Protein 1YWX (pdb70)

CATH classification: 3.30.70.330

Foldseek 3Di:
DDKAWDAWDADVPLQKTKTWIKDADDDDDDAFLVVLVVVCVVVVDDSPQWTFQDKAADPVDRMMTGMTMGHDDVVSCVPVPDCVRCVSVDDDDDDPDDQDDD

Organism: Methanococcus maripaludis (strain DSM 14266 / JCM 13030 / NBRC 101832 / S2 / LL) (NCBI:txid267377)

Sequence (102 aa):
MDISIISDRNNPLLQRREIKFTVSFDAATPSIKDVKMKLVAVLNANKQVLVVDTLDQIFGKLEAEGYAKIYNDEKAMATIETKSVLEKNKIEEEAEAEVAEEMDISIISDRNNPLLQRREIKFTVSFDAATPSIKDVKMKLVAVLNANKQVLVVDTLDQIFGKLEAEGYAKIYNDEKAMATIETKSVLEKNKIEEEAEAEVAEEMDISIISDRNNPLLQRREIKFTVSFDAATPSIKDVKMKLVAVLNANKQVLVVDTLDQIFGKLEAEGYAKIYNDEKAMATIETKSVLEKNKIEEEAEAEVAEEMDISIISDRNNPLLQRREIKFTVSFDAATPSIKDVKMKLVAVLNANKQVLVVDTLDQIFGKLEAEGYAKIYNDEKAMATIETKSVLEKNKIEEEAEAEVAEEMDISIISDRNNPLLQRREIKFTVSFDAATPSIKDVKMKLVAVLNANKQVLVVDTLDQIFGKLEAEGYAKIYNDEKAMATIETKSVLEKNKIEEEAEAEVAEEMDISIISDRNNPLLQRREIKFTVSFDAATPSIKDVKMKLVAVLNANKQVLVVDTLDQIFGKLEAEGYAKIYNDEKAMATIETKSVLEKNKIEEEAEAEVAEEMDISIISDRNNPLLQRREIKFTVSFDAATPSIKDVKMKLVAVLNANKQVLVVDTLDQIFGKLEAEGYAKIYNDEKAMATIETKSVLEKNKIEEEAEAEVAEEMDISIISDRNNPLLQRREIKFTVSFDAATPSIKDVKMKLVAVLNANKQVLVVDTLDQIFGKLEAEGYAKIYNDEKAMATIETKSVLEKNKIEEEAEAEVAEEMDISIISDRNNPLLQRREIKFTVSFDAATPSIKDVKMKLVAVLNANKQVLVVDTLDQIFGKLEAEGYAKIYNDEKAMATIETKSVLEKNKIEEEAEAEVAEEMDISIISDRNNPLLQRREIKFTVSFDAATPSIKDVKMKLVAVLNANKQVLVVDTLDQIFGKLEAEGYAKIYNDEKAMATIETKSVLEKNKIEEEAEAEVAEEMDISIISDRNNPLLQRREIKFTVSFDAATPSIKDVKMKLVAVLNANKQVLVVDTLDQIFGKLEAEGYAKIYNDEKAMATIETKSVLEKNKIEEEAEAEVAEEMDISIISDRNNPLLQRREIKFTVSFDAATPSIKDVKMKLVAVLNANKQVLVVDTLDQIFGKLEAEGYAKIYNDEKAMATIETKSVLEKNKIEEEAEAEVAEEMDISIISDRNNPLLQRREIKFTVSFDAATPSIKDVKMKLVAVLNANKQVLVVDTLDQIFGKLEAEGYAKIYNDEKAMATIETKSVLEKNKIEEEAEAEVAEEMDISIISDRNNPLLQRREIKFTVSFDAATPSIKDVKMKLVAVLNANKQVLVVDTLDQIFGKLEAEGYAKIYNDEKAMATIETKSVLEKNKIEEEAEAEVAEEMDISIISDRNNPLLQRREIKFTVSFDAATPSIKDVKMKLVAVLNANKQVLVVDTLDQIFGKLEAEGYAKIYNDEKAMATIETKSVLEKNKIEEEAEAEVAEEMDISIISDRNNPLLQRREIKFTVSFDAATPSIKDVKMKLVAVLNANKQVLVVDTLDQIFGKLEAEGYAKIYNDEKAMATIETKSVLEKNKIEEEAEAEVAEEMDISIISDRNNPLLQRREIKFTVSFDAATPSIKDVKMKLVAVLNANKQVLVVDTLDQIFGKLEAEGYAKIYNDEKAMATIETKSVLEKNKIEEEAEAEVAEEMDISIISDRNNPLLQRREIKFTVSFDAATPSIKDVKMKLVAVLNANKQVLVVDTLDQIFGKLEAEGYAKIYNDEKAMATIETKSVLEKNKIEEEAEAEVAEEMDISIISDRNNPLLQRREIKFTVSFDAATPSIKDVKMKLVAVLNANKQVLVVDTLDQIFGKLEAEGYAKIYNDEKAMATIETKSVLEKNKIEEEAEAEVAEEMDISIISDRNNPLLQRREIKFTVSFDAATPSIKDVKMKLVAVLNANKQVLVVDTLDQIFGKLEAEGYAKIYNDEKAMATIETKSVLEKNKIEEEAEAEVAEE

Radius of gyration: 14.15 Å; Cα contacts (8 Å, |Δi|>4): 147; chains: 1; bounding box: 26×40×38 Å

Secondary structure (DSSP, 8-state):
-EEEEEEEEEETTTTEEEEEEEEE-SS----HHHHHHHHHHHHTS-STTEEEEEEEE-SSSSEEEEEEEE-S-HHHHHHSS-HHHHHHS-S----S-S----

InterPro domains:
  IPR001976 Small ribosomal subunit protein eS24 [MF_00545] (1-98)
  IPR001976 Small ribosomal subunit protein eS24 [PF01282] (1-90)
  IPR012677 Nucleotide-binding alpha-beta plait domain superfamily [G3DSA:3.30.70.330] (1-100)
  IPR012678 Ribosomal protein uL23/eL15/eS24 core domain superfamily [SSF54189] (1-98)
  IPR018098 Small ribosomal subunit protein eS24 conserved site [PS00529] (59-81)

Nearest PDB structures (foldseek):
  1ywx-assembly1_A  TM=1.010E+00  e=5.713E-19  Methanococcus maripaludis
  1xn9-assembly1_A  TM=7.409E-01  e=1.278E-08  Methanosarcina mazei
  5xyi-assembly1_Y  TM=8.241E-01  e=3.322E-06  Trichomonas vaginalis
  7ajt-assembly1_DY  TM=7.589E-01  e=2.302E-06  Saccharomyces cerevisiae S288C
  8b2l-assembly1_H1  TM=7.870E-01  e=5.757E-06  Nicotiana tabacum

Structure (mmCIF, N/CA/C/O backbone):
data_1YWX
#
_entry.id   1YWX
#
_cell.length_a   1.000
_cell.length_b   1.000
_cell.length_c   1.000
_cell.angle_alpha   90.00
_cell.angle_beta   90.00
_cell.angle_gamma   90.00
#
_symmetry.space_group_name_H-M   'P 1'
#
loop_
_atom_site.group_PDB
_atom_site.id
_atom_site.type_symbol
_atom_site.label_atom_id
_atom_site.label_alt_id
_atom_site.label_comp_id
_atom_site.label_asym_id
_atom_site.label_entity_id
_atom_site.label_seq_id
_atom_site.pdbx_PDB_ins_code
_atom_site.Cartn_x
_atom_site.Cartn_y
_atom_site.Cartn_z
_atom_site.occupancy
_atom_site.B_iso_or_equiv
_atom_site.auth_seq_id
_atom_site.auth_comp_id
_atom_site.auth_asym_id
_atom_site.auth_atom_id
_atom_site.pdbx_PDB_model_num
ATOM 1 N N . MET A 1 1 ? -11.048 -10.682 -9.249 1.00 0.00 1 MET A N 1
ATOM 2 C CA . MET A 1 1 ? -10.637 -11.440 -8.082 1.00 0.00 1 MET A CA 1
ATOM 3 C C . MET A 1 1 ? -11.805 -11.630 -7.111 1.00 0.00 1 MET A C 1
ATOM 4 O O . MET A 1 1 ? -12.843 -10.984 -7.250 1.00 0.00 1 MET A O 1
ATOM 18 N N . ASP A 1 2 ? -11.596 -12.517 -6.150 1.00 0.00 2 ASP A N 1
ATOM 19 C CA . ASP A 1 2 ? -12.619 -12.800 -5.157 1.00 0.00 2 ASP A CA 1
ATOM 20 C C . ASP A 1 2 ? -12.146 -12.302 -3.790 1.00 0.00 2 ASP A C 1
ATOM 21 O O . ASP A 1 2 ? -11.342 -12.959 -3.130 1.00 0.00 2 ASP A O 1
ATOM 31 N N . ILE A 1 3 ? -12.666 -11.146 -3.404 1.00 0.00 3 ILE A N 1
ATOM 32 C CA . ILE A 1 3 ? -12.308 -10.553 -2.127 1.00 0.00 3 ILE A CA 1
ATOM 33 C C . ILE A 1 3 ? -13.493 -10.665 -1.166 1.00 0.00 3 ILE A C 1
ATOM 34 O O . ILE A 1 3 ? -14.647 -10.603 -1.589 1.00 0.00 3 ILE A O 1
ATOM 50 N N . SER A 1 4 ? -13.168 -10.827 0.107 1.00 0.00 4 SER A N 1
ATOM 51 C CA . SER A 1 4 ? -14.192 -10.949 1.131 1.00 0.00 4 SER A CA 1
ATOM 52 C C . SER A 1 4 ? -13.848 -10.053 2.324 1.00 0.00 4 SER A C 1
ATOM 53 O O . SER A 1 4 ? -12.744 -10.125 2.861 1.00 0.00 4 SER A O 1
ATOM 61 N N . ILE A 1 5 ? -14.815 -9.231 2.703 1.00 0.00 5 ILE A N 1
ATOM 62 C CA . ILE A 1 5 ? -14.628 -8.322 3.822 1.00 0.00 5 ILE A CA 1
ATOM 63 C C . ILE A 1 5 ? -14.840 -9.084 5.132 1.00 0.00 5 ILE A C 1
ATOM 64 O O . ILE A 1 5 ? -15.824 -9.806 5.283 1.00 0.00 5 ILE A O 1
ATOM 80 N N . ILE A 1 6 ? -13.900 -8.895 6.047 1.00 0.00 6 ILE A N 1
ATOM 81 C CA . ILE A 1 6 ? -13.971 -9.556 7.339 1.00 0.00 6 ILE A CA 1
ATOM 82 C C . ILE A 1 6 ? -14.625 -8.614 8.353 1.00 0.00 6 ILE A C 1
ATOM 83 O O . ILE A 1 6 ? -15.653 -8.946 8.940 1.00 0.00 6 ILE A O 1
ATOM 99 N N . SER A 1 7 ? -14.002 -7.458 8.527 1.00 0.00 7 SER A N 1
ATOM 100 C CA . SER A 1 7 ? -14.510 -6.467 9.458 1.00 0.00 7 SER A CA 1
ATOM 101 C C . SER A 1 7 ? -14.345 -5.064 8.871 1.00 0.00 7 SER A C 1
ATOM 102 O O . SER A 1 7 ? -13.578 -4.867 7.930 1.00 0.00 7 SER A O 1
ATOM 110 N N . ASP A 1 8 ? -15.078 -4.124 9.451 1.00 0.00 8 ASP A N 1
ATOM 111 C CA . ASP A 1 8 ? -15.022 -2.745 8.996 1.00 0.00 8 ASP A CA 1
ATOM 112 C C . ASP A 1 8 ? -14.905 -1.817 10.208 1.00 0.00 8 ASP A C 1
ATOM 113 O O . ASP A 1 8 ? -15.914 -1.414 10.785 1.00 0.00 8 ASP A O 1
ATOM 123 N N . ARG A 1 9 ? -13.665 -1.508 10.558 1.00 0.00 9 ARG A N 1
ATOM 124 C CA . ARG A 1 9 ? -13.404 -0.635 11.691 1.00 0.00 9 ARG A CA 1
ATOM 125 C C . ARG A 1 9 ? -13.115 0.787 11.209 1.00 0.00 9 ARG A C 1
ATOM 126 O O . ARG A 1 9 ? -12.531 0.980 10.144 1.00 0.00 9 ARG A O 1
ATOM 146 N N . ASN A 1 10 ? -13.536 1.749 12.017 1.00 0.00 10 ASN A N 1
ATOM 147 C CA . ASN A 1 10 ? -13.330 3.149 11.687 1.00 0.00 10 ASN A CA 1
ATOM 148 C C . ASN A 1 10 ? -12.497 3.810 12.788 1.00 0.00 10 ASN A C 1
ATOM 149 O O . ASN A 1 10 ? -12.851 3.745 13.964 1.00 0.00 10 ASN A O 1
ATOM 160 N N . ASN A 1 11 ? -11.406 4.433 12.366 1.00 0.00 11 ASN A N 1
ATOM 161 C CA . ASN A 1 11 ? -10.520 5.106 13.300 1.00 0.00 11 ASN A CA 1
ATOM 162 C C . ASN A 1 11 ? -10.505 6.604 12.993 1.00 0.00 11 ASN A C 1
ATOM 163 O O . ASN A 1 11 ? -9.707 7.067 12.180 1.00 0.00 11 ASN A O 1
ATOM 174 N N . PRO A 1 12 ? -11.420 7.341 13.678 1.00 0.00 12 PRO A N 1
ATOM 175 C CA . PRO A 1 12 ? -11.520 8.778 13.487 1.00 0.00 12 PRO A CA 1
ATOM 176 C C . PRO A 1 12 ? -10.365 9.504 14.180 1.00 0.00 12 PRO A C 1
ATOM 177 O O . PRO A 1 12 ? -9.875 10.516 13.681 1.00 0.00 12 PRO A O 1
ATOM 188 N N . LEU A 1 13 ? -9.963 8.959 15.319 1.00 0.00 13 LEU A N 1
ATOM 189 C CA . LEU A 1 13 ? -8.875 9.542 16.085 1.00 0.00 13 LEU A CA 1
ATOM 190 C C . LEU A 1 13 ? -7.743 9.941 15.134 1.00 0.00 13 LEU A C 1
ATOM 191 O O . LEU A 1 13 ? -7.416 11.120 15.013 1.00 0.00 13 LEU A O 1
ATOM 207 N N . LEU A 1 14 ? -7.178 8.935 14.484 1.00 0.00 14 LEU A N 1
ATOM 208 C CA . LEU A 1 14 ? -6.091 9.165 13.548 1.00 0.00 14 LEU A CA 1
ATOM 209 C C . LEU A 1 14 ? -6.664 9.346 12.141 1.00 0.00 14 LEU A C 1
ATOM 210 O O . LEU A 1 14 ? -5.980 9.094 11.152 1.00 0.00 14 LEU A O 1
ATOM 226 N N . GLN A 1 15 ? -7.915 9.781 12.098 1.00 0.00 15 GLN A N 1
ATOM 227 C CA . GLN A 1 15 ? -8.588 9.998 10.828 1.00 0.00 15 GLN A CA 1
ATOM 228 C C . GLN A 1 15 ? -8.220 8.893 9.837 1.00 0.00 15 GLN A C 1
ATOM 229 O O . GLN A 1 15 ? -8.048 9.153 8.647 1.00 0.00 15 GLN A O 1
ATOM 243 N N . ARG A 1 16 ? -8.111 7.682 10.363 1.00 0.00 16 ARG A N 1
ATOM 244 C CA . ARG A 1 16 ? -7.767 6.536 9.539 1.00 0.00 16 ARG A CA 1
ATOM 245 C C . ARG A 1 16 ? -8.939 5.553 9.479 1.00 0.00 16 ARG A C 1
ATOM 246 O O . ARG A 1 16 ? -9.909 5.693 10.223 1.00 0.00 16 ARG A O 1
ATOM 266 N N . ARG A 1 17 ? -8.811 4.583 8.587 1.00 0.00 17 ARG A N 1
ATOM 267 C CA . ARG A 1 17 ? -9.848 3.578 8.420 1.00 0.00 17 ARG A CA 1
ATOM 268 C C . ARG A 1 17 ? -9.242 2.174 8.493 1.00 0.00 17 ARG A C 1
ATOM 269 O O . ARG A 1 17 ? -8.325 1.851 7.741 1.00 0.00 17 ARG A O 1
ATOM 289 N N . GLU A 1 18 ? -9.781 1.380 9.406 1.00 0.00 18 GLU A N 1
ATOM 290 C CA . GLU A 1 18 ? -9.307 0.018 9.586 1.00 0.00 18 GLU A CA 1
ATOM 291 C C . GLU A 1 18 ? -10.321 -0.978 9.022 1.00 0.00 18 GLU A C 1
ATOM 292 O O . GLU A 1 18 ? -11.323 -1.282 9.667 1.00 0.00 18 GLU A O 1
ATOM 305 N N . ILE A 1 19 ? -10.027 -1.458 7.822 1.00 0.00 19 ILE A N 1
ATOM 306 C CA . ILE A 1 19 ? -10.902 -2.413 7.163 1.00 0.00 19 ILE A CA 1
ATOM 307 C C . ILE A 1 19 ? -10.095 -3.657 6.783 1.00 0.00 19 ILE A C 1
ATOM 308 O O . ILE A 1 19 ? -9.189 -3.584 5.955 1.00 0.00 19 ILE A O 1
ATOM 324 N N . LYS A 1 20 ? -10.456 -4.770 7.407 1.00 0.00 20 LYS A N 1
ATOM 325 C CA . LYS A 1 20 ? -9.778 -6.027 7.144 1.00 0.00 20 LYS A CA 1
ATOM 326 C C . LYS A 1 20 ? -10.602 -6.849 6.151 1.00 0.00 20 LYS A C 1
ATOM 327 O O . LYS A 1 20 ? -11.832 -6.820 6.187 1.00 0.00 20 LYS A O 1
ATOM 345 N N . PHE A 1 21 ? -9.893 -7.561 5.288 1.00 0.00 21 PHE A N 1
ATOM 346 C CA . PHE A 1 21 ? -10.544 -8.388 4.286 1.00 0.00 21 PHE A CA 1
ATOM 347 C C . PHE A 1 21 ? -9.589 -9.458 3.754 1.00 0.00 21 PHE A C 1
ATOM 348 O O . PHE A 1 21 ? -8.436 -9.533 4.176 1.00 0.00 21 PHE A O 1
ATOM 365 N N . THR A 1 22 ? -10.103 -10.260 2.833 1.00 0.00 22 THR A N 1
ATOM 366 C CA . THR A 1 22 ? -9.310 -11.322 2.238 1.00 0.00 22 THR A CA 1
ATOM 367 C C . THR A 1 22 ? -9.352 -11.228 0.711 1.00 0.00 22 THR A C 1
ATOM 368 O O . THR A 1 22 ? -10.339 -10.764 0.141 1.00 0.00 22 THR A O 1
ATOM 379 N N . VAL A 1 23 ? -8.269 -11.675 0.092 1.00 0.00 23 VAL A N 1
ATOM 380 C CA . VAL A 1 23 ? -8.170 -11.646 -1.357 1.00 0.00 23 VAL A CA 1
ATOM 381 C C . VAL A 1 23 ? -7.628 -12.989 -1.853 1.00 0.00 23 VAL A C 1
ATOM 382 O O . VAL A 1 23 ? -6.614 -13.474 -1.356 1.00 0.00 23 VAL A O 1
ATOM 395 N N . SER A 1 24 ? -8.328 -13.549 -2.827 1.00 0.00 24 SER A N 1
ATOM 396 C CA . SER A 1 24 ? -7.930 -14.826 -3.396 1.00 0.00 24 SER A CA 1
ATOM 397 C C . SER A 1 24 ? -7.928 -14.740 -4.924 1.00 0.00 24 SER A C 1
ATOM 398 O O . SER A 1 24 ? -8.759 -14.049 -5.511 1.00 0.00 24 SER A O 1
ATOM 406 N N . PHE A 1 25 ? -6.986 -15.453 -5.524 1.00 0.00 25 PHE A N 1
ATOM 407 C CA . PHE A 1 25 ? -6.865 -15.466 -6.972 1.00 0.00 25 PHE A CA 1
ATOM 408 C C . PHE A 1 25 ? -6.199 -16.756 -7.454 1.00 0.00 25 PHE A C 1
ATOM 409 O O . PHE A 1 25 ? -5.501 -17.422 -6.690 1.00 0.00 25 PHE A O 1
ATOM 426 N N . ASP A 1 26 ? -6.437 -17.070 -8.720 1.00 0.00 26 ASP A N 1
ATOM 427 C CA . ASP A 1 26 ? -5.869 -18.268 -9.313 1.00 0.00 26 ASP A CA 1
ATOM 428 C C . ASP A 1 26 ? -4.486 -17.944 -9.882 1.00 0.00 26 ASP A C 1
ATOM 429 O O . ASP A 1 26 ? -4.336 -17.755 -11.089 1.00 0.00 26 ASP A O 1
ATOM 439 N N . ALA A 1 27 ? -3.511 -17.887 -8.987 1.00 0.00 27 ALA A N 1
ATOM 440 C CA . ALA A 1 27 ? -2.146 -17.588 -9.385 1.00 0.00 27 ALA A CA 1
ATOM 441 C C . ALA A 1 27 ? -2.020 -16.092 -9.680 1.00 0.00 27 ALA A C 1
ATOM 442 O O . ALA A 1 27 ? -1.199 -15.404 -9.077 1.00 0.00 27 ALA A O 1
ATOM 449 N N . ALA A 1 28 ? -2.849 -15.633 -10.607 1.00 0.00 28 ALA A N 1
ATOM 450 C CA . ALA A 1 28 ? -2.842 -14.231 -10.988 1.00 0.00 28 ALA A CA 1
ATOM 451 C C . ALA A 1 28 ? -2.618 -13.369 -9.743 1.00 0.00 28 ALA A C 1
ATOM 452 O O . ALA A 1 28 ? -3.478 -13.304 -8.867 1.00 0.00 28 ALA A O 1
ATOM 459 N N . THR A 1 29 ? -1.458 -12.730 -9.706 1.00 0.00 29 THR A N 1
ATOM 460 C CA . THR A 1 29 ? -1.111 -11.875 -8.583 1.00 0.00 29 THR A CA 1
ATOM 461 C C . THR A 1 29 ? -1.043 -10.412 -9.028 1.00 0.00 29 THR A C 1
ATOM 462 O O . THR A 1 29 ? -0.100 -10.010 -9.707 1.00 0.00 29 THR A O 1
ATOM 473 N N . PRO A 1 30 ? -2.083 -9.637 -8.616 1.00 0.00 30 PRO A N 1
ATOM 474 C CA . PRO A 1 30 ? -2.149 -8.228 -8.964 1.00 0.00 30 PRO A CA 1
ATOM 475 C C . PRO A 1 30 ? -1.162 -7.410 -8.130 1.00 0.00 30 PRO A C 1
ATOM 476 O O . PRO A 1 30 ? -0.232 -7.961 -7.545 1.00 0.00 30 PRO A O 1
ATOM 487 N N . SER A 1 31 ? -1.400 -6.107 -8.101 1.00 0.00 31 SER A N 1
ATOM 488 C CA . SER A 1 31 ? -0.544 -5.207 -7.347 1.00 0.00 31 SER A CA 1
ATOM 489 C C . SER A 1 31 ? -1.359 -4.490 -6.268 1.00 0.00 31 SER A C 1
ATOM 490 O O . SER A 1 31 ? -2.504 -4.854 -6.006 1.00 0.00 31 SER A O 1
ATOM 498 N N . ILE A 1 32 ? -0.736 -3.484 -5.671 1.00 0.00 32 ILE A N 1
ATOM 499 C CA . ILE A 1 32 ? -1.389 -2.714 -4.627 1.00 0.00 32 ILE A CA 1
ATOM 500 C C . ILE A 1 32 ? -2.478 -1.838 -5.251 1.00 0.00 32 ILE A C 1
ATOM 501 O O . ILE A 1 32 ? -3.644 -1.928 -4.872 1.00 0.00 32 ILE A O 1
ATOM 517 N N . LYS A 1 33 ? -2.057 -1.011 -6.196 1.00 0.00 33 LYS A N 1
ATOM 518 C CA . LYS A 1 33 ? -2.981 -0.119 -6.875 1.00 0.00 33 LYS A CA 1
ATOM 519 C C . LYS A 1 33 ? -4.039 -0.949 -7.607 1.00 0.00 33 LYS A C 1
ATOM 520 O O . LYS A 1 33 ? -5.221 -0.609 -7.590 1.00 0.00 33 LYS A O 1
ATOM 538 N N . ASP A 1 34 ? -3.575 -2.022 -8.232 1.00 0.00 34 ASP A N 1
ATOM 539 C CA . ASP A 1 34 ? -4.466 -2.903 -8.968 1.00 0.00 34 ASP A CA 1
ATOM 540 C C . ASP A 1 34 ? -5.560 -3.414 -8.029 1.00 0.00 34 ASP A C 1
ATOM 541 O O . ASP A 1 34 ? -6.745 -3.332 -8.348 1.00 0.00 34 ASP A O 1
ATOM 551 N N . VAL A 1 35 ? -5.123 -3.932 -6.891 1.00 0.00 35 VAL A N 1
ATOM 552 C CA . VAL A 1 35 ? -6.052 -4.457 -5.903 1.00 0.00 35 VAL A CA 1
ATOM 553 C C . VAL A 1 35 ? -6.939 -3.322 -5.390 1.00 0.00 35 VAL A C 1
ATOM 554 O O . VAL A 1 35 ? -8.096 -3.546 -5.034 1.00 0.00 35 VAL A O 1
ATOM 567 N N . LYS A 1 36 ? -6.366 -2.128 -5.368 1.00 0.00 36 LYS A N 1
ATOM 568 C CA . LYS A 1 36 ? -7.091 -0.958 -4.904 1.00 0.00 36 LYS A CA 1
ATOM 569 C C . LYS A 1 36 ? -8.306 -0.727 -5.804 1.00 0.00 36 LYS A C 1
ATOM 570 O O . LYS A 1 36 ? -9.355 -0.288 -5.337 1.00 0.00 36 LYS A O 1
ATOM 588 N N . MET A 1 37 ? -8.124 -1.031 -7.080 1.00 0.00 37 MET A N 1
ATOM 589 C CA . MET A 1 37 ? -9.191 -0.862 -8.051 1.00 0.00 37 MET A CA 1
ATOM 590 C C . MET A 1 37 ? -10.477 -1.542 -7.576 1.00 0.00 37 MET A C 1
ATOM 591 O O . MET A 1 37 ? -11.495 -0.880 -7.374 1.00 0.00 37 MET A O 1
ATOM 605 N N . LYS A 1 38 ? -10.389 -2.853 -7.409 1.00 0.00 38 LYS A N 1
ATOM 606 C CA . LYS A 1 38 ? -11.533 -3.629 -6.962 1.00 0.00 38 LYS A CA 1
ATOM 607 C C . LYS A 1 38 ? -11.885 -3.229 -5.528 1.00 0.00 38 LYS A C 1
ATOM 608 O O . LYS A 1 38 ? -13.050 -2.982 -5.217 1.00 0.00 38 LYS A O 1
ATOM 626 N N . LEU A 1 39 ? -10.858 -3.175 -4.692 1.00 0.00 39 LEU A N 1
ATOM 627 C CA . LEU A 1 39 ? -11.045 -2.808 -3.298 1.00 0.00 39 LEU A CA 1
ATOM 628 C C . LEU A 1 39 ? -11.834 -1.499 -3.222 1.00 0.00 39 LEU A C 1
ATOM 629 O O . LEU A 1 39 ? -12.637 -1.307 -2.311 1.00 0.00 39 LEU A O 1
ATOM 645 N N . VAL A 1 40 ? -11.575 -0.632 -4.190 1.00 0.00 40 VAL A N 1
ATOM 646 C CA . VAL A 1 40 ? -12.250 0.654 -4.244 1.00 0.00 40 VAL A CA 1
ATOM 647 C C . VAL A 1 40 ? -13.745 0.430 -4.482 1.00 0.00 40 VAL A C 1
ATOM 648 O O . VAL A 1 40 ? -14.581 1.089 -3.865 1.00 0.00 40 VAL A O 1
ATOM 661 N N . ALA A 1 41 ? -14.036 -0.500 -5.379 1.00 0.00 41 ALA A N 1
ATOM 662 C CA . ALA A 1 41 ? -15.415 -0.818 -5.708 1.00 0.00 41 ALA A CA 1
ATOM 663 C C . ALA A 1 41 ? -16.038 -1.612 -4.557 1.00 0.00 41 ALA A C 1
ATOM 664 O O . ALA A 1 41 ? -17.251 -1.567 -4.353 1.00 0.00 41 ALA A O 1
ATOM 671 N N . VAL A 1 42 ? -15.182 -2.319 -3.835 1.00 0.00 42 VAL A N 1
ATOM 672 C CA . VAL A 1 42 ? -15.632 -3.121 -2.711 1.00 0.00 42 VAL A CA 1
ATOM 673 C C . VAL A 1 42 ? -15.907 -2.206 -1.515 1.00 0.00 42 VAL A C 1
ATOM 674 O O . VAL A 1 42 ? -16.981 -2.265 -0.918 1.00 0.00 42 VAL A O 1
ATOM 687 N N . LEU A 1 43 ? -14.920 -1.380 -1.204 1.00 0.00 43 LEU A N 1
ATOM 688 C CA . LEU A 1 43 ? -15.042 -0.454 -0.090 1.00 0.00 43 LEU A CA 1
ATOM 689 C C . LEU A 1 43 ? -15.987 0.683 -0.480 1.00 0.00 43 LEU A C 1
ATOM 690 O O . LEU A 1 43 ? -16.749 1.174 0.351 1.00 0.00 43 LEU A O 1
ATOM 706 N N . ASN A 1 44 ? -15.910 1.069 -1.745 1.00 0.00 44 ASN A N 1
ATOM 707 C CA . ASN A 1 44 ? -16.749 2.138 -2.255 1.00 0.00 44 ASN A CA 1
ATOM 708 C C . ASN A 1 44 ? -16.366 3.453 -1.572 1.00 0.00 44 ASN A C 1
ATOM 709 O O . ASN A 1 44 ? -17.185 4.062 -0.886 1.00 0.00 44 ASN A O 1
ATOM 720 N N . ALA A 1 45 ? -15.119 3.850 -1.782 1.00 0.00 45 ALA A N 1
ATOM 721 C CA . ALA A 1 45 ? -14.617 5.080 -1.194 1.00 0.00 45 ALA A CA 1
ATOM 722 C C . ALA A 1 45 ? -13.650 5.750 -2.172 1.00 0.00 45 ALA A C 1
ATOM 723 O O . ALA A 1 45 ? -13.446 5.260 -3.282 1.00 0.00 45 ALA A O 1
ATOM 730 N N . ASN A 1 46 ? -13.080 6.860 -1.726 1.00 0.00 46 ASN A N 1
ATOM 731 C CA . ASN A 1 46 ? -12.140 7.602 -2.548 1.00 0.00 46 ASN A CA 1
ATOM 732 C C . ASN A 1 46 ? -10.899 6.743 -2.798 1.00 0.00 46 ASN A C 1
ATOM 733 O O . ASN A 1 46 ? -10.179 6.401 -1.862 1.00 0.00 46 ASN A O 1
ATOM 744 N N . LYS A 1 47 ? -10.689 6.419 -4.066 1.00 0.00 47 LYS A N 1
ATOM 745 C CA . LYS A 1 47 ? -9.547 5.607 -4.450 1.00 0.00 47 LYS A CA 1
ATOM 746 C C . LYS A 1 47 ? -8.278 6.458 -4.390 1.00 0.00 47 LYS A C 1
ATOM 747 O O . LYS A 1 47 ? -7.192 5.942 -4.127 1.00 0.00 47 LYS A O 1
ATOM 765 N N . GLN A 1 48 ? -8.455 7.747 -4.637 1.00 0.00 48 GLN A N 1
ATOM 766 C CA . GLN A 1 48 ? -7.337 8.674 -4.614 1.00 0.00 48 GLN A CA 1
ATOM 767 C C . GLN A 1 48 ? -6.549 8.525 -3.311 1.00 0.00 48 GLN A C 1
ATOM 768 O O . GLN A 1 48 ? -5.353 8.239 -3.334 1.00 0.00 48 GLN A O 1
ATOM 782 N N . VAL A 1 49 ? -7.253 8.723 -2.206 1.00 0.00 49 VAL A N 1
ATOM 783 C CA . VAL A 1 49 ? -6.635 8.614 -0.896 1.00 0.00 49 VAL A CA 1
ATOM 784 C C . VAL A 1 49 ? -6.894 7.217 -0.329 1.00 0.00 49 VAL A C 1
ATOM 785 O O . VAL A 1 49 ? -7.385 7.078 0.790 1.00 0.00 49 VAL A O 1
ATOM 798 N N . LEU A 1 50 ? -6.553 6.217 -1.128 1.00 0.00 50 LEU A N 1
ATOM 799 C CA . LEU A 1 50 ? -6.742 4.835 -0.721 1.00 0.00 50 LEU A CA 1
ATOM 800 C C . LEU A 1 50 ? -5.480 4.034 -1.045 1.00 0.00 50 LEU A C 1
ATOM 801 O O . LEU A 1 50 ? -4.923 4.161 -2.134 1.00 0.00 50 LEU A O 1
ATOM 817 N N . VAL A 1 51 ? -5.066 3.227 -0.080 1.00 0.00 51 VAL A N 1
ATOM 818 C CA . VAL A 1 51 ? -3.879 2.406 -0.248 1.00 0.00 51 VAL A CA 1
ATOM 819 C C . VAL A 1 51 ? -3.993 1.163 0.637 1.00 0.00 51 VAL A C 1
ATOM 820 O O . VAL A 1 51 ? -4.942 1.032 1.409 1.00 0.00 51 VAL A O 1
ATOM 833 N N . VAL A 1 52 ? -3.013 0.283 0.497 1.00 0.00 52 VAL A N 1
ATOM 834 C CA . VAL A 1 52 ? -2.992 -0.944 1.274 1.00 0.00 52 VAL A CA 1
ATOM 835 C C . VAL A 1 52 ? -1.878 -0.862 2.319 1.00 0.00 52 VAL A C 1
ATOM 836 O O . VAL A 1 52 ? -0.918 -0.110 2.151 1.00 0.00 52 VAL A O 1
ATOM 849 N N . ASP A 1 53 ? -2.042 -1.644 3.376 1.00 0.00 53 ASP A N 1
ATOM 850 C CA . ASP A 1 53 ? -1.062 -1.669 4.448 1.00 0.00 53 ASP A CA 1
ATOM 851 C C . ASP A 1 53 ? -0.132 -2.869 4.257 1.00 0.00 53 ASP A C 1
ATOM 852 O O . ASP A 1 53 ? 1.083 -2.709 4.167 1.00 0.00 53 ASP A O 1
ATOM 862 N N . THR A 1 54 ? -0.741 -4.045 4.200 1.00 0.00 54 THR A N 1
ATOM 863 C CA . THR A 1 54 ? 0.016 -5.272 4.021 1.00 0.00 54 THR A CA 1
ATOM 864 C C . THR A 1 54 ? -0.922 -6.436 3.697 1.00 0.00 54 THR A C 1
ATOM 865 O O . THR A 1 54 ? -2.138 -6.317 3.843 1.00 0.00 54 THR A O 1
ATOM 876 N N . LEU A 1 55 ? -0.322 -7.535 3.265 1.00 0.00 55 LEU A N 1
ATOM 877 C CA . LEU A 1 55 ? -1.089 -8.719 2.920 1.00 0.00 55 LEU A CA 1
ATOM 878 C C . LEU A 1 55 ? -0.227 -9.964 3.144 1.00 0.00 55 LEU A C 1
ATOM 879 O O . LEU A 1 55 ? 0.970 -9.855 3.404 1.00 0.00 55 LEU A O 1
ATOM 895 N N . ASP A 1 56 ? -0.870 -11.117 3.037 1.00 0.00 56 ASP A N 1
ATOM 896 C CA . ASP A 1 56 ? -0.177 -12.381 3.225 1.00 0.00 56 ASP A CA 1
ATOM 897 C C . ASP A 1 56 ? -0.897 -13.475 2.435 1.00 0.00 56 ASP A C 1
ATOM 898 O O . ASP A 1 56 ? -2.110 -13.637 2.556 1.00 0.00 56 ASP A O 1
ATOM 908 N N . GLN A 1 57 ? -0.120 -14.197 1.642 1.00 0.00 57 GLN A N 1
ATOM 909 C CA . GLN A 1 57 ? -0.667 -15.271 0.832 1.00 0.00 57 GLN A CA 1
ATOM 910 C C . GLN A 1 57 ? -0.847 -16.534 1.676 1.00 0.00 57 GLN A C 1
ATOM 911 O O . GLN A 1 57 ? -0.068 -16.788 2.594 1.00 0.00 57 GLN A O 1
ATOM 925 N N . ILE A 1 58 ? -1.878 -17.294 1.335 1.00 0.00 58 ILE A N 1
ATOM 926 C CA . ILE A 1 58 ? -2.169 -18.524 2.051 1.00 0.00 58 ILE A CA 1
ATOM 927 C C . ILE A 1 58 ? -1.513 -19.700 1.324 1.00 0.00 58 ILE A C 1
ATOM 928 O O . ILE A 1 58 ? -1.505 -19.747 0.094 1.00 0.00 58 ILE A O 1
ATOM 944 N N . PHE A 1 59 ? -0.979 -20.619 2.114 1.00 0.00 59 PHE A N 1
ATOM 945 C CA . PHE A 1 59 ? -0.321 -21.791 1.562 1.00 0.00 59 PHE A CA 1
ATOM 946 C C . PHE A 1 59 ? -1.323 -22.922 1.326 1.00 0.00 59 PHE A C 1
ATOM 947 O O . PHE A 1 59 ? -1.252 -23.620 0.316 1.00 0.00 59 PHE A O 1
ATOM 964 N N . GLY A 1 60 ? -2.236 -23.069 2.277 1.00 0.00 60 GLY A N 1
ATOM 965 C CA . GLY A 1 60 ? -3.251 -24.103 2.186 1.00 0.00 60 GLY A CA 1
ATOM 966 C C . GLY A 1 60 ? -3.891 -24.124 0.796 1.00 0.00 60 GLY A C 1
ATOM 967 O O . GLY A 1 60 ? -3.761 -25.103 0.063 1.00 0.00 60 GLY A O 1
ATOM 971 N N . LYS A 1 61 ? -4.567 -23.031 0.475 1.00 0.00 61 LYS A N 1
ATOM 972 C CA . LYS A 1 61 ? -5.227 -22.911 -0.815 1.00 0.00 61 LYS A CA 1
ATOM 973 C C . LYS A 1 61 ? -4.661 -21.703 -1.562 1.00 0.00 61 LYS A C 1
ATOM 974 O O . LYS A 1 61 ? -3.527 -21.291 -1.316 1.00 0.00 61 LYS A O 1
ATOM 992 N N . LEU A 1 62 ? -5.475 -21.167 -2.460 1.00 0.00 62 LEU A N 1
ATOM 993 C CA . LEU A 1 62 ? -5.070 -20.013 -3.245 1.00 0.00 62 LEU A CA 1
ATOM 994 C C . LEU A 1 62 ? -5.750 -18.761 -2.691 1.00 0.00 62 LEU A C 1
ATOM 995 O O . LEU A 1 62 ? -6.405 -18.027 -3.430 1.00 0.00 62 LEU A O 1
ATOM 1011 N N . GLU A 1 63 ? -5.572 -18.553 -1.394 1.00 0.00 63 GLU A N 1
ATOM 1012 C CA . GLU A 1 63 ? -6.162 -17.401 -0.733 1.00 0.00 63 GLU A CA 1
ATOM 1013 C C . GLU A 1 63 ? -5.067 -16.520 -0.128 1.00 0.00 63 GLU A C 1
ATOM 1014 O O . GLU A 1 63 ? -3.955 -16.984 0.118 1.00 0.00 63 GLU A O 1
ATOM 1027 N N . ALA A 1 64 ? -5.421 -15.262 0.096 1.00 0.00 64 ALA A N 1
ATOM 1028 C CA . ALA A 1 64 ? -4.483 -14.311 0.667 1.00 0.00 64 ALA A CA 1
ATOM 1029 C C . ALA A 1 64 ? -5.244 -13.319 1.549 1.00 0.00 64 ALA A C 1
ATOM 1030 O O . ALA A 1 64 ? -6.205 -12.695 1.102 1.00 0.00 64 ALA A O 1
ATOM 1037 N N . GLU A 1 65 ? -4.785 -13.205 2.787 1.00 0.00 65 GLU A N 1
ATOM 1038 C CA . GLU A 1 65 ? -5.410 -12.299 3.736 1.00 0.00 65 GLU A CA 1
ATOM 1039 C C . GLU A 1 65 ? -4.542 -11.054 3.931 1.00 0.00 65 GLU A C 1
ATOM 1040 O O . GLU A 1 65 ? -3.316 -11.146 3.960 1.00 0.00 65 GLU A O 1
ATOM 1053 N N . GLY A 1 66 ? -5.214 -9.919 4.061 1.00 0.00 66 GLY A N 1
ATOM 1054 C CA . GLY A 1 66 ? -4.519 -8.656 4.253 1.00 0.00 66 GLY A CA 1
ATOM 1055 C C . GLY A 1 66 ? -5.454 -7.601 4.847 1.00 0.00 66 GLY A C 1
ATOM 1056 O O . GLY A 1 66 ? -6.656 -7.831 4.972 1.00 0.00 66 GLY A O 1
ATOM 1060 N N . TYR A 1 67 ? -4.866 -6.467 5.197 1.00 0.00 67 TYR A N 1
ATOM 1061 C CA . TYR A 1 67 ? -5.632 -5.375 5.775 1.00 0.00 67 TYR A CA 1
ATOM 1062 C C . TYR A 1 67 ? -5.431 -4.083 4.981 1.00 0.00 67 TYR A C 1
ATOM 1063 O O . TYR A 1 67 ? -4.314 -3.768 4.575 1.00 0.00 67 TYR A O 1
ATOM 1081 N N . ALA A 1 68 ? -6.529 -3.370 4.784 1.00 0.00 68 ALA A N 1
ATOM 1082 C CA . ALA A 1 68 ? -6.488 -2.119 4.045 1.00 0.00 68 ALA A CA 1
ATOM 1083 C C . ALA A 1 68 ? -6.566 -0.950 5.028 1.00 0.00 68 ALA A C 1
ATOM 1084 O O . ALA A 1 68 ? -6.978 -1.122 6.174 1.00 0.00 68 ALA A O 1
ATOM 1091 N N . LYS A 1 69 ? -6.164 0.216 4.543 1.00 0.00 69 LYS A N 1
ATOM 1092 C CA . LYS A 1 69 ? -6.184 1.415 5.364 1.00 0.00 69 LYS A CA 1
ATOM 1093 C C . LYS A 1 69 ? -6.626 2.605 4.511 1.00 0.00 69 LYS A C 1
ATOM 1094 O O . LYS A 1 69 ? -6.377 2.638 3.307 1.00 0.00 69 LYS A O 1
ATOM 1112 N N . ILE A 1 70 ? -7.276 3.556 5.169 1.00 0.00 70 ILE A N 1
ATOM 1113 C CA . ILE A 1 70 ? -7.755 4.745 4.485 1.00 0.00 70 ILE A CA 1
ATOM 1114 C C . ILE A 1 70 ? -7.639 5.948 5.423 1.00 0.00 70 ILE A C 1
ATOM 1115 O O . ILE A 1 70 ? -7.879 5.830 6.623 1.00 0.00 70 ILE A O 1
ATOM 1131 N N . TYR A 1 71 ? -7.269 7.079 4.840 1.00 0.00 71 TYR A N 1
ATOM 1132 C CA . TYR A 1 71 ? -7.118 8.302 5.608 1.00 0.00 71 TYR A CA 1
ATOM 1133 C C . TYR A 1 71 ? -8.092 9.379 5.121 1.00 0.00 71 TYR A C 1
ATOM 1134 O O . TYR A 1 71 ? -8.927 9.121 4.256 1.00 0.00 71 TYR A O 1
ATOM 1152 N N . ASN A 1 72 ? -7.951 10.563 5.700 1.00 0.00 72 ASN A N 1
ATOM 1153 C CA . ASN A 1 72 ? -8.807 11.679 5.337 1.00 0.00 72 ASN A CA 1
ATOM 1154 C C . ASN A 1 72 ? -8.012 12.670 4.484 1.00 0.00 72 ASN A C 1
ATOM 1155 O O . ASN A 1 72 ? -8.415 12.999 3.370 1.00 0.00 72 ASN A O 1
ATOM 1166 N N . ASP A 1 73 ? -6.896 13.118 5.041 1.00 0.00 73 ASP A N 1
ATOM 1167 C CA . ASP A 1 73 ? -6.040 14.063 4.345 1.00 0.00 73 ASP A CA 1
ATOM 1168 C C . ASP A 1 73 ? -4.586 13.601 4.449 1.00 0.00 73 ASP A C 1
ATOM 1169 O O . ASP A 1 73 ? -4.112 13.268 5.534 1.00 0.00 73 ASP A O 1
ATOM 1179 N N . GLU A 1 74 ? -3.917 13.595 3.304 1.00 0.00 74 GLU A N 1
ATOM 1180 C CA . GLU A 1 74 ? -2.526 13.179 3.253 1.00 0.00 74 GLU A CA 1
ATOM 1181 C C . GLU A 1 74 ? -1.657 14.126 4.082 1.00 0.00 74 GLU A C 1
ATOM 1182 O O . GLU A 1 74 ? -0.546 13.772 4.473 1.00 0.00 74 GLU A O 1
ATOM 1195 N N . LYS A 1 75 ? -2.196 15.310 4.327 1.00 0.00 75 LYS A N 1
ATOM 1196 C CA . LYS A 1 75 ? -1.484 16.312 5.102 1.00 0.00 75 LYS A CA 1
ATOM 1197 C C . LYS A 1 75 ? -1.137 15.734 6.476 1.00 0.00 75 LYS A C 1
ATOM 1198 O O . LYS A 1 75 ? 0.011 15.806 6.912 1.00 0.00 75 LYS A O 1
ATOM 1216 N N . ALA A 1 76 ? -2.151 15.173 7.120 1.00 0.00 76 ALA A N 1
ATOM 1217 C CA . ALA A 1 76 ? -1.966 14.583 8.435 1.00 0.00 76 ALA A CA 1
ATOM 1218 C C . ALA A 1 76 ? -1.169 13.285 8.300 1.00 0.00 76 ALA A C 1
ATOM 1219 O O . ALA A 1 76 ? -0.154 13.102 8.971 1.00 0.00 76 ALA A O 1
ATOM 1226 N N . MET A 1 77 ? -1.657 12.416 7.427 1.00 0.00 77 MET A N 1
ATOM 1227 C CA . MET A 1 77 ? -1.003 11.139 7.196 1.00 0.00 77 MET A CA 1
ATOM 1228 C C . MET A 1 77 ? 0.486 11.333 6.901 1.00 0.00 77 MET A C 1
ATOM 1229 O O . MET A 1 77 ? 1.329 10.628 7.456 1.00 0.00 77 MET A O 1
ATOM 1243 N N . ALA A 1 78 ? 0.766 12.290 6.030 1.00 0.00 78 ALA A N 1
ATOM 1244 C CA . ALA A 1 78 ? 2.138 12.585 5.656 1.00 0.00 78 ALA A CA 1
ATOM 1245 C C . ALA A 1 78 ? 2.962 12.845 6.919 1.00 0.00 78 ALA A C 1
ATOM 1246 O O . ALA A 1 78 ? 4.168 12.598 6.940 1.00 0.00 78 ALA A O 1
ATOM 1253 N N . THR A 1 79 ? 2.279 13.339 7.941 1.00 0.00 79 THR A N 1
ATOM 1254 C CA . THR A 1 79 ? 2.933 13.633 9.205 1.00 0.00 79 THR A CA 1
ATOM 1255 C C . THR A 1 79 ? 2.830 12.436 10.151 1.00 0.00 79 THR A C 1
ATOM 1256 O O . THR A 1 79 ? 3.845 11.864 10.547 1.00 0.00 79 THR A O 1
ATOM 1267 N N . ILE A 1 80 ? 1.595 12.092 10.487 1.00 0.00 80 ILE A N 1
ATOM 1268 C CA . ILE A 1 80 ? 1.347 10.973 11.380 1.00 0.00 80 ILE A CA 1
ATOM 1269 C C . ILE A 1 80 ? 2.120 9.749 10.883 1.00 0.00 80 ILE A C 1
ATOM 1270 O O . ILE A 1 80 ? 3.180 9.423 11.415 1.00 0.00 80 ILE A O 1
ATOM 1286 N N . GLU A 1 81 ? 1.560 9.106 9.871 1.00 0.00 81 GLU A N 1
ATOM 1287 C CA . GLU A 1 81 ? 2.183 7.926 9.296 1.00 0.00 81 GLU A CA 1
ATOM 1288 C C . GLU A 1 81 ? 3.677 8.168 9.078 1.00 0.00 81 GLU A C 1
ATOM 1289 O O . GLU A 1 81 ? 4.157 9.291 9.229 1.00 0.00 81 GLU A O 1
ATOM 1302 N N . THR A 1 82 ? 4.373 7.097 8.725 1.00 0.00 82 THR A N 1
ATOM 1303 C CA . THR A 1 82 ? 5.803 7.179 8.484 1.00 0.00 82 THR A CA 1
ATOM 1304 C C . THR A 1 82 ? 6.123 6.801 7.036 1.00 0.00 82 THR A C 1
ATOM 1305 O O . THR A 1 82 ? 5.266 6.284 6.322 1.00 0.00 82 THR A O 1
ATOM 1316 N N . LYS A 1 83 ? 7.359 7.075 6.646 1.00 0.00 83 LYS A N 1
ATOM 1317 C CA . LYS A 1 83 ? 7.803 6.770 5.296 1.00 0.00 83 LYS A CA 1
ATOM 1318 C C . LYS A 1 83 ? 7.485 5.308 4.977 1.00 0.00 83 LYS A C 1
ATOM 1319 O O . LYS A 1 83 ? 7.394 4.928 3.811 1.00 0.00 83 LYS A O 1
ATOM 1337 N N . SER A 1 84 ? 7.325 4.526 6.035 1.00 0.00 84 SER A N 1
ATOM 1338 C CA . SER A 1 84 ? 7.019 3.114 5.883 1.00 0.00 84 SER A CA 1
ATOM 1339 C C . SER A 1 84 ? 5.631 2.943 5.263 1.00 0.00 84 SER A C 1
ATOM 1340 O O . SER A 1 84 ? 5.460 2.174 4.318 1.00 0.00 84 SER A O 1
ATOM 1348 N N . VAL A 1 85 ? 4.676 3.672 5.820 1.00 0.00 85 VAL A N 1
ATOM 1349 C CA . VAL A 1 85 ? 3.307 3.611 5.333 1.00 0.00 85 VAL A CA 1
ATOM 1350 C C . VAL A 1 85 ? 3.229 4.283 3.961 1.00 0.00 85 VAL A C 1
ATOM 1351 O O . VAL A 1 85 ? 2.569 3.776 3.054 1.00 0.00 85 VAL A O 1
ATOM 1364 N N . LEU A 1 86 ? 3.910 5.414 3.852 1.00 0.00 86 LEU A N 1
ATOM 1365 C CA . LEU A 1 86 ? 3.925 6.162 2.606 1.00 0.00 86 LEU A CA 1
ATOM 1366 C C . LEU A 1 86 ? 4.774 5.412 1.576 1.00 0.00 86 LEU A C 1
ATOM 1367 O O . LEU A 1 86 ? 4.631 5.626 0.374 1.00 0.00 86 LEU A O 1
ATOM 1383 N N . GLU A 1 87 ? 5.641 4.549 2.087 1.00 0.00 87 GLU A N 1
ATOM 1384 C CA . GLU A 1 87 ? 6.514 3.768 1.229 1.00 0.00 87 GLU A CA 1
ATOM 1385 C C . GLU A 1 87 ? 5.685 2.887 0.292 1.00 0.00 87 GLU A C 1
ATOM 1386 O O . GLU A 1 87 ? 5.891 2.898 -0.921 1.00 0.00 87 GLU A O 1
ATOM 1399 N N . LYS A 1 88 ? 4.765 2.143 0.890 1.00 0.00 88 LYS A N 1
ATOM 1400 C CA . LYS A 1 88 ? 3.905 1.257 0.124 1.00 0.00 88 LYS A CA 1
ATOM 1401 C C . LYS A 1 88 ? 3.311 2.026 -1.058 1.00 0.00 88 LYS A C 1
ATOM 1402 O O . LYS A 1 88 ? 3.582 1.702 -2.214 1.00 0.00 88 LYS A O 1
ATOM 1420 N N . ASN A 1 89 ? 2.513 3.031 -0.728 1.00 0.00 89 ASN A N 1
ATOM 1421 C CA . ASN A 1 89 ? 1.878 3.849 -1.748 1.00 0.00 89 ASN A CA 1
ATOM 1422 C C . ASN A 1 89 ? 2.880 4.127 -2.869 1.00 0.00 89 ASN A C 1
ATOM 1423 O O . ASN A 1 89 ? 3.827 4.892 -2.685 1.00 0.00 89 ASN A O 1
ATOM 1434 N N . LYS A 1 90 ? 2.641 3.491 -4.006 1.00 0.00 90 LYS A N 1
ATOM 1435 C CA . LYS A 1 90 ? 3.511 3.661 -5.157 1.00 0.00 90 LYS A CA 1
ATOM 1436 C C . LYS A 1 90 ? 3.471 5.122 -5.609 1.00 0.00 90 LYS A C 1
ATOM 1437 O O . LYS A 1 90 ? 2.567 5.868 -5.236 1.00 0.00 90 LYS A O 1
ATOM 1455 N N . ILE A 1 91 ? 4.463 5.488 -6.408 1.00 0.00 91 ILE A N 1
ATOM 1456 C CA . ILE A 1 91 ? 4.553 6.846 -6.916 1.00 0.00 91 ILE A CA 1
ATOM 1457 C C . ILE A 1 91 ? 3.274 7.185 -7.684 1.00 0.00 91 ILE A C 1
ATOM 1458 O O . ILE A 1 91 ? 2.365 7.809 -7.137 1.00 0.00 91 ILE A O 1
ATOM 1474 N N . GLU A 1 92 ? 3.244 6.759 -8.938 1.00 0.00 92 GLU A N 1
ATOM 1475 C CA . GLU A 1 92 ? 2.090 7.009 -9.785 1.00 0.00 92 GLU A CA 1
ATOM 1476 C C . GLU A 1 92 ? 1.481 5.688 -10.256 1.00 0.00 92 GLU A C 1
ATOM 1477 O O . GLU A 1 92 ? 2.089 4.629 -10.102 1.00 0.00 92 GLU A O 1
ATOM 1490 N N . GLU A 1 93 ? 0.287 5.791 -10.822 1.00 0.00 93 GLU A N 1
ATOM 1491 C CA . GLU A 1 93 ? -0.412 4.617 -11.316 1.00 0.00 93 GLU A CA 1
ATOM 1492 C C . GLU A 1 93 ? -0.468 4.636 -12.845 1.00 0.00 93 GLU A C 1
ATOM 1493 O O . GLU A 1 93 ? 0.041 5.562 -13.475 1.00 0.00 93 GLU A O 1
ATOM 1506 N N . GLU A 1 94 ? -1.088 3.604 -13.395 1.00 0.00 94 GLU A N 1
ATOM 1507 C CA . GLU A 1 94 ? -1.216 3.491 -14.839 1.00 0.00 94 GLU A CA 1
ATOM 1508 C C . GLU A 1 94 ? -2.481 4.207 -15.317 1.00 0.00 94 GLU A C 1
ATOM 1509 O O . GLU A 1 94 ? -2.997 5.087 -14.630 1.00 0.00 94 GLU A O 1
ATOM 1522 N N . ALA A 1 95 ? -2.942 3.804 -16.491 1.00 0.00 95 ALA A N 1
ATOM 1523 C CA . ALA A 1 95 ? -4.136 4.397 -17.069 1.00 0.00 95 ALA A CA 1
ATOM 1524 C C . ALA A 1 95 ? -4.213 4.033 -18.554 1.00 0.00 95 ALA A C 1
ATOM 1525 O O . ALA A 1 95 ? -3.755 4.792 -19.407 1.00 0.00 95 ALA A O 1
ATOM 1532 N N . GLU A 1 96 ? -4.795 2.872 -18.817 1.00 0.00 96 GLU A N 1
ATOM 1533 C CA . GLU A 1 96 ? -4.937 2.399 -20.184 1.00 0.00 96 GLU A CA 1
ATOM 1534 C C . GLU A 1 96 ? -5.319 3.556 -21.109 1.00 0.00 96 GLU A C 1
ATOM 1535 O O . GLU A 1 96 ? -4.547 3.929 -21.992 1.00 0.00 96 GLU A O 1
ATOM 1548 N N . ALA A 1 97 ? -6.507 4.093 -20.875 1.00 0.00 97 ALA A N 1
ATOM 1549 C CA . ALA A 1 97 ? -7.000 5.200 -21.677 1.00 0.00 97 ALA A CA 1
ATOM 1550 C C . ALA A 1 97 ? -8.216 5.821 -20.988 1.00 0.00 97 ALA A C 1
ATOM 1551 O O . ALA A 1 97 ? -8.819 5.204 -20.111 1.00 0.00 97 ALA A O 1
ATOM 1558 N N . GLU A 1 98 ? -8.542 7.033 -21.412 1.00 0.00 98 GLU A N 1
ATOM 1559 C CA . GLU A 1 98 ? -9.676 7.744 -20.847 1.00 0.00 98 GLU A CA 1
ATOM 1560 C C . GLU A 1 98 ? -10.893 6.821 -20.764 1.00 0.00 98 GLU A C 1
ATOM 1561 O O . GLU A 1 98 ? -11.538 6.729 -19.720 1.00 0.00 98 GLU A O 1
ATOM 1574 N N . VAL A 1 99 ? -11.171 6.159 -21.878 1.00 0.00 99 VAL A N 1
ATOM 1575 C CA . VAL A 1 99 ? -12.300 5.247 -21.944 1.00 0.00 99 VAL A CA 1
ATOM 1576 C C . VAL A 1 99 ? -11.930 3.934 -21.250 1.00 0.00 99 VAL A C 1
ATOM 1577 O O . VAL A 1 99 ? -10.823 3.427 -21.422 1.00 0.00 99 VAL A O 1
ATOM 1590 N N . ALA A 1 100 ? -12.880 3.422 -20.480 1.00 0.00 100 ALA A N 1
ATOM 1591 C CA . ALA A 1 100 ? -12.667 2.179 -19.758 1.00 0.00 100 ALA A CA 1
ATOM 1592 C C . ALA A 1 100 ? -14.014 1.645 -19.263 1.00 0.00 100 ALA A C 1
ATOM 1593 O O . ALA A 1 100 ? -15.022 2.348 -19.317 1.00 0.00 100 ALA A O 1
ATOM 1600 N N . GLU A 1 101 ? -13.987 0.408 -18.792 1.00 0.00 101 GLU A N 1
ATOM 1601 C CA . GLU A 1 101 ? -15.191 -0.228 -18.289 1.00 0.00 101 GLU A CA 1
ATOM 1602 C C . GLU A 1 101 ? -16.272 -0.253 -19.373 1.00 0.00 101 GLU A C 1
ATOM 1603 O O . GLU A 1 101 ? -16.174 0.465 -20.367 1.00 0.00 101 GLU A O 1
ATOM 1616 N N . GLU A 1 102 ? -17.276 -1.087 -19.144 1.00 0.00 102 GLU A N 1
ATOM 1617 C CA . GLU A 1 102 ? -18.373 -1.214 -20.089 1.00 0.00 102 GLU A CA 1
ATOM 1618 C C . GLU A 1 102 ? -18.856 0.168 -20.531 1.00 0.00 102 GLU A C 1
ATOM 1619 O O . GLU A 1 102 ? -19.725 0.279 -21.393 1.00 0.00 102 GLU A O 1
ATOM 1632 N N . MET A 1 1 ? -10.974 -10.542 -9.403 1.00 0.00 1 MET A N 2
ATOM 1633 C CA . MET A 1 1 ? -10.691 -11.450 -8.304 1.00 0.00 1 MET A CA 2
ATOM 1634 C C . MET A 1 1 ? -11.850 -11.482 -7.307 1.00 0.00 1 MET A C 2
ATOM 1635 O O . MET A 1 1 ? -12.773 -10.673 -7.395 1.00 0.00 1 MET A O 2
ATOM 1649 N N . ASP A 1 2 ? -11.766 -12.427 -6.382 1.00 0.00 2 ASP A N 2
ATOM 1650 C CA . ASP A 1 2 ? -12.797 -12.576 -5.369 1.00 0.00 2 ASP A CA 2
ATOM 1651 C C . ASP A 1 2 ? -12.235 -12.155 -4.009 1.00 0.00 2 ASP A C 2
ATOM 1652 O O . ASP A 1 2 ? -11.379 -12.837 -3.449 1.00 0.00 2 ASP A O 2
ATOM 1662 N N . ILE A 1 3 ? -12.740 -11.033 -3.518 1.00 0.00 3 ILE A N 2
ATOM 1663 C CA . ILE A 1 3 ? -12.300 -10.512 -2.234 1.00 0.00 3 ILE A CA 2
ATOM 1664 C C . ILE A 1 3 ? -13.441 -10.630 -1.222 1.00 0.00 3 ILE A C 2
ATOM 1665 O O . ILE A 1 3 ? -14.606 -10.454 -1.573 1.00 0.00 3 ILE A O 2
ATOM 1681 N N . SER A 1 4 ? -13.065 -10.926 0.013 1.00 0.00 4 SER A N 2
ATOM 1682 C CA . SER A 1 4 ? -14.043 -11.069 1.078 1.00 0.00 4 SER A CA 2
ATOM 1683 C C . SER A 1 4 ? -13.662 -10.176 2.261 1.00 0.00 4 SER A C 2
ATOM 1684 O O . SER A 1 4 ? -12.541 -10.246 2.760 1.00 0.00 4 SER A O 2
ATOM 1692 N N . ILE A 1 5 ? -14.618 -9.357 2.675 1.00 0.00 5 ILE A N 2
ATOM 1693 C CA . ILE A 1 5 ? -14.398 -8.452 3.789 1.00 0.00 5 ILE A CA 2
ATOM 1694 C C . ILE A 1 5 ? -14.537 -9.223 5.103 1.00 0.00 5 ILE A C 2
ATOM 1695 O O . ILE A 1 5 ? -15.494 -9.973 5.287 1.00 0.00 5 ILE A O 2
ATOM 1711 N N . ILE A 1 6 ? -13.567 -9.012 5.982 1.00 0.00 6 ILE A N 2
ATOM 1712 C CA . ILE A 1 6 ? -13.570 -9.678 7.273 1.00 0.00 6 ILE A CA 2
ATOM 1713 C C . ILE A 1 6 ? -14.283 -8.794 8.297 1.00 0.00 6 ILE A C 2
ATOM 1714 O O . ILE A 1 6 ? -15.272 -9.208 8.900 1.00 0.00 6 ILE A O 2
ATOM 1730 N N . SER A 1 7 ? -13.753 -7.591 8.463 1.00 0.00 7 SER A N 2
ATOM 1731 C CA . SER A 1 7 ? -14.326 -6.643 9.404 1.00 0.00 7 SER A CA 2
ATOM 1732 C C . SER A 1 7 ? -14.253 -5.227 8.831 1.00 0.00 7 SER A C 2
ATOM 1733 O O . SER A 1 7 ? -13.509 -4.974 7.884 1.00 0.00 7 SER A O 2
ATOM 1741 N N . ASP A 1 8 ? -15.037 -4.341 9.426 1.00 0.00 8 ASP A N 2
ATOM 1742 C CA . ASP A 1 8 ? -15.071 -2.956 8.986 1.00 0.00 8 ASP A CA 2
ATOM 1743 C C . ASP A 1 8 ? -14.999 -2.036 10.206 1.00 0.00 8 ASP A C 2
ATOM 1744 O O . ASP A 1 8 ? -16.019 -1.737 10.825 1.00 0.00 8 ASP A O 2
ATOM 1754 N N . ARG A 1 9 ? -13.782 -1.611 10.516 1.00 0.00 9 ARG A N 2
ATOM 1755 C CA . ARG A 1 9 ? -13.562 -0.731 11.650 1.00 0.00 9 ARG A CA 2
ATOM 1756 C C . ARG A 1 9 ? -13.329 0.704 11.172 1.00 0.00 9 ARG A C 2
ATOM 1757 O O . ARG A 1 9 ? -12.937 0.924 10.027 1.00 0.00 9 ARG A O 2
ATOM 1777 N N . ASN A 1 10 ? -13.580 1.642 12.072 1.00 0.00 10 ASN A N 2
ATOM 1778 C CA . ASN A 1 10 ? -13.402 3.049 11.757 1.00 0.00 10 ASN A CA 2
ATOM 1779 C C . ASN A 1 10 ? -12.585 3.717 12.866 1.00 0.00 10 ASN A C 2
ATOM 1780 O O . ASN A 1 10 ? -12.847 3.504 14.048 1.00 0.00 10 ASN A O 2
ATOM 1791 N N . ASN A 1 11 ? -11.614 4.512 12.443 1.00 0.00 11 ASN A N 2
ATOM 1792 C CA . ASN A 1 11 ? -10.758 5.212 13.386 1.00 0.00 11 ASN A CA 2
ATOM 1793 C C . ASN A 1 11 ? -10.844 6.718 13.126 1.00 0.00 11 ASN A C 2
ATOM 1794 O O . ASN A 1 11 ? -10.089 7.257 12.320 1.00 0.00 11 ASN A O 2
ATOM 1805 N N . PRO A 1 12 ? -11.798 7.370 13.844 1.00 0.00 12 PRO A N 2
ATOM 1806 C CA . PRO A 1 12 ? -11.994 8.803 13.699 1.00 0.00 12 PRO A CA 2
ATOM 1807 C C . PRO A 1 12 ? -10.882 9.582 14.403 1.00 0.00 12 PRO A C 2
ATOM 1808 O O . PRO A 1 12 ? -10.440 10.620 13.912 1.00 0.00 12 PRO A O 2
ATOM 1819 N N . LEU A 1 13 ? -10.461 9.053 15.542 1.00 0.00 13 LEU A N 2
ATOM 1820 C CA . LEU A 1 13 ? -9.408 9.685 16.318 1.00 0.00 13 LEU A CA 2
ATOM 1821 C C . LEU A 1 13 ? -8.275 10.110 15.382 1.00 0.00 13 LEU A C 2
ATOM 1822 O O . LEU A 1 13 ? -7.977 11.297 15.262 1.00 0.00 13 LEU A O 2
ATOM 1838 N N . LEU A 1 14 ? -7.675 9.117 14.743 1.00 0.00 14 LEU A N 2
ATOM 1839 C CA . LEU A 1 14 ? -6.581 9.373 13.821 1.00 0.00 14 LEU A CA 2
ATOM 1840 C C . LEU A 1 14 ? -7.139 9.530 12.406 1.00 0.00 14 LEU A C 2
ATOM 1841 O O . LEU A 1 14 ? -6.428 9.308 11.426 1.00 0.00 14 LEU A O 2
ATOM 1857 N N . GLN A 1 15 ? -8.407 9.909 12.342 1.00 0.00 15 GLN A N 2
ATOM 1858 C CA . GLN A 1 15 ? -9.068 10.096 11.062 1.00 0.00 15 GLN A CA 2
ATOM 1859 C C . GLN A 1 15 ? -8.612 9.028 10.067 1.00 0.00 15 GLN A C 2
ATOM 1860 O O . GLN A 1 15 ? -8.479 9.301 8.875 1.00 0.00 15 GLN A O 2
ATOM 1874 N N . ARG A 1 16 ? -8.387 7.833 10.592 1.00 0.00 16 ARG A N 2
ATOM 1875 C CA . ARG A 1 16 ? -7.949 6.722 9.765 1.00 0.00 16 ARG A CA 2
ATOM 1876 C C . ARG A 1 16 ? -9.069 5.690 9.626 1.00 0.00 16 ARG A C 2
ATOM 1877 O O . ARG A 1 16 ? -10.138 5.845 10.213 1.00 0.00 16 ARG A O 2
ATOM 1897 N N . ARG A 1 17 ? -8.786 4.657 8.845 1.00 0.00 17 ARG A N 2
ATOM 1898 C CA . ARG A 1 17 ? -9.757 3.600 8.620 1.00 0.00 17 ARG A CA 2
ATOM 1899 C C . ARG A 1 17 ? -9.065 2.235 8.623 1.00 0.00 17 ARG A C 2
ATOM 1900 O O . ARG A 1 17 ? -8.077 2.035 7.915 1.00 0.00 17 ARG A O 2
ATOM 1920 N N . GLU A 1 18 ? -9.610 1.332 9.423 1.00 0.00 18 GLU A N 2
ATOM 1921 C CA . GLU A 1 18 ? -9.057 -0.008 9.526 1.00 0.00 18 GLU A CA 2
ATOM 1922 C C . GLU A 1 18 ? -10.074 -1.040 9.033 1.00 0.00 18 GLU A C 2
ATOM 1923 O O . GLU A 1 18 ? -11.024 -1.368 9.742 1.00 0.00 18 GLU A O 2
ATOM 1936 N N . ILE A 1 19 ? -9.838 -1.525 7.823 1.00 0.00 19 ILE A N 2
ATOM 1937 C CA . ILE A 1 19 ? -10.721 -2.514 7.227 1.00 0.00 19 ILE A CA 2
ATOM 1938 C C . ILE A 1 19 ? -9.905 -3.742 6.821 1.00 0.00 19 ILE A C 2
ATOM 1939 O O . ILE A 1 19 ? -8.899 -3.619 6.123 1.00 0.00 19 ILE A O 2
ATOM 1955 N N . LYS A 1 20 ? -10.367 -4.898 7.273 1.00 0.00 20 LYS A N 2
ATOM 1956 C CA . LYS A 1 20 ? -9.692 -6.147 6.966 1.00 0.00 20 LYS A CA 2
ATOM 1957 C C . LYS A 1 20 ? -10.506 -6.918 5.925 1.00 0.00 20 LYS A C 2
ATOM 1958 O O . LYS A 1 20 ? -11.735 -6.855 5.921 1.00 0.00 20 LYS A O 2
ATOM 1976 N N . PHE A 1 21 ? -9.789 -7.629 5.067 1.00 0.00 21 PHE A N 2
ATOM 1977 C CA . PHE A 1 21 ? -10.429 -8.412 4.024 1.00 0.00 21 PHE A CA 2
ATOM 1978 C C . PHE A 1 21 ? -9.484 -9.488 3.487 1.00 0.00 21 PHE A C 2
ATOM 1979 O O . PHE A 1 21 ? -8.346 -9.602 3.940 1.00 0.00 21 PHE A O 2
ATOM 1996 N N . THR A 1 22 ? -9.989 -10.250 2.529 1.00 0.00 22 THR A N 2
ATOM 1997 C CA . THR A 1 22 ? -9.204 -11.313 1.925 1.00 0.00 22 THR A CA 2
ATOM 1998 C C . THR A 1 22 ? -9.326 -11.266 0.401 1.00 0.00 22 THR A C 2
ATOM 1999 O O . THR A 1 22 ? -10.256 -10.665 -0.134 1.00 0.00 22 THR A O 2
ATOM 2010 N N . VAL A 1 23 ? -8.371 -11.907 -0.257 1.00 0.00 23 VAL A N 2
ATOM 2011 C CA . VAL A 1 23 ? -8.359 -11.946 -1.709 1.00 0.00 23 VAL A CA 2
ATOM 2012 C C . VAL A 1 23 ? -8.108 -13.382 -2.175 1.00 0.00 23 VAL A C 2
ATOM 2013 O O . VAL A 1 23 ? -7.165 -14.029 -1.723 1.00 0.00 23 VAL A O 2
ATOM 2026 N N . SER A 1 24 ? -8.968 -13.837 -3.073 1.00 0.00 24 SER A N 2
ATOM 2027 C CA . SER A 1 24 ? -8.852 -15.185 -3.605 1.00 0.00 24 SER A CA 2
ATOM 2028 C C . SER A 1 24 ? -8.437 -15.133 -5.076 1.00 0.00 24 SER A C 2
ATOM 2029 O O . SER A 1 24 ? -8.891 -14.267 -5.823 1.00 0.00 24 SER A O 2
ATOM 2037 N N . PHE A 1 25 ? -7.577 -16.070 -5.450 1.00 0.00 25 PHE A N 2
ATOM 2038 C CA . PHE A 1 25 ? -7.096 -16.142 -6.818 1.00 0.00 25 PHE A CA 2
ATOM 2039 C C . PHE A 1 25 ? -6.175 -17.347 -7.013 1.00 0.00 25 PHE A C 2
ATOM 2040 O O . PHE A 1 25 ? -5.529 -17.798 -6.068 1.00 0.00 25 PHE A O 2
ATOM 2057 N N . ASP A 1 26 ? -6.142 -17.834 -8.245 1.00 0.00 26 ASP A N 2
ATOM 2058 C CA . ASP A 1 26 ? -5.311 -18.979 -8.575 1.00 0.00 26 ASP A CA 2
ATOM 2059 C C . ASP A 1 26 ? -4.509 -18.673 -9.842 1.00 0.00 26 ASP A C 2
ATOM 2060 O O . ASP A 1 26 ? -4.989 -18.893 -10.953 1.00 0.00 26 ASP A O 2
ATOM 2070 N N . ALA A 1 27 ? -3.301 -18.170 -9.632 1.00 0.00 27 ALA A N 2
ATOM 2071 C CA . ALA A 1 27 ? -2.429 -17.831 -10.743 1.00 0.00 27 ALA A CA 2
ATOM 2072 C C . ALA A 1 27 ? -1.316 -16.906 -10.248 1.00 0.00 27 ALA A C 2
ATOM 2073 O O . ALA A 1 27 ? -0.167 -17.326 -10.117 1.00 0.00 27 ALA A O 2
ATOM 2080 N N . ALA A 1 28 ? -1.696 -15.664 -9.987 1.00 0.00 28 ALA A N 2
ATOM 2081 C CA . ALA A 1 28 ? -0.744 -14.675 -9.509 1.00 0.00 28 ALA A CA 2
ATOM 2082 C C . ALA A 1 28 ? -1.505 -13.483 -8.925 1.00 0.00 28 ALA A C 2
ATOM 2083 O O . ALA A 1 28 ? -2.537 -13.079 -9.458 1.00 0.00 28 ALA A O 2
ATOM 2090 N N . THR A 1 29 ? -0.964 -12.952 -7.838 1.00 0.00 29 THR A N 2
ATOM 2091 C CA . THR A 1 29 ? -1.578 -11.814 -7.176 1.00 0.00 29 THR A CA 2
ATOM 2092 C C . THR A 1 29 ? -1.265 -10.523 -7.935 1.00 0.00 29 THR A C 2
ATOM 2093 O O . THR A 1 29 ? -0.169 -10.362 -8.470 1.00 0.00 29 THR A O 2
ATOM 2104 N N . PRO A 1 30 ? -2.274 -9.611 -7.959 1.00 0.00 30 PRO A N 2
ATOM 2105 C CA . PRO A 1 30 ? -2.117 -8.339 -8.644 1.00 0.00 30 PRO A CA 2
ATOM 2106 C C . PRO A 1 30 ? -1.230 -7.388 -7.838 1.00 0.00 30 PRO A C 2
ATOM 2107 O O . PRO A 1 30 ? -0.497 -7.820 -6.949 1.00 0.00 30 PRO A O 2
ATOM 2118 N N . SER A 1 31 ? -1.326 -6.111 -8.175 1.00 0.00 31 SER A N 2
ATOM 2119 C CA . SER A 1 31 ? -0.541 -5.095 -7.495 1.00 0.00 31 SER A CA 2
ATOM 2120 C C . SER A 1 31 ? -1.407 -4.370 -6.461 1.00 0.00 31 SER A C 2
ATOM 2121 O O . SER A 1 31 ? -2.558 -4.743 -6.239 1.00 0.00 31 SER A O 2
ATOM 2129 N N . ILE A 1 32 ? -0.820 -3.347 -5.858 1.00 0.00 32 ILE A N 2
ATOM 2130 C CA . ILE A 1 32 ? -1.523 -2.567 -4.853 1.00 0.00 32 ILE A CA 2
ATOM 2131 C C . ILE A 1 32 ? -2.590 -1.708 -5.537 1.00 0.00 32 ILE A C 2
ATOM 2132 O O . ILE A 1 32 ? -3.770 -1.794 -5.199 1.00 0.00 32 ILE A O 2
ATOM 2148 N N . LYS A 1 33 ? -2.138 -0.902 -6.485 1.00 0.00 33 LYS A N 2
ATOM 2149 C CA . LYS A 1 33 ? -3.040 -0.028 -7.217 1.00 0.00 33 LYS A CA 2
ATOM 2150 C C . LYS A 1 33 ? -4.061 -0.878 -7.975 1.00 0.00 33 LYS A C 2
ATOM 2151 O O . LYS A 1 33 ? -5.252 -0.569 -7.978 1.00 0.00 33 LYS A O 2
ATOM 2169 N N . ASP A 1 34 ? -3.559 -1.933 -8.601 1.00 0.00 34 ASP A N 2
ATOM 2170 C CA . ASP A 1 34 ? -4.414 -2.830 -9.360 1.00 0.00 34 ASP A CA 2
ATOM 2171 C C . ASP A 1 34 ? -5.487 -3.409 -8.436 1.00 0.00 34 ASP A C 2
ATOM 2172 O O . ASP A 1 34 ? -6.608 -3.673 -8.870 1.00 0.00 34 ASP A O 2
ATOM 2182 N N . VAL A 1 35 ? -5.106 -3.591 -7.181 1.00 0.00 35 VAL A N 2
ATOM 2183 C CA . VAL A 1 35 ? -6.021 -4.134 -6.192 1.00 0.00 35 VAL A CA 2
ATOM 2184 C C . VAL A 1 35 ? -6.978 -3.033 -5.729 1.00 0.00 35 VAL A C 2
ATOM 2185 O O . VAL A 1 35 ? -8.184 -3.252 -5.636 1.00 0.00 35 VAL A O 2
ATOM 2198 N N . LYS A 1 36 ? -6.402 -1.872 -5.451 1.00 0.00 36 LYS A N 2
ATOM 2199 C CA . LYS A 1 36 ? -7.188 -0.736 -4.999 1.00 0.00 36 LYS A CA 2
ATOM 2200 C C . LYS A 1 36 ? -8.382 -0.544 -5.936 1.00 0.00 36 LYS A C 2
ATOM 2201 O O . LYS A 1 36 ? -9.433 -0.061 -5.517 1.00 0.00 36 LYS A O 2
ATOM 2219 N N . MET A 1 37 ? -8.181 -0.931 -7.187 1.00 0.00 37 MET A N 2
ATOM 2220 C CA . MET A 1 37 ? -9.229 -0.808 -8.186 1.00 0.00 37 MET A CA 2
ATOM 2221 C C . MET A 1 37 ? -10.531 -1.446 -7.697 1.00 0.00 37 MET A C 2
ATOM 2222 O O . MET A 1 37 ? -11.566 -0.784 -7.636 1.00 0.00 37 MET A O 2
ATOM 2236 N N . LYS A 1 38 ? -10.436 -2.725 -7.363 1.00 0.00 38 LYS A N 2
ATOM 2237 C CA . LYS A 1 38 ? -11.594 -3.459 -6.881 1.00 0.00 38 LYS A CA 2
ATOM 2238 C C . LYS A 1 38 ? -11.898 -3.039 -5.442 1.00 0.00 38 LYS A C 2
ATOM 2239 O O . LYS A 1 38 ? -13.042 -2.734 -5.110 1.00 0.00 38 LYS A O 2
ATOM 2257 N N . LEU A 1 39 ? -10.853 -3.036 -4.627 1.00 0.00 39 LEU A N 2
ATOM 2258 C CA . LEU A 1 39 ? -10.993 -2.658 -3.232 1.00 0.00 39 LEU A CA 2
ATOM 2259 C C . LEU A 1 39 ? -11.724 -1.317 -3.142 1.00 0.00 39 LEU A C 2
ATOM 2260 O O . LEU A 1 39 ? -12.480 -1.079 -2.202 1.00 0.00 39 LEU A O 2
ATOM 2276 N N . VAL A 1 40 ? -11.473 -0.475 -4.134 1.00 0.00 40 VAL A N 2
ATOM 2277 C CA . VAL A 1 40 ? -12.097 0.836 -4.179 1.00 0.00 40 VAL A CA 2
ATOM 2278 C C . VAL A 1 40 ? -13.614 0.670 -4.302 1.00 0.00 40 VAL A C 2
ATOM 2279 O O . VAL A 1 40 ? -14.374 1.347 -3.610 1.00 0.00 40 VAL A O 2
ATOM 2292 N N . ALA A 1 41 ? -14.009 -0.234 -5.186 1.00 0.00 41 ALA A N 2
ATOM 2293 C CA . ALA A 1 41 ? -15.420 -0.498 -5.407 1.00 0.00 41 ALA A CA 2
ATOM 2294 C C . ALA A 1 41 ? -15.978 -1.295 -4.226 1.00 0.00 41 ALA A C 2
ATOM 2295 O O . ALA A 1 41 ? -17.155 -1.175 -3.892 1.00 0.00 41 ALA A O 2
ATOM 2302 N N . VAL A 1 42 ? -15.104 -2.092 -3.628 1.00 0.00 42 VAL A N 2
ATOM 2303 C CA . VAL A 1 42 ? -15.494 -2.909 -2.492 1.00 0.00 42 VAL A CA 2
ATOM 2304 C C . VAL A 1 42 ? -15.681 -2.015 -1.265 1.00 0.00 42 VAL A C 2
ATOM 2305 O O . VAL A 1 42 ? -16.724 -2.058 -0.614 1.00 0.00 42 VAL A O 2
ATOM 2318 N N . LEU A 1 43 ? -14.655 -1.224 -0.987 1.00 0.00 43 LEU A N 2
ATOM 2319 C CA . LEU A 1 43 ? -14.693 -0.320 0.150 1.00 0.00 43 LEU A CA 2
ATOM 2320 C C . LEU A 1 43 ? -15.619 0.855 -0.169 1.00 0.00 43 LEU A C 2
ATOM 2321 O O . LEU A 1 43 ? -16.205 1.452 0.733 1.00 0.00 43 LEU A O 2
ATOM 2337 N N . ASN A 1 44 ? -15.726 1.152 -1.456 1.00 0.00 44 ASN A N 2
ATOM 2338 C CA . ASN A 1 44 ? -16.571 2.244 -1.906 1.00 0.00 44 ASN A CA 2
ATOM 2339 C C . ASN A 1 44 ? -16.204 3.517 -1.139 1.00 0.00 44 ASN A C 2
ATOM 2340 O O . ASN A 1 44 ? -17.047 4.106 -0.466 1.00 0.00 44 ASN A O 2
ATOM 2351 N N . ALA A 1 45 ? -14.942 3.902 -1.267 1.00 0.00 45 ALA A N 2
ATOM 2352 C CA . ALA A 1 45 ? -14.453 5.094 -0.594 1.00 0.00 45 ALA A CA 2
ATOM 2353 C C . ALA A 1 45 ? -13.625 5.925 -1.577 1.00 0.00 45 ALA A C 2
ATOM 2354 O O . ALA A 1 45 ? -13.572 5.615 -2.766 1.00 0.00 45 ALA A O 2
ATOM 2361 N N . ASN A 1 46 ? -12.998 6.963 -1.042 1.00 0.00 46 ASN A N 2
ATOM 2362 C CA . ASN A 1 46 ? -12.175 7.840 -1.858 1.00 0.00 46 ASN A CA 2
ATOM 2363 C C . ASN A 1 46 ? -10.960 7.063 -2.369 1.00 0.00 46 ASN A C 2
ATOM 2364 O O . ASN A 1 46 ? -10.007 6.833 -1.626 1.00 0.00 46 ASN A O 2
ATOM 2375 N N . LYS A 1 47 ? -11.035 6.678 -3.635 1.00 0.00 47 LYS A N 2
ATOM 2376 C CA . LYS A 1 47 ? -9.954 5.931 -4.254 1.00 0.00 47 LYS A CA 2
ATOM 2377 C C . LYS A 1 47 ? -8.702 6.809 -4.315 1.00 0.00 47 LYS A C 2
ATOM 2378 O O . LYS A 1 47 ? -7.584 6.299 -4.363 1.00 0.00 47 LYS A O 2
ATOM 2396 N N . GLN A 1 48 ? -8.932 8.113 -4.309 1.00 0.00 48 GLN A N 2
ATOM 2397 C CA . GLN A 1 48 ? -7.838 9.067 -4.363 1.00 0.00 48 GLN A CA 2
ATOM 2398 C C . GLN A 1 48 ? -6.925 8.897 -3.147 1.00 0.00 48 GLN A C 2
ATOM 2399 O O . GLN A 1 48 ? -5.704 8.839 -3.285 1.00 0.00 48 GLN A O 2
ATOM 2413 N N . VAL A 1 49 ? -7.552 8.821 -1.982 1.00 0.00 49 VAL A N 2
ATOM 2414 C CA . VAL A 1 49 ? -6.812 8.658 -0.743 1.00 0.00 49 VAL A CA 2
ATOM 2415 C C . VAL A 1 49 ? -7.058 7.253 -0.188 1.00 0.00 49 VAL A C 2
ATOM 2416 O O . VAL A 1 49 ? -7.521 7.099 0.941 1.00 0.00 49 VAL A O 2
ATOM 2429 N N . LEU A 1 50 ? -6.736 6.263 -1.008 1.00 0.00 50 LEU A N 2
ATOM 2430 C CA . LEU A 1 50 ? -6.916 4.876 -0.613 1.00 0.00 50 LEU A CA 2
ATOM 2431 C C . LEU A 1 50 ? -5.677 4.072 -1.013 1.00 0.00 50 LEU A C 2
ATOM 2432 O O . LEU A 1 50 ? -5.167 4.221 -2.122 1.00 0.00 50 LEU A O 2
ATOM 2448 N N . VAL A 1 51 ? -5.229 3.237 -0.087 1.00 0.00 51 VAL A N 2
ATOM 2449 C CA . VAL A 1 51 ? -4.061 2.408 -0.328 1.00 0.00 51 VAL A CA 2
ATOM 2450 C C . VAL A 1 51 ? -4.146 1.149 0.536 1.00 0.00 51 VAL A C 2
ATOM 2451 O O . VAL A 1 51 ? -5.033 1.028 1.378 1.00 0.00 51 VAL A O 2
ATOM 2464 N N . VAL A 1 52 ? -3.209 0.242 0.298 1.00 0.00 52 VAL A N 2
ATOM 2465 C CA . VAL A 1 52 ? -3.167 -1.004 1.044 1.00 0.00 52 VAL A CA 2
ATOM 2466 C C . VAL A 1 52 ? -1.996 -0.965 2.028 1.00 0.00 52 VAL A C 2
ATOM 2467 O O . VAL A 1 52 ? -0.991 -0.301 1.777 1.00 0.00 52 VAL A O 2
ATOM 2480 N N . ASP A 1 53 ? -2.165 -1.684 3.127 1.00 0.00 53 ASP A N 2
ATOM 2481 C CA . ASP A 1 53 ? -1.135 -1.740 4.150 1.00 0.00 53 ASP A CA 2
ATOM 2482 C C . ASP A 1 53 ? -0.167 -2.882 3.832 1.00 0.00 53 ASP A C 2
ATOM 2483 O O . ASP A 1 53 ? 1.036 -2.662 3.699 1.00 0.00 53 ASP A O 2
ATOM 2493 N N . THR A 1 54 ? -0.728 -4.077 3.719 1.00 0.00 54 THR A N 2
ATOM 2494 C CA . THR A 1 54 ? 0.070 -5.253 3.418 1.00 0.00 54 THR A CA 2
ATOM 2495 C C . THR A 1 54 ? -0.835 -6.447 3.112 1.00 0.00 54 THR A C 2
ATOM 2496 O O . THR A 1 54 ? -2.012 -6.448 3.471 1.00 0.00 54 THR A O 2
ATOM 2507 N N . LEU A 1 55 ? -0.252 -7.437 2.451 1.00 0.00 55 LEU A N 2
ATOM 2508 C CA . LEU A 1 55 ? -0.992 -8.636 2.093 1.00 0.00 55 LEU A CA 2
ATOM 2509 C C . LEU A 1 55 ? -0.136 -9.868 2.397 1.00 0.00 55 LEU A C 2
ATOM 2510 O O . LEU A 1 55 ? 1.044 -9.744 2.721 1.00 0.00 55 LEU A O 2
ATOM 2526 N N . ASP A 1 56 ? -0.766 -11.028 2.281 1.00 0.00 56 ASP A N 2
ATOM 2527 C CA . ASP A 1 56 ? -0.077 -12.282 2.540 1.00 0.00 56 ASP A CA 2
ATOM 2528 C C . ASP A 1 56 ? -0.857 -13.429 1.896 1.00 0.00 56 ASP A C 2
ATOM 2529 O O . ASP A 1 56 ? -2.071 -13.530 2.065 1.00 0.00 56 ASP A O 2
ATOM 2539 N N . GLN A 1 57 ? -0.128 -14.265 1.172 1.00 0.00 57 GLN A N 2
ATOM 2540 C CA . GLN A 1 57 ? -0.736 -15.402 0.502 1.00 0.00 57 GLN A CA 2
ATOM 2541 C C . GLN A 1 57 ? -1.034 -16.514 1.509 1.00 0.00 57 GLN A C 2
ATOM 2542 O O . GLN A 1 57 ? -0.237 -16.771 2.410 1.00 0.00 57 GLN A O 2
ATOM 2556 N N . ILE A 1 58 ? -2.184 -17.146 1.322 1.00 0.00 58 ILE A N 2
ATOM 2557 C CA . ILE A 1 58 ? -2.597 -18.225 2.204 1.00 0.00 58 ILE A CA 2
ATOM 2558 C C . ILE A 1 58 ? -2.022 -19.546 1.688 1.00 0.00 58 ILE A C 2
ATOM 2559 O O . ILE A 1 58 ? -2.123 -19.850 0.501 1.00 0.00 58 ILE A O 2
ATOM 2575 N N . PHE A 1 59 ? -1.431 -20.296 2.607 1.00 0.00 59 PHE A N 2
ATOM 2576 C CA . PHE A 1 59 ? -0.840 -21.577 2.260 1.00 0.00 59 PHE A CA 2
ATOM 2577 C C . PHE A 1 59 ? -1.916 -22.654 2.110 1.00 0.00 59 PHE A C 2
ATOM 2578 O O . PHE A 1 59 ? -1.913 -23.409 1.139 1.00 0.00 59 PHE A O 2
ATOM 2595 N N . GLY A 1 60 ? -2.811 -22.692 3.086 1.00 0.00 60 GLY A N 2
ATOM 2596 C CA . GLY A 1 60 ? -3.890 -23.665 3.075 1.00 0.00 60 GLY A CA 2
ATOM 2597 C C . GLY A 1 60 ? -4.414 -23.886 1.654 1.00 0.00 60 GLY A C 2
ATOM 2598 O O . GLY A 1 60 ? -4.521 -25.023 1.199 1.00 0.00 60 GLY A O 2
ATOM 2602 N N . LYS A 1 61 ? -4.725 -22.781 0.994 1.00 0.00 61 LYS A N 2
ATOM 2603 C CA . LYS A 1 61 ? -5.235 -22.839 -0.366 1.00 0.00 61 LYS A CA 2
ATOM 2604 C C . LYS A 1 61 ? -4.597 -21.723 -1.194 1.00 0.00 61 LYS A C 2
ATOM 2605 O O . LYS A 1 61 ? -3.485 -21.285 -0.901 1.00 0.00 61 LYS A O 2
ATOM 2623 N N . LEU A 1 62 ? -5.329 -21.292 -2.211 1.00 0.00 62 LEU A N 2
ATOM 2624 C CA . LEU A 1 62 ? -4.849 -20.234 -3.083 1.00 0.00 62 LEU A CA 2
ATOM 2625 C C . LEU A 1 62 ? -5.471 -18.903 -2.654 1.00 0.00 62 LEU A C 2
ATOM 2626 O O . LEU A 1 62 ? -5.848 -18.090 -3.497 1.00 0.00 62 LEU A O 2
ATOM 2642 N N . GLU A 1 63 ? -5.557 -18.723 -1.345 1.00 0.00 63 GLU A N 2
ATOM 2643 C CA . GLU A 1 63 ? -6.127 -17.505 -0.794 1.00 0.00 63 GLU A CA 2
ATOM 2644 C C . GLU A 1 63 ? -5.017 -16.510 -0.448 1.00 0.00 63 GLU A C 2
ATOM 2645 O O . GLU A 1 63 ? -3.835 -16.842 -0.522 1.00 0.00 63 GLU A O 2
ATOM 2658 N N . ALA A 1 64 ? -5.437 -15.308 -0.078 1.00 0.00 64 ALA A N 2
ATOM 2659 C CA . ALA A 1 64 ? -4.494 -14.263 0.280 1.00 0.00 64 ALA A CA 2
ATOM 2660 C C . ALA A 1 64 ? -5.200 -13.219 1.147 1.00 0.00 64 ALA A C 2
ATOM 2661 O O . ALA A 1 64 ? -6.186 -12.618 0.723 1.00 0.00 64 ALA A O 2
ATOM 2668 N N . GLU A 1 65 ? -4.668 -13.036 2.347 1.00 0.00 65 GLU A N 2
ATOM 2669 C CA . GLU A 1 65 ? -5.236 -12.076 3.278 1.00 0.00 65 GLU A CA 2
ATOM 2670 C C . GLU A 1 65 ? -4.401 -10.794 3.291 1.00 0.00 65 GLU A C 2
ATOM 2671 O O . GLU A 1 65 ? -3.177 -10.844 3.179 1.00 0.00 65 GLU A O 2
ATOM 2684 N N . GLY A 1 66 ? -5.097 -9.674 3.432 1.00 0.00 66 GLY A N 2
ATOM 2685 C CA . GLY A 1 66 ? -4.436 -8.381 3.462 1.00 0.00 66 GLY A CA 2
ATOM 2686 C C . GLY A 1 66 ? -5.292 -7.344 4.192 1.00 0.00 66 GLY A C 2
ATOM 2687 O O . GLY A 1 66 ? -6.494 -7.538 4.367 1.00 0.00 66 GLY A O 2
ATOM 2691 N N . TYR A 1 67 ? -4.640 -6.265 4.598 1.00 0.00 67 TYR A N 2
ATOM 2692 C CA . TYR A 1 67 ? -5.326 -5.197 5.304 1.00 0.00 67 TYR A CA 2
ATOM 2693 C C . TYR A 1 67 ? -5.298 -3.898 4.496 1.00 0.00 67 TYR A C 2
ATOM 2694 O O . TYR A 1 67 ? -4.247 -3.491 4.004 1.00 0.00 67 TYR A O 2
ATOM 2712 N N . ALA A 1 68 ? -6.467 -3.283 4.384 1.00 0.00 68 ALA A N 2
ATOM 2713 C CA . ALA A 1 68 ? -6.589 -2.039 3.643 1.00 0.00 68 ALA A CA 2
ATOM 2714 C C . ALA A 1 68 ? -6.708 -0.874 4.628 1.00 0.00 68 ALA A C 2
ATOM 2715 O O . ALA A 1 68 ? -7.535 -0.908 5.539 1.00 0.00 68 ALA A O 2
ATOM 2722 N N . LYS A 1 69 ? -5.870 0.129 4.413 1.00 0.00 69 LYS A N 2
ATOM 2723 C CA . LYS A 1 69 ? -5.870 1.302 5.271 1.00 0.00 69 LYS A CA 2
ATOM 2724 C C . LYS A 1 69 ? -6.269 2.529 4.449 1.00 0.00 69 LYS A C 2
ATOM 2725 O O . LYS A 1 69 ? -5.894 2.648 3.283 1.00 0.00 69 LYS A O 2
ATOM 2743 N N . ILE A 1 70 ? -7.025 3.410 5.088 1.00 0.00 70 ILE A N 2
ATOM 2744 C CA . ILE A 1 70 ? -7.479 4.623 4.430 1.00 0.00 70 ILE A CA 2
ATOM 2745 C C . ILE A 1 70 ? -7.306 5.809 5.381 1.00 0.00 70 ILE A C 2
ATOM 2746 O O . ILE A 1 70 ? -7.633 5.714 6.563 1.00 0.00 70 ILE A O 2
ATOM 2762 N N . TYR A 1 71 ? -6.790 6.898 4.830 1.00 0.00 71 TYR A N 2
ATOM 2763 C CA . TYR A 1 71 ? -6.569 8.101 5.615 1.00 0.00 71 TYR A CA 2
ATOM 2764 C C . TYR A 1 71 ? -7.484 9.235 5.149 1.00 0.00 71 TYR A C 2
ATOM 2765 O O . TYR A 1 71 ? -8.096 9.148 4.085 1.00 0.00 71 TYR A O 2
ATOM 2783 N N . ASN A 1 72 ? -7.549 10.275 5.968 1.00 0.00 72 ASN A N 2
ATOM 2784 C CA . ASN A 1 72 ? -8.377 11.425 5.652 1.00 0.00 72 ASN A CA 2
ATOM 2785 C C . ASN A 1 72 ? -7.721 12.231 4.529 1.00 0.00 72 ASN A C 2
ATOM 2786 O O . ASN A 1 72 ? -8.340 12.482 3.496 1.00 0.00 72 ASN A O 2
ATOM 2797 N N . ASP A 1 73 ? -6.474 12.613 4.769 1.00 0.00 73 ASP A N 2
ATOM 2798 C CA . ASP A 1 73 ? -5.727 13.384 3.790 1.00 0.00 73 ASP A CA 2
ATOM 2799 C C . ASP A 1 73 ? -4.231 13.130 3.984 1.00 0.00 73 ASP A C 2
ATOM 2800 O O . ASP A 1 73 ? -3.783 12.852 5.096 1.00 0.00 73 ASP A O 2
ATOM 2810 N N . GLU A 1 74 ? -3.498 13.235 2.884 1.00 0.00 74 GLU A N 2
ATOM 2811 C CA . GLU A 1 74 ? -2.062 13.019 2.919 1.00 0.00 74 GLU A CA 2
ATOM 2812 C C . GLU A 1 74 ? -1.405 13.981 3.913 1.00 0.00 74 GLU A C 2
ATOM 2813 O O . GLU A 1 74 ? -0.294 13.733 4.380 1.00 0.00 74 GLU A O 2
ATOM 2826 N N . LYS A 1 75 ? -2.119 15.056 4.207 1.00 0.00 75 LYS A N 2
ATOM 2827 C CA . LYS A 1 75 ? -1.621 16.055 5.136 1.00 0.00 75 LYS A CA 2
ATOM 2828 C C . LYS A 1 75 ? -1.389 15.405 6.502 1.00 0.00 75 LYS A C 2
ATOM 2829 O O . LYS A 1 75 ? -0.319 15.553 7.090 1.00 0.00 75 LYS A O 2
ATOM 2847 N N . ALA A 1 76 ? -2.409 14.699 6.966 1.00 0.00 76 ALA A N 2
ATOM 2848 C CA . ALA A 1 76 ? -2.330 14.025 8.250 1.00 0.00 76 ALA A CA 2
ATOM 2849 C C . ALA A 1 76 ? -1.451 12.780 8.116 1.00 0.00 76 ALA A C 2
ATOM 2850 O O . ALA A 1 76 ? -0.502 12.599 8.878 1.00 0.00 76 ALA A O 2
ATOM 2857 N N . MET A 1 77 ? -1.797 11.953 7.140 1.00 0.00 77 MET A N 2
ATOM 2858 C CA . MET A 1 77 ? -1.051 10.730 6.894 1.00 0.00 77 MET A CA 2
ATOM 2859 C C . MET A 1 77 ? 0.450 11.014 6.797 1.00 0.00 77 MET A C 2
ATOM 2860 O O . MET A 1 77 ? 1.252 10.367 7.467 1.00 0.00 77 MET A O 2
ATOM 2874 N N . ALA A 1 78 ? 0.783 11.982 5.955 1.00 0.00 78 ALA A N 2
ATOM 2875 C CA . ALA A 1 78 ? 2.172 12.358 5.761 1.00 0.00 78 ALA A CA 2
ATOM 2876 C C . ALA A 1 78 ? 2.846 12.526 7.124 1.00 0.00 78 ALA A C 2
ATOM 2877 O O . ALA A 1 78 ? 4.052 12.319 7.254 1.00 0.00 78 ALA A O 2
ATOM 2884 N N . THR A 1 79 ? 2.039 12.901 8.106 1.00 0.00 79 THR A N 2
ATOM 2885 C CA . THR A 1 79 ? 2.543 13.099 9.455 1.00 0.00 79 THR A CA 2
ATOM 2886 C C . THR A 1 79 ? 2.305 11.847 10.301 1.00 0.00 79 THR A C 2
ATOM 2887 O O . THR A 1 79 ? 3.255 11.191 10.725 1.00 0.00 79 THR A O 2
ATOM 2898 N N . ILE A 1 80 ? 1.032 11.554 10.523 1.00 0.00 80 ILE A N 2
ATOM 2899 C CA . ILE A 1 80 ? 0.658 10.392 11.312 1.00 0.00 80 ILE A CA 2
ATOM 2900 C C . ILE A 1 80 ? 1.513 9.196 10.887 1.00 0.00 80 ILE A C 2
ATOM 2901 O O . ILE A 1 80 ? 2.419 8.788 11.611 1.00 0.00 80 ILE A O 2
ATOM 2917 N N . GLU A 1 81 ? 1.193 8.668 9.714 1.00 0.00 81 GLU A N 2
ATOM 2918 C CA . GLU A 1 81 ? 1.920 7.527 9.184 1.00 0.00 81 GLU A CA 2
ATOM 2919 C C . GLU A 1 81 ? 3.428 7.756 9.303 1.00 0.00 81 GLU A C 2
ATOM 2920 O O . GLU A 1 81 ? 3.866 8.846 9.669 1.00 0.00 81 GLU A O 2
ATOM 2933 N N . THR A 1 82 ? 4.179 6.712 8.987 1.00 0.00 82 THR A N 2
ATOM 2934 C CA . THR A 1 82 ? 5.630 6.786 9.053 1.00 0.00 82 THR A CA 2
ATOM 2935 C C . THR A 1 82 ? 6.244 6.437 7.696 1.00 0.00 82 THR A C 2
ATOM 2936 O O . THR A 1 82 ? 5.577 5.861 6.838 1.00 0.00 82 THR A O 2
ATOM 2947 N N . LYS A 1 83 ? 7.509 6.801 7.545 1.00 0.00 83 LYS A N 2
ATOM 2948 C CA . LYS A 1 83 ? 8.222 6.533 6.306 1.00 0.00 83 LYS A CA 2
ATOM 2949 C C . LYS A 1 83 ? 8.005 5.073 5.904 1.00 0.00 83 LYS A C 2
ATOM 2950 O O . LYS A 1 83 ? 8.069 4.734 4.724 1.00 0.00 83 LYS A O 2
ATOM 2968 N N . SER A 1 84 ? 7.753 4.247 6.909 1.00 0.00 84 SER A N 2
ATOM 2969 C CA . SER A 1 84 ? 7.526 2.831 6.674 1.00 0.00 84 SER A CA 2
ATOM 2970 C C . SER A 1 84 ? 6.245 2.633 5.863 1.00 0.00 84 SER A C 2
ATOM 2971 O O . SER A 1 84 ? 6.186 1.768 4.990 1.00 0.00 84 SER A O 2
ATOM 2979 N N . VAL A 1 85 ? 5.250 3.449 6.179 1.00 0.00 85 VAL A N 2
ATOM 2980 C CA . VAL A 1 85 ? 3.973 3.374 5.490 1.00 0.00 85 VAL A CA 2
ATOM 2981 C C . VAL A 1 85 ? 4.112 3.993 4.098 1.00 0.00 85 VAL A C 2
ATOM 2982 O O . VAL A 1 85 ? 3.993 3.297 3.091 1.00 0.00 85 VAL A O 2
ATOM 2995 N N . LEU A 1 86 ? 4.364 5.294 4.086 1.00 0.00 86 LEU A N 2
ATOM 2996 C CA . LEU A 1 86 ? 4.522 6.014 2.834 1.00 0.00 86 LEU A CA 2
ATOM 2997 C C . LEU A 1 86 ? 5.484 5.246 1.926 1.00 0.00 86 LEU A C 2
ATOM 2998 O O . LEU A 1 86 ? 5.440 5.390 0.705 1.00 0.00 86 LEU A O 2
ATOM 3014 N N . GLU A 1 87 ? 6.331 4.446 2.557 1.00 0.00 87 GLU A N 2
ATOM 3015 C CA . GLU A 1 87 ? 7.303 3.655 1.821 1.00 0.00 87 GLU A CA 2
ATOM 3016 C C . GLU A 1 87 ? 6.597 2.769 0.793 1.00 0.00 87 GLU A C 2
ATOM 3017 O O . GLU A 1 87 ? 7.012 2.700 -0.362 1.00 0.00 87 GLU A O 2
ATOM 3030 N N . LYS A 1 88 ? 5.541 2.112 1.251 1.00 0.00 88 LYS A N 2
ATOM 3031 C CA . LYS A 1 88 ? 4.772 1.234 0.385 1.00 0.00 88 LYS A CA 2
ATOM 3032 C C . LYS A 1 88 ? 4.153 2.054 -0.747 1.00 0.00 88 LYS A C 2
ATOM 3033 O O . LYS A 1 88 ? 4.028 1.571 -1.872 1.00 0.00 88 LYS A O 2
ATOM 3051 N N . ASN A 1 89 ? 3.783 3.282 -0.413 1.00 0.00 89 ASN A N 2
ATOM 3052 C CA . ASN A 1 89 ? 3.180 4.175 -1.388 1.00 0.00 89 ASN A CA 2
ATOM 3053 C C . ASN A 1 89 ? 4.277 4.774 -2.270 1.00 0.00 89 ASN A C 2
ATOM 3054 O O . ASN A 1 89 ? 4.444 5.993 -2.316 1.00 0.00 89 ASN A O 2
ATOM 3065 N N . LYS A 1 90 ? 4.998 3.893 -2.947 1.00 0.00 90 LYS A N 2
ATOM 3066 C CA . LYS A 1 90 ? 6.073 4.321 -3.825 1.00 0.00 90 LYS A CA 2
ATOM 3067 C C . LYS A 1 90 ? 5.492 5.152 -4.969 1.00 0.00 90 LYS A C 2
ATOM 3068 O O . LYS A 1 90 ? 4.334 4.975 -5.344 1.00 0.00 90 LYS A O 2
ATOM 3086 N N . ILE A 1 91 ? 6.323 6.041 -5.494 1.00 0.00 91 ILE A N 2
ATOM 3087 C CA . ILE A 1 91 ? 5.905 6.900 -6.590 1.00 0.00 91 ILE A CA 2
ATOM 3088 C C . ILE A 1 91 ? 5.592 6.041 -7.816 1.00 0.00 91 ILE A C 2
ATOM 3089 O O . ILE A 1 91 ? 4.427 5.783 -8.117 1.00 0.00 91 ILE A O 2
ATOM 3105 N N . GLU A 1 92 ? 6.652 5.620 -8.490 1.00 0.00 92 GLU A N 2
ATOM 3106 C CA . GLU A 1 92 ? 6.504 4.794 -9.677 1.00 0.00 92 GLU A CA 2
ATOM 3107 C C . GLU A 1 92 ? 6.422 3.316 -9.288 1.00 0.00 92 GLU A C 2
ATOM 3108 O O . GLU A 1 92 ? 6.721 2.951 -8.152 1.00 0.00 92 GLU A O 2
ATOM 3121 N N . GLU A 1 93 ? 6.015 2.505 -10.254 1.00 0.00 93 GLU A N 2
ATOM 3122 C CA . GLU A 1 93 ? 5.890 1.076 -10.027 1.00 0.00 93 GLU A CA 2
ATOM 3123 C C . GLU A 1 93 ? 7.043 0.328 -10.699 1.00 0.00 93 GLU A C 2
ATOM 3124 O O . GLU A 1 93 ? 7.913 0.945 -11.313 1.00 0.00 93 GLU A O 2
ATOM 3137 N N . GLU A 1 94 ? 7.014 -0.989 -10.561 1.00 0.00 94 GLU A N 2
ATOM 3138 C CA . GLU A 1 94 ? 8.047 -1.826 -11.147 1.00 0.00 94 GLU A CA 2
ATOM 3139 C C . GLU A 1 94 ? 7.664 -2.220 -12.575 1.00 0.00 94 GLU A C 2
ATOM 3140 O O . GLU A 1 94 ? 6.756 -1.632 -13.162 1.00 0.00 94 GLU A O 2
ATOM 3153 N N . ALA A 1 95 ? 8.374 -3.211 -13.092 1.00 0.00 95 ALA A N 2
ATOM 3154 C CA . ALA A 1 95 ? 8.120 -3.690 -14.440 1.00 0.00 95 ALA A CA 2
ATOM 3155 C C . ALA A 1 95 ? 9.145 -4.768 -14.795 1.00 0.00 95 ALA A C 2
ATOM 3156 O O . ALA A 1 95 ? 9.981 -4.570 -15.677 1.00 0.00 95 ALA A O 2
ATOM 3163 N N . GLU A 1 96 ? 9.048 -5.887 -14.092 1.00 0.00 96 GLU A N 2
ATOM 3164 C CA . GLU A 1 96 ? 9.956 -6.998 -14.321 1.00 0.00 96 GLU A CA 2
ATOM 3165 C C . GLU A 1 96 ? 9.906 -7.429 -15.788 1.00 0.00 96 GLU A C 2
ATOM 3166 O O . GLU A 1 96 ? 10.899 -7.320 -16.506 1.00 0.00 96 GLU A O 2
ATOM 3179 N N . ALA A 1 97 ? 8.739 -7.911 -16.190 1.00 0.00 97 ALA A N 2
ATOM 3180 C CA . ALA A 1 97 ? 8.547 -8.360 -17.560 1.00 0.00 97 ALA A CA 2
ATOM 3181 C C . ALA A 1 97 ? 7.065 -8.666 -17.787 1.00 0.00 97 ALA A C 2
ATOM 3182 O O . ALA A 1 97 ? 6.301 -8.800 -16.833 1.00 0.00 97 ALA A O 2
ATOM 3189 N N . GLU A 1 98 ? 6.704 -8.769 -19.058 1.00 0.00 98 GLU A N 2
ATOM 3190 C CA . GLU A 1 98 ? 5.328 -9.057 -19.424 1.00 0.00 98 GLU A CA 2
ATOM 3191 C C . GLU A 1 98 ? 4.737 -10.108 -18.482 1.00 0.00 98 GLU A C 2
ATOM 3192 O O . GLU A 1 98 ? 3.661 -9.908 -17.920 1.00 0.00 98 GLU A O 2
ATOM 3205 N N . VAL A 1 99 ? 5.467 -11.204 -18.338 1.00 0.00 99 VAL A N 2
ATOM 3206 C CA . VAL A 1 99 ? 5.028 -12.287 -17.473 1.00 0.00 99 VAL A CA 2
ATOM 3207 C C . VAL A 1 99 ? 5.368 -11.943 -16.021 1.00 0.00 99 VAL A C 2
ATOM 3208 O O . VAL A 1 99 ? 6.112 -10.999 -15.760 1.00 0.00 99 VAL A O 2
ATOM 3221 N N . ALA A 1 100 ? 4.806 -12.729 -15.115 1.00 0.00 100 ALA A N 2
ATOM 3222 C CA . ALA A 1 100 ? 5.040 -12.520 -13.696 1.00 0.00 100 ALA A CA 2
ATOM 3223 C C . ALA A 1 100 ? 5.737 -13.750 -13.112 1.00 0.00 100 ALA A C 2
ATOM 3224 O O . ALA A 1 100 ? 6.854 -13.654 -12.606 1.00 0.00 100 ALA A O 2
ATOM 3231 N N . GLU A 1 101 ? 5.048 -14.879 -13.200 1.00 0.00 101 GLU A N 2
ATOM 3232 C CA . GLU A 1 101 ? 5.587 -16.127 -12.687 1.00 0.00 101 GLU A CA 2
ATOM 3233 C C . GLU A 1 101 ? 5.687 -16.074 -11.160 1.00 0.00 101 GLU A C 2
ATOM 3234 O O . GLU A 1 101 ? 5.534 -15.011 -10.562 1.00 0.00 101 GLU A O 2
ATOM 3247 N N . GLU A 1 102 ? 5.942 -17.235 -10.576 1.00 0.00 102 GLU A N 2
ATOM 3248 C CA . GLU A 1 102 ? 6.064 -17.335 -9.131 1.00 0.00 102 GLU A CA 2
ATOM 3249 C C . GLU A 1 102 ? 6.848 -16.142 -8.581 1.00 0.00 102 GLU A C 2
ATOM 3250 O O . GLU A 1 102 ? 8.042 -16.252 -8.308 1.00 0.00 102 GLU A O 2
ATOM 3263 N N . MET A 1 1 ? -12.820 -10.694 -8.942 1.00 0.00 1 MET A N 3
ATOM 3264 C CA . MET A 1 1 ? -11.938 -11.404 -8.031 1.00 0.00 1 MET A CA 3
ATOM 3265 C C . MET A 1 1 ? -12.717 -11.971 -6.843 1.00 0.00 1 MET A C 3
ATOM 3266 O O . MET A 1 1 ? -13.909 -11.703 -6.693 1.00 0.00 1 MET A O 3
ATOM 3280 N N . ASP A 1 2 ? -12.014 -12.744 -6.028 1.00 0.00 2 ASP A N 3
ATOM 3281 C CA . ASP A 1 2 ? -12.626 -13.350 -4.858 1.00 0.00 2 ASP A CA 3
ATOM 3282 C C . ASP A 1 2 ? -12.108 -12.655 -3.599 1.00 0.00 2 ASP A C 3
ATOM 3283 O O . ASP A 1 2 ? -11.068 -13.031 -3.060 1.00 0.00 2 ASP A O 3
ATOM 3293 N N . ILE A 1 3 ? -12.857 -11.651 -3.165 1.00 0.00 3 ILE A N 3
ATOM 3294 C CA . ILE A 1 3 ? -12.486 -10.899 -1.979 1.00 0.00 3 ILE A CA 3
ATOM 3295 C C . ILE A 1 3 ? -13.603 -11.010 -0.939 1.00 0.00 3 ILE A C 3
ATOM 3296 O O . ILE A 1 3 ? -14.781 -11.051 -1.291 1.00 0.00 3 ILE A O 3
ATOM 3312 N N . SER A 1 4 ? -13.195 -11.057 0.320 1.00 0.00 4 SER A N 3
ATOM 3313 C CA . SER A 1 4 ? -14.146 -11.163 1.413 1.00 0.00 4 SER A CA 3
ATOM 3314 C C . SER A 1 4 ? -13.732 -10.239 2.559 1.00 0.00 4 SER A C 3
ATOM 3315 O O . SER A 1 4 ? -12.595 -10.293 3.026 1.00 0.00 4 SER A O 3
ATOM 3323 N N . ILE A 1 5 ? -14.677 -9.412 2.981 1.00 0.00 5 ILE A N 3
ATOM 3324 C CA . ILE A 1 5 ? -14.424 -8.477 4.065 1.00 0.00 5 ILE A CA 3
ATOM 3325 C C . ILE A 1 5 ? -14.538 -9.211 5.402 1.00 0.00 5 ILE A C 3
ATOM 3326 O O . ILE A 1 5 ? -15.516 -9.914 5.648 1.00 0.00 5 ILE A O 3
ATOM 3342 N N . ILE A 1 6 ? -13.522 -9.022 6.232 1.00 0.00 6 ILE A N 3
ATOM 3343 C CA . ILE A 1 6 ? -13.496 -9.657 7.539 1.00 0.00 6 ILE A CA 3
ATOM 3344 C C . ILE A 1 6 ? -14.169 -8.740 8.561 1.00 0.00 6 ILE A C 3
ATOM 3345 O O . ILE A 1 6 ? -15.149 -9.127 9.197 1.00 0.00 6 ILE A O 3
ATOM 3361 N N . SER A 1 7 ? -13.619 -7.542 8.687 1.00 0.00 7 SER A N 3
ATOM 3362 C CA . SER A 1 7 ? -14.155 -6.566 9.621 1.00 0.00 7 SER A CA 3
ATOM 3363 C C . SER A 1 7 ? -14.004 -5.155 9.048 1.00 0.00 7 SER A C 3
ATOM 3364 O O . SER A 1 7 ? -13.250 -4.943 8.099 1.00 0.00 7 SER A O 3
ATOM 3372 N N . ASP A 1 8 ? -14.732 -4.226 9.650 1.00 0.00 8 ASP A N 3
ATOM 3373 C CA . ASP A 1 8 ? -14.688 -2.841 9.211 1.00 0.00 8 ASP A CA 3
ATOM 3374 C C . ASP A 1 8 ? -14.559 -1.928 10.433 1.00 0.00 8 ASP A C 3
ATOM 3375 O O . ASP A 1 8 ? -15.550 -1.638 11.103 1.00 0.00 8 ASP A O 3
ATOM 3385 N N . ARG A 1 9 ? -13.331 -1.500 10.685 1.00 0.00 9 ARG A N 3
ATOM 3386 C CA . ARG A 1 9 ? -13.061 -0.626 11.814 1.00 0.00 9 ARG A CA 3
ATOM 3387 C C . ARG A 1 9 ? -12.965 0.828 11.349 1.00 0.00 9 ARG A C 3
ATOM 3388 O O . ARG A 1 9 ? -12.648 1.092 10.190 1.00 0.00 9 ARG A O 3
ATOM 3408 N N . ASN A 1 10 ? -13.245 1.732 12.276 1.00 0.00 10 ASN A N 3
ATOM 3409 C CA . ASN A 1 10 ? -13.194 3.152 11.975 1.00 0.00 10 ASN A CA 3
ATOM 3410 C C . ASN A 1 10 ? -12.422 3.876 13.079 1.00 0.00 10 ASN A C 3
ATOM 3411 O O . ASN A 1 10 ? -12.679 3.663 14.263 1.00 0.00 10 ASN A O 3
ATOM 3422 N N . ASN A 1 11 ? -11.491 4.717 12.653 1.00 0.00 11 ASN A N 3
ATOM 3423 C CA . ASN A 1 11 ? -10.679 5.474 13.590 1.00 0.00 11 ASN A CA 3
ATOM 3424 C C . ASN A 1 11 ? -10.736 6.959 13.226 1.00 0.00 11 ASN A C 3
ATOM 3425 O O . ASN A 1 11 ? -9.934 7.435 12.426 1.00 0.00 11 ASN A O 3
ATOM 3436 N N . PRO A 1 12 ? -11.718 7.666 13.847 1.00 0.00 12 PRO A N 3
ATOM 3437 C CA . PRO A 1 12 ? -11.889 9.087 13.595 1.00 0.00 12 PRO A CA 3
ATOM 3438 C C . PRO A 1 12 ? -10.806 9.904 14.302 1.00 0.00 12 PRO A C 3
ATOM 3439 O O . PRO A 1 12 ? -10.297 10.878 13.748 1.00 0.00 12 PRO A O 3
ATOM 3450 N N . LEU A 1 13 ? -10.486 9.478 15.515 1.00 0.00 13 LEU A N 3
ATOM 3451 C CA . LEU A 1 13 ? -9.472 10.158 16.304 1.00 0.00 13 LEU A CA 3
ATOM 3452 C C . LEU A 1 13 ? -8.276 10.493 15.409 1.00 0.00 13 LEU A C 3
ATOM 3453 O O . LEU A 1 13 ? -8.013 11.662 15.132 1.00 0.00 13 LEU A O 3
ATOM 3469 N N . LEU A 1 14 ? -7.585 9.446 14.983 1.00 0.00 14 LEU A N 3
ATOM 3470 C CA . LEU A 1 14 ? -6.423 9.614 14.126 1.00 0.00 14 LEU A CA 3
ATOM 3471 C C . LEU A 1 14 ? -6.885 10.006 12.720 1.00 0.00 14 LEU A C 3
ATOM 3472 O O . LEU A 1 14 ? -6.083 10.456 11.903 1.00 0.00 14 LEU A O 3
ATOM 3488 N N . GLN A 1 15 ? -8.175 9.821 12.483 1.00 0.00 15 GLN A N 3
ATOM 3489 C CA . GLN A 1 15 ? -8.752 10.149 11.191 1.00 0.00 15 GLN A CA 3
ATOM 3490 C C . GLN A 1 15 ? -8.333 9.115 10.145 1.00 0.00 15 GLN A C 3
ATOM 3491 O O . GLN A 1 15 ? -8.023 9.467 9.007 1.00 0.00 15 GLN A O 3
ATOM 3505 N N . ARG A 1 16 ? -8.338 7.859 10.565 1.00 0.00 16 ARG A N 3
ATOM 3506 C CA . ARG A 1 16 ? -7.962 6.770 9.679 1.00 0.00 16 ARG A CA 3
ATOM 3507 C C . ARG A 1 16 ? -9.031 5.676 9.698 1.00 0.00 16 ARG A C 3
ATOM 3508 O O . ARG A 1 16 ? -9.835 5.605 10.626 1.00 0.00 16 ARG A O 3
ATOM 3528 N N . ARG A 1 17 ? -9.005 4.849 8.664 1.00 0.00 17 ARG A N 3
ATOM 3529 C CA . ARG A 1 17 ? -9.961 3.761 8.551 1.00 0.00 17 ARG A CA 3
ATOM 3530 C C . ARG A 1 17 ? -9.239 2.448 8.239 1.00 0.00 17 ARG A C 3
ATOM 3531 O O . ARG A 1 17 ? -8.469 2.372 7.283 1.00 0.00 17 ARG A O 3
ATOM 3551 N N . GLU A 1 18 ? -9.513 1.449 9.064 1.00 0.00 18 GLU A N 3
ATOM 3552 C CA . GLU A 1 18 ? -8.899 0.144 8.888 1.00 0.00 18 GLU A CA 3
ATOM 3553 C C . GLU A 1 18 ? -9.968 -0.912 8.603 1.00 0.00 18 GLU A C 3
ATOM 3554 O O . GLU A 1 18 ? -10.839 -1.159 9.437 1.00 0.00 18 GLU A O 3
ATOM 3567 N N . ILE A 1 19 ? -9.867 -1.508 7.424 1.00 0.00 19 ILE A N 3
ATOM 3568 C CA . ILE A 1 19 ? -10.815 -2.532 7.019 1.00 0.00 19 ILE A CA 3
ATOM 3569 C C . ILE A 1 19 ? -10.059 -3.822 6.698 1.00 0.00 19 ILE A C 3
ATOM 3570 O O . ILE A 1 19 ? -9.170 -3.830 5.848 1.00 0.00 19 ILE A O 3
ATOM 3586 N N . LYS A 1 20 ? -10.440 -4.883 7.394 1.00 0.00 20 LYS A N 3
ATOM 3587 C CA . LYS A 1 20 ? -9.809 -6.175 7.194 1.00 0.00 20 LYS A CA 3
ATOM 3588 C C . LYS A 1 20 ? -10.602 -6.970 6.154 1.00 0.00 20 LYS A C 3
ATOM 3589 O O . LYS A 1 20 ? -11.832 -6.984 6.184 1.00 0.00 20 LYS A O 3
ATOM 3607 N N . PHE A 1 21 ? -9.866 -7.611 5.258 1.00 0.00 21 PHE A N 3
ATOM 3608 C CA . PHE A 1 21 ? -10.485 -8.405 4.210 1.00 0.00 21 PHE A CA 3
ATOM 3609 C C . PHE A 1 21 ? -9.494 -9.419 3.634 1.00 0.00 21 PHE A C 3
ATOM 3610 O O . PHE A 1 21 ? -8.346 -9.487 4.068 1.00 0.00 21 PHE A O 3
ATOM 3627 N N . THR A 1 22 ? -9.976 -10.182 2.665 1.00 0.00 22 THR A N 3
ATOM 3628 C CA . THR A 1 22 ? -9.148 -11.190 2.024 1.00 0.00 22 THR A CA 3
ATOM 3629 C C . THR A 1 22 ? -9.259 -11.083 0.502 1.00 0.00 22 THR A C 3
ATOM 3630 O O . THR A 1 22 ? -10.250 -10.572 -0.018 1.00 0.00 22 THR A O 3
ATOM 3641 N N . VAL A 1 23 ? -8.228 -11.573 -0.171 1.00 0.00 23 VAL A N 3
ATOM 3642 C CA . VAL A 1 23 ? -8.198 -11.538 -1.623 1.00 0.00 23 VAL A CA 3
ATOM 3643 C C . VAL A 1 23 ? -7.650 -12.866 -2.149 1.00 0.00 23 VAL A C 3
ATOM 3644 O O . VAL A 1 23 ? -6.608 -13.336 -1.695 1.00 0.00 23 VAL A O 3
ATOM 3657 N N . SER A 1 24 ? -8.377 -13.435 -3.100 1.00 0.00 24 SER A N 3
ATOM 3658 C CA . SER A 1 24 ? -7.977 -14.700 -3.692 1.00 0.00 24 SER A CA 3
ATOM 3659 C C . SER A 1 24 ? -7.951 -14.578 -5.217 1.00 0.00 24 SER A C 3
ATOM 3660 O O . SER A 1 24 ? -8.622 -13.719 -5.786 1.00 0.00 24 SER A O 3
ATOM 3668 N N . PHE A 1 25 ? -7.171 -15.452 -5.836 1.00 0.00 25 PHE A N 3
ATOM 3669 C CA . PHE A 1 25 ? -7.050 -15.454 -7.283 1.00 0.00 25 PHE A CA 3
ATOM 3670 C C . PHE A 1 25 ? -6.629 -16.832 -7.797 1.00 0.00 25 PHE A C 3
ATOM 3671 O O . PHE A 1 25 ? -6.566 -17.792 -7.030 1.00 0.00 25 PHE A O 3
ATOM 3688 N N . ASP A 1 26 ? -6.351 -16.886 -9.092 1.00 0.00 26 ASP A N 3
ATOM 3689 C CA . ASP A 1 26 ? -5.938 -18.132 -9.716 1.00 0.00 26 ASP A CA 3
ATOM 3690 C C . ASP A 1 26 ? -4.536 -17.961 -10.305 1.00 0.00 26 ASP A C 3
ATOM 3691 O O . ASP A 1 26 ? -4.389 -17.663 -11.489 1.00 0.00 26 ASP A O 3
ATOM 3701 N N . ALA A 1 27 ? -3.542 -18.157 -9.451 1.00 0.00 27 ALA A N 3
ATOM 3702 C CA . ALA A 1 27 ? -2.157 -18.029 -9.872 1.00 0.00 27 ALA A CA 3
ATOM 3703 C C . ALA A 1 27 ? -1.893 -16.586 -10.307 1.00 0.00 27 ALA A C 3
ATOM 3704 O O . ALA A 1 27 ? -2.812 -15.879 -10.720 1.00 0.00 27 ALA A O 3
ATOM 3711 N N . ALA A 1 28 ? -0.633 -16.191 -10.200 1.00 0.00 28 ALA A N 3
ATOM 3712 C CA . ALA A 1 28 ? -0.236 -14.845 -10.578 1.00 0.00 28 ALA A CA 3
ATOM 3713 C C . ALA A 1 28 ? -1.109 -13.832 -9.833 1.00 0.00 28 ALA A C 3
ATOM 3714 O O . ALA A 1 28 ? -2.243 -13.572 -10.233 1.00 0.00 28 ALA A O 3
ATOM 3721 N N . THR A 1 29 ? -0.548 -13.289 -8.763 1.00 0.00 29 THR A N 3
ATOM 3722 C CA . THR A 1 29 ? -1.261 -12.311 -7.959 1.00 0.00 29 THR A CA 3
ATOM 3723 C C . THR A 1 29 ? -1.103 -10.912 -8.558 1.00 0.00 29 THR A C 3
ATOM 3724 O O . THR A 1 29 ? -0.065 -10.594 -9.138 1.00 0.00 29 THR A O 3
ATOM 3735 N N . PRO A 1 30 ? -2.175 -10.091 -8.391 1.00 0.00 30 PRO A N 3
ATOM 3736 C CA . PRO A 1 30 ? -2.165 -8.734 -8.908 1.00 0.00 30 PRO A CA 3
ATOM 3737 C C . PRO A 1 30 ? -1.291 -7.824 -8.043 1.00 0.00 30 PRO A C 3
ATOM 3738 O O . PRO A 1 30 ? -0.461 -8.304 -7.272 1.00 0.00 30 PRO A O 3
ATOM 3749 N N . SER A 1 31 ? -1.507 -6.526 -8.198 1.00 0.00 31 SER A N 3
ATOM 3750 C CA . SER A 1 31 ? -0.749 -5.545 -7.440 1.00 0.00 31 SER A CA 3
ATOM 3751 C C . SER A 1 31 ? -1.656 -4.861 -6.415 1.00 0.00 31 SER A C 3
ATOM 3752 O O . SER A 1 31 ? -2.843 -5.170 -6.328 1.00 0.00 31 SER A O 3
ATOM 3760 N N . ILE A 1 32 ? -1.062 -3.944 -5.666 1.00 0.00 32 ILE A N 3
ATOM 3761 C CA . ILE A 1 32 ? -1.802 -3.215 -4.650 1.00 0.00 32 ILE A CA 3
ATOM 3762 C C . ILE A 1 32 ? -2.795 -2.271 -5.328 1.00 0.00 32 ILE A C 3
ATOM 3763 O O . ILE A 1 32 ? -3.995 -2.327 -5.059 1.00 0.00 32 ILE A O 3
ATOM 3779 N N . LYS A 1 33 ? -2.261 -1.423 -6.196 1.00 0.00 33 LYS A N 3
ATOM 3780 C CA . LYS A 1 33 ? -3.086 -0.468 -6.916 1.00 0.00 33 LYS A CA 3
ATOM 3781 C C . LYS A 1 33 ? -4.089 -1.223 -7.788 1.00 0.00 33 LYS A C 3
ATOM 3782 O O . LYS A 1 33 ? -5.193 -0.738 -8.034 1.00 0.00 33 LYS A O 3
ATOM 3800 N N . ASP A 1 34 ? -3.671 -2.399 -8.233 1.00 0.00 34 ASP A N 3
ATOM 3801 C CA . ASP A 1 34 ? -4.520 -3.226 -9.074 1.00 0.00 34 ASP A CA 3
ATOM 3802 C C . ASP A 1 34 ? -5.573 -3.917 -8.205 1.00 0.00 34 ASP A C 3
ATOM 3803 O O . ASP A 1 34 ? -6.666 -4.226 -8.677 1.00 0.00 34 ASP A O 3
ATOM 3813 N N . VAL A 1 35 ? -5.205 -4.140 -6.952 1.00 0.00 35 VAL A N 3
ATOM 3814 C CA . VAL A 1 35 ? -6.105 -4.789 -6.014 1.00 0.00 35 VAL A CA 3
ATOM 3815 C C . VAL A 1 35 ? -7.092 -3.757 -5.463 1.00 0.00 35 VAL A C 3
ATOM 3816 O O . VAL A 1 35 ? -8.304 -3.944 -5.550 1.00 0.00 35 VAL A O 3
ATOM 3829 N N . LYS A 1 36 ? -6.535 -2.691 -4.907 1.00 0.00 36 LYS A N 3
ATOM 3830 C CA . LYS A 1 36 ? -7.351 -1.629 -4.342 1.00 0.00 36 LYS A CA 3
ATOM 3831 C C . LYS A 1 36 ? -8.390 -1.187 -5.375 1.00 0.00 36 LYS A C 3
ATOM 3832 O O . LYS A 1 36 ? -9.447 -0.668 -5.015 1.00 0.00 36 LYS A O 3
ATOM 3850 N N . MET A 1 37 ? -8.054 -1.405 -6.638 1.00 0.00 37 MET A N 3
ATOM 3851 C CA . MET A 1 37 ? -8.944 -1.035 -7.724 1.00 0.00 37 MET A CA 3
ATOM 3852 C C . MET A 1 37 ? -10.345 -1.609 -7.505 1.00 0.00 37 MET A C 3
ATOM 3853 O O . MET A 1 37 ? -11.337 -0.886 -7.596 1.00 0.00 37 MET A O 3
ATOM 3867 N N . LYS A 1 38 ? -10.383 -2.902 -7.220 1.00 0.00 38 LYS A N 3
ATOM 3868 C CA . LYS A 1 38 ? -11.646 -3.580 -6.987 1.00 0.00 38 LYS A CA 3
ATOM 3869 C C . LYS A 1 38 ? -12.198 -3.165 -5.622 1.00 0.00 38 LYS A C 3
ATOM 3870 O O . LYS A 1 38 ? -13.369 -2.803 -5.506 1.00 0.00 38 LYS A O 3
ATOM 3888 N N . LEU A 1 39 ? -11.331 -3.232 -4.623 1.00 0.00 39 LEU A N 3
ATOM 3889 C CA . LEU A 1 39 ? -11.718 -2.866 -3.270 1.00 0.00 39 LEU A CA 3
ATOM 3890 C C . LEU A 1 39 ? -12.318 -1.459 -3.278 1.00 0.00 39 LEU A C 3
ATOM 3891 O O . LEU A 1 39 ? -13.227 -1.164 -2.504 1.00 0.00 39 LEU A O 3
ATOM 3907 N N . VAL A 1 40 ? -11.783 -0.628 -4.160 1.00 0.00 40 VAL A N 3
ATOM 3908 C CA . VAL A 1 40 ? -12.254 0.741 -4.279 1.00 0.00 40 VAL A CA 3
ATOM 3909 C C . VAL A 1 40 ? -13.764 0.737 -4.528 1.00 0.00 40 VAL A C 3
ATOM 3910 O O . VAL A 1 40 ? -14.491 1.556 -3.969 1.00 0.00 40 VAL A O 3
ATOM 3923 N N . ALA A 1 41 ? -14.190 -0.195 -5.368 1.00 0.00 41 ALA A N 3
ATOM 3924 C CA . ALA A 1 41 ? -15.600 -0.316 -5.698 1.00 0.00 41 ALA A CA 3
ATOM 3925 C C . ALA A 1 41 ? -16.345 -0.936 -4.513 1.00 0.00 41 ALA A C 3
ATOM 3926 O O . ALA A 1 41 ? -17.432 -0.485 -4.157 1.00 0.00 41 ALA A O 3
ATOM 3933 N N . VAL A 1 42 ? -15.730 -1.958 -3.938 1.00 0.00 42 VAL A N 3
ATOM 3934 C CA . VAL A 1 42 ? -16.321 -2.643 -2.802 1.00 0.00 42 VAL A CA 3
ATOM 3935 C C . VAL A 1 42 ? -16.500 -1.651 -1.651 1.00 0.00 42 VAL A C 3
ATOM 3936 O O . VAL A 1 42 ? -17.588 -1.541 -1.085 1.00 0.00 42 VAL A O 3
ATOM 3949 N N . LEU A 1 43 ? -15.417 -0.956 -1.337 1.00 0.00 43 LEU A N 3
ATOM 3950 C CA . LEU A 1 43 ? -15.442 0.023 -0.263 1.00 0.00 43 LEU A CA 3
ATOM 3951 C C . LEU A 1 43 ? -16.178 1.277 -0.739 1.00 0.00 43 LEU A C 3
ATOM 3952 O O . LEU A 1 43 ? -16.828 1.958 0.054 1.00 0.00 43 LEU A O 3
ATOM 3968 N N . ASN A 1 44 ? -16.052 1.545 -2.031 1.00 0.00 44 ASN A N 3
ATOM 3969 C CA . ASN A 1 44 ? -16.697 2.705 -2.620 1.00 0.00 44 ASN A CA 3
ATOM 3970 C C . ASN A 1 44 ? -16.244 3.966 -1.883 1.00 0.00 44 ASN A C 3
ATOM 3971 O O . ASN A 1 44 ? -17.069 4.774 -1.461 1.00 0.00 44 ASN A O 3
ATOM 3982 N N . ALA A 1 45 ? -14.931 4.095 -1.751 1.00 0.00 45 ALA A N 3
ATOM 3983 C CA . ALA A 1 45 ? -14.357 5.244 -1.073 1.00 0.00 45 ALA A CA 3
ATOM 3984 C C . ALA A 1 45 ? -13.491 6.033 -2.056 1.00 0.00 45 ALA A C 3
ATOM 3985 O O . ALA A 1 45 ? -13.503 5.761 -3.256 1.00 0.00 45 ALA A O 3
ATOM 3992 N N . ASN A 1 46 ? -12.759 6.993 -1.513 1.00 0.00 46 ASN A N 3
ATOM 3993 C CA . ASN A 1 46 ? -11.887 7.823 -2.327 1.00 0.00 46 ASN A CA 3
ATOM 3994 C C . ASN A 1 46 ? -10.660 7.010 -2.745 1.00 0.00 46 ASN A C 3
ATOM 3995 O O . ASN A 1 46 ? -9.712 6.871 -1.976 1.00 0.00 46 ASN A O 3
ATOM 4006 N N . LYS A 1 47 ? -10.719 6.495 -3.965 1.00 0.00 47 LYS A N 3
ATOM 4007 C CA . LYS A 1 47 ? -9.625 5.699 -4.495 1.00 0.00 47 LYS A CA 3
ATOM 4008 C C . LYS A 1 47 ? -8.343 6.536 -4.490 1.00 0.00 47 LYS A C 3
ATOM 4009 O O . LYS A 1 47 ? -7.241 5.990 -4.474 1.00 0.00 47 LYS A O 3
ATOM 4027 N N . GLN A 1 48 ? -8.531 7.847 -4.505 1.00 0.00 48 GLN A N 3
ATOM 4028 C CA . GLN A 1 48 ? -7.404 8.764 -4.503 1.00 0.00 48 GLN A CA 3
ATOM 4029 C C . GLN A 1 48 ? -6.577 8.587 -3.228 1.00 0.00 48 GLN A C 3
ATOM 4030 O O . GLN A 1 48 ? -5.391 8.266 -3.293 1.00 0.00 48 GLN A O 3
ATOM 4044 N N . VAL A 1 49 ? -7.236 8.803 -2.099 1.00 0.00 49 VAL A N 3
ATOM 4045 C CA . VAL A 1 49 ? -6.577 8.671 -0.812 1.00 0.00 49 VAL A CA 3
ATOM 4046 C C . VAL A 1 49 ? -6.914 7.306 -0.208 1.00 0.00 49 VAL A C 3
ATOM 4047 O O . VAL A 1 49 ? -7.388 7.224 0.924 1.00 0.00 49 VAL A O 3
ATOM 4060 N N . LEU A 1 50 ? -6.657 6.268 -0.991 1.00 0.00 50 LEU A N 3
ATOM 4061 C CA . LEU A 1 50 ? -6.928 4.911 -0.548 1.00 0.00 50 LEU A CA 3
ATOM 4062 C C . LEU A 1 50 ? -5.743 4.014 -0.913 1.00 0.00 50 LEU A C 3
ATOM 4063 O O . LEU A 1 50 ? -5.225 4.087 -2.026 1.00 0.00 50 LEU A O 3
ATOM 4079 N N . VAL A 1 51 ? -5.350 3.189 0.046 1.00 0.00 51 VAL A N 3
ATOM 4080 C CA . VAL A 1 51 ? -4.236 2.279 -0.160 1.00 0.00 51 VAL A CA 3
ATOM 4081 C C . VAL A 1 51 ? -4.403 1.060 0.750 1.00 0.00 51 VAL A C 3
ATOM 4082 O O . VAL A 1 51 ? -5.328 1.007 1.559 1.00 0.00 51 VAL A O 3
ATOM 4095 N N . VAL A 1 52 ? -3.494 0.111 0.586 1.00 0.00 52 VAL A N 3
ATOM 4096 C CA . VAL A 1 52 ? -3.529 -1.104 1.383 1.00 0.00 52 VAL A CA 3
ATOM 4097 C C . VAL A 1 52 ? -2.408 -1.059 2.422 1.00 0.00 52 VAL A C 3
ATOM 4098 O O . VAL A 1 52 ? -1.367 -0.446 2.192 1.00 0.00 52 VAL A O 3
ATOM 4111 N N . ASP A 1 53 ? -2.658 -1.716 3.545 1.00 0.00 53 ASP A N 3
ATOM 4112 C CA . ASP A 1 53 ? -1.683 -1.760 4.621 1.00 0.00 53 ASP A CA 3
ATOM 4113 C C . ASP A 1 53 ? -0.653 -2.852 4.326 1.00 0.00 53 ASP A C 3
ATOM 4114 O O . ASP A 1 53 ? 0.547 -2.584 4.288 1.00 0.00 53 ASP A O 3
ATOM 4124 N N . THR A 1 54 ? -1.159 -4.059 4.125 1.00 0.00 54 THR A N 3
ATOM 4125 C CA . THR A 1 54 ? -0.297 -5.193 3.834 1.00 0.00 54 THR A CA 3
ATOM 4126 C C . THR A 1 54 ? -1.134 -6.414 3.448 1.00 0.00 54 THR A C 3
ATOM 4127 O O . THR A 1 54 ? -2.326 -6.472 3.744 1.00 0.00 54 THR A O 3
ATOM 4138 N N . LEU A 1 55 ? -0.475 -7.359 2.793 1.00 0.00 55 LEU A N 3
ATOM 4139 C CA . LEU A 1 55 ? -1.145 -8.575 2.364 1.00 0.00 55 LEU A CA 3
ATOM 4140 C C . LEU A 1 55 ? -0.265 -9.782 2.701 1.00 0.00 55 LEU A C 3
ATOM 4141 O O . LEU A 1 55 ? 0.888 -9.622 3.096 1.00 0.00 55 LEU A O 3
ATOM 4157 N N . ASP A 1 56 ? -0.844 -10.962 2.531 1.00 0.00 56 ASP A N 3
ATOM 4158 C CA . ASP A 1 56 ? -0.127 -12.194 2.812 1.00 0.00 56 ASP A CA 3
ATOM 4159 C C . ASP A 1 56 ? -0.838 -13.360 2.122 1.00 0.00 56 ASP A C 3
ATOM 4160 O O . ASP A 1 56 ? -2.017 -13.607 2.369 1.00 0.00 56 ASP A O 3
ATOM 4170 N N . GLN A 1 57 ? -0.090 -14.047 1.270 1.00 0.00 57 GLN A N 3
ATOM 4171 C CA . GLN A 1 57 ? -0.633 -15.181 0.542 1.00 0.00 57 GLN A CA 3
ATOM 4172 C C . GLN A 1 57 ? -0.957 -16.324 1.506 1.00 0.00 57 GLN A C 3
ATOM 4173 O O . GLN A 1 57 ? -0.256 -16.521 2.499 1.00 0.00 57 GLN A O 3
ATOM 4187 N N . ILE A 1 58 ? -2.017 -17.048 1.180 1.00 0.00 58 ILE A N 3
ATOM 4188 C CA . ILE A 1 58 ? -2.442 -18.167 2.005 1.00 0.00 58 ILE A CA 3
ATOM 4189 C C . ILE A 1 58 ? -1.817 -19.456 1.468 1.00 0.00 58 ILE A C 3
ATOM 4190 O O . ILE A 1 58 ? -1.846 -19.711 0.265 1.00 0.00 58 ILE A O 3
ATOM 4206 N N . PHE A 1 59 ? -1.265 -20.236 2.387 1.00 0.00 59 PHE A N 3
ATOM 4207 C CA . PHE A 1 59 ? -0.635 -21.493 2.021 1.00 0.00 59 PHE A CA 3
ATOM 4208 C C . PHE A 1 59 ? -1.684 -22.566 1.722 1.00 0.00 59 PHE A C 3
ATOM 4209 O O . PHE A 1 59 ? -1.615 -23.237 0.693 1.00 0.00 59 PHE A O 3
ATOM 4226 N N . GLY A 1 60 ? -2.630 -22.695 2.640 1.00 0.00 60 GLY A N 3
ATOM 4227 C CA . GLY A 1 60 ? -3.692 -23.675 2.488 1.00 0.00 60 GLY A CA 3
ATOM 4228 C C . GLY A 1 60 ? -4.125 -23.792 1.026 1.00 0.00 60 GLY A C 3
ATOM 4229 O O . GLY A 1 60 ? -4.015 -24.859 0.425 1.00 0.00 60 GLY A O 3
ATOM 4233 N N . LYS A 1 61 ? -4.608 -22.678 0.493 1.00 0.00 61 LYS A N 3
ATOM 4234 C CA . LYS A 1 61 ? -5.057 -22.642 -0.888 1.00 0.00 61 LYS A CA 3
ATOM 4235 C C . LYS A 1 61 ? -4.375 -21.480 -1.611 1.00 0.00 61 LYS A C 3
ATOM 4236 O O . LYS A 1 61 ? -3.278 -21.070 -1.237 1.00 0.00 61 LYS A O 3
ATOM 4254 N N . LEU A 1 62 ? -5.053 -20.982 -2.635 1.00 0.00 62 LEU A N 3
ATOM 4255 C CA . LEU A 1 62 ? -4.527 -19.875 -3.415 1.00 0.00 62 LEU A CA 3
ATOM 4256 C C . LEU A 1 62 ? -5.190 -18.573 -2.957 1.00 0.00 62 LEU A C 3
ATOM 4257 O O . LEU A 1 62 ? -5.589 -17.753 -3.783 1.00 0.00 62 LEU A O 3
ATOM 4273 N N . GLU A 1 63 ? -5.287 -18.425 -1.644 1.00 0.00 63 GLU A N 3
ATOM 4274 C CA . GLU A 1 63 ? -5.894 -17.238 -1.068 1.00 0.00 63 GLU A CA 3
ATOM 4275 C C . GLU A 1 63 ? -4.813 -16.247 -0.633 1.00 0.00 63 GLU A C 3
ATOM 4276 O O . GLU A 1 63 ? -3.626 -16.566 -0.660 1.00 0.00 63 GLU A O 3
ATOM 4289 N N . ALA A 1 64 ? -5.264 -15.063 -0.243 1.00 0.00 64 ALA A N 3
ATOM 4290 C CA . ALA A 1 64 ? -4.350 -14.023 0.198 1.00 0.00 64 ALA A CA 3
ATOM 4291 C C . ALA A 1 64 ? -5.091 -13.058 1.126 1.00 0.00 64 ALA A C 3
ATOM 4292 O O . ALA A 1 64 ? -6.051 -12.409 0.714 1.00 0.00 64 ALA A O 3
ATOM 4299 N N . GLU A 1 65 ? -4.617 -12.995 2.361 1.00 0.00 65 GLU A N 3
ATOM 4300 C CA . GLU A 1 65 ? -5.221 -12.120 3.351 1.00 0.00 65 GLU A CA 3
ATOM 4301 C C . GLU A 1 65 ? -4.380 -10.855 3.528 1.00 0.00 65 GLU A C 3
ATOM 4302 O O . GLU A 1 65 ? -3.152 -10.911 3.479 1.00 0.00 65 GLU A O 3
ATOM 4315 N N . GLY A 1 66 ? -5.073 -9.744 3.729 1.00 0.00 66 GLY A N 3
ATOM 4316 C CA . GLY A 1 66 ? -4.404 -8.467 3.913 1.00 0.00 66 GLY A CA 3
ATOM 4317 C C . GLY A 1 66 ? -5.348 -7.440 4.542 1.00 0.00 66 GLY A C 3
ATOM 4318 O O . GLY A 1 66 ? -6.566 -7.600 4.493 1.00 0.00 66 GLY A O 3
ATOM 4322 N N . TYR A 1 67 ? -4.749 -6.408 5.117 1.00 0.00 67 TYR A N 3
ATOM 4323 C CA . TYR A 1 67 ? -5.520 -5.354 5.754 1.00 0.00 67 TYR A CA 3
ATOM 4324 C C . TYR A 1 67 ? -5.536 -4.088 4.893 1.00 0.00 67 TYR A C 3
ATOM 4325 O O . TYR A 1 67 ? -4.498 -3.667 4.386 1.00 0.00 67 TYR A O 3
ATOM 4343 N N . ALA A 1 68 ? -6.725 -3.519 4.756 1.00 0.00 68 ALA A N 3
ATOM 4344 C CA . ALA A 1 68 ? -6.888 -2.311 3.966 1.00 0.00 68 ALA A CA 3
ATOM 4345 C C . ALA A 1 68 ? -7.055 -1.113 4.902 1.00 0.00 68 ALA A C 3
ATOM 4346 O O . ALA A 1 68 ? -7.892 -1.137 5.804 1.00 0.00 68 ALA A O 3
ATOM 4353 N N . LYS A 1 69 ? -6.245 -0.094 4.657 1.00 0.00 69 LYS A N 3
ATOM 4354 C CA . LYS A 1 69 ? -6.293 1.111 5.467 1.00 0.00 69 LYS A CA 3
ATOM 4355 C C . LYS A 1 69 ? -6.426 2.330 4.553 1.00 0.00 69 LYS A C 3
ATOM 4356 O O . LYS A 1 69 ? -5.876 2.349 3.453 1.00 0.00 69 LYS A O 3
ATOM 4374 N N . ILE A 1 70 ? -7.160 3.320 5.042 1.00 0.00 70 ILE A N 3
ATOM 4375 C CA . ILE A 1 70 ? -7.373 4.540 4.283 1.00 0.00 70 ILE A CA 3
ATOM 4376 C C . ILE A 1 70 ? -7.226 5.746 5.212 1.00 0.00 70 ILE A C 3
ATOM 4377 O O . ILE A 1 70 ? -7.621 5.690 6.375 1.00 0.00 70 ILE A O 3
ATOM 4393 N N . TYR A 1 71 ? -6.656 6.809 4.664 1.00 0.00 71 TYR A N 3
ATOM 4394 C CA . TYR A 1 71 ? -6.452 8.027 5.429 1.00 0.00 71 TYR A CA 3
ATOM 4395 C C . TYR A 1 71 ? -7.515 9.073 5.090 1.00 0.00 71 TYR A C 3
ATOM 4396 O O . TYR A 1 71 ? -8.374 8.837 4.241 1.00 0.00 71 TYR A O 3
ATOM 4414 N N . ASN A 1 72 ? -7.422 10.207 5.769 1.00 0.00 72 ASN A N 3
ATOM 4415 C CA . ASN A 1 72 ? -8.366 11.290 5.550 1.00 0.00 72 ASN A CA 3
ATOM 4416 C C . ASN A 1 72 ? -7.728 12.339 4.637 1.00 0.00 72 ASN A C 3
ATOM 4417 O O . ASN A 1 72 ? -8.384 12.873 3.744 1.00 0.00 72 ASN A O 3
ATOM 4428 N N . ASP A 1 73 ? -6.455 12.604 4.893 1.00 0.00 73 ASP A N 3
ATOM 4429 C CA . ASP A 1 73 ? -5.721 13.580 4.105 1.00 0.00 73 ASP A CA 3
ATOM 4430 C C . ASP A 1 73 ? -4.220 13.357 4.295 1.00 0.00 73 ASP A C 3
ATOM 4431 O O . ASP A 1 73 ? -3.750 13.187 5.419 1.00 0.00 73 ASP A O 3
ATOM 4441 N N . GLU A 1 74 ? -3.506 13.365 3.178 1.00 0.00 74 GLU A N 3
ATOM 4442 C CA . GLU A 1 74 ? -2.067 13.165 3.207 1.00 0.00 74 GLU A CA 3
ATOM 4443 C C . GLU A 1 74 ? -1.415 14.149 4.181 1.00 0.00 74 GLU A C 3
ATOM 4444 O O . GLU A 1 74 ? -0.291 13.929 4.629 1.00 0.00 74 GLU A O 3
ATOM 4457 N N . LYS A 1 75 ? -2.148 15.212 4.478 1.00 0.00 75 LYS A N 3
ATOM 4458 C CA . LYS A 1 75 ? -1.654 16.229 5.390 1.00 0.00 75 LYS A CA 3
ATOM 4459 C C . LYS A 1 75 ? -1.293 15.578 6.727 1.00 0.00 75 LYS A C 3
ATOM 4460 O O . LYS A 1 75 ? -0.196 15.783 7.244 1.00 0.00 75 LYS A O 3
ATOM 4478 N N . ALA A 1 76 ? -2.237 14.808 7.247 1.00 0.00 76 ALA A N 3
ATOM 4479 C CA . ALA A 1 76 ? -2.032 14.126 8.514 1.00 0.00 76 ALA A CA 3
ATOM 4480 C C . ALA A 1 76 ? -1.112 12.923 8.297 1.00 0.00 76 ALA A C 3
ATOM 4481 O O . ALA A 1 76 ? -0.101 12.779 8.982 1.00 0.00 76 ALA A O 3
ATOM 4488 N N . MET A 1 77 ? -1.495 12.089 7.341 1.00 0.00 77 MET A N 3
ATOM 4489 C CA . MET A 1 77 ? -0.718 10.903 7.026 1.00 0.00 77 MET A CA 3
ATOM 4490 C C . MET A 1 77 ? 0.759 11.253 6.827 1.00 0.00 77 MET A C 3
ATOM 4491 O O . MET A 1 77 ? 1.639 10.557 7.332 1.00 0.00 77 MET A O 3
ATOM 4505 N N . ALA A 1 78 ? 0.985 12.331 6.091 1.00 0.00 78 ALA A N 3
ATOM 4506 C CA . ALA A 1 78 ? 2.340 12.782 5.820 1.00 0.00 78 ALA A CA 3
ATOM 4507 C C . ALA A 1 78 ? 3.088 12.958 7.142 1.00 0.00 78 ALA A C 3
ATOM 4508 O O . ALA A 1 78 ? 4.311 12.831 7.190 1.00 0.00 78 ALA A O 3
ATOM 4515 N N . THR A 1 79 ? 2.323 13.248 8.185 1.00 0.00 79 THR A N 3
ATOM 4516 C CA . THR A 1 79 ? 2.900 13.443 9.505 1.00 0.00 79 THR A CA 3
ATOM 4517 C C . THR A 1 79 ? 2.732 12.180 10.352 1.00 0.00 79 THR A C 3
ATOM 4518 O O . THR A 1 79 ? 3.715 11.531 10.706 1.00 0.00 79 THR A O 3
ATOM 4529 N N . ILE A 1 80 ? 1.480 11.868 10.650 1.00 0.00 80 ILE A N 3
ATOM 4530 C CA . ILE A 1 80 ? 1.170 10.694 11.449 1.00 0.00 80 ILE A CA 3
ATOM 4531 C C . ILE A 1 80 ? 1.863 9.473 10.841 1.00 0.00 80 ILE A C 3
ATOM 4532 O O . ILE A 1 80 ? 2.924 9.060 11.305 1.00 0.00 80 ILE A O 3
ATOM 4548 N N . GLU A 1 81 ? 1.232 8.928 9.810 1.00 0.00 81 GLU A N 3
ATOM 4549 C CA . GLU A 1 81 ? 1.773 7.762 9.133 1.00 0.00 81 GLU A CA 3
ATOM 4550 C C . GLU A 1 81 ? 3.298 7.857 9.049 1.00 0.00 81 GLU A C 3
ATOM 4551 O O . GLU A 1 81 ? 3.851 8.951 8.961 1.00 0.00 81 GLU A O 3
ATOM 4564 N N . THR A 1 82 ? 3.934 6.695 9.080 1.00 0.00 82 THR A N 3
ATOM 4565 C CA . THR A 1 82 ? 5.384 6.633 9.008 1.00 0.00 82 THR A CA 3
ATOM 4566 C C . THR A 1 82 ? 5.834 6.304 7.584 1.00 0.00 82 THR A C 3
ATOM 4567 O O . THR A 1 82 ? 5.042 5.826 6.773 1.00 0.00 82 THR A O 3
ATOM 4578 N N . LYS A 1 83 ? 7.105 6.572 7.322 1.00 0.00 83 LYS A N 3
ATOM 4579 C CA . LYS A 1 83 ? 7.671 6.309 6.009 1.00 0.00 83 LYS A CA 3
ATOM 4580 C C . LYS A 1 83 ? 7.407 4.852 5.627 1.00 0.00 83 LYS A C 3
ATOM 4581 O O . LYS A 1 83 ? 7.446 4.499 4.449 1.00 0.00 83 LYS A O 3
ATOM 4599 N N . SER A 1 84 ? 7.142 4.045 6.644 1.00 0.00 84 SER A N 3
ATOM 4600 C CA . SER A 1 84 ? 6.872 2.634 6.429 1.00 0.00 84 SER A CA 3
ATOM 4601 C C . SER A 1 84 ? 5.523 2.461 5.727 1.00 0.00 84 SER A C 3
ATOM 4602 O O . SER A 1 84 ? 5.428 1.761 4.720 1.00 0.00 84 SER A O 3
ATOM 4610 N N . VAL A 1 85 ? 4.513 3.110 6.286 1.00 0.00 85 VAL A N 3
ATOM 4611 C CA . VAL A 1 85 ? 3.174 3.037 5.728 1.00 0.00 85 VAL A CA 3
ATOM 4612 C C . VAL A 1 85 ? 3.186 3.613 4.310 1.00 0.00 85 VAL A C 3
ATOM 4613 O O . VAL A 1 85 ? 2.569 3.055 3.403 1.00 0.00 85 VAL A O 3
ATOM 4626 N N . LEU A 1 86 ? 3.895 4.722 4.162 1.00 0.00 86 LEU A N 3
ATOM 4627 C CA . LEU A 1 86 ? 3.995 5.379 2.870 1.00 0.00 86 LEU A CA 3
ATOM 4628 C C . LEU A 1 86 ? 4.930 4.574 1.964 1.00 0.00 86 LEU A C 3
ATOM 4629 O O . LEU A 1 86 ? 4.755 4.555 0.747 1.00 0.00 86 LEU A O 3
ATOM 4645 N N . GLU A 1 87 ? 5.901 3.931 2.594 1.00 0.00 87 GLU A N 3
ATOM 4646 C CA . GLU A 1 87 ? 6.863 3.126 1.860 1.00 0.00 87 GLU A CA 3
ATOM 4647 C C . GLU A 1 87 ? 6.142 2.184 0.895 1.00 0.00 87 GLU A C 3
ATOM 4648 O O . GLU A 1 87 ? 6.555 2.030 -0.254 1.00 0.00 87 GLU A O 3
ATOM 4661 N N . LYS A 1 88 ? 5.075 1.579 1.395 1.00 0.00 88 LYS A N 3
ATOM 4662 C CA . LYS A 1 88 ? 4.291 0.656 0.592 1.00 0.00 88 LYS A CA 3
ATOM 4663 C C . LYS A 1 88 ? 3.922 1.327 -0.732 1.00 0.00 88 LYS A C 3
ATOM 4664 O O . LYS A 1 88 ? 4.369 0.899 -1.796 1.00 0.00 88 LYS A O 3
ATOM 4682 N N . ASN A 1 89 ? 3.110 2.368 -0.626 1.00 0.00 89 ASN A N 3
ATOM 4683 C CA . ASN A 1 89 ? 2.675 3.102 -1.802 1.00 0.00 89 ASN A CA 3
ATOM 4684 C C . ASN A 1 89 ? 3.739 4.138 -2.173 1.00 0.00 89 ASN A C 3
ATOM 4685 O O . ASN A 1 89 ? 3.428 5.314 -2.357 1.00 0.00 89 ASN A O 3
ATOM 4696 N N . LYS A 1 90 ? 4.972 3.663 -2.272 1.00 0.00 90 LYS A N 3
ATOM 4697 C CA . LYS A 1 90 ? 6.083 4.533 -2.618 1.00 0.00 90 LYS A CA 3
ATOM 4698 C C . LYS A 1 90 ? 5.799 5.204 -3.963 1.00 0.00 90 LYS A C 3
ATOM 4699 O O . LYS A 1 90 ? 4.925 4.766 -4.708 1.00 0.00 90 LYS A O 3
ATOM 4717 N N . ILE A 1 91 ? 6.556 6.258 -4.234 1.00 0.00 91 ILE A N 3
ATOM 4718 C CA . ILE A 1 91 ? 6.397 6.995 -5.476 1.00 0.00 91 ILE A CA 3
ATOM 4719 C C . ILE A 1 91 ? 6.456 6.019 -6.654 1.00 0.00 91 ILE A C 3
ATOM 4720 O O . ILE A 1 91 ? 5.422 5.615 -7.182 1.00 0.00 91 ILE A O 3
ATOM 4736 N N . GLU A 1 92 ? 7.677 5.669 -7.029 1.00 0.00 92 GLU A N 3
ATOM 4737 C CA . GLU A 1 92 ? 7.885 4.748 -8.134 1.00 0.00 92 GLU A CA 3
ATOM 4738 C C . GLU A 1 92 ? 7.948 3.308 -7.620 1.00 0.00 92 GLU A C 3
ATOM 4739 O O . GLU A 1 92 ? 7.880 3.072 -6.415 1.00 0.00 92 GLU A O 3
ATOM 4752 N N . GLU A 1 93 ? 8.077 2.383 -8.561 1.00 0.00 93 GLU A N 3
ATOM 4753 C CA . GLU A 1 93 ? 8.149 0.973 -8.218 1.00 0.00 93 GLU A CA 3
ATOM 4754 C C . GLU A 1 93 ? 9.436 0.358 -8.772 1.00 0.00 93 GLU A C 3
ATOM 4755 O O . GLU A 1 93 ? 10.194 1.024 -9.477 1.00 0.00 93 GLU A O 3
ATOM 4768 N N . GLU A 1 94 ? 9.644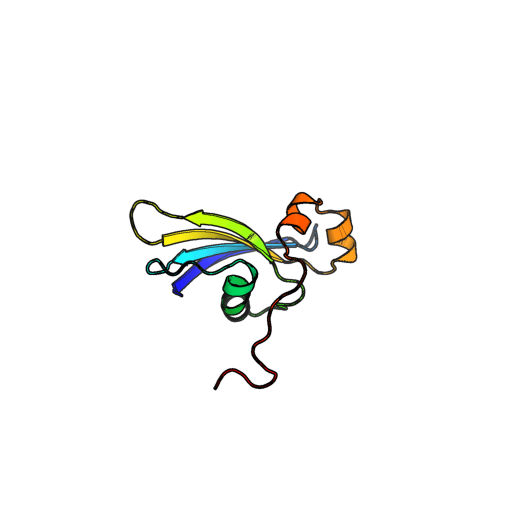 -0.905 -8.434 1.00 0.00 94 GLU A N 3
ATOM 4769 C CA . GLU A 1 94 ? 10.827 -1.618 -8.888 1.00 0.00 94 GLU A CA 3
ATOM 4770 C C . GLU A 1 94 ? 10.560 -2.277 -10.243 1.00 0.00 94 GLU A C 3
ATOM 4771 O O . GLU A 1 94 ? 9.634 -1.890 -10.954 1.00 0.00 94 GLU A O 3
ATOM 4784 N N . ALA A 1 95 ? 11.389 -3.261 -10.559 1.00 0.00 95 ALA A N 3
ATOM 4785 C CA . ALA A 1 95 ? 11.256 -3.978 -11.816 1.00 0.00 95 ALA A CA 3
ATOM 4786 C C . ALA A 1 95 ? 12.509 -4.821 -12.053 1.00 0.00 95 ALA A C 3
ATOM 4787 O O . ALA A 1 95 ? 13.278 -4.552 -12.976 1.00 0.00 95 ALA A O 3
ATOM 4794 N N . GLU A 1 96 ? 12.678 -5.825 -11.205 1.00 0.00 96 GLU A N 3
ATOM 4795 C CA . GLU A 1 96 ? 13.826 -6.709 -11.310 1.00 0.00 96 GLU A CA 3
ATOM 4796 C C . GLU A 1 96 ? 13.830 -7.414 -12.669 1.00 0.00 96 GLU A C 3
ATOM 4797 O O . GLU A 1 96 ? 14.714 -7.178 -13.491 1.00 0.00 96 GLU A O 3
ATOM 4810 N N . ALA A 1 97 ? 12.832 -8.264 -12.862 1.00 0.00 97 ALA A N 3
ATOM 4811 C CA . ALA A 1 97 ? 12.710 -9.004 -14.106 1.00 0.00 97 ALA A CA 3
ATOM 4812 C C . ALA A 1 97 ? 13.936 -9.902 -14.283 1.00 0.00 97 ALA A C 3
ATOM 4813 O O . ALA A 1 97 ? 15.069 -9.423 -14.262 1.00 0.00 97 ALA A O 3
ATOM 4820 N N . GLU A 1 98 ? 13.667 -11.188 -14.453 1.00 0.00 98 GLU A N 3
ATOM 4821 C CA . GLU A 1 98 ? 14.735 -12.158 -14.635 1.00 0.00 98 GLU A CA 3
ATOM 4822 C C . GLU A 1 98 ? 14.159 -13.510 -15.054 1.00 0.00 98 GLU A C 3
ATOM 4823 O O . GLU A 1 98 ? 14.637 -14.125 -16.006 1.00 0.00 98 GLU A O 3
ATOM 4836 N N . VAL A 1 99 ? 13.138 -13.935 -14.324 1.00 0.00 99 VAL A N 3
ATOM 4837 C CA . VAL A 1 99 ? 12.490 -15.204 -14.609 1.00 0.00 99 VAL A CA 3
ATOM 4838 C C . VAL A 1 99 ? 10.987 -15.075 -14.352 1.00 0.00 99 VAL A C 3
ATOM 4839 O O . VAL A 1 99 ? 10.539 -14.099 -13.752 1.00 0.00 99 VAL A O 3
ATOM 4852 N N . ALA A 1 100 ? 10.252 -16.073 -14.818 1.00 0.00 100 ALA A N 3
ATOM 4853 C CA . ALA A 1 100 ? 8.809 -16.082 -14.646 1.00 0.00 100 ALA A CA 3
ATOM 4854 C C . ALA A 1 100 ? 8.458 -16.833 -13.361 1.00 0.00 100 ALA A C 3
ATOM 4855 O O . ALA A 1 100 ? 9.034 -17.882 -13.073 1.00 0.00 100 ALA A O 3
ATOM 4862 N N . GLU A 1 101 ? 7.514 -16.270 -12.622 1.00 0.00 101 GLU A N 3
ATOM 4863 C CA . GLU A 1 101 ? 7.079 -16.873 -11.374 1.00 0.00 101 GLU A CA 3
ATOM 4864 C C . GLU A 1 101 ? 8.145 -16.684 -10.293 1.00 0.00 101 GLU A C 3
ATOM 4865 O O . GLU A 1 101 ? 9.269 -16.282 -10.589 1.00 0.00 101 GLU A O 3
ATOM 4878 N N . GLU A 1 102 ? 7.755 -16.984 -9.063 1.00 0.00 102 GLU A N 3
ATOM 4879 C CA . GLU A 1 102 ? 8.663 -16.852 -7.937 1.00 0.00 102 GLU A CA 3
ATOM 4880 C C . GLU A 1 102 ? 9.525 -15.598 -8.094 1.00 0.00 102 GLU A C 3
ATOM 4881 O O . GLU A 1 102 ? 10.258 -15.226 -7.179 1.00 0.00 102 GLU A O 3
ATOM 4894 N N . MET A 1 1 ? -11.418 -10.961 -9.616 1.00 0.00 1 MET A N 4
ATOM 4895 C CA . MET A 1 1 ? -10.994 -11.637 -8.402 1.00 0.00 1 MET A CA 4
ATOM 4896 C C . MET A 1 1 ? -12.108 -11.628 -7.353 1.00 0.00 1 MET A C 4
ATOM 4897 O O . MET A 1 1 ? -13.083 -10.888 -7.483 1.00 0.00 1 MET A O 4
ATOM 4911 N N . ASP A 1 2 ? -11.927 -12.457 -6.336 1.00 0.00 2 ASP A N 4
ATOM 4912 C CA . ASP A 1 2 ? -12.904 -12.553 -5.264 1.00 0.00 2 ASP A CA 4
ATOM 4913 C C . ASP A 1 2 ? -12.272 -12.069 -3.958 1.00 0.00 2 ASP A C 4
ATOM 4914 O O . ASP A 1 2 ? -11.168 -12.482 -3.609 1.00 0.00 2 ASP A O 4
ATOM 4924 N N . ILE A 1 3 ? -13.000 -11.200 -3.272 1.00 0.00 3 ILE A N 4
ATOM 4925 C CA . ILE A 1 3 ? -12.525 -10.655 -2.012 1.00 0.00 3 ILE A CA 4
ATOM 4926 C C . ILE A 1 3 ? -13.641 -10.746 -0.969 1.00 0.00 3 ILE A C 4
ATOM 4927 O O . ILE A 1 3 ? -14.819 -10.626 -1.302 1.00 0.00 3 ILE A O 4
ATOM 4943 N N . SER A 1 4 ? -13.230 -10.957 0.273 1.00 0.00 4 SER A N 4
ATOM 4944 C CA . SER A 1 4 ? -14.180 -11.065 1.367 1.00 0.00 4 SER A CA 4
ATOM 4945 C C . SER A 1 4 ? -13.751 -10.160 2.524 1.00 0.00 4 SER A C 4
ATOM 4946 O O . SER A 1 4 ? -12.615 -10.238 2.989 1.00 0.00 4 SER A O 4
ATOM 4954 N N . ILE A 1 5 ? -14.684 -9.323 2.955 1.00 0.00 5 ILE A N 4
ATOM 4955 C CA . ILE A 1 5 ? -14.416 -8.405 4.049 1.00 0.00 5 ILE A CA 4
ATOM 4956 C C . ILE A 1 5 ? -14.583 -9.141 5.380 1.00 0.00 5 ILE A C 4
ATOM 4957 O O . ILE A 1 5 ? -15.557 -9.865 5.575 1.00 0.00 5 ILE A O 4
ATOM 4973 N N . ILE A 1 6 ? -13.615 -8.931 6.261 1.00 0.00 6 ILE A N 4
ATOM 4974 C CA . ILE A 1 6 ? -13.642 -9.566 7.567 1.00 0.00 6 ILE A CA 4
ATOM 4975 C C . ILE A 1 6 ? -14.291 -8.617 8.577 1.00 0.00 6 ILE A C 4
ATOM 4976 O O . ILE A 1 6 ? -15.328 -8.936 9.157 1.00 0.00 6 ILE A O 4
ATOM 4992 N N . SER A 1 7 ? -13.652 -7.470 8.758 1.00 0.00 7 SER A N 4
ATOM 4993 C CA . SER A 1 7 ? -14.153 -6.472 9.688 1.00 0.00 7 SER A CA 4
ATOM 4994 C C . SER A 1 7 ? -14.080 -5.082 9.053 1.00 0.00 7 SER A C 4
ATOM 4995 O O . SER A 1 7 ? -13.313 -4.863 8.118 1.00 0.00 7 SER A O 4
ATOM 5003 N N . ASP A 1 8 ? -14.889 -4.179 9.590 1.00 0.00 8 ASP A N 4
ATOM 5004 C CA . ASP A 1 8 ? -14.924 -2.816 9.088 1.00 0.00 8 ASP A CA 4
ATOM 5005 C C . ASP A 1 8 ? -14.897 -1.842 10.267 1.00 0.00 8 ASP A C 4
ATOM 5006 O O . ASP A 1 8 ? -15.928 -1.584 10.888 1.00 0.00 8 ASP A O 4
ATOM 5016 N N . ARG A 1 9 ? -13.708 -1.328 10.542 1.00 0.00 9 ARG A N 4
ATOM 5017 C CA . ARG A 1 9 ? -13.533 -0.388 11.636 1.00 0.00 9 ARG A CA 4
ATOM 5018 C C . ARG A 1 9 ? -13.270 1.018 11.091 1.00 0.00 9 ARG A C 4
ATOM 5019 O O . ARG A 1 9 ? -12.850 1.176 9.946 1.00 0.00 9 ARG A O 4
ATOM 5039 N N . ASN A 1 10 ? -13.529 2.004 11.938 1.00 0.00 10 ASN A N 4
ATOM 5040 C CA . ASN A 1 10 ? -13.326 3.391 11.556 1.00 0.00 10 ASN A CA 4
ATOM 5041 C C . ASN A 1 10 ? -12.515 4.100 12.641 1.00 0.00 10 ASN A C 4
ATOM 5042 O O . ASN A 1 10 ? -12.783 3.935 13.831 1.00 0.00 10 ASN A O 4
ATOM 5053 N N . ASN A 1 11 ? -11.537 4.875 12.193 1.00 0.00 11 ASN A N 4
ATOM 5054 C CA . ASN A 1 11 ? -10.684 5.611 13.112 1.00 0.00 11 ASN A CA 4
ATOM 5055 C C . ASN A 1 11 ? -10.614 7.074 12.674 1.00 0.00 11 ASN A C 4
ATOM 5056 O O . ASN A 1 11 ? -9.761 7.446 11.870 1.00 0.00 11 ASN A O 4
ATOM 5067 N N . PRO A 1 12 ? -11.547 7.888 13.237 1.00 0.00 12 PRO A N 4
ATOM 5068 C CA . PRO A 1 12 ? -11.600 9.303 12.913 1.00 0.00 12 PRO A CA 4
ATOM 5069 C C . PRO A 1 12 ? -10.468 10.067 13.604 1.00 0.00 12 PRO A C 4
ATOM 5070 O O . PRO A 1 12 ? -9.908 11.003 13.037 1.00 0.00 12 PRO A O 4
ATOM 5081 N N . LEU A 1 13 ? -10.165 9.637 14.821 1.00 0.00 13 LEU A N 4
ATOM 5082 C CA . LEU A 1 13 ? -9.110 10.268 15.596 1.00 0.00 13 LEU A CA 4
ATOM 5083 C C . LEU A 1 13 ? -7.925 10.577 14.678 1.00 0.00 13 LEU A C 4
ATOM 5084 O O . LEU A 1 13 ? -7.764 11.710 14.228 1.00 0.00 13 LEU A O 4
ATOM 5100 N N . LEU A 1 14 ? -7.126 9.550 14.429 1.00 0.00 14 LEU A N 4
ATOM 5101 C CA . LEU A 1 14 ? -5.961 9.698 13.574 1.00 0.00 14 LEU A CA 4
ATOM 5102 C C . LEU A 1 14 ? -6.417 9.905 12.129 1.00 0.00 14 LEU A C 4
ATOM 5103 O O . LEU A 1 14 ? -5.608 10.220 11.258 1.00 0.00 14 LEU A O 4
ATOM 5119 N N . GLN A 1 15 ? -7.712 9.720 11.919 1.00 0.00 15 GLN A N 4
ATOM 5120 C CA . GLN A 1 15 ? -8.286 9.882 10.594 1.00 0.00 15 GLN A CA 4
ATOM 5121 C C . GLN A 1 15 ? -7.826 8.750 9.674 1.00 0.00 15 GLN A C 4
ATOM 5122 O O . GLN A 1 15 ? -7.401 8.995 8.545 1.00 0.00 15 GLN A O 4
ATOM 5136 N N . ARG A 1 16 ? -7.924 7.534 10.190 1.00 0.00 16 ARG A N 4
ATOM 5137 C CA . ARG A 1 16 ? -7.524 6.363 9.428 1.00 0.00 16 ARG A CA 4
ATOM 5138 C C . ARG A 1 16 ? -8.667 5.347 9.375 1.00 0.00 16 ARG A C 4
ATOM 5139 O O . ARG A 1 16 ? -9.661 5.489 10.084 1.00 0.00 16 ARG A O 4
ATOM 5159 N N . ARG A 1 17 ? -8.486 4.345 8.527 1.00 0.00 17 ARG A N 4
ATOM 5160 C CA . ARG A 1 17 ? -9.490 3.306 8.372 1.00 0.00 17 ARG A CA 4
ATOM 5161 C C . ARG A 1 17 ? -8.874 1.930 8.629 1.00 0.00 17 ARG A C 4
ATOM 5162 O O . ARG A 1 17 ? -7.730 1.678 8.255 1.00 0.00 17 ARG A O 4
ATOM 5182 N N . GLU A 1 18 ? -9.660 1.074 9.266 1.00 0.00 18 GLU A N 4
ATOM 5183 C CA . GLU A 1 18 ? -9.207 -0.270 9.578 1.00 0.00 18 GLU A CA 4
ATOM 5184 C C . GLU A 1 18 ? -10.243 -1.300 9.123 1.00 0.00 18 GLU A C 4
ATOM 5185 O O . GLU A 1 18 ? -11.155 -1.641 9.873 1.00 0.00 18 GLU A O 4
ATOM 5198 N N . ILE A 1 19 ? -10.068 -1.765 7.894 1.00 0.00 19 ILE A N 4
ATOM 5199 C CA . ILE A 1 19 ? -10.977 -2.748 7.331 1.00 0.00 19 ILE A CA 4
ATOM 5200 C C . ILE A 1 19 ? -10.184 -3.989 6.915 1.00 0.00 19 ILE A C 4
ATOM 5201 O O . ILE A 1 19 ? -9.323 -3.916 6.039 1.00 0.00 19 ILE A O 4
ATOM 5217 N N . LYS A 1 20 ? -10.504 -5.101 7.562 1.00 0.00 20 LYS A N 4
ATOM 5218 C CA . LYS A 1 20 ? -9.833 -6.356 7.269 1.00 0.00 20 LYS A CA 4
ATOM 5219 C C . LYS A 1 20 ? -10.623 -7.116 6.202 1.00 0.00 20 LYS A C 4
ATOM 5220 O O . LYS A 1 20 ? -11.851 -7.165 6.252 1.00 0.00 20 LYS A O 4
ATOM 5238 N N . PHE A 1 21 ? -9.886 -7.689 5.262 1.00 0.00 21 PHE A N 4
ATOM 5239 C CA . PHE A 1 21 ? -10.502 -8.445 4.185 1.00 0.00 21 PHE A CA 4
ATOM 5240 C C . PHE A 1 21 ? -9.538 -9.495 3.630 1.00 0.00 21 PHE A C 4
ATOM 5241 O O . PHE A 1 21 ? -8.409 -9.617 4.101 1.00 0.00 21 PHE A O 4
ATOM 5258 N N . THR A 1 22 ? -10.020 -10.229 2.637 1.00 0.00 22 THR A N 4
ATOM 5259 C CA . THR A 1 22 ? -9.215 -11.266 2.013 1.00 0.00 22 THR A CA 4
ATOM 5260 C C . THR A 1 22 ? -9.405 -11.246 0.496 1.00 0.00 22 THR A C 4
ATOM 5261 O O . THR A 1 22 ? -10.392 -10.710 -0.004 1.00 0.00 22 THR A O 4
ATOM 5272 N N . VAL A 1 23 ? -8.442 -11.840 -0.196 1.00 0.00 23 VAL A N 4
ATOM 5273 C CA . VAL A 1 23 ? -8.491 -11.898 -1.647 1.00 0.00 23 VAL A CA 4
ATOM 5274 C C . VAL A 1 23 ? -8.198 -13.327 -2.106 1.00 0.00 23 VAL A C 4
ATOM 5275 O O . VAL A 1 23 ? -7.227 -13.939 -1.663 1.00 0.00 23 VAL A O 4
ATOM 5288 N N . SER A 1 24 ? -9.056 -13.819 -2.988 1.00 0.00 24 SER A N 4
ATOM 5289 C CA . SER A 1 24 ? -8.902 -15.166 -3.510 1.00 0.00 24 SER A CA 4
ATOM 5290 C C . SER A 1 24 ? -8.603 -15.114 -5.010 1.00 0.00 24 SER A C 4
ATOM 5291 O O . SER A 1 24 ? -9.311 -14.449 -5.765 1.00 0.00 24 SER A O 4
ATOM 5299 N N . PHE A 1 25 ? -7.553 -15.824 -5.397 1.00 0.00 25 PHE A N 4
ATOM 5300 C CA . PHE A 1 25 ? -7.152 -15.866 -6.793 1.00 0.00 25 PHE A CA 4
ATOM 5301 C C . PHE A 1 25 ? -6.086 -16.938 -7.024 1.00 0.00 25 PHE A C 4
ATOM 5302 O O . PHE A 1 25 ? -5.274 -17.213 -6.142 1.00 0.00 25 PHE A O 4
ATOM 5319 N N . ASP A 1 26 ? -6.123 -17.517 -8.216 1.00 0.00 26 ASP A N 4
ATOM 5320 C CA . ASP A 1 26 ? -5.170 -18.553 -8.575 1.00 0.00 26 ASP A CA 4
ATOM 5321 C C . ASP A 1 26 ? -4.472 -18.169 -9.880 1.00 0.00 26 ASP A C 4
ATOM 5322 O O . ASP A 1 26 ? -4.938 -18.516 -10.965 1.00 0.00 26 ASP A O 4
ATOM 5332 N N . ALA A 1 27 ? -3.364 -17.455 -9.735 1.00 0.00 27 ALA A N 4
ATOM 5333 C CA . ALA A 1 27 ? -2.597 -17.019 -10.889 1.00 0.00 27 ALA A CA 4
ATOM 5334 C C . ALA A 1 27 ? -1.341 -16.287 -10.414 1.00 0.00 27 ALA A C 4
ATOM 5335 O O . ALA A 1 27 ? -0.253 -16.861 -10.394 1.00 0.00 27 ALA A O 4
ATOM 5342 N N . ALA A 1 28 ? -1.533 -15.030 -10.042 1.00 0.00 28 ALA A N 4
ATOM 5343 C CA . ALA A 1 28 ? -0.428 -14.213 -9.568 1.00 0.00 28 ALA A CA 4
ATOM 5344 C C . ALA A 1 28 ? -0.966 -12.863 -9.090 1.00 0.00 28 ALA A C 4
ATOM 5345 O O . ALA A 1 28 ? -1.903 -12.322 -9.676 1.00 0.00 28 ALA A O 4
ATOM 5352 N N . THR A 1 29 ? -0.352 -12.357 -8.030 1.00 0.00 29 THR A N 4
ATOM 5353 C CA . THR A 1 29 ? -0.757 -11.082 -7.467 1.00 0.00 29 THR A CA 4
ATOM 5354 C C . THR A 1 29 ? -0.298 -9.932 -8.367 1.00 0.00 29 THR A C 4
ATOM 5355 O O . THR A 1 29 ? 0.866 -9.871 -8.760 1.00 0.00 29 THR A O 4
ATOM 5366 N N . PRO A 1 30 ? -1.263 -9.025 -8.676 1.00 0.00 30 PRO A N 4
ATOM 5367 C CA . PRO A 1 30 ? -0.970 -7.880 -9.522 1.00 0.00 30 PRO A CA 4
ATOM 5368 C C . PRO A 1 30 ? -0.172 -6.822 -8.758 1.00 0.00 30 PRO A C 4
ATOM 5369 O O . PRO A 1 30 ? 1.057 -6.854 -8.750 1.00 0.00 30 PRO A O 4
ATOM 5380 N N . SER A 1 31 ? -0.904 -5.911 -8.132 1.00 0.00 31 SER A N 4
ATOM 5381 C CA . SER A 1 31 ? -0.279 -4.847 -7.366 1.00 0.00 31 SER A CA 4
ATOM 5382 C C . SER A 1 31 ? -1.279 -4.268 -6.363 1.00 0.00 31 SER A C 4
ATOM 5383 O O . SER A 1 31 ? -2.414 -4.733 -6.274 1.00 0.00 31 SER A O 4
ATOM 5391 N N . ILE A 1 32 ? -0.820 -3.261 -5.633 1.00 0.00 32 ILE A N 4
ATOM 5392 C CA . ILE A 1 32 ? -1.660 -2.614 -4.640 1.00 0.00 32 ILE A CA 4
ATOM 5393 C C . ILE A 1 32 ? -2.735 -1.787 -5.348 1.00 0.00 32 ILE A C 4
ATOM 5394 O O . ILE A 1 32 ? -3.925 -1.944 -5.077 1.00 0.00 32 ILE A O 4
ATOM 5410 N N . LYS A 1 33 ? -2.277 -0.922 -6.243 1.00 0.00 33 LYS A N 4
ATOM 5411 C CA . LYS A 1 33 ? -3.185 -0.070 -6.992 1.00 0.00 33 LYS A CA 4
ATOM 5412 C C . LYS A 1 33 ? -4.131 -0.943 -7.819 1.00 0.00 33 LYS A C 4
ATOM 5413 O O . LYS A 1 33 ? -5.317 -0.640 -7.936 1.00 0.00 33 LYS A O 4
ATOM 5431 N N . ASP A 1 34 ? -3.571 -2.009 -8.371 1.00 0.00 34 ASP A N 4
ATOM 5432 C CA . ASP A 1 34 ? -4.351 -2.926 -9.184 1.00 0.00 34 ASP A CA 4
ATOM 5433 C C . ASP A 1 34 ? -5.410 -3.603 -8.309 1.00 0.00 34 ASP A C 4
ATOM 5434 O O . ASP A 1 34 ? -6.515 -3.881 -8.771 1.00 0.00 34 ASP A O 4
ATOM 5444 N N . VAL A 1 35 ? -5.034 -3.845 -7.062 1.00 0.00 35 VAL A N 4
ATOM 5445 C CA . VAL A 1 35 ? -5.936 -4.482 -6.119 1.00 0.00 35 VAL A CA 4
ATOM 5446 C C . VAL A 1 35 ? -6.919 -3.442 -5.578 1.00 0.00 35 VAL A C 4
ATOM 5447 O O . VAL A 1 35 ? -8.118 -3.700 -5.495 1.00 0.00 35 VAL A O 4
ATOM 5460 N N . LYS A 1 36 ? -6.372 -2.288 -5.223 1.00 0.00 36 LYS A N 4
ATOM 5461 C CA . LYS A 1 36 ? -7.186 -1.208 -4.691 1.00 0.00 36 LYS A CA 4
ATOM 5462 C C . LYS A 1 36 ? -8.346 -0.930 -5.649 1.00 0.00 36 LYS A C 4
ATOM 5463 O O . LYS A 1 36 ? -9.413 -0.486 -5.226 1.00 0.00 36 LYS A O 4
ATOM 5481 N N . MET A 1 37 ? -8.099 -1.202 -6.922 1.00 0.00 37 MET A N 4
ATOM 5482 C CA . MET A 1 37 ? -9.110 -0.987 -7.944 1.00 0.00 37 MET A CA 4
ATOM 5483 C C . MET A 1 37 ? -10.430 -1.659 -7.558 1.00 0.00 37 MET A C 4
ATOM 5484 O O . MET A 1 37 ? -11.475 -1.011 -7.525 1.00 0.00 37 MET A O 4
ATOM 5498 N N . LYS A 1 38 ? -10.339 -2.951 -7.277 1.00 0.00 38 LYS A N 4
ATOM 5499 C CA . LYS A 1 38 ? -11.513 -3.718 -6.895 1.00 0.00 38 LYS A CA 4
ATOM 5500 C C . LYS A 1 38 ? -11.945 -3.313 -5.484 1.00 0.00 38 LYS A C 4
ATOM 5501 O O . LYS A 1 38 ? -13.111 -2.996 -5.256 1.00 0.00 38 LYS A O 4
ATOM 5519 N N . LEU A 1 39 ? -10.981 -3.337 -4.576 1.00 0.00 39 LEU A N 4
ATOM 5520 C CA . LEU A 1 39 ? -11.248 -2.977 -3.193 1.00 0.00 39 LEU A CA 4
ATOM 5521 C C . LEU A 1 39 ? -11.957 -1.622 -3.151 1.00 0.00 39 LEU A C 4
ATOM 5522 O O . LEU A 1 39 ? -12.792 -1.381 -2.281 1.00 0.00 39 LEU A O 4
ATOM 5538 N N . VAL A 1 40 ? -11.599 -0.773 -4.104 1.00 0.00 40 VAL A N 4
ATOM 5539 C CA . VAL A 1 40 ? -12.191 0.551 -4.187 1.00 0.00 40 VAL A CA 4
ATOM 5540 C C . VAL A 1 40 ? -13.705 0.418 -4.369 1.00 0.00 40 VAL A C 4
ATOM 5541 O O . VAL A 1 40 ? -14.476 1.143 -3.742 1.00 0.00 40 VAL A O 4
ATOM 5554 N N . ALA A 1 41 ? -14.085 -0.514 -5.231 1.00 0.00 41 ALA A N 4
ATOM 5555 C CA . ALA A 1 41 ? -15.492 -0.751 -5.504 1.00 0.00 41 ALA A CA 4
ATOM 5556 C C . ALA A 1 41 ? -16.122 -1.478 -4.314 1.00 0.00 41 ALA A C 4
ATOM 5557 O O . ALA A 1 41 ? -17.279 -1.235 -3.976 1.00 0.00 41 ALA A O 4
ATOM 5564 N N . VAL A 1 42 ? -15.333 -2.357 -3.712 1.00 0.00 42 VAL A N 4
ATOM 5565 C CA . VAL A 1 42 ? -15.799 -3.122 -2.569 1.00 0.00 42 VAL A CA 4
ATOM 5566 C C . VAL A 1 42 ? -16.015 -2.178 -1.384 1.00 0.00 42 VAL A C 4
ATOM 5567 O O . VAL A 1 42 ? -17.077 -2.187 -0.763 1.00 0.00 42 VAL A O 4
ATOM 5580 N N . LEU A 1 43 ? -14.991 -1.384 -1.107 1.00 0.00 43 LEU A N 4
ATOM 5581 C CA . LEU A 1 43 ? -15.055 -0.436 -0.007 1.00 0.00 43 LEU A CA 4
ATOM 5582 C C . LEU A 1 43 ? -15.941 0.745 -0.409 1.00 0.00 43 LEU A C 4
ATOM 5583 O O . LEU A 1 43 ? -16.629 1.324 0.431 1.00 0.00 43 LEU A O 4
ATOM 5599 N N . ASN A 1 44 ? -15.897 1.066 -1.693 1.00 0.00 44 ASN A N 4
ATOM 5600 C CA . ASN A 1 44 ? -16.688 2.168 -2.217 1.00 0.00 44 ASN A CA 4
ATOM 5601 C C . ASN A 1 44 ? -16.348 3.445 -1.446 1.00 0.00 44 ASN A C 4
ATOM 5602 O O . ASN A 1 44 ? -17.201 4.007 -0.761 1.00 0.00 44 ASN A O 4
ATOM 5613 N N . ALA A 1 45 ? -15.100 3.867 -1.585 1.00 0.00 45 ALA A N 4
ATOM 5614 C CA . ALA A 1 45 ? -14.637 5.069 -0.911 1.00 0.00 45 ALA A CA 4
ATOM 5615 C C . ALA A 1 45 ? -13.732 5.862 -1.856 1.00 0.00 45 ALA A C 4
ATOM 5616 O O . ALA A 1 45 ? -13.637 5.545 -3.040 1.00 0.00 45 ALA A O 4
ATOM 5623 N N . ASN A 1 46 ? -13.092 6.877 -1.296 1.00 0.00 46 ASN A N 4
ATOM 5624 C CA . ASN A 1 46 ? -12.198 7.718 -2.074 1.00 0.00 46 ASN A CA 4
ATOM 5625 C C . ASN A 1 46 ? -10.968 6.907 -2.485 1.00 0.00 46 ASN A C 4
ATOM 5626 O O . ASN A 1 46 ? -10.053 6.714 -1.686 1.00 0.00 46 ASN A O 4
ATOM 5637 N N . LYS A 1 47 ? -10.986 6.452 -3.728 1.00 0.00 47 LYS A N 4
ATOM 5638 C CA . LYS A 1 47 ? -9.883 5.666 -4.254 1.00 0.00 47 LYS A CA 4
ATOM 5639 C C . LYS A 1 47 ? -8.612 6.516 -4.257 1.00 0.00 47 LYS A C 4
ATOM 5640 O O . LYS A 1 47 ? -7.504 5.983 -4.232 1.00 0.00 47 LYS A O 4
ATOM 5658 N N . GLN A 1 48 ? -8.814 7.825 -4.288 1.00 0.00 48 GLN A N 4
ATOM 5659 C CA . GLN A 1 48 ? -7.697 8.755 -4.295 1.00 0.00 48 GLN A CA 4
ATOM 5660 C C . GLN A 1 48 ? -6.842 8.567 -3.040 1.00 0.00 48 GLN A C 4
ATOM 5661 O O . GLN A 1 48 ? -5.632 8.370 -3.133 1.00 0.00 48 GLN A O 4
ATOM 5675 N N . VAL A 1 49 ? -7.507 8.635 -1.895 1.00 0.00 49 VAL A N 4
ATOM 5676 C CA . VAL A 1 49 ? -6.823 8.475 -0.623 1.00 0.00 49 VAL A CA 4
ATOM 5677 C C . VAL A 1 49 ? -7.150 7.097 -0.043 1.00 0.00 49 VAL A C 4
ATOM 5678 O O . VAL A 1 49 ? -7.679 6.995 1.062 1.00 0.00 49 VAL A O 4
ATOM 5691 N N . LEU A 1 50 ? -6.820 6.072 -0.815 1.00 0.00 50 LEU A N 4
ATOM 5692 C CA . LEU A 1 50 ? -7.072 4.705 -0.391 1.00 0.00 50 LEU A CA 4
ATOM 5693 C C . LEU A 1 50 ? -5.848 3.844 -0.707 1.00 0.00 50 LEU A C 4
ATOM 5694 O O . LEU A 1 50 ? -5.277 3.945 -1.792 1.00 0.00 50 LEU A O 4
ATOM 5710 N N . VAL A 1 51 ? -5.479 3.018 0.261 1.00 0.00 51 VAL A N 4
ATOM 5711 C CA . VAL A 1 51 ? -4.334 2.139 0.099 1.00 0.00 51 VAL A CA 4
ATOM 5712 C C . VAL A 1 51 ? -4.511 0.907 0.988 1.00 0.00 51 VAL A C 4
ATOM 5713 O O . VAL A 1 51 ? -5.453 0.837 1.777 1.00 0.00 51 VAL A O 4
ATOM 5726 N N . VAL A 1 52 ? -3.594 -0.036 0.829 1.00 0.00 52 VAL A N 4
ATOM 5727 C CA . VAL A 1 52 ? -3.638 -1.262 1.607 1.00 0.00 52 VAL A CA 4
ATOM 5728 C C . VAL A 1 52 ? -2.490 -1.261 2.618 1.00 0.00 52 VAL A C 4
ATOM 5729 O O . VAL A 1 52 ? -1.426 -0.703 2.355 1.00 0.00 52 VAL A O 4
ATOM 5742 N N . ASP A 1 53 ? -2.745 -1.892 3.755 1.00 0.00 53 ASP A N 4
ATOM 5743 C CA . ASP A 1 53 ? -1.746 -1.971 4.807 1.00 0.00 53 ASP A CA 4
ATOM 5744 C C . ASP A 1 53 ? -0.712 -3.039 4.445 1.00 0.00 53 ASP A C 4
ATOM 5745 O O . ASP A 1 53 ? 0.481 -2.753 4.371 1.00 0.00 53 ASP A O 4
ATOM 5755 N N . THR A 1 54 ? -1.209 -4.248 4.228 1.00 0.00 54 THR A N 4
ATOM 5756 C CA . THR A 1 54 ? -0.343 -5.360 3.874 1.00 0.00 54 THR A CA 4
ATOM 5757 C C . THR A 1 54 ? -1.177 -6.574 3.459 1.00 0.00 54 THR A C 4
ATOM 5758 O O . THR A 1 54 ? -2.365 -6.650 3.768 1.00 0.00 54 THR A O 4
ATOM 5769 N N . LEU A 1 55 ? -0.520 -7.493 2.767 1.00 0.00 55 LEU A N 4
ATOM 5770 C CA . LEU A 1 55 ? -1.187 -8.701 2.306 1.00 0.00 55 LEU A CA 4
ATOM 5771 C C . LEU A 1 55 ? -0.277 -9.905 2.553 1.00 0.00 55 LEU A C 4
ATOM 5772 O O . LEU A 1 55 ? 0.899 -9.744 2.875 1.00 0.00 55 LEU A O 4
ATOM 5788 N N . ASP A 1 56 ? -0.855 -11.086 2.392 1.00 0.00 56 ASP A N 4
ATOM 5789 C CA . ASP A 1 56 ? -0.111 -12.318 2.593 1.00 0.00 56 ASP A CA 4
ATOM 5790 C C . ASP A 1 56 ? -0.853 -13.473 1.918 1.00 0.00 56 ASP A C 4
ATOM 5791 O O . ASP A 1 56 ? -2.034 -13.695 2.180 1.00 0.00 56 ASP A O 4
ATOM 5801 N N . GLN A 1 57 ? -0.129 -14.178 1.061 1.00 0.00 57 GLN A N 4
ATOM 5802 C CA . GLN A 1 57 ? -0.704 -15.305 0.346 1.00 0.00 57 GLN A CA 4
ATOM 5803 C C . GLN A 1 57 ? -0.964 -16.467 1.307 1.00 0.00 57 GLN A C 4
ATOM 5804 O O . GLN A 1 57 ? -0.204 -16.679 2.251 1.00 0.00 57 GLN A O 4
ATOM 5818 N N . ILE A 1 58 ? -2.039 -17.190 1.032 1.00 0.00 58 ILE A N 4
ATOM 5819 C CA . ILE A 1 58 ? -2.409 -18.326 1.861 1.00 0.00 58 ILE A CA 4
ATOM 5820 C C . ILE A 1 58 ? -1.872 -19.610 1.227 1.00 0.00 58 ILE A C 4
ATOM 5821 O O . ILE A 1 58 ? -2.044 -19.835 0.030 1.00 0.00 58 ILE A O 4
ATOM 5837 N N . PHE A 1 59 ? -1.233 -20.420 2.058 1.00 0.00 59 PHE A N 4
ATOM 5838 C CA . PHE A 1 59 ? -0.669 -21.677 1.594 1.00 0.00 59 PHE A CA 4
ATOM 5839 C C . PHE A 1 59 ? -1.753 -22.750 1.468 1.00 0.00 59 PHE A C 4
ATOM 5840 O O . PHE A 1 59 ? -1.820 -23.454 0.463 1.00 0.00 59 PHE A O 4
ATOM 5857 N N . GLY A 1 60 ? -2.574 -22.840 2.504 1.00 0.00 60 GLY A N 4
ATOM 5858 C CA . GLY A 1 60 ? -3.651 -23.816 2.523 1.00 0.00 60 GLY A CA 4
ATOM 5859 C C . GLY A 1 60 ? -4.281 -23.962 1.136 1.00 0.00 60 GLY A C 4
ATOM 5860 O O . GLY A 1 60 ? -4.456 -25.077 0.645 1.00 0.00 60 GLY A O 4
ATOM 5864 N N . LYS A 1 61 ? -4.606 -22.822 0.545 1.00 0.00 61 LYS A N 4
ATOM 5865 C CA . LYS A 1 61 ? -5.212 -22.809 -0.775 1.00 0.00 61 LYS A CA 4
ATOM 5866 C C . LYS A 1 61 ? -4.688 -21.606 -1.562 1.00 0.00 61 LYS A C 4
ATOM 5867 O O . LYS A 1 61 ? -3.584 -21.128 -1.309 1.00 0.00 61 LYS A O 4
ATOM 5885 N N . LEU A 1 62 ? -5.506 -21.151 -2.500 1.00 0.00 62 LEU A N 4
ATOM 5886 C CA . LEU A 1 62 ? -5.138 -20.013 -3.326 1.00 0.00 62 LEU A CA 4
ATOM 5887 C C . LEU A 1 62 ? -5.797 -18.750 -2.767 1.00 0.00 62 LEU A C 4
ATOM 5888 O O . LEU A 1 62 ? -6.435 -18.000 -3.505 1.00 0.00 62 LEU A O 4
ATOM 5904 N N . GLU A 1 63 ? -5.619 -18.553 -1.468 1.00 0.00 63 GLU A N 4
ATOM 5905 C CA . GLU A 1 63 ? -6.188 -17.393 -0.803 1.00 0.00 63 GLU A CA 4
ATOM 5906 C C . GLU A 1 63 ? -5.088 -16.390 -0.453 1.00 0.00 63 GLU A C 4
ATOM 5907 O O . GLU A 1 63 ? -3.902 -16.709 -0.535 1.00 0.00 63 GLU A O 4
ATOM 5920 N N . ALA A 1 64 ? -5.519 -15.197 -0.069 1.00 0.00 64 ALA A N 4
ATOM 5921 C CA . ALA A 1 64 ? -4.585 -14.145 0.294 1.00 0.00 64 ALA A CA 4
ATOM 5922 C C . ALA A 1 64 ? -5.285 -13.144 1.216 1.00 0.00 64 ALA A C 4
ATOM 5923 O O . ALA A 1 64 ? -6.280 -12.529 0.830 1.00 0.00 64 ALA A O 4
ATOM 5930 N N . GLU A 1 65 ? -4.739 -13.010 2.415 1.00 0.00 65 GLU A N 4
ATOM 5931 C CA . GLU A 1 65 ? -5.298 -12.093 3.395 1.00 0.00 65 GLU A CA 4
ATOM 5932 C C . GLU A 1 65 ? -4.454 -10.821 3.474 1.00 0.00 65 GLU A C 4
ATOM 5933 O O . GLU A 1 65 ? -3.230 -10.875 3.350 1.00 0.00 65 GLU A O 4
ATOM 5946 N N . GLY A 1 66 ? -5.138 -9.706 3.680 1.00 0.00 66 GLY A N 4
ATOM 5947 C CA . GLY A 1 66 ? -4.466 -8.422 3.778 1.00 0.00 66 GLY A CA 4
ATOM 5948 C C . GLY A 1 66 ? -5.386 -7.366 4.398 1.00 0.00 66 GLY A C 4
ATOM 5949 O O . GLY A 1 66 ? -6.598 -7.402 4.199 1.00 0.00 66 GLY A O 4
ATOM 5953 N N . TYR A 1 67 ? -4.772 -6.454 5.135 1.00 0.00 67 TYR A N 4
ATOM 5954 C CA . TYR A 1 67 ? -5.521 -5.391 5.785 1.00 0.00 67 TYR A CA 4
ATOM 5955 C C . TYR A 1 67 ? -5.540 -4.128 4.922 1.00 0.00 67 TYR A C 4
ATOM 5956 O O . TYR A 1 67 ? -4.537 -3.780 4.299 1.00 0.00 67 TYR A O 4
ATOM 5974 N N . ALA A 1 68 ? -6.692 -3.474 4.912 1.00 0.00 68 ALA A N 4
ATOM 5975 C CA . ALA A 1 68 ? -6.856 -2.257 4.135 1.00 0.00 68 ALA A CA 4
ATOM 5976 C C . ALA A 1 68 ? -6.873 -1.053 5.079 1.00 0.00 68 ALA A C 4
ATOM 5977 O O . ALA A 1 68 ? -7.432 -1.125 6.173 1.00 0.00 68 ALA A O 4
ATOM 5984 N N . LYS A 1 69 ? -6.252 0.024 4.623 1.00 0.00 69 LYS A N 4
ATOM 5985 C CA . LYS A 1 69 ? -6.188 1.242 5.413 1.00 0.00 69 LYS A CA 4
ATOM 5986 C C . LYS A 1 69 ? -6.549 2.438 4.530 1.00 0.00 69 LYS A C 4
ATOM 5987 O O . LYS A 1 69 ? -6.168 2.489 3.361 1.00 0.00 69 LYS A O 4
ATOM 6005 N N . ILE A 1 70 ? -7.280 3.371 5.122 1.00 0.00 70 ILE A N 4
ATOM 6006 C CA . ILE A 1 70 ? -7.697 4.563 4.404 1.00 0.00 70 ILE A CA 4
ATOM 6007 C C . ILE A 1 70 ? -7.593 5.775 5.331 1.00 0.00 70 ILE A C 4
ATOM 6008 O O . ILE A 1 70 ? -7.949 5.694 6.506 1.00 0.00 70 ILE A O 4
ATOM 6024 N N . TYR A 1 71 ? -7.104 6.871 4.769 1.00 0.00 71 TYR A N 4
ATOM 6025 C CA . TYR A 1 71 ? -6.951 8.098 5.532 1.00 0.00 71 TYR A CA 4
ATOM 6026 C C . TYR A 1 71 ? -7.890 9.188 5.013 1.00 0.00 71 TYR A C 4
ATOM 6027 O O . TYR A 1 71 ? -8.699 8.942 4.119 1.00 0.00 71 TYR A O 4
ATOM 6045 N N . ASN A 1 72 ? -7.751 10.371 5.594 1.00 0.00 72 ASN A N 4
ATOM 6046 C CA . ASN A 1 72 ? -8.577 11.500 5.201 1.00 0.00 72 ASN A CA 4
ATOM 6047 C C . ASN A 1 72 ? -7.733 12.490 4.396 1.00 0.00 72 ASN A C 4
ATOM 6048 O O . ASN A 1 72 ? -8.088 12.845 3.274 1.00 0.00 72 ASN A O 4
ATOM 6059 N N . ASP A 1 73 ? -6.630 12.905 5.001 1.00 0.00 73 ASP A N 4
ATOM 6060 C CA . ASP A 1 73 ? -5.731 13.847 4.355 1.00 0.00 73 ASP A CA 4
ATOM 6061 C C . ASP A 1 73 ? -4.290 13.357 4.508 1.00 0.00 73 ASP A C 4
ATOM 6062 O O . ASP A 1 73 ? -3.825 13.125 5.623 1.00 0.00 73 ASP A O 4
ATOM 6072 N N . GLU A 1 74 ? -3.623 13.215 3.372 1.00 0.00 74 GLU A N 4
ATOM 6073 C CA . GLU A 1 74 ? -2.245 12.757 3.366 1.00 0.00 74 GLU A CA 4
ATOM 6074 C C . GLU A 1 74 ? -1.344 13.776 4.068 1.00 0.00 74 GLU A C 4
ATOM 6075 O O . GLU A 1 74 ? -0.236 13.444 4.488 1.00 0.00 74 GLU A O 4
ATOM 6088 N N . LYS A 1 75 ? -1.852 14.994 4.172 1.00 0.00 75 LYS A N 4
ATOM 6089 C CA . LYS A 1 75 ? -1.108 16.064 4.815 1.00 0.00 75 LYS A CA 4
ATOM 6090 C C . LYS A 1 75 ? -0.773 15.654 6.251 1.00 0.00 75 LYS A C 4
ATOM 6091 O O . LYS A 1 75 ? 0.364 15.805 6.694 1.00 0.00 75 LYS A O 4
ATOM 6109 N N . ALA A 1 76 ? -1.785 15.145 6.938 1.00 0.00 76 ALA A N 4
ATOM 6110 C CA . ALA A 1 76 ? -1.612 14.712 8.314 1.00 0.00 76 ALA A CA 4
ATOM 6111 C C . ALA A 1 76 ? -0.846 13.388 8.336 1.00 0.00 76 ALA A C 4
ATOM 6112 O O . ALA A 1 76 ? 0.166 13.265 9.025 1.00 0.00 76 ALA A O 4
ATOM 6119 N N . MET A 1 77 ? -1.358 12.432 7.575 1.00 0.00 77 MET A N 4
ATOM 6120 C CA . MET A 1 77 ? -0.733 11.123 7.498 1.00 0.00 77 MET A CA 4
ATOM 6121 C C . MET A 1 77 ? 0.749 11.242 7.139 1.00 0.00 77 MET A C 4
ATOM 6122 O O . MET A 1 77 ? 1.594 10.593 7.755 1.00 0.00 77 MET A O 4
ATOM 6136 N N . ALA A 1 78 ? 1.020 12.074 6.146 1.00 0.00 78 ALA A N 4
ATOM 6137 C CA . ALA A 1 78 ? 2.385 12.286 5.697 1.00 0.00 78 ALA A CA 4
ATOM 6138 C C . ALA A 1 78 ? 3.272 12.591 6.905 1.00 0.00 78 ALA A C 4
ATOM 6139 O O . ALA A 1 78 ? 4.461 12.273 6.904 1.00 0.00 78 ALA A O 4
ATOM 6146 N N . THR A 1 79 ? 2.661 13.203 7.910 1.00 0.00 79 THR A N 4
ATOM 6147 C CA . THR A 1 79 ? 3.380 13.554 9.122 1.00 0.00 79 THR A CA 4
ATOM 6148 C C . THR A 1 79 ? 3.254 12.437 10.159 1.00 0.00 79 THR A C 4
ATOM 6149 O O . THR A 1 79 ? 4.253 11.849 10.571 1.00 0.00 79 THR A O 4
ATOM 6160 N N . ILE A 1 80 ? 2.015 12.178 10.554 1.00 0.00 80 ILE A N 4
ATOM 6161 C CA . ILE A 1 80 ? 1.744 11.141 11.536 1.00 0.00 80 ILE A CA 4
ATOM 6162 C C . ILE A 1 80 ? 2.655 9.942 11.270 1.00 0.00 80 ILE A C 4
ATOM 6163 O O . ILE A 1 80 ? 3.542 9.641 12.069 1.00 0.00 80 ILE A O 4
ATOM 6179 N N . GLU A 1 81 ? 2.407 9.288 10.145 1.00 0.00 81 GLU A N 4
ATOM 6180 C CA . GLU A 1 81 ? 3.195 8.128 9.763 1.00 0.00 81 GLU A CA 4
ATOM 6181 C C . GLU A 1 81 ? 4.501 8.569 9.099 1.00 0.00 81 GLU A C 4
ATOM 6182 O O . GLU A 1 81 ? 4.813 9.758 9.062 1.00 0.00 81 GLU A O 4
ATOM 6195 N N . THR A 1 82 ? 5.229 7.585 8.590 1.00 0.00 82 THR A N 4
ATOM 6196 C CA . THR A 1 82 ? 6.494 7.856 7.929 1.00 0.00 82 THR A CA 4
ATOM 6197 C C . THR A 1 82 ? 6.541 7.166 6.563 1.00 0.00 82 THR A C 4
ATOM 6198 O O . THR A 1 82 ? 5.502 6.821 6.002 1.00 0.00 82 THR A O 4
ATOM 6209 N N . LYS A 1 83 ? 7.757 6.987 6.068 1.00 0.00 83 LYS A N 4
ATOM 6210 C CA . LYS A 1 83 ? 7.952 6.345 4.779 1.00 0.00 83 LYS A CA 4
ATOM 6211 C C . LYS A 1 83 ? 7.492 4.888 4.865 1.00 0.00 83 LYS A C 4
ATOM 6212 O O . LYS A 1 83 ? 7.200 4.265 3.845 1.00 0.00 83 LYS A O 4
ATOM 6230 N N . SER A 1 84 ? 7.443 4.388 6.091 1.00 0.00 84 SER A N 4
ATOM 6231 C CA . SER A 1 84 ? 7.024 3.017 6.322 1.00 0.00 84 SER A CA 4
ATOM 6232 C C . SER A 1 84 ? 5.640 2.783 5.713 1.00 0.00 84 SER A C 4
ATOM 6233 O O . SER A 1 84 ? 5.440 1.824 4.967 1.00 0.00 84 SER A O 4
ATOM 6241 N N . VAL A 1 85 ? 4.719 3.673 6.053 1.00 0.00 85 VAL A N 4
ATOM 6242 C CA . VAL A 1 85 ? 3.361 3.575 5.548 1.00 0.00 85 VAL A CA 4
ATOM 6243 C C . VAL A 1 85 ? 3.293 4.197 4.153 1.00 0.00 85 VAL A C 4
ATOM 6244 O O . VAL A 1 85 ? 2.727 3.608 3.233 1.00 0.00 85 VAL A O 4
ATOM 6257 N N . LEU A 1 86 ? 3.879 5.381 4.038 1.00 0.00 86 LEU A N 4
ATOM 6258 C CA . LEU A 1 86 ? 3.892 6.089 2.770 1.00 0.00 86 LEU A CA 4
ATOM 6259 C C . LEU A 1 86 ? 4.547 5.207 1.705 1.00 0.00 86 LEU A C 4
ATOM 6260 O O . LEU A 1 86 ? 4.336 5.409 0.510 1.00 0.00 86 LEU A O 4
ATOM 6276 N N . GLU A 1 87 ? 5.331 4.248 2.176 1.00 0.00 87 GLU A N 4
ATOM 6277 C CA . GLU A 1 87 ? 6.019 3.335 1.280 1.00 0.00 87 GLU A CA 4
ATOM 6278 C C . GLU A 1 87 ? 5.009 2.589 0.406 1.00 0.00 87 GLU A C 4
ATOM 6279 O O . GLU A 1 87 ? 5.131 2.577 -0.819 1.00 0.00 87 GLU A O 4
ATOM 6292 N N . LYS A 1 88 ? 4.034 1.984 1.068 1.00 0.00 88 LYS A N 4
ATOM 6293 C CA . LYS A 1 88 ? 3.004 1.236 0.367 1.00 0.00 88 LYS A CA 4
ATOM 6294 C C . LYS A 1 88 ? 2.448 2.090 -0.774 1.00 0.00 88 LYS A C 4
ATOM 6295 O O . LYS A 1 88 ? 2.490 1.686 -1.934 1.00 0.00 88 LYS A O 4
ATOM 6313 N N . ASN A 1 89 ? 1.939 3.257 -0.404 1.00 0.00 89 ASN A N 4
ATOM 6314 C CA . ASN A 1 89 ? 1.376 4.172 -1.382 1.00 0.00 89 ASN A CA 4
ATOM 6315 C C . ASN A 1 89 ? 2.505 4.968 -2.038 1.00 0.00 89 ASN A C 4
ATOM 6316 O O . ASN A 1 89 ? 2.462 6.197 -2.077 1.00 0.00 89 ASN A O 4
ATOM 6327 N N . LYS A 1 90 ? 3.488 4.237 -2.539 1.00 0.00 90 LYS A N 4
ATOM 6328 C CA . LYS A 1 90 ? 4.627 4.860 -3.193 1.00 0.00 90 LYS A CA 4
ATOM 6329 C C . LYS A 1 90 ? 4.130 5.773 -4.315 1.00 0.00 90 LYS A C 4
ATOM 6330 O O . LYS A 1 90 ? 2.975 5.680 -4.729 1.00 0.00 90 LYS A O 4
ATOM 6348 N N . ILE A 1 91 ? 5.025 6.633 -4.777 1.00 0.00 91 ILE A N 4
ATOM 6349 C CA . ILE A 1 91 ? 4.691 7.560 -5.843 1.00 0.00 91 ILE A CA 4
ATOM 6350 C C . ILE A 1 91 ? 5.069 6.941 -7.190 1.00 0.00 91 ILE A C 4
ATOM 6351 O O . ILE A 1 91 ? 4.203 6.691 -8.026 1.00 0.00 91 ILE A O 4
ATOM 6367 N N . GLU A 1 92 ? 6.363 6.711 -7.357 1.00 0.00 92 GLU A N 4
ATOM 6368 C CA . GLU A 1 92 ? 6.866 6.126 -8.588 1.00 0.00 92 GLU A CA 4
ATOM 6369 C C . GLU A 1 92 ? 6.077 4.862 -8.936 1.00 0.00 92 GLU A C 4
ATOM 6370 O O . GLU A 1 92 ? 5.238 4.416 -8.155 1.00 0.00 92 GLU A O 4
ATOM 6383 N N . GLU A 1 93 ? 6.374 4.321 -10.109 1.00 0.00 93 GLU A N 4
ATOM 6384 C CA . GLU A 1 93 ? 5.703 3.118 -10.569 1.00 0.00 93 GLU A CA 4
ATOM 6385 C C . GLU A 1 93 ? 6.512 1.878 -10.182 1.00 0.00 93 GLU A C 4
ATOM 6386 O O . GLU A 1 93 ? 7.513 1.982 -9.476 1.00 0.00 93 GLU A O 4
ATOM 6399 N N . GLU A 1 94 ? 6.048 0.734 -10.663 1.00 0.00 94 GLU A N 4
ATOM 6400 C CA . GLU A 1 94 ? 6.716 -0.525 -10.377 1.00 0.00 94 GLU A CA 4
ATOM 6401 C C . GLU A 1 94 ? 7.837 -0.772 -11.388 1.00 0.00 94 GLU A C 4
ATOM 6402 O O . GLU A 1 94 ? 8.276 0.152 -12.072 1.00 0.00 94 GLU A O 4
ATOM 6415 N N . ALA A 1 95 ? 8.269 -2.023 -11.450 1.00 0.00 95 ALA A N 4
ATOM 6416 C CA . ALA A 1 95 ? 9.330 -2.404 -12.367 1.00 0.00 95 ALA A CA 4
ATOM 6417 C C . ALA A 1 95 ? 9.639 -3.892 -12.191 1.00 0.00 95 ALA A C 4
ATOM 6418 O O . ALA A 1 95 ? 10.427 -4.268 -11.324 1.00 0.00 95 ALA A O 4
ATOM 6425 N N . GLU A 1 96 ? 9.004 -4.699 -13.028 1.00 0.00 96 GLU A N 4
ATOM 6426 C CA . GLU A 1 96 ? 9.202 -6.137 -12.977 1.00 0.00 96 GLU A CA 4
ATOM 6427 C C . GLU A 1 96 ? 10.670 -6.462 -12.691 1.00 0.00 96 GLU A C 4
ATOM 6428 O O . GLU A 1 96 ? 10.992 -7.027 -11.648 1.00 0.00 96 GLU A O 4
ATOM 6441 N N . ALA A 1 97 ? 11.520 -6.088 -13.636 1.00 0.00 97 ALA A N 4
ATOM 6442 C CA . ALA A 1 97 ? 12.946 -6.332 -13.500 1.00 0.00 97 ALA A CA 4
ATOM 6443 C C . ALA A 1 97 ? 13.699 -5.007 -13.619 1.00 0.00 97 ALA A C 4
ATOM 6444 O O . ALA A 1 97 ? 13.559 -4.295 -14.612 1.00 0.00 97 ALA A O 4
ATOM 6451 N N . GLU A 1 98 ? 14.483 -4.713 -12.591 1.00 0.00 98 GLU A N 4
ATOM 6452 C CA . GLU A 1 98 ? 15.259 -3.485 -12.568 1.00 0.00 98 GLU A CA 4
ATOM 6453 C C . GLU A 1 98 ? 16.238 -3.498 -11.393 1.00 0.00 98 GLU A C 4
ATOM 6454 O O . GLU A 1 98 ? 17.449 -3.393 -11.587 1.00 0.00 98 GLU A O 4
ATOM 6467 N N . VAL A 1 99 ? 15.678 -3.628 -10.199 1.00 0.00 99 VAL A N 4
ATOM 6468 C CA . VAL A 1 99 ? 16.488 -3.656 -8.992 1.00 0.00 99 VAL A CA 4
ATOM 6469 C C . VAL A 1 99 ? 17.485 -2.496 -9.024 1.00 0.00 99 VAL A C 4
ATOM 6470 O O . VAL A 1 99 ? 17.507 -1.718 -9.978 1.00 0.00 99 VAL A O 4
ATOM 6483 N N . ALA A 1 100 ? 18.284 -2.415 -7.971 1.00 0.00 100 ALA A N 4
ATOM 6484 C CA . ALA A 1 100 ? 19.281 -1.363 -7.868 1.00 0.00 100 ALA A CA 4
ATOM 6485 C C . ALA A 1 100 ? 20.156 -1.616 -6.639 1.00 0.00 100 ALA A C 4
ATOM 6486 O O . ALA A 1 100 ? 20.249 -0.766 -5.753 1.00 0.00 100 ALA A O 4
ATOM 6493 N N . GLU A 1 101 ? 20.776 -2.787 -6.623 1.00 0.00 101 GLU A N 4
ATOM 6494 C CA . GLU A 1 101 ? 21.640 -3.161 -5.516 1.00 0.00 101 GLU A CA 4
ATOM 6495 C C . GLU A 1 101 ? 20.826 -3.293 -4.228 1.00 0.00 101 GLU A C 4
ATOM 6496 O O . GLU A 1 101 ? 19.707 -2.790 -4.142 1.00 0.00 101 GLU A O 4
ATOM 6509 N N . GLU A 1 102 ? 21.420 -3.972 -3.257 1.00 0.00 102 GLU A N 4
ATOM 6510 C CA . GLU A 1 102 ? 20.764 -4.176 -1.977 1.00 0.00 102 GLU A CA 4
ATOM 6511 C C . GLU A 1 102 ? 20.024 -2.907 -1.551 1.00 0.00 102 GLU A C 4
ATOM 6512 O O . GLU A 1 102 ? 20.433 -2.233 -0.607 1.00 0.00 102 GLU A O 4
ATOM 6525 N N . MET A 1 1 ? -11.142 -14.190 -9.413 1.00 0.00 1 MET A N 5
ATOM 6526 C CA . MET A 1 1 ? -10.821 -13.130 -8.472 1.00 0.00 1 MET A CA 5
ATOM 6527 C C . MET A 1 1 ? -12.059 -12.705 -7.680 1.00 0.00 1 MET A C 5
ATOM 6528 O O . MET A 1 1 ? -13.100 -12.405 -8.263 1.00 0.00 1 MET A O 5
ATOM 6542 N N . ASP A 1 2 ? -11.905 -12.692 -6.365 1.00 0.00 2 ASP A N 5
ATOM 6543 C CA . ASP A 1 2 ? -12.998 -12.310 -5.487 1.00 0.00 2 ASP A CA 5
ATOM 6544 C C . ASP A 1 2 ? -12.432 -11.883 -4.132 1.00 0.00 2 ASP A C 5
ATOM 6545 O O . ASP A 1 2 ? -11.515 -12.515 -3.610 1.00 0.00 2 ASP A O 5
ATOM 6555 N N . ILE A 1 3 ? -13.003 -10.811 -3.599 1.00 0.00 3 ILE A N 5
ATOM 6556 C CA . ILE A 1 3 ? -12.566 -10.293 -2.313 1.00 0.00 3 ILE A CA 5
ATOM 6557 C C . ILE A 1 3 ? -13.679 -10.494 -1.283 1.00 0.00 3 ILE A C 5
ATOM 6558 O O . ILE A 1 3 ? -14.860 -10.465 -1.625 1.00 0.00 3 ILE A O 5
ATOM 6574 N N . SER A 1 4 ? -13.261 -10.695 -0.041 1.00 0.00 4 SER A N 5
ATOM 6575 C CA . SER A 1 4 ? -14.208 -10.901 1.042 1.00 0.00 4 SER A CA 5
ATOM 6576 C C . SER A 1 4 ? -13.791 -10.082 2.265 1.00 0.00 4 SER A C 5
ATOM 6577 O O . SER A 1 4 ? -12.644 -10.156 2.705 1.00 0.00 4 SER A O 5
ATOM 6585 N N . ILE A 1 5 ? -14.744 -9.318 2.780 1.00 0.00 5 ILE A N 5
ATOM 6586 C CA . ILE A 1 5 ? -14.490 -8.487 3.943 1.00 0.00 5 ILE A CA 5
ATOM 6587 C C . ILE A 1 5 ? -14.403 -9.371 5.188 1.00 0.00 5 ILE A C 5
ATOM 6588 O O . ILE A 1 5 ? -15.211 -10.282 5.366 1.00 0.00 5 ILE A O 5
ATOM 6604 N N . ILE A 1 6 ? -13.415 -9.072 6.020 1.00 0.00 6 ILE A N 5
ATOM 6605 C CA . ILE A 1 6 ? -13.211 -9.829 7.243 1.00 0.00 6 ILE A CA 5
ATOM 6606 C C . ILE A 1 6 ? -13.748 -9.025 8.430 1.00 0.00 6 ILE A C 5
ATOM 6607 O O . ILE A 1 6 ? -14.606 -9.503 9.170 1.00 0.00 6 ILE A O 5
ATOM 6623 N N . SER A 1 7 ? -13.220 -7.819 8.574 1.00 0.00 7 SER A N 5
ATOM 6624 C CA . SER A 1 7 ? -13.635 -6.944 9.658 1.00 0.00 7 SER A CA 5
ATOM 6625 C C . SER A 1 7 ? -13.837 -5.521 9.134 1.00 0.00 7 SER A C 5
ATOM 6626 O O . SER A 1 7 ? -13.391 -5.191 8.037 1.00 0.00 7 SER A O 5
ATOM 6634 N N . ASP A 1 8 ? -14.513 -4.719 9.943 1.00 0.00 8 ASP A N 5
ATOM 6635 C CA . ASP A 1 8 ? -14.780 -3.339 9.574 1.00 0.00 8 ASP A CA 5
ATOM 6636 C C . ASP A 1 8 ? -14.469 -2.428 10.764 1.00 0.00 8 ASP A C 5
ATOM 6637 O O . ASP A 1 8 ? -15.327 -2.198 11.615 1.00 0.00 8 ASP A O 5
ATOM 6647 N N . ARG A 1 9 ? -13.240 -1.935 10.785 1.00 0.00 9 ARG A N 5
ATOM 6648 C CA . ARG A 1 9 ? -12.805 -1.055 11.856 1.00 0.00 9 ARG A CA 5
ATOM 6649 C C . ARG A 1 9 ? -12.752 0.394 11.365 1.00 0.00 9 ARG A C 5
ATOM 6650 O O . ARG A 1 9 ? -12.671 0.642 10.163 1.00 0.00 9 ARG A O 5
ATOM 6670 N N . ASN A 1 10 ? -12.799 1.311 12.319 1.00 0.00 10 ASN A N 5
ATOM 6671 C CA . ASN A 1 10 ? -12.757 2.728 11.999 1.00 0.00 10 ASN A CA 5
ATOM 6672 C C . ASN A 1 10 ? -11.944 3.464 13.066 1.00 0.00 10 ASN A C 5
ATOM 6673 O O . ASN A 1 10 ? -12.294 3.440 14.245 1.00 0.00 10 ASN A O 5
ATOM 6684 N N . ASN A 1 11 ? -10.873 4.101 12.614 1.00 0.00 11 ASN A N 5
ATOM 6685 C CA . ASN A 1 11 ? -10.008 4.843 13.515 1.00 0.00 11 ASN A CA 5
ATOM 6686 C C . ASN A 1 11 ? -9.975 6.312 13.089 1.00 0.00 11 ASN A C 5
ATOM 6687 O O . ASN A 1 11 ? -9.154 6.703 12.261 1.00 0.00 11 ASN A O 5
ATOM 6698 N N . PRO A 1 12 ? -10.902 7.105 13.691 1.00 0.00 12 PRO A N 5
ATOM 6699 C CA . PRO A 1 12 ? -10.987 8.523 13.382 1.00 0.00 12 PRO A CA 5
ATOM 6700 C C . PRO A 1 12 ? -9.844 9.297 14.043 1.00 0.00 12 PRO A C 5
ATOM 6701 O O . PRO A 1 12 ? -9.320 10.249 13.467 1.00 0.00 12 PRO A O 5
ATOM 6712 N N . LEU A 1 13 ? -9.492 8.859 15.243 1.00 0.00 13 LEU A N 5
ATOM 6713 C CA . LEU A 1 13 ? -8.422 9.499 15.989 1.00 0.00 13 LEU A CA 5
ATOM 6714 C C . LEU A 1 13 ? -7.170 9.575 15.112 1.00 0.00 13 LEU A C 5
ATOM 6715 O O . LEU A 1 13 ? -6.675 10.663 14.824 1.00 0.00 13 LEU A O 5
ATOM 6731 N N . LEU A 1 14 ? -6.695 8.404 14.712 1.00 0.00 14 LEU A N 5
ATOM 6732 C CA . LEU A 1 14 ? -5.510 8.325 13.874 1.00 0.00 14 LEU A CA 5
ATOM 6733 C C . LEU A 1 14 ? -5.801 8.981 12.523 1.00 0.00 14 LEU A C 5
ATOM 6734 O O . LEU A 1 14 ? -4.885 9.236 11.742 1.00 0.00 14 LEU A O 5
ATOM 6750 N N . GLN A 1 15 ? -7.081 9.237 12.289 1.00 0.00 15 GLN A N 5
ATOM 6751 C CA . GLN A 1 15 ? -7.504 9.859 11.046 1.00 0.00 15 GLN A CA 5
ATOM 6752 C C . GLN A 1 15 ? -7.271 8.907 9.870 1.00 0.00 15 GLN A C 5
ATOM 6753 O O . GLN A 1 15 ? -6.553 9.241 8.929 1.00 0.00 15 GLN A O 5
ATOM 6767 N N . ARG A 1 16 ? -7.892 7.740 9.964 1.00 0.00 16 ARG A N 5
ATOM 6768 C CA . ARG A 1 16 ? -7.763 6.738 8.920 1.00 0.00 16 ARG A CA 5
ATOM 6769 C C . ARG A 1 16 ? -8.593 5.500 9.266 1.00 0.00 16 ARG A C 5
ATOM 6770 O O . ARG A 1 16 ? -8.489 4.967 10.370 1.00 0.00 16 ARG A O 5
ATOM 6790 N N . ARG A 1 17 ? -9.397 5.078 8.301 1.00 0.00 17 ARG A N 5
ATOM 6791 C CA . ARG A 1 17 ? -10.245 3.913 8.491 1.00 0.00 17 ARG A CA 5
ATOM 6792 C C . ARG A 1 17 ? -9.466 2.633 8.178 1.00 0.00 17 ARG A C 5
ATOM 6793 O O . ARG A 1 17 ? -8.795 2.546 7.152 1.00 0.00 17 ARG A O 5
ATOM 6813 N N . GLU A 1 18 ? -9.582 1.672 9.083 1.00 0.00 18 GLU A N 5
ATOM 6814 C CA . GLU A 1 18 ? -8.897 0.402 8.917 1.00 0.00 18 GLU A CA 5
ATOM 6815 C C . GLU A 1 18 ? -9.912 -0.733 8.769 1.00 0.00 18 GLU A C 5
ATOM 6816 O O . GLU A 1 18 ? -10.659 -1.029 9.701 1.00 0.00 18 GLU A O 5
ATOM 6829 N N . ILE A 1 19 ? -9.908 -1.339 7.590 1.00 0.00 19 ILE A N 5
ATOM 6830 C CA . ILE A 1 19 ? -10.819 -2.435 7.308 1.00 0.00 19 ILE A CA 5
ATOM 6831 C C . ILE A 1 19 ? -10.013 -3.676 6.920 1.00 0.00 19 ILE A C 5
ATOM 6832 O O . ILE A 1 19 ? -8.977 -3.568 6.265 1.00 0.00 19 ILE A O 5
ATOM 6848 N N . LYS A 1 20 ? -10.518 -4.826 7.339 1.00 0.00 20 LYS A N 5
ATOM 6849 C CA . LYS A 1 20 ? -9.858 -6.087 7.044 1.00 0.00 20 LYS A CA 5
ATOM 6850 C C . LYS A 1 20 ? -10.673 -6.851 5.999 1.00 0.00 20 LYS A C 5
ATOM 6851 O O . LYS A 1 20 ? -11.903 -6.850 6.044 1.00 0.00 20 LYS A O 5
ATOM 6869 N N . PHE A 1 21 ? -9.955 -7.486 5.084 1.00 0.00 21 PHE A N 5
ATOM 6870 C CA . PHE A 1 21 ? -10.597 -8.254 4.030 1.00 0.00 21 PHE A CA 5
ATOM 6871 C C . PHE A 1 21 ? -9.653 -9.325 3.481 1.00 0.00 21 PHE A C 5
ATOM 6872 O O . PHE A 1 21 ? -8.521 -9.458 3.944 1.00 0.00 21 PHE A O 5
ATOM 6889 N N . THR A 1 22 ? -10.154 -10.063 2.500 1.00 0.00 22 THR A N 5
ATOM 6890 C CA . THR A 1 22 ? -9.369 -11.118 1.883 1.00 0.00 22 THR A CA 5
ATOM 6891 C C . THR A 1 22 ? -9.669 -11.199 0.385 1.00 0.00 22 THR A C 5
ATOM 6892 O O . THR A 1 22 ? -10.730 -10.767 -0.063 1.00 0.00 22 THR A O 5
ATOM 6903 N N . VAL A 1 23 ? -8.715 -11.753 -0.348 1.00 0.00 23 VAL A N 5
ATOM 6904 C CA . VAL A 1 23 ? -8.862 -11.895 -1.786 1.00 0.00 23 VAL A CA 5
ATOM 6905 C C . VAL A 1 23 ? -8.437 -13.305 -2.202 1.00 0.00 23 VAL A C 5
ATOM 6906 O O . VAL A 1 23 ? -7.380 -13.784 -1.794 1.00 0.00 23 VAL A O 5
ATOM 6919 N N . SER A 1 24 ? -9.282 -13.929 -3.009 1.00 0.00 24 SER A N 5
ATOM 6920 C CA . SER A 1 24 ? -9.007 -15.274 -3.484 1.00 0.00 24 SER A CA 5
ATOM 6921 C C . SER A 1 24 ? -8.613 -15.236 -4.962 1.00 0.00 24 SER A C 5
ATOM 6922 O O . SER A 1 24 ? -9.204 -14.498 -5.747 1.00 0.00 24 SER A O 5
ATOM 6930 N N . PHE A 1 25 ? -7.616 -16.043 -5.296 1.00 0.00 25 PHE A N 5
ATOM 6931 C CA . PHE A 1 25 ? -7.135 -16.112 -6.665 1.00 0.00 25 PHE A CA 5
ATOM 6932 C C . PHE A 1 25 ? -6.033 -17.163 -6.809 1.00 0.00 25 PHE A C 5
ATOM 6933 O O . PHE A 1 25 ? -5.696 -17.848 -5.845 1.00 0.00 25 PHE A O 5
ATOM 6950 N N . ASP A 1 26 ? -5.503 -17.257 -8.019 1.00 0.00 26 ASP A N 5
ATOM 6951 C CA . ASP A 1 26 ? -4.446 -18.214 -8.301 1.00 0.00 26 ASP A CA 5
ATOM 6952 C C . ASP A 1 26 ? -3.109 -17.476 -8.400 1.00 0.00 26 ASP A C 5
ATOM 6953 O O . ASP A 1 26 ? -2.699 -17.073 -9.487 1.00 0.00 26 ASP A O 5
ATOM 6963 N N . ALA A 1 27 ? -2.468 -17.322 -7.251 1.00 0.00 27 ALA A N 5
ATOM 6964 C CA . ALA A 1 27 ? -1.186 -16.639 -7.196 1.00 0.00 27 ALA A CA 5
ATOM 6965 C C . ALA A 1 27 ? -1.281 -15.323 -7.970 1.00 0.00 27 ALA A C 5
ATOM 6966 O O . ALA A 1 27 ? -1.836 -14.345 -7.473 1.00 0.00 27 ALA A O 5
ATOM 6973 N N . ALA A 1 28 ? -0.727 -15.341 -9.174 1.00 0.00 28 ALA A N 5
ATOM 6974 C CA . ALA A 1 28 ? -0.743 -14.160 -10.021 1.00 0.00 28 ALA A CA 5
ATOM 6975 C C . ALA A 1 28 ? -0.518 -12.916 -9.159 1.00 0.00 28 ALA A C 5
ATOM 6976 O O . ALA A 1 28 ? -1.452 -12.160 -8.899 1.00 0.00 28 ALA A O 5
ATOM 6983 N N . THR A 1 29 ? 0.727 -12.743 -8.740 1.00 0.00 29 THR A N 5
ATOM 6984 C CA . THR A 1 29 ? 1.086 -11.603 -7.912 1.00 0.00 29 THR A CA 5
ATOM 6985 C C . THR A 1 29 ? 0.444 -10.327 -8.457 1.00 0.00 29 THR A C 5
ATOM 6986 O O . THR A 1 29 ? 0.917 -9.761 -9.442 1.00 0.00 29 THR A O 5
ATOM 6997 N N . PRO A 1 30 ? -0.651 -9.897 -7.773 1.00 0.00 30 PRO A N 5
ATOM 6998 C CA . PRO A 1 30 ? -1.362 -8.697 -8.178 1.00 0.00 30 PRO A CA 5
ATOM 6999 C C . PRO A 1 30 ? -0.583 -7.440 -7.787 1.00 0.00 30 PRO A C 5
ATOM 7000 O O . PRO A 1 30 ? 0.614 -7.507 -7.513 1.00 0.00 30 PRO A O 5
ATOM 7011 N N . SER A 1 31 ? -1.293 -6.321 -7.774 1.00 0.00 31 SER A N 5
ATOM 7012 C CA . SER A 1 31 ? -0.684 -5.051 -7.422 1.00 0.00 31 SER A CA 5
ATOM 7013 C C . SER A 1 31 ? -1.611 -4.266 -6.492 1.00 0.00 31 SER A C 5
ATOM 7014 O O . SER A 1 31 ? -2.803 -4.556 -6.409 1.00 0.00 31 SER A O 5
ATOM 7022 N N . ILE A 1 32 ? -1.028 -3.286 -5.816 1.00 0.00 32 ILE A N 5
ATOM 7023 C CA . ILE A 1 32 ? -1.787 -2.457 -4.895 1.00 0.00 32 ILE A CA 5
ATOM 7024 C C . ILE A 1 32 ? -2.768 -1.590 -5.687 1.00 0.00 32 ILE A C 5
ATOM 7025 O O . ILE A 1 32 ? -3.969 -1.611 -5.428 1.00 0.00 32 ILE A O 5
ATOM 7041 N N . LYS A 1 33 ? -2.217 -0.845 -6.635 1.00 0.00 33 LYS A N 5
ATOM 7042 C CA . LYS A 1 33 ? -3.029 0.028 -7.466 1.00 0.00 33 LYS A CA 5
ATOM 7043 C C . LYS A 1 33 ? -4.039 -0.813 -8.248 1.00 0.00 33 LYS A C 5
ATOM 7044 O O . LYS A 1 33 ? -5.135 -0.345 -8.555 1.00 0.00 33 LYS A O 5
ATOM 7062 N N . ASP A 1 34 ? -3.636 -2.039 -8.545 1.00 0.00 34 ASP A N 5
ATOM 7063 C CA . ASP A 1 34 ? -4.493 -2.950 -9.286 1.00 0.00 34 ASP A CA 5
ATOM 7064 C C . ASP A 1 34 ? -5.544 -3.534 -8.340 1.00 0.00 34 ASP A C 5
ATOM 7065 O O . ASP A 1 34 ? -6.675 -3.797 -8.750 1.00 0.00 34 ASP A O 5
ATOM 7075 N N . VAL A 1 35 ? -5.136 -3.721 -7.095 1.00 0.00 35 VAL A N 5
ATOM 7076 C CA . VAL A 1 35 ? -6.028 -4.270 -6.088 1.00 0.00 35 VAL A CA 5
ATOM 7077 C C . VAL A 1 35 ? -6.989 -3.177 -5.614 1.00 0.00 35 VAL A C 5
ATOM 7078 O O . VAL A 1 35 ? -8.168 -3.441 -5.382 1.00 0.00 35 VAL A O 5
ATOM 7091 N N . LYS A 1 36 ? -6.449 -1.974 -5.486 1.00 0.00 36 LYS A N 5
ATOM 7092 C CA . LYS A 1 36 ? -7.244 -0.841 -5.044 1.00 0.00 36 LYS A CA 5
ATOM 7093 C C . LYS A 1 36 ? -8.443 -0.669 -5.979 1.00 0.00 36 LYS A C 5
ATOM 7094 O O . LYS A 1 36 ? -9.498 -0.194 -5.560 1.00 0.00 36 LYS A O 5
ATOM 7112 N N . MET A 1 37 ? -8.241 -1.065 -7.226 1.00 0.00 37 MET A N 5
ATOM 7113 C CA . MET A 1 37 ? -9.293 -0.961 -8.224 1.00 0.00 37 MET A CA 5
ATOM 7114 C C . MET A 1 37 ? -10.585 -1.613 -7.727 1.00 0.00 37 MET A C 5
ATOM 7115 O O . MET A 1 37 ? -11.618 -0.953 -7.624 1.00 0.00 37 MET A O 5
ATOM 7129 N N . LYS A 1 38 ? -10.486 -2.902 -7.434 1.00 0.00 38 LYS A N 5
ATOM 7130 C CA . LYS A 1 38 ? -11.634 -3.650 -6.951 1.00 0.00 38 LYS A CA 5
ATOM 7131 C C . LYS A 1 38 ? -11.982 -3.185 -5.535 1.00 0.00 38 LYS A C 5
ATOM 7132 O O . LYS A 1 38 ? -13.141 -2.891 -5.242 1.00 0.00 38 LYS A O 5
ATOM 7150 N N . LEU A 1 39 ? -10.959 -3.130 -4.696 1.00 0.00 39 LEU A N 5
ATOM 7151 C CA . LEU A 1 39 ? -11.142 -2.706 -3.319 1.00 0.00 39 LEU A CA 5
ATOM 7152 C C . LEU A 1 39 ? -11.892 -1.372 -3.296 1.00 0.00 39 LEU A C 5
ATOM 7153 O O . LEU A 1 39 ? -12.679 -1.114 -2.387 1.00 0.00 39 LEU A O 5
ATOM 7169 N N . VAL A 1 40 ? -11.622 -0.561 -4.309 1.00 0.00 40 VAL A N 5
ATOM 7170 C CA . VAL A 1 40 ? -12.261 0.740 -4.417 1.00 0.00 40 VAL A CA 5
ATOM 7171 C C . VAL A 1 40 ? -13.776 0.550 -4.535 1.00 0.00 40 VAL A C 5
ATOM 7172 O O . VAL A 1 40 ? -14.545 1.258 -3.886 1.00 0.00 40 VAL A O 5
ATOM 7185 N N . ALA A 1 41 ? -14.157 -0.408 -5.366 1.00 0.00 41 ALA A N 5
ATOM 7186 C CA . ALA A 1 41 ? -15.566 -0.699 -5.576 1.00 0.00 41 ALA A CA 5
ATOM 7187 C C . ALA A 1 41 ? -16.117 -1.439 -4.356 1.00 0.00 41 ALA A C 5
ATOM 7188 O O . ALA A 1 41 ? -17.284 -1.278 -4.003 1.00 0.00 41 ALA A O 5
ATOM 7195 N N . VAL A 1 42 ? -15.251 -2.234 -3.744 1.00 0.00 42 VAL A N 5
ATOM 7196 C CA . VAL A 1 42 ? -15.637 -2.999 -2.571 1.00 0.00 42 VAL A CA 5
ATOM 7197 C C . VAL A 1 42 ? -15.842 -2.047 -1.392 1.00 0.00 42 VAL A C 5
ATOM 7198 O O . VAL A 1 42 ? -16.887 -2.071 -0.744 1.00 0.00 42 VAL A O 5
ATOM 7211 N N . LEU A 1 43 ? -14.827 -1.230 -1.149 1.00 0.00 43 LEU A N 5
ATOM 7212 C CA . LEU A 1 43 ? -14.883 -0.271 -0.059 1.00 0.00 43 LEU A CA 5
ATOM 7213 C C . LEU A 1 43 ? -15.784 0.898 -0.459 1.00 0.00 43 LEU A C 5
ATOM 7214 O O . LEU A 1 43 ? -16.384 1.546 0.397 1.00 0.00 43 LEU A O 5
ATOM 7230 N N . ASN A 1 44 ? -15.851 1.134 -1.761 1.00 0.00 44 ASN A N 5
ATOM 7231 C CA . ASN A 1 44 ? -16.668 2.214 -2.286 1.00 0.00 44 ASN A CA 5
ATOM 7232 C C . ASN A 1 44 ? -16.334 3.508 -1.541 1.00 0.00 44 ASN A C 5
ATOM 7233 O O . ASN A 1 44 ? -17.179 4.057 -0.834 1.00 0.00 44 ASN A O 5
ATOM 7244 N N . ALA A 1 45 ? -15.102 3.958 -1.724 1.00 0.00 45 ALA A N 5
ATOM 7245 C CA . ALA A 1 45 ? -14.647 5.178 -1.078 1.00 0.00 45 ALA A CA 5
ATOM 7246 C C . ALA A 1 45 ? -13.835 6.006 -2.077 1.00 0.00 45 ALA A C 5
ATOM 7247 O O . ALA A 1 45 ? -13.802 5.694 -3.265 1.00 0.00 45 ALA A O 5
ATOM 7254 N N . ASN A 1 46 ? -13.200 7.045 -1.555 1.00 0.00 46 ASN A N 5
ATOM 7255 C CA . ASN A 1 46 ? -12.390 7.920 -2.386 1.00 0.00 46 ASN A CA 5
ATOM 7256 C C . ASN A 1 46 ? -11.179 7.144 -2.907 1.00 0.00 46 ASN A C 5
ATOM 7257 O O . ASN A 1 46 ? -10.270 6.821 -2.145 1.00 0.00 46 ASN A O 5
ATOM 7268 N N . LYS A 1 47 ? -11.206 6.870 -4.204 1.00 0.00 47 LYS A N 5
ATOM 7269 C CA . LYS A 1 47 ? -10.121 6.138 -4.836 1.00 0.00 47 LYS A CA 5
ATOM 7270 C C . LYS A 1 47 ? -8.864 7.010 -4.849 1.00 0.00 47 LYS A C 5
ATOM 7271 O O . LYS A 1 47 ? -7.751 6.497 -4.958 1.00 0.00 47 LYS A O 5
ATOM 7289 N N . GLN A 1 48 ? -9.083 8.311 -4.735 1.00 0.00 48 GLN A N 5
ATOM 7290 C CA . GLN A 1 48 ? -7.981 9.258 -4.731 1.00 0.00 48 GLN A CA 5
ATOM 7291 C C . GLN A 1 48 ? -7.061 8.998 -3.536 1.00 0.00 48 GLN A C 5
ATOM 7292 O O . GLN A 1 48 ? -5.852 8.843 -3.701 1.00 0.00 48 GLN A O 5
ATOM 7306 N N . VAL A 1 49 ? -7.670 8.960 -2.360 1.00 0.00 49 VAL A N 5
ATOM 7307 C CA . VAL A 1 49 ? -6.922 8.722 -1.138 1.00 0.00 49 VAL A CA 5
ATOM 7308 C C . VAL A 1 49 ? -7.252 7.326 -0.606 1.00 0.00 49 VAL A C 5
ATOM 7309 O O . VAL A 1 49 ? -7.805 7.188 0.484 1.00 0.00 49 VAL A O 5
ATOM 7322 N N . LEU A 1 50 ? -6.899 6.326 -1.400 1.00 0.00 50 LEU A N 5
ATOM 7323 C CA . LEU A 1 50 ? -7.151 4.945 -1.023 1.00 0.00 50 LEU A CA 5
ATOM 7324 C C . LEU A 1 50 ? -5.915 4.101 -1.336 1.00 0.00 50 LEU A C 5
ATOM 7325 O O . LEU A 1 50 ? -5.325 4.233 -2.407 1.00 0.00 50 LEU A O 5
ATOM 7341 N N . VAL A 1 51 ? -5.559 3.253 -0.382 1.00 0.00 51 VAL A N 5
ATOM 7342 C CA . VAL A 1 51 ? -4.403 2.387 -0.543 1.00 0.00 51 VAL A CA 5
ATOM 7343 C C . VAL A 1 51 ? -4.586 1.135 0.316 1.00 0.00 51 VAL A C 5
ATOM 7344 O O . VAL A 1 51 ? -5.538 1.041 1.089 1.00 0.00 51 VAL A O 5
ATOM 7357 N N . VAL A 1 52 ? -3.658 0.204 0.153 1.00 0.00 52 VAL A N 5
ATOM 7358 C CA . VAL A 1 52 ? -3.704 -1.039 0.905 1.00 0.00 52 VAL A CA 5
ATOM 7359 C C . VAL A 1 52 ? -2.590 -1.037 1.955 1.00 0.00 52 VAL A C 5
ATOM 7360 O O . VAL A 1 52 ? -1.547 -0.417 1.757 1.00 0.00 52 VAL A O 5
ATOM 7373 N N . ASP A 1 53 ? -2.851 -1.737 3.049 1.00 0.00 53 ASP A N 5
ATOM 7374 C CA . ASP A 1 53 ? -1.884 -1.825 4.130 1.00 0.00 53 ASP A CA 5
ATOM 7375 C C . ASP A 1 53 ? -0.861 -2.915 3.807 1.00 0.00 53 ASP A C 5
ATOM 7376 O O . ASP A 1 53 ? 0.339 -2.651 3.759 1.00 0.00 53 ASP A O 5
ATOM 7386 N N . THR A 1 54 ? -1.374 -4.118 3.593 1.00 0.00 54 THR A N 5
ATOM 7387 C CA . THR A 1 54 ? -0.521 -5.251 3.276 1.00 0.00 54 THR A CA 5
ATOM 7388 C C . THR A 1 54 ? -1.367 -6.488 2.975 1.00 0.00 54 THR A C 5
ATOM 7389 O O . THR A 1 54 ? -2.517 -6.578 3.401 1.00 0.00 54 THR A O 5
ATOM 7400 N N . LEU A 1 55 ? -0.765 -7.414 2.241 1.00 0.00 55 LEU A N 5
ATOM 7401 C CA . LEU A 1 55 ? -1.449 -8.643 1.877 1.00 0.00 55 LEU A CA 5
ATOM 7402 C C . LEU A 1 55 ? -0.512 -9.831 2.111 1.00 0.00 55 LEU A C 5
ATOM 7403 O O . LEU A 1 55 ? 0.680 -9.648 2.347 1.00 0.00 55 LEU A O 5
ATOM 7419 N N . ASP A 1 56 ? -1.091 -11.020 2.038 1.00 0.00 56 ASP A N 5
ATOM 7420 C CA . ASP A 1 56 ? -0.323 -12.238 2.238 1.00 0.00 56 ASP A CA 5
ATOM 7421 C C . ASP A 1 56 ? -1.101 -13.426 1.671 1.00 0.00 56 ASP A C 5
ATOM 7422 O O . ASP A 1 56 ? -2.299 -13.561 1.915 1.00 0.00 56 ASP A O 5
ATOM 7432 N N . GLN A 1 57 ? -0.389 -14.257 0.923 1.00 0.00 57 GLN A N 5
ATOM 7433 C CA . GLN A 1 57 ? -0.998 -15.429 0.318 1.00 0.00 57 GLN A CA 5
ATOM 7434 C C . GLN A 1 57 ? -1.246 -16.504 1.378 1.00 0.00 57 GLN A C 5
ATOM 7435 O O . GLN A 1 57 ? -0.404 -16.732 2.246 1.00 0.00 57 GLN A O 5
ATOM 7449 N N . ILE A 1 58 ? -2.404 -17.139 1.272 1.00 0.00 58 ILE A N 5
ATOM 7450 C CA . ILE A 1 58 ? -2.772 -18.186 2.210 1.00 0.00 58 ILE A CA 5
ATOM 7451 C C . ILE A 1 58 ? -2.179 -19.516 1.741 1.00 0.00 58 ILE A C 5
ATOM 7452 O O . ILE A 1 58 ? -2.270 -19.860 0.564 1.00 0.00 58 ILE A O 5
ATOM 7468 N N . PHE A 1 59 ? -1.585 -20.229 2.688 1.00 0.00 59 PHE A N 5
ATOM 7469 C CA . PHE A 1 59 ? -0.978 -21.514 2.387 1.00 0.00 59 PHE A CA 5
ATOM 7470 C C . PHE A 1 59 ? -2.033 -22.621 2.338 1.00 0.00 59 PHE A C 5
ATOM 7471 O O . PHE A 1 59 ? -1.941 -23.537 1.522 1.00 0.00 59 PHE A O 5
ATOM 7488 N N . GLY A 1 60 ? -3.011 -22.501 3.224 1.00 0.00 60 GLY A N 5
ATOM 7489 C CA . GLY A 1 60 ? -4.082 -23.481 3.292 1.00 0.00 60 GLY A CA 5
ATOM 7490 C C . GLY A 1 60 ? -4.646 -23.776 1.901 1.00 0.00 60 GLY A C 5
ATOM 7491 O O . GLY A 1 60 ? -4.855 -24.935 1.545 1.00 0.00 60 GLY A O 5
ATOM 7495 N N . LYS A 1 61 ? -4.875 -22.707 1.152 1.00 0.00 61 LYS A N 5
ATOM 7496 C CA . LYS A 1 61 ? -5.410 -22.837 -0.193 1.00 0.00 61 LYS A CA 5
ATOM 7497 C C . LYS A 1 61 ? -4.830 -21.731 -1.077 1.00 0.00 61 LYS A C 5
ATOM 7498 O O . LYS A 1 61 ? -3.709 -21.276 -0.852 1.00 0.00 61 LYS A O 5
ATOM 7516 N N . LEU A 1 62 ? -5.618 -21.331 -2.063 1.00 0.00 62 LEU A N 5
ATOM 7517 C CA . LEU A 1 62 ? -5.197 -20.287 -2.982 1.00 0.00 62 LEU A CA 5
ATOM 7518 C C . LEU A 1 62 ? -5.817 -18.956 -2.552 1.00 0.00 62 LEU A C 5
ATOM 7519 O O . LEU A 1 62 ? -6.209 -18.149 -3.394 1.00 0.00 62 LEU A O 5
ATOM 7535 N N . GLU A 1 63 ? -5.884 -18.766 -1.243 1.00 0.00 63 GLU A N 5
ATOM 7536 C CA . GLU A 1 63 ? -6.448 -17.546 -0.691 1.00 0.00 63 GLU A CA 5
ATOM 7537 C C . GLU A 1 63 ? -5.339 -16.535 -0.393 1.00 0.00 63 GLU A C 5
ATOM 7538 O O . GLU A 1 63 ? -4.157 -16.862 -0.481 1.00 0.00 63 GLU A O 5
ATOM 7551 N N . ALA A 1 64 ? -5.760 -15.328 -0.045 1.00 0.00 64 ALA A N 5
ATOM 7552 C CA . ALA A 1 64 ? -4.817 -14.268 0.267 1.00 0.00 64 ALA A CA 5
ATOM 7553 C C . ALA A 1 64 ? -5.489 -13.248 1.188 1.00 0.00 64 ALA A C 5
ATOM 7554 O O . ALA A 1 64 ? -6.519 -12.674 0.837 1.00 0.00 64 ALA A O 5
ATOM 7561 N N . GLU A 1 65 ? -4.879 -13.053 2.349 1.00 0.00 65 GLU A N 5
ATOM 7562 C CA . GLU A 1 65 ? -5.406 -12.112 3.321 1.00 0.00 65 GLU A CA 5
ATOM 7563 C C . GLU A 1 65 ? -4.611 -10.806 3.282 1.00 0.00 65 GLU A C 5
ATOM 7564 O O . GLU A 1 65 ? -3.396 -10.820 3.084 1.00 0.00 65 GLU A O 5
ATOM 7577 N N . GLY A 1 66 ? -5.326 -9.707 3.473 1.00 0.00 66 GLY A N 5
ATOM 7578 C CA . GLY A 1 66 ? -4.702 -8.395 3.462 1.00 0.00 66 GLY A CA 5
ATOM 7579 C C . GLY A 1 66 ? -5.562 -7.373 4.208 1.00 0.00 66 GLY A C 5
ATOM 7580 O O . GLY A 1 66 ? -6.725 -7.636 4.511 1.00 0.00 66 GLY A O 5
ATOM 7584 N N . TYR A 1 67 ? -4.956 -6.226 4.482 1.00 0.00 67 TYR A N 5
ATOM 7585 C CA . TYR A 1 67 ? -5.651 -5.163 5.187 1.00 0.00 67 TYR A CA 5
ATOM 7586 C C . TYR A 1 67 ? -5.707 -3.889 4.341 1.00 0.00 67 TYR A C 5
ATOM 7587 O O . TYR A 1 67 ? -4.724 -3.524 3.698 1.00 0.00 67 TYR A O 5
ATOM 7605 N N . ALA A 1 68 ? -6.867 -3.249 4.368 1.00 0.00 68 ALA A N 5
ATOM 7606 C CA . ALA A 1 68 ? -7.063 -2.024 3.612 1.00 0.00 68 ALA A CA 5
ATOM 7607 C C . ALA A 1 68 ? -7.202 -0.848 4.581 1.00 0.00 68 ALA A C 5
ATOM 7608 O O . ALA A 1 68 ? -7.971 -0.917 5.538 1.00 0.00 68 ALA A O 5
ATOM 7615 N N . LYS A 1 69 ? -6.448 0.203 4.298 1.00 0.00 69 LYS A N 5
ATOM 7616 C CA . LYS A 1 69 ? -6.477 1.392 5.132 1.00 0.00 69 LYS A CA 5
ATOM 7617 C C . LYS A 1 69 ? -6.818 2.608 4.268 1.00 0.00 69 LYS A C 5
ATOM 7618 O O . LYS A 1 69 ? -6.409 2.685 3.110 1.00 0.00 69 LYS A O 5
ATOM 7636 N N . ILE A 1 70 ? -7.561 3.529 4.863 1.00 0.00 70 ILE A N 5
ATOM 7637 C CA . ILE A 1 70 ? -7.960 4.737 4.162 1.00 0.00 70 ILE A CA 5
ATOM 7638 C C . ILE A 1 70 ? -7.810 5.938 5.099 1.00 0.00 70 ILE A C 5
ATOM 7639 O O . ILE A 1 70 ? -8.210 5.877 6.261 1.00 0.00 70 ILE A O 5
ATOM 7655 N N . TYR A 1 71 ? -7.232 7.000 4.559 1.00 0.00 71 TYR A N 5
ATOM 7656 C CA . TYR A 1 71 ? -7.024 8.214 5.330 1.00 0.00 71 TYR A CA 5
ATOM 7657 C C . TYR A 1 71 ? -7.862 9.367 4.777 1.00 0.00 71 TYR A C 5
ATOM 7658 O O . TYR A 1 71 ? -8.111 9.436 3.574 1.00 0.00 71 TYR A O 5
ATOM 7676 N N . ASN A 1 72 ? -8.275 10.244 5.681 1.00 0.00 72 ASN A N 5
ATOM 7677 C CA . ASN A 1 72 ? -9.081 11.390 5.298 1.00 0.00 72 ASN A CA 5
ATOM 7678 C C . ASN A 1 72 ? -8.166 12.496 4.769 1.00 0.00 72 ASN A C 5
ATOM 7679 O O . ASN A 1 72 ? -8.480 13.142 3.770 1.00 0.00 72 ASN A O 5
ATOM 7690 N N . ASP A 1 73 ? -7.052 12.682 5.463 1.00 0.00 73 ASP A N 5
ATOM 7691 C CA . ASP A 1 73 ? -6.090 13.699 5.075 1.00 0.00 73 ASP A CA 5
ATOM 7692 C C . ASP A 1 73 ? -4.682 13.103 5.115 1.00 0.00 73 ASP A C 5
ATOM 7693 O O . ASP A 1 73 ? -4.266 12.549 6.132 1.00 0.00 73 ASP A O 5
ATOM 7703 N N . GLU A 1 74 ? -3.984 13.239 3.996 1.00 0.00 74 GLU A N 5
ATOM 7704 C CA . GLU A 1 74 ? -2.630 12.721 3.891 1.00 0.00 74 GLU A CA 5
ATOM 7705 C C . GLU A 1 74 ? -1.705 13.453 4.865 1.00 0.00 74 GLU A C 5
ATOM 7706 O O . GLU A 1 74 ? -0.671 12.919 5.264 1.00 0.00 74 GLU A O 5
ATOM 7719 N N . LYS A 1 75 ? -2.109 14.664 5.220 1.00 0.00 75 LYS A N 5
ATOM 7720 C CA . LYS A 1 75 ? -1.330 15.474 6.139 1.00 0.00 75 LYS A CA 5
ATOM 7721 C C . LYS A 1 75 ? -1.070 14.679 7.420 1.00 0.00 75 LYS A C 5
ATOM 7722 O O . LYS A 1 75 ? 0.050 14.661 7.928 1.00 0.00 75 LYS A O 5
ATOM 7740 N N . ALA A 1 76 ? -2.124 14.039 7.904 1.00 0.00 76 ALA A N 5
ATOM 7741 C CA . ALA A 1 76 ? -2.024 13.244 9.116 1.00 0.00 76 ALA A CA 5
ATOM 7742 C C . ALA A 1 76 ? -1.193 11.991 8.832 1.00 0.00 76 ALA A C 5
ATOM 7743 O O . ALA A 1 76 ? -0.226 11.709 9.538 1.00 0.00 76 ALA A O 5
ATOM 7750 N N . MET A 1 77 ? -1.599 11.273 7.795 1.00 0.00 77 MET A N 5
ATOM 7751 C CA . MET A 1 77 ? -0.903 10.058 7.408 1.00 0.00 77 MET A CA 5
ATOM 7752 C C . MET A 1 77 ? 0.587 10.325 7.188 1.00 0.00 77 MET A C 5
ATOM 7753 O O . MET A 1 77 ? 1.435 9.640 7.760 1.00 0.00 77 MET A O 5
ATOM 7767 N N . ALA A 1 78 ? 0.861 11.321 6.360 1.00 0.00 78 ALA A N 5
ATOM 7768 C CA . ALA A 1 78 ? 2.234 11.687 6.057 1.00 0.00 78 ALA A CA 5
ATOM 7769 C C . ALA A 1 78 ? 3.032 11.781 7.359 1.00 0.00 78 ALA A C 5
ATOM 7770 O O . ALA A 1 78 ? 4.233 11.519 7.377 1.00 0.00 78 ALA A O 5
ATOM 7777 N N . THR A 1 79 ? 2.330 12.154 8.420 1.00 0.00 79 THR A N 5
ATOM 7778 C CA . THR A 1 79 ? 2.957 12.286 9.723 1.00 0.00 79 THR A CA 5
ATOM 7779 C C . THR A 1 79 ? 2.876 10.964 10.490 1.00 0.00 79 THR A C 5
ATOM 7780 O O . THR A 1 79 ? 3.900 10.351 10.787 1.00 0.00 79 THR A O 5
ATOM 7791 N N . ILE A 1 80 ? 1.649 10.564 10.787 1.00 0.00 80 ILE A N 5
ATOM 7792 C CA . ILE A 1 80 ? 1.420 9.326 11.513 1.00 0.00 80 ILE A CA 5
ATOM 7793 C C . ILE A 1 80 ? 2.291 8.220 10.914 1.00 0.00 80 ILE A C 5
ATOM 7794 O O . ILE A 1 80 ? 3.281 7.808 11.517 1.00 0.00 80 ILE A O 5
ATOM 7810 N N . GLU A 1 81 ? 1.890 7.771 9.733 1.00 0.00 81 GLU A N 5
ATOM 7811 C CA . GLU A 1 81 ? 2.621 6.720 9.045 1.00 0.00 81 GLU A CA 5
ATOM 7812 C C . GLU A 1 81 ? 4.105 7.081 8.951 1.00 0.00 81 GLU A C 5
ATOM 7813 O O . GLU A 1 81 ? 4.522 8.139 9.420 1.00 0.00 81 GLU A O 5
ATOM 7826 N N . THR A 1 82 ? 4.862 6.181 8.340 1.00 0.00 82 THR A N 5
ATOM 7827 C CA . THR A 1 82 ? 6.291 6.391 8.178 1.00 0.00 82 THR A CA 5
ATOM 7828 C C . THR A 1 82 ? 6.679 6.301 6.701 1.00 0.00 82 THR A C 5
ATOM 7829 O O . THR A 1 82 ? 5.837 6.481 5.823 1.00 0.00 82 THR A O 5
ATOM 7840 N N . LYS A 1 83 ? 7.954 6.024 6.474 1.00 0.00 83 LYS A N 5
ATOM 7841 C CA . LYS A 1 83 ? 8.465 5.908 5.118 1.00 0.00 83 LYS A CA 5
ATOM 7842 C C . LYS A 1 83 ? 8.183 4.500 4.591 1.00 0.00 83 LYS A C 5
ATOM 7843 O O . LYS A 1 83 ? 8.101 4.291 3.380 1.00 0.00 83 LYS A O 5
ATOM 7861 N N . SER A 1 84 ? 8.042 3.569 5.523 1.00 0.00 84 SER A N 5
ATOM 7862 C CA . SER A 1 84 ? 7.771 2.188 5.168 1.00 0.00 84 SER A CA 5
ATOM 7863 C C . SER A 1 84 ? 6.366 2.065 4.577 1.00 0.00 84 SER A C 5
ATOM 7864 O O . SER A 1 84 ? 6.151 1.314 3.627 1.00 0.00 84 SER A O 5
ATOM 7872 N N . VAL A 1 85 ? 5.444 2.816 5.163 1.00 0.00 85 VAL A N 5
ATOM 7873 C CA . VAL A 1 85 ? 4.065 2.800 4.707 1.00 0.00 85 VAL A CA 5
ATOM 7874 C C . VAL A 1 85 ? 3.956 3.588 3.400 1.00 0.00 85 VAL A C 5
ATOM 7875 O O . VAL A 1 85 ? 3.656 3.020 2.351 1.00 0.00 85 VAL A O 5
ATOM 7888 N N . LEU A 1 86 ? 4.206 4.885 3.506 1.00 0.00 86 LEU A N 5
ATOM 7889 C CA . LEU A 1 86 ? 4.139 5.757 2.345 1.00 0.00 86 LEU A CA 5
ATOM 7890 C C . LEU A 1 86 ? 4.909 5.117 1.188 1.00 0.00 86 LEU A C 5
ATOM 7891 O O . LEU A 1 86 ? 4.634 5.403 0.022 1.00 0.00 86 LEU A O 5
ATOM 7907 N N . GLU A 1 87 ? 5.856 4.265 1.548 1.00 0.00 87 GLU A N 5
ATOM 7908 C CA . GLU A 1 87 ? 6.667 3.582 0.554 1.00 0.00 87 GLU A CA 5
ATOM 7909 C C . GLU A 1 87 ? 5.775 2.809 -0.419 1.00 0.00 87 GLU A C 5
ATOM 7910 O O . GLU A 1 87 ? 5.892 2.965 -1.633 1.00 0.00 87 GLU A O 5
ATOM 7923 N N . LYS A 1 88 ? 4.901 1.992 0.151 1.00 0.00 88 LYS A N 5
ATOM 7924 C CA . LYS A 1 88 ? 3.989 1.194 -0.649 1.00 0.00 88 LYS A CA 5
ATOM 7925 C C . LYS A 1 88 ? 3.026 2.121 -1.394 1.00 0.00 88 LYS A C 5
ATOM 7926 O O . LYS A 1 88 ? 2.613 1.823 -2.513 1.00 0.00 88 LYS A O 5
ATOM 7944 N N . ASN A 1 89 ? 2.696 3.227 -0.742 1.00 0.00 89 ASN A N 5
ATOM 7945 C CA . ASN A 1 89 ? 1.790 4.199 -1.327 1.00 0.00 89 ASN A CA 5
ATOM 7946 C C . ASN A 1 89 ? 2.488 4.902 -2.494 1.00 0.00 89 ASN A C 5
ATOM 7947 O O . ASN A 1 89 ? 3.411 5.688 -2.287 1.00 0.00 89 ASN A O 5
ATOM 7958 N N . LYS A 1 90 ? 2.020 4.594 -3.695 1.00 0.00 90 LYS A N 5
ATOM 7959 C CA . LYS A 1 90 ? 2.587 5.186 -4.894 1.00 0.00 90 LYS A CA 5
ATOM 7960 C C . LYS A 1 90 ? 2.850 6.673 -4.647 1.00 0.00 90 LYS A C 5
ATOM 7961 O O . LYS A 1 90 ? 2.295 7.260 -3.720 1.00 0.00 90 LYS A O 5
ATOM 7979 N N . ILE A 1 91 ? 3.699 7.240 -5.493 1.00 0.00 91 ILE A N 5
ATOM 7980 C CA . ILE A 1 91 ? 4.044 8.646 -5.379 1.00 0.00 91 ILE A CA 5
ATOM 7981 C C . ILE A 1 91 ? 2.780 9.452 -5.067 1.00 0.00 91 ILE A C 5
ATOM 7982 O O . ILE A 1 91 ? 2.700 10.113 -4.033 1.00 0.00 91 ILE A O 5
ATOM 7998 N N . GLU A 1 92 ? 1.824 9.370 -5.980 1.00 0.00 92 GLU A N 5
ATOM 7999 C CA . GLU A 1 92 ? 0.569 10.083 -5.817 1.00 0.00 92 GLU A CA 5
ATOM 8000 C C . GLU A 1 92 ? 0.823 11.588 -5.716 1.00 0.00 92 GLU A C 5
ATOM 8001 O O . GLU A 1 92 ? 1.867 12.014 -5.225 1.00 0.00 92 GLU A O 5
ATOM 8014 N N . GLU A 1 93 ? -0.150 12.354 -6.190 1.00 0.00 93 GLU A N 5
ATOM 8015 C CA . GLU A 1 93 ? -0.044 13.802 -6.161 1.00 0.00 93 GLU A CA 5
ATOM 8016 C C . GLU A 1 93 ? -0.438 14.335 -4.781 1.00 0.00 93 GLU A C 5
ATOM 8017 O O . GLU A 1 93 ? -0.655 13.560 -3.851 1.00 0.00 93 GLU A O 5
ATOM 8030 N N . GLU A 1 94 ? -0.518 15.654 -4.692 1.00 0.00 94 GLU A N 5
ATOM 8031 C CA . GLU A 1 94 ? -0.881 16.300 -3.442 1.00 0.00 94 GLU A CA 5
ATOM 8032 C C . GLU A 1 94 ? -2.389 16.556 -3.395 1.00 0.00 94 GLU A C 5
ATOM 8033 O O . GLU A 1 94 ? -3.156 15.897 -4.095 1.00 0.00 94 GLU A O 5
ATOM 8046 N N . ALA A 1 95 ? -2.768 17.515 -2.563 1.00 0.00 95 ALA A N 5
ATOM 8047 C CA . ALA A 1 95 ? -4.170 17.867 -2.417 1.00 0.00 95 ALA A CA 5
ATOM 8048 C C . ALA A 1 95 ? -4.337 18.778 -1.199 1.00 0.00 95 ALA A C 5
ATOM 8049 O O . ALA A 1 95 ? -4.942 18.384 -0.203 1.00 0.00 95 ALA A O 5
ATOM 8056 N N . GLU A 1 96 ? -3.793 19.979 -1.319 1.00 0.00 96 GLU A N 5
ATOM 8057 C CA . GLU A 1 96 ? -3.874 20.950 -0.240 1.00 0.00 96 GLU A CA 5
ATOM 8058 C C . GLU A 1 96 ? -5.303 21.021 0.302 1.00 0.00 96 GLU A C 5
ATOM 8059 O O . GLU A 1 96 ? -5.555 20.649 1.448 1.00 0.00 96 GLU A O 5
ATOM 8072 N N . ALA A 1 97 ? -6.201 21.500 -0.546 1.00 0.00 97 ALA A N 5
ATOM 8073 C CA . ALA A 1 97 ? -7.598 21.624 -0.166 1.00 0.00 97 ALA A CA 5
ATOM 8074 C C . ALA A 1 97 ? -7.715 22.582 1.022 1.00 0.00 97 ALA A C 5
ATOM 8075 O O . ALA A 1 97 ? -6.785 22.708 1.817 1.00 0.00 97 ALA A O 5
ATOM 8082 N N . GLU A 1 98 ? -8.866 23.233 1.106 1.00 0.00 98 GLU A N 5
ATOM 8083 C CA . GLU A 1 98 ? -9.117 24.174 2.183 1.00 0.00 98 GLU A CA 5
ATOM 8084 C C . GLU A 1 98 ? -10.598 24.557 2.219 1.00 0.00 98 GLU A C 5
ATOM 8085 O O . GLU A 1 98 ? -11.208 24.595 3.287 1.00 0.00 98 GLU A O 5
ATOM 8098 N N . VAL A 1 99 ? -11.135 24.831 1.039 1.00 0.00 99 VAL A N 5
ATOM 8099 C CA . VAL A 1 99 ? -12.533 25.209 0.922 1.00 0.00 99 VAL A CA 5
ATOM 8100 C C . VAL A 1 99 ? -13.395 24.202 1.686 1.00 0.00 99 VAL A C 5
ATOM 8101 O O . VAL A 1 99 ? -13.508 23.046 1.283 1.00 0.00 99 VAL A O 5
ATOM 8114 N N . ALA A 1 100 ? -13.980 24.678 2.775 1.00 0.00 100 ALA A N 5
ATOM 8115 C CA . ALA A 1 100 ? -14.829 23.834 3.599 1.00 0.00 100 ALA A CA 5
ATOM 8116 C C . ALA A 1 100 ? -15.439 24.673 4.724 1.00 0.00 100 ALA A C 5
ATOM 8117 O O . ALA A 1 100 ? -16.627 24.987 4.694 1.00 0.00 100 ALA A O 5
ATOM 8124 N N . GLU A 1 101 ? -14.595 25.012 5.689 1.00 0.00 101 GLU A N 5
ATOM 8125 C CA . GLU A 1 101 ? -15.036 25.807 6.821 1.00 0.00 101 GLU A CA 5
ATOM 8126 C C . GLU A 1 101 ? -13.830 26.332 7.602 1.00 0.00 101 GLU A C 5
ATOM 8127 O O . GLU A 1 101 ? -12.693 25.958 7.320 1.00 0.00 101 GLU A O 5
ATOM 8140 N N . GLU A 1 102 ? -14.120 27.191 8.569 1.00 0.00 102 GLU A N 5
ATOM 8141 C CA . GLU A 1 102 ? -13.073 27.771 9.394 1.00 0.00 102 GLU A CA 5
ATOM 8142 C C . GLU A 1 102 ? -11.847 28.098 8.540 1.00 0.00 102 GLU A C 5
ATOM 8143 O O . GLU A 1 102 ? -10.812 28.508 9.065 1.00 0.00 102 GLU A O 5
ATOM 8156 N N . MET A 1 1 ? -11.202 -10.706 -9.459 1.00 0.00 1 MET A N 6
ATOM 8157 C CA . MET A 1 1 ? -10.831 -11.507 -8.304 1.00 0.00 1 MET A CA 6
ATOM 8158 C C . MET A 1 1 ? -12.002 -11.636 -7.329 1.00 0.00 1 MET A C 6
ATOM 8159 O O . MET A 1 1 ? -13.060 -11.045 -7.541 1.00 0.00 1 MET A O 6
ATOM 8173 N N . ASP A 1 2 ? -11.774 -12.414 -6.280 1.00 0.00 2 ASP A N 6
ATOM 8174 C CA . ASP A 1 2 ? -12.797 -12.629 -5.271 1.00 0.00 2 ASP A CA 6
ATOM 8175 C C . ASP A 1 2 ? -12.285 -12.131 -3.918 1.00 0.00 2 ASP A C 6
ATOM 8176 O O . ASP A 1 2 ? -11.410 -12.751 -3.315 1.00 0.00 2 ASP A O 6
ATOM 8186 N N . ILE A 1 3 ? -12.852 -11.016 -3.481 1.00 0.00 3 ILE A N 6
ATOM 8187 C CA . ILE A 1 3 ? -12.464 -10.429 -2.210 1.00 0.00 3 ILE A CA 6
ATOM 8188 C C . ILE A 1 3 ? -13.620 -10.559 -1.217 1.00 0.00 3 ILE A C 6
ATOM 8189 O O . ILE A 1 3 ? -14.785 -10.445 -1.598 1.00 0.00 3 ILE A O 6
ATOM 8205 N N . SER A 1 4 ? -13.260 -10.797 0.035 1.00 0.00 4 SER A N 6
ATOM 8206 C CA . SER A 1 4 ? -14.254 -10.944 1.085 1.00 0.00 4 SER A CA 6
ATOM 8207 C C . SER A 1 4 ? -13.902 -10.042 2.269 1.00 0.00 4 SER A C 6
ATOM 8208 O O . SER A 1 4 ? -12.780 -10.080 2.772 1.00 0.00 4 SER A O 6
ATOM 8216 N N . ILE A 1 5 ? -14.882 -9.250 2.680 1.00 0.00 5 ILE A N 6
ATOM 8217 C CA . ILE A 1 5 ? -14.689 -8.339 3.796 1.00 0.00 5 ILE A CA 6
ATOM 8218 C C . ILE A 1 5 ? -14.787 -9.120 5.109 1.00 0.00 5 ILE A C 6
ATOM 8219 O O . ILE A 1 5 ? -15.681 -9.946 5.279 1.00 0.00 5 ILE A O 6
ATOM 8235 N N . ILE A 1 6 ? -13.853 -8.829 6.003 1.00 0.00 6 ILE A N 6
ATOM 8236 C CA . ILE A 1 6 ? -13.821 -9.494 7.295 1.00 0.00 6 ILE A CA 6
ATOM 8237 C C . ILE A 1 6 ? -14.463 -8.586 8.346 1.00 0.00 6 ILE A C 6
ATOM 8238 O O . ILE A 1 6 ? -15.429 -8.974 9.000 1.00 0.00 6 ILE A O 6
ATOM 8254 N N . SER A 1 7 ? -13.900 -7.394 8.476 1.00 0.00 7 SER A N 6
ATOM 8255 C CA . SER A 1 7 ? -14.404 -6.427 9.436 1.00 0.00 7 SER A CA 6
ATOM 8256 C C . SER A 1 7 ? -14.266 -5.010 8.875 1.00 0.00 7 SER A C 6
ATOM 8257 O O . SER A 1 7 ? -13.487 -4.777 7.952 1.00 0.00 7 SER A O 6
ATOM 8265 N N . ASP A 1 8 ? -15.035 -4.101 9.455 1.00 0.00 8 ASP A N 6
ATOM 8266 C CA . ASP A 1 8 ? -15.008 -2.713 9.024 1.00 0.00 8 ASP A CA 6
ATOM 8267 C C . ASP A 1 8 ? -14.939 -1.804 10.253 1.00 0.00 8 ASP A C 6
ATOM 8268 O O . ASP A 1 8 ? -15.966 -1.471 10.843 1.00 0.00 8 ASP A O 6
ATOM 8278 N N . ARG A 1 9 ? -13.718 -1.429 10.603 1.00 0.00 9 ARG A N 6
ATOM 8279 C CA . ARG A 1 9 ? -13.501 -0.563 11.750 1.00 0.00 9 ARG A CA 6
ATOM 8280 C C . ARG A 1 9 ? -13.273 0.878 11.293 1.00 0.00 9 ARG A C 6
ATOM 8281 O O . ARG A 1 9 ? -12.895 1.117 10.148 1.00 0.00 9 ARG A O 6
ATOM 8301 N N . ASN A 1 10 ? -13.513 1.802 12.212 1.00 0.00 10 ASN A N 6
ATOM 8302 C CA . ASN A 1 10 ? -13.339 3.214 11.918 1.00 0.00 10 ASN A CA 6
ATOM 8303 C C . ASN A 1 10 ? -12.413 3.838 12.965 1.00 0.00 10 ASN A C 6
ATOM 8304 O O . ASN A 1 10 ? -12.614 3.655 14.164 1.00 0.00 10 ASN A O 6
ATOM 8315 N N . ASN A 1 11 ? -11.419 4.562 12.472 1.00 0.00 11 ASN A N 6
ATOM 8316 C CA . ASN A 1 11 ? -10.461 5.214 13.350 1.00 0.00 11 ASN A CA 6
ATOM 8317 C C . ASN A 1 11 ? -10.493 6.723 13.099 1.00 0.00 11 ASN A C 6
ATOM 8318 O O . ASN A 1 11 ? -9.774 7.228 12.238 1.00 0.00 11 ASN A O 6
ATOM 8329 N N . PRO A 1 12 ? -11.355 7.419 13.888 1.00 0.00 12 PRO A N 6
ATOM 8330 C CA . PRO A 1 12 ? -11.489 8.861 13.760 1.00 0.00 12 PRO A CA 6
ATOM 8331 C C . PRO A 1 12 ? -10.289 9.579 14.378 1.00 0.00 12 PRO A C 6
ATOM 8332 O O . PRO A 1 12 ? -9.809 10.573 13.835 1.00 0.00 12 PRO A O 6
ATOM 8343 N N . LEU A 1 13 ? -9.838 9.050 15.507 1.00 0.00 13 LEU A N 6
ATOM 8344 C CA . LEU A 1 13 ? -8.703 9.628 16.204 1.00 0.00 13 LEU A CA 6
ATOM 8345 C C . LEU A 1 13 ? -7.650 10.063 15.183 1.00 0.00 13 LEU A C 6
ATOM 8346 O O . LEU A 1 13 ? -7.540 11.245 14.863 1.00 0.00 13 LEU A O 6
ATOM 8362 N N . LEU A 1 14 ? -6.901 9.082 14.699 1.00 0.00 14 LEU A N 6
ATOM 8363 C CA . LEU A 1 14 ? -5.860 9.347 13.721 1.00 0.00 14 LEU A CA 6
ATOM 8364 C C . LEU A 1 14 ? -6.500 9.854 12.426 1.00 0.00 14 LEU A C 6
ATOM 8365 O O . LEU A 1 14 ? -5.815 10.404 11.565 1.00 0.00 14 LEU A O 6
ATOM 8381 N N . GLN A 1 15 ? -7.806 9.649 12.330 1.00 0.00 15 GLN A N 6
ATOM 8382 C CA . GLN A 1 15 ? -8.545 10.078 11.156 1.00 0.00 15 GLN A CA 6
ATOM 8383 C C . GLN A 1 15 ? -8.336 9.089 10.007 1.00 0.00 15 GLN A C 6
ATOM 8384 O O . GLN A 1 15 ? -8.368 9.474 8.838 1.00 0.00 15 GLN A O 6
ATOM 8398 N N . ARG A 1 16 ? -8.127 7.835 10.378 1.00 0.00 16 ARG A N 6
ATOM 8399 C CA . ARG A 1 16 ? -7.913 6.789 9.394 1.00 0.00 16 ARG A CA 6
ATOM 8400 C C . ARG A 1 16 ? -9.056 5.773 9.440 1.00 0.00 16 ARG A C 6
ATOM 8401 O O . ARG A 1 16 ? -9.975 5.905 10.248 1.00 0.00 16 ARG A O 6
ATOM 8421 N N . ARG A 1 17 ? -8.964 4.784 8.564 1.00 0.00 17 ARG A N 6
ATOM 8422 C CA . ARG A 1 17 ? -9.979 3.747 8.495 1.00 0.00 17 ARG A CA 6
ATOM 8423 C C . ARG A 1 17 ? -9.326 2.364 8.493 1.00 0.00 17 ARG A C 6
ATOM 8424 O O . ARG A 1 17 ? -8.458 2.085 7.667 1.00 0.00 17 ARG A O 6
ATOM 8444 N N . GLU A 1 18 ? -9.768 1.534 9.427 1.00 0.00 18 GLU A N 6
ATOM 8445 C CA . GLU A 1 18 ? -9.237 0.187 9.543 1.00 0.00 18 GLU A CA 6
ATOM 8446 C C . GLU A 1 18 ? -10.242 -0.829 8.994 1.00 0.00 18 GLU A C 6
ATOM 8447 O O . GLU A 1 18 ? -11.215 -1.168 9.667 1.00 0.00 18 GLU A O 6
ATOM 8460 N N . ILE A 1 19 ? -9.973 -1.284 7.780 1.00 0.00 19 ILE A N 6
ATOM 8461 C CA . ILE A 1 19 ? -10.841 -2.253 7.135 1.00 0.00 19 ILE A CA 6
ATOM 8462 C C . ILE A 1 19 ? -10.017 -3.473 6.718 1.00 0.00 19 ILE A C 6
ATOM 8463 O O . ILE A 1 19 ? -9.061 -3.349 5.954 1.00 0.00 19 ILE A O 6
ATOM 8479 N N . LYS A 1 20 ? -10.417 -4.625 7.239 1.00 0.00 20 LYS A N 6
ATOM 8480 C CA . LYS A 1 20 ? -9.727 -5.865 6.930 1.00 0.00 20 LYS A CA 6
ATOM 8481 C C . LYS A 1 20 ? -10.585 -6.698 5.975 1.00 0.00 20 LYS A C 6
ATOM 8482 O O . LYS A 1 20 ? -11.813 -6.666 6.052 1.00 0.00 20 LYS A O 6
ATOM 8500 N N . PHE A 1 21 ? -9.906 -7.423 5.099 1.00 0.00 21 PHE A N 6
ATOM 8501 C CA . PHE A 1 21 ? -10.590 -8.261 4.130 1.00 0.00 21 PHE A CA 6
ATOM 8502 C C . PHE A 1 21 ? -9.666 -9.362 3.607 1.00 0.00 21 PHE A C 6
ATOM 8503 O O . PHE A 1 21 ? -8.507 -9.448 4.011 1.00 0.00 21 PHE A O 6
ATOM 8520 N N . THR A 1 22 ? -10.211 -10.175 2.715 1.00 0.00 22 THR A N 6
ATOM 8521 C CA . THR A 1 22 ? -9.450 -11.266 2.131 1.00 0.00 22 THR A CA 6
ATOM 8522 C C . THR A 1 22 ? -9.512 -11.203 0.604 1.00 0.00 22 THR A C 6
ATOM 8523 O O . THR A 1 22 ? -10.390 -10.551 0.041 1.00 0.00 22 THR A O 6
ATOM 8534 N N . VAL A 1 23 ? -8.569 -11.890 -0.024 1.00 0.00 23 VAL A N 6
ATOM 8535 C CA . VAL A 1 23 ? -8.504 -11.920 -1.474 1.00 0.00 23 VAL A CA 6
ATOM 8536 C C . VAL A 1 23 ? -8.163 -13.338 -1.936 1.00 0.00 23 VAL A C 6
ATOM 8537 O O . VAL A 1 23 ? -7.136 -13.891 -1.548 1.00 0.00 23 VAL A O 6
ATOM 8550 N N . SER A 1 24 ? -9.046 -13.887 -2.759 1.00 0.00 24 SER A N 6
ATOM 8551 C CA . SER A 1 24 ? -8.851 -15.230 -3.278 1.00 0.00 24 SER A CA 6
ATOM 8552 C C . SER A 1 24 ? -8.600 -15.176 -4.786 1.00 0.00 24 SER A C 6
ATOM 8553 O O . SER A 1 24 ? -9.255 -14.420 -5.502 1.00 0.00 24 SER A O 6
ATOM 8561 N N . PHE A 1 25 ? -7.650 -15.990 -5.225 1.00 0.00 25 PHE A N 6
ATOM 8562 C CA . PHE A 1 25 ? -7.305 -16.046 -6.634 1.00 0.00 25 PHE A CA 6
ATOM 8563 C C . PHE A 1 25 ? -6.301 -17.168 -6.909 1.00 0.00 25 PHE A C 6
ATOM 8564 O O . PHE A 1 25 ? -5.467 -17.481 -6.061 1.00 0.00 25 PHE A O 6
ATOM 8581 N N . ASP A 1 26 ? -6.415 -17.742 -8.098 1.00 0.00 26 ASP A N 6
ATOM 8582 C CA . ASP A 1 26 ? -5.529 -18.823 -8.495 1.00 0.00 26 ASP A CA 6
ATOM 8583 C C . ASP A 1 26 ? -4.758 -18.409 -9.750 1.00 0.00 26 ASP A C 6
ATOM 8584 O O . ASP A 1 26 ? -5.162 -18.733 -10.867 1.00 0.00 26 ASP A O 6
ATOM 8594 N N . ALA A 1 27 ? -3.663 -17.699 -9.527 1.00 0.00 27 ALA A N 6
ATOM 8595 C CA . ALA A 1 27 ? -2.832 -17.237 -10.626 1.00 0.00 27 ALA A CA 6
ATOM 8596 C C . ALA A 1 27 ? -1.563 -16.592 -10.065 1.00 0.00 27 ALA A C 6
ATOM 8597 O O . ALA A 1 27 ? -0.524 -17.240 -9.967 1.00 0.00 27 ALA A O 6
ATOM 8604 N N . ALA A 1 28 ? -1.691 -15.321 -9.714 1.00 0.00 28 ALA A N 6
ATOM 8605 C CA . ALA A 1 28 ? -0.568 -14.579 -9.165 1.00 0.00 28 ALA A CA 6
ATOM 8606 C C . ALA A 1 28 ? -1.046 -13.199 -8.710 1.00 0.00 28 ALA A C 6
ATOM 8607 O O . ALA A 1 28 ? -2.055 -12.696 -9.201 1.00 0.00 28 ALA A O 6
ATOM 8614 N N . THR A 1 29 ? -0.299 -12.627 -7.777 1.00 0.00 29 THR A N 6
ATOM 8615 C CA . THR A 1 29 ? -0.634 -11.315 -7.251 1.00 0.00 29 THR A CA 6
ATOM 8616 C C . THR A 1 29 ? -0.361 -10.235 -8.298 1.00 0.00 29 THR A C 6
ATOM 8617 O O . THR A 1 29 ? 0.739 -10.158 -8.844 1.00 0.00 29 THR A O 6
ATOM 8628 N N . PRO A 1 30 ? -1.408 -9.404 -8.555 1.00 0.00 30 PRO A N 6
ATOM 8629 C CA . PRO A 1 30 ? -1.291 -8.332 -9.527 1.00 0.00 30 PRO A CA 6
ATOM 8630 C C . PRO A 1 30 ? -0.463 -7.172 -8.968 1.00 0.00 30 PRO A C 6
ATOM 8631 O O . PRO A 1 30 ? 0.757 -7.147 -9.119 1.00 0.00 30 PRO A O 6
ATOM 8642 N N . SER A 1 31 ? -1.162 -6.241 -8.335 1.00 0.00 31 SER A N 6
ATOM 8643 C CA . SER A 1 31 ? -0.507 -5.082 -7.753 1.00 0.00 31 SER A CA 6
ATOM 8644 C C . SER A 1 31 ? -1.414 -4.443 -6.699 1.00 0.00 31 SER A C 6
ATOM 8645 O O . SER A 1 31 ? -2.616 -4.696 -6.675 1.00 0.00 31 SER A O 6
ATOM 8653 N N . ILE A 1 32 ? -0.801 -3.626 -5.855 1.00 0.00 32 ILE A N 6
ATOM 8654 C CA . ILE A 1 32 ? -1.539 -2.948 -4.802 1.00 0.00 32 ILE A CA 6
ATOM 8655 C C . ILE A 1 32 ? -2.619 -2.066 -5.428 1.00 0.00 32 ILE A C 6
ATOM 8656 O O . ILE A 1 32 ? -3.795 -2.178 -5.084 1.00 0.00 32 ILE A O 6
ATOM 8672 N N . LYS A 1 33 ? -2.184 -1.207 -6.339 1.00 0.00 33 LYS A N 6
ATOM 8673 C CA . LYS A 1 33 ? -3.099 -0.306 -7.017 1.00 0.00 33 LYS A CA 6
ATOM 8674 C C . LYS A 1 33 ? -4.184 -1.123 -7.720 1.00 0.00 33 LYS A C 6
ATOM 8675 O O . LYS A 1 33 ? -5.373 -0.840 -7.573 1.00 0.00 33 LYS A O 6
ATOM 8693 N N . ASP A 1 34 ? -3.738 -2.119 -8.469 1.00 0.00 34 ASP A N 6
ATOM 8694 C CA . ASP A 1 34 ? -4.656 -2.980 -9.196 1.00 0.00 34 ASP A CA 6
ATOM 8695 C C . ASP A 1 34 ? -5.637 -3.619 -8.210 1.00 0.00 34 ASP A C 6
ATOM 8696 O O . ASP A 1 34 ? -6.802 -3.835 -8.541 1.00 0.00 34 ASP A O 6
ATOM 8706 N N . VAL A 1 35 ? -5.130 -3.903 -7.020 1.00 0.00 35 VAL A N 6
ATOM 8707 C CA . VAL A 1 35 ? -5.946 -4.512 -5.985 1.00 0.00 35 VAL A CA 6
ATOM 8708 C C . VAL A 1 35 ? -6.834 -3.442 -5.345 1.00 0.00 35 VAL A C 6
ATOM 8709 O O . VAL A 1 35 ? -7.963 -3.725 -4.945 1.00 0.00 35 VAL A O 6
ATOM 8722 N N . LYS A 1 36 ? -6.291 -2.237 -5.269 1.00 0.00 36 LYS A N 6
ATOM 8723 C CA . LYS A 1 36 ? -7.019 -1.123 -4.685 1.00 0.00 36 LYS A CA 6
ATOM 8724 C C . LYS A 1 36 ? -8.221 -0.784 -5.570 1.00 0.00 36 LYS A C 6
ATOM 8725 O O . LYS A 1 36 ? -9.231 -0.279 -5.084 1.00 0.00 36 LYS A O 6
ATOM 8743 N N . MET A 1 37 ? -8.071 -1.078 -6.852 1.00 0.00 37 MET A N 6
ATOM 8744 C CA . MET A 1 37 ? -9.131 -0.812 -7.810 1.00 0.00 37 MET A CA 6
ATOM 8745 C C . MET A 1 37 ? -10.455 -1.424 -7.347 1.00 0.00 37 MET A C 6
ATOM 8746 O O . MET A 1 37 ? -11.411 -0.704 -7.064 1.00 0.00 37 MET A O 6
ATOM 8760 N N . LYS A 1 38 ? -10.468 -2.747 -7.284 1.00 0.00 38 LYS A N 6
ATOM 8761 C CA . LYS A 1 38 ? -11.658 -3.465 -6.860 1.00 0.00 38 LYS A CA 6
ATOM 8762 C C . LYS A 1 38 ? -11.998 -3.074 -5.420 1.00 0.00 38 LYS A C 6
ATOM 8763 O O . LYS A 1 38 ? -13.170 -2.960 -5.064 1.00 0.00 38 LYS A O 6
ATOM 8781 N N . LEU A 1 39 ? -10.952 -2.881 -4.631 1.00 0.00 39 LEU A N 6
ATOM 8782 C CA . LEU A 1 39 ? -11.125 -2.506 -3.237 1.00 0.00 39 LEU A CA 6
ATOM 8783 C C . LEU A 1 39 ? -11.981 -1.241 -3.157 1.00 0.00 39 LEU A C 6
ATOM 8784 O O . LEU A 1 39 ? -12.799 -1.097 -2.249 1.00 0.00 39 LEU A O 6
ATOM 8800 N N . VAL A 1 40 ? -11.765 -0.356 -4.119 1.00 0.00 40 VAL A N 6
ATOM 8801 C CA . VAL A 1 40 ? -12.507 0.892 -4.169 1.00 0.00 40 VAL A CA 6
ATOM 8802 C C . VAL A 1 40 ? -13.991 0.590 -4.387 1.00 0.00 40 VAL A C 6
ATOM 8803 O O . VAL A 1 40 ? -14.853 1.207 -3.763 1.00 0.00 40 VAL A O 6
ATOM 8816 N N . ALA A 1 41 ? -14.245 -0.360 -5.276 1.00 0.00 41 ALA A N 6
ATOM 8817 C CA . ALA A 1 41 ? -15.609 -0.753 -5.584 1.00 0.00 41 ALA A CA 6
ATOM 8818 C C . ALA A 1 41 ? -16.171 -1.582 -4.428 1.00 0.00 41 ALA A C 6
ATOM 8819 O O . ALA A 1 41 ? -17.378 -1.592 -4.196 1.00 0.00 41 ALA A O 6
ATOM 8826 N N . VAL A 1 42 ? -15.267 -2.258 -3.734 1.00 0.00 42 VAL A N 6
ATOM 8827 C CA . VAL A 1 42 ? -15.657 -3.089 -2.608 1.00 0.00 42 VAL A CA 6
ATOM 8828 C C . VAL A 1 42 ? -15.957 -2.197 -1.401 1.00 0.00 42 VAL A C 6
ATOM 8829 O O . VAL A 1 42 ? -17.023 -2.302 -0.796 1.00 0.00 42 VAL A O 6
ATOM 8842 N N . LEU A 1 43 ? -14.996 -1.341 -1.086 1.00 0.00 43 LEU A N 6
ATOM 8843 C CA . LEU A 1 43 ? -15.144 -0.431 0.038 1.00 0.00 43 LEU A CA 6
ATOM 8844 C C . LEU A 1 43 ? -16.138 0.672 -0.331 1.00 0.00 43 LEU A C 6
ATOM 8845 O O . LEU A 1 43 ? -16.929 1.104 0.505 1.00 0.00 43 LEU A O 6
ATOM 8861 N N . ASN A 1 44 ? -16.065 1.095 -1.585 1.00 0.00 44 ASN A N 6
ATOM 8862 C CA . ASN A 1 44 ? -16.949 2.139 -2.075 1.00 0.00 44 ASN A CA 6
ATOM 8863 C C . ASN A 1 44 ? -16.560 3.473 -1.433 1.00 0.00 44 ASN A C 6
ATOM 8864 O O . ASN A 1 44 ? -17.386 4.122 -0.793 1.00 0.00 44 ASN A O 6
ATOM 8875 N N . ALA A 1 45 ? -15.302 3.842 -1.627 1.00 0.00 45 ALA A N 6
ATOM 8876 C CA . ALA A 1 45 ? -14.794 5.086 -1.075 1.00 0.00 45 ALA A CA 6
ATOM 8877 C C . ALA A 1 45 ? -13.793 5.702 -2.054 1.00 0.00 45 ALA A C 6
ATOM 8878 O O . ALA A 1 45 ? -13.664 5.242 -3.188 1.00 0.00 45 ALA A O 6
ATOM 8885 N N . ASN A 1 46 ? -13.109 6.733 -1.582 1.00 0.00 46 ASN A N 6
ATOM 8886 C CA . ASN A 1 46 ? -12.123 7.417 -2.401 1.00 0.00 46 ASN A CA 6
ATOM 8887 C C . ASN A 1 46 ? -11.010 6.437 -2.777 1.00 0.00 46 ASN A C 6
ATOM 8888 O O . ASN A 1 46 ? -10.607 5.607 -1.962 1.00 0.00 46 ASN A O 6
ATOM 8899 N N . LYS A 1 47 ? -10.546 6.562 -4.011 1.00 0.00 47 LYS A N 6
ATOM 8900 C CA . LYS A 1 47 ? -9.488 5.697 -4.505 1.00 0.00 47 LYS A CA 6
ATOM 8901 C C . LYS A 1 47 ? -8.164 6.464 -4.500 1.00 0.00 47 LYS A C 6
ATOM 8902 O O . LYS A 1 47 ? -7.093 5.860 -4.482 1.00 0.00 47 LYS A O 6
ATOM 8920 N N . GLN A 1 48 ? -8.281 7.784 -4.517 1.00 0.00 48 GLN A N 6
ATOM 8921 C CA . GLN A 1 48 ? -7.107 8.640 -4.516 1.00 0.00 48 GLN A CA 6
ATOM 8922 C C . GLN A 1 48 ? -6.378 8.537 -3.173 1.00 0.00 48 GLN A C 6
ATOM 8923 O O . GLN A 1 48 ? -5.171 8.306 -3.135 1.00 0.00 48 GLN A O 6
ATOM 8937 N N . VAL A 1 49 ? -7.143 8.714 -2.106 1.00 0.00 49 VAL A N 6
ATOM 8938 C CA . VAL A 1 49 ? -6.586 8.644 -0.766 1.00 0.00 49 VAL A CA 6
ATOM 8939 C C . VAL A 1 49 ? -6.884 7.270 -0.165 1.00 0.00 49 VAL A C 6
ATOM 8940 O O . VAL A 1 49 ? -7.353 7.173 0.968 1.00 0.00 49 VAL A O 6
ATOM 8953 N N . LEU A 1 50 ? -6.602 6.241 -0.950 1.00 0.00 50 LEU A N 6
ATOM 8954 C CA . LEU A 1 50 ? -6.834 4.876 -0.509 1.00 0.00 50 LEU A CA 6
ATOM 8955 C C . LEU A 1 50 ? -5.631 4.011 -0.888 1.00 0.00 50 LEU A C 6
ATOM 8956 O O . LEU A 1 50 ? -5.133 4.090 -2.010 1.00 0.00 50 LEU A O 6
ATOM 8972 N N . VAL A 1 51 ? -5.199 3.204 0.070 1.00 0.00 51 VAL A N 6
ATOM 8973 C CA . VAL A 1 51 ? -4.062 2.324 -0.148 1.00 0.00 51 VAL A CA 6
ATOM 8974 C C . VAL A 1 51 ? -4.177 1.112 0.778 1.00 0.00 51 VAL A C 6
ATOM 8975 O O . VAL A 1 51 ? -5.075 1.049 1.616 1.00 0.00 51 VAL A O 6
ATOM 8988 N N . VAL A 1 52 ? -3.252 0.180 0.597 1.00 0.00 52 VAL A N 6
ATOM 8989 C CA . VAL A 1 52 ? -3.237 -1.027 1.406 1.00 0.00 52 VAL A CA 6
ATOM 8990 C C . VAL A 1 52 ? -2.089 -0.945 2.413 1.00 0.00 52 VAL A C 6
ATOM 8991 O O . VAL A 1 52 ? -1.114 -0.229 2.192 1.00 0.00 52 VAL A O 6
ATOM 9004 N N . ASP A 1 53 ? -2.242 -1.691 3.499 1.00 0.00 53 ASP A N 6
ATOM 9005 C CA . ASP A 1 53 ? -1.230 -1.711 4.541 1.00 0.00 53 ASP A CA 6
ATOM 9006 C C . ASP A 1 53 ? -0.315 -2.920 4.333 1.00 0.00 53 ASP A C 6
ATOM 9007 O O . ASP A 1 53 ? 0.898 -2.768 4.198 1.00 0.00 53 ASP A O 6
ATOM 9017 N N . THR A 1 54 ? -0.932 -4.092 4.313 1.00 0.00 54 THR A N 6
ATOM 9018 C CA . THR A 1 54 ? -0.189 -5.327 4.124 1.00 0.00 54 THR A CA 6
ATOM 9019 C C . THR A 1 54 ? -1.135 -6.465 3.737 1.00 0.00 54 THR A C 6
ATOM 9020 O O . THR A 1 54 ? -2.345 -6.366 3.935 1.00 0.00 54 THR A O 6
ATOM 9031 N N . LEU A 1 55 ? -0.547 -7.520 3.192 1.00 0.00 55 LEU A N 6
ATOM 9032 C CA . LEU A 1 55 ? -1.322 -8.677 2.776 1.00 0.00 55 LEU A CA 6
ATOM 9033 C C . LEU A 1 55 ? -0.484 -9.942 2.966 1.00 0.00 55 LEU A C 6
ATOM 9034 O O . LEU A 1 55 ? 0.705 -9.864 3.270 1.00 0.00 55 LEU A O 6
ATOM 9050 N N . ASP A 1 56 ? -1.138 -11.080 2.779 1.00 0.00 56 ASP A N 6
ATOM 9051 C CA . ASP A 1 56 ? -0.468 -12.361 2.926 1.00 0.00 56 ASP A CA 6
ATOM 9052 C C . ASP A 1 56 ? -1.235 -13.425 2.139 1.00 0.00 56 ASP A C 6
ATOM 9053 O O . ASP A 1 56 ? -2.437 -13.598 2.331 1.00 0.00 56 ASP A O 6
ATOM 9063 N N . GLN A 1 57 ? -0.507 -14.112 1.271 1.00 0.00 57 GLN A N 6
ATOM 9064 C CA . GLN A 1 57 ? -1.104 -15.156 0.455 1.00 0.00 57 GLN A CA 6
ATOM 9065 C C . GLN A 1 57 ? -1.018 -16.506 1.172 1.00 0.00 57 GLN A C 6
ATOM 9066 O O . GLN A 1 57 ? 0.056 -16.907 1.618 1.00 0.00 57 GLN A O 6
ATOM 9080 N N . ILE A 1 58 ? -2.162 -17.168 1.260 1.00 0.00 58 ILE A N 6
ATOM 9081 C CA . ILE A 1 58 ? -2.228 -18.463 1.915 1.00 0.00 58 ILE A CA 6
ATOM 9082 C C . ILE A 1 58 ? -1.547 -19.511 1.034 1.00 0.00 58 ILE A C 6
ATOM 9083 O O . ILE A 1 58 ? -1.771 -19.552 -0.175 1.00 0.00 58 ILE A O 6
ATOM 9099 N N . PHE A 1 59 ? -0.728 -20.333 1.674 1.00 0.00 59 PHE A N 6
ATOM 9100 C CA . PHE A 1 59 ? -0.012 -21.379 0.962 1.00 0.00 59 PHE A CA 6
ATOM 9101 C C . PHE A 1 59 ? -0.882 -22.627 0.802 1.00 0.00 59 PHE A C 6
ATOM 9102 O O . PHE A 1 59 ? -0.911 -23.234 -0.268 1.00 0.00 59 PHE A O 6
ATOM 9119 N N . GLY A 1 60 ? -1.568 -22.974 1.880 1.00 0.00 60 GLY A N 6
ATOM 9120 C CA . GLY A 1 60 ? -2.435 -24.140 1.873 1.00 0.00 60 GLY A CA 6
ATOM 9121 C C . GLY A 1 60 ? -3.225 -24.227 0.565 1.00 0.00 60 GLY A C 6
ATOM 9122 O O . GLY A 1 60 ? -3.179 -25.244 -0.125 1.00 0.00 60 GLY A O 6
ATOM 9126 N N . LYS A 1 61 ? -3.930 -23.147 0.264 1.00 0.00 61 LYS A N 6
ATOM 9127 C CA . LYS A 1 61 ? -4.728 -23.088 -0.949 1.00 0.00 61 LYS A CA 6
ATOM 9128 C C . LYS A 1 61 ? -4.270 -21.902 -1.800 1.00 0.00 61 LYS A C 6
ATOM 9129 O O . LYS A 1 61 ? -3.086 -21.569 -1.820 1.00 0.00 61 LYS A O 6
ATOM 9147 N N . LEU A 1 62 ? -5.231 -21.296 -2.481 1.00 0.00 62 LEU A N 6
ATOM 9148 C CA . LEU A 1 62 ? -4.942 -20.154 -3.331 1.00 0.00 62 LEU A CA 6
ATOM 9149 C C . LEU A 1 62 ? -5.660 -18.920 -2.782 1.00 0.00 62 LEU A C 6
ATOM 9150 O O . LEU A 1 62 ? -6.245 -18.149 -3.541 1.00 0.00 62 LEU A O 6
ATOM 9166 N N . GLU A 1 63 ? -5.593 -18.771 -1.467 1.00 0.00 63 GLU A N 6
ATOM 9167 C CA . GLU A 1 63 ? -6.230 -17.644 -0.808 1.00 0.00 63 GLU A CA 6
ATOM 9168 C C . GLU A 1 63 ? -5.178 -16.628 -0.359 1.00 0.00 63 GLU A C 6
ATOM 9169 O O . GLU A 1 63 ? -3.980 -16.892 -0.443 1.00 0.00 63 GLU A O 6
ATOM 9182 N N . ALA A 1 64 ? -5.664 -15.487 0.106 1.00 0.00 64 ALA A N 6
ATOM 9183 C CA . ALA A 1 64 ? -4.781 -14.430 0.569 1.00 0.00 64 ALA A CA 6
ATOM 9184 C C . ALA A 1 64 ? -5.558 -13.491 1.494 1.00 0.00 64 ALA A C 6
ATOM 9185 O O . ALA A 1 64 ? -6.693 -13.121 1.198 1.00 0.00 64 ALA A O 6
ATOM 9192 N N . GLU A 1 65 ? -4.914 -13.131 2.595 1.00 0.00 65 GLU A N 6
ATOM 9193 C CA . GLU A 1 65 ? -5.530 -12.241 3.565 1.00 0.00 65 GLU A CA 6
ATOM 9194 C C . GLU A 1 65 ? -4.666 -10.995 3.766 1.00 0.00 65 GLU A C 6
ATOM 9195 O O . GLU A 1 65 ? -3.440 -11.086 3.815 1.00 0.00 65 GLU A O 6
ATOM 9208 N N . GLY A 1 66 ? -5.338 -9.859 3.877 1.00 0.00 66 GLY A N 6
ATOM 9209 C CA . GLY A 1 66 ? -4.647 -8.596 4.072 1.00 0.00 66 GLY A CA 6
ATOM 9210 C C . GLY A 1 66 ? -5.584 -7.543 4.666 1.00 0.00 66 GLY A C 6
ATOM 9211 O O . GLY A 1 66 ? -6.796 -7.751 4.729 1.00 0.00 66 GLY A O 6
ATOM 9215 N N . TYR A 1 67 ? -4.989 -6.437 5.088 1.00 0.00 67 TYR A N 6
ATOM 9216 C CA . TYR A 1 67 ? -5.756 -5.352 5.676 1.00 0.00 67 TYR A CA 6
ATOM 9217 C C . TYR A 1 67 ? -5.602 -4.067 4.861 1.00 0.00 67 TYR A C 6
ATOM 9218 O O . TYR A 1 67 ? -4.505 -3.743 4.408 1.00 0.00 67 TYR A O 6
ATOM 9236 N N . ALA A 1 68 ? -6.716 -3.369 4.699 1.00 0.00 68 ALA A N 6
ATOM 9237 C CA . ALA A 1 68 ? -6.718 -2.126 3.945 1.00 0.00 68 ALA A CA 6
ATOM 9238 C C . ALA A 1 68 ? -6.777 -0.946 4.918 1.00 0.00 68 ALA A C 6
ATOM 9239 O O . ALA A 1 68 ? -7.204 -1.101 6.060 1.00 0.00 68 ALA A O 6
ATOM 9246 N N . LYS A 1 69 ? -6.344 0.205 4.427 1.00 0.00 69 LYS A N 6
ATOM 9247 C CA . LYS A 1 69 ? -6.341 1.410 5.239 1.00 0.00 69 LYS A CA 6
ATOM 9248 C C . LYS A 1 69 ? -6.783 2.598 4.380 1.00 0.00 69 LYS A C 6
ATOM 9249 O O . LYS A 1 69 ? -6.556 2.613 3.171 1.00 0.00 69 LYS A O 6
ATOM 9267 N N . ILE A 1 70 ? -7.405 3.564 5.039 1.00 0.00 70 ILE A N 6
ATOM 9268 C CA . ILE A 1 70 ? -7.881 4.753 4.352 1.00 0.00 70 ILE A CA 6
ATOM 9269 C C . ILE A 1 70 ? -7.682 5.972 5.255 1.00 0.00 70 ILE A C 6
ATOM 9270 O O . ILE A 1 70 ? -7.970 5.918 6.449 1.00 0.00 70 ILE A O 6
ATOM 9286 N N . TYR A 1 71 ? -7.191 7.044 4.648 1.00 0.00 71 TYR A N 6
ATOM 9287 C CA . TYR A 1 71 ? -6.951 8.274 5.382 1.00 0.00 71 TYR A CA 6
ATOM 9288 C C . TYR A 1 71 ? -7.954 9.357 4.979 1.00 0.00 71 TYR A C 6
ATOM 9289 O O . TYR A 1 71 ? -8.848 9.111 4.172 1.00 0.00 71 TYR A O 6
ATOM 9307 N N . ASN A 1 72 ? -7.770 10.534 5.560 1.00 0.00 72 ASN A N 6
ATOM 9308 C CA . ASN A 1 72 ? -8.646 11.656 5.272 1.00 0.00 72 ASN A CA 6
ATOM 9309 C C . ASN A 1 72 ? -7.890 12.685 4.429 1.00 0.00 72 ASN A C 6
ATOM 9310 O O . ASN A 1 72 ? -8.438 13.234 3.474 1.00 0.00 72 ASN A O 6
ATOM 9321 N N . ASP A 1 73 ? -6.644 12.916 4.813 1.00 0.00 73 ASP A N 6
ATOM 9322 C CA . ASP A 1 73 ? -5.807 13.870 4.105 1.00 0.00 73 ASP A CA 6
ATOM 9323 C C . ASP A 1 73 ? -4.341 13.449 4.233 1.00 0.00 73 ASP A C 6
ATOM 9324 O O . ASP A 1 73 ? -3.834 13.282 5.342 1.00 0.00 73 ASP A O 6
ATOM 9334 N N . GLU A 1 74 ? -3.702 13.292 3.084 1.00 0.00 74 GLU A N 6
ATOM 9335 C CA . GLU A 1 74 ? -2.303 12.894 3.055 1.00 0.00 74 GLU A CA 6
ATOM 9336 C C . GLU A 1 74 ? -1.465 13.838 3.919 1.00 0.00 74 GLU A C 6
ATOM 9337 O O . GLU A 1 74 ? -0.358 13.492 4.328 1.00 0.00 74 GLU A O 6
ATOM 9350 N N . LYS A 1 75 ? -2.025 15.012 4.172 1.00 0.00 75 LYS A N 6
ATOM 9351 C CA . LYS A 1 75 ? -1.342 16.007 4.980 1.00 0.00 75 LYS A CA 6
ATOM 9352 C C . LYS A 1 75 ? -1.045 15.420 6.362 1.00 0.00 75 LYS A C 6
ATOM 9353 O O . LYS A 1 75 ? 0.051 15.595 6.892 1.00 0.00 75 LYS A O 6
ATOM 9371 N N . ALA A 1 76 ? -2.041 14.735 6.904 1.00 0.00 76 ALA A N 6
ATOM 9372 C CA . ALA A 1 76 ? -1.900 14.121 8.214 1.00 0.00 76 ALA A CA 6
ATOM 9373 C C . ALA A 1 76 ? -1.032 12.867 8.093 1.00 0.00 76 ALA A C 6
ATOM 9374 O O . ALA A 1 76 ? -0.061 12.707 8.831 1.00 0.00 76 ALA A O 6
ATOM 9381 N N . MET A 1 77 ? -1.414 12.008 7.159 1.00 0.00 77 MET A N 6
ATOM 9382 C CA . MET A 1 77 ? -0.683 10.774 6.932 1.00 0.00 77 MET A CA 6
ATOM 9383 C C . MET A 1 77 ? 0.799 11.054 6.669 1.00 0.00 77 MET A C 6
ATOM 9384 O O . MET A 1 77 ? 1.668 10.438 7.284 1.00 0.00 77 MET A O 6
ATOM 9398 N N . ALA A 1 78 ? 1.040 11.983 5.757 1.00 0.00 78 ALA A N 6
ATOM 9399 C CA . ALA A 1 78 ? 2.401 12.353 5.407 1.00 0.00 78 ALA A CA 6
ATOM 9400 C C . ALA A 1 78 ? 3.210 12.575 6.686 1.00 0.00 78 ALA A C 6
ATOM 9401 O O . ALA A 1 78 ? 4.297 12.021 6.841 1.00 0.00 78 ALA A O 6
ATOM 9408 N N . THR A 1 79 ? 2.649 13.387 7.570 1.00 0.00 79 THR A N 6
ATOM 9409 C CA . THR A 1 79 ? 3.305 13.688 8.830 1.00 0.00 79 THR A CA 6
ATOM 9410 C C . THR A 1 79 ? 3.224 12.488 9.775 1.00 0.00 79 THR A C 6
ATOM 9411 O O . THR A 1 79 ? 4.248 11.931 10.168 1.00 0.00 79 THR A O 6
ATOM 9422 N N . ILE A 1 80 ? 1.995 12.123 10.112 1.00 0.00 80 ILE A N 6
ATOM 9423 C CA . ILE A 1 80 ? 1.766 10.998 11.004 1.00 0.00 80 ILE A CA 6
ATOM 9424 C C . ILE A 1 80 ? 2.746 9.875 10.660 1.00 0.00 80 ILE A C 6
ATOM 9425 O O . ILE A 1 80 ? 3.630 9.553 11.453 1.00 0.00 80 ILE A O 6
ATOM 9441 N N . GLU A 1 81 ? 2.556 9.307 9.478 1.00 0.00 81 GLU A N 6
ATOM 9442 C CA . GLU A 1 81 ? 3.413 8.226 9.021 1.00 0.00 81 GLU A CA 6
ATOM 9443 C C . GLU A 1 81 ? 4.674 8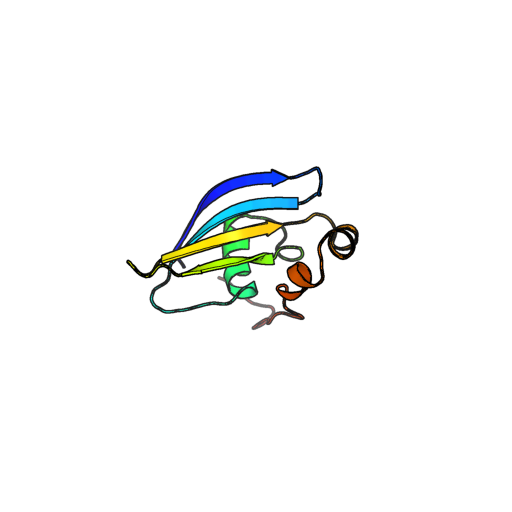.789 8.364 1.00 0.00 81 GLU A C 6
ATOM 9444 O O . GLU A 1 81 ? 4.895 9.999 8.372 1.00 0.00 81 GLU A O 6
ATOM 9457 N N . THR A 1 82 ? 5.468 7.885 7.810 1.00 0.00 82 THR A N 6
ATOM 9458 C CA . THR A 1 82 ? 6.702 8.277 7.150 1.00 0.00 82 THR A CA 6
ATOM 9459 C C . THR A 1 82 ? 6.794 7.633 5.765 1.00 0.00 82 THR A C 6
ATOM 9460 O O . THR A 1 82 ? 5.821 7.056 5.280 1.00 0.00 82 THR A O 6
ATOM 9471 N N . LYS A 1 83 ? 7.970 7.753 5.168 1.00 0.00 83 LYS A N 6
ATOM 9472 C CA . LYS A 1 83 ? 8.201 7.190 3.848 1.00 0.00 83 LYS A CA 6
ATOM 9473 C C . LYS A 1 83 ? 8.017 5.672 3.907 1.00 0.00 83 LYS A C 6
ATOM 9474 O O . LYS A 1 83 ? 7.804 5.029 2.881 1.00 0.00 83 LYS A O 6
ATOM 9492 N N . SER A 1 84 ? 8.105 5.144 5.119 1.00 0.00 84 SER A N 6
ATOM 9493 C CA . SER A 1 84 ? 7.949 3.713 5.325 1.00 0.00 84 SER A CA 6
ATOM 9494 C C . SER A 1 84 ? 6.570 3.262 4.843 1.00 0.00 84 SER A C 6
ATOM 9495 O O . SER A 1 84 ? 6.458 2.308 4.075 1.00 0.00 84 SER A O 6
ATOM 9503 N N . VAL A 1 85 ? 5.553 3.969 5.315 1.00 0.00 85 VAL A N 6
ATOM 9504 C CA . VAL A 1 85 ? 4.184 3.652 4.942 1.00 0.00 85 VAL A CA 6
ATOM 9505 C C . VAL A 1 85 ? 3.898 4.213 3.547 1.00 0.00 85 VAL A C 6
ATOM 9506 O O . VAL A 1 85 ? 3.278 3.545 2.721 1.00 0.00 85 VAL A O 6
ATOM 9519 N N . LEU A 1 86 ? 4.363 5.434 3.328 1.00 0.00 86 LEU A N 6
ATOM 9520 C CA . LEU A 1 86 ? 4.164 6.092 2.047 1.00 0.00 86 LEU A CA 6
ATOM 9521 C C . LEU A 1 86 ? 4.910 5.317 0.960 1.00 0.00 86 LEU A C 6
ATOM 9522 O O . LEU A 1 86 ? 4.609 5.457 -0.225 1.00 0.00 86 LEU A O 6
ATOM 9538 N N . GLU A 1 87 ? 5.869 4.516 1.401 1.00 0.00 87 GLU A N 6
ATOM 9539 C CA . GLU A 1 87 ? 6.660 3.718 0.479 1.00 0.00 87 GLU A CA 6
ATOM 9540 C C . GLU A 1 87 ? 5.767 2.721 -0.262 1.00 0.00 87 GLU A C 6
ATOM 9541 O O . GLU A 1 87 ? 5.775 2.669 -1.491 1.00 0.00 87 GLU A O 6
ATOM 9554 N N . LYS A 1 88 ? 5.017 1.954 0.517 1.00 0.00 88 LYS A N 6
ATOM 9555 C CA . LYS A 1 88 ? 4.120 0.962 -0.050 1.00 0.00 88 LYS A CA 6
ATOM 9556 C C . LYS A 1 88 ? 3.063 1.665 -0.904 1.00 0.00 88 LYS A C 6
ATOM 9557 O O . LYS A 1 88 ? 2.612 1.123 -1.911 1.00 0.00 88 LYS A O 6
ATOM 9575 N N . ASN A 1 89 ? 2.697 2.862 -0.468 1.00 0.00 89 ASN A N 6
ATOM 9576 C CA . ASN A 1 89 ? 1.700 3.645 -1.178 1.00 0.00 89 ASN A CA 6
ATOM 9577 C C . ASN A 1 89 ? 2.369 4.377 -2.344 1.00 0.00 89 ASN A C 6
ATOM 9578 O O . ASN A 1 89 ? 3.034 5.392 -2.145 1.00 0.00 89 ASN A O 6
ATOM 9589 N N . LYS A 1 90 ? 2.170 3.832 -3.535 1.00 0.00 90 LYS A N 6
ATOM 9590 C CA . LYS A 1 90 ? 2.745 4.419 -4.733 1.00 0.00 90 LYS A CA 6
ATOM 9591 C C . LYS A 1 90 ? 2.100 5.782 -4.988 1.00 0.00 90 LYS A C 6
ATOM 9592 O O . LYS A 1 90 ? 1.016 6.065 -4.478 1.00 0.00 90 LYS A O 6
ATOM 9610 N N . ILE A 1 91 ? 2.793 6.592 -5.776 1.00 0.00 91 ILE A N 6
ATOM 9611 C CA . ILE A 1 91 ? 2.300 7.919 -6.104 1.00 0.00 91 ILE A CA 6
ATOM 9612 C C . ILE A 1 91 ? 2.163 8.046 -7.622 1.00 0.00 91 ILE A C 6
ATOM 9613 O O . ILE A 1 91 ? 1.084 7.831 -8.173 1.00 0.00 91 ILE A O 6
ATOM 9629 N N . GLU A 1 92 ? 3.273 8.394 -8.258 1.00 0.00 92 GLU A N 6
ATOM 9630 C CA . GLU A 1 92 ? 3.290 8.552 -9.702 1.00 0.00 92 GLU A CA 6
ATOM 9631 C C . GLU A 1 92 ? 3.964 7.347 -10.360 1.00 0.00 92 GLU A C 6
ATOM 9632 O O . GLU A 1 92 ? 4.365 6.405 -9.677 1.00 0.00 92 GLU A O 6
ATOM 9645 N N . GLU A 1 93 ? 4.069 7.414 -11.679 1.00 0.00 93 GLU A N 6
ATOM 9646 C CA . GLU A 1 93 ? 4.688 6.340 -12.436 1.00 0.00 93 GLU A CA 6
ATOM 9647 C C . GLU A 1 93 ? 5.795 6.893 -13.335 1.00 0.00 93 GLU A C 6
ATOM 9648 O O . GLU A 1 93 ? 6.013 8.103 -13.383 1.00 0.00 93 GLU A O 6
ATOM 9661 N N . GLU A 1 94 ? 6.464 5.982 -14.027 1.00 0.00 94 GLU A N 6
ATOM 9662 C CA . GLU A 1 94 ? 7.543 6.365 -14.921 1.00 0.00 94 GLU A CA 6
ATOM 9663 C C . GLU A 1 94 ? 6.982 6.769 -16.286 1.00 0.00 94 GLU A C 6
ATOM 9664 O O . GLU A 1 94 ? 5.793 7.050 -16.414 1.00 0.00 94 GLU A O 6
ATOM 9677 N N . ALA A 1 95 ? 7.868 6.786 -17.271 1.00 0.00 95 ALA A N 6
ATOM 9678 C CA . ALA A 1 95 ? 7.477 7.151 -18.622 1.00 0.00 95 ALA A CA 6
ATOM 9679 C C . ALA A 1 95 ? 8.729 7.297 -19.490 1.00 0.00 95 ALA A C 6
ATOM 9680 O O . ALA A 1 95 ? 9.091 8.405 -19.883 1.00 0.00 95 ALA A O 6
ATOM 9687 N N . GLU A 1 96 ? 9.356 6.161 -19.763 1.00 0.00 96 GLU A N 6
ATOM 9688 C CA . GLU A 1 96 ? 10.558 6.148 -20.577 1.00 0.00 96 GLU A CA 6
ATOM 9689 C C . GLU A 1 96 ? 10.410 7.107 -21.759 1.00 0.00 96 GLU A C 6
ATOM 9690 O O . GLU A 1 96 ? 11.155 8.080 -21.872 1.00 0.00 96 GLU A O 6
ATOM 9703 N N . ALA A 1 97 ? 9.444 6.798 -22.613 1.00 0.00 97 ALA A N 6
ATOM 9704 C CA . ALA A 1 97 ? 9.189 7.621 -23.783 1.00 0.00 97 ALA A CA 6
ATOM 9705 C C . ALA A 1 97 ? 7.860 7.203 -24.414 1.00 0.00 97 ALA A C 6
ATOM 9706 O O . ALA A 1 97 ? 7.384 6.091 -24.189 1.00 0.00 97 ALA A O 6
ATOM 9713 N N . GLU A 1 98 ? 7.297 8.117 -25.192 1.00 0.00 98 GLU A N 6
ATOM 9714 C CA . GLU A 1 98 ? 6.032 7.858 -25.856 1.00 0.00 98 GLU A CA 6
ATOM 9715 C C . GLU A 1 98 ? 5.755 8.933 -26.909 1.00 0.00 98 GLU A C 6
ATOM 9716 O O . GLU A 1 98 ? 5.477 8.618 -28.065 1.00 0.00 98 GLU A O 6
ATOM 9729 N N . VAL A 1 99 ? 5.840 10.180 -26.470 1.00 0.00 99 VAL A N 6
ATOM 9730 C CA . VAL A 1 99 ? 5.603 11.304 -27.361 1.00 0.00 99 VAL A CA 6
ATOM 9731 C C . VAL A 1 99 ? 6.751 11.404 -28.367 1.00 0.00 99 VAL A C 6
ATOM 9732 O O . VAL A 1 99 ? 7.919 11.315 -27.992 1.00 0.00 99 VAL A O 6
ATOM 9745 N N . ALA A 1 100 ? 6.378 11.590 -29.625 1.00 0.00 100 ALA A N 6
ATOM 9746 C CA . ALA A 1 100 ? 7.363 11.703 -30.688 1.00 0.00 100 ALA A CA 6
ATOM 9747 C C . ALA A 1 100 ? 6.659 12.091 -31.990 1.00 0.00 100 ALA A C 6
ATOM 9748 O O . ALA A 1 100 ? 5.431 12.074 -32.064 1.00 0.00 100 ALA A O 6
ATOM 9755 N N . GLU A 1 101 ? 7.467 12.430 -32.983 1.00 0.00 101 GLU A N 6
ATOM 9756 C CA . GLU A 1 101 ? 6.937 12.822 -34.278 1.00 0.00 101 GLU A CA 6
ATOM 9757 C C . GLU A 1 101 ? 7.770 12.201 -35.402 1.00 0.00 101 GLU A C 6
ATOM 9758 O O . GLU A 1 101 ? 8.890 11.747 -35.171 1.00 0.00 101 GLU A O 6
ATOM 9771 N N . GLU A 1 102 ? 7.190 12.201 -36.594 1.00 0.00 102 GLU A N 6
ATOM 9772 C CA . GLU A 1 102 ? 7.865 11.644 -37.754 1.00 0.00 102 GLU A CA 6
ATOM 9773 C C . GLU A 1 102 ? 8.924 12.619 -38.271 1.00 0.00 102 GLU A C 6
ATOM 9774 O O . GLU A 1 102 ? 9.518 13.366 -37.495 1.00 0.00 102 GLU A O 6
ATOM 9787 N N . MET A 1 1 ? -11.055 -11.576 -9.497 1.00 0.00 1 MET A N 7
ATOM 9788 C CA . MET A 1 1 ? -10.564 -11.509 -8.130 1.00 0.00 1 MET A CA 7
ATOM 9789 C C . MET A 1 1 ? -11.700 -11.722 -7.128 1.00 0.00 1 MET A C 7
ATOM 9790 O O . MET A 1 1 ? -12.773 -11.136 -7.266 1.00 0.00 1 MET A O 7
ATOM 9804 N N . ASP A 1 2 ? -11.427 -12.564 -6.142 1.00 0.00 2 ASP A N 7
ATOM 9805 C CA . ASP A 1 2 ? -12.414 -12.862 -5.117 1.00 0.00 2 ASP A CA 7
ATOM 9806 C C . ASP A 1 2 ? -11.961 -12.254 -3.789 1.00 0.00 2 ASP A C 7
ATOM 9807 O O . ASP A 1 2 ? -10.983 -12.706 -3.195 1.00 0.00 2 ASP A O 7
ATOM 9817 N N . ILE A 1 3 ? -12.696 -11.238 -3.359 1.00 0.00 3 ILE A N 7
ATOM 9818 C CA . ILE A 1 3 ? -12.383 -10.562 -2.111 1.00 0.00 3 ILE A CA 7
ATOM 9819 C C . ILE A 1 3 ? -13.588 -10.649 -1.173 1.00 0.00 3 ILE A C 7
ATOM 9820 O O . ILE A 1 3 ? -14.733 -10.631 -1.624 1.00 0.00 3 ILE A O 7
ATOM 9836 N N . SER A 1 4 ? -13.290 -10.742 0.114 1.00 0.00 4 SER A N 7
ATOM 9837 C CA . SER A 1 4 ? -14.335 -10.831 1.120 1.00 0.00 4 SER A CA 7
ATOM 9838 C C . SER A 1 4 ? -13.964 -9.983 2.339 1.00 0.00 4 SER A C 7
ATOM 9839 O O . SER A 1 4 ? -12.864 -10.111 2.875 1.00 0.00 4 SER A O 7
ATOM 9847 N N . ILE A 1 5 ? -14.901 -9.137 2.739 1.00 0.00 5 ILE A N 7
ATOM 9848 C CA . ILE A 1 5 ? -14.686 -8.269 3.884 1.00 0.00 5 ILE A CA 7
ATOM 9849 C C . ILE A 1 5 ? -14.836 -9.082 5.171 1.00 0.00 5 ILE A C 7
ATOM 9850 O O . ILE A 1 5 ? -15.706 -9.947 5.265 1.00 0.00 5 ILE A O 7
ATOM 9866 N N . ILE A 1 6 ? -13.976 -8.777 6.131 1.00 0.00 6 ILE A N 7
ATOM 9867 C CA . ILE A 1 6 ? -14.002 -9.469 7.408 1.00 0.00 6 ILE A CA 7
ATOM 9868 C C . ILE A 1 6 ? -14.602 -8.546 8.471 1.00 0.00 6 ILE A C 7
ATOM 9869 O O . ILE A 1 6 ? -15.598 -8.890 9.105 1.00 0.00 6 ILE A O 7
ATOM 9885 N N . SER A 1 7 ? -13.970 -7.393 8.632 1.00 0.00 7 SER A N 7
ATOM 9886 C CA . SER A 1 7 ? -14.430 -6.418 9.607 1.00 0.00 7 SER A CA 7
ATOM 9887 C C . SER A 1 7 ? -14.316 -5.006 9.029 1.00 0.00 7 SER A C 7
ATOM 9888 O O . SER A 1 7 ? -13.610 -4.790 8.045 1.00 0.00 7 SER A O 7
ATOM 9896 N N . ASP A 1 8 ? -15.022 -4.083 9.666 1.00 0.00 8 ASP A N 7
ATOM 9897 C CA . ASP A 1 8 ? -15.009 -2.697 9.226 1.00 0.00 8 ASP A CA 7
ATOM 9898 C C . ASP A 1 8 ? -14.824 -1.784 10.439 1.00 0.00 8 ASP A C 7
ATOM 9899 O O . ASP A 1 8 ? -15.800 -1.324 11.029 1.00 0.00 8 ASP A O 7
ATOM 9909 N N . ARG A 1 9 ? -13.564 -1.549 10.777 1.00 0.00 9 ARG A N 7
ATOM 9910 C CA . ARG A 1 9 ? -13.239 -0.699 11.909 1.00 0.00 9 ARG A CA 7
ATOM 9911 C C . ARG A 1 9 ? -13.029 0.744 11.446 1.00 0.00 9 ARG A C 7
ATOM 9912 O O . ARG A 1 9 ? -12.686 0.986 10.290 1.00 0.00 9 ARG A O 7
ATOM 9932 N N . ASN A 1 10 ? -13.247 1.666 12.373 1.00 0.00 10 ASN A N 7
ATOM 9933 C CA . ASN A 1 10 ? -13.087 3.079 12.075 1.00 0.00 10 ASN A CA 7
ATOM 9934 C C . ASN A 1 10 ? -12.175 3.717 13.124 1.00 0.00 10 ASN A C 7
ATOM 9935 O O . ASN A 1 10 ? -12.360 3.510 14.322 1.00 0.00 10 ASN A O 7
ATOM 9946 N N . ASN A 1 11 ? -11.209 4.483 12.635 1.00 0.00 11 ASN A N 7
ATOM 9947 C CA . ASN A 1 11 ? -10.267 5.152 13.516 1.00 0.00 11 ASN A CA 7
ATOM 9948 C C . ASN A 1 11 ? -10.326 6.660 13.265 1.00 0.00 11 ASN A C 7
ATOM 9949 O O . ASN A 1 11 ? -9.611 7.179 12.409 1.00 0.00 11 ASN A O 7
ATOM 9960 N N . PRO A 1 12 ? -11.205 7.340 14.049 1.00 0.00 12 PRO A N 7
ATOM 9961 C CA . PRO A 1 12 ? -11.366 8.778 13.920 1.00 0.00 12 PRO A CA 7
ATOM 9962 C C . PRO A 1 12 ? -10.183 9.520 14.545 1.00 0.00 12 PRO A C 7
ATOM 9963 O O . PRO A 1 12 ? -9.716 10.520 14.002 1.00 0.00 12 PRO A O 7
ATOM 9974 N N . LEU A 1 13 ? -9.732 9.001 15.678 1.00 0.00 13 LEU A N 7
ATOM 9975 C CA . LEU A 1 13 ? -8.613 9.603 16.383 1.00 0.00 13 LEU A CA 7
ATOM 9976 C C . LEU A 1 13 ? -7.558 10.049 15.369 1.00 0.00 13 LEU A C 7
ATOM 9977 O O . LEU A 1 13 ? -7.350 11.244 15.168 1.00 0.00 13 LEU A O 7
ATOM 9993 N N . LEU A 1 14 ? -6.919 9.064 14.755 1.00 0.00 14 LEU A N 7
ATOM 9994 C CA . LEU A 1 14 ? -5.890 9.339 13.766 1.00 0.00 14 LEU A CA 7
ATOM 9995 C C . LEU A 1 14 ? -6.543 9.893 12.498 1.00 0.00 14 LEU A C 7
ATOM 9996 O O . LEU A 1 14 ? -5.874 10.507 11.669 1.00 0.00 14 LEU A O 7
ATOM 10012 N N . GLN A 1 15 ? -7.842 9.655 12.388 1.00 0.00 15 GLN A N 7
ATOM 10013 C CA . GLN A 1 15 ? -8.592 10.121 11.235 1.00 0.00 15 GLN A CA 7
ATOM 10014 C C . GLN A 1 15 ? -8.396 9.169 10.053 1.00 0.00 15 GLN A C 7
ATOM 10015 O O . GLN A 1 15 ? -8.381 9.599 8.900 1.00 0.00 15 GLN A O 7
ATOM 10029 N N . ARG A 1 16 ? -8.252 7.893 10.380 1.00 0.00 16 ARG A N 7
ATOM 10030 C CA . ARG A 1 16 ? -8.058 6.876 9.361 1.00 0.00 16 ARG A CA 7
ATOM 10031 C C . ARG A 1 16 ? -9.093 5.761 9.519 1.00 0.00 16 ARG A C 7
ATOM 10032 O O . ARG A 1 16 ? -9.761 5.671 10.549 1.00 0.00 16 ARG A O 7
ATOM 10052 N N . ARG A 1 17 ? -9.195 4.939 8.485 1.00 0.00 17 ARG A N 7
ATOM 10053 C CA . ARG A 1 17 ? -10.137 3.834 8.497 1.00 0.00 17 ARG A CA 7
ATOM 10054 C C . ARG A 1 17 ? -9.392 2.499 8.415 1.00 0.00 17 ARG A C 7
ATOM 10055 O O . ARG A 1 17 ? -8.586 2.290 7.510 1.00 0.00 17 ARG A O 7
ATOM 10075 N N . GLU A 1 18 ? -9.688 1.633 9.372 1.00 0.00 18 GLU A N 7
ATOM 10076 C CA . GLU A 1 18 ? -9.056 0.326 9.420 1.00 0.00 18 GLU A CA 7
ATOM 10077 C C . GLU A 1 18 ? -10.061 -0.764 9.040 1.00 0.00 18 GLU A C 7
ATOM 10078 O O . GLU A 1 18 ? -10.954 -1.089 9.820 1.00 0.00 18 GLU A O 7
ATOM 10091 N N . ILE A 1 19 ? -9.882 -1.297 7.840 1.00 0.00 19 ILE A N 7
ATOM 10092 C CA . ILE A 1 19 ? -10.760 -2.343 7.347 1.00 0.00 19 ILE A CA 7
ATOM 10093 C C . ILE A 1 19 ? -9.925 -3.565 6.958 1.00 0.00 19 ILE A C 7
ATOM 10094 O O . ILE A 1 19 ? -8.911 -3.435 6.275 1.00 0.00 19 ILE A O 7
ATOM 10110 N N . LYS A 1 20 ? -10.384 -4.722 7.410 1.00 0.00 20 LYS A N 7
ATOM 10111 C CA . LYS A 1 20 ? -9.693 -5.967 7.117 1.00 0.00 20 LYS A CA 7
ATOM 10112 C C . LYS A 1 20 ? -10.553 -6.816 6.179 1.00 0.00 20 LYS A C 7
ATOM 10113 O O . LYS A 1 20 ? -11.775 -6.843 6.308 1.00 0.00 20 LYS A O 7
ATOM 10131 N N . PHE A 1 21 ? -9.879 -7.488 5.257 1.00 0.00 21 PHE A N 7
ATOM 10132 C CA . PHE A 1 21 ? -10.567 -8.336 4.298 1.00 0.00 21 PHE A CA 7
ATOM 10133 C C . PHE A 1 21 ? -9.629 -9.412 3.747 1.00 0.00 21 PHE A C 7
ATOM 10134 O O . PHE A 1 21 ? -8.462 -9.479 4.129 1.00 0.00 21 PHE A O 7
ATOM 10151 N N . THR A 1 22 ? -10.175 -10.227 2.857 1.00 0.00 22 THR A N 7
ATOM 10152 C CA . THR A 1 22 ? -9.403 -11.298 2.249 1.00 0.00 22 THR A CA 7
ATOM 10153 C C . THR A 1 22 ? -9.457 -11.196 0.724 1.00 0.00 22 THR A C 7
ATOM 10154 O O . THR A 1 22 ? -10.362 -10.571 0.172 1.00 0.00 22 THR A O 7
ATOM 10165 N N . VAL A 1 23 ? -8.478 -11.819 0.086 1.00 0.00 23 VAL A N 7
ATOM 10166 C CA . VAL A 1 23 ? -8.404 -11.806 -1.365 1.00 0.00 23 VAL A CA 7
ATOM 10167 C C . VAL A 1 23 ? -7.821 -13.134 -1.854 1.00 0.00 23 VAL A C 7
ATOM 10168 O O . VAL A 1 23 ? -6.807 -13.598 -1.337 1.00 0.00 23 VAL A O 7
ATOM 10181 N N . SER A 1 24 ? -8.490 -13.708 -2.844 1.00 0.00 24 SER A N 7
ATOM 10182 C CA . SER A 1 24 ? -8.052 -14.974 -3.408 1.00 0.00 24 SER A CA 7
ATOM 10183 C C . SER A 1 24 ? -8.073 -14.900 -4.936 1.00 0.00 24 SER A C 7
ATOM 10184 O O . SER A 1 24 ? -8.875 -14.171 -5.515 1.00 0.00 24 SER A O 7
ATOM 10192 N N . PHE A 1 25 ? -7.180 -15.668 -5.545 1.00 0.00 25 PHE A N 7
ATOM 10193 C CA . PHE A 1 25 ? -7.086 -15.699 -6.995 1.00 0.00 25 PHE A CA 7
ATOM 10194 C C . PHE A 1 25 ? -6.356 -16.958 -7.470 1.00 0.00 25 PHE A C 7
ATOM 10195 O O . PHE A 1 25 ? -5.723 -17.650 -6.674 1.00 0.00 25 PHE A O 7
ATOM 10212 N N . ASP A 1 26 ? -6.471 -17.216 -8.763 1.00 0.00 26 ASP A N 7
ATOM 10213 C CA . ASP A 1 26 ? -5.830 -18.379 -9.354 1.00 0.00 26 ASP A CA 7
ATOM 10214 C C . ASP A 1 26 ? -4.815 -17.920 -10.403 1.00 0.00 26 ASP A C 7
ATOM 10215 O O . ASP A 1 26 ? -5.192 -17.535 -11.509 1.00 0.00 26 ASP A O 7
ATOM 10225 N N . ALA A 1 27 ? -3.549 -17.976 -10.018 1.00 0.00 27 ALA A N 7
ATOM 10226 C CA . ALA A 1 27 ? -2.477 -17.571 -10.911 1.00 0.00 27 ALA A CA 7
ATOM 10227 C C . ALA A 1 27 ? -2.622 -16.082 -11.232 1.00 0.00 27 ALA A C 7
ATOM 10228 O O . ALA A 1 27 ? -3.716 -15.528 -11.144 1.00 0.00 27 ALA A O 7
ATOM 10235 N N . ALA A 1 28 ? -1.501 -15.477 -11.597 1.00 0.00 28 ALA A N 7
ATOM 10236 C CA . ALA A 1 28 ? -1.489 -14.063 -11.932 1.00 0.00 28 ALA A CA 7
ATOM 10237 C C . ALA A 1 28 ? -1.642 -13.240 -10.652 1.00 0.00 28 ALA A C 7
ATOM 10238 O O . ALA A 1 28 ? -2.748 -13.089 -10.134 1.00 0.00 28 ALA A O 7
ATOM 10245 N N . THR A 1 29 ? -0.516 -12.726 -10.178 1.00 0.00 29 THR A N 7
ATOM 10246 C CA . THR A 1 29 ? -0.511 -11.922 -8.968 1.00 0.00 29 THR A CA 7
ATOM 10247 C C . THR A 1 29 ? -0.549 -10.433 -9.318 1.00 0.00 29 THR A C 7
ATOM 10248 O O . THR A 1 29 ? 0.385 -9.910 -9.924 1.00 0.00 29 THR A O 7
ATOM 10259 N N . PRO A 1 30 ? -1.667 -9.775 -8.910 1.00 0.00 30 PRO A N 7
ATOM 10260 C CA . PRO A 1 30 ? -1.839 -8.357 -9.173 1.00 0.00 30 PRO A CA 7
ATOM 10261 C C . PRO A 1 30 ? -0.964 -7.516 -8.243 1.00 0.00 30 PRO A C 7
ATOM 10262 O O . PRO A 1 30 ? -0.013 -8.025 -7.650 1.00 0.00 30 PRO A O 7
ATOM 10273 N N . SER A 1 31 ? -1.314 -6.242 -8.144 1.00 0.00 31 SER A N 7
ATOM 10274 C CA . SER A 1 31 ? -0.571 -5.325 -7.296 1.00 0.00 31 SER A CA 7
ATOM 10275 C C . SER A 1 31 ? -1.527 -4.597 -6.349 1.00 0.00 31 SER A C 7
ATOM 10276 O O . SER A 1 31 ? -2.740 -4.798 -6.410 1.00 0.00 31 SER A O 7
ATOM 10284 N N . ILE A 1 32 ? -0.947 -3.767 -5.496 1.00 0.00 32 ILE A N 7
ATOM 10285 C CA . ILE A 1 32 ? -1.732 -3.007 -4.538 1.00 0.00 32 ILE A CA 7
ATOM 10286 C C . ILE A 1 32 ? -2.624 -2.016 -5.288 1.00 0.00 32 ILE A C 7
ATOM 10287 O O . ILE A 1 32 ? -3.835 -1.982 -5.076 1.00 0.00 32 ILE A O 7
ATOM 10303 N N . LYS A 1 33 ? -1.990 -1.233 -6.148 1.00 0.00 33 LYS A N 7
ATOM 10304 C CA . LYS A 1 33 ? -2.712 -0.243 -6.930 1.00 0.00 33 LYS A CA 7
ATOM 10305 C C . LYS A 1 33 ? -3.765 -0.946 -7.788 1.00 0.00 33 LYS A C 7
ATOM 10306 O O . LYS A 1 33 ? -4.880 -0.450 -7.938 1.00 0.00 33 LYS A O 7
ATOM 10324 N N . ASP A 1 34 ? -3.374 -2.091 -8.328 1.00 0.00 34 ASP A N 7
ATOM 10325 C CA . ASP A 1 34 ? -4.272 -2.868 -9.167 1.00 0.00 34 ASP A CA 7
ATOM 10326 C C . ASP A 1 34 ? -5.326 -3.545 -8.288 1.00 0.00 34 ASP A C 7
ATOM 10327 O O . ASP A 1 34 ? -6.436 -3.816 -8.742 1.00 0.00 34 ASP A O 7
ATOM 10337 N N . VAL A 1 35 ? -4.940 -3.799 -7.046 1.00 0.00 35 VAL A N 7
ATOM 10338 C CA . VAL A 1 35 ? -5.838 -4.438 -6.100 1.00 0.00 35 VAL A CA 7
ATOM 10339 C C . VAL A 1 35 ? -6.824 -3.402 -5.556 1.00 0.00 35 VAL A C 7
ATOM 10340 O O . VAL A 1 35 ? -8.001 -3.701 -5.364 1.00 0.00 35 VAL A O 7
ATOM 10353 N N . LYS A 1 36 ? -6.306 -2.205 -5.325 1.00 0.00 36 LYS A N 7
ATOM 10354 C CA . LYS A 1 36 ? -7.125 -1.122 -4.809 1.00 0.00 36 LYS A CA 7
ATOM 10355 C C . LYS A 1 36 ? -8.291 -0.869 -5.766 1.00 0.00 36 LYS A C 7
ATOM 10356 O O . LYS A 1 36 ? -9.349 -0.397 -5.351 1.00 0.00 36 LYS A O 7
ATOM 10374 N N . MET A 1 37 ? -8.059 -1.193 -7.029 1.00 0.00 37 MET A N 7
ATOM 10375 C CA . MET A 1 37 ? -9.077 -1.006 -8.050 1.00 0.00 37 MET A CA 7
ATOM 10376 C C . MET A 1 37 ? -10.395 -1.664 -7.636 1.00 0.00 37 MET A C 7
ATOM 10377 O O . MET A 1 37 ? -11.432 -1.006 -7.584 1.00 0.00 37 MET A O 7
ATOM 10391 N N . LYS A 1 38 ? -10.311 -2.956 -7.353 1.00 0.00 38 LYS A N 7
ATOM 10392 C CA . LYS A 1 38 ? -11.484 -3.711 -6.945 1.00 0.00 38 LYS A CA 7
ATOM 10393 C C . LYS A 1 38 ? -11.905 -3.272 -5.541 1.00 0.00 38 LYS A C 7
ATOM 10394 O O . LYS A 1 38 ? -13.070 -2.953 -5.309 1.00 0.00 38 LYS A O 7
ATOM 10412 N N . LEU A 1 39 ? -10.933 -3.270 -4.640 1.00 0.00 39 LEU A N 7
ATOM 10413 C CA . LEU A 1 39 ? -11.188 -2.876 -3.266 1.00 0.00 39 LEU A CA 7
ATOM 10414 C C . LEU A 1 39 ? -11.903 -1.523 -3.252 1.00 0.00 39 LEU A C 7
ATOM 10415 O O . LEU A 1 39 ? -12.748 -1.272 -2.394 1.00 0.00 39 LEU A O 7
ATOM 10431 N N . VAL A 1 40 ? -11.537 -0.686 -4.212 1.00 0.00 40 VAL A N 7
ATOM 10432 C CA . VAL A 1 40 ? -12.133 0.635 -4.320 1.00 0.00 40 VAL A CA 7
ATOM 10433 C C . VAL A 1 40 ? -13.643 0.493 -4.513 1.00 0.00 40 VAL A C 7
ATOM 10434 O O . VAL A 1 40 ? -14.422 1.223 -3.900 1.00 0.00 40 VAL A O 7
ATOM 10447 N N . ALA A 1 41 ? -14.013 -0.449 -5.367 1.00 0.00 41 ALA A N 7
ATOM 10448 C CA . ALA A 1 41 ? -15.418 -0.695 -5.648 1.00 0.00 41 ALA A CA 7
ATOM 10449 C C . ALA A 1 41 ? -16.055 -1.412 -4.456 1.00 0.00 41 ALA A C 7
ATOM 10450 O O . ALA A 1 41 ? -17.219 -1.177 -4.135 1.00 0.00 41 ALA A O 7
ATOM 10457 N N . VAL A 1 42 ? -15.263 -2.272 -3.832 1.00 0.00 42 VAL A N 7
ATOM 10458 C CA . VAL A 1 42 ? -15.735 -3.025 -2.683 1.00 0.00 42 VAL A CA 7
ATOM 10459 C C . VAL A 1 42 ? -15.974 -2.066 -1.514 1.00 0.00 42 VAL A C 7
ATOM 10460 O O . VAL A 1 42 ? -17.053 -2.059 -0.924 1.00 0.00 42 VAL A O 7
ATOM 10473 N N . LEU A 1 43 ? -14.951 -1.280 -1.216 1.00 0.00 43 LEU A N 7
ATOM 10474 C CA . LEU A 1 43 ? -15.037 -0.320 -0.129 1.00 0.00 43 LEU A CA 7
ATOM 10475 C C . LEU A 1 43 ? -15.915 0.856 -0.561 1.00 0.00 43 LEU A C 7
ATOM 10476 O O . LEU A 1 43 ? -16.618 1.445 0.259 1.00 0.00 43 LEU A O 7
ATOM 10492 N N . ASN A 1 44 ? -15.848 1.162 -1.849 1.00 0.00 44 ASN A N 7
ATOM 10493 C CA . ASN A 1 44 ? -16.630 2.256 -2.400 1.00 0.00 44 ASN A CA 7
ATOM 10494 C C . ASN A 1 44 ? -16.290 3.546 -1.652 1.00 0.00 44 ASN A C 7
ATOM 10495 O O . ASN A 1 44 ? -17.150 4.132 -0.996 1.00 0.00 44 ASN A O 7
ATOM 10506 N N . ALA A 1 45 ? -15.034 3.950 -1.774 1.00 0.00 45 ALA A N 7
ATOM 10507 C CA . ALA A 1 45 ? -14.570 5.161 -1.118 1.00 0.00 45 ALA A CA 7
ATOM 10508 C C . ALA A 1 45 ? -13.603 5.900 -2.044 1.00 0.00 45 ALA A C 7
ATOM 10509 O O . ALA A 1 45 ? -13.398 5.492 -3.187 1.00 0.00 45 ALA A O 7
ATOM 10516 N N . ASN A 1 46 ? -13.034 6.975 -1.517 1.00 0.00 46 ASN A N 7
ATOM 10517 C CA . ASN A 1 46 ? -12.093 7.774 -2.283 1.00 0.00 46 ASN A CA 7
ATOM 10518 C C . ASN A 1 46 ? -10.887 6.912 -2.662 1.00 0.00 46 ASN A C 7
ATOM 10519 O O . ASN A 1 46 ? -10.022 6.649 -1.830 1.00 0.00 46 ASN A O 7
ATOM 10530 N N . LYS A 1 47 ? -10.871 6.497 -3.921 1.00 0.00 47 LYS A N 7
ATOM 10531 C CA . LYS A 1 47 ? -9.785 5.669 -4.421 1.00 0.00 47 LYS A CA 7
ATOM 10532 C C . LYS A 1 47 ? -8.482 6.471 -4.390 1.00 0.00 47 LYS A C 7
ATOM 10533 O O . LYS A 1 47 ? -7.397 5.897 -4.311 1.00 0.00 47 LYS A O 7
ATOM 10551 N N . GLN A 1 48 ? -8.633 7.786 -4.455 1.00 0.00 48 GLN A N 7
ATOM 10552 C CA . GLN A 1 48 ? -7.482 8.673 -4.435 1.00 0.00 48 GLN A CA 7
ATOM 10553 C C . GLN A 1 48 ? -6.673 8.464 -3.154 1.00 0.00 48 GLN A C 7
ATOM 10554 O O . GLN A 1 48 ? -5.526 8.021 -3.205 1.00 0.00 48 GLN A O 7
ATOM 10568 N N . VAL A 1 49 ? -7.300 8.793 -2.034 1.00 0.00 49 VAL A N 7
ATOM 10569 C CA . VAL A 1 49 ? -6.653 8.647 -0.743 1.00 0.00 49 VAL A CA 7
ATOM 10570 C C . VAL A 1 49 ? -6.980 7.268 -0.165 1.00 0.00 49 VAL A C 7
ATOM 10571 O O . VAL A 1 49 ? -7.445 7.160 0.968 1.00 0.00 49 VAL A O 7
ATOM 10584 N N . LEU A 1 50 ? -6.724 6.248 -0.972 1.00 0.00 50 LEU A N 7
ATOM 10585 C CA . LEU A 1 50 ? -6.986 4.881 -0.555 1.00 0.00 50 LEU A CA 7
ATOM 10586 C C . LEU A 1 50 ? -5.775 4.009 -0.894 1.00 0.00 50 LEU A C 7
ATOM 10587 O O . LEU A 1 50 ? -5.220 4.109 -1.987 1.00 0.00 50 LEU A O 7
ATOM 10603 N N . VAL A 1 51 ? -5.402 3.174 0.064 1.00 0.00 51 VAL A N 7
ATOM 10604 C CA . VAL A 1 51 ? -4.267 2.285 -0.119 1.00 0.00 51 VAL A CA 7
ATOM 10605 C C . VAL A 1 51 ? -4.446 1.047 0.763 1.00 0.00 51 VAL A C 7
ATOM 10606 O O . VAL A 1 51 ? -5.402 0.963 1.534 1.00 0.00 51 VAL A O 7
ATOM 10619 N N . VAL A 1 52 ? -3.513 0.118 0.621 1.00 0.00 52 VAL A N 7
ATOM 10620 C CA . VAL A 1 52 ? -3.557 -1.111 1.394 1.00 0.00 52 VAL A CA 7
ATOM 10621 C C . VAL A 1 52 ? -2.494 -1.055 2.493 1.00 0.00 52 VAL A C 7
ATOM 10622 O O . VAL A 1 52 ? -1.428 -0.471 2.302 1.00 0.00 52 VAL A O 7
ATOM 10635 N N . ASP A 1 53 ? -2.820 -1.671 3.620 1.00 0.00 53 ASP A N 7
ATOM 10636 C CA . ASP A 1 53 ? -1.905 -1.699 4.749 1.00 0.00 53 ASP A CA 7
ATOM 10637 C C . ASP A 1 53 ? -0.874 -2.809 4.538 1.00 0.00 53 ASP A C 7
ATOM 10638 O O . ASP A 1 53 ? 0.329 -2.551 4.537 1.00 0.00 53 ASP A O 7
ATOM 10648 N N . THR A 1 54 ? -1.382 -4.020 4.363 1.00 0.00 54 THR A N 7
ATOM 10649 C CA . THR A 1 54 ? -0.519 -5.170 4.152 1.00 0.00 54 THR A CA 7
ATOM 10650 C C . THR A 1 54 ? -1.349 -6.392 3.754 1.00 0.00 54 THR A C 7
ATOM 10651 O O . THR A 1 54 ? -2.559 -6.425 3.974 1.00 0.00 54 THR A O 7
ATOM 10662 N N . LEU A 1 55 ? -0.665 -7.368 3.175 1.00 0.00 55 LEU A N 7
ATOM 10663 C CA . LEU A 1 55 ? -1.324 -8.590 2.743 1.00 0.00 55 LEU A CA 7
ATOM 10664 C C . LEU A 1 55 ? -0.444 -9.790 3.097 1.00 0.00 55 LEU A C 7
ATOM 10665 O O . LEU A 1 55 ? 0.694 -9.623 3.532 1.00 0.00 55 LEU A O 7
ATOM 10681 N N . ASP A 1 56 ? -1.005 -10.974 2.896 1.00 0.00 56 ASP A N 7
ATOM 10682 C CA . ASP A 1 56 ? -0.285 -12.202 3.189 1.00 0.00 56 ASP A CA 7
ATOM 10683 C C . ASP A 1 56 ? -0.964 -13.369 2.470 1.00 0.00 56 ASP A C 7
ATOM 10684 O O . ASP A 1 56 ? -2.157 -13.608 2.654 1.00 0.00 56 ASP A O 7
ATOM 10694 N N . GLN A 1 57 ? -0.176 -14.066 1.664 1.00 0.00 57 GLN A N 7
ATOM 10695 C CA . GLN A 1 57 ? -0.686 -15.202 0.916 1.00 0.00 57 GLN A CA 7
ATOM 10696 C C . GLN A 1 57 ? -0.950 -16.381 1.855 1.00 0.00 57 GLN A C 7
ATOM 10697 O O . GLN A 1 57 ? -0.220 -16.582 2.825 1.00 0.00 57 GLN A O 7
ATOM 10711 N N . ILE A 1 58 ? -1.995 -17.130 1.534 1.00 0.00 58 ILE A N 7
ATOM 10712 C CA . ILE A 1 58 ? -2.364 -18.283 2.337 1.00 0.00 58 ILE A CA 7
ATOM 10713 C C . ILE A 1 58 ? -1.707 -19.535 1.756 1.00 0.00 58 ILE A C 7
ATOM 10714 O O . ILE A 1 58 ? -1.777 -19.775 0.551 1.00 0.00 58 ILE A O 7
ATOM 10730 N N . PHE A 1 59 ? -1.084 -20.303 2.638 1.00 0.00 59 PHE A N 7
ATOM 10731 C CA . PHE A 1 59 ? -0.415 -21.525 2.226 1.00 0.00 59 PHE A CA 7
ATOM 10732 C C . PHE A 1 59 ? -1.428 -22.640 1.955 1.00 0.00 59 PHE A C 7
ATOM 10733 O O . PHE A 1 59 ? -1.366 -23.299 0.919 1.00 0.00 59 PHE A O 7
ATOM 10750 N N . GLY A 1 60 ? -2.336 -22.814 2.903 1.00 0.00 60 GLY A N 7
ATOM 10751 C CA . GLY A 1 60 ? -3.361 -23.837 2.779 1.00 0.00 60 GLY A CA 7
ATOM 10752 C C . GLY A 1 60 ? -3.840 -23.960 1.331 1.00 0.00 60 GLY A C 7
ATOM 10753 O O . GLY A 1 60 ? -3.730 -25.024 0.725 1.00 0.00 60 GLY A O 7
ATOM 10757 N N . LYS A 1 61 ? -4.363 -22.855 0.819 1.00 0.00 61 LYS A N 7
ATOM 10758 C CA . LYS A 1 61 ? -4.860 -22.825 -0.545 1.00 0.00 61 LYS A CA 7
ATOM 10759 C C . LYS A 1 61 ? -4.240 -21.637 -1.284 1.00 0.00 61 LYS A C 7
ATOM 10760 O O . LYS A 1 61 ? -3.157 -21.176 -0.926 1.00 0.00 61 LYS A O 7
ATOM 10778 N N . LEU A 1 62 ? -4.954 -21.175 -2.299 1.00 0.00 62 LEU A N 7
ATOM 10779 C CA . LEU A 1 62 ? -4.488 -20.048 -3.090 1.00 0.00 62 LEU A CA 7
ATOM 10780 C C . LEU A 1 62 ? -5.173 -18.770 -2.603 1.00 0.00 62 LEU A C 7
ATOM 10781 O O . LEU A 1 62 ? -5.586 -17.937 -3.409 1.00 0.00 62 LEU A O 7
ATOM 10797 N N . GLU A 1 63 ? -5.275 -18.655 -1.287 1.00 0.00 63 GLU A N 7
ATOM 10798 C CA . GLU A 1 63 ? -5.903 -17.492 -0.684 1.00 0.00 63 GLU A CA 7
ATOM 10799 C C . GLU A 1 63 ? -4.842 -16.471 -0.268 1.00 0.00 63 GLU A C 7
ATOM 10800 O O . GLU A 1 63 ? -3.648 -16.766 -0.295 1.00 0.00 63 GLU A O 7
ATOM 10813 N N . ALA A 1 64 ? -5.316 -15.293 0.109 1.00 0.00 64 ALA A N 7
ATOM 10814 C CA . ALA A 1 64 ? -4.423 -14.227 0.530 1.00 0.00 64 ALA A CA 7
ATOM 10815 C C . ALA A 1 64 ? -5.198 -13.230 1.394 1.00 0.00 64 ALA A C 7
ATOM 10816 O O . ALA A 1 64 ? -6.134 -12.587 0.918 1.00 0.00 64 ALA A O 7
ATOM 10823 N N . GLU A 1 65 ? -4.781 -13.131 2.647 1.00 0.00 65 GLU A N 7
ATOM 10824 C CA . GLU A 1 65 ? -5.423 -12.223 3.581 1.00 0.00 65 GLU A CA 7
ATOM 10825 C C . GLU A 1 65 ? -4.579 -10.960 3.760 1.00 0.00 65 GLU A C 7
ATOM 10826 O O . GLU A 1 65 ? -3.351 -11.029 3.785 1.00 0.00 65 GLU A O 7
ATOM 10839 N N . GLY A 1 66 ? -5.271 -9.836 3.880 1.00 0.00 66 GLY A N 7
ATOM 10840 C CA . GLY A 1 66 ? -4.600 -8.560 4.055 1.00 0.00 66 GLY A CA 7
ATOM 10841 C C . GLY A 1 66 ? -5.534 -7.534 4.701 1.00 0.00 66 GLY A C 7
ATOM 10842 O O . GLY A 1 66 ? -6.724 -7.793 4.871 1.00 0.00 66 GLY A O 7
ATOM 10846 N N . TYR A 1 67 ? -4.958 -6.390 5.044 1.00 0.00 67 TYR A N 7
ATOM 10847 C CA . TYR A 1 67 ? -5.724 -5.324 5.666 1.00 0.00 67 TYR A CA 7
ATOM 10848 C C . TYR A 1 67 ? -5.721 -4.067 4.796 1.00 0.00 67 TYR A C 7
ATOM 10849 O O . TYR A 1 67 ? -4.666 -3.610 4.361 1.00 0.00 67 TYR A O 7
ATOM 10867 N N . ALA A 1 68 ? -6.917 -3.542 4.567 1.00 0.00 68 ALA A N 7
ATOM 10868 C CA . ALA A 1 68 ? -7.066 -2.345 3.757 1.00 0.00 68 ALA A CA 7
ATOM 10869 C C . ALA A 1 68 ? -7.334 -1.147 4.668 1.00 0.00 68 ALA A C 7
ATOM 10870 O O . ALA A 1 68 ? -8.227 -1.192 5.513 1.00 0.00 68 ALA A O 7
ATOM 10877 N N . LYS A 1 69 ? -6.544 -0.102 4.467 1.00 0.00 69 LYS A N 7
ATOM 10878 C CA . LYS A 1 69 ? -6.685 1.107 5.260 1.00 0.00 69 LYS A CA 7
ATOM 10879 C C . LYS A 1 69 ? -7.075 2.270 4.345 1.00 0.00 69 LYS A C 7
ATOM 10880 O O . LYS A 1 69 ? -6.715 2.287 3.169 1.00 0.00 69 LYS A O 7
ATOM 10898 N N . ILE A 1 70 ? -7.806 3.214 4.920 1.00 0.00 70 ILE A N 7
ATOM 10899 C CA . ILE A 1 70 ? -8.247 4.378 4.171 1.00 0.00 70 ILE A CA 7
ATOM 10900 C C . ILE A 1 70 ? -7.771 5.648 4.880 1.00 0.00 70 ILE A C 7
ATOM 10901 O O . ILE A 1 70 ? -7.863 5.752 6.102 1.00 0.00 70 ILE A O 7
ATOM 10917 N N . TYR A 1 71 ? -7.270 6.579 4.082 1.00 0.00 71 TYR A N 7
ATOM 10918 C CA . TYR A 1 71 ? -6.778 7.837 4.618 1.00 0.00 71 TYR A CA 7
ATOM 10919 C C . TYR A 1 71 ? -7.851 8.925 4.534 1.00 0.00 71 TYR A C 7
ATOM 10920 O O . TYR A 1 71 ? -8.918 8.708 3.964 1.00 0.00 71 TYR A O 7
ATOM 10938 N N . ASN A 1 72 ? -7.529 10.073 5.113 1.00 0.00 72 ASN A N 7
ATOM 10939 C CA . ASN A 1 72 ? -8.451 11.196 5.112 1.00 0.00 72 ASN A CA 7
ATOM 10940 C C . ASN A 1 72 ? -7.775 12.406 4.465 1.00 0.00 72 ASN A C 7
ATOM 10941 O O . ASN A 1 72 ? -8.383 13.103 3.654 1.00 0.00 72 ASN A O 7
ATOM 10952 N N . ASP A 1 73 ? -6.524 12.620 4.848 1.00 0.00 73 ASP A N 7
ATOM 10953 C CA . ASP A 1 73 ? -5.758 13.733 4.315 1.00 0.00 73 ASP A CA 7
ATOM 10954 C C . ASP A 1 73 ? -4.267 13.394 4.371 1.00 0.00 73 ASP A C 7
ATOM 10955 O O . ASP A 1 73 ? -3.744 13.048 5.430 1.00 0.00 73 ASP A O 7
ATOM 10965 N N . GLU A 1 74 ? -3.624 13.504 3.218 1.00 0.00 74 GLU A N 7
ATOM 10966 C CA . GLU A 1 74 ? -2.204 13.214 3.123 1.00 0.00 74 GLU A CA 7
ATOM 10967 C C . GLU A 1 74 ? -1.408 14.143 4.042 1.00 0.00 74 GLU A C 7
ATOM 10968 O O . GLU A 1 74 ? -0.266 13.850 4.389 1.00 0.00 74 GLU A O 7
ATOM 10981 N N . LYS A 1 75 ? -2.044 15.246 4.408 1.00 0.00 75 LYS A N 7
ATOM 10982 C CA . LYS A 1 75 ? -1.411 16.221 5.280 1.00 0.00 75 LYS A CA 7
ATOM 10983 C C . LYS A 1 75 ? -0.993 15.537 6.584 1.00 0.00 75 LYS A C 7
ATOM 10984 O O . LYS A 1 75 ? 0.149 15.673 7.021 1.00 0.00 75 LYS A O 7
ATOM 11002 N N . ALA A 1 76 ? -1.941 14.818 7.167 1.00 0.00 76 ALA A N 7
ATOM 11003 C CA . ALA A 1 76 ? -1.685 14.112 8.412 1.00 0.00 76 ALA A CA 7
ATOM 11004 C C . ALA A 1 76 ? -0.786 12.906 8.134 1.00 0.00 76 ALA A C 7
ATOM 11005 O O . ALA A 1 76 ? 0.254 12.742 8.771 1.00 0.00 76 ALA A O 7
ATOM 11012 N N . MET A 1 77 ? -1.220 12.092 7.183 1.00 0.00 77 MET A N 7
ATOM 11013 C CA . MET A 1 77 ? -0.469 10.905 6.814 1.00 0.00 77 MET A CA 7
ATOM 11014 C C . MET A 1 77 ? 1.002 11.245 6.556 1.00 0.00 77 MET A C 7
ATOM 11015 O O . MET A 1 77 ? 1.896 10.539 7.018 1.00 0.00 77 MET A O 7
ATOM 11029 N N . ALA A 1 78 ? 1.204 12.326 5.818 1.00 0.00 78 ALA A N 7
ATOM 11030 C CA . ALA A 1 78 ? 2.550 12.769 5.493 1.00 0.00 78 ALA A CA 7
ATOM 11031 C C . ALA A 1 78 ? 3.402 12.771 6.763 1.00 0.00 78 ALA A C 7
ATOM 11032 O O . ALA A 1 78 ? 4.594 12.470 6.716 1.00 0.00 78 ALA A O 7
ATOM 11039 N N . THR A 1 79 ? 2.758 13.113 7.869 1.00 0.00 79 THR A N 7
ATOM 11040 C CA . THR A 1 79 ? 3.442 13.158 9.150 1.00 0.00 79 THR A CA 7
ATOM 11041 C C . THR A 1 79 ? 3.152 11.889 9.955 1.00 0.00 79 THR A C 7
ATOM 11042 O O . THR A 1 79 ? 4.054 11.095 10.215 1.00 0.00 79 THR A O 7
ATOM 11053 N N . ILE A 1 80 ? 1.888 11.740 10.327 1.00 0.00 80 ILE A N 7
ATOM 11054 C CA . ILE A 1 80 ? 1.468 10.581 11.096 1.00 0.00 80 ILE A CA 7
ATOM 11055 C C . ILE A 1 80 ? 2.173 9.334 10.559 1.00 0.00 80 ILE A C 7
ATOM 11056 O O . ILE A 1 80 ? 3.065 8.792 11.210 1.00 0.00 80 ILE A O 7
ATOM 11072 N N . GLU A 1 81 ? 1.745 8.914 9.378 1.00 0.00 81 GLU A N 7
ATOM 11073 C CA . GLU A 1 81 ? 2.324 7.740 8.746 1.00 0.00 81 GLU A CA 7
ATOM 11074 C C . GLU A 1 81 ? 3.831 7.927 8.559 1.00 0.00 81 GLU A C 7
ATOM 11075 O O . GLU A 1 81 ? 4.367 8.997 8.845 1.00 0.00 81 GLU A O 7
ATOM 11088 N N . THR A 1 82 ? 4.470 6.872 8.077 1.00 0.00 82 THR A N 7
ATOM 11089 C CA . THR A 1 82 ? 5.905 6.907 7.848 1.00 0.00 82 THR A CA 7
ATOM 11090 C C . THR A 1 82 ? 6.230 6.436 6.428 1.00 0.00 82 THR A C 7
ATOM 11091 O O . THR A 1 82 ? 5.367 5.894 5.738 1.00 0.00 82 THR A O 7
ATOM 11102 N N . LYS A 1 83 ? 7.475 6.661 6.035 1.00 0.00 83 LYS A N 7
ATOM 11103 C CA . LYS A 1 83 ? 7.924 6.268 4.710 1.00 0.00 83 LYS A CA 7
ATOM 11104 C C . LYS A 1 83 ? 7.569 4.799 4.472 1.00 0.00 83 LYS A C 7
ATOM 11105 O O . LYS A 1 83 ? 7.450 4.362 3.328 1.00 0.00 83 LYS A O 7
ATOM 11123 N N . SER A 1 84 ? 7.413 4.075 5.572 1.00 0.00 84 SER A N 7
ATOM 11124 C CA . SER A 1 84 ? 7.076 2.663 5.497 1.00 0.00 84 SER A CA 7
ATOM 11125 C C . SER A 1 84 ? 5.708 2.488 4.834 1.00 0.00 84 SER A C 7
ATOM 11126 O O . SER A 1 84 ? 5.554 1.666 3.931 1.00 0.00 84 SER A O 7
ATOM 11134 N N . VAL A 1 85 ? 4.751 3.271 5.307 1.00 0.00 85 VAL A N 7
ATOM 11135 C CA . VAL A 1 85 ? 3.402 3.211 4.772 1.00 0.00 85 VAL A CA 7
ATOM 11136 C C . VAL A 1 85 ? 3.390 3.809 3.364 1.00 0.00 85 VAL A C 7
ATOM 11137 O O . VAL A 1 85 ? 2.812 3.230 2.444 1.00 0.00 85 VAL A O 7
ATOM 11150 N N . LEU A 1 86 ? 4.034 4.960 3.239 1.00 0.00 86 LEU A N 7
ATOM 11151 C CA . LEU A 1 86 ? 4.105 5.643 1.958 1.00 0.00 86 LEU A CA 7
ATOM 11152 C C . LEU A 1 86 ? 4.932 4.803 0.982 1.00 0.00 86 LEU A C 7
ATOM 11153 O O . LEU A 1 86 ? 4.810 4.957 -0.232 1.00 0.00 86 LEU A O 7
ATOM 11169 N N . GLU A 1 87 ? 5.754 3.933 1.550 1.00 0.00 87 GLU A N 7
ATOM 11170 C CA . GLU A 1 87 ? 6.600 3.069 0.745 1.00 0.00 87 GLU A CA 7
ATOM 11171 C C . GLU A 1 87 ? 5.744 2.125 -0.101 1.00 0.00 87 GLU A C 7
ATOM 11172 O O . GLU A 1 87 ? 5.902 2.062 -1.319 1.00 0.00 87 GLU A O 7
ATOM 11185 N N . LYS A 1 88 ? 4.855 1.415 0.579 1.00 0.00 88 LYS A N 7
ATOM 11186 C CA . LYS A 1 88 ? 3.974 0.476 -0.095 1.00 0.00 88 LYS A CA 7
ATOM 11187 C C . LYS A 1 88 ? 2.993 1.249 -0.978 1.00 0.00 88 LYS A C 7
ATOM 11188 O O . LYS A 1 88 ? 2.590 0.767 -2.035 1.00 0.00 88 LYS A O 7
ATOM 11206 N N . ASN A 1 89 ? 2.637 2.437 -0.513 1.00 0.00 89 ASN A N 7
ATOM 11207 C CA . ASN A 1 89 ? 1.710 3.283 -1.247 1.00 0.00 89 ASN A CA 7
ATOM 11208 C C . ASN A 1 89 ? 2.397 3.805 -2.511 1.00 0.00 89 ASN A C 7
ATOM 11209 O O . ASN A 1 89 ? 3.230 4.708 -2.442 1.00 0.00 89 ASN A O 7
ATOM 11220 N N . LYS A 1 90 ? 2.020 3.215 -3.636 1.00 0.00 90 LYS A N 7
ATOM 11221 C CA . LYS A 1 90 ? 2.589 3.610 -4.914 1.00 0.00 90 LYS A CA 7
ATOM 11222 C C . LYS A 1 90 ? 2.635 5.137 -4.998 1.00 0.00 90 LYS A C 7
ATOM 11223 O O . LYS A 1 90 ? 1.967 5.824 -4.226 1.00 0.00 90 LYS A O 7
ATOM 11241 N N . ILE A 1 91 ? 3.426 5.623 -5.942 1.00 0.00 91 ILE A N 7
ATOM 11242 C CA . ILE A 1 91 ? 3.566 7.055 -6.137 1.00 0.00 91 ILE A CA 7
ATOM 11243 C C . ILE A 1 91 ? 2.195 7.721 -6.001 1.00 0.00 91 ILE A C 7
ATOM 11244 O O . ILE A 1 91 ? 1.925 8.396 -5.009 1.00 0.00 91 ILE A O 7
ATOM 11260 N N . GLU A 1 92 ? 1.367 7.508 -7.012 1.00 0.00 92 GLU A N 7
ATOM 11261 C CA . GLU A 1 92 ? 0.030 8.078 -7.018 1.00 0.00 92 GLU A CA 7
ATOM 11262 C C . GLU A 1 92 ? 0.106 9.605 -7.087 1.00 0.00 92 GLU A C 7
ATOM 11263 O O . GLU A 1 92 ? 0.137 10.180 -8.175 1.00 0.00 92 GLU A O 7
ATOM 11276 N N . GLU A 1 93 ? 0.132 10.218 -5.913 1.00 0.00 93 GLU A N 7
ATOM 11277 C CA . GLU A 1 93 ? 0.203 11.667 -5.828 1.00 0.00 93 GLU A CA 7
ATOM 11278 C C . GLU A 1 93 ? 1.662 12.129 -5.838 1.00 0.00 93 GLU A C 7
ATOM 11279 O O . GLU A 1 93 ? 2.571 11.319 -6.019 1.00 0.00 93 GLU A O 7
ATOM 11292 N N . GLU A 1 94 ? 1.840 13.426 -5.643 1.00 0.00 94 GLU A N 7
ATOM 11293 C CA . GLU A 1 94 ? 3.173 14.006 -5.629 1.00 0.00 94 GLU A CA 7
ATOM 11294 C C . GLU A 1 94 ? 3.737 14.002 -4.207 1.00 0.00 94 GLU A C 7
ATOM 11295 O O . GLU A 1 94 ? 3.275 13.245 -3.354 1.00 0.00 94 GLU A O 7
ATOM 11308 N N . ALA A 1 95 ? 4.728 14.855 -3.995 1.00 0.00 95 ALA A N 7
ATOM 11309 C CA . ALA A 1 95 ? 5.361 14.960 -2.692 1.00 0.00 95 ALA A CA 7
ATOM 11310 C C . ALA A 1 95 ? 6.678 15.727 -2.829 1.00 0.00 95 ALA A C 7
ATOM 11311 O O . ALA A 1 95 ? 7.705 15.146 -3.176 1.00 0.00 95 ALA A O 7
ATOM 11318 N N . GLU A 1 96 ? 6.605 17.019 -2.547 1.00 0.00 96 GLU A N 7
ATOM 11319 C CA . GLU A 1 96 ? 7.779 17.872 -2.635 1.00 0.00 96 GLU A CA 7
ATOM 11320 C C . GLU A 1 96 ? 9.013 17.129 -2.119 1.00 0.00 96 GLU A C 7
ATOM 11321 O O . GLU A 1 96 ? 9.958 16.892 -2.870 1.00 0.00 96 GLU A O 7
ATOM 11334 N N . ALA A 1 97 ? 8.965 16.783 -0.841 1.00 0.00 97 ALA A N 7
ATOM 11335 C CA . ALA A 1 97 ? 10.067 16.072 -0.215 1.00 0.00 97 ALA A CA 7
ATOM 11336 C C . ALA A 1 97 ? 9.510 15.007 0.731 1.00 0.00 97 ALA A C 7
ATOM 11337 O O . ALA A 1 97 ? 8.634 15.292 1.545 1.00 0.00 97 ALA A O 7
ATOM 11344 N N . GLU A 1 98 ? 10.043 13.802 0.592 1.00 0.00 98 GLU A N 7
ATOM 11345 C CA . GLU A 1 98 ? 9.610 12.692 1.424 1.00 0.00 98 GLU A CA 7
ATOM 11346 C C . GLU A 1 98 ? 9.749 13.053 2.905 1.00 0.00 98 GLU A C 7
ATOM 11347 O O . GLU A 1 98 ? 8.777 12.991 3.657 1.00 0.00 98 GLU A O 7
ATOM 11360 N N . VAL A 1 99 ? 10.964 13.425 3.279 1.00 0.00 99 VAL A N 7
ATOM 11361 C CA . VAL A 1 99 ? 11.242 13.796 4.656 1.00 0.00 99 VAL A CA 7
ATOM 11362 C C . VAL A 1 99 ? 10.664 12.735 5.593 1.00 0.00 99 VAL A C 7
ATOM 11363 O O . VAL A 1 99 ? 10.080 11.752 5.138 1.00 0.00 99 VAL A O 7
ATOM 11376 N N . ALA A 1 100 ? 10.846 12.968 6.885 1.00 0.00 100 ALA A N 7
ATOM 11377 C CA . ALA A 1 100 ? 10.349 12.043 7.890 1.00 0.00 100 ALA A CA 7
ATOM 11378 C C . ALA A 1 100 ? 10.542 12.655 9.279 1.00 0.00 100 ALA A C 7
ATOM 11379 O O . ALA A 1 100 ? 11.059 13.764 9.406 1.00 0.00 100 ALA A O 7
ATOM 11386 N N . GLU A 1 101 ? 10.117 11.905 10.284 1.00 0.00 101 GLU A N 7
ATOM 11387 C CA . GLU A 1 101 ? 10.237 12.359 11.660 1.00 0.00 101 GLU A CA 7
ATOM 11388 C C . GLU A 1 101 ? 10.918 11.289 12.515 1.00 0.00 101 GLU A C 7
ATOM 11389 O O . GLU A 1 101 ? 10.998 10.128 12.116 1.00 0.00 101 GLU A O 7
ATOM 11402 N N . GLU A 1 102 ? 11.392 11.718 13.676 1.00 0.00 102 GLU A N 7
ATOM 11403 C CA . GLU A 1 102 ? 12.064 10.811 14.591 1.00 0.00 102 GLU A CA 7
ATOM 11404 C C . GLU A 1 102 ? 13.133 10.005 13.850 1.00 0.00 102 GLU A C 7
ATOM 11405 O O . GLU A 1 102 ? 13.605 8.986 14.351 1.00 0.00 102 GLU A O 7
ATOM 11418 N N . MET A 1 1 ? -10.788 -14.048 -9.365 1.00 0.00 1 MET A N 8
ATOM 11419 C CA . MET A 1 1 ? -10.464 -13.014 -8.397 1.00 0.00 1 MET A CA 8
ATOM 11420 C C . MET A 1 1 ? -11.716 -12.547 -7.653 1.00 0.00 1 MET A C 8
ATOM 11421 O O . MET A 1 1 ? -12.710 -12.175 -8.276 1.00 0.00 1 MET A O 8
ATOM 11435 N N . ASP A 1 2 ? -11.628 -12.582 -6.331 1.00 0.00 2 ASP A N 8
ATOM 11436 C CA . ASP A 1 2 ? -12.742 -12.167 -5.496 1.00 0.00 2 ASP A CA 8
ATOM 11437 C C . ASP A 1 2 ? -12.221 -11.804 -4.104 1.00 0.00 2 ASP A C 8
ATOM 11438 O O . ASP A 1 2 ? -11.324 -12.462 -3.581 1.00 0.00 2 ASP A O 8
ATOM 11448 N N . ILE A 1 3 ? -12.808 -10.756 -3.543 1.00 0.00 3 ILE A N 8
ATOM 11449 C CA . ILE A 1 3 ? -12.414 -10.297 -2.222 1.00 0.00 3 ILE A CA 8
ATOM 11450 C C . ILE A 1 3 ? -13.617 -10.380 -1.279 1.00 0.00 3 ILE A C 8
ATOM 11451 O O . ILE A 1 3 ? -14.758 -10.225 -1.708 1.00 0.00 3 ILE A O 8
ATOM 11467 N N . SER A 1 4 ? -13.318 -10.627 -0.012 1.00 0.00 4 SER A N 8
ATOM 11468 C CA . SER A 1 4 ? -14.359 -10.735 0.995 1.00 0.00 4 SER A CA 8
ATOM 11469 C C . SER A 1 4 ? -13.987 -9.903 2.225 1.00 0.00 4 SER A C 8
ATOM 11470 O O . SER A 1 4 ? -12.872 -10.011 2.736 1.00 0.00 4 SER A O 8
ATOM 11478 N N . ILE A 1 5 ? -14.938 -9.094 2.664 1.00 0.00 5 ILE A N 8
ATOM 11479 C CA . ILE A 1 5 ? -14.723 -8.245 3.823 1.00 0.00 5 ILE A CA 8
ATOM 11480 C C . ILE A 1 5 ? -14.896 -9.076 5.096 1.00 0.00 5 ILE A C 8
ATOM 11481 O O . ILE A 1 5 ? -15.845 -9.850 5.213 1.00 0.00 5 ILE A O 8
ATOM 11497 N N . ILE A 1 6 ? -13.964 -8.887 6.019 1.00 0.00 6 ILE A N 8
ATOM 11498 C CA . ILE A 1 6 ? -14.001 -9.609 7.279 1.00 0.00 6 ILE A CA 8
ATOM 11499 C C . ILE A 1 6 ? -14.671 -8.736 8.343 1.00 0.00 6 ILE A C 8
ATOM 11500 O O . ILE A 1 6 ? -15.713 -9.101 8.884 1.00 0.00 6 ILE A O 8
ATOM 11516 N N . SER A 1 7 ? -14.044 -7.599 8.609 1.00 0.00 7 SER A N 8
ATOM 11517 C CA . SER A 1 7 ? -14.566 -6.671 9.598 1.00 0.00 7 SER A CA 8
ATOM 11518 C C . SER A 1 7 ? -14.511 -5.241 9.055 1.00 0.00 7 SER A C 8
ATOM 11519 O O . SER A 1 7 ? -13.928 -4.997 8.000 1.00 0.00 7 SER A O 8
ATOM 11527 N N . ASP A 1 8 ? -15.123 -4.334 9.802 1.00 0.00 8 ASP A N 8
ATOM 11528 C CA . ASP A 1 8 ? -15.150 -2.937 9.409 1.00 0.00 8 ASP A CA 8
ATOM 11529 C C . ASP A 1 8 ? -14.817 -2.063 10.620 1.00 0.00 8 ASP A C 8
ATOM 11530 O O . ASP A 1 8 ? -15.687 -1.775 11.441 1.00 0.00 8 ASP A O 8
ATOM 11540 N N . ARG A 1 9 ? -13.555 -1.667 10.695 1.00 0.00 9 ARG A N 8
ATOM 11541 C CA . ARG A 1 9 ? -13.095 -0.833 11.793 1.00 0.00 9 ARG A CA 8
ATOM 11542 C C . ARG A 1 9 ? -12.921 0.612 11.324 1.00 0.00 9 ARG A C 8
ATOM 11543 O O . ARG A 1 9 ? -12.632 0.858 10.154 1.00 0.00 9 ARG A O 8
ATOM 11563 N N . ASN A 1 10 ? -13.105 1.530 12.261 1.00 0.00 10 ASN A N 8
ATOM 11564 C CA . ASN A 1 10 ? -12.971 2.946 11.959 1.00 0.00 10 ASN A CA 8
ATOM 11565 C C . ASN A 1 10 ? -12.135 3.619 13.048 1.00 0.00 10 ASN A C 8
ATOM 11566 O O . ASN A 1 10 ? -12.457 3.523 14.232 1.00 0.00 10 ASN A O 8
ATOM 11577 N N . ASN A 1 11 ? -11.076 4.285 12.610 1.00 0.00 11 ASN A N 8
ATOM 11578 C CA . ASN A 1 11 ? -10.190 4.974 13.534 1.00 0.00 11 ASN A CA 8
ATOM 11579 C C . ASN A 1 11 ? -10.268 6.481 13.280 1.00 0.00 11 ASN A C 8
ATOM 11580 O O . ASN A 1 11 ? -9.528 7.013 12.454 1.00 0.00 11 ASN A O 8
ATOM 11591 N N . PRO A 1 12 ? -11.194 7.142 14.024 1.00 0.00 12 PRO A N 8
ATOM 11592 C CA . PRO A 1 12 ? -11.378 8.577 13.887 1.00 0.00 12 PRO A CA 8
ATOM 11593 C C . PRO A 1 12 ? -10.238 9.343 14.563 1.00 0.00 12 PRO A C 8
ATOM 11594 O O . PRO A 1 12 ? -9.829 10.402 14.088 1.00 0.00 12 PRO A O 8
ATOM 11605 N N . LEU A 1 13 ? -9.756 8.777 15.659 1.00 0.00 13 LEU A N 8
ATOM 11606 C CA . LEU A 1 13 ? -8.672 9.393 16.404 1.00 0.00 13 LEU A CA 8
ATOM 11607 C C . LEU A 1 13 ? -7.596 9.875 15.428 1.00 0.00 13 LEU A C 8
ATOM 11608 O O . LEU A 1 13 ? -7.289 11.065 15.375 1.00 0.00 13 LEU A O 8
ATOM 11624 N N . LEU A 1 14 ? -7.054 8.925 14.679 1.00 0.00 14 LEU A N 8
ATOM 11625 C CA . LEU A 1 14 ? -6.021 9.238 13.707 1.00 0.00 14 LEU A CA 8
ATOM 11626 C C . LEU A 1 14 ? -6.669 9.505 12.346 1.00 0.00 14 LEU A C 8
ATOM 11627 O O . LEU A 1 14 ? -6.032 9.339 11.308 1.00 0.00 14 LEU A O 8
ATOM 11643 N N . GLN A 1 15 ? -7.929 9.914 12.398 1.00 0.00 15 GLN A N 8
ATOM 11644 C CA . GLN A 1 15 ? -8.670 10.206 11.182 1.00 0.00 15 GLN A CA 8
ATOM 11645 C C . GLN A 1 15 ? -8.308 9.202 10.086 1.00 0.00 15 GLN A C 8
ATOM 11646 O O . GLN A 1 15 ? -8.000 9.591 8.961 1.00 0.00 15 GLN A O 8
ATOM 11660 N N . ARG A 1 16 ? -8.358 7.930 10.453 1.00 0.00 16 ARG A N 8
ATOM 11661 C CA . ARG A 1 16 ? -8.039 6.867 9.514 1.00 0.00 16 ARG A CA 8
ATOM 11662 C C . ARG A 1 16 ? -9.128 5.792 9.539 1.00 0.00 16 ARG A C 8
ATOM 11663 O O . ARG A 1 16 ? -10.031 5.837 10.373 1.00 0.00 16 ARG A O 8
ATOM 11683 N N . ARG A 1 17 ? -9.007 4.852 8.614 1.00 0.00 17 ARG A N 8
ATOM 11684 C CA . ARG A 1 17 ? -9.970 3.767 8.520 1.00 0.00 17 ARG A CA 8
ATOM 11685 C C . ARG A 1 17 ? -9.253 2.444 8.247 1.00 0.00 17 ARG A C 8
ATOM 11686 O O . ARG A 1 17 ? -8.501 2.328 7.281 1.00 0.00 17 ARG A O 8
ATOM 11706 N N . GLU A 1 18 ? -9.512 1.476 9.116 1.00 0.00 18 GLU A N 8
ATOM 11707 C CA . GLU A 1 18 ? -8.901 0.165 8.980 1.00 0.00 18 GLU A CA 8
ATOM 11708 C C . GLU A 1 18 ? -9.972 -0.895 8.724 1.00 0.00 18 GLU A C 8
ATOM 11709 O O . GLU A 1 18 ? -10.809 -1.159 9.586 1.00 0.00 18 GLU A O 8
ATOM 11722 N N . ILE A 1 19 ? -9.912 -1.476 7.535 1.00 0.00 19 ILE A N 8
ATOM 11723 C CA . ILE A 1 19 ? -10.867 -2.502 7.153 1.00 0.00 19 ILE A CA 8
ATOM 11724 C C . ILE A 1 19 ? -10.113 -3.768 6.740 1.00 0.00 19 ILE A C 8
ATOM 11725 O O . ILE A 1 19 ? -9.289 -3.733 5.827 1.00 0.00 19 ILE A O 8
ATOM 11741 N N . LYS A 1 20 ? -10.420 -4.854 7.432 1.00 0.00 20 LYS A N 8
ATOM 11742 C CA . LYS A 1 20 ? -9.780 -6.128 7.148 1.00 0.00 20 LYS A CA 8
ATOM 11743 C C . LYS A 1 20 ? -10.616 -6.897 6.123 1.00 0.00 20 LYS A C 8
ATOM 11744 O O . LYS A 1 20 ? -11.840 -6.965 6.239 1.00 0.00 20 LYS A O 8
ATOM 11762 N N . PHE A 1 21 ? -9.925 -7.455 5.141 1.00 0.00 21 PHE A N 8
ATOM 11763 C CA . PHE A 1 21 ? -10.587 -8.215 4.095 1.00 0.00 21 PHE A CA 8
ATOM 11764 C C . PHE A 1 21 ? -9.704 -9.366 3.610 1.00 0.00 21 PHE A C 8
ATOM 11765 O O . PHE A 1 21 ? -8.594 -9.553 4.105 1.00 0.00 21 PHE A O 8
ATOM 11782 N N . THR A 1 22 ? -10.230 -10.109 2.647 1.00 0.00 22 THR A N 8
ATOM 11783 C CA . THR A 1 22 ? -9.504 -11.236 2.089 1.00 0.00 22 THR A CA 8
ATOM 11784 C C . THR A 1 22 ? -9.698 -11.299 0.573 1.00 0.00 22 THR A C 8
ATOM 11785 O O . THR A 1 22 ? -10.581 -10.637 0.029 1.00 0.00 22 THR A O 8
ATOM 11796 N N . VAL A 1 23 ? -8.860 -12.101 -0.067 1.00 0.00 23 VAL A N 8
ATOM 11797 C CA . VAL A 1 23 ? -8.928 -12.259 -1.509 1.00 0.00 23 VAL A CA 8
ATOM 11798 C C . VAL A 1 23 ? -8.623 -13.713 -1.874 1.00 0.00 23 VAL A C 8
ATOM 11799 O O . VAL A 1 23 ? -7.668 -14.297 -1.365 1.00 0.00 23 VAL A O 8
ATOM 11812 N N . SER A 1 24 ? -9.452 -14.256 -2.754 1.00 0.00 24 SER A N 8
ATOM 11813 C CA . SER A 1 24 ? -9.283 -15.630 -3.192 1.00 0.00 24 SER A CA 8
ATOM 11814 C C . SER A 1 24 ? -9.039 -15.672 -4.702 1.00 0.00 24 SER A C 8
ATOM 11815 O O . SER A 1 24 ? -9.760 -15.032 -5.468 1.00 0.00 24 SER A O 8
ATOM 11823 N N . PHE A 1 25 ? -8.022 -16.429 -5.086 1.00 0.00 25 PHE A N 8
ATOM 11824 C CA . PHE A 1 25 ? -7.675 -16.563 -6.490 1.00 0.00 25 PHE A CA 8
ATOM 11825 C C . PHE A 1 25 ? -6.514 -17.542 -6.678 1.00 0.00 25 PHE A C 8
ATOM 11826 O O . PHE A 1 25 ? -5.725 -17.757 -5.760 1.00 0.00 25 PHE A O 8
ATOM 11843 N N . ASP A 1 26 ? -6.448 -18.108 -7.874 1.00 0.00 26 ASP A N 8
ATOM 11844 C CA . ASP A 1 26 ? -5.397 -19.058 -8.194 1.00 0.00 26 ASP A CA 8
ATOM 11845 C C . ASP A 1 26 ? -4.382 -18.396 -9.127 1.00 0.00 26 ASP A C 8
ATOM 11846 O O . ASP A 1 26 ? -4.445 -18.570 -10.343 1.00 0.00 26 ASP A O 8
ATOM 11856 N N . ALA A 1 27 ? -3.470 -17.649 -8.523 1.00 0.00 27 ALA A N 8
ATOM 11857 C CA . ALA A 1 27 ? -2.443 -16.959 -9.285 1.00 0.00 27 ALA A CA 8
ATOM 11858 C C . ALA A 1 27 ? -1.598 -16.105 -8.337 1.00 0.00 27 ALA A C 8
ATOM 11859 O O . ALA A 1 27 ? -1.521 -16.388 -7.142 1.00 0.00 27 ALA A O 8
ATOM 11866 N N . ALA A 1 28 ? -0.985 -15.076 -8.905 1.00 0.00 28 ALA A N 8
ATOM 11867 C CA . ALA A 1 28 ? -0.150 -14.179 -8.126 1.00 0.00 28 ALA A CA 8
ATOM 11868 C C . ALA A 1 28 ? -0.766 -12.779 -8.135 1.00 0.00 28 ALA A C 8
ATOM 11869 O O . ALA A 1 28 ? -1.249 -12.316 -9.168 1.00 0.00 28 ALA A O 8
ATOM 11876 N N . THR A 1 29 ? -0.728 -12.142 -6.973 1.00 0.00 29 THR A N 8
ATOM 11877 C CA . THR A 1 29 ? -1.277 -10.804 -6.834 1.00 0.00 29 THR A CA 8
ATOM 11878 C C . THR A 1 29 ? -0.619 -9.852 -7.835 1.00 0.00 29 THR A C 8
ATOM 11879 O O . THR A 1 29 ? 0.573 -9.966 -8.115 1.00 0.00 29 THR A O 8
ATOM 11890 N N . PRO A 1 30 ? -1.447 -8.910 -8.360 1.00 0.00 30 PRO A N 8
ATOM 11891 C CA . PRO A 1 30 ? -0.958 -7.938 -9.324 1.00 0.00 30 PRO A CA 8
ATOM 11892 C C . PRO A 1 30 ? -0.113 -6.863 -8.639 1.00 0.00 30 PRO A C 8
ATOM 11893 O O . PRO A 1 30 ? 1.101 -7.014 -8.507 1.00 0.00 30 PRO A O 8
ATOM 11904 N N . SER A 1 31 ? -0.787 -5.802 -8.221 1.00 0.00 31 SER A N 8
ATOM 11905 C CA . SER A 1 31 ? -0.113 -4.702 -7.552 1.00 0.00 31 SER A CA 8
ATOM 11906 C C . SER A 1 31 ? -1.044 -4.072 -6.513 1.00 0.00 31 SER A C 8
ATOM 11907 O O . SER A 1 31 ? -2.192 -4.487 -6.371 1.00 0.00 31 SER A O 8
ATOM 11915 N N . ILE A 1 32 ? -0.512 -3.079 -5.815 1.00 0.00 32 ILE A N 8
ATOM 11916 C CA . ILE A 1 32 ? -1.280 -2.388 -4.793 1.00 0.00 32 ILE A CA 8
ATOM 11917 C C . ILE A 1 32 ? -2.414 -1.603 -5.458 1.00 0.00 32 ILE A C 8
ATOM 11918 O O . ILE A 1 32 ? -3.578 -1.763 -5.097 1.00 0.00 32 ILE A O 8
ATOM 11934 N N . LYS A 1 33 ? -2.032 -0.773 -6.418 1.00 0.00 33 LYS A N 8
ATOM 11935 C CA . LYS A 1 33 ? -3.002 0.036 -7.136 1.00 0.00 33 LYS A CA 8
ATOM 11936 C C . LYS A 1 33 ? -4.022 -0.879 -7.815 1.00 0.00 33 LYS A C 8
ATOM 11937 O O . LYS A 1 33 ? -5.224 -0.623 -7.763 1.00 0.00 33 LYS A O 8
ATOM 11955 N N . ASP A 1 34 ? -3.505 -1.930 -8.436 1.00 0.00 34 ASP A N 8
ATOM 11956 C CA . ASP A 1 34 ? -4.356 -2.885 -9.124 1.00 0.00 34 ASP A CA 8
ATOM 11957 C C . ASP A 1 34 ? -5.354 -3.483 -8.130 1.00 0.00 34 ASP A C 8
ATOM 11958 O O . ASP A 1 34 ? -6.480 -3.813 -8.497 1.00 0.00 34 ASP A O 8
ATOM 11968 N N . VAL A 1 35 ? -4.903 -3.604 -6.890 1.00 0.00 35 VAL A N 8
ATOM 11969 C CA . VAL A 1 35 ? -5.742 -4.156 -5.840 1.00 0.00 35 VAL A CA 8
ATOM 11970 C C . VAL A 1 35 ? -6.722 -3.083 -5.359 1.00 0.00 35 VAL A C 8
ATOM 11971 O O . VAL A 1 35 ? -7.888 -3.375 -5.097 1.00 0.00 35 VAL A O 8
ATOM 11984 N N . LYS A 1 36 ? -6.213 -1.865 -5.260 1.00 0.00 36 LYS A N 8
ATOM 11985 C CA . LYS A 1 36 ? -7.030 -0.747 -4.816 1.00 0.00 36 LYS A CA 8
ATOM 11986 C C . LYS A 1 36 ? -8.204 -0.564 -5.780 1.00 0.00 36 LYS A C 8
ATOM 11987 O O . LYS A 1 36 ? -9.258 -0.063 -5.391 1.00 0.00 36 LYS A O 8
ATOM 12005 N N . MET A 1 37 ? -7.983 -0.981 -7.017 1.00 0.00 37 MET A N 8
ATOM 12006 C CA . MET A 1 37 ? -9.009 -0.870 -8.039 1.00 0.00 37 MET A CA 8
ATOM 12007 C C . MET A 1 37 ? -10.299 -1.565 -7.599 1.00 0.00 37 MET A C 8
ATOM 12008 O O . MET A 1 37 ? -11.331 -0.918 -7.426 1.00 0.00 37 MET A O 8
ATOM 12022 N N . LYS A 1 38 ? -10.198 -2.876 -7.431 1.00 0.00 38 LYS A N 8
ATOM 12023 C CA . LYS A 1 38 ? -11.344 -3.667 -7.014 1.00 0.00 38 LYS A CA 8
ATOM 12024 C C . LYS A 1 38 ? -11.668 -3.356 -5.552 1.00 0.00 38 LYS A C 8
ATOM 12025 O O . LYS A 1 38 ? -12.835 -3.333 -5.162 1.00 0.00 38 LYS A O 8
ATOM 12043 N N . LEU A 1 39 ? -10.615 -3.124 -4.782 1.00 0.00 39 LEU A N 8
ATOM 12044 C CA . LEU A 1 39 ? -10.774 -2.815 -3.371 1.00 0.00 39 LEU A CA 8
ATOM 12045 C C . LEU A 1 39 ? -11.554 -1.508 -3.224 1.00 0.00 39 LEU A C 8
ATOM 12046 O O . LEU A 1 39 ? -12.284 -1.322 -2.251 1.00 0.00 39 LEU A O 8
ATOM 12062 N N . VAL A 1 40 ? -11.373 -0.634 -4.204 1.00 0.00 40 VAL A N 8
ATOM 12063 C CA . VAL A 1 40 ? -12.051 0.650 -4.196 1.00 0.00 40 VAL A CA 8
ATOM 12064 C C . VAL A 1 40 ? -13.561 0.427 -4.303 1.00 0.00 40 VAL A C 8
ATOM 12065 O O . VAL A 1 40 ? -14.342 1.106 -3.639 1.00 0.00 40 VAL A O 8
ATOM 12078 N N . ALA A 1 41 ? -13.926 -0.529 -5.145 1.00 0.00 41 ALA A N 8
ATOM 12079 C CA . ALA A 1 41 ? -15.328 -0.851 -5.348 1.00 0.00 41 ALA A CA 8
ATOM 12080 C C . ALA A 1 41 ? -15.853 -1.618 -4.132 1.00 0.00 41 ALA A C 8
ATOM 12081 O O . ALA A 1 41 ? -17.025 -1.501 -3.779 1.00 0.00 41 ALA A O 8
ATOM 12088 N N . VAL A 1 42 ? -14.959 -2.384 -3.524 1.00 0.00 42 VAL A N 8
ATOM 12089 C CA . VAL A 1 42 ? -15.316 -3.168 -2.356 1.00 0.00 42 VAL A CA 8
ATOM 12090 C C . VAL A 1 42 ? -15.489 -2.237 -1.154 1.00 0.00 42 VAL A C 8
ATOM 12091 O O . VAL A 1 42 ? -16.507 -2.288 -0.466 1.00 0.00 42 VAL A O 8
ATOM 12104 N N . LEU A 1 43 ? -14.478 -1.408 -0.939 1.00 0.00 43 LEU A N 8
ATOM 12105 C CA . LEU A 1 43 ? -14.505 -0.467 0.167 1.00 0.00 43 LEU A CA 8
ATOM 12106 C C . LEU A 1 43 ? -15.503 0.651 -0.144 1.00 0.00 43 LEU A C 8
ATOM 12107 O O . LEU A 1 43 ? -16.176 1.154 0.754 1.00 0.00 43 LEU A O 8
ATOM 12123 N N . ASN A 1 44 ? -15.567 1.006 -1.419 1.00 0.00 44 ASN A N 8
ATOM 12124 C CA . ASN A 1 44 ? -16.472 2.054 -1.860 1.00 0.00 44 ASN A CA 8
ATOM 12125 C C . ASN A 1 44 ? -16.107 3.364 -1.160 1.00 0.00 44 ASN A C 8
ATOM 12126 O O . ASN A 1 44 ? -16.803 3.798 -0.244 1.00 0.00 44 ASN A O 8
ATOM 12137 N N . ALA A 1 45 ? -15.015 3.958 -1.618 1.00 0.00 45 ALA A N 8
ATOM 12138 C CA . ALA A 1 45 ? -14.548 5.210 -1.047 1.00 0.00 45 ALA A CA 8
ATOM 12139 C C . ALA A 1 45 ? -13.682 5.942 -2.074 1.00 0.00 45 ALA A C 8
ATOM 12140 O O . ALA A 1 45 ? -13.620 5.543 -3.236 1.00 0.00 45 ALA A O 8
ATOM 12147 N N . ASN A 1 46 ? -13.035 7.001 -1.609 1.00 0.00 46 ASN A N 8
ATOM 12148 C CA . ASN A 1 46 ? -12.174 7.791 -2.472 1.00 0.00 46 ASN A CA 8
ATOM 12149 C C . ASN A 1 46 ? -10.922 6.982 -2.816 1.00 0.00 46 ASN A C 8
ATOM 12150 O O . ASN A 1 46 ? -10.067 6.762 -1.960 1.00 0.00 46 ASN A O 8
ATOM 12161 N N . LYS A 1 47 ? -10.854 6.563 -4.071 1.00 0.00 47 LYS A N 8
ATOM 12162 C CA . LYS A 1 47 ? -9.720 5.784 -4.539 1.00 0.00 47 LYS A CA 8
ATOM 12163 C C . LYS A 1 47 ? -8.466 6.660 -4.530 1.00 0.00 47 LYS A C 8
ATOM 12164 O O . LYS A 1 47 ? -7.349 6.151 -4.448 1.00 0.00 47 LYS A O 8
ATOM 12182 N N . GLN A 1 48 ? -8.691 7.963 -4.615 1.00 0.00 48 GLN A N 8
ATOM 12183 C CA . GLN A 1 48 ? -7.594 8.915 -4.617 1.00 0.00 48 GLN A CA 8
ATOM 12184 C C . GLN A 1 48 ? -6.771 8.780 -3.335 1.00 0.00 48 GLN A C 8
ATOM 12185 O O . GLN A 1 48 ? -5.555 8.603 -3.387 1.00 0.00 48 GLN A O 8
ATOM 12199 N N . VAL A 1 49 ? -7.469 8.870 -2.211 1.00 0.00 49 VAL A N 8
ATOM 12200 C CA . VAL A 1 49 ? -6.818 8.760 -0.916 1.00 0.00 49 VAL A CA 8
ATOM 12201 C C . VAL A 1 49 ? -7.114 7.384 -0.316 1.00 0.00 49 VAL A C 8
ATOM 12202 O O . VAL A 1 49 ? -7.621 7.285 0.800 1.00 0.00 49 VAL A O 8
ATOM 12215 N N . LEU A 1 50 ? -6.785 6.356 -1.085 1.00 0.00 50 LEU A N 8
ATOM 12216 C CA . LEU A 1 50 ? -7.009 4.989 -0.643 1.00 0.00 50 LEU A CA 8
ATOM 12217 C C . LEU A 1 50 ? -5.777 4.143 -0.972 1.00 0.00 50 LEU A C 8
ATOM 12218 O O . LEU A 1 50 ? -5.175 4.305 -2.032 1.00 0.00 50 LEU A O 8
ATOM 12234 N N . VAL A 1 51 ? -5.441 3.260 -0.044 1.00 0.00 51 VAL A N 8
ATOM 12235 C CA . VAL A 1 51 ? -4.292 2.388 -0.222 1.00 0.00 51 VAL A CA 8
ATOM 12236 C C . VAL A 1 51 ? -4.482 1.124 0.617 1.00 0.00 51 VAL A C 8
ATOM 12237 O O . VAL A 1 51 ? -5.405 1.044 1.427 1.00 0.00 51 VAL A O 8
ATOM 12250 N N . VAL A 1 52 ? -3.594 0.166 0.396 1.00 0.00 52 VAL A N 8
ATOM 12251 C CA . VAL A 1 52 ? -3.653 -1.091 1.122 1.00 0.00 52 VAL A CA 8
ATOM 12252 C C . VAL A 1 52 ? -2.476 -1.167 2.098 1.00 0.00 52 VAL A C 8
ATOM 12253 O O . VAL A 1 52 ? -1.374 -0.721 1.784 1.00 0.00 52 VAL A O 8
ATOM 12266 N N . ASP A 1 53 ? -2.751 -1.735 3.263 1.00 0.00 53 ASP A N 8
ATOM 12267 C CA . ASP A 1 53 ? -1.730 -1.874 4.287 1.00 0.00 53 ASP A CA 8
ATOM 12268 C C . ASP A 1 53 ? -0.752 -2.978 3.879 1.00 0.00 53 ASP A C 8
ATOM 12269 O O . ASP A 1 53 ? 0.450 -2.740 3.773 1.00 0.00 53 ASP A O 8
ATOM 12279 N N . THR A 1 54 ? -1.304 -4.163 3.661 1.00 0.00 54 THR A N 8
ATOM 12280 C CA . THR A 1 54 ? -0.495 -5.304 3.267 1.00 0.00 54 THR A CA 8
ATOM 12281 C C . THR A 1 54 ? -1.388 -6.503 2.940 1.00 0.00 54 THR A C 8
ATOM 12282 O O . THR A 1 54 ? -2.580 -6.495 3.244 1.00 0.00 54 THR A O 8
ATOM 12293 N N . LEU A 1 55 ? -0.777 -7.505 2.326 1.00 0.00 55 LEU A N 8
ATOM 12294 C CA . LEU A 1 55 ? -1.501 -8.709 1.955 1.00 0.00 55 LEU A CA 8
ATOM 12295 C C . LEU A 1 55 ? -0.592 -9.925 2.145 1.00 0.00 55 LEU A C 8
ATOM 12296 O O . LEU A 1 55 ? 0.607 -9.778 2.377 1.00 0.00 55 LEU A O 8
ATOM 12312 N N . ASP A 1 56 ? -1.198 -11.099 2.040 1.00 0.00 56 ASP A N 8
ATOM 12313 C CA . ASP A 1 56 ? -0.459 -12.339 2.197 1.00 0.00 56 ASP A CA 8
ATOM 12314 C C . ASP A 1 56 ? -1.267 -13.490 1.596 1.00 0.00 56 ASP A C 8
ATOM 12315 O O . ASP A 1 56 ? -2.375 -13.778 2.048 1.00 0.00 56 ASP A O 8
ATOM 12325 N N . GLN A 1 57 ? -0.683 -14.117 0.586 1.00 0.00 57 GLN A N 8
ATOM 12326 C CA . GLN A 1 57 ? -1.336 -15.231 -0.082 1.00 0.00 57 GLN A CA 8
ATOM 12327 C C . GLN A 1 57 ? -1.197 -16.506 0.752 1.00 0.00 57 GLN A C 8
ATOM 12328 O O . GLN A 1 57 ? -0.086 -16.919 1.080 1.00 0.00 57 GLN A O 8
ATOM 12342 N N . ILE A 1 58 ? -2.341 -17.093 1.071 1.00 0.00 58 ILE A N 8
ATOM 12343 C CA . ILE A 1 58 ? -2.361 -18.312 1.861 1.00 0.00 58 ILE A CA 8
ATOM 12344 C C . ILE A 1 58 ? -1.673 -19.433 1.078 1.00 0.00 58 ILE A C 8
ATOM 12345 O O . ILE A 1 58 ? -1.913 -19.599 -0.117 1.00 0.00 58 ILE A O 8
ATOM 12361 N N . PHE A 1 59 ? -0.830 -20.173 1.784 1.00 0.00 59 PHE A N 8
ATOM 12362 C CA . PHE A 1 59 ? -0.106 -21.273 1.170 1.00 0.00 59 PHE A CA 8
ATOM 12363 C C . PHE A 1 59 ? -0.980 -22.526 1.084 1.00 0.00 59 PHE A C 8
ATOM 12364 O O . PHE A 1 59 ? -1.066 -23.156 0.031 1.00 0.00 59 PHE A O 8
ATOM 12381 N N . GLY A 1 60 ? -1.606 -22.849 2.207 1.00 0.00 60 GLY A N 8
ATOM 12382 C CA . GLY A 1 60 ? -2.471 -24.015 2.271 1.00 0.00 60 GLY A CA 8
ATOM 12383 C C . GLY A 1 60 ? -3.259 -24.186 0.972 1.00 0.00 60 GLY A C 8
ATOM 12384 O O . GLY A 1 60 ? -3.095 -25.182 0.268 1.00 0.00 60 GLY A O 8
ATOM 12388 N N . LYS A 1 61 ? -4.099 -23.199 0.691 1.00 0.00 61 LYS A N 8
ATOM 12389 C CA . LYS A 1 61 ? -4.913 -23.228 -0.511 1.00 0.00 61 LYS A CA 8
ATOM 12390 C C . LYS A 1 61 ? -4.503 -22.073 -1.427 1.00 0.00 61 LYS A C 8
ATOM 12391 O O . LYS A 1 61 ? -3.338 -21.680 -1.453 1.00 0.00 61 LYS A O 8
ATOM 12409 N N . LEU A 1 62 ? -5.485 -21.561 -2.156 1.00 0.00 62 LEU A N 8
ATOM 12410 C CA . LEU A 1 62 ? -5.241 -20.459 -3.070 1.00 0.00 62 LEU A CA 8
ATOM 12411 C C . LEU A 1 62 ? -5.963 -19.210 -2.560 1.00 0.00 62 LEU A C 8
ATOM 12412 O O . LEU A 1 62 ? -6.611 -18.504 -3.332 1.00 0.00 62 LEU A O 8
ATOM 12428 N N . GLU A 1 63 ? -5.826 -18.975 -1.263 1.00 0.00 63 GLU A N 8
ATOM 12429 C CA . GLU A 1 63 ? -6.458 -17.823 -0.641 1.00 0.00 63 GLU A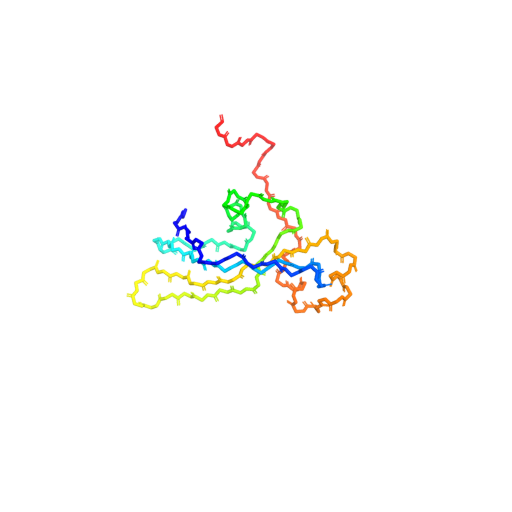 CA 8
ATOM 12430 C C . GLU A 1 63 ? -5.428 -16.717 -0.405 1.00 0.00 63 GLU A C 8
ATOM 12431 O O . GLU A 1 63 ? -4.235 -16.916 -0.628 1.00 0.00 63 GLU A O 8
ATOM 12444 N N . ALA A 1 64 ? -5.927 -15.574 0.043 1.00 0.00 64 ALA A N 8
ATOM 12445 C CA . ALA A 1 64 ? -5.064 -14.436 0.312 1.00 0.00 64 ALA A CA 8
ATOM 12446 C C . ALA A 1 64 ? -5.760 -13.497 1.300 1.00 0.00 64 ALA A C 8
ATOM 12447 O O . ALA A 1 64 ? -6.943 -13.197 1.148 1.00 0.00 64 ALA A O 8
ATOM 12454 N N . GLU A 1 65 ? -4.996 -13.058 2.289 1.00 0.00 65 GLU A N 8
ATOM 12455 C CA . GLU A 1 65 ? -5.524 -12.160 3.301 1.00 0.00 65 GLU A CA 8
ATOM 12456 C C . GLU A 1 65 ? -4.679 -10.886 3.374 1.00 0.00 65 GLU A C 8
ATOM 12457 O O . GLU A 1 65 ? -3.457 -10.939 3.245 1.00 0.00 65 GLU A O 8
ATOM 12470 N N . GLY A 1 66 ? -5.364 -9.770 3.578 1.00 0.00 66 GLY A N 8
ATOM 12471 C CA . GLY A 1 66 ? -4.692 -8.485 3.669 1.00 0.00 66 GLY A CA 8
ATOM 12472 C C . GLY A 1 66 ? -5.579 -7.451 4.364 1.00 0.00 66 GLY A C 8
ATOM 12473 O O . GLY A 1 66 ? -6.774 -7.676 4.549 1.00 0.00 66 GLY A O 8
ATOM 12477 N N . TYR A 1 67 ? -4.959 -6.339 4.731 1.00 0.00 67 TYR A N 8
ATOM 12478 C CA . TYR A 1 67 ? -5.678 -5.268 5.403 1.00 0.00 67 TYR A CA 8
ATOM 12479 C C . TYR A 1 67 ? -5.699 -4.001 4.546 1.00 0.00 67 TYR A C 8
ATOM 12480 O O . TYR A 1 67 ? -4.665 -3.575 4.036 1.00 0.00 67 TYR A O 8
ATOM 12498 N N . ALA A 1 68 ? -6.890 -3.435 4.415 1.00 0.00 68 ALA A N 8
ATOM 12499 C CA . ALA A 1 68 ? -7.060 -2.225 3.629 1.00 0.00 68 ALA A CA 8
ATOM 12500 C C . ALA A 1 68 ? -7.278 -1.037 4.569 1.00 0.00 68 ALA A C 8
ATOM 12501 O O . ALA A 1 68 ? -8.166 -1.070 5.419 1.00 0.00 68 ALA A O 8
ATOM 12508 N N . LYS A 1 69 ? -6.452 -0.018 4.383 1.00 0.00 69 LYS A N 8
ATOM 12509 C CA . LYS A 1 69 ? -6.543 1.177 5.204 1.00 0.00 69 LYS A CA 8
ATOM 12510 C C . LYS A 1 69 ? -6.799 2.390 4.305 1.00 0.00 69 LYS A C 8
ATOM 12511 O O . LYS A 1 69 ? -6.327 2.435 3.170 1.00 0.00 69 LYS A O 8
ATOM 12529 N N . ILE A 1 70 ? -7.543 3.342 4.848 1.00 0.00 70 ILE A N 8
ATOM 12530 C CA . ILE A 1 70 ? -7.866 4.551 4.110 1.00 0.00 70 ILE A CA 8
ATOM 12531 C C . ILE A 1 70 ? -7.545 5.772 4.974 1.00 0.00 70 ILE A C 8
ATOM 12532 O O . ILE A 1 70 ? -7.899 5.815 6.151 1.00 0.00 70 ILE A O 8
ATOM 12548 N N . TYR A 1 71 ? -6.879 6.736 4.356 1.00 0.00 71 TYR A N 8
ATOM 12549 C CA . TYR A 1 71 ? -6.505 7.954 5.053 1.00 0.00 71 TYR A CA 8
ATOM 12550 C C . TYR A 1 71 ? -7.609 9.009 4.944 1.00 0.00 71 TYR A C 8
ATOM 12551 O O . TYR A 1 71 ? -8.655 8.757 4.347 1.00 0.00 71 TYR A O 8
ATOM 12569 N N . ASN A 1 72 ? -7.338 10.166 5.528 1.00 0.00 72 ASN A N 8
ATOM 12570 C CA . ASN A 1 72 ? -8.294 11.259 5.504 1.00 0.00 72 ASN A CA 8
ATOM 12571 C C . ASN A 1 72 ? -7.760 12.379 4.610 1.00 0.00 72 ASN A C 8
ATOM 12572 O O . ASN A 1 72 ? -8.492 12.919 3.780 1.00 0.00 72 ASN A O 8
ATOM 12583 N N . ASP A 1 73 ? -6.489 12.696 4.808 1.00 0.00 73 ASP A N 8
ATOM 12584 C CA . ASP A 1 73 ? -5.848 13.742 4.029 1.00 0.00 73 ASP A CA 8
ATOM 12585 C C . ASP A 1 73 ? -4.329 13.569 4.103 1.00 0.00 73 ASP A C 8
ATOM 12586 O O . ASP A 1 73 ? -3.769 13.432 5.189 1.00 0.00 73 ASP A O 8
ATOM 12596 N N . GLU A 1 74 ? -3.708 13.581 2.933 1.00 0.00 74 GLU A N 8
ATOM 12597 C CA . GLU A 1 74 ? -2.265 13.426 2.851 1.00 0.00 74 GLU A CA 8
ATOM 12598 C C . GLU A 1 74 ? -1.573 14.388 3.818 1.00 0.00 74 GLU A C 8
ATOM 12599 O O . GLU A 1 74 ? -0.431 14.161 4.214 1.00 0.00 74 GLU A O 8
ATOM 12612 N N . LYS A 1 75 ? -2.294 15.443 4.171 1.00 0.00 75 LYS A N 8
ATOM 12613 C CA . LYS A 1 75 ? -1.762 16.440 5.085 1.00 0.00 75 LYS A CA 8
ATOM 12614 C C . LYS A 1 75 ? -1.429 15.775 6.422 1.00 0.00 75 LYS A C 8
ATOM 12615 O O . LYS A 1 75 ? -0.328 15.940 6.943 1.00 0.00 75 LYS A O 8
ATOM 12633 N N . ALA A 1 76 ? -2.401 15.037 6.938 1.00 0.00 76 ALA A N 8
ATOM 12634 C CA . ALA A 1 76 ? -2.224 14.346 8.203 1.00 0.00 76 ALA A CA 8
ATOM 12635 C C . ALA A 1 76 ? -1.296 13.147 8.000 1.00 0.00 76 ALA A C 8
ATOM 12636 O O . ALA A 1 76 ? -0.318 12.984 8.728 1.00 0.00 76 ALA A O 8
ATOM 12643 N N . MET A 1 77 ? -1.636 12.338 7.007 1.00 0.00 77 MET A N 8
ATOM 12644 C CA . MET A 1 77 ? -0.845 11.158 6.698 1.00 0.00 77 MET A CA 8
ATOM 12645 C C . MET A 1 77 ? 0.631 11.519 6.523 1.00 0.00 77 MET A C 8
ATOM 12646 O O . MET A 1 77 ? 1.507 10.849 7.068 1.00 0.00 77 MET A O 8
ATOM 12660 N N . ALA A 1 78 ? 0.862 12.577 5.758 1.00 0.00 78 ALA A N 8
ATOM 12661 C CA . ALA A 1 78 ? 2.217 13.034 5.504 1.00 0.00 78 ALA A CA 8
ATOM 12662 C C . ALA A 1 78 ? 2.989 13.090 6.823 1.00 0.00 78 ALA A C 8
ATOM 12663 O O . ALA A 1 78 ? 4.203 12.893 6.845 1.00 0.00 78 ALA A O 8
ATOM 12670 N N . THR A 1 79 ? 2.253 13.357 7.892 1.00 0.00 79 THR A N 8
ATOM 12671 C CA . THR A 1 79 ? 2.853 13.440 9.212 1.00 0.00 79 THR A CA 8
ATOM 12672 C C . THR A 1 79 ? 2.624 12.141 9.985 1.00 0.00 79 THR A C 8
ATOM 12673 O O . THR A 1 79 ? 3.579 11.488 10.406 1.00 0.00 79 THR A O 8
ATOM 12684 N N . ILE A 1 80 ? 1.354 11.803 10.148 1.00 0.00 80 ILE A N 8
ATOM 12685 C CA . ILE A 1 80 ? 0.987 10.592 10.864 1.00 0.00 80 ILE A CA 8
ATOM 12686 C C . ILE A 1 80 ? 1.958 9.470 10.491 1.00 0.00 80 ILE A C 8
ATOM 12687 O O . ILE A 1 80 ? 2.735 9.013 11.328 1.00 0.00 80 ILE A O 8
ATOM 12703 N N . GLU A 1 81 ? 1.884 9.060 9.234 1.00 0.00 81 GLU A N 8
ATOM 12704 C CA . GLU A 1 81 ? 2.747 8.000 8.739 1.00 0.00 81 GLU A CA 8
ATOM 12705 C C . GLU A 1 81 ? 4.098 8.575 8.306 1.00 0.00 81 GLU A C 8
ATOM 12706 O O . GLU A 1 81 ? 4.358 9.763 8.489 1.00 0.00 81 GLU A O 8
ATOM 12719 N N . THR A 1 82 ? 4.922 7.704 7.743 1.00 0.00 82 THR A N 8
ATOM 12720 C CA . THR A 1 82 ? 6.239 8.110 7.282 1.00 0.00 82 THR A CA 8
ATOM 12721 C C . THR A 1 82 ? 6.506 7.563 5.879 1.00 0.00 82 THR A C 8
ATOM 12722 O O . THR A 1 82 ? 5.653 6.896 5.297 1.00 0.00 82 THR A O 8
ATOM 12733 N N . LYS A 1 83 ? 7.693 7.866 5.377 1.00 0.00 83 LYS A N 8
ATOM 12734 C CA . LYS A 1 83 ? 8.083 7.414 4.052 1.00 0.00 83 LYS A CA 8
ATOM 12735 C C . LYS A 1 83 ? 7.894 5.898 3.959 1.00 0.00 83 LYS A C 8
ATOM 12736 O O . LYS A 1 83 ? 7.693 5.360 2.872 1.00 0.00 83 LYS A O 8
ATOM 12754 N N . SER A 1 84 ? 7.962 5.253 5.115 1.00 0.00 84 SER A N 8
ATOM 12755 C CA . SER A 1 84 ? 7.800 3.811 5.177 1.00 0.00 84 SER A CA 8
ATOM 12756 C C . SER A 1 84 ? 6.465 3.407 4.549 1.00 0.00 84 SER A C 8
ATOM 12757 O O . SER A 1 84 ? 6.419 2.526 3.692 1.00 0.00 84 SER A O 8
ATOM 12765 N N . VAL A 1 85 ? 5.410 4.070 5.000 1.00 0.00 85 VAL A N 8
ATOM 12766 C CA . VAL A 1 85 ? 4.077 3.791 4.493 1.00 0.00 85 VAL A CA 8
ATOM 12767 C C . VAL A 1 85 ? 3.904 4.465 3.130 1.00 0.00 85 VAL A C 8
ATOM 12768 O O . VAL A 1 85 ? 3.478 3.827 2.168 1.00 0.00 85 VAL A O 8
ATOM 12781 N N . LEU A 1 86 ? 4.241 5.745 3.091 1.00 0.00 86 LEU A N 8
ATOM 12782 C CA . LEU A 1 86 ? 4.128 6.512 1.863 1.00 0.00 86 LEU A CA 8
ATOM 12783 C C . LEU A 1 86 ? 4.872 5.784 0.741 1.00 0.00 86 LEU A C 8
ATOM 12784 O O . LEU A 1 86 ? 4.543 5.944 -0.433 1.00 0.00 86 LEU A O 8
ATOM 12800 N N . GLU A 1 87 ? 5.860 4.999 1.144 1.00 0.00 87 GLU A N 8
ATOM 12801 C CA . GLU A 1 87 ? 6.654 4.245 0.187 1.00 0.00 87 GLU A CA 8
ATOM 12802 C C . GLU A 1 87 ? 5.748 3.369 -0.680 1.00 0.00 87 GLU A C 8
ATOM 12803 O O . GLU A 1 87 ? 5.928 3.294 -1.894 1.00 0.00 87 GLU A O 8
ATOM 12816 N N . LYS A 1 88 ? 4.793 2.727 -0.022 1.00 0.00 88 LYS A N 8
ATOM 12817 C CA . LYS A 1 88 ? 3.858 1.858 -0.718 1.00 0.00 88 LYS A CA 8
ATOM 12818 C C . LYS A 1 88 ? 3.233 2.622 -1.886 1.00 0.00 88 LYS A C 8
ATOM 12819 O O . LYS A 1 88 ? 3.494 2.310 -3.047 1.00 0.00 88 LYS A O 8
ATOM 12837 N N . ASN A 1 89 ? 2.419 3.608 -1.539 1.00 0.00 89 ASN A N 8
ATOM 12838 C CA . ASN A 1 89 ? 1.754 4.419 -2.545 1.00 0.00 89 ASN A CA 8
ATOM 12839 C C . ASN A 1 89 ? 2.754 5.413 -3.135 1.00 0.00 89 ASN A C 8
ATOM 12840 O O . ASN A 1 89 ? 3.209 6.325 -2.447 1.00 0.00 89 ASN A O 8
ATOM 12851 N N . LYS A 1 90 ? 3.068 5.205 -4.406 1.00 0.00 90 LYS A N 8
ATOM 12852 C CA . LYS A 1 90 ? 4.007 6.072 -5.097 1.00 0.00 90 LYS A CA 8
ATOM 12853 C C . LYS A 1 90 ? 3.689 7.530 -4.763 1.00 0.00 90 LYS A C 8
ATOM 12854 O O . LYS A 1 90 ? 2.612 7.833 -4.250 1.00 0.00 90 LYS A O 8
ATOM 12872 N N . ILE A 1 91 ? 4.644 8.396 -5.067 1.00 0.00 91 ILE A N 8
ATOM 12873 C CA . ILE A 1 91 ? 4.479 9.816 -4.805 1.00 0.00 91 ILE A CA 8
ATOM 12874 C C . ILE A 1 91 ? 3.049 10.231 -5.155 1.00 0.00 91 ILE A C 8
ATOM 12875 O O . ILE A 1 91 ? 2.164 10.207 -4.300 1.00 0.00 91 ILE A O 8
ATOM 12891 N N . GLU A 1 92 ? 2.866 10.604 -6.413 1.00 0.00 92 GLU A N 8
ATOM 12892 C CA . GLU A 1 92 ? 1.558 11.024 -6.886 1.00 0.00 92 GLU A CA 8
ATOM 12893 C C . GLU A 1 92 ? 1.070 12.237 -6.090 1.00 0.00 92 GLU A C 8
ATOM 12894 O O . GLU A 1 92 ? 1.412 12.393 -4.920 1.00 0.00 92 GLU A O 8
ATOM 12907 N N . GLU A 1 93 ? 0.278 13.063 -6.759 1.00 0.00 93 GLU A N 8
ATOM 12908 C CA . GLU A 1 93 ? -0.261 14.256 -6.128 1.00 0.00 93 GLU A CA 8
ATOM 12909 C C . GLU A 1 93 ? -1.779 14.141 -5.985 1.00 0.00 93 GLU A C 8
ATOM 12910 O O . GLU A 1 93 ? -2.375 13.159 -6.424 1.00 0.00 93 GLU A O 8
ATOM 12923 N N . GLU A 1 94 ? -2.362 15.160 -5.371 1.00 0.00 94 GLU A N 8
ATOM 12924 C CA . GLU A 1 94 ? -3.801 15.186 -5.166 1.00 0.00 94 GLU A CA 8
ATOM 12925 C C . GLU A 1 94 ? -4.502 15.777 -6.391 1.00 0.00 94 GLU A C 8
ATOM 12926 O O . GLU A 1 94 ? -3.931 15.811 -7.480 1.00 0.00 94 GLU A O 8
ATOM 12939 N N . ALA A 1 95 ? -5.728 16.229 -6.172 1.00 0.00 95 ALA A N 8
ATOM 12940 C CA . ALA A 1 95 ? -6.512 16.816 -7.244 1.00 0.00 95 ALA A CA 8
ATOM 12941 C C . ALA A 1 95 ? -7.962 16.975 -6.781 1.00 0.00 95 ALA A C 8
ATOM 12942 O O . ALA A 1 95 ? -8.860 16.317 -7.305 1.00 0.00 95 ALA A O 8
ATOM 12949 N N . GLU A 1 96 ? -8.146 17.852 -5.805 1.00 0.00 96 GLU A N 8
ATOM 12950 C CA . GLU A 1 96 ? -9.471 18.105 -5.267 1.00 0.00 96 GLU A CA 8
ATOM 12951 C C . GLU A 1 96 ? -10.424 18.536 -6.383 1.00 0.00 96 GLU A C 8
ATOM 12952 O O . GLU A 1 96 ? -11.381 17.828 -6.695 1.00 0.00 96 GLU A O 8
ATOM 12965 N N . ALA A 1 97 ? -10.131 19.695 -6.954 1.00 0.00 97 ALA A N 8
ATOM 12966 C CA . ALA A 1 97 ? -10.949 20.228 -8.030 1.00 0.00 97 ALA A CA 8
ATOM 12967 C C . ALA A 1 97 ? -10.248 21.439 -8.647 1.00 0.00 97 ALA A C 8
ATOM 12968 O O . ALA A 1 97 ? -9.290 21.962 -8.079 1.00 0.00 97 ALA A O 8
ATOM 12975 N N . GLU A 1 98 ? -10.752 21.850 -9.802 1.00 0.00 98 GLU A N 8
ATOM 12976 C CA . GLU A 1 98 ? -10.184 22.991 -10.501 1.00 0.00 98 GLU A CA 8
ATOM 12977 C C . GLU A 1 98 ? -11.114 23.432 -11.635 1.00 0.00 98 GLU A C 8
ATOM 12978 O O . GLU A 1 98 ? -11.593 24.565 -11.643 1.00 0.00 98 GLU A O 8
ATOM 12991 N N . VAL A 1 99 ? -11.338 22.515 -12.564 1.00 0.00 99 VAL A N 8
ATOM 12992 C CA . VAL A 1 99 ? -12.201 22.796 -13.699 1.00 0.00 99 VAL A CA 8
ATOM 12993 C C . VAL A 1 99 ? -11.860 24.177 -14.263 1.00 0.00 99 VAL A C 8
ATOM 12994 O O . VAL A 1 99 ? -12.263 25.196 -13.703 1.00 0.00 99 VAL A O 8
ATOM 13007 N N . ALA A 1 100 ? -11.124 24.167 -15.364 1.00 0.00 100 ALA A N 8
ATOM 13008 C CA . ALA A 1 100 ? -10.726 25.407 -16.009 1.00 0.00 100 ALA A CA 8
ATOM 13009 C C . ALA A 1 100 ? -11.974 26.224 -16.347 1.00 0.00 100 ALA A C 8
ATOM 13010 O O . ALA A 1 100 ? -12.144 27.337 -15.849 1.00 0.00 100 ALA A O 8
ATOM 13017 N N . GLU A 1 101 ? -12.814 25.642 -17.190 1.00 0.00 101 GLU A N 8
ATOM 13018 C CA . GLU A 1 101 ? -14.041 26.304 -17.599 1.00 0.00 101 GLU A CA 8
ATOM 13019 C C . GLU A 1 101 ? -13.722 27.612 -18.326 1.00 0.00 101 GLU A C 8
ATOM 13020 O O . GLU A 1 101 ? -12.590 28.091 -18.281 1.00 0.00 101 GLU A O 8
ATOM 13033 N N . GLU A 1 102 ? -14.740 28.152 -18.979 1.00 0.00 102 GLU A N 8
ATOM 13034 C CA . GLU A 1 102 ? -14.583 29.395 -19.715 1.00 0.00 102 GLU A CA 8
ATOM 13035 C C . GLU A 1 102 ? -13.240 29.412 -20.447 1.00 0.00 102 GLU A C 8
ATOM 13036 O O . GLU A 1 102 ? -12.737 28.365 -20.854 1.00 0.00 102 GLU A O 8
ATOM 13049 N N . MET A 1 1 ? -11.195 -11.883 -9.834 1.00 0.00 1 MET A N 9
ATOM 13050 C CA . MET A 1 1 ? -10.775 -11.811 -8.445 1.00 0.00 1 MET A CA 9
ATOM 13051 C C . MET A 1 1 ? -11.980 -11.641 -7.516 1.00 0.00 1 MET A C 9
ATOM 13052 O O . MET A 1 1 ? -12.967 -11.007 -7.884 1.00 0.00 1 MET A O 9
ATOM 13066 N N . ASP A 1 2 ? -11.857 -12.219 -6.331 1.00 0.00 2 ASP A N 9
ATOM 13067 C CA . ASP A 1 2 ? -12.924 -12.141 -5.347 1.00 0.00 2 ASP A CA 9
ATOM 13068 C C . ASP A 1 2 ? -12.338 -11.717 -3.999 1.00 0.00 2 ASP A C 9
ATOM 13069 O O . ASP A 1 2 ? -11.284 -12.205 -3.594 1.00 0.00 2 ASP A O 9
ATOM 13079 N N . ILE A 1 3 ? -13.046 -10.810 -3.341 1.00 0.00 3 ILE A N 9
ATOM 13080 C CA . ILE A 1 3 ? -12.609 -10.314 -2.047 1.00 0.00 3 ILE A CA 9
ATOM 13081 C C . ILE A 1 3 ? -13.751 -10.457 -1.039 1.00 0.00 3 ILE A C 9
ATOM 13082 O O . ILE A 1 3 ? -14.921 -10.347 -1.402 1.00 0.00 3 ILE A O 9
ATOM 13098 N N . SER A 1 4 ? -13.372 -10.698 0.208 1.00 0.00 4 SER A N 9
ATOM 13099 C CA . SER A 1 4 ? -14.350 -10.856 1.271 1.00 0.00 4 SER A CA 9
ATOM 13100 C C . SER A 1 4 ? -13.977 -9.969 2.460 1.00 0.00 4 SER A C 9
ATOM 13101 O O . SER A 1 4 ? -12.855 -10.034 2.960 1.00 0.00 4 SER A O 9
ATOM 13109 N N . ILE A 1 5 ? -14.939 -9.161 2.880 1.00 0.00 5 ILE A N 9
ATOM 13110 C CA . ILE A 1 5 ? -14.727 -8.263 4.002 1.00 0.00 5 ILE A CA 9
ATOM 13111 C C . ILE A 1 5 ? -14.906 -9.035 5.310 1.00 0.00 5 ILE A C 9
ATOM 13112 O O . ILE A 1 5 ? -15.834 -9.833 5.442 1.00 0.00 5 ILE A O 9
ATOM 13128 N N . ILE A 1 6 ? -14.005 -8.772 6.244 1.00 0.00 6 ILE A N 9
ATOM 13129 C CA . ILE A 1 6 ? -14.052 -9.433 7.538 1.00 0.00 6 ILE A CA 9
ATOM 13130 C C . ILE A 1 6 ? -14.765 -8.527 8.543 1.00 0.00 6 ILE A C 9
ATOM 13131 O O . ILE A 1 6 ? -15.808 -8.892 9.082 1.00 0.00 6 ILE A O 9
ATOM 13147 N N . SER A 1 7 ? -14.174 -7.362 8.764 1.00 0.00 7 SER A N 9
ATOM 13148 C CA . SER A 1 7 ? -14.739 -6.400 9.696 1.00 0.00 7 SER A CA 9
ATOM 13149 C C . SER A 1 7 ? -14.488 -4.976 9.194 1.00 0.00 7 SER A C 9
ATOM 13150 O O . SER A 1 7 ? -13.713 -4.771 8.261 1.00 0.00 7 SER A O 9
ATOM 13158 N N . ASP A 1 8 ? -15.157 -4.031 9.836 1.00 0.00 8 ASP A N 9
ATOM 13159 C CA . ASP A 1 8 ? -15.017 -2.632 9.467 1.00 0.00 8 ASP A CA 9
ATOM 13160 C C . ASP A 1 8 ? -14.844 -1.791 10.733 1.00 0.00 8 ASP A C 9
ATOM 13161 O O . ASP A 1 8 ? -15.790 -1.616 11.500 1.00 0.00 8 ASP A O 9
ATOM 13171 N N . ARG A 1 9 ? -13.631 -1.291 10.914 1.00 0.00 9 ARG A N 9
ATOM 13172 C CA . ARG A 1 9 ? -13.322 -0.472 12.073 1.00 0.00 9 ARG A CA 9
ATOM 13173 C C . ARG A 1 9 ? -13.198 0.998 11.666 1.00 0.00 9 ARG A C 9
ATOM 13174 O O . ARG A 1 9 ? -12.956 1.305 10.500 1.00 0.00 9 ARG A O 9
ATOM 13194 N N . ASN A 1 10 ? -13.369 1.867 12.651 1.00 0.00 10 ASN A N 9
ATOM 13195 C CA . ASN A 1 10 ? -13.280 3.298 12.410 1.00 0.00 10 ASN A CA 9
ATOM 13196 C C . ASN A 1 10 ? -12.284 3.915 13.395 1.00 0.00 10 ASN A C 9
ATOM 13197 O O . ASN A 1 10 ? -12.224 3.513 14.556 1.00 0.00 10 ASN A O 9
ATOM 13208 N N . ASN A 1 11 ? -11.527 4.880 12.895 1.00 0.00 11 ASN A N 9
ATOM 13209 C CA . ASN A 1 11 ? -10.538 5.557 13.716 1.00 0.00 11 ASN A CA 9
ATOM 13210 C C . ASN A 1 11 ? -10.619 7.064 13.467 1.00 0.00 11 ASN A C 9
ATOM 13211 O O . ASN A 1 11 ? -9.961 7.585 12.568 1.00 0.00 11 ASN A O 9
ATOM 13222 N N . PRO A 1 12 ? -11.453 7.740 14.301 1.00 0.00 12 PRO A N 9
ATOM 13223 C CA . PRO A 1 12 ? -11.630 9.177 14.181 1.00 0.00 12 PRO A CA 9
ATOM 13224 C C . PRO A 1 12 ? -10.415 9.926 14.733 1.00 0.00 12 PRO A C 9
ATOM 13225 O O . PRO A 1 12 ? -10.051 10.986 14.224 1.00 0.00 12 PRO A O 9
ATOM 13236 N N . LEU A 1 13 ? -9.821 9.347 15.766 1.00 0.00 13 LEU A N 9
ATOM 13237 C CA . LEU A 1 13 ? -8.654 9.947 16.391 1.00 0.00 13 LEU A CA 9
ATOM 13238 C C . LEU A 1 13 ? -7.738 10.520 15.309 1.00 0.00 13 LEU A C 9
ATOM 13239 O O . LEU A 1 13 ? -7.735 11.726 15.068 1.00 0.00 13 LEU A O 9
ATOM 13255 N N . LEU A 1 14 ? -6.983 9.629 14.685 1.00 0.00 14 LEU A N 9
ATOM 13256 C CA . LEU A 1 14 ? -6.064 10.031 13.634 1.00 0.00 14 LEU A CA 9
ATOM 13257 C C . LEU A 1 14 ? -6.848 10.278 12.344 1.00 0.00 14 LEU A C 9
ATOM 13258 O O . LEU A 1 14 ? -6.287 10.738 11.351 1.00 0.00 14 LEU A O 9
ATOM 13274 N N . GLN A 1 15 ? -8.134 9.961 12.400 1.00 0.00 15 GLN A N 9
ATOM 13275 C CA . GLN A 1 15 ? -9.000 10.143 11.250 1.00 0.00 15 GLN A CA 9
ATOM 13276 C C . GLN A 1 15 ? -8.648 9.134 10.155 1.00 0.00 15 GLN A C 9
ATOM 13277 O O . GLN A 1 15 ? -8.482 9.506 8.994 1.00 0.00 15 GLN A O 9
ATOM 13291 N N . ARG A 1 16 ? -8.544 7.879 10.563 1.00 0.00 16 ARG A N 9
ATOM 13292 C CA . ARG A 1 16 ? -8.214 6.813 9.631 1.00 0.00 16 ARG A CA 9
ATOM 13293 C C . ARG A 1 16 ? -9.304 5.740 9.645 1.00 0.00 16 ARG A C 9
ATOM 13294 O O . ARG A 1 16 ? -10.166 5.736 10.523 1.00 0.00 16 ARG A O 9
ATOM 13314 N N . ARG A 1 17 ? -9.230 4.854 8.662 1.00 0.00 17 ARG A N 9
ATOM 13315 C CA . ARG A 1 17 ? -10.199 3.778 8.551 1.00 0.00 17 ARG A CA 9
ATOM 13316 C C . ARG A 1 17 ? -9.496 2.464 8.204 1.00 0.00 17 ARG A C 9
ATOM 13317 O O . ARG A 1 17 ? -8.916 2.332 7.127 1.00 0.00 17 ARG A O 9
ATOM 13337 N N . GLU A 1 18 ? -9.570 1.525 9.136 1.00 0.00 18 GLU A N 9
ATOM 13338 C CA . GLU A 1 18 ? -8.948 0.227 8.943 1.00 0.00 18 GLU A CA 9
ATOM 13339 C C . GLU A 1 18 ? -10.017 -0.855 8.778 1.00 0.00 18 GLU A C 9
ATOM 13340 O O . GLU A 1 18 ? -10.802 -1.101 9.692 1.00 0.00 18 GLU A O 9
ATOM 13353 N N . ILE A 1 19 ? -10.013 -1.473 7.605 1.00 0.00 19 ILE A N 9
ATOM 13354 C CA . ILE A 1 19 ? -10.973 -2.522 7.309 1.00 0.00 19 ILE A CA 9
ATOM 13355 C C . ILE A 1 19 ? -10.223 -3.791 6.897 1.00 0.00 19 ILE A C 9
ATOM 13356 O O . ILE A 1 19 ? -9.401 -3.762 5.983 1.00 0.00 19 ILE A O 9
ATOM 13372 N N . LYS A 1 20 ? -10.534 -4.875 7.593 1.00 0.00 20 LYS A N 9
ATOM 13373 C CA . LYS A 1 20 ? -9.900 -6.152 7.312 1.00 0.00 20 LYS A CA 9
ATOM 13374 C C . LYS A 1 20 ? -10.730 -6.910 6.274 1.00 0.00 20 LYS A C 9
ATOM 13375 O O . LYS A 1 20 ? -11.955 -6.961 6.370 1.00 0.00 20 LYS A O 9
ATOM 13393 N N . PHE A 1 21 ? -10.029 -7.482 5.306 1.00 0.00 21 PHE A N 9
ATOM 13394 C CA . PHE A 1 21 ? -10.685 -8.236 4.251 1.00 0.00 21 PHE A CA 9
ATOM 13395 C C . PHE A 1 21 ? -9.777 -9.348 3.725 1.00 0.00 21 PHE A C 9
ATOM 13396 O O . PHE A 1 21 ? -8.653 -9.512 4.197 1.00 0.00 21 PHE A O 9
ATOM 13413 N N . THR A 1 22 ? -10.297 -10.083 2.752 1.00 0.00 22 THR A N 9
ATOM 13414 C CA . THR A 1 22 ? -9.546 -11.174 2.156 1.00 0.00 22 THR A CA 9
ATOM 13415 C C . THR A 1 22 ? -9.659 -11.129 0.631 1.00 0.00 22 THR A C 9
ATOM 13416 O O . THR A 1 22 ? -10.609 -10.563 0.092 1.00 0.00 22 THR A O 9
ATOM 13427 N N . VAL A 1 23 ? -8.676 -11.732 -0.021 1.00 0.00 23 VAL A N 9
ATOM 13428 C CA . VAL A 1 23 ? -8.653 -11.768 -1.473 1.00 0.00 23 VAL A CA 9
ATOM 13429 C C . VAL A 1 23 ? -8.292 -13.180 -1.939 1.00 0.00 23 VAL A C 9
ATOM 13430 O O . VAL A 1 23 ? -7.295 -13.748 -1.497 1.00 0.00 23 VAL A O 9
ATOM 13443 N N . SER A 1 24 ? -9.125 -13.707 -2.825 1.00 0.00 24 SER A N 9
ATOM 13444 C CA . SER A 1 24 ? -8.907 -15.042 -3.355 1.00 0.00 24 SER A CA 9
ATOM 13445 C C . SER A 1 24 ? -8.636 -14.970 -4.860 1.00 0.00 24 SER A C 9
ATOM 13446 O O . SER A 1 24 ? -9.247 -14.169 -5.566 1.00 0.00 24 SER A O 9
ATOM 13454 N N . PHE A 1 25 ? -7.721 -15.818 -5.305 1.00 0.00 25 PHE A N 9
ATOM 13455 C CA . PHE A 1 25 ? -7.361 -15.859 -6.713 1.00 0.00 25 PHE A CA 9
ATOM 13456 C C . PHE A 1 25 ? -6.351 -16.975 -6.988 1.00 0.00 25 PHE A C 9
ATOM 13457 O O . PHE A 1 25 ? -5.508 -17.276 -6.144 1.00 0.00 25 PHE A O 9
ATOM 13474 N N . ASP A 1 26 ? -6.469 -17.558 -8.171 1.00 0.00 26 ASP A N 9
ATOM 13475 C CA . ASP A 1 26 ? -5.577 -18.633 -8.568 1.00 0.00 26 ASP A CA 9
ATOM 13476 C C . ASP A 1 26 ? -4.955 -18.301 -9.927 1.00 0.00 26 ASP A C 9
ATOM 13477 O O . ASP A 1 26 ? -5.549 -18.572 -10.968 1.00 0.00 26 ASP A O 9
ATOM 13487 N N . ALA A 1 27 ? -3.767 -17.716 -9.870 1.00 0.00 27 ALA A N 9
ATOM 13488 C CA . ALA A 1 27 ? -3.058 -17.343 -11.083 1.00 0.00 27 ALA A CA 9
ATOM 13489 C C . ALA A 1 27 ? -1.705 -16.735 -10.711 1.00 0.00 27 ALA A C 9
ATOM 13490 O O . ALA A 1 27 ? -0.684 -17.420 -10.740 1.00 0.00 27 ALA A O 9
ATOM 13497 N N . ALA A 1 28 ? -1.741 -15.455 -10.369 1.00 0.00 28 ALA A N 9
ATOM 13498 C CA . ALA A 1 28 ? -0.530 -14.748 -9.992 1.00 0.00 28 ALA A CA 9
ATOM 13499 C C . ALA A 1 28 ? -0.892 -13.578 -9.075 1.00 0.00 28 ALA A C 9
ATOM 13500 O O . ALA A 1 28 ? -2.019 -13.084 -9.109 1.00 0.00 28 ALA A O 9
ATOM 13507 N N . THR A 1 29 ? 0.084 -13.166 -8.279 1.00 0.00 29 THR A N 9
ATOM 13508 C CA . THR A 1 29 ? -0.119 -12.063 -7.355 1.00 0.00 29 THR A CA 9
ATOM 13509 C C . THR A 1 29 ? -0.032 -10.726 -8.094 1.00 0.00 29 THR A C 9
ATOM 13510 O O . THR A 1 29 ? 1.023 -10.367 -8.613 1.00 0.00 29 THR A O 9
ATOM 13521 N N . PRO A 1 30 ? -1.186 -10.006 -8.116 1.00 0.00 30 PRO A N 9
ATOM 13522 C CA . PRO A 1 30 ? -1.250 -8.716 -8.782 1.00 0.00 30 PRO A CA 9
ATOM 13523 C C . PRO A 1 30 ? -0.551 -7.636 -7.954 1.00 0.00 30 PRO A C 9
ATOM 13524 O O . PRO A 1 30 ? 0.242 -7.946 -7.065 1.00 0.00 30 PRO A O 9
ATOM 13535 N N . SER A 1 31 ? -0.870 -6.391 -8.274 1.00 0.00 31 SER A N 9
ATOM 13536 C CA . SER A 1 31 ? -0.284 -5.262 -7.571 1.00 0.00 31 SER A CA 9
ATOM 13537 C C . SER A 1 31 ? -1.316 -4.637 -6.631 1.00 0.00 31 SER A C 9
ATOM 13538 O O . SER A 1 31 ? -2.483 -5.026 -6.637 1.00 0.00 31 SER A O 9
ATOM 13546 N N . ILE A 1 32 ? -0.849 -3.677 -5.846 1.00 0.00 32 ILE A N 9
ATOM 13547 C CA . ILE A 1 32 ? -1.717 -2.993 -4.902 1.00 0.00 32 ILE A CA 9
ATOM 13548 C C . ILE A 1 32 ? -2.676 -2.080 -5.668 1.00 0.00 32 ILE A C 9
ATOM 13549 O O . ILE A 1 32 ? -3.892 -2.182 -5.514 1.00 0.00 32 ILE A O 9
ATOM 13565 N N . LYS A 1 33 ? -2.092 -1.208 -6.477 1.00 0.00 33 LYS A N 9
ATOM 13566 C CA . LYS A 1 33 ? -2.880 -0.277 -7.268 1.00 0.00 33 LYS A CA 9
ATOM 13567 C C . LYS A 1 33 ? -3.919 -1.055 -8.078 1.00 0.00 33 LYS A C 9
ATOM 13568 O O . LYS A 1 33 ? -5.002 -0.543 -8.360 1.00 0.00 33 LYS A O 9
ATOM 13586 N N . ASP A 1 34 ? -3.553 -2.278 -8.431 1.00 0.00 34 ASP A N 9
ATOM 13587 C CA . ASP A 1 34 ? -4.439 -3.131 -9.204 1.00 0.00 34 ASP A CA 9
ATOM 13588 C C . ASP A 1 34 ? -5.479 -3.755 -8.272 1.00 0.00 34 ASP A C 9
ATOM 13589 O O . ASP A 1 34 ? -6.603 -4.036 -8.689 1.00 0.00 34 ASP A O 9
ATOM 13599 N N . VAL A 1 35 ? -5.070 -3.954 -7.028 1.00 0.00 35 VAL A N 9
ATOM 13600 C CA . VAL A 1 35 ? -5.952 -4.541 -6.033 1.00 0.00 35 VAL A CA 9
ATOM 13601 C C . VAL A 1 35 ? -6.912 -3.468 -5.515 1.00 0.00 35 VAL A C 9
ATOM 13602 O O . VAL A 1 35 ? -8.117 -3.698 -5.428 1.00 0.00 35 VAL A O 9
ATOM 13615 N N . LYS A 1 36 ? -6.342 -2.318 -5.183 1.00 0.00 36 LYS A N 9
ATOM 13616 C CA . LYS A 1 36 ? -7.132 -1.210 -4.676 1.00 0.00 36 LYS A CA 9
ATOM 13617 C C . LYS A 1 36 ? -8.315 -0.961 -5.614 1.00 0.00 36 LYS A C 9
ATOM 13618 O O . LYS A 1 36 ? -9.360 -0.474 -5.185 1.00 0.00 36 LYS A O 9
ATOM 13636 N N . MET A 1 37 ? -8.110 -1.305 -6.876 1.00 0.00 37 MET A N 9
ATOM 13637 C CA . MET A 1 37 ? -9.147 -1.126 -7.879 1.00 0.00 37 MET A CA 9
ATOM 13638 C C . MET A 1 37 ? -10.463 -1.762 -7.428 1.00 0.00 37 MET A C 9
ATOM 13639 O O . MET A 1 37 ? -11.487 -1.087 -7.345 1.00 0.00 37 MET A O 9
ATOM 13653 N N . LYS A 1 38 ? -10.391 -3.056 -7.148 1.00 0.00 38 LYS A N 9
ATOM 13654 C CA . LYS A 1 38 ? -11.565 -3.792 -6.707 1.00 0.00 38 LYS A CA 9
ATOM 13655 C C . LYS A 1 38 ? -11.974 -3.304 -5.316 1.00 0.00 38 LYS A C 9
ATOM 13656 O O . LYS A 1 38 ? -13.140 -2.986 -5.085 1.00 0.00 38 LYS A O 9
ATOM 13674 N N . LEU A 1 39 ? -10.994 -3.259 -4.427 1.00 0.00 39 LEU A N 9
ATOM 13675 C CA . LEU A 1 39 ? -11.238 -2.816 -3.065 1.00 0.00 39 LEU A CA 9
ATOM 13676 C C . LEU A 1 39 ? -11.962 -1.468 -3.094 1.00 0.00 39 LEU A C 9
ATOM 13677 O O . LEU A 1 39 ? -12.816 -1.199 -2.251 1.00 0.00 39 LEU A O 9
ATOM 13693 N N . VAL A 1 40 ? -11.594 -0.656 -4.074 1.00 0.00 40 VAL A N 9
ATOM 13694 C CA . VAL A 1 40 ? -12.197 0.657 -4.225 1.00 0.00 40 VAL A CA 9
ATOM 13695 C C . VAL A 1 40 ? -13.701 0.498 -4.458 1.00 0.00 40 VAL A C 9
ATOM 13696 O O . VAL A 1 40 ? -14.505 1.214 -3.862 1.00 0.00 40 VAL A O 9
ATOM 13709 N N . ALA A 1 41 ? -14.037 -0.443 -5.327 1.00 0.00 41 ALA A N 9
ATOM 13710 C CA . ALA A 1 41 ? -15.430 -0.705 -5.647 1.00 0.00 41 ALA A CA 9
ATOM 13711 C C . ALA A 1 41 ? -16.088 -1.438 -4.476 1.00 0.00 41 ALA A C 9
ATOM 13712 O O . ALA A 1 41 ? -17.282 -1.272 -4.227 1.00 0.00 41 ALA A O 9
ATOM 13719 N N . VAL A 1 42 ? -15.282 -2.233 -3.788 1.00 0.00 42 VAL A N 9
ATOM 13720 C CA . VAL A 1 42 ? -15.771 -2.992 -2.650 1.00 0.00 42 VAL A CA 9
ATOM 13721 C C . VAL A 1 42 ? -16.097 -2.032 -1.505 1.00 0.00 42 VAL A C 9
ATOM 13722 O O . VAL A 1 42 ? -17.201 -2.059 -0.962 1.00 0.00 42 VAL A O 9
ATOM 13735 N N . LEU A 1 43 ? -15.116 -1.206 -1.170 1.00 0.00 43 LEU A N 9
ATOM 13736 C CA . LEU A 1 43 ? -15.285 -0.239 -0.098 1.00 0.00 43 LEU A CA 9
ATOM 13737 C C . LEU A 1 43 ? -16.165 0.912 -0.590 1.00 0.00 43 LEU A C 9
ATOM 13738 O O . LEU A 1 43 ? -16.952 1.467 0.175 1.00 0.00 43 LEU A O 9
ATOM 13754 N N . ASN A 1 44 ? -16.001 1.237 -1.865 1.00 0.00 44 ASN A N 9
ATOM 13755 C CA . ASN A 1 44 ? -16.771 2.312 -2.467 1.00 0.00 44 ASN A CA 9
ATOM 13756 C C . ASN A 1 44 ? -16.365 3.643 -1.831 1.00 0.00 44 ASN A C 9
ATOM 13757 O O . ASN A 1 44 ? -17.220 4.412 -1.395 1.00 0.00 44 ASN A O 9
ATOM 13768 N N . ALA A 1 45 ? -15.061 3.874 -1.797 1.00 0.00 45 ALA A N 9
ATOM 13769 C CA . ALA A 1 45 ? -14.532 5.097 -1.221 1.00 0.00 45 ALA A CA 9
ATOM 13770 C C . ALA A 1 45 ? -13.556 5.741 -2.210 1.00 0.00 45 ALA A C 9
ATOM 13771 O O . ALA A 1 45 ? -13.399 5.263 -3.332 1.00 0.00 45 ALA A O 9
ATOM 13778 N N . ASN A 1 46 ? -12.925 6.814 -1.755 1.00 0.00 46 ASN A N 9
ATOM 13779 C CA . ASN A 1 46 ? -11.970 7.527 -2.585 1.00 0.00 46 ASN A CA 9
ATOM 13780 C C . ASN A 1 46 ? -10.774 6.617 -2.875 1.00 0.00 46 ASN A C 9
ATOM 13781 O O . ASN A 1 46 ? -10.149 6.096 -1.953 1.00 0.00 46 ASN A O 9
ATOM 13792 N N . LYS A 1 47 ? -10.492 6.455 -4.160 1.00 0.00 47 LYS A N 9
ATOM 13793 C CA . LYS A 1 47 ? -9.383 5.618 -4.582 1.00 0.00 47 LYS A CA 9
ATOM 13794 C C . LYS A 1 47 ? -8.096 6.445 -4.581 1.00 0.00 47 LYS A C 9
ATOM 13795 O O . LYS A 1 47 ? -6.999 5.893 -4.652 1.00 0.00 47 LYS A O 9
ATOM 13813 N N . GLN A 1 48 ? -8.273 7.756 -4.501 1.00 0.00 48 GLN A N 9
ATOM 13814 C CA . GLN A 1 48 ? -7.139 8.665 -4.490 1.00 0.00 48 GLN A CA 9
ATOM 13815 C C . GLN A 1 48 ? -6.379 8.550 -3.167 1.00 0.00 48 GLN A C 9
ATOM 13816 O O . GLN A 1 48 ? -5.152 8.466 -3.158 1.00 0.00 48 GLN A O 9
ATOM 13830 N N . VAL A 1 49 ? -7.140 8.548 -2.082 1.00 0.00 49 VAL A N 9
ATOM 13831 C CA . VAL A 1 49 ? -6.553 8.444 -0.757 1.00 0.00 49 VAL A CA 9
ATOM 13832 C C . VAL A 1 49 ? -6.888 7.074 -0.162 1.00 0.00 49 VAL A C 9
ATOM 13833 O O . VAL A 1 49 ? -7.393 6.985 0.955 1.00 0.00 49 VAL A O 9
ATOM 13846 N N . LEU A 1 50 ? -6.591 6.041 -0.936 1.00 0.00 50 LEU A N 9
ATOM 13847 C CA . LEU A 1 50 ? -6.853 4.679 -0.500 1.00 0.00 50 LEU A CA 9
ATOM 13848 C C . LEU A 1 50 ? -5.649 3.799 -0.838 1.00 0.00 50 LEU A C 9
ATOM 13849 O O . LEU A 1 50 ? -5.110 3.876 -1.940 1.00 0.00 50 LEU A O 9
ATOM 13865 N N . VAL A 1 51 ? -5.263 2.981 0.131 1.00 0.00 51 VAL A N 9
ATOM 13866 C CA . VAL A 1 51 ? -4.133 2.087 -0.050 1.00 0.00 51 VAL A CA 9
ATOM 13867 C C . VAL A 1 51 ? -4.292 0.877 0.872 1.00 0.00 51 VAL A C 9
ATOM 13868 O O . VAL A 1 51 ? -5.100 0.900 1.799 1.00 0.00 51 VAL A O 9
ATOM 13881 N N . VAL A 1 52 ? -3.506 -0.152 0.587 1.00 0.00 52 VAL A N 9
ATOM 13882 C CA . VAL A 1 52 ? -3.550 -1.368 1.379 1.00 0.00 52 VAL A CA 9
ATOM 13883 C C . VAL A 1 52 ? -2.394 -1.362 2.380 1.00 0.00 52 VAL A C 9
ATOM 13884 O O . VAL A 1 52 ? -1.305 -0.879 2.073 1.00 0.00 52 VAL A O 9
ATOM 13897 N N . ASP A 1 53 ? -2.668 -1.906 3.557 1.00 0.00 53 ASP A N 9
ATOM 13898 C CA . ASP A 1 53 ? -1.664 -1.968 4.604 1.00 0.00 53 ASP A CA 9
ATOM 13899 C C . ASP A 1 53 ? -0.660 -3.076 4.277 1.00 0.00 53 ASP A C 9
ATOM 13900 O O . ASP A 1 53 ? 0.547 -2.840 4.267 1.00 0.00 53 ASP A O 9
ATOM 13910 N N . THR A 1 54 ? -1.196 -4.258 4.017 1.00 0.00 54 THR A N 9
ATOM 13911 C CA . THR A 1 54 ? -0.363 -5.403 3.690 1.00 0.00 54 THR A CA 9
ATOM 13912 C C . THR A 1 54 ? -1.231 -6.624 3.380 1.00 0.00 54 THR A C 9
ATOM 13913 O O . THR A 1 54 ? -2.301 -6.793 3.963 1.00 0.00 54 THR A O 9
ATOM 13924 N N . LEU A 1 55 ? -0.738 -7.443 2.463 1.00 0.00 55 LEU A N 9
ATOM 13925 C CA . LEU A 1 55 ? -1.456 -8.643 2.069 1.00 0.00 55 LEU A CA 9
ATOM 13926 C C . LEU A 1 55 ? -0.648 -9.875 2.484 1.00 0.00 55 LEU A C 9
ATOM 13927 O O . LEU A 1 55 ? 0.514 -9.757 2.872 1.00 0.00 55 LEU A O 9
ATOM 13943 N N . ASP A 1 56 ? -1.294 -11.027 2.389 1.00 0.00 56 ASP A N 9
ATOM 13944 C CA . ASP A 1 56 ? -0.650 -12.278 2.750 1.00 0.00 56 ASP A CA 9
ATOM 13945 C C . ASP A 1 56 ? -1.312 -13.427 1.984 1.00 0.00 56 ASP A C 9
ATOM 13946 O O . ASP A 1 56 ? -2.451 -13.792 2.268 1.00 0.00 56 ASP A O 9
ATOM 13956 N N . GLN A 1 57 ? -0.568 -13.963 1.028 1.00 0.00 57 GLN A N 9
ATOM 13957 C CA . GLN A 1 57 ? -1.067 -15.061 0.219 1.00 0.00 57 GLN A CA 9
ATOM 13958 C C . GLN A 1 57 ? -0.936 -16.383 0.980 1.00 0.00 57 GLN A C 9
ATOM 13959 O O . GLN A 1 57 ? 0.168 -16.785 1.347 1.00 0.00 57 GLN A O 9
ATOM 13973 N N . ILE A 1 58 ? -2.077 -17.022 1.192 1.00 0.00 58 ILE A N 9
ATOM 13974 C CA . ILE A 1 58 ? -2.103 -18.289 1.902 1.00 0.00 58 ILE A CA 9
ATOM 13975 C C . ILE A 1 58 ? -1.381 -19.351 1.070 1.00 0.00 58 ILE A C 9
ATOM 13976 O O . ILE A 1 58 ? -1.679 -19.526 -0.111 1.00 0.00 58 ILE A O 9
ATOM 13992 N N . PHE A 1 59 ? -0.448 -20.031 1.717 1.00 0.00 59 PHE A N 9
ATOM 13993 C CA . PHE A 1 59 ? 0.319 -21.070 1.052 1.00 0.00 59 PHE A CA 9
ATOM 13994 C C . PHE A 1 59 ? -0.509 -22.348 0.898 1.00 0.00 59 PHE A C 9
ATOM 13995 O O . PHE A 1 59 ? -0.358 -23.075 -0.083 1.00 0.00 59 PHE A O 9
ATOM 14012 N N . GLY A 1 60 ? -1.363 -22.584 1.883 1.00 0.00 60 GLY A N 9
ATOM 14013 C CA . GLY A 1 60 ? -2.214 -23.761 1.870 1.00 0.00 60 GLY A CA 9
ATOM 14014 C C . GLY A 1 60 ? -2.970 -23.877 0.544 1.00 0.00 60 GLY A C 9
ATOM 14015 O O . GLY A 1 60 ? -3.064 -24.961 -0.028 1.00 0.00 60 GLY A O 9
ATOM 14019 N N . LYS A 1 61 ? -3.491 -22.744 0.096 1.00 0.00 61 LYS A N 9
ATOM 14020 C CA . LYS A 1 61 ? -4.236 -22.704 -1.150 1.00 0.00 61 LYS A CA 9
ATOM 14021 C C . LYS A 1 61 ? -3.797 -21.484 -1.963 1.00 0.00 61 LYS A C 9
ATOM 14022 O O . LYS A 1 61 ? -2.630 -21.099 -1.931 1.00 0.00 61 LYS A O 9
ATOM 14040 N N . LEU A 1 62 ? -4.758 -20.909 -2.672 1.00 0.00 62 LEU A N 9
ATOM 14041 C CA . LEU A 1 62 ? -4.486 -19.741 -3.491 1.00 0.00 62 LEU A CA 9
ATOM 14042 C C . LEU A 1 62 ? -5.296 -18.554 -2.965 1.00 0.00 62 LEU A C 9
ATOM 14043 O O . LEU A 1 62 ? -5.886 -17.807 -3.743 1.00 0.00 62 LEU A O 9
ATOM 14059 N N . GLU A 1 63 ? -5.298 -18.418 -1.647 1.00 0.00 63 GLU A N 9
ATOM 14060 C CA . GLU A 1 63 ? -6.025 -17.335 -1.008 1.00 0.00 63 GLU A CA 9
ATOM 14061 C C . GLU A 1 63 ? -5.056 -16.251 -0.532 1.00 0.00 63 GLU A C 9
ATOM 14062 O O . GLU A 1 63 ? -3.845 -16.469 -0.497 1.00 0.00 63 GLU A O 9
ATOM 14075 N N . ALA A 1 64 ? -5.623 -15.107 -0.180 1.00 0.00 64 ALA A N 9
ATOM 14076 C CA . ALA A 1 64 ? -4.824 -13.989 0.292 1.00 0.00 64 ALA A CA 9
ATOM 14077 C C . ALA A 1 64 ? -5.620 -13.203 1.335 1.00 0.00 64 ALA A C 9
ATOM 14078 O O . ALA A 1 64 ? -6.789 -12.886 1.121 1.00 0.00 64 ALA A O 9
ATOM 14085 N N . GLU A 1 65 ? -4.954 -12.910 2.443 1.00 0.00 65 GLU A N 9
ATOM 14086 C CA . GLU A 1 65 ? -5.585 -12.167 3.521 1.00 0.00 65 GLU A CA 9
ATOM 14087 C C . GLU A 1 65 ? -4.712 -10.978 3.927 1.00 0.00 65 GLU A C 9
ATOM 14088 O O . GLU A 1 65 ? -3.511 -11.129 4.144 1.00 0.00 65 GLU A O 9
ATOM 14101 N N . GLY A 1 66 ? -5.351 -9.820 4.016 1.00 0.00 66 GLY A N 9
ATOM 14102 C CA . GLY A 1 66 ? -4.648 -8.605 4.392 1.00 0.00 66 GLY A CA 9
ATOM 14103 C C . GLY A 1 66 ? -5.620 -7.553 4.930 1.00 0.00 66 GLY A C 9
ATOM 14104 O O . GLY A 1 66 ? -6.834 -7.743 4.881 1.00 0.00 66 GLY A O 9
ATOM 14108 N N . TYR A 1 67 ? -5.050 -6.466 5.428 1.00 0.00 67 TYR A N 9
ATOM 14109 C CA . TYR A 1 67 ? -5.850 -5.384 5.973 1.00 0.00 67 TYR A CA 9
ATOM 14110 C C . TYR A 1 67 ? -5.808 -4.156 5.060 1.00 0.00 67 TYR A C 9
ATOM 14111 O O . TYR A 1 67 ? -4.742 -3.768 4.587 1.00 0.00 67 TYR A O 9
ATOM 14129 N N . ALA A 1 68 ? -6.981 -3.580 4.842 1.00 0.00 68 ALA A N 9
ATOM 14130 C CA . ALA A 1 68 ? -7.091 -2.405 3.995 1.00 0.00 68 ALA A CA 9
ATOM 14131 C C . ALA A 1 68 ? -7.383 -1.180 4.864 1.00 0.00 68 ALA A C 9
ATOM 14132 O O . ALA A 1 68 ? -8.353 -1.168 5.620 1.00 0.00 68 ALA A O 9
ATOM 14139 N N . LYS A 1 69 ? -6.526 -0.179 4.727 1.00 0.00 69 LYS A N 9
ATOM 14140 C CA . LYS A 1 69 ? -6.680 1.047 5.491 1.00 0.00 69 LYS A CA 9
ATOM 14141 C C . LYS A 1 69 ? -6.808 2.229 4.528 1.00 0.00 69 LYS A C 9
ATOM 14142 O O . LYS A 1 69 ? -6.261 2.200 3.428 1.00 0.00 69 LYS A O 9
ATOM 14160 N N . ILE A 1 70 ? -7.535 3.243 4.978 1.00 0.00 70 ILE A N 9
ATOM 14161 C CA . ILE A 1 70 ? -7.741 4.432 4.171 1.00 0.00 70 ILE A CA 9
ATOM 14162 C C . ILE A 1 70 ? -7.523 5.675 5.036 1.00 0.00 70 ILE A C 9
ATOM 14163 O O . ILE A 1 70 ? -8.041 5.761 6.148 1.00 0.00 70 ILE A O 9
ATOM 14179 N N . TYR A 1 71 ? -6.753 6.608 4.493 1.00 0.00 71 TYR A N 9
ATOM 14180 C CA . TYR A 1 71 ? -6.460 7.842 5.202 1.00 0.00 71 TYR A CA 9
ATOM 14181 C C . TYR A 1 71 ? -7.528 8.902 4.922 1.00 0.00 71 TYR A C 9
ATOM 14182 O O . TYR A 1 71 ? -8.389 8.709 4.065 1.00 0.00 71 TYR A O 9
ATOM 14200 N N . ASN A 1 72 ? -7.436 9.997 5.661 1.00 0.00 72 ASN A N 9
ATOM 14201 C CA . ASN A 1 72 ? -8.383 11.088 5.504 1.00 0.00 72 ASN A CA 9
ATOM 14202 C C . ASN A 1 72 ? -7.735 12.206 4.685 1.00 0.00 72 ASN A C 9
ATOM 14203 O O . ASN A 1 72 ? -8.412 12.893 3.922 1.00 0.00 72 ASN A O 9
ATOM 14214 N N . ASP A 1 73 ? -6.432 12.354 4.871 1.00 0.00 73 ASP A N 9
ATOM 14215 C CA . ASP A 1 73 ? -5.685 13.377 4.159 1.00 0.00 73 ASP A CA 9
ATOM 14216 C C . ASP A 1 73 ? -4.197 13.025 4.181 1.00 0.00 73 ASP A C 9
ATOM 14217 O O . ASP A 1 73 ? -3.696 12.491 5.170 1.00 0.00 73 ASP A O 9
ATOM 14227 N N . GLU A 1 74 ? -3.532 13.336 3.079 1.00 0.00 74 GLU A N 9
ATOM 14228 C CA . GLU A 1 74 ? -2.110 13.058 2.959 1.00 0.00 74 GLU A CA 9
ATOM 14229 C C . GLU A 1 74 ? -1.305 14.034 3.819 1.00 0.00 74 GLU A C 9
ATOM 14230 O O . GLU A 1 74 ? -0.266 13.670 4.371 1.00 0.00 74 GLU A O 9
ATOM 14243 N N . LYS A 1 75 ? -1.812 15.255 3.905 1.00 0.00 75 LYS A N 9
ATOM 14244 C CA . LYS A 1 75 ? -1.152 16.286 4.688 1.00 0.00 75 LYS A CA 9
ATOM 14245 C C . LYS A 1 75 ? -0.922 15.771 6.111 1.00 0.00 75 LYS A C 9
ATOM 14246 O O . LYS A 1 75 ? 0.159 15.947 6.670 1.00 0.00 75 LYS A O 9
ATOM 14264 N N . ALA A 1 76 ? -1.956 15.145 6.653 1.00 0.00 76 ALA A N 9
ATOM 14265 C CA . ALA A 1 76 ? -1.880 14.604 7.999 1.00 0.00 76 ALA A CA 9
ATOM 14266 C C . ALA A 1 76 ? -1.021 13.337 7.987 1.00 0.00 76 ALA A C 9
ATOM 14267 O O . ALA A 1 76 ? -0.077 13.216 8.766 1.00 0.00 76 ALA A O 9
ATOM 14274 N N . MET A 1 77 ? -1.380 12.426 7.095 1.00 0.00 77 MET A N 9
ATOM 14275 C CA . MET A 1 77 ? -0.654 11.174 6.971 1.00 0.00 77 MET A CA 9
ATOM 14276 C C . MET A 1 77 ? 0.840 11.424 6.754 1.00 0.00 77 MET A C 9
ATOM 14277 O O . MET A 1 77 ? 1.679 10.809 7.410 1.00 0.00 77 MET A O 9
ATOM 14291 N N . ALA A 1 78 ? 1.126 12.330 5.830 1.00 0.00 78 ALA A N 9
ATOM 14292 C CA . ALA A 1 78 ? 2.504 12.670 5.517 1.00 0.00 78 ALA A CA 9
ATOM 14293 C C . ALA A 1 78 ? 3.274 12.904 6.817 1.00 0.00 78 ALA A C 9
ATOM 14294 O O . ALA A 1 78 ? 4.408 12.447 6.963 1.00 0.00 78 ALA A O 9
ATOM 14301 N N . THR A 1 79 ? 2.630 13.615 7.731 1.00 0.00 79 THR A N 9
ATOM 14302 C CA . THR A 1 79 ? 3.241 13.915 9.014 1.00 0.00 79 THR A CA 9
ATOM 14303 C C . THR A 1 79 ? 3.067 12.737 9.976 1.00 0.00 79 THR A C 9
ATOM 14304 O O . THR A 1 79 ? 4.046 12.116 10.384 1.00 0.00 79 THR A O 9
ATOM 14315 N N . ILE A 1 80 ? 1.814 12.466 10.309 1.00 0.00 80 ILE A N 9
ATOM 14316 C CA . ILE A 1 80 ? 1.499 11.375 11.215 1.00 0.00 80 ILE A CA 9
ATOM 14317 C C . ILE A 1 80 ? 2.401 10.179 10.897 1.00 0.00 80 ILE A C 9
ATOM 14318 O O . ILE A 1 80 ? 3.173 9.738 11.747 1.00 0.00 80 ILE A O 9
ATOM 14334 N N . GLU A 1 81 ? 2.272 9.690 9.673 1.00 0.00 81 GLU A N 9
ATOM 14335 C CA . GLU A 1 81 ? 3.065 8.555 9.234 1.00 0.00 81 GLU A CA 9
ATOM 14336 C C . GLU A 1 81 ? 4.353 9.036 8.561 1.00 0.00 81 GLU A C 9
ATOM 14337 O O . GLU A 1 81 ? 4.597 10.237 8.466 1.00 0.00 81 GLU A O 9
ATOM 14350 N N . THR A 1 82 ? 5.143 8.073 8.111 1.00 0.00 82 THR A N 9
ATOM 14351 C CA . THR A 1 82 ? 6.399 8.382 7.449 1.00 0.00 82 THR A CA 9
ATOM 14352 C C . THR A 1 82 ? 6.512 7.611 6.132 1.00 0.00 82 THR A C 9
ATOM 14353 O O . THR A 1 82 ? 5.503 7.207 5.557 1.00 0.00 82 THR A O 9
ATOM 14364 N N . LYS A 1 83 ? 7.750 7.432 5.693 1.00 0.00 83 LYS A N 9
ATOM 14365 C CA . LYS A 1 83 ? 8.009 6.717 4.455 1.00 0.00 83 LYS A CA 9
ATOM 14366 C C . LYS A 1 83 ? 7.670 5.236 4.646 1.00 0.00 83 LYS A C 9
ATOM 14367 O O . LYS A 1 83 ? 7.558 4.492 3.673 1.00 0.00 83 LYS A O 9
ATOM 14385 N N . SER A 1 84 ? 7.519 4.855 5.906 1.00 0.00 84 SER A N 9
ATOM 14386 C CA . SER A 1 84 ? 7.197 3.477 6.236 1.00 0.00 84 SER A CA 9
ATOM 14387 C C . SER A 1 84 ? 5.852 3.091 5.616 1.00 0.00 84 SER A C 9
ATOM 14388 O O . SER A 1 84 ? 5.746 2.067 4.943 1.00 0.00 84 SER A O 9
ATOM 14396 N N . VAL A 1 85 ? 4.859 3.932 5.865 1.00 0.00 85 VAL A N 9
ATOM 14397 C CA . VAL A 1 85 ? 3.525 3.692 5.340 1.00 0.00 85 VAL A CA 9
ATOM 14398 C C . VAL A 1 85 ? 3.455 4.188 3.894 1.00 0.00 85 VAL A C 9
ATOM 14399 O O . VAL A 1 85 ? 2.934 3.495 3.021 1.00 0.00 85 VAL A O 9
ATOM 14412 N N . LEU A 1 86 ? 3.986 5.384 3.686 1.00 0.00 86 LEU A N 9
ATOM 14413 C CA . LEU A 1 86 ? 3.989 5.981 2.361 1.00 0.00 86 LEU A CA 9
ATOM 14414 C C . LEU A 1 86 ? 4.720 5.051 1.390 1.00 0.00 86 LEU A C 9
ATOM 14415 O O . LEU A 1 86 ? 4.505 5.119 0.180 1.00 0.00 86 LEU A O 9
ATOM 14431 N N . GLU A 1 87 ? 5.568 4.206 1.955 1.00 0.00 87 GLU A N 9
ATOM 14432 C CA . GLU A 1 87 ? 6.333 3.265 1.155 1.00 0.00 87 GLU A CA 9
ATOM 14433 C C . GLU A 1 87 ? 5.392 2.385 0.328 1.00 0.00 87 GLU A C 9
ATOM 14434 O O . GLU A 1 87 ? 5.596 2.208 -0.872 1.00 0.00 87 GLU A O 9
ATOM 14447 N N . LYS A 1 88 ? 4.381 1.857 1.004 1.00 0.00 88 LYS A N 9
ATOM 14448 C CA . LYS A 1 88 ? 3.409 0.999 0.348 1.00 0.00 88 LYS A CA 9
ATOM 14449 C C . LYS A 1 88 ? 2.866 1.709 -0.894 1.00 0.00 88 LYS A C 9
ATOM 14450 O O . LYS A 1 88 ? 3.143 1.297 -2.019 1.00 0.00 88 LYS A O 9
ATOM 14468 N N . ASN A 1 89 ? 2.104 2.765 -0.648 1.00 0.00 89 ASN A N 9
ATOM 14469 C CA . ASN A 1 89 ? 1.520 3.536 -1.732 1.00 0.00 89 ASN A CA 9
ATOM 14470 C C . ASN A 1 89 ? 2.603 3.862 -2.762 1.00 0.00 89 ASN A C 9
ATOM 14471 O O . ASN A 1 89 ? 3.431 4.744 -2.537 1.00 0.00 89 ASN A O 9
ATOM 14482 N N . LYS A 1 90 ? 2.564 3.134 -3.867 1.00 0.00 90 LYS A N 9
ATOM 14483 C CA . LYS A 1 90 ? 3.532 3.335 -4.931 1.00 0.00 90 LYS A CA 9
ATOM 14484 C C . LYS A 1 90 ? 3.786 4.834 -5.108 1.00 0.00 90 LYS A C 9
ATOM 14485 O O . LYS A 1 90 ? 2.884 5.647 -4.906 1.00 0.00 90 LYS A O 9
ATOM 14503 N N . ILE A 1 91 ? 5.016 5.154 -5.481 1.00 0.00 91 ILE A N 9
ATOM 14504 C CA . ILE A 1 91 ? 5.398 6.541 -5.688 1.00 0.00 91 ILE A CA 9
ATOM 14505 C C . ILE A 1 91 ? 6.008 6.696 -7.082 1.00 0.00 91 ILE A C 9
ATOM 14506 O O . ILE A 1 91 ? 5.329 7.120 -8.017 1.00 0.00 91 ILE A O 9
ATOM 14522 N N . GLU A 1 92 ? 7.282 6.343 -7.179 1.00 0.00 92 GLU A N 9
ATOM 14523 C CA . GLU A 1 92 ? 7.990 6.438 -8.444 1.00 0.00 92 GLU A CA 9
ATOM 14524 C C . GLU A 1 92 ? 7.831 5.140 -9.239 1.00 0.00 92 GLU A C 9
ATOM 14525 O O . GLU A 1 92 ? 6.880 4.990 -10.004 1.00 0.00 92 GLU A O 9
ATOM 14538 N N . GLU A 1 93 ? 8.778 4.237 -9.031 1.00 0.00 93 GLU A N 9
ATOM 14539 C CA . GLU A 1 93 ? 8.755 2.957 -9.720 1.00 0.00 93 GLU A CA 9
ATOM 14540 C C . GLU A 1 93 ? 8.061 1.902 -8.856 1.00 0.00 93 GLU A C 9
ATOM 14541 O O . GLU A 1 93 ? 7.543 2.215 -7.785 1.00 0.00 93 GLU A O 9
ATOM 14554 N N . GLU A 1 94 ? 8.072 0.675 -9.354 1.00 0.00 94 GLU A N 9
ATOM 14555 C CA . GLU A 1 94 ? 7.450 -0.428 -8.642 1.00 0.00 94 GLU A CA 9
ATOM 14556 C C . GLU A 1 94 ? 8.442 -1.047 -7.654 1.00 0.00 94 GLU A C 9
ATOM 14557 O O . GLU A 1 94 ? 9.466 -0.445 -7.337 1.00 0.00 94 GLU A O 9
ATOM 14570 N N . ALA A 1 95 ? 8.101 -2.242 -7.194 1.00 0.00 95 ALA A N 9
ATOM 14571 C CA . ALA A 1 95 ? 8.948 -2.949 -6.248 1.00 0.00 95 ALA A CA 9
ATOM 14572 C C . ALA A 1 95 ? 8.229 -4.213 -5.774 1.00 0.00 95 ALA A C 9
ATOM 14573 O O . ALA A 1 95 ? 7.449 -4.169 -4.822 1.00 0.00 95 ALA A O 9
ATOM 14580 N N . GLU A 1 96 ? 8.516 -5.311 -6.457 1.00 0.00 96 GLU A N 9
ATOM 14581 C CA . GLU A 1 96 ? 7.907 -6.587 -6.116 1.00 0.00 96 GLU A CA 9
ATOM 14582 C C . GLU A 1 96 ? 7.811 -6.740 -4.597 1.00 0.00 96 GLU A C 9
ATOM 14583 O O . GLU A 1 96 ? 6.714 -6.793 -4.043 1.00 0.00 96 GLU A O 9
ATOM 14596 N N . ALA A 1 97 ? 8.975 -6.807 -3.967 1.00 0.00 97 ALA A N 9
ATOM 14597 C CA . ALA A 1 97 ? 9.036 -6.953 -2.522 1.00 0.00 97 ALA A CA 9
ATOM 14598 C C . ALA A 1 97 ? 10.488 -6.820 -2.062 1.00 0.00 97 ALA A C 9
ATOM 14599 O O . ALA A 1 97 ? 11.368 -7.520 -2.559 1.00 0.00 97 ALA A O 9
ATOM 14606 N N . GLU A 1 98 ? 10.695 -5.915 -1.115 1.00 0.00 98 GLU A N 9
ATOM 14607 C CA . GLU A 1 98 ? 12.026 -5.681 -0.582 1.00 0.00 98 GLU A CA 9
ATOM 14608 C C . GLU A 1 98 ? 12.736 -7.012 -0.323 1.00 0.00 98 GLU A C 9
ATOM 14609 O O . GLU A 1 98 ? 13.675 -7.367 -1.034 1.00 0.00 98 GLU A O 9
ATOM 14622 N N . VAL A 1 99 ? 12.260 -7.712 0.696 1.00 0.00 99 VAL A N 9
ATOM 14623 C CA . VAL A 1 99 ? 12.837 -8.995 1.057 1.00 0.00 99 VAL A CA 9
ATOM 14624 C C . VAL A 1 99 ? 11.731 -10.052 1.103 1.00 0.00 99 VAL A C 9
ATOM 14625 O O . VAL A 1 99 ? 10.680 -9.830 1.702 1.00 0.00 99 VAL A O 9
ATOM 14638 N N . ALA A 1 100 ? 12.007 -11.178 0.462 1.00 0.00 100 ALA A N 9
ATOM 14639 C CA . ALA A 1 100 ? 11.049 -12.270 0.422 1.00 0.00 100 ALA A CA 9
ATOM 14640 C C . ALA A 1 100 ? 10.590 -12.592 1.846 1.00 0.00 100 ALA A C 9
ATOM 14641 O O . ALA A 1 100 ? 9.442 -12.333 2.206 1.00 0.00 100 ALA A O 9
ATOM 14648 N N . GLU A 1 101 ? 11.509 -13.153 2.617 1.00 0.00 101 GLU A N 9
ATOM 14649 C CA . GLU A 1 101 ? 11.215 -13.514 3.993 1.00 0.00 101 GLU A CA 9
ATOM 14650 C C . GLU A 1 101 ? 12.495 -13.930 4.720 1.00 0.00 101 GLU A C 9
ATOM 14651 O O . GLU A 1 101 ? 13.534 -14.126 4.091 1.00 0.00 101 GLU A O 9
ATOM 14664 N N . GLU A 1 102 ? 12.379 -14.053 6.034 1.00 0.00 102 GLU A N 9
ATOM 14665 C CA . GLU A 1 102 ? 13.514 -14.443 6.852 1.00 0.00 102 GLU A CA 9
ATOM 14666 C C . GLU A 1 102 ? 14.342 -15.513 6.137 1.00 0.00 102 GLU A C 9
ATOM 14667 O O . GLU A 1 102 ? 14.906 -16.397 6.778 1.00 0.00 102 GLU A O 9
ATOM 14680 N N . MET A 1 1 ? -12.453 -10.768 -8.913 1.00 0.00 1 MET A N 10
ATOM 14681 C CA . MET A 1 1 ? -11.648 -11.523 -7.969 1.00 0.00 1 MET A CA 10
ATOM 14682 C C . MET A 1 1 ? -12.497 -12.018 -6.796 1.00 0.00 1 MET A C 10
ATOM 14683 O O . MET A 1 1 ? -13.687 -11.717 -6.716 1.00 0.00 1 MET A O 10
ATOM 14697 N N . ASP A 1 2 ? -11.852 -12.769 -5.916 1.00 0.00 2 ASP A N 10
ATOM 14698 C CA . ASP A 1 2 ? -12.533 -13.310 -4.752 1.00 0.00 2 ASP A CA 10
ATOM 14699 C C . ASP A 1 2 ? -12.061 -12.567 -3.501 1.00 0.00 2 ASP A C 10
ATOM 14700 O O . ASP A 1 2 ? -11.055 -12.936 -2.897 1.00 0.00 2 ASP A O 10
ATOM 14710 N N . ILE A 1 3 ? -12.811 -11.534 -3.146 1.00 0.00 3 ILE A N 10
ATOM 14711 C CA . ILE A 1 3 ? -12.482 -10.736 -1.978 1.00 0.00 3 ILE A CA 10
ATOM 14712 C C . ILE A 1 3 ? -13.615 -10.843 -0.956 1.00 0.00 3 ILE A C 10
ATOM 14713 O O . ILE A 1 3 ? -14.785 -10.687 -1.302 1.00 0.00 3 ILE A O 10
ATOM 14729 N N . SER A 1 4 ? -13.229 -11.111 0.283 1.00 0.00 4 SER A N 10
ATOM 14730 C CA . SER A 1 4 ? -14.199 -11.241 1.357 1.00 0.00 4 SER A CA 10
ATOM 14731 C C . SER A 1 4 ? -13.803 -10.343 2.532 1.00 0.00 4 SER A C 10
ATOM 14732 O O . SER A 1 4 ? -12.681 -10.424 3.028 1.00 0.00 4 SER A O 10
ATOM 14740 N N . ILE A 1 5 ? -14.748 -9.509 2.941 1.00 0.00 5 ILE A N 10
ATOM 14741 C CA . ILE A 1 5 ? -14.512 -8.597 4.047 1.00 0.00 5 ILE A CA 10
ATOM 14742 C C . ILE A 1 5 ? -14.619 -9.364 5.367 1.00 0.00 5 ILE A C 10
ATOM 14743 O O . ILE A 1 5 ? -15.568 -10.117 5.575 1.00 0.00 5 ILE A O 10
ATOM 14759 N N . ILE A 1 6 ? -13.631 -9.145 6.223 1.00 0.00 6 ILE A N 10
ATOM 14760 C CA . ILE A 1 6 ? -13.602 -9.807 7.516 1.00 0.00 6 ILE A CA 10
ATOM 14761 C C . ILE A 1 6 ? -14.216 -8.882 8.570 1.00 0.00 6 ILE A C 10
ATOM 14762 O O . ILE A 1 6 ? -15.166 -9.259 9.254 1.00 0.00 6 ILE A O 10
ATOM 14778 N N . SER A 1 7 ? -13.645 -7.690 8.669 1.00 0.00 7 SER A N 10
ATOM 14779 C CA . SER A 1 7 ? -14.124 -6.709 9.629 1.00 0.00 7 SER A CA 10
ATOM 14780 C C . SER A 1 7 ? -14.142 -5.319 8.991 1.00 0.00 7 SER A C 10
ATOM 14781 O O . SER A 1 7 ? -13.460 -5.080 7.996 1.00 0.00 7 SER A O 10
ATOM 14789 N N . ASP A 1 8 ? -14.929 -4.438 9.591 1.00 0.00 8 ASP A N 10
ATOM 14790 C CA . ASP A 1 8 ? -15.044 -3.077 9.095 1.00 0.00 8 ASP A CA 10
ATOM 14791 C C . ASP A 1 8 ? -14.944 -2.100 10.267 1.00 0.00 8 ASP A C 10
ATOM 14792 O O . ASP A 1 8 ? -15.951 -1.766 10.890 1.00 0.00 8 ASP A O 10
ATOM 14802 N N . ARG A 1 9 ? -13.719 -1.669 10.534 1.00 0.00 9 ARG A N 10
ATOM 14803 C CA . ARG A 1 9 ? -13.475 -0.737 11.621 1.00 0.00 9 ARG A CA 10
ATOM 14804 C C . ARG A 1 9 ? -13.197 0.662 11.068 1.00 0.00 9 ARG A C 10
ATOM 14805 O O . ARG A 1 9 ? -12.654 0.805 9.974 1.00 0.00 9 ARG A O 10
ATOM 14825 N N . ASN A 1 10 ? -13.583 1.659 11.851 1.00 0.00 10 ASN A N 10
ATOM 14826 C CA . ASN A 1 10 ? -13.383 3.043 11.453 1.00 0.00 10 ASN A CA 10
ATOM 14827 C C . ASN A 1 10 ? -12.589 3.772 12.539 1.00 0.00 10 ASN A C 10
ATOM 14828 O O . ASN A 1 10 ? -12.843 3.586 13.728 1.00 0.00 10 ASN A O 10
ATOM 14839 N N . ASN A 1 11 ? -11.644 4.585 12.092 1.00 0.00 11 ASN A N 10
ATOM 14840 C CA . ASN A 1 11 ? -10.811 5.342 13.010 1.00 0.00 11 ASN A CA 10
ATOM 14841 C C . ASN A 1 11 ? -10.849 6.822 12.625 1.00 0.00 11 ASN A C 10
ATOM 14842 O O . ASN A 1 11 ? -10.047 7.276 11.810 1.00 0.00 11 ASN A O 10
ATOM 14853 N N . PRO A 1 12 ? -11.815 7.553 13.244 1.00 0.00 12 PRO A N 10
ATOM 14854 C CA . PRO A 1 12 ? -11.968 8.972 12.974 1.00 0.00 12 PRO A CA 10
ATOM 14855 C C . PRO A 1 12 ? -10.867 9.783 13.660 1.00 0.00 12 PRO A C 10
ATOM 14856 O O . PRO A 1 12 ? -10.285 10.681 13.055 1.00 0.00 12 PRO A O 10
ATOM 14867 N N . LEU A 1 13 ? -10.614 9.435 14.913 1.00 0.00 13 LEU A N 10
ATOM 14868 C CA . LEU A 1 13 ? -9.593 10.119 15.688 1.00 0.00 13 LEU A CA 10
ATOM 14869 C C . LEU A 1 13 ? -8.349 10.324 14.818 1.00 0.00 13 LEU A C 10
ATOM 14870 O O . LEU A 1 13 ? -8.012 11.453 14.466 1.00 0.00 13 LEU A O 10
ATOM 14886 N N . LEU A 1 14 ? -7.704 9.213 14.495 1.00 0.00 14 LEU A N 10
ATOM 14887 C CA . LEU A 1 14 ? -6.506 9.256 13.673 1.00 0.00 14 LEU A CA 10
ATOM 14888 C C . LEU A 1 14 ? -6.871 9.753 12.273 1.00 0.00 14 LEU A C 10
ATOM 14889 O O . LEU A 1 14 ? -6.006 10.201 11.524 1.00 0.00 14 LEU A O 10
ATOM 14905 N N . GLN A 1 15 ? -8.156 9.656 11.962 1.00 0.00 15 GLN A N 10
ATOM 14906 C CA . GLN A 1 15 ? -8.647 10.090 10.664 1.00 0.00 15 GLN A CA 10
ATOM 14907 C C . GLN A 1 15 ? -8.296 9.057 9.592 1.00 0.00 15 GLN A C 10
ATOM 14908 O O . GLN A 1 15 ? -8.228 9.385 8.409 1.00 0.00 15 GLN A O 10
ATOM 14922 N N . ARG A 1 16 ? -8.082 7.830 10.045 1.00 0.00 16 ARG A N 10
ATOM 14923 C CA . ARG A 1 16 ? -7.741 6.747 9.137 1.00 0.00 16 ARG A CA 10
ATOM 14924 C C . ARG A 1 16 ? -8.816 5.659 9.180 1.00 0.00 16 ARG A C 10
ATOM 14925 O O . ARG A 1 16 ? -9.713 5.701 10.022 1.00 0.00 16 ARG A O 10
ATOM 14945 N N . ARG A 1 17 ? -8.691 4.712 8.262 1.00 0.00 17 ARG A N 10
ATOM 14946 C CA . ARG A 1 17 ? -9.641 3.616 8.184 1.00 0.00 17 ARG A CA 10
ATOM 14947 C C . ARG A 1 17 ? -8.942 2.286 8.471 1.00 0.00 17 ARG A C 10
ATOM 14948 O O . ARG A 1 17 ? -7.798 2.082 8.068 1.00 0.00 17 ARG A O 10
ATOM 14968 N N . GLU A 1 18 ? -9.659 1.415 9.167 1.00 0.00 18 GLU A N 10
ATOM 14969 C CA . GLU A 1 18 ? -9.121 0.110 9.512 1.00 0.00 18 GLU A CA 10
ATOM 14970 C C . GLU A 1 18 ? -10.114 -0.991 9.134 1.00 0.00 18 GLU A C 10
ATOM 14971 O O . GLU A 1 18 ? -11.002 -1.327 9.917 1.00 0.00 18 GLU A O 10
ATOM 14984 N N . ILE A 1 19 ? -9.932 -1.522 7.934 1.00 0.00 19 ILE A N 10
ATOM 14985 C CA . ILE A 1 19 ? -10.800 -2.577 7.442 1.00 0.00 19 ILE A CA 10
ATOM 14986 C C . ILE A 1 19 ? -9.950 -3.785 7.038 1.00 0.00 19 ILE A C 10
ATOM 14987 O O . ILE A 1 19 ? -8.971 -3.643 6.308 1.00 0.00 19 ILE A O 10
ATOM 15003 N N . LYS A 1 20 ? -10.357 -4.945 7.531 1.00 0.00 20 LYS A N 10
ATOM 15004 C CA . LYS A 1 20 ? -9.646 -6.176 7.230 1.00 0.00 20 LYS A CA 10
ATOM 15005 C C . LYS A 1 20 ? -10.484 -7.023 6.271 1.00 0.00 20 LYS A C 10
ATOM 15006 O O . LYS A 1 20 ? -11.711 -7.035 6.357 1.00 0.00 20 LYS A O 10
ATOM 15024 N N . PHE A 1 21 ? -9.788 -7.712 5.378 1.00 0.00 21 PHE A N 10
ATOM 15025 C CA . PHE A 1 21 ? -10.453 -8.559 4.402 1.00 0.00 21 PHE A CA 10
ATOM 15026 C C . PHE A 1 21 ? -9.481 -9.583 3.814 1.00 0.00 21 PHE A C 10
ATOM 15027 O O . PHE A 1 21 ? -8.307 -9.614 4.182 1.00 0.00 21 PHE A O 10
ATOM 15044 N N . THR A 1 22 ? -10.004 -10.396 2.908 1.00 0.00 22 THR A N 10
ATOM 15045 C CA . THR A 1 22 ? -9.198 -11.419 2.264 1.00 0.00 22 THR A CA 10
ATOM 15046 C C . THR A 1 22 ? -9.325 -11.319 0.743 1.00 0.00 22 THR A C 10
ATOM 15047 O O . THR A 1 22 ? -10.336 -10.840 0.231 1.00 0.00 22 THR A O 10
ATOM 15058 N N . VAL A 1 23 ? -8.286 -11.781 0.062 1.00 0.00 23 VAL A N 10
ATOM 15059 C CA . VAL A 1 23 ? -8.269 -11.750 -1.390 1.00 0.00 23 VAL A CA 10
ATOM 15060 C C . VAL A 1 23 ? -7.699 -13.068 -1.917 1.00 0.00 23 VAL A C 10
ATOM 15061 O O . VAL A 1 23 ? -6.649 -13.520 -1.461 1.00 0.00 23 VAL A O 10
ATOM 15074 N N . SER A 1 24 ? -8.413 -13.646 -2.871 1.00 0.00 24 SER A N 10
ATOM 15075 C CA . SER A 1 24 ? -7.990 -14.903 -3.465 1.00 0.00 24 SER A CA 10
ATOM 15076 C C . SER A 1 24 ? -7.987 -14.786 -4.990 1.00 0.00 24 SER A C 10
ATOM 15077 O O . SER A 1 24 ? -8.792 -14.051 -5.561 1.00 0.00 24 SER A O 10
ATOM 15085 N N . PHE A 1 25 ? -7.075 -15.522 -5.607 1.00 0.00 25 PHE A N 10
ATOM 15086 C CA . PHE A 1 25 ? -6.957 -15.510 -7.055 1.00 0.00 25 PHE A CA 10
ATOM 15087 C C . PHE A 1 25 ? -6.351 -16.818 -7.567 1.00 0.00 25 PHE A C 10
ATOM 15088 O O . PHE A 1 25 ? -6.154 -17.758 -6.798 1.00 0.00 25 PHE A O 10
ATOM 15105 N N . ASP A 1 26 ? -6.071 -16.836 -8.862 1.00 0.00 26 ASP A N 10
ATOM 15106 C CA . ASP A 1 26 ? -5.491 -18.014 -9.485 1.00 0.00 26 ASP A CA 10
ATOM 15107 C C . ASP A 1 26 ? -4.165 -17.635 -10.147 1.00 0.00 26 ASP A C 10
ATOM 15108 O O . ASP A 1 26 ? -4.135 -17.269 -11.322 1.00 0.00 26 ASP A O 10
ATOM 15118 N N . ALA A 1 27 ? -3.100 -17.733 -9.364 1.00 0.00 27 ALA A N 10
ATOM 15119 C CA . ALA A 1 27 ? -1.774 -17.405 -9.860 1.00 0.00 27 ALA A CA 10
ATOM 15120 C C . ALA A 1 27 ? -1.672 -15.892 -10.065 1.00 0.00 27 ALA A C 10
ATOM 15121 O O . ALA A 1 27 ? -0.833 -15.234 -9.452 1.00 0.00 27 ALA A O 10
ATOM 15128 N N . ALA A 1 28 ? -2.537 -15.384 -10.931 1.00 0.00 28 ALA A N 10
ATOM 15129 C CA . ALA A 1 28 ? -2.554 -13.962 -11.225 1.00 0.00 28 ALA A CA 10
ATOM 15130 C C . ALA A 1 28 ? -2.297 -13.176 -9.937 1.00 0.00 28 ALA A C 10
ATOM 15131 O O . ALA A 1 28 ? -3.146 -13.137 -9.049 1.00 0.00 28 ALA A O 10
ATOM 15138 N N . THR A 1 29 ? -1.120 -12.571 -9.877 1.00 0.00 29 THR A N 10
ATOM 15139 C CA . THR A 1 29 ? -0.739 -11.788 -8.713 1.00 0.00 29 THR A CA 10
ATOM 15140 C C . THR A 1 29 ? -0.865 -10.293 -9.011 1.00 0.00 29 THR A C 10
ATOM 15141 O O . THR A 1 29 ? -0.050 -9.731 -9.739 1.00 0.00 29 THR A O 10
ATOM 15152 N N . PRO A 1 30 ? -1.922 -9.676 -8.416 1.00 0.00 30 PRO A N 10
ATOM 15153 C CA . PRO A 1 30 ? -2.166 -8.257 -8.611 1.00 0.00 30 PRO A CA 10
ATOM 15154 C C . PRO A 1 30 ? -1.176 -7.415 -7.804 1.00 0.00 30 PRO A C 10
ATOM 15155 O O . PRO A 1 30 ? -0.135 -7.913 -7.379 1.00 0.00 30 PRO A O 10
ATOM 15166 N N . SER A 1 31 ? -1.536 -6.154 -7.616 1.00 0.00 31 SER A N 10
ATOM 15167 C CA . SER A 1 31 ? -0.692 -5.239 -6.867 1.00 0.00 31 SER A CA 10
ATOM 15168 C C . SER A 1 31 ? -1.532 -4.472 -5.843 1.00 0.00 31 SER A C 10
ATOM 15169 O O . SER A 1 31 ? -2.680 -4.831 -5.583 1.00 0.00 31 SER A O 10
ATOM 15177 N N . ILE A 1 32 ? -0.927 -3.431 -5.290 1.00 0.00 32 ILE A N 10
ATOM 15178 C CA . ILE A 1 32 ? -1.605 -2.612 -4.299 1.00 0.00 32 ILE A CA 10
ATOM 15179 C C . ILE A 1 32 ? -2.680 -1.770 -4.990 1.00 0.00 32 ILE A C 10
ATOM 15180 O O . ILE A 1 32 ? -3.855 -1.847 -4.635 1.00 0.00 32 ILE A O 10
ATOM 15196 N N . LYS A 1 33 ? -2.239 -0.986 -5.962 1.00 0.00 33 LYS A N 10
ATOM 15197 C CA . LYS A 1 33 ? -3.149 -0.132 -6.705 1.00 0.00 33 LYS A CA 10
ATOM 15198 C C . LYS A 1 33 ? -4.121 -1.002 -7.505 1.00 0.00 33 LYS A C 10
ATOM 15199 O O . LYS A 1 33 ? -5.321 -0.734 -7.532 1.00 0.00 33 LYS A O 10
ATOM 15217 N N . ASP A 1 34 ? -3.565 -2.024 -8.138 1.00 0.00 34 ASP A N 10
ATOM 15218 C CA . ASP A 1 34 ? -4.367 -2.936 -8.936 1.00 0.00 34 ASP A CA 10
ATOM 15219 C C . ASP A 1 34 ? -5.497 -3.503 -8.074 1.00 0.00 34 ASP A C 10
ATOM 15220 O O . ASP A 1 34 ? -6.616 -3.686 -8.552 1.00 0.00 34 ASP A O 10
ATOM 15230 N N . VAL A 1 35 ? -5.165 -3.765 -6.819 1.00 0.00 35 VAL A N 10
ATOM 15231 C CA . VAL A 1 35 ? -6.138 -4.308 -5.886 1.00 0.00 35 VAL A CA 10
ATOM 15232 C C . VAL A 1 35 ? -7.050 -3.183 -5.393 1.00 0.00 35 VAL A C 10
ATOM 15233 O O . VAL A 1 35 ? -8.264 -3.358 -5.301 1.00 0.00 35 VAL A O 10
ATOM 15246 N N . LYS A 1 36 ? -6.430 -2.051 -5.091 1.00 0.00 36 LYS A N 10
ATOM 15247 C CA . LYS A 1 36 ? -7.172 -0.898 -4.611 1.00 0.00 36 LYS A CA 10
ATOM 15248 C C . LYS A 1 36 ? -8.362 -0.640 -5.536 1.00 0.00 36 LYS A C 10
ATOM 15249 O O . LYS A 1 36 ? -9.410 -0.176 -5.091 1.00 0.00 36 LYS A O 10
ATOM 15267 N N . MET A 1 37 ? -8.162 -0.955 -6.808 1.00 0.00 37 MET A N 10
ATOM 15268 C CA . MET A 1 37 ? -9.206 -0.764 -7.800 1.00 0.00 37 MET A CA 10
ATOM 15269 C C . MET A 1 37 ? -10.516 -1.411 -7.347 1.00 0.00 37 MET A C 10
ATOM 15270 O O . MET A 1 37 ? -11.558 -0.757 -7.314 1.00 0.00 37 MET A O 10
ATOM 15284 N N . LYS A 1 38 ? -10.423 -2.689 -7.011 1.00 0.00 38 LYS A N 10
ATOM 15285 C CA . LYS A 1 38 ? -11.587 -3.433 -6.562 1.00 0.00 38 LYS A CA 10
ATOM 15286 C C . LYS A 1 38 ? -11.988 -2.951 -5.166 1.00 0.00 38 LYS A C 10
ATO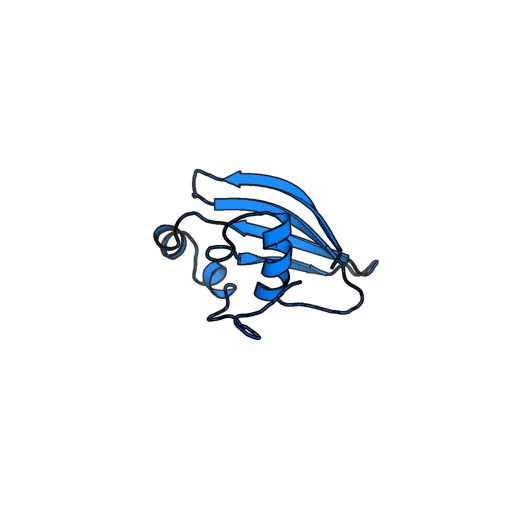M 15287 O O . LYS A 1 38 ? -13.162 -2.689 -4.908 1.00 0.00 38 LYS A O 10
ATOM 15305 N N . LEU A 1 39 ? -10.989 -2.849 -4.301 1.00 0.00 39 LEU A N 10
ATOM 15306 C CA . LEU A 1 39 ? -11.223 -2.403 -2.938 1.00 0.00 39 LEU A CA 10
ATOM 15307 C C . LEU A 1 39 ? -12.023 -1.099 -2.962 1.00 0.00 39 LEU A C 10
ATOM 15308 O O . LEU A 1 39 ? -12.934 -0.911 -2.157 1.00 0.00 39 LEU A O 10
ATOM 15324 N N . VAL A 1 40 ? -11.655 -0.233 -3.895 1.00 0.00 40 VAL A N 10
ATOM 15325 C CA . VAL A 1 40 ? -12.327 1.047 -4.034 1.00 0.00 40 VAL A CA 10
ATOM 15326 C C . VAL A 1 40 ? -13.828 0.814 -4.214 1.00 0.00 40 VAL A C 10
ATOM 15327 O O . VAL A 1 40 ? -14.645 1.519 -3.626 1.00 0.00 40 VAL A O 10
ATOM 15340 N N . ALA A 1 41 ? -14.146 -0.180 -5.032 1.00 0.00 41 ALA A N 10
ATOM 15341 C CA . ALA A 1 41 ? -15.534 -0.515 -5.297 1.00 0.00 41 ALA A CA 10
ATOM 15342 C C . ALA A 1 41 ? -16.120 -1.242 -4.085 1.00 0.00 41 ALA A C 10
ATOM 15343 O O . ALA A 1 41 ? -17.283 -1.042 -3.739 1.00 0.00 41 ALA A O 10
ATOM 15350 N N . VAL A 1 42 ? -15.286 -2.070 -3.472 1.00 0.00 42 VAL A N 10
ATOM 15351 C CA . VAL A 1 42 ? -15.707 -2.826 -2.304 1.00 0.00 42 VAL A CA 10
ATOM 15352 C C . VAL A 1 42 ? -16.033 -1.860 -1.166 1.00 0.00 42 VAL A C 10
ATOM 15353 O O . VAL A 1 42 ? -17.118 -1.919 -0.589 1.00 0.00 42 VAL A O 10
ATOM 15366 N N . LEU A 1 43 ? -15.076 -0.991 -0.876 1.00 0.00 43 LEU A N 10
ATOM 15367 C CA . LEU A 1 43 ? -15.248 -0.012 0.184 1.00 0.00 43 LEU A CA 10
ATOM 15368 C C . LEU A 1 43 ? -16.186 1.096 -0.299 1.00 0.00 43 LEU A C 10
ATOM 15369 O O . LEU A 1 43 ? -17.045 1.558 0.451 1.00 0.00 43 LEU A O 10
ATOM 15385 N N . ASN A 1 44 ? -15.989 1.492 -1.548 1.00 0.00 44 ASN A N 10
ATOM 15386 C CA . ASN A 1 44 ? -16.806 2.538 -2.140 1.00 0.00 44 ASN A CA 10
ATOM 15387 C C . ASN A 1 44 ? -16.402 3.890 -1.549 1.00 0.00 44 ASN A C 10
ATOM 15388 O O . ASN A 1 44 ? -17.253 4.646 -1.083 1.00 0.00 44 ASN A O 10
ATOM 15399 N N . ALA A 1 45 ? -15.104 4.153 -1.587 1.00 0.00 45 ALA A N 10
ATOM 15400 C CA . ALA A 1 45 ? -14.578 5.401 -1.061 1.00 0.00 45 ALA A CA 10
ATOM 15401 C C . ALA A 1 45 ? -13.713 6.074 -2.128 1.00 0.00 45 ALA A C 10
ATOM 15402 O O . ALA A 1 45 ? -13.710 5.655 -3.285 1.00 0.00 45 ALA A O 10
ATOM 15409 N N . ASN A 1 46 ? -13.000 7.105 -1.702 1.00 0.00 46 ASN A N 10
ATOM 15410 C CA . ASN A 1 46 ? -12.132 7.841 -2.606 1.00 0.00 46 ASN A CA 10
ATOM 15411 C C . ASN A 1 46 ? -10.874 7.015 -2.884 1.00 0.00 46 ASN A C 10
ATOM 15412 O O . ASN A 1 46 ? -10.094 6.739 -1.974 1.00 0.00 46 ASN A O 10
ATOM 15423 N N . LYS A 1 47 ? -10.717 6.643 -4.146 1.00 0.00 47 LYS A N 10
ATOM 15424 C CA . LYS A 1 47 ? -9.568 5.854 -4.555 1.00 0.00 47 LYS A CA 10
ATOM 15425 C C . LYS A 1 47 ? -8.318 6.736 -4.542 1.00 0.00 47 LYS A C 10
ATOM 15426 O O . LYS A 1 47 ? -7.204 6.239 -4.374 1.00 0.00 47 LYS A O 10
ATOM 15444 N N . GLN A 1 48 ? -8.542 8.029 -4.719 1.00 0.00 48 GLN A N 10
ATOM 15445 C CA . GLN A 1 48 ? -7.448 8.985 -4.729 1.00 0.00 48 GLN A CA 10
ATOM 15446 C C . GLN A 1 48 ? -6.592 8.824 -3.472 1.00 0.00 48 GLN A C 10
ATOM 15447 O O . GLN A 1 48 ? -5.368 8.931 -3.531 1.00 0.00 48 GLN A O 10
ATOM 15461 N N . VAL A 1 49 ? -7.269 8.568 -2.362 1.00 0.00 49 VAL A N 10
ATOM 15462 C CA . VAL A 1 49 ? -6.585 8.392 -1.092 1.00 0.00 49 VAL A CA 10
ATOM 15463 C C . VAL A 1 49 ? -6.932 7.016 -0.518 1.00 0.00 49 VAL A C 10
ATOM 15464 O O . VAL A 1 49 ? -7.521 6.919 0.558 1.00 0.00 49 VAL A O 10
ATOM 15477 N N . LEU A 1 50 ? -6.552 5.987 -1.261 1.00 0.00 50 LEU A N 10
ATOM 15478 C CA . LEU A 1 50 ? -6.816 4.621 -0.839 1.00 0.00 50 LEU A CA 10
ATOM 15479 C C . LEU A 1 50 ? -5.567 3.770 -1.074 1.00 0.00 50 LEU A C 10
ATOM 15480 O O . LEU A 1 50 ? -4.948 3.848 -2.135 1.00 0.00 50 LEU A O 10
ATOM 15496 N N . VAL A 1 51 ? -5.233 2.975 -0.068 1.00 0.00 51 VAL A N 10
ATOM 15497 C CA . VAL A 1 51 ? -4.069 2.109 -0.151 1.00 0.00 51 VAL A CA 10
ATOM 15498 C C . VAL A 1 51 ? -4.276 0.895 0.756 1.00 0.00 51 VAL A C 10
ATOM 15499 O O . VAL A 1 51 ? -5.240 0.842 1.518 1.00 0.00 51 VAL A O 10
ATOM 15512 N N . VAL A 1 52 ? -3.354 -0.051 0.644 1.00 0.00 52 VAL A N 10
ATOM 15513 C CA . VAL A 1 52 ? -3.423 -1.261 1.445 1.00 0.00 52 VAL A CA 10
ATOM 15514 C C . VAL A 1 52 ? -2.294 -1.249 2.477 1.00 0.00 52 VAL A C 10
ATOM 15515 O O . VAL A 1 52 ? -1.254 -0.630 2.258 1.00 0.00 52 VAL A O 10
ATOM 15528 N N . ASP A 1 53 ? -2.537 -1.941 3.581 1.00 0.00 53 ASP A N 10
ATOM 15529 C CA . ASP A 1 53 ? -1.554 -2.017 4.648 1.00 0.00 53 ASP A CA 10
ATOM 15530 C C . ASP A 1 53 ? -0.537 -3.112 4.320 1.00 0.00 53 ASP A C 10
ATOM 15531 O O . ASP A 1 53 ? 0.667 -2.861 4.306 1.00 0.00 53 ASP A O 10
ATOM 15541 N N . THR A 1 54 ? -1.058 -4.303 4.065 1.00 0.00 54 THR A N 10
ATOM 15542 C CA . THR A 1 54 ? -0.211 -5.436 3.738 1.00 0.00 54 THR A CA 10
ATOM 15543 C C . THR A 1 54 ? -1.064 -6.665 3.416 1.00 0.00 54 THR A C 10
ATOM 15544 O O . THR A 1 54 ? -2.228 -6.737 3.807 1.00 0.00 54 THR A O 10
ATOM 15555 N N . LEU A 1 55 ? -0.451 -7.602 2.706 1.00 0.00 55 LEU A N 10
ATOM 15556 C CA . LEU A 1 55 ? -1.140 -8.823 2.328 1.00 0.00 55 LEU A CA 10
ATOM 15557 C C . LEU A 1 55 ? -0.234 -10.023 2.611 1.00 0.00 55 LEU A C 10
ATOM 15558 O O . LEU A 1 55 ? 0.945 -9.856 2.920 1.00 0.00 55 LEU A O 10
ATOM 15574 N N . ASP A 1 56 ? -0.819 -11.206 2.494 1.00 0.00 56 ASP A N 10
ATOM 15575 C CA . ASP A 1 56 ? -0.078 -12.434 2.733 1.00 0.00 56 ASP A CA 10
ATOM 15576 C C . ASP A 1 56 ? -0.799 -13.600 2.052 1.00 0.00 56 ASP A C 10
ATOM 15577 O O . ASP A 1 56 ? -1.980 -13.835 2.304 1.00 0.00 56 ASP A O 10
ATOM 15587 N N . GLN A 1 57 ? -0.058 -14.298 1.205 1.00 0.00 57 GLN A N 10
ATOM 15588 C CA . GLN A 1 57 ? -0.611 -15.433 0.487 1.00 0.00 57 GLN A CA 10
ATOM 15589 C C . GLN A 1 57 ? -0.858 -16.600 1.446 1.00 0.00 57 GLN A C 10
ATOM 15590 O O . GLN A 1 57 ? -0.046 -16.861 2.333 1.00 0.00 57 GLN A O 10
ATOM 15604 N N . ILE A 1 58 ? -1.981 -17.270 1.236 1.00 0.00 58 ILE A N 10
ATOM 15605 C CA . ILE A 1 58 ? -2.344 -18.401 2.071 1.00 0.00 58 ILE A CA 10
ATOM 15606 C C . ILE A 1 58 ? -1.754 -19.681 1.473 1.00 0.00 58 ILE A C 10
ATOM 15607 O O . ILE A 1 58 ? -1.869 -19.920 0.273 1.00 0.00 58 ILE A O 10
ATOM 15623 N N . PHE A 1 59 ? -1.133 -20.468 2.340 1.00 0.00 59 PHE A N 10
ATOM 15624 C CA . PHE A 1 59 ? -0.524 -21.716 1.913 1.00 0.00 59 PHE A CA 10
ATOM 15625 C C . PHE A 1 59 ? -1.586 -22.794 1.681 1.00 0.00 59 PHE A C 10
ATOM 15626 O O . PHE A 1 59 ? -1.592 -23.451 0.642 1.00 0.00 59 PHE A O 10
ATOM 15643 N N . GLY A 1 60 ? -2.458 -22.941 2.668 1.00 0.00 60 GLY A N 10
ATOM 15644 C CA . GLY A 1 60 ? -3.522 -23.927 2.586 1.00 0.00 60 GLY A CA 10
ATOM 15645 C C . GLY A 1 60 ? -4.057 -24.038 1.157 1.00 0.00 60 GLY A C 10
ATOM 15646 O O . GLY A 1 60 ? -4.097 -25.129 0.589 1.00 0.00 60 GLY A O 10
ATOM 15650 N N . LYS A 1 61 ? -4.453 -22.896 0.616 1.00 0.00 61 LYS A N 10
ATOM 15651 C CA . LYS A 1 61 ? -4.984 -22.851 -0.735 1.00 0.00 61 LYS A CA 10
ATOM 15652 C C . LYS A 1 61 ? -4.355 -21.676 -1.487 1.00 0.00 61 LYS A C 10
ATOM 15653 O O . LYS A 1 61 ? -3.228 -21.279 -1.194 1.00 0.00 61 LYS A O 10
ATOM 15671 N N . LEU A 1 62 ? -5.111 -21.152 -2.440 1.00 0.00 62 LEU A N 10
ATOM 15672 C CA . LEU A 1 62 ? -4.642 -20.030 -3.237 1.00 0.00 62 LEU A CA 10
ATOM 15673 C C . LEU A 1 62 ? -5.287 -18.742 -2.724 1.00 0.00 62 LEU A C 10
ATOM 15674 O O . LEU A 1 62 ? -5.681 -17.884 -3.513 1.00 0.00 62 LEU A O 10
ATOM 15690 N N . GLU A 1 63 ? -5.377 -18.646 -1.406 1.00 0.00 63 GLU A N 10
ATOM 15691 C CA . GLU A 1 63 ? -5.968 -17.476 -0.779 1.00 0.00 63 GLU A CA 10
ATOM 15692 C C . GLU A 1 63 ? -4.878 -16.478 -0.385 1.00 0.00 63 GLU A C 10
ATOM 15693 O O . GLU A 1 63 ? -3.690 -16.768 -0.512 1.00 0.00 63 GLU A O 10
ATOM 15706 N N . ALA A 1 64 ? -5.322 -15.320 0.083 1.00 0.00 64 ALA A N 10
ATOM 15707 C CA . ALA A 1 64 ? -4.399 -14.276 0.497 1.00 0.00 64 ALA A CA 10
ATOM 15708 C C . ALA A 1 64 ? -5.128 -13.289 1.409 1.00 0.00 64 ALA A C 10
ATOM 15709 O O . ALA A 1 64 ? -6.102 -12.660 0.998 1.00 0.00 64 ALA A O 10
ATOM 15716 N N . GLU A 1 65 ? -4.629 -13.183 2.633 1.00 0.00 65 GLU A N 10
ATOM 15717 C CA . GLU A 1 65 ? -5.221 -12.282 3.607 1.00 0.00 65 GLU A CA 10
ATOM 15718 C C . GLU A 1 65 ? -4.385 -11.007 3.728 1.00 0.00 65 GLU A C 10
ATOM 15719 O O . GLU A 1 65 ? -3.157 -11.057 3.664 1.00 0.00 65 GLU A O 10
ATOM 15732 N N . GLY A 1 66 ? -5.083 -9.895 3.900 1.00 0.00 66 GLY A N 10
ATOM 15733 C CA . GLY A 1 66 ? -4.420 -8.608 4.030 1.00 0.00 66 GLY A CA 10
ATOM 15734 C C . GLY A 1 66 ? -5.351 -7.573 4.667 1.00 0.00 66 GLY A C 10
ATOM 15735 O O . GLY A 1 66 ? -6.530 -7.845 4.884 1.00 0.00 66 GLY A O 10
ATOM 15739 N N . TYR A 1 67 ? -4.785 -6.408 4.947 1.00 0.00 67 TYR A N 10
ATOM 15740 C CA . TYR A 1 67 ? -5.549 -5.332 5.553 1.00 0.00 67 TYR A CA 10
ATOM 15741 C C . TYR A 1 67 ? -5.544 -4.087 4.663 1.00 0.00 67 TYR A C 10
ATOM 15742 O O . TYR A 1 67 ? -4.602 -3.866 3.904 1.00 0.00 67 TYR A O 10
ATOM 15760 N N . ALA A 1 68 ? -6.607 -3.306 4.788 1.00 0.00 68 ALA A N 10
ATOM 15761 C CA . ALA A 1 68 ? -6.737 -2.090 4.005 1.00 0.00 68 ALA A CA 10
ATOM 15762 C C . ALA A 1 68 ? -6.867 -0.892 4.948 1.00 0.00 68 ALA A C 10
ATOM 15763 O O . ALA A 1 68 ? -7.367 -1.028 6.064 1.00 0.00 68 ALA A O 10
ATOM 15770 N N . LYS A 1 69 ? -6.407 0.253 4.466 1.00 0.00 69 LYS A N 10
ATOM 15771 C CA . LYS A 1 69 ? -6.465 1.474 5.253 1.00 0.00 69 LYS A CA 10
ATOM 15772 C C . LYS A 1 69 ? -6.821 2.648 4.339 1.00 0.00 69 LYS A C 10
ATOM 15773 O O . LYS A 1 69 ? -6.493 2.638 3.153 1.00 0.00 69 LYS A O 10
ATOM 15791 N N . ILE A 1 70 ? -7.487 3.632 4.926 1.00 0.00 70 ILE A N 10
ATOM 15792 C CA . ILE A 1 70 ? -7.891 4.811 4.179 1.00 0.00 70 ILE A CA 10
ATOM 15793 C C . ILE A 1 70 ? -7.688 6.054 5.047 1.00 0.00 70 ILE A C 10
ATOM 15794 O O . ILE A 1 70 ? -8.071 6.069 6.216 1.00 0.00 70 ILE A O 10
ATOM 15810 N N . TYR A 1 71 ? -7.084 7.067 4.444 1.00 0.00 71 TYR A N 10
ATOM 15811 C CA . TYR A 1 71 ? -6.825 8.311 5.148 1.00 0.00 71 TYR A CA 10
ATOM 15812 C C . TYR A 1 71 ? -7.617 9.466 4.529 1.00 0.00 71 TYR A C 10
ATOM 15813 O O . TYR A 1 71 ? -7.904 9.455 3.334 1.00 0.00 71 TYR A O 10
ATOM 15831 N N . ASN A 1 72 ? -7.945 10.435 5.372 1.00 0.00 72 ASN A N 10
ATOM 15832 C CA . ASN A 1 72 ? -8.697 11.594 4.922 1.00 0.00 72 ASN A CA 10
ATOM 15833 C C . ASN A 1 72 ? -7.749 12.572 4.225 1.00 0.00 72 ASN A C 10
ATOM 15834 O O . ASN A 1 72 ? -8.125 13.215 3.246 1.00 0.00 72 ASN A O 10
ATOM 15845 N N . ASP A 1 73 ? -6.538 12.654 4.757 1.00 0.00 73 ASP A N 10
ATOM 15846 C CA . ASP A 1 73 ? -5.533 13.543 4.199 1.00 0.00 73 ASP A CA 10
ATOM 15847 C C . ASP A 1 73 ? -4.148 12.919 4.382 1.00 0.00 73 ASP A C 10
ATOM 15848 O O . ASP A 1 73 ? -3.885 12.267 5.391 1.00 0.00 73 ASP A O 10
ATOM 15858 N N . GLU A 1 74 ? -3.299 13.142 3.389 1.00 0.00 74 GLU A N 10
ATOM 15859 C CA . GLU A 1 74 ? -1.947 12.610 3.428 1.00 0.00 74 GLU A CA 10
ATOM 15860 C C . GLU A 1 74 ? -1.102 13.382 4.443 1.00 0.00 74 GLU A C 10
ATOM 15861 O O . GLU A 1 74 ? -0.188 12.823 5.048 1.00 0.00 74 GLU A O 10
ATOM 15874 N N . LYS A 1 75 ? -1.436 14.654 4.598 1.00 0.00 75 LYS A N 10
ATOM 15875 C CA . LYS A 1 75 ? -0.719 15.509 5.530 1.00 0.00 75 LYS A CA 10
ATOM 15876 C C . LYS A 1 75 ? -0.712 14.854 6.913 1.00 0.00 75 LYS A C 10
ATOM 15877 O O . LYS A 1 75 ? 0.306 14.867 7.604 1.00 0.00 75 LYS A O 10
ATOM 15895 N N . ALA A 1 76 ? -1.858 14.297 7.276 1.00 0.00 76 ALA A N 10
ATOM 15896 C CA . ALA A 1 76 ? -1.996 13.639 8.564 1.00 0.00 76 ALA A CA 10
ATOM 15897 C C . ALA A 1 76 ? -1.295 12.281 8.515 1.00 0.00 76 ALA A C 10
ATOM 15898 O O . ALA A 1 76 ? -0.468 11.973 9.372 1.00 0.00 76 ALA A O 10
ATOM 15905 N N . MET A 1 77 ? -1.652 11.503 7.504 1.00 0.00 77 MET A N 10
ATOM 15906 C CA . MET A 1 77 ? -1.067 10.183 7.332 1.00 0.00 77 MET A CA 10
ATOM 15907 C C . MET A 1 77 ? 0.460 10.262 7.291 1.00 0.00 77 MET A C 10
ATOM 15908 O O . MET A 1 77 ? 1.142 9.533 8.010 1.00 0.00 77 MET A O 10
ATOM 15922 N N . ALA A 1 78 ? 0.953 11.152 6.442 1.00 0.00 78 ALA A N 10
ATOM 15923 C CA . ALA A 1 78 ? 2.387 11.334 6.298 1.00 0.00 78 ALA A CA 10
ATOM 15924 C C . ALA A 1 78 ? 3.027 11.426 7.684 1.00 0.00 78 ALA A C 10
ATOM 15925 O O . ALA A 1 78 ? 4.066 10.817 7.934 1.00 0.00 78 ALA A O 10
ATOM 15932 N N . THR A 1 79 ? 2.380 12.193 8.549 1.00 0.00 79 THR A N 10
ATOM 15933 C CA . THR A 1 79 ? 2.873 12.373 9.905 1.00 0.00 79 THR A CA 10
ATOM 15934 C C . THR A 1 79 ? 2.568 11.135 10.752 1.00 0.00 79 THR A C 10
ATOM 15935 O O . THR A 1 79 ? 3.469 10.556 11.356 1.00 0.00 79 THR A O 10
ATOM 15946 N N . ILE A 1 80 ? 1.295 10.768 10.767 1.00 0.00 80 ILE A N 10
ATOM 15947 C CA . ILE A 1 80 ? 0.860 9.610 11.530 1.00 0.00 80 ILE A CA 10
ATOM 15948 C C . ILE A 1 80 ? 1.884 8.484 11.369 1.00 0.00 80 ILE A C 10
ATOM 15949 O O . ILE A 1 80 ? 2.603 8.155 12.311 1.00 0.00 80 ILE A O 10
ATOM 15965 N N . GLU A 1 81 ? 1.918 7.926 10.168 1.00 0.00 81 GLU A N 10
ATOM 15966 C CA . GLU A 1 81 ? 2.842 6.845 9.872 1.00 0.00 81 GLU A CA 10
ATOM 15967 C C . GLU A 1 81 ? 4.194 7.408 9.428 1.00 0.00 81 GLU A C 10
ATOM 15968 O O . GLU A 1 81 ? 4.347 8.620 9.282 1.00 0.00 81 GLU A O 10
ATOM 15981 N N . THR A 1 82 ? 5.139 6.502 9.226 1.00 0.00 82 THR A N 10
ATOM 15982 C CA . THR A 1 82 ? 6.472 6.894 8.802 1.00 0.00 82 THR A CA 10
ATOM 15983 C C . THR A 1 82 ? 6.682 6.557 7.324 1.00 0.00 82 THR A C 10
ATOM 15984 O O . THR A 1 82 ? 5.728 6.242 6.614 1.00 0.00 82 THR A O 10
ATOM 15995 N N . LYS A 1 83 ? 7.937 6.637 6.905 1.00 0.00 83 LYS A N 10
ATOM 15996 C CA . LYS A 1 83 ? 8.284 6.344 5.524 1.00 0.00 83 LYS A CA 10
ATOM 15997 C C . LYS A 1 83 ? 8.071 4.853 5.253 1.00 0.00 83 LYS A C 10
ATOM 15998 O O . LYS A 1 83 ? 7.815 4.455 4.119 1.00 0.00 83 LYS A O 10
ATOM 16016 N N . SER A 1 84 ? 8.187 4.070 6.316 1.00 0.00 84 SER A N 10
ATOM 16017 C CA . SER A 1 84 ? 8.012 2.631 6.207 1.00 0.00 84 SER A CA 10
ATOM 16018 C C . SER A 1 84 ? 6.641 2.315 5.606 1.00 0.00 84 SER A C 10
ATOM 16019 O O . SER A 1 84 ? 6.534 1.505 4.687 1.00 0.00 84 SER A O 10
ATOM 16027 N N . VAL A 1 85 ? 5.626 2.973 6.149 1.00 0.00 85 VAL A N 10
ATOM 16028 C CA . VAL A 1 85 ? 4.267 2.771 5.677 1.00 0.00 85 VAL A CA 10
ATOM 16029 C C . VAL A 1 85 ? 4.051 3.581 4.397 1.00 0.00 85 VAL A C 10
ATOM 16030 O O . VAL A 1 85 ? 3.621 3.038 3.380 1.00 0.00 85 VAL A O 10
ATOM 16043 N N . LEU A 1 86 ? 4.359 4.867 4.489 1.00 0.00 86 LEU A N 10
ATOM 16044 C CA . LEU A 1 86 ? 4.204 5.756 3.351 1.00 0.00 86 LEU A CA 10
ATOM 16045 C C . LEU A 1 86 ? 4.985 5.196 2.161 1.00 0.00 86 LEU A C 10
ATOM 16046 O O . LEU A 1 86 ? 4.707 5.540 1.013 1.00 0.00 86 LEU A O 10
ATOM 16062 N N . GLU A 1 87 ? 5.947 4.340 2.476 1.00 0.00 87 GLU A N 10
ATOM 16063 C CA . GLU A 1 87 ? 6.771 3.729 1.446 1.00 0.00 87 GLU A CA 10
ATOM 16064 C C . GLU A 1 87 ? 5.901 2.926 0.478 1.00 0.00 87 GLU A C 10
ATOM 16065 O O . GLU A 1 87 ? 5.960 3.133 -0.734 1.00 0.00 87 GLU A O 10
ATOM 16078 N N . LYS A 1 88 ? 5.114 2.025 1.048 1.00 0.00 88 LYS A N 10
ATOM 16079 C CA . LYS A 1 88 ? 4.234 1.189 0.251 1.00 0.00 88 LYS A CA 10
ATOM 16080 C C . LYS A 1 88 ? 3.387 2.075 -0.666 1.00 0.00 88 LYS A C 10
ATOM 16081 O O . LYS A 1 88 ? 3.070 1.688 -1.789 1.00 0.00 88 LYS A O 10
ATOM 16099 N N . ASN A 1 89 ? 3.045 3.248 -0.150 1.00 0.00 89 ASN A N 10
ATOM 16100 C CA . ASN A 1 89 ? 2.241 4.191 -0.909 1.00 0.00 89 ASN A CA 10
ATOM 16101 C C . ASN A 1 89 ? 3.137 5.324 -1.417 1.00 0.00 89 ASN A C 10
ATOM 16102 O O . ASN A 1 89 ? 2.709 6.474 -1.485 1.00 0.00 89 ASN A O 10
ATOM 16113 N N . LYS A 1 90 ? 4.363 4.957 -1.761 1.00 0.00 90 LYS A N 10
ATOM 16114 C CA . LYS A 1 90 ? 5.322 5.926 -2.261 1.00 0.00 90 LYS A CA 10
ATOM 16115 C C . LYS A 1 90 ? 4.624 6.867 -3.245 1.00 0.00 90 LYS A C 10
ATOM 16116 O O . LYS A 1 90 ? 3.537 6.563 -3.735 1.00 0.00 90 LYS A O 10
ATOM 16134 N N . ILE A 1 91 ? 5.277 7.990 -3.505 1.00 0.00 91 ILE A N 10
ATOM 16135 C CA . ILE A 1 91 ? 4.731 8.977 -4.421 1.00 0.00 91 ILE A CA 10
ATOM 16136 C C . ILE A 1 91 ? 4.252 8.275 -5.694 1.00 0.00 91 ILE A C 10
ATOM 16137 O O . ILE A 1 91 ? 3.064 7.993 -5.841 1.00 0.00 91 ILE A O 10
ATOM 16153 N N . GLU A 1 92 ? 5.201 8.016 -6.581 1.00 0.00 92 GLU A N 10
ATOM 16154 C CA . GLU A 1 92 ? 4.891 7.352 -7.836 1.00 0.00 92 GLU A CA 10
ATOM 16155 C C . GLU A 1 92 ? 6.176 7.046 -8.607 1.00 0.00 92 GLU A C 10
ATOM 16156 O O . GLU A 1 92 ? 7.212 7.662 -8.362 1.00 0.00 92 GLU A O 10
ATOM 16169 N N . GLU A 1 93 ? 6.066 6.095 -9.522 1.00 0.00 93 GLU A N 10
ATOM 16170 C CA . GLU A 1 93 ? 7.208 5.700 -10.331 1.00 0.00 93 GLU A CA 10
ATOM 16171 C C . GLU A 1 93 ? 6.820 5.652 -11.810 1.00 0.00 93 GLU A C 10
ATOM 16172 O O . GLU A 1 93 ? 5.668 5.903 -12.161 1.00 0.00 93 GLU A O 10
ATOM 16185 N N . GLU A 1 94 ? 7.803 5.330 -12.638 1.00 0.00 94 GLU A N 10
ATOM 16186 C CA . GLU A 1 94 ? 7.579 5.247 -14.071 1.00 0.00 94 GLU A CA 10
ATOM 16187 C C . GLU A 1 94 ? 6.922 3.912 -14.428 1.00 0.00 94 GLU A C 10
ATOM 16188 O O . GLU A 1 94 ? 6.177 3.348 -13.628 1.00 0.00 94 GLU A O 10
ATOM 16201 N N . ALA A 1 95 ? 7.222 3.446 -15.632 1.00 0.00 95 ALA A N 10
ATOM 16202 C CA . ALA A 1 95 ? 6.669 2.188 -16.105 1.00 0.00 95 ALA A CA 10
ATOM 16203 C C . ALA A 1 95 ? 5.149 2.314 -16.220 1.00 0.00 95 ALA A C 10
ATOM 16204 O O . ALA A 1 95 ? 4.426 2.034 -15.265 1.00 0.00 95 ALA A O 10
ATOM 16211 N N . GLU A 1 96 ? 4.709 2.737 -17.396 1.00 0.00 96 GLU A N 10
ATOM 16212 C CA . GLU A 1 96 ? 3.288 2.903 -17.648 1.00 0.00 96 GLU A CA 10
ATOM 16213 C C . GLU A 1 96 ? 2.495 1.774 -16.985 1.00 0.00 96 GLU A C 10
ATOM 16214 O O . GLU A 1 96 ? 1.668 2.022 -16.110 1.00 0.00 96 GLU A O 10
ATOM 16227 N N . ALA A 1 97 ? 2.777 0.558 -17.429 1.00 0.00 97 ALA A N 10
ATOM 16228 C CA . ALA A 1 97 ? 2.101 -0.610 -16.890 1.00 0.00 97 ALA A CA 10
ATOM 16229 C C . ALA A 1 97 ? 3.022 -1.827 -17.008 1.00 0.00 97 ALA A C 10
ATOM 16230 O O . ALA A 1 97 ? 3.500 -2.143 -18.096 1.00 0.00 97 ALA A O 10
ATOM 16237 N N . GLU A 1 98 ? 3.242 -2.474 -15.875 1.00 0.00 98 GLU A N 10
ATOM 16238 C CA . GLU A 1 98 ? 4.096 -3.649 -15.837 1.00 0.00 98 GLU A CA 10
ATOM 16239 C C . GLU A 1 98 ? 3.944 -4.374 -14.499 1.00 0.00 98 GLU A C 10
ATOM 16240 O O . GLU A 1 98 ? 3.603 -5.556 -14.464 1.00 0.00 98 GLU A O 10
ATOM 16253 N N . VAL A 1 99 ? 4.204 -3.637 -13.430 1.00 0.00 99 VAL A N 10
ATOM 16254 C CA . VAL A 1 99 ? 4.100 -4.195 -12.092 1.00 0.00 99 VAL A CA 10
ATOM 16255 C C . VAL A 1 99 ? 4.834 -5.537 -12.045 1.00 0.00 99 VAL A C 10
ATOM 16256 O O . VAL A 1 99 ? 5.398 -5.975 -13.047 1.00 0.00 99 VAL A O 10
ATOM 16269 N N . ALA A 1 100 ? 4.803 -6.152 -10.873 1.00 0.00 100 ALA A N 10
ATOM 16270 C CA . ALA A 1 100 ? 5.458 -7.435 -10.682 1.00 0.00 100 ALA A CA 10
ATOM 16271 C C . ALA A 1 100 ? 5.273 -7.887 -9.231 1.00 0.00 100 ALA A C 10
ATOM 16272 O O . ALA A 1 100 ? 4.703 -7.160 -8.419 1.00 0.00 100 ALA A O 10
ATOM 16279 N N . GLU A 1 101 ? 5.769 -9.083 -8.951 1.00 0.00 101 GLU A N 10
ATOM 16280 C CA . GLU A 1 101 ? 5.666 -9.640 -7.612 1.00 0.00 101 GLU A CA 10
ATOM 16281 C C . GLU A 1 101 ? 6.159 -8.628 -6.577 1.00 0.00 101 GLU A C 10
ATOM 16282 O O . GLU A 1 101 ? 6.732 -7.599 -6.933 1.00 0.00 101 GLU A O 10
ATOM 16295 N N . GLU A 1 102 ? 5.918 -8.955 -5.317 1.00 0.00 102 GLU A N 10
ATOM 16296 C CA . GLU A 1 102 ? 6.331 -8.086 -4.226 1.00 0.00 102 GLU A CA 10
ATOM 16297 C C . GLU A 1 102 ? 6.107 -6.621 -4.601 1.00 0.00 102 GLU A C 10
ATOM 16298 O O . GLU A 1 102 ? 6.587 -5.720 -3.915 1.00 0.00 102 GLU A O 10
ATOM 16311 N N . MET A 1 1 ? -12.751 -10.798 -9.046 1.00 0.00 1 MET A N 11
ATOM 16312 C CA . MET A 1 1 ? -11.890 -11.483 -8.098 1.00 0.00 1 MET A CA 11
ATOM 16313 C C . MET A 1 1 ? -12.697 -12.026 -6.917 1.00 0.00 1 MET A C 11
ATOM 16314 O O . MET A 1 1 ? -13.912 -11.835 -6.850 1.00 0.00 1 MET A O 11
ATOM 16328 N N . ASP A 1 2 ? -11.992 -12.693 -6.015 1.00 0.00 2 ASP A N 11
ATOM 16329 C CA . ASP A 1 2 ? -12.629 -13.265 -4.840 1.00 0.00 2 ASP A CA 11
ATOM 16330 C C . ASP A 1 2 ? -12.147 -12.524 -3.592 1.00 0.00 2 ASP A C 11
ATOM 16331 O O . ASP A 1 2 ? -11.102 -12.854 -3.034 1.00 0.00 2 ASP A O 11
ATOM 16341 N N . ILE A 1 3 ? -12.932 -11.536 -3.190 1.00 0.00 3 ILE A N 11
ATOM 16342 C CA . ILE A 1 3 ? -12.599 -10.745 -2.017 1.00 0.00 3 ILE A CA 11
ATOM 16343 C C . ILE A 1 3 ? -13.742 -10.837 -1.004 1.00 0.00 3 ILE A C 11
ATOM 16344 O O . ILE A 1 3 ? -14.909 -10.908 -1.386 1.00 0.00 3 ILE A O 11
ATOM 16360 N N . SER A 1 4 ? -13.366 -10.830 0.266 1.00 0.00 4 SER A N 11
ATOM 16361 C CA . SER A 1 4 ? -14.345 -10.912 1.336 1.00 0.00 4 SER A CA 11
ATOM 16362 C C . SER A 1 4 ? -13.930 -10.003 2.495 1.00 0.00 4 SER A C 11
ATOM 16363 O O . SER A 1 4 ? -12.780 -10.032 2.931 1.00 0.00 4 SER A O 11
ATOM 16371 N N . ILE A 1 5 ? -14.890 -9.215 2.961 1.00 0.00 5 ILE A N 11
ATOM 16372 C CA . ILE A 1 5 ? -14.638 -8.299 4.059 1.00 0.00 5 ILE A CA 11
ATOM 16373 C C . ILE A 1 5 ? -14.725 -9.061 5.384 1.00 0.00 5 ILE A C 11
ATOM 16374 O O . ILE A 1 5 ? -15.656 -9.837 5.597 1.00 0.00 5 ILE A O 11
ATOM 16390 N N . ILE A 1 6 ? -13.743 -8.814 6.238 1.00 0.00 6 ILE A N 11
ATOM 16391 C CA . ILE A 1 6 ? -13.697 -9.467 7.535 1.00 0.00 6 ILE A CA 11
ATOM 16392 C C . ILE A 1 6 ? -14.295 -8.537 8.591 1.00 0.00 6 ILE A C 11
ATOM 16393 O O . ILE A 1 6 ? -15.260 -8.895 9.263 1.00 0.00 6 ILE A O 11
ATOM 16409 N N . SER A 1 7 ? -13.696 -7.360 8.704 1.00 0.00 7 SER A N 11
ATOM 16410 C CA . SER A 1 7 ? -14.158 -6.376 9.668 1.00 0.00 7 SER A CA 11
ATOM 16411 C C . SER A 1 7 ? -14.032 -4.969 9.080 1.00 0.00 7 SER A C 11
ATOM 16412 O O . SER A 1 7 ? -13.342 -4.769 8.080 1.00 0.00 7 SER A O 11
ATOM 16420 N N . ASP A 1 8 ? -14.710 -4.030 9.723 1.00 0.00 8 ASP A N 11
ATOM 16421 C CA . ASP A 1 8 ? -14.683 -2.648 9.275 1.00 0.00 8 ASP A CA 11
ATOM 16422 C C . ASP A 1 8 ? -14.470 -1.730 10.480 1.00 0.00 8 ASP A C 11
ATOM 16423 O O . ASP A 1 8 ? -15.418 -1.407 11.195 1.00 0.00 8 ASP A O 11
ATOM 16433 N N . ARG A 1 9 ? -13.219 -1.336 10.670 1.00 0.00 9 ARG A N 11
ATOM 16434 C CA . ARG A 1 9 ? -12.868 -0.462 11.776 1.00 0.00 9 ARG A CA 11
ATOM 16435 C C . ARG A 1 9 ? -12.628 0.963 11.272 1.00 0.00 9 ARG A C 11
ATOM 16436 O O . ARG A 1 9 ? -11.953 1.162 10.264 1.00 0.00 9 ARG A O 11
ATOM 16456 N N . ASN A 1 10 ? -13.195 1.916 11.996 1.00 0.00 10 ASN A N 11
ATOM 16457 C CA . ASN A 1 10 ? -13.051 3.316 11.635 1.00 0.00 10 ASN A CA 11
ATOM 16458 C C . ASN A 1 10 ? -12.300 4.051 12.748 1.00 0.00 10 ASN A C 11
ATOM 16459 O O . ASN A 1 10 ? -12.690 3.985 13.913 1.00 0.00 10 ASN A O 11
ATOM 16470 N N . ASN A 1 11 ? -11.237 4.733 12.349 1.00 0.00 11 ASN A N 11
ATOM 16471 C CA . ASN A 1 11 ? -10.428 5.478 13.298 1.00 0.00 11 ASN A CA 11
ATOM 16472 C C . ASN A 1 11 ? -10.358 6.943 12.861 1.00 0.00 11 ASN A C 11
ATOM 16473 O O . ASN A 1 11 ? -9.480 7.322 12.087 1.00 0.00 11 ASN A O 11
ATOM 16484 N N . PRO A 1 12 ? -11.318 7.748 13.389 1.00 0.00 12 PRO A N 11
ATOM 16485 C CA . PRO A 1 12 ? -11.374 9.162 13.062 1.00 0.00 12 PRO A CA 11
ATOM 16486 C C . PRO A 1 12 ? -10.275 9.937 13.791 1.00 0.00 12 PRO A C 11
ATOM 16487 O O . PRO A 1 12 ? -9.638 10.815 13.211 1.00 0.00 12 PRO A O 11
ATOM 16498 N N . LEU A 1 13 ? -10.085 9.585 15.055 1.00 0.00 13 LEU A N 11
ATOM 16499 C CA . LEU A 1 13 ? -9.074 10.236 15.870 1.00 0.00 13 LEU A CA 11
ATOM 16500 C C . LEU A 1 13 ? -7.743 10.244 15.114 1.00 0.00 13 LEU A C 11
ATOM 16501 O O . LEU A 1 13 ? -7.203 11.308 14.813 1.00 0.00 13 LEU A O 11
ATOM 16517 N N . LEU A 1 14 ? -7.253 9.047 14.832 1.00 0.00 14 LEU A N 11
ATOM 16518 C CA . LEU A 1 14 ? -5.996 8.902 14.117 1.00 0.00 14 LEU A CA 11
ATOM 16519 C C . LEU A 1 14 ? -6.148 9.470 12.705 1.00 0.00 14 LEU A C 11
ATOM 16520 O O . LEU A 1 14 ? -5.156 9.732 12.027 1.00 0.00 14 LEU A O 11
ATOM 16536 N N . GLN A 1 15 ? -7.399 9.647 12.305 1.00 0.00 15 GLN A N 11
ATOM 16537 C CA . GLN A 1 15 ? -7.694 10.180 10.986 1.00 0.00 15 GLN A CA 11
ATOM 16538 C C . GLN A 1 15 ? -7.355 9.148 9.908 1.00 0.00 15 GLN A C 11
ATOM 16539 O O . GLN A 1 15 ? -6.536 9.409 9.029 1.00 0.00 15 GLN A O 11
ATOM 16553 N N . ARG A 1 16 ? -8.005 7.998 10.011 1.00 0.00 16 ARG A N 11
ATOM 16554 C CA . ARG A 1 16 ? -7.784 6.926 9.056 1.00 0.00 16 ARG A CA 11
ATOM 16555 C C . ARG A 1 16 ? -8.694 5.736 9.372 1.00 0.00 16 ARG A C 11
ATOM 16556 O O . ARG A 1 16 ? -8.931 5.426 10.539 1.00 0.00 16 ARG A O 11
ATOM 16576 N N . ARG A 1 17 ? -9.177 5.104 8.314 1.00 0.00 17 ARG A N 11
ATOM 16577 C CA . ARG A 1 17 ? -10.055 3.956 8.464 1.00 0.00 17 ARG A CA 11
ATOM 16578 C C . ARG A 1 17 ? -9.324 2.673 8.065 1.00 0.00 17 ARG A C 11
ATOM 16579 O O . ARG A 1 17 ? -8.555 2.664 7.105 1.00 0.00 17 ARG A O 11
ATOM 16599 N N . GLU A 1 18 ? -9.590 1.619 8.823 1.00 0.00 18 GLU A N 11
ATOM 16600 C CA . GLU A 1 18 ? -8.966 0.332 8.560 1.00 0.00 18 GLU A CA 11
ATOM 16601 C C . GLU A 1 18 ? -10.033 -0.755 8.417 1.00 0.00 18 GLU A C 11
ATOM 16602 O O . GLU A 1 18 ? -10.823 -0.979 9.334 1.00 0.00 18 GLU A O 11
ATOM 16615 N N . ILE A 1 19 ? -10.023 -1.402 7.261 1.00 0.00 19 ILE A N 11
ATOM 16616 C CA . ILE A 1 19 ? -10.979 -2.460 6.986 1.00 0.00 19 ILE A CA 11
ATOM 16617 C C . ILE A 1 19 ? -10.226 -3.749 6.652 1.00 0.00 19 ILE A C 11
ATOM 16618 O O . ILE A 1 19 ? -9.409 -3.773 5.733 1.00 0.00 19 ILE A O 11
ATOM 16634 N N . LYS A 1 20 ? -10.527 -4.788 7.416 1.00 0.00 20 LYS A N 11
ATOM 16635 C CA . LYS A 1 20 ? -9.889 -6.077 7.212 1.00 0.00 20 LYS A CA 11
ATOM 16636 C C . LYS A 1 20 ? -10.698 -6.888 6.198 1.00 0.00 20 LYS A C 11
ATOM 16637 O O . LYS A 1 20 ? -11.924 -6.945 6.280 1.00 0.00 20 LYS A O 11
ATOM 16655 N N . PHE A 1 21 ? -9.980 -7.496 5.265 1.00 0.00 21 PHE A N 11
ATOM 16656 C CA . PHE A 1 21 ? -10.616 -8.300 4.235 1.00 0.00 21 PHE A CA 11
ATOM 16657 C C . PHE A 1 21 ? -9.644 -9.340 3.674 1.00 0.00 21 PHE A C 11
ATOM 16658 O O . PHE A 1 21 ? -8.496 -9.419 4.107 1.00 0.00 21 PHE A O 11
ATOM 16675 N N . THR A 1 22 ? -10.140 -10.111 2.718 1.00 0.00 22 THR A N 11
ATOM 16676 C CA . THR A 1 22 ? -9.331 -11.143 2.093 1.00 0.00 22 THR A CA 11
ATOM 16677 C C . THR A 1 22 ? -9.419 -11.038 0.569 1.00 0.00 22 THR A C 11
ATOM 16678 O O . THR A 1 22 ? -10.381 -10.490 0.034 1.00 0.00 22 THR A O 11
ATOM 16689 N N . VAL A 1 23 ? -8.399 -11.573 -0.088 1.00 0.00 23 VAL A N 11
ATOM 16690 C CA . VAL A 1 23 ? -8.349 -11.547 -1.540 1.00 0.00 23 VAL A CA 11
ATOM 16691 C C . VAL A 1 23 ? -7.756 -12.863 -2.049 1.00 0.00 23 VAL A C 11
ATOM 16692 O O . VAL A 1 23 ? -6.699 -13.290 -1.590 1.00 0.00 23 VAL A O 11
ATOM 16705 N N . SER A 1 24 ? -8.464 -13.468 -2.992 1.00 0.00 24 SER A N 11
ATOM 16706 C CA . SER A 1 24 ? -8.022 -14.726 -3.569 1.00 0.00 24 SER A CA 11
ATOM 16707 C C . SER A 1 24 ? -8.075 -14.649 -5.095 1.00 0.00 24 SER A C 11
ATOM 16708 O O . SER A 1 24 ? -8.819 -13.844 -5.654 1.00 0.00 24 SER A O 11
ATOM 16716 N N . PHE A 1 25 ? -7.277 -15.497 -5.727 1.00 0.00 25 PHE A N 11
ATOM 16717 C CA . PHE A 1 25 ? -7.224 -15.536 -7.179 1.00 0.00 25 PHE A CA 11
ATOM 16718 C C . PHE A 1 25 ? -6.769 -16.910 -7.674 1.00 0.00 25 PHE A C 11
ATOM 16719 O O . PHE A 1 25 ? -6.565 -17.825 -6.879 1.00 0.00 25 PHE A O 11
ATOM 16736 N N . ASP A 1 26 ? -6.623 -17.011 -8.988 1.00 0.00 26 ASP A N 11
ATOM 16737 C CA . ASP A 1 26 ? -6.197 -18.258 -9.600 1.00 0.00 26 ASP A CA 11
ATOM 16738 C C . ASP A 1 26 ? -4.711 -18.166 -9.952 1.00 0.00 26 ASP A C 11
ATOM 16739 O O . ASP A 1 26 ? -4.358 -17.910 -11.102 1.00 0.00 26 ASP A O 11
ATOM 16749 N N . ALA A 1 27 ? -3.881 -18.378 -8.941 1.00 0.00 27 ALA A N 11
ATOM 16750 C CA . ALA A 1 27 ? -2.442 -18.322 -9.131 1.00 0.00 27 ALA A CA 11
ATOM 16751 C C . ALA A 1 27 ? -2.053 -16.934 -9.647 1.00 0.00 27 ALA A C 11
ATOM 16752 O O . ALA A 1 27 ? -2.870 -16.244 -10.254 1.00 0.00 27 ALA A O 11
ATOM 16759 N N . ALA A 1 28 ? -0.806 -16.569 -9.385 1.00 0.00 28 ALA A N 11
ATOM 16760 C CA . ALA A 1 28 ? -0.300 -15.277 -9.815 1.00 0.00 28 ALA A CA 11
ATOM 16761 C C . ALA A 1 28 ? -1.050 -14.168 -9.075 1.00 0.00 28 ALA A C 11
ATOM 16762 O O . ALA A 1 28 ? -2.269 -14.229 -8.928 1.00 0.00 28 ALA A O 11
ATOM 16769 N N . THR A 1 29 ? -0.290 -13.180 -8.628 1.00 0.00 29 THR A N 11
ATOM 16770 C CA . THR A 1 29 ? -0.866 -12.058 -7.906 1.00 0.00 29 THR A CA 11
ATOM 16771 C C . THR A 1 29 ? -0.733 -10.773 -8.724 1.00 0.00 29 THR A C 11
ATOM 16772 O O . THR A 1 29 ? 0.282 -10.556 -9.386 1.00 0.00 29 THR A O 11
ATOM 16783 N N . PRO A 1 30 ? -1.797 -9.930 -8.648 1.00 0.00 30 PRO A N 11
ATOM 16784 C CA . PRO A 1 30 ? -1.809 -8.670 -9.374 1.00 0.00 30 PRO A CA 11
ATOM 16785 C C . PRO A 1 30 ? -0.902 -7.641 -8.697 1.00 0.00 30 PRO A C 11
ATOM 16786 O O . PRO A 1 30 ? 0.285 -7.554 -9.006 1.00 0.00 30 PRO A O 11
ATOM 16797 N N . SER A 1 31 ? -1.498 -6.884 -7.786 1.00 0.00 31 SER A N 11
ATOM 16798 C CA . SER A 1 31 ? -0.758 -5.863 -7.062 1.00 0.00 31 SER A CA 11
ATOM 16799 C C . SER A 1 31 ? -1.685 -5.144 -6.081 1.00 0.00 31 SER A C 11
ATOM 16800 O O . SER A 1 31 ? -2.869 -5.467 -5.988 1.00 0.00 31 SER A O 11
ATOM 16808 N N . ILE A 1 32 ? -1.112 -4.181 -5.373 1.00 0.00 32 ILE A N 11
ATOM 16809 C CA . ILE A 1 32 ? -1.872 -3.413 -4.401 1.00 0.00 32 ILE A CA 11
ATOM 16810 C C . ILE A 1 32 ? -2.825 -2.469 -5.137 1.00 0.00 32 ILE A C 11
ATOM 16811 O O . ILE A 1 32 ? -4.036 -2.517 -4.930 1.00 0.00 32 ILE A O 11
ATOM 16827 N N . LYS A 1 33 ? -2.241 -1.631 -5.981 1.00 0.00 33 LYS A N 11
ATOM 16828 C CA . LYS A 1 33 ? -3.024 -0.676 -6.749 1.00 0.00 33 LYS A CA 11
ATOM 16829 C C . LYS A 1 33 ? -4.049 -1.430 -7.598 1.00 0.00 33 LYS A C 11
ATOM 16830 O O . LYS A 1 33 ? -5.160 -0.948 -7.809 1.00 0.00 33 LYS A O 11
ATOM 16848 N N . ASP A 1 34 ? -3.638 -2.600 -8.065 1.00 0.00 34 ASP A N 11
ATOM 16849 C CA . ASP A 1 34 ? -4.507 -3.425 -8.887 1.00 0.00 34 ASP A CA 11
ATOM 16850 C C . ASP A 1 34 ? -5.569 -4.078 -8.001 1.00 0.00 34 ASP A C 11
ATOM 16851 O O . ASP A 1 34 ? -6.667 -4.385 -8.466 1.00 0.00 34 ASP A O 11
ATOM 16861 N N . VAL A 1 35 ? -5.208 -4.272 -6.741 1.00 0.00 35 VAL A N 11
ATOM 16862 C CA . VAL A 1 35 ? -6.117 -4.885 -5.787 1.00 0.00 35 VAL A CA 11
ATOM 16863 C C . VAL A 1 35 ? -7.090 -3.825 -5.266 1.00 0.00 35 VAL A C 11
ATOM 16864 O O . VAL A 1 35 ? -8.306 -3.998 -5.355 1.00 0.00 35 VAL A O 11
ATOM 16877 N N . LYS A 1 36 ? -6.522 -2.754 -4.736 1.00 0.00 36 LYS A N 11
ATOM 16878 C CA . LYS A 1 36 ? -7.325 -1.667 -4.201 1.00 0.00 36 LYS A CA 11
ATOM 16879 C C . LYS A 1 36 ? -8.375 -1.258 -5.236 1.00 0.00 36 LYS A C 11
ATOM 16880 O O . LYS A 1 36 ? -9.425 -0.725 -4.882 1.00 0.00 36 LYS A O 11
ATOM 16898 N N . MET A 1 37 ? -8.054 -1.523 -6.494 1.00 0.00 37 MET A N 11
ATOM 16899 C CA . MET A 1 37 ? -8.958 -1.189 -7.582 1.00 0.00 37 MET A CA 11
ATOM 16900 C C . MET A 1 37 ? -10.356 -1.755 -7.327 1.00 0.00 37 MET A C 11
ATOM 16901 O O . MET A 1 37 ? -11.344 -1.025 -7.384 1.00 0.00 37 MET A O 11
ATOM 16915 N N . LYS A 1 38 ? -10.395 -3.050 -7.054 1.00 0.00 38 LYS A N 11
ATOM 16916 C CA . LYS A 1 38 ? -11.656 -3.723 -6.790 1.00 0.00 38 LYS A CA 11
ATOM 16917 C C . LYS A 1 38 ? -12.220 -3.234 -5.454 1.00 0.00 38 LYS A C 11
ATOM 16918 O O . LYS A 1 38 ? -13.379 -2.828 -5.377 1.00 0.00 38 LYS A O 11
ATOM 16936 N N . LEU A 1 39 ? -11.374 -3.288 -4.436 1.00 0.00 39 LEU A N 11
ATOM 16937 C CA . LEU A 1 39 ? -11.774 -2.855 -3.108 1.00 0.00 39 LEU A CA 11
ATOM 16938 C C . LEU A 1 39 ? -12.369 -1.449 -3.192 1.00 0.00 39 LEU A C 11
ATOM 16939 O O . LEU A 1 39 ? -13.327 -1.133 -2.486 1.00 0.00 39 LEU A O 11
ATOM 16955 N N . VAL A 1 40 ? -11.779 -0.642 -4.060 1.00 0.00 40 VAL A N 11
ATOM 16956 C CA . VAL A 1 40 ? -12.240 0.724 -4.246 1.00 0.00 40 VAL A CA 11
ATOM 16957 C C . VAL A 1 40 ? -13.729 0.712 -4.595 1.00 0.00 40 VAL A C 11
ATOM 16958 O O . VAL A 1 40 ? -14.486 1.564 -4.131 1.00 0.00 40 VAL A O 11
ATOM 16971 N N . ALA A 1 41 ? -14.105 -0.262 -5.411 1.00 0.00 41 ALA A N 11
ATOM 16972 C CA . ALA A 1 41 ? -15.490 -0.395 -5.829 1.00 0.00 41 ALA A CA 11
ATOM 16973 C C . ALA A 1 41 ? -16.318 -0.949 -4.668 1.00 0.00 41 ALA A C 11
ATOM 16974 O O . ALA A 1 41 ? -17.425 -0.480 -4.410 1.00 0.00 41 ALA A O 11
ATOM 16981 N N . VAL A 1 42 ? -15.747 -1.941 -3.998 1.00 0.00 42 VAL A N 11
ATOM 16982 C CA . VAL A 1 42 ? -16.418 -2.564 -2.870 1.00 0.00 42 VAL A CA 11
ATOM 16983 C C . VAL A 1 42 ? -16.647 -1.518 -1.777 1.00 0.00 42 VAL A C 11
ATOM 16984 O O . VAL A 1 42 ? -17.765 -1.362 -1.287 1.00 0.00 42 VAL A O 11
ATOM 16997 N N . LEU A 1 43 ? -15.571 -0.829 -1.426 1.00 0.00 43 LEU A N 11
ATOM 16998 C CA . LEU A 1 43 ? -15.641 0.198 -0.400 1.00 0.00 43 LEU A CA 11
ATOM 16999 C C . LEU A 1 43 ? -16.334 1.437 -0.971 1.00 0.00 43 LEU A C 11
ATOM 17000 O O . LEU A 1 43 ? -17.012 2.162 -0.246 1.00 0.00 43 LEU A O 11
ATOM 17016 N N . ASN A 1 44 ? -16.139 1.641 -2.266 1.00 0.00 44 ASN A N 11
ATOM 17017 C CA . ASN A 1 44 ? -16.737 2.780 -2.941 1.00 0.00 44 ASN A CA 11
ATOM 17018 C C . ASN A 1 44 ? -16.334 4.066 -2.218 1.00 0.00 44 ASN A C 11
ATOM 17019 O O . ASN A 1 44 ? -17.193 4.844 -1.803 1.00 0.00 44 ASN A O 11
ATOM 17030 N N . ALA A 1 45 ? -15.028 4.250 -2.086 1.00 0.00 45 ALA A N 11
ATOM 17031 C CA . ALA A 1 45 ? -14.502 5.429 -1.420 1.00 0.00 45 ALA A CA 11
ATOM 17032 C C . ALA A 1 45 ? -13.572 6.178 -2.374 1.00 0.00 45 ALA A C 11
ATOM 17033 O O . ALA A 1 45 ? -13.506 5.858 -3.561 1.00 0.00 45 ALA A O 11
ATOM 17040 N N . ASN A 1 46 ? -12.876 7.161 -1.823 1.00 0.00 46 ASN A N 11
ATOM 17041 C CA . ASN A 1 46 ? -11.951 7.958 -2.612 1.00 0.00 46 ASN A CA 11
ATOM 17042 C C . ASN A 1 46 ? -10.702 7.129 -2.918 1.00 0.00 46 ASN A C 11
ATOM 17043 O O . ASN A 1 46 ? -9.808 7.015 -2.081 1.00 0.00 46 ASN A O 11
ATOM 17054 N N . LYS A 1 47 ? -10.681 6.571 -4.119 1.00 0.00 47 LYS A N 11
ATOM 17055 C CA . LYS A 1 47 ? -9.557 5.755 -4.546 1.00 0.00 47 LYS A CA 11
ATOM 17056 C C . LYS A 1 47 ? -8.274 6.586 -4.474 1.00 0.00 47 LYS A C 11
ATOM 17057 O O . LYS A 1 47 ? -7.178 6.036 -4.376 1.00 0.00 47 LYS A O 11
ATOM 17075 N N . GLN A 1 48 ? -8.453 7.899 -4.527 1.00 0.00 48 GLN A N 11
ATOM 17076 C CA . GLN A 1 48 ? -7.323 8.811 -4.469 1.00 0.00 48 GLN A CA 11
ATOM 17077 C C . GLN A 1 48 ? -6.507 8.565 -3.199 1.00 0.00 48 GLN A C 11
ATOM 17078 O O . GLN A 1 48 ? -5.350 8.155 -3.270 1.00 0.00 48 GLN A O 11
ATOM 17092 N N . VAL A 1 49 ? -7.142 8.825 -2.065 1.00 0.00 49 VAL A N 11
ATOM 17093 C CA . VAL A 1 49 ? -6.489 8.638 -0.782 1.00 0.00 49 VAL A CA 11
ATOM 17094 C C . VAL A 1 49 ? -6.884 7.275 -0.208 1.00 0.00 49 VAL A C 11
ATOM 17095 O O . VAL A 1 49 ? -7.396 7.192 0.908 1.00 0.00 49 VAL A O 11
ATOM 17108 N N . LEU A 1 50 ? -6.632 6.241 -0.997 1.00 0.00 50 LEU A N 11
ATOM 17109 C CA . LEU A 1 50 ? -6.953 4.886 -0.581 1.00 0.00 50 LEU A CA 11
ATOM 17110 C C . LEU A 1 50 ? -5.774 3.965 -0.900 1.00 0.00 50 LEU A C 11
ATOM 17111 O O . LEU A 1 50 ? -5.212 4.026 -1.992 1.00 0.00 50 LEU A O 11
ATOM 17127 N N . VAL A 1 51 ? -5.434 3.134 0.075 1.00 0.00 51 VAL A N 11
ATOM 17128 C CA . VAL A 1 51 ? -4.332 2.202 -0.089 1.00 0.00 51 VAL A CA 11
ATOM 17129 C C . VAL A 1 51 ? -4.543 1.001 0.835 1.00 0.00 51 VAL A C 11
ATOM 17130 O O . VAL A 1 51 ? -5.503 0.968 1.606 1.00 0.00 51 VAL A O 11
ATOM 17143 N N . VAL A 1 52 ? -3.632 0.046 0.730 1.00 0.00 52 VAL A N 11
ATOM 17144 C CA . VAL A 1 52 ? -3.707 -1.154 1.548 1.00 0.00 52 VAL A CA 11
ATOM 17145 C C . VAL A 1 52 ? -2.586 -1.127 2.589 1.00 0.00 52 VAL A C 11
ATOM 17146 O O . VAL A 1 52 ? -1.523 -0.557 2.346 1.00 0.00 52 VAL A O 11
ATOM 17159 N N . ASP A 1 53 ? -2.862 -1.749 3.725 1.00 0.00 53 ASP A N 11
ATOM 17160 C CA . ASP A 1 53 ? -1.890 -1.805 4.804 1.00 0.00 53 ASP A CA 11
ATOM 17161 C C . ASP A 1 53 ? -0.867 -2.903 4.507 1.00 0.00 53 ASP A C 11
ATOM 17162 O O . ASP A 1 53 ? 0.333 -2.638 4.446 1.00 0.00 53 ASP A O 11
ATOM 17172 N N . THR A 1 54 ? -1.379 -4.112 4.329 1.00 0.00 54 THR A N 11
ATOM 17173 C CA . THR A 1 54 ? -0.524 -5.251 4.042 1.00 0.00 54 THR A CA 11
ATOM 17174 C C . THR A 1 54 ? -1.363 -6.440 3.569 1.00 0.00 54 THR A C 11
ATOM 17175 O O . THR A 1 54 ? -2.573 -6.476 3.785 1.00 0.00 54 THR A O 11
ATOM 17186 N N . LEU A 1 55 ? -0.686 -7.385 2.933 1.00 0.00 55 LEU A N 11
ATOM 17187 C CA . LEU A 1 55 ? -1.353 -8.573 2.428 1.00 0.00 55 LEU A CA 11
ATOM 17188 C C . LEU A 1 55 ? -0.463 -9.794 2.669 1.00 0.00 55 LEU A C 11
ATOM 17189 O O . LEU A 1 55 ? 0.703 -9.655 3.035 1.00 0.00 55 LEU A O 11
ATOM 17205 N N . ASP A 1 56 ? -1.047 -10.964 2.453 1.00 0.00 56 ASP A N 11
ATOM 17206 C CA . ASP A 1 56 ? -0.322 -12.208 2.642 1.00 0.00 56 ASP A CA 11
ATOM 17207 C C . ASP A 1 56 ? -1.057 -13.337 1.917 1.00 0.00 56 ASP A C 11
ATOM 17208 O O . ASP A 1 56 ? -2.187 -13.673 2.266 1.00 0.00 56 ASP A O 11
ATOM 17218 N N . GLN A 1 57 ? -0.384 -13.891 0.919 1.00 0.00 57 GLN A N 11
ATOM 17219 C CA . GLN A 1 57 ? -0.958 -14.975 0.140 1.00 0.00 57 GLN A CA 11
ATOM 17220 C C . GLN A 1 57 ? -0.861 -16.293 0.912 1.00 0.00 57 GLN A C 11
ATOM 17221 O O . GLN A 1 57 ? 0.230 -16.714 1.292 1.00 0.00 57 GLN A O 11
ATOM 17235 N N . ILE A 1 58 ? -2.016 -16.907 1.119 1.00 0.00 58 ILE A N 11
ATOM 17236 C CA . ILE A 1 58 ? -2.076 -18.168 1.838 1.00 0.00 58 ILE A CA 11
ATOM 17237 C C . ILE A 1 58 ? -1.318 -19.236 1.048 1.00 0.00 58 ILE A C 11
ATOM 17238 O O . ILE A 1 58 ? -1.373 -19.262 -0.180 1.00 0.00 58 ILE A O 11
ATOM 17254 N N . PHE A 1 59 ? -0.627 -20.095 1.786 1.00 0.00 59 PHE A N 11
ATOM 17255 C CA . PHE A 1 59 ? 0.141 -21.163 1.169 1.00 0.00 59 PHE A CA 11
ATOM 17256 C C . PHE A 1 59 ? -0.727 -22.402 0.943 1.00 0.00 59 PHE A C 11
ATOM 17257 O O . PHE A 1 59 ? -0.714 -22.985 -0.140 1.00 0.00 59 PHE A O 11
ATOM 17274 N N . GLY A 1 60 ? -1.462 -22.768 1.983 1.00 0.00 60 GLY A N 11
ATOM 17275 C CA . GLY A 1 60 ? -2.335 -23.927 1.912 1.00 0.00 60 GLY A CA 11
ATOM 17276 C C . GLY A 1 60 ? -3.045 -23.997 0.558 1.00 0.00 60 GLY A C 11
ATOM 17277 O O . GLY A 1 60 ? -2.942 -24.997 -0.151 1.00 0.00 60 GLY A O 11
ATOM 17281 N N . LYS A 1 61 ? -3.749 -22.921 0.238 1.00 0.00 61 LYS A N 11
ATOM 17282 C CA . LYS A 1 61 ? -4.475 -22.847 -1.018 1.00 0.00 61 LYS A CA 11
ATOM 17283 C C . LYS A 1 61 ? -4.000 -21.625 -1.806 1.00 0.00 61 LYS A C 11
ATOM 17284 O O . LYS A 1 61 ? -2.866 -21.177 -1.641 1.00 0.00 61 LYS A O 11
ATOM 17302 N N . LEU A 1 62 ? -4.890 -21.119 -2.646 1.00 0.00 62 LEU A N 11
ATOM 17303 C CA . LEU A 1 62 ? -4.576 -19.957 -3.460 1.00 0.00 62 LEU A CA 11
ATOM 17304 C C . LEU A 1 62 ? -5.329 -18.741 -2.917 1.00 0.00 62 LEU A C 11
ATOM 17305 O O . LEU A 1 62 ? -5.905 -17.970 -3.683 1.00 0.00 62 LEU A O 11
ATOM 17321 N N . GLU A 1 63 ? -5.301 -18.607 -1.599 1.00 0.00 63 GLU A N 11
ATOM 17322 C CA . GLU A 1 63 ? -5.973 -17.498 -0.944 1.00 0.00 63 GLU A CA 11
ATOM 17323 C C . GLU A 1 63 ? -4.959 -16.427 -0.539 1.00 0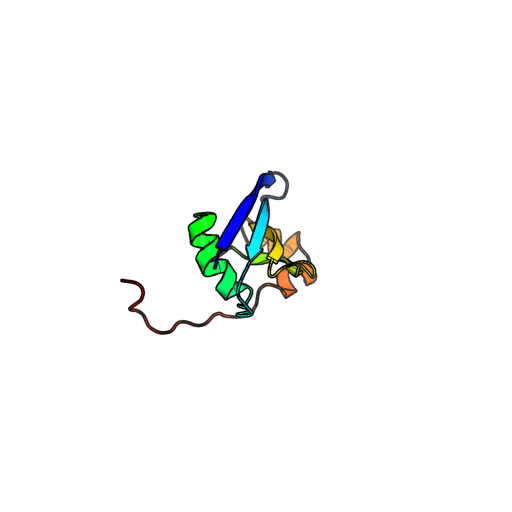.00 63 GLU A C 11
ATOM 17324 O O . GLU A 1 63 ? -3.751 -16.642 -0.636 1.00 0.00 63 GLU A O 11
ATOM 17337 N N . ALA A 1 64 ? -5.486 -15.296 -0.093 1.00 0.00 64 ALA A N 11
ATOM 17338 C CA . ALA A 1 64 ? -4.641 -14.191 0.327 1.00 0.00 64 ALA A CA 11
ATOM 17339 C C . ALA A 1 64 ? -5.440 -13.264 1.244 1.00 0.00 64 ALA A C 11
ATOM 17340 O O . ALA A 1 64 ? -6.594 -12.945 0.959 1.00 0.00 64 ALA A O 11
ATOM 17347 N N . GLU A 1 65 ? -4.796 -12.856 2.328 1.00 0.00 65 GLU A N 11
ATOM 17348 C CA . GLU A 1 65 ? -5.433 -11.971 3.289 1.00 0.00 65 GLU A CA 11
ATOM 17349 C C . GLU A 1 65 ? -4.586 -10.715 3.497 1.00 0.00 65 GLU A C 11
ATOM 17350 O O . GLU A 1 65 ? -3.358 -10.788 3.529 1.00 0.00 65 GLU A O 11
ATOM 17363 N N . GLY A 1 66 ? -5.274 -9.591 3.633 1.00 0.00 66 GLY A N 11
ATOM 17364 C CA . GLY A 1 66 ? -4.600 -8.320 3.837 1.00 0.00 66 GLY A CA 11
ATOM 17365 C C . GLY A 1 66 ? -5.545 -7.293 4.465 1.00 0.00 66 GLY A C 11
ATOM 17366 O O . GLY A 1 66 ? -6.763 -7.456 4.418 1.00 0.00 66 GLY A O 11
ATOM 17370 N N . TYR A 1 67 ? -4.946 -6.260 5.038 1.00 0.00 67 TYR A N 11
ATOM 17371 C CA . TYR A 1 67 ? -5.719 -5.206 5.675 1.00 0.00 67 TYR A CA 11
ATOM 17372 C C . TYR A 1 67 ? -5.722 -3.936 4.822 1.00 0.00 67 TYR A C 11
ATOM 17373 O O . TYR A 1 67 ? -4.674 -3.501 4.348 1.00 0.00 67 TYR A O 11
ATOM 17391 N N . ALA A 1 68 ? -6.911 -3.377 4.653 1.00 0.00 68 ALA A N 11
ATOM 17392 C CA . ALA A 1 68 ? -7.064 -2.166 3.866 1.00 0.00 68 ALA A CA 11
ATOM 17393 C C . ALA A 1 68 ? -7.252 -0.972 4.805 1.00 0.00 68 ALA A C 11
ATOM 17394 O O . ALA A 1 68 ? -8.152 -0.974 5.644 1.00 0.00 68 ALA A O 11
ATOM 17401 N N . LYS A 1 69 ? -6.389 0.018 4.633 1.00 0.00 69 LYS A N 11
ATOM 17402 C CA . LYS A 1 69 ? -6.450 1.214 5.455 1.00 0.00 69 LYS A CA 11
ATOM 17403 C C . LYS A 1 69 ? -6.571 2.443 4.551 1.00 0.00 69 LYS A C 11
ATOM 17404 O O . LYS A 1 69 ? -6.057 2.449 3.434 1.00 0.00 69 LYS A O 11
ATOM 17422 N N . ILE A 1 70 ? -7.252 3.454 5.069 1.00 0.00 70 ILE A N 11
ATOM 17423 C CA . ILE A 1 70 ? -7.447 4.686 4.322 1.00 0.00 70 ILE A CA 11
ATOM 17424 C C . ILE A 1 70 ? -7.274 5.880 5.264 1.00 0.00 70 ILE A C 11
ATOM 17425 O O . ILE A 1 70 ? -7.721 5.842 6.409 1.00 0.00 70 ILE A O 11
ATOM 17441 N N . TYR A 1 71 ? -6.624 6.911 4.745 1.00 0.00 71 TYR A N 11
ATOM 17442 C CA . TYR A 1 71 ? -6.386 8.114 5.524 1.00 0.00 71 TYR A CA 11
ATOM 17443 C C . TYR A 1 71 ? -7.396 9.208 5.167 1.00 0.00 71 TYR A C 11
ATOM 17444 O O . TYR A 1 71 ? -7.749 9.374 4.001 1.00 0.00 71 TYR A O 11
ATOM 17462 N N . ASN A 1 72 ? -7.831 9.924 6.193 1.00 0.00 72 ASN A N 11
ATOM 17463 C CA . ASN A 1 72 ? -8.792 10.997 6.002 1.00 0.00 72 ASN A CA 11
ATOM 17464 C C . ASN A 1 72 ? -8.148 12.113 5.178 1.00 0.00 72 ASN A C 11
ATOM 17465 O O . ASN A 1 72 ? -8.804 12.728 4.339 1.00 0.00 72 ASN A O 11
ATOM 17476 N N . ASP A 1 73 ? -6.871 12.341 5.447 1.00 0.00 73 ASP A N 11
ATOM 17477 C CA . ASP A 1 73 ? -6.130 13.373 4.740 1.00 0.00 73 ASP A CA 11
ATOM 17478 C C . ASP A 1 73 ? -4.630 13.137 4.929 1.00 0.00 73 ASP A C 11
ATOM 17479 O O . ASP A 1 73 ? -4.175 12.872 6.040 1.00 0.00 73 ASP A O 11
ATOM 17489 N N . GLU A 1 74 ? -3.904 13.243 3.826 1.00 0.00 74 GLU A N 11
ATOM 17490 C CA . GLU A 1 74 ? -2.465 13.046 3.855 1.00 0.00 74 GLU A CA 11
ATOM 17491 C C . GLU A 1 74 ? -1.813 14.034 4.825 1.00 0.00 74 GLU A C 11
ATOM 17492 O O . GLU A 1 74 ? -0.685 13.821 5.267 1.00 0.00 74 GLU A O 11
ATOM 17505 N N . LYS A 1 75 ? -2.551 15.091 5.126 1.00 0.00 75 LYS A N 11
ATOM 17506 C CA . LYS A 1 75 ? -2.059 16.112 6.035 1.00 0.00 75 LYS A CA 11
ATOM 17507 C C . LYS A 1 75 ? -1.699 15.467 7.375 1.00 0.00 75 LYS A C 11
ATOM 17508 O O . LYS A 1 75 ? -0.653 15.764 7.950 1.00 0.00 75 LYS A O 11
ATOM 17526 N N . ALA A 1 76 ? -2.586 14.596 7.833 1.00 0.00 76 ALA A N 11
ATOM 17527 C CA . ALA A 1 76 ? -2.376 13.907 9.093 1.00 0.00 76 ALA A CA 11
ATOM 17528 C C . ALA A 1 76 ? -1.429 12.725 8.872 1.00 0.00 76 ALA A C 11
ATOM 17529 O O . ALA A 1 76 ? -0.411 12.605 9.551 1.00 0.00 76 ALA A O 11
ATOM 17536 N N . MET A 1 77 ? -1.798 11.883 7.918 1.00 0.00 77 MET A N 11
ATOM 17537 C CA . MET A 1 77 ? -0.995 10.715 7.598 1.00 0.00 77 MET A CA 11
ATOM 17538 C C . MET A 1 77 ? 0.469 11.102 7.376 1.00 0.00 77 MET A C 11
ATOM 17539 O O . MET A 1 77 ? 1.373 10.429 7.867 1.00 0.00 77 MET A O 11
ATOM 17553 N N . ALA A 1 78 ? 0.655 12.183 6.633 1.00 0.00 78 ALA A N 11
ATOM 17554 C CA . ALA A 1 78 ? 1.993 12.667 6.339 1.00 0.00 78 ALA A CA 11
ATOM 17555 C C . ALA A 1 78 ? 2.777 12.810 7.645 1.00 0.00 78 ALA A C 11
ATOM 17556 O O . ALA A 1 78 ? 3.996 12.636 7.664 1.00 0.00 78 ALA A O 11
ATOM 17563 N N . THR A 1 79 ? 2.048 13.127 8.705 1.00 0.00 79 THR A N 11
ATOM 17564 C CA . THR A 1 79 ? 2.660 13.296 10.011 1.00 0.00 79 THR A CA 11
ATOM 17565 C C . THR A 1 79 ? 2.461 12.038 10.860 1.00 0.00 79 THR A C 11
ATOM 17566 O O . THR A 1 79 ? 3.424 11.348 11.188 1.00 0.00 79 THR A O 11
ATOM 17577 N N . ILE A 1 80 ? 1.205 11.781 11.192 1.00 0.00 80 ILE A N 11
ATOM 17578 C CA . ILE A 1 80 ? 0.867 10.618 11.996 1.00 0.00 80 ILE A CA 11
ATOM 17579 C C . ILE A 1 80 ? 1.592 9.391 11.442 1.00 0.00 80 ILE A C 11
ATOM 17580 O O . ILE A 1 80 ? 2.610 8.968 11.987 1.00 0.00 80 ILE A O 11
ATOM 17596 N N . GLU A 1 81 ? 1.041 8.854 10.363 1.00 0.00 81 GLU A N 11
ATOM 17597 C CA . GLU A 1 81 ? 1.623 7.685 9.728 1.00 0.00 81 GLU A CA 11
ATOM 17598 C C . GLU A 1 81 ? 3.138 7.850 9.595 1.00 0.00 81 GLU A C 11
ATOM 17599 O O . GLU A 1 81 ? 3.639 8.972 9.529 1.00 0.00 81 GLU A O 11
ATOM 17612 N N . THR A 1 82 ? 3.824 6.718 9.561 1.00 0.00 82 THR A N 11
ATOM 17613 C CA . THR A 1 82 ? 5.272 6.724 9.436 1.00 0.00 82 THR A CA 11
ATOM 17614 C C . THR A 1 82 ? 5.691 6.228 8.052 1.00 0.00 82 THR A C 11
ATOM 17615 O O . THR A 1 82 ? 4.867 5.714 7.297 1.00 0.00 82 THR A O 11
ATOM 17626 N N . LYS A 1 83 ? 6.972 6.399 7.759 1.00 0.00 83 LYS A N 11
ATOM 17627 C CA . LYS A 1 83 ? 7.511 5.975 6.478 1.00 0.00 83 LYS A CA 11
ATOM 17628 C C . LYS A 1 83 ? 7.140 4.511 6.233 1.00 0.00 83 LYS A C 11
ATOM 17629 O O . LYS A 1 83 ? 7.088 4.063 5.089 1.00 0.00 83 LYS A O 11
ATOM 17647 N N . SER A 1 84 ? 6.892 3.806 7.327 1.00 0.00 84 SER A N 11
ATOM 17648 C CA . SER A 1 84 ? 6.528 2.402 7.245 1.00 0.00 84 SER A CA 11
ATOM 17649 C C . SER A 1 84 ? 5.225 2.244 6.460 1.00 0.00 84 SER A C 11
ATOM 17650 O O . SER A 1 84 ? 5.106 1.355 5.618 1.00 0.00 84 SER A O 11
ATOM 17658 N N . VAL A 1 85 ? 4.278 3.122 6.762 1.00 0.00 85 VAL A N 11
ATOM 17659 C CA . VAL A 1 85 ? 2.988 3.091 6.095 1.00 0.00 85 VAL A CA 11
ATOM 17660 C C . VAL A 1 85 ? 3.142 3.627 4.671 1.00 0.00 85 VAL A C 11
ATOM 17661 O O . VAL A 1 85 ? 2.724 2.983 3.711 1.00 0.00 85 VAL A O 11
ATOM 17674 N N . LEU A 1 86 ? 3.746 4.804 4.578 1.00 0.00 86 LEU A N 11
ATOM 17675 C CA . LEU A 1 86 ? 3.960 5.435 3.287 1.00 0.00 86 LEU A CA 11
ATOM 17676 C C . LEU A 1 86 ? 4.859 4.540 2.431 1.00 0.00 86 LEU A C 11
ATOM 17677 O O . LEU A 1 86 ? 4.838 4.628 1.204 1.00 0.00 86 LEU A O 11
ATOM 17693 N N . GLU A 1 87 ? 5.626 3.702 3.110 1.00 0.00 87 GLU A N 11
ATOM 17694 C CA . GLU A 1 87 ? 6.530 2.792 2.428 1.00 0.00 87 GLU A CA 11
ATOM 17695 C C . GLU A 1 87 ? 5.756 1.917 1.439 1.00 0.00 87 GLU A C 11
ATOM 17696 O O . GLU A 1 87 ? 6.140 1.798 0.277 1.00 0.00 87 GLU A O 11
ATOM 17709 N N . LYS A 1 88 ? 4.680 1.327 1.939 1.00 0.00 88 LYS A N 11
ATOM 17710 C CA . LYS A 1 88 ? 3.849 0.466 1.114 1.00 0.00 88 LYS A CA 11
ATOM 17711 C C . LYS A 1 88 ? 3.521 1.185 -0.196 1.00 0.00 88 LYS A C 11
ATOM 17712 O O . LYS A 1 88 ? 3.938 0.748 -1.268 1.00 0.00 88 LYS A O 11
ATOM 17730 N N . ASN A 1 89 ? 2.776 2.273 -0.067 1.00 0.00 89 ASN A N 11
ATOM 17731 C CA . ASN A 1 89 ? 2.387 3.055 -1.227 1.00 0.00 89 ASN A CA 11
ATOM 17732 C C . ASN A 1 89 ? 3.555 3.947 -1.651 1.00 0.00 89 ASN A C 11
ATOM 17733 O O . ASN A 1 89 ? 3.482 5.170 -1.532 1.00 0.00 89 ASN A O 11
ATOM 17744 N N . LYS A 1 90 ? 4.607 3.302 -2.134 1.00 0.00 90 LYS A N 11
ATOM 17745 C CA . LYS A 1 90 ? 5.790 4.023 -2.575 1.00 0.00 90 LYS A CA 11
ATOM 17746 C C . LYS A 1 90 ? 5.472 4.767 -3.873 1.00 0.00 90 LYS A C 11
ATOM 17747 O O . LYS A 1 90 ? 4.611 4.344 -4.642 1.00 0.00 90 LYS A O 11
ATOM 17765 N N . ILE A 1 91 ? 6.187 5.864 -4.078 1.00 0.00 91 ILE A N 11
ATOM 17766 C CA . ILE A 1 91 ? 5.993 6.672 -5.269 1.00 0.00 91 ILE A CA 11
ATOM 17767 C C . ILE A 1 91 ? 5.794 5.754 -6.477 1.00 0.00 91 ILE A C 11
ATOM 17768 O O . ILE A 1 91 ? 4.665 5.535 -6.915 1.00 0.00 91 ILE A O 11
ATOM 17784 N N . GLU A 1 92 ? 6.906 5.240 -6.980 1.00 0.00 92 GLU A N 11
ATOM 17785 C CA . GLU A 1 92 ? 6.868 4.351 -8.128 1.00 0.00 92 GLU A CA 11
ATOM 17786 C C . GLU A 1 92 ? 6.700 2.900 -7.669 1.00 0.00 92 GLU A C 11
ATOM 17787 O O . GLU A 1 92 ? 6.534 2.637 -6.479 1.00 0.00 92 GLU A O 11
ATOM 17800 N N . GLU A 1 93 ? 6.751 1.997 -8.638 1.00 0.00 93 GLU A N 11
ATOM 17801 C CA . GLU A 1 93 ? 6.608 0.581 -8.349 1.00 0.00 93 GLU A CA 11
ATOM 17802 C C . GLU A 1 93 ? 7.887 -0.170 -8.726 1.00 0.00 93 GLU A C 11
ATOM 17803 O O . GLU A 1 93 ? 8.821 0.420 -9.266 1.00 0.00 93 GLU A O 11
ATOM 17816 N N . GLU A 1 94 ? 7.887 -1.461 -8.426 1.00 0.00 94 GLU A N 11
ATOM 17817 C CA . GLU A 1 94 ? 9.035 -2.299 -8.727 1.00 0.00 94 GLU A CA 11
ATOM 17818 C C . GLU A 1 94 ? 8.800 -3.075 -10.025 1.00 0.00 94 GLU A C 11
ATOM 17819 O O . GLU A 1 94 ? 7.884 -2.761 -10.783 1.00 0.00 94 GLU A O 11
ATOM 17832 N N . ALA A 1 95 ? 9.645 -4.073 -10.241 1.00 0.00 95 ALA A N 11
ATOM 17833 C CA . ALA A 1 95 ? 9.540 -4.896 -11.433 1.00 0.00 95 ALA A CA 11
ATOM 17834 C C . ALA A 1 95 ? 10.756 -5.821 -11.517 1.00 0.00 95 ALA A C 11
ATOM 17835 O O . ALA A 1 95 ? 11.574 -5.697 -12.428 1.00 0.00 95 ALA A O 11
ATOM 17842 N N . GLU A 1 96 ? 10.838 -6.728 -10.555 1.00 0.00 96 GLU A N 11
ATOM 17843 C CA . GLU A 1 96 ? 11.941 -7.673 -10.509 1.00 0.00 96 GLU A CA 11
ATOM 17844 C C . GLU A 1 96 ? 11.920 -8.574 -11.745 1.00 0.00 96 GLU A C 11
ATOM 17845 O O . GLU A 1 96 ? 12.870 -8.583 -12.527 1.00 0.00 96 GLU A O 11
ATOM 17858 N N . ALA A 1 97 ? 10.826 -9.309 -11.885 1.00 0.00 97 ALA A N 11
ATOM 17859 C CA . ALA A 1 97 ? 10.669 -10.211 -13.013 1.00 0.00 97 ALA A CA 11
ATOM 17860 C C . ALA A 1 97 ? 11.755 -11.287 -12.956 1.00 0.00 97 ALA A C 11
ATOM 17861 O O . ALA A 1 97 ? 12.944 -10.972 -12.901 1.00 0.00 97 ALA A O 11
ATOM 17868 N N . GLU A 1 98 ? 11.309 -12.534 -12.969 1.00 0.00 98 GLU A N 11
ATOM 17869 C CA . GLU A 1 98 ? 12.227 -13.658 -12.918 1.00 0.00 98 GLU A CA 11
ATOM 17870 C C . GLU A 1 98 ? 11.487 -14.964 -13.215 1.00 0.00 98 GLU A C 11
ATOM 17871 O O . GLU A 1 98 ? 11.656 -15.550 -14.283 1.00 0.00 98 GLU A O 11
ATOM 17884 N N . VAL A 1 99 ? 10.678 -15.380 -12.251 1.00 0.00 99 VAL A N 11
ATOM 17885 C CA . VAL A 1 99 ? 9.910 -16.605 -12.396 1.00 0.00 99 VAL A CA 11
ATOM 17886 C C . VAL A 1 99 ? 8.499 -16.385 -11.847 1.00 0.00 99 VAL A C 11
ATOM 17887 O O . VAL A 1 99 ? 8.241 -15.394 -11.167 1.00 0.00 99 VAL A O 11
ATOM 17900 N N . ALA A 1 100 ? 7.622 -17.327 -12.162 1.00 0.00 100 ALA A N 11
ATOM 17901 C CA . ALA A 1 100 ? 6.244 -17.249 -11.709 1.00 0.00 100 ALA A CA 11
ATOM 17902 C C . ALA A 1 100 ? 6.206 -17.360 -10.184 1.00 0.00 100 ALA A C 11
ATOM 17903 O O . ALA A 1 100 ? 6.472 -18.425 -9.629 1.00 0.00 100 ALA A O 11
ATOM 17910 N N . GLU A 1 101 ? 5.874 -16.245 -9.550 1.00 0.00 101 GLU A N 11
ATOM 17911 C CA . GLU A 1 101 ? 5.799 -16.203 -8.099 1.00 0.00 101 GLU A CA 11
ATOM 17912 C C . GLU A 1 101 ? 5.158 -17.486 -7.565 1.00 0.00 101 GLU A C 11
ATOM 17913 O O . GLU A 1 101 ? 4.395 -18.144 -8.270 1.00 0.00 101 GLU A O 11
ATOM 17926 N N . GLU A 1 102 ? 5.492 -17.802 -6.322 1.00 0.00 102 GLU A N 11
ATOM 17927 C CA . GLU A 1 102 ? 4.959 -18.994 -5.684 1.00 0.00 102 GLU A CA 11
ATOM 17928 C C . GLU A 1 102 ? 4.895 -20.149 -6.687 1.00 0.00 102 GLU A C 11
ATOM 17929 O O . GLU A 1 102 ? 5.913 -20.767 -6.992 1.00 0.00 102 GLU A O 11
ATOM 17942 N N . MET A 1 1 ? -11.420 -11.921 -9.688 1.00 0.00 1 MET A N 12
ATOM 17943 C CA . MET A 1 1 ? -10.964 -11.480 -8.380 1.00 0.00 1 MET A CA 12
ATOM 17944 C C . MET A 1 1 ? -12.135 -11.358 -7.403 1.00 0.00 1 MET A C 12
ATOM 17945 O O . MET A 1 1 ? -13.144 -10.728 -7.712 1.00 0.00 1 MET A O 12
ATOM 17959 N N . ASP A 1 2 ? -11.960 -11.973 -6.242 1.00 0.00 2 ASP A N 12
ATOM 17960 C CA . ASP A 1 2 ? -12.989 -11.942 -5.217 1.00 0.00 2 ASP A CA 12
ATOM 17961 C C . ASP A 1 2 ? -12.342 -11.664 -3.858 1.00 0.00 2 ASP A C 12
ATOM 17962 O O . ASP A 1 2 ? -11.392 -12.343 -3.469 1.00 0.00 2 ASP A O 12
ATOM 17972 N N . ILE A 1 3 ? -12.882 -10.666 -3.174 1.00 0.00 3 ILE A N 12
ATOM 17973 C CA . ILE A 1 3 ? -12.369 -10.291 -1.867 1.00 0.00 3 ILE A CA 12
ATOM 17974 C C . ILE A 1 3 ? -13.443 -10.549 -0.809 1.00 0.00 3 ILE A C 12
ATOM 17975 O O . ILE A 1 3 ? -14.632 -10.378 -1.073 1.00 0.00 3 ILE A O 12
ATOM 17991 N N . SER A 1 4 ? -12.986 -10.956 0.366 1.00 0.00 4 SER A N 12
ATOM 17992 C CA . SER A 1 4 ? -13.893 -11.239 1.465 1.00 0.00 4 SER A CA 12
ATOM 17993 C C . SER A 1 4 ? -13.571 -10.333 2.655 1.00 0.00 4 SER A C 12
ATOM 17994 O O . SER A 1 4 ? -12.434 -10.299 3.125 1.00 0.00 4 SER A O 12
ATOM 18002 N N . ILE A 1 5 ? -14.592 -9.622 3.110 1.00 0.00 5 ILE A N 12
ATOM 18003 C CA . ILE A 1 5 ? -14.432 -8.718 4.237 1.00 0.00 5 ILE A CA 12
ATOM 18004 C C . ILE A 1 5 ? -14.523 -9.514 5.540 1.00 0.00 5 ILE A C 12
ATOM 18005 O O . ILE A 1 5 ? -15.418 -10.343 5.704 1.00 0.00 5 ILE A O 12
ATOM 18021 N N . ILE A 1 6 ? -13.586 -9.235 6.434 1.00 0.00 6 ILE A N 12
ATOM 18022 C CA . ILE A 1 6 ? -13.549 -9.915 7.718 1.00 0.00 6 ILE A CA 12
ATOM 18023 C C . ILE A 1 6 ? -14.206 -9.028 8.779 1.00 0.00 6 ILE A C 12
ATOM 18024 O O . ILE A 1 6 ? -15.173 -9.435 9.421 1.00 0.00 6 ILE A O 12
ATOM 18040 N N . SER A 1 7 ? -13.655 -7.834 8.929 1.00 0.00 7 SER A N 12
ATOM 18041 C CA . SER A 1 7 ? -14.174 -6.886 9.900 1.00 0.00 7 SER A CA 12
ATOM 18042 C C . SER A 1 7 ? -14.186 -5.477 9.302 1.00 0.00 7 SER A C 12
ATOM 18043 O O . SER A 1 7 ? -13.522 -5.218 8.301 1.00 0.00 7 SER A O 12
ATOM 18051 N N . ASP A 1 8 ? -14.950 -4.605 9.943 1.00 0.00 8 ASP A N 12
ATOM 18052 C CA . ASP A 1 8 ? -15.057 -3.229 9.488 1.00 0.00 8 ASP A CA 12
ATOM 18053 C C . ASP A 1 8 ? -14.925 -2.287 10.686 1.00 0.00 8 ASP A C 12
ATOM 18054 O O . ASP A 1 8 ? -15.879 -2.095 11.437 1.00 0.00 8 ASP A O 12
ATOM 18064 N N . ARG A 1 9 ? -13.734 -1.725 10.827 1.00 0.00 9 ARG A N 12
ATOM 18065 C CA . ARG A 1 9 ? -13.464 -0.808 11.922 1.00 0.00 9 ARG A CA 12
ATOM 18066 C C . ARG A 1 9 ? -13.304 0.619 11.392 1.00 0.00 9 ARG A C 12
ATOM 18067 O O . ARG A 1 9 ? -13.029 0.819 10.210 1.00 0.00 9 ARG A O 12
ATOM 18087 N N . ASN A 1 10 ? -13.485 1.574 12.292 1.00 0.00 10 ASN A N 12
ATOM 18088 C CA . ASN A 1 10 ? -13.364 2.976 11.931 1.00 0.00 10 ASN A CA 12
ATOM 18089 C C . ASN A 1 10 ? -12.519 3.698 12.981 1.00 0.00 10 ASN A C 12
ATOM 18090 O O . ASN A 1 10 ? -12.745 3.542 14.180 1.00 0.00 10 ASN A O 12
ATOM 18101 N N . ASN A 1 11 ? -11.562 4.475 12.493 1.00 0.00 11 ASN A N 12
ATOM 18102 C CA . ASN A 1 11 ? -10.682 5.222 13.375 1.00 0.00 11 ASN A CA 12
ATOM 18103 C C . ASN A 1 11 ? -10.750 6.708 13.017 1.00 0.00 11 ASN A C 12
ATOM 18104 O O . ASN A 1 11 ? -9.999 7.179 12.164 1.00 0.00 11 ASN A O 12
ATOM 18115 N N . PRO A 1 12 ? -11.680 7.422 13.703 1.00 0.00 12 PRO A N 12
ATOM 18116 C CA . PRO A 1 12 ? -11.857 8.846 13.466 1.00 0.00 12 PRO A CA 12
ATOM 18117 C C . PRO A 1 12 ? -10.720 9.651 14.100 1.00 0.00 12 PRO A C 12
ATOM 18118 O O . PRO A 1 12 ? -10.279 10.654 13.540 1.00 0.00 12 PRO A O 12
ATOM 18129 N N . LEU A 1 13 ? -10.279 9.182 15.258 1.00 0.00 13 LEU A N 12
ATOM 18130 C CA . LEU A 1 13 ? -9.203 9.846 15.974 1.00 0.00 13 LEU A CA 12
ATOM 18131 C C . LEU A 1 13 ? -8.111 10.250 14.982 1.00 0.00 13 LEU A C 12
ATOM 18132 O O . LEU A 1 13 ? -7.841 11.436 14.797 1.00 0.00 13 LEU A O 12
ATOM 18148 N N . LEU A 1 14 ? -7.510 9.241 14.368 1.00 0.00 14 LEU A N 12
ATOM 18149 C CA . LEU A 1 14 ? -6.453 9.476 13.399 1.00 0.00 14 LEU A CA 12
ATOM 18150 C C . LEU A 1 14 ? -7.061 9.566 11.998 1.00 0.00 14 LEU A C 12
ATOM 18151 O O . LEU A 1 14 ? -6.386 9.298 11.006 1.00 0.00 14 LEU A O 12
ATOM 18167 N N . GLN A 1 15 ? -8.331 9.946 11.962 1.00 0.00 15 GLN A N 12
ATOM 18168 C CA . GLN A 1 15 ? -9.037 10.075 10.700 1.00 0.00 15 GLN A CA 12
ATOM 18169 C C . GLN A 1 15 ? -8.626 8.953 9.744 1.00 0.00 15 GLN A C 12
ATOM 18170 O O . GLN A 1 15 ? -8.573 9.153 8.532 1.00 0.00 15 GLN A O 12
ATOM 18184 N N . ARG A 1 16 ? -8.344 7.796 10.326 1.00 0.00 16 ARG A N 12
ATOM 18185 C CA . ARG A 1 16 ? -7.939 6.643 9.541 1.00 0.00 16 ARG A CA 12
ATOM 18186 C C . ARG A 1 16 ? -9.068 5.610 9.495 1.00 0.00 16 ARG A C 12
ATOM 18187 O O . ARG A 1 16 ? -10.047 5.722 10.230 1.00 0.00 16 ARG A O 12
ATOM 18207 N N . ARG A 1 17 ? -8.893 4.628 8.622 1.00 0.00 17 ARG A N 12
ATOM 18208 C CA . ARG A 1 17 ? -9.883 3.578 8.469 1.00 0.00 17 ARG A CA 12
ATOM 18209 C C . ARG A 1 17 ? -9.226 2.203 8.610 1.00 0.00 17 ARG A C 12
ATOM 18210 O O . ARG A 1 17 ? -8.287 1.883 7.883 1.00 0.00 17 ARG A O 12
ATOM 18230 N N . GLU A 1 18 ? -9.745 1.427 9.550 1.00 0.00 18 GLU A N 12
ATOM 18231 C CA . GLU A 1 18 ? -9.219 0.095 9.796 1.00 0.00 18 GLU A CA 12
ATOM 18232 C C . GLU A 1 18 ? -10.159 -0.961 9.213 1.00 0.00 18 GLU A C 12
ATOM 18233 O O . GLU A 1 18 ? -11.137 -1.349 9.850 1.00 0.00 18 GLU A O 12
ATOM 18246 N N . ILE A 1 19 ? -9.829 -1.397 8.005 1.00 0.00 19 ILE A N 12
ATOM 18247 C CA . ILE A 1 19 ? -10.632 -2.402 7.328 1.00 0.00 19 ILE A CA 12
ATOM 18248 C C . ILE A 1 19 ? -9.743 -3.589 6.950 1.00 0.00 19 ILE A C 12
ATOM 18249 O O . ILE A 1 19 ? -8.718 -3.417 6.292 1.00 0.00 19 ILE A O 12
ATOM 18265 N N . LYS A 1 20 ? -10.167 -4.767 7.384 1.00 0.00 20 LYS A N 12
ATOM 18266 C CA . LYS A 1 20 ? -9.423 -5.981 7.099 1.00 0.00 20 LYS A CA 12
ATOM 18267 C C . LYS A 1 20 ? -10.287 -6.919 6.254 1.00 0.00 20 LYS A C 12
ATOM 18268 O O . LYS A 1 20 ? -11.485 -7.053 6.499 1.00 0.00 20 LYS A O 12
ATOM 18286 N N . PHE A 1 21 ? -9.646 -7.542 5.276 1.00 0.00 21 PHE A N 12
ATOM 18287 C CA . PHE A 1 21 ? -10.342 -8.462 4.393 1.00 0.00 21 PHE A CA 12
ATOM 18288 C C . PHE A 1 21 ? -9.358 -9.406 3.697 1.00 0.00 21 PHE A C 12
ATOM 18289 O O . PHE A 1 21 ? -8.150 -9.320 3.917 1.00 0.00 21 PHE A O 12
ATOM 18306 N N . THR A 1 22 ? -9.910 -10.282 2.873 1.00 0.00 22 THR A N 12
ATOM 18307 C CA . THR A 1 22 ? -9.096 -11.240 2.144 1.00 0.00 22 THR A CA 12
ATOM 18308 C C . THR A 1 22 ? -9.372 -11.142 0.642 1.00 0.00 22 THR A C 12
ATOM 18309 O O . THR A 1 22 ? -10.432 -10.670 0.232 1.00 0.00 22 THR A O 12
ATOM 18320 N N . VAL A 1 23 ? -8.401 -11.595 -0.137 1.00 0.00 23 VAL A N 12
ATOM 18321 C CA . VAL A 1 23 ? -8.527 -11.564 -1.584 1.00 0.00 23 VAL A CA 12
ATOM 18322 C C . VAL A 1 23 ? -8.265 -12.963 -2.145 1.00 0.00 23 VAL A C 12
ATOM 18323 O O . VAL A 1 23 ? -7.212 -13.547 -1.899 1.00 0.00 23 VAL A O 12
ATOM 18336 N N . SER A 1 24 ? -9.243 -13.461 -2.887 1.00 0.00 24 SER A N 12
ATOM 18337 C CA . SER A 1 24 ? -9.133 -14.781 -3.485 1.00 0.00 24 SER A CA 12
ATOM 18338 C C . SER A 1 24 ? -8.869 -14.655 -4.987 1.00 0.00 24 SER A C 12
ATOM 18339 O O . SER A 1 24 ? -9.472 -13.819 -5.658 1.00 0.00 24 SER A O 12
ATOM 18347 N N . PHE A 1 25 ? -7.968 -15.498 -5.470 1.00 0.00 25 PHE A N 12
ATOM 18348 C CA . PHE A 1 25 ? -7.618 -15.492 -6.880 1.00 0.00 25 PHE A CA 12
ATOM 18349 C C . PHE A 1 25 ? -6.734 -16.689 -7.231 1.00 0.00 25 PHE A C 12
ATOM 18350 O O . PHE A 1 25 ? -5.918 -17.122 -6.419 1.00 0.00 25 PHE A O 12
ATOM 18367 N N . ASP A 1 26 ? -6.925 -17.192 -8.442 1.00 0.00 26 ASP A N 12
ATOM 18368 C CA . ASP A 1 26 ? -6.156 -18.331 -8.910 1.00 0.00 26 ASP A CA 12
ATOM 18369 C C . ASP A 1 26 ? -5.551 -18.006 -10.277 1.00 0.00 26 ASP A C 12
ATOM 18370 O O . ASP A 1 26 ? -6.232 -18.095 -11.298 1.00 0.00 26 ASP A O 12
ATOM 18380 N N . ALA A 1 27 ? -4.280 -17.634 -10.253 1.00 0.00 27 ALA A N 12
ATOM 18381 C CA . ALA A 1 27 ? -3.576 -17.295 -11.479 1.00 0.00 27 ALA A CA 12
ATOM 18382 C C . ALA A 1 27 ? -2.216 -16.688 -11.130 1.00 0.00 27 ALA A C 12
ATOM 18383 O O . ALA A 1 27 ? -1.237 -17.412 -10.949 1.00 0.00 27 ALA A O 12
ATOM 18390 N N . ALA A 1 28 ? -2.198 -15.366 -11.045 1.00 0.00 28 ALA A N 12
ATOM 18391 C CA . ALA A 1 28 ? -0.973 -14.654 -10.720 1.00 0.00 28 ALA A CA 12
ATOM 18392 C C . ALA A 1 28 ? -1.259 -13.631 -9.619 1.00 0.00 28 ALA A C 12
ATOM 18393 O O . ALA A 1 28 ? -2.400 -13.206 -9.443 1.00 0.00 28 ALA A O 12
ATOM 18400 N N . THR A 1 29 ? -0.205 -13.265 -8.907 1.00 0.00 29 THR A N 12
ATOM 18401 C CA . THR A 1 29 ? -0.329 -12.301 -7.827 1.00 0.00 29 THR A CA 12
ATOM 18402 C C . THR A 1 29 ? -0.363 -10.877 -8.387 1.00 0.00 29 THR A C 12
ATOM 18403 O O . THR A 1 29 ? 0.554 -10.461 -9.093 1.00 0.00 29 THR A O 12
ATOM 18414 N N . PRO A 1 30 ? -1.460 -10.149 -8.041 1.00 0.00 30 PRO A N 12
ATOM 18415 C CA . PRO A 1 30 ? -1.625 -8.781 -8.501 1.00 0.00 30 PRO A CA 12
ATOM 18416 C C . PRO A 1 30 ? -0.708 -7.829 -7.730 1.00 0.00 30 PRO A C 12
ATOM 18417 O O . PRO A 1 30 ? 0.256 -8.263 -7.102 1.00 0.00 30 PRO A O 12
ATOM 18428 N N . SER A 1 31 ? -1.041 -6.548 -7.806 1.00 0.00 31 SER A N 12
ATOM 18429 C CA . SER A 1 31 ? -0.259 -5.531 -7.123 1.00 0.00 31 SER A CA 12
ATOM 18430 C C . SER A 1 31 ? -1.128 -4.806 -6.093 1.00 0.00 31 SER A C 12
ATOM 18431 O O . SER A 1 31 ? -2.251 -5.226 -5.818 1.00 0.00 31 SER A O 12
ATOM 18439 N N . ILE A 1 32 ? -0.576 -3.731 -5.552 1.00 0.00 32 ILE A N 12
ATOM 18440 C CA . ILE A 1 32 ? -1.287 -2.943 -4.559 1.00 0.00 32 ILE A CA 12
ATOM 18441 C C . ILE A 1 32 ? -2.415 -2.168 -5.241 1.00 0.00 32 ILE A C 12
ATOM 18442 O O . ILE A 1 32 ? -3.580 -2.307 -4.871 1.00 0.00 32 ILE A O 12
ATOM 18458 N N . LYS A 1 33 ? -2.030 -1.370 -6.226 1.00 0.00 33 LYS A N 12
ATOM 18459 C CA . LYS A 1 33 ? -2.996 -0.573 -6.964 1.00 0.00 33 LYS A CA 12
ATOM 18460 C C . LYS A 1 33 ? -4.090 -1.489 -7.518 1.00 0.00 33 LYS A C 12
ATOM 18461 O O . LYS A 1 33 ? -5.277 -1.233 -7.322 1.00 0.00 33 LYS A O 12
ATOM 18479 N N . ASP A 1 34 ? -3.650 -2.536 -8.200 1.00 0.00 34 ASP A N 12
ATOM 18480 C CA . ASP A 1 34 ? -4.577 -3.492 -8.783 1.00 0.00 34 ASP A CA 12
ATOM 18481 C C . ASP A 1 34 ? -5.537 -3.992 -7.702 1.00 0.00 34 ASP A C 12
ATOM 18482 O O . ASP A 1 34 ? -6.707 -4.250 -7.976 1.00 0.00 34 ASP A O 12
ATOM 18492 N N . VAL A 1 35 ? -5.004 -4.113 -6.495 1.00 0.00 35 VAL A N 12
ATOM 18493 C CA . VAL A 1 35 ? -5.799 -4.577 -5.370 1.00 0.00 35 VAL A CA 12
ATOM 18494 C C . VAL A 1 35 ? -6.673 -3.430 -4.860 1.00 0.00 35 VAL A C 12
ATOM 18495 O O . VAL A 1 35 ? -7.814 -3.646 -4.454 1.00 0.00 35 VAL A O 12
ATOM 18508 N N . LYS A 1 36 ? -6.105 -2.233 -4.898 1.00 0.00 36 LYS A N 12
ATOM 18509 C CA . LYS A 1 36 ? -6.819 -1.051 -4.444 1.00 0.00 36 LYS A CA 12
ATOM 18510 C C . LYS A 1 36 ? -7.897 -0.689 -5.467 1.00 0.00 36 LYS A C 12
ATOM 18511 O O . LYS A 1 36 ? -8.857 0.009 -5.141 1.00 0.00 36 LYS A O 12
ATOM 18529 N N . MET A 1 37 ? -7.704 -1.179 -6.683 1.00 0.00 37 MET A N 12
ATOM 18530 C CA . MET A 1 37 ? -8.649 -0.916 -7.755 1.00 0.00 37 MET A CA 12
ATOM 18531 C C . MET A 1 37 ? -10.021 -1.514 -7.437 1.00 0.00 37 MET A C 12
ATOM 18532 O O . MET A 1 37 ? -10.999 -0.785 -7.280 1.00 0.00 37 MET A O 12
ATOM 18546 N N . LYS A 1 38 ? -10.048 -2.836 -7.349 1.00 0.00 38 LYS A N 12
ATOM 18547 C CA . LYS A 1 38 ? -11.285 -3.540 -7.052 1.00 0.00 38 LYS A CA 12
ATOM 18548 C C . LYS A 1 38 ? -11.749 -3.173 -5.642 1.00 0.00 38 LYS A C 12
ATOM 18549 O O . LYS A 1 38 ? -12.948 -3.113 -5.375 1.00 0.00 38 LYS A O 12
ATOM 18567 N N . LEU A 1 39 ? -10.775 -2.938 -4.775 1.00 0.00 39 LEU A N 12
ATOM 18568 C CA . LEU A 1 39 ? -11.069 -2.580 -3.398 1.00 0.00 39 LEU A CA 12
ATOM 18569 C C . LEU A 1 39 ? -11.913 -1.304 -3.377 1.00 0.00 39 LEU A C 12
ATOM 18570 O O . LEU A 1 39 ? -12.848 -1.187 -2.586 1.00 0.00 39 LEU A O 12
ATOM 18586 N N . VAL A 1 40 ? -11.554 -0.381 -4.256 1.00 0.00 40 VAL A N 12
ATOM 18587 C CA . VAL A 1 40 ? -12.266 0.882 -4.349 1.00 0.00 40 VAL A CA 12
ATOM 18588 C C . VAL A 1 40 ? -13.750 0.608 -4.603 1.00 0.00 40 VAL A C 12
ATOM 18589 O O . VAL A 1 40 ? -14.614 1.236 -3.995 1.00 0.00 40 VAL A O 12
ATOM 18602 N N . ALA A 1 41 ? -14.000 -0.331 -5.505 1.00 0.00 41 ALA A N 12
ATOM 18603 C CA . ALA A 1 41 ? -15.363 -0.697 -5.847 1.00 0.00 41 ALA A CA 12
ATOM 18604 C C . ALA A 1 41 ? -15.966 -1.522 -4.710 1.00 0.00 41 ALA A C 12
ATOM 18605 O O . ALA A 1 41 ? -17.155 -1.405 -4.416 1.00 0.00 41 ALA A O 12
ATOM 18612 N N . VAL A 1 42 ? -15.120 -2.340 -4.102 1.00 0.00 42 VAL A N 12
ATOM 18613 C CA . VAL A 1 42 ? -15.555 -3.185 -3.003 1.00 0.00 42 VAL A CA 12
ATOM 18614 C C . VAL A 1 42 ? -15.967 -2.306 -1.820 1.00 0.00 42 VAL A C 12
ATOM 18615 O O . VAL A 1 42 ? -17.067 -2.448 -1.290 1.00 0.00 42 VAL A O 12
ATOM 18628 N N . LEU A 1 43 ? -15.060 -1.417 -1.442 1.00 0.00 43 LEU A N 12
ATOM 18629 C CA . LEU A 1 43 ? -15.315 -0.514 -0.332 1.00 0.00 43 LEU A CA 12
ATOM 18630 C C . LEU A 1 43 ? -16.293 0.574 -0.778 1.00 0.00 43 LEU A C 12
ATOM 18631 O O . LEU A 1 43 ? -17.192 0.951 -0.029 1.00 0.00 43 LEU A O 12
ATOM 18647 N N . ASN A 1 44 ? -16.085 1.047 -1.999 1.00 0.00 44 ASN A N 12
ATOM 18648 C CA . ASN A 1 44 ? -16.938 2.084 -2.554 1.00 0.00 44 ASN A CA 12
ATOM 18649 C C . ASN A 1 44 ? -16.602 3.422 -1.893 1.00 0.00 44 ASN A C 12
ATOM 18650 O O . ASN A 1 44 ? -17.500 4.167 -1.500 1.00 0.00 44 ASN A O 12
ATOM 18661 N N . ALA A 1 45 ? -15.308 3.688 -1.791 1.00 0.00 45 ALA A N 12
ATOM 18662 C CA . ALA A 1 45 ? -14.845 4.924 -1.184 1.00 0.00 45 ALA A CA 12
ATOM 18663 C C . ALA A 1 45 ? -13.871 5.621 -2.137 1.00 0.00 45 ALA A C 12
ATOM 18664 O O . ALA A 1 45 ? -13.724 5.212 -3.288 1.00 0.00 45 ALA A O 12
ATOM 18671 N N . ASN A 1 46 ? -13.231 6.660 -1.622 1.00 0.00 46 ASN A N 12
ATOM 18672 C CA . ASN A 1 46 ? -12.275 7.418 -2.413 1.00 0.00 46 ASN A CA 12
ATOM 18673 C C . ASN A 1 46 ? -11.082 6.525 -2.755 1.00 0.00 46 ASN A C 12
ATOM 18674 O O . ASN A 1 46 ? -10.725 5.636 -1.983 1.00 0.00 46 ASN A O 12
ATOM 18685 N N . LYS A 1 47 ? -10.497 6.792 -3.913 1.00 0.00 47 LYS A N 12
ATOM 18686 C CA . LYS A 1 47 ? -9.350 6.024 -4.368 1.00 0.00 47 LYS A CA 12
ATOM 18687 C C . LYS A 1 47 ? -8.101 6.906 -4.326 1.00 0.00 47 LYS A C 12
ATOM 18688 O O . LYS A 1 47 ? -6.996 6.414 -4.103 1.00 0.00 47 LYS A O 12
ATOM 18706 N N . GLN A 1 48 ? -8.319 8.194 -4.544 1.00 0.00 48 GLN A N 12
ATOM 18707 C CA . GLN A 1 48 ? -7.224 9.150 -4.534 1.00 0.00 48 GLN A CA 12
ATOM 18708 C C . GLN A 1 48 ? -6.550 9.172 -3.160 1.00 0.00 48 GLN A C 12
ATOM 18709 O O . GLN A 1 48 ? -5.458 9.717 -3.009 1.00 0.00 48 GLN A O 12
ATOM 18723 N N . VAL A 1 49 ? -7.231 8.574 -2.194 1.00 0.00 49 VAL A N 12
ATOM 18724 C CA . VAL A 1 49 ? -6.712 8.517 -0.837 1.00 0.00 49 VAL A CA 12
ATOM 18725 C C . VAL A 1 49 ? -6.969 7.126 -0.255 1.00 0.00 49 VAL A C 12
ATOM 18726 O O . VAL A 1 49 ? -7.446 6.999 0.872 1.00 0.00 49 VAL A O 12
ATOM 18739 N N . LEU A 1 50 ? -6.642 6.117 -1.049 1.00 0.00 50 LEU A N 12
ATOM 18740 C CA . LEU A 1 50 ? -6.832 4.740 -0.627 1.00 0.00 50 LEU A CA 12
ATOM 18741 C C . LEU A 1 50 ? -5.597 3.920 -1.006 1.00 0.00 50 LEU A C 12
ATOM 18742 O O . LEU A 1 50 ? -5.098 4.024 -2.126 1.00 0.00 50 LEU A O 12
ATOM 18758 N N . VAL A 1 51 ? -5.139 3.123 -0.053 1.00 0.00 51 VAL A N 12
ATOM 18759 C CA . VAL A 1 51 ? -3.972 2.285 -0.273 1.00 0.00 51 VAL A CA 12
ATOM 18760 C C . VAL A 1 51 ? -4.048 1.062 0.643 1.00 0.00 51 VAL A C 12
ATOM 18761 O O . VAL A 1 51 ? -4.935 0.970 1.489 1.00 0.00 51 VAL A O 12
ATOM 18774 N N . VAL A 1 52 ? -3.104 0.154 0.442 1.00 0.00 52 VAL A N 12
ATOM 18775 C CA . VAL A 1 52 ? -3.052 -1.060 1.239 1.00 0.00 52 VAL A CA 12
ATOM 18776 C C . VAL A 1 52 ? -1.872 -0.979 2.209 1.00 0.00 52 VAL A C 12
ATOM 18777 O O . VAL A 1 52 ? -0.871 -0.323 1.921 1.00 0.00 52 VAL A O 12
ATOM 18790 N N . ASP A 1 53 ? -2.028 -1.653 3.339 1.00 0.00 53 ASP A N 12
ATOM 18791 C CA . ASP A 1 53 ? -0.986 -1.664 4.353 1.00 0.00 53 ASP A CA 12
ATOM 18792 C C . ASP A 1 53 ? -0.056 -2.854 4.108 1.00 0.00 53 ASP A C 12
ATOM 18793 O O . ASP A 1 53 ? 1.152 -2.680 3.955 1.00 0.00 53 ASP A O 12
ATOM 18803 N N . THR A 1 54 ? -0.654 -4.036 4.080 1.00 0.00 54 THR A N 12
ATOM 18804 C CA . THR A 1 54 ? 0.107 -5.254 3.857 1.00 0.00 54 THR A CA 12
ATOM 18805 C C . THR A 1 54 ? -0.832 -6.415 3.527 1.00 0.00 54 THR A C 12
ATOM 18806 O O . THR A 1 54 ? -2.043 -6.313 3.718 1.00 0.00 54 THR A O 12
ATOM 18817 N N . LEU A 1 55 ? -0.238 -7.493 3.037 1.00 0.00 55 LEU A N 12
ATOM 18818 C CA . LEU A 1 55 ? -1.006 -8.675 2.679 1.00 0.00 55 LEU A CA 12
ATOM 18819 C C . LEU A 1 55 ? -0.160 -9.924 2.930 1.00 0.00 55 LEU A C 12
ATOM 18820 O O . LEU A 1 55 ? 1.034 -9.824 3.208 1.00 0.00 55 LEU A O 12
ATOM 18836 N N . ASP A 1 56 ? -0.812 -11.072 2.823 1.00 0.00 56 ASP A N 12
ATOM 18837 C CA . ASP A 1 56 ? -0.134 -12.340 3.035 1.00 0.00 56 ASP A CA 12
ATOM 18838 C C . ASP A 1 56 ? -0.888 -13.446 2.295 1.00 0.00 56 ASP A C 12
ATOM 18839 O O . ASP A 1 56 ? -2.066 -13.686 2.563 1.00 0.00 56 ASP A O 12
ATOM 18849 N N . GLN A 1 57 ? -0.180 -14.092 1.380 1.00 0.00 57 GLN A N 12
ATOM 18850 C CA . GLN A 1 57 ? -0.768 -15.169 0.601 1.00 0.00 57 GLN A CA 12
ATOM 18851 C C . GLN A 1 57 ? -1.035 -16.384 1.491 1.00 0.00 57 GLN A C 12
ATOM 18852 O O . GLN A 1 57 ? -0.265 -16.667 2.406 1.00 0.00 57 GLN A O 12
ATOM 18866 N N . ILE A 1 58 ? -2.128 -17.070 1.189 1.00 0.00 58 ILE A N 12
ATOM 18867 C CA . ILE A 1 58 ? -2.506 -18.248 1.950 1.00 0.00 58 ILE A CA 12
ATOM 18868 C C . ILE A 1 58 ? -1.883 -19.488 1.303 1.00 0.00 58 ILE A C 12
ATOM 18869 O O . ILE A 1 58 ? -1.991 -19.683 0.094 1.00 0.00 58 ILE A O 12
ATOM 18885 N N . PHE A 1 59 ? -1.245 -20.294 2.139 1.00 0.00 59 PHE A N 12
ATOM 18886 C CA . PHE A 1 59 ? -0.606 -21.510 1.665 1.00 0.00 59 PHE A CA 12
ATOM 18887 C C . PHE A 1 59 ? -1.622 -22.644 1.522 1.00 0.00 59 PHE A C 12
ATOM 18888 O O . PHE A 1 59 ? -1.424 -23.564 0.729 1.00 0.00 59 PHE A O 12
ATOM 18905 N N . GLY A 1 60 ? -2.688 -22.543 2.301 1.00 0.00 60 GLY A N 12
ATOM 18906 C CA . GLY A 1 60 ? -3.736 -23.548 2.272 1.00 0.00 60 GLY A CA 12
ATOM 18907 C C . GLY A 1 60 ? -4.315 -23.696 0.864 1.00 0.00 60 GLY A C 12
ATOM 18908 O O . GLY A 1 60 ? -4.428 -24.807 0.348 1.00 0.00 60 GLY A O 12
ATOM 18912 N N . LYS A 1 61 ? -4.666 -22.559 0.281 1.00 0.00 61 LYS A N 12
ATOM 18913 C CA . LYS A 1 61 ? -5.230 -22.548 -1.059 1.00 0.00 61 LYS A CA 12
ATOM 18914 C C . LYS A 1 61 ? -4.672 -21.352 -1.833 1.00 0.00 61 LYS A C 12
ATOM 18915 O O . LYS A 1 61 ? -3.558 -20.903 -1.568 1.00 0.00 61 LYS A O 12
ATOM 18933 N N . LEU A 1 62 ? -5.471 -20.871 -2.774 1.00 0.00 62 LEU A N 12
ATOM 18934 C CA . LEU A 1 62 ? -5.071 -19.737 -3.587 1.00 0.00 62 LEU A CA 12
ATOM 18935 C C . LEU A 1 62 ? -5.689 -18.459 -3.015 1.00 0.00 62 LEU A C 12
ATOM 18936 O O . LEU A 1 62 ? -6.219 -17.635 -3.758 1.00 0.00 62 LEU A O 12
ATOM 18952 N N . GLU A 1 63 ? -5.601 -18.336 -1.699 1.00 0.00 63 GLU A N 12
ATOM 18953 C CA . GLU A 1 63 ? -6.145 -17.174 -1.018 1.00 0.00 63 GLU A CA 12
ATOM 18954 C C . GLU A 1 63 ? -5.013 -16.270 -0.524 1.00 0.00 63 GLU A C 12
ATOM 18955 O O . GLU A 1 63 ? -3.848 -16.660 -0.547 1.00 0.00 63 GLU A O 12
ATOM 18968 N N . ALA A 1 64 ? -5.397 -15.078 -0.089 1.00 0.00 64 ALA A N 12
ATOM 18969 C CA . ALA A 1 64 ? -4.430 -14.116 0.409 1.00 0.00 64 ALA A CA 12
ATOM 18970 C C . ALA A 1 64 ? -5.130 -13.142 1.360 1.00 0.00 64 ALA A C 12
ATOM 18971 O O . ALA A 1 64 ? -6.069 -12.452 0.967 1.00 0.00 64 ALA A O 12
ATOM 18978 N N . GLU A 1 65 ? -4.644 -13.117 2.592 1.00 0.00 65 GLU A N 12
ATOM 18979 C CA . GLU A 1 65 ? -5.211 -12.238 3.602 1.00 0.00 65 GLU A CA 12
ATOM 18980 C C . GLU A 1 65 ? -4.326 -11.005 3.790 1.00 0.00 65 GLU A C 12
ATOM 18981 O O . GLU A 1 65 ? -3.100 -11.113 3.810 1.00 0.00 65 GLU A O 12
ATOM 18994 N N . GLY A 1 66 ? -4.980 -9.861 3.922 1.00 0.00 66 GLY A N 12
ATOM 18995 C CA . GLY A 1 66 ? -4.267 -8.608 4.108 1.00 0.00 66 GLY A CA 12
ATOM 18996 C C . GLY A 1 66 ? -5.178 -7.546 4.730 1.00 0.00 66 GLY A C 12
ATOM 18997 O O . GLY A 1 66 ? -6.391 -7.734 4.809 1.00 0.00 66 GLY A O 12
ATOM 19001 N N . TYR A 1 67 ? -4.557 -6.456 5.153 1.00 0.00 67 TYR A N 12
ATOM 19002 C CA . TYR A 1 67 ? -5.296 -5.364 5.765 1.00 0.00 67 TYR A CA 12
ATOM 19003 C C . TYR A 1 67 ? -5.178 -4.088 4.931 1.00 0.00 67 TYR A C 12
ATOM 19004 O O . TYR A 1 67 ? -4.118 -3.799 4.376 1.00 0.00 67 TYR A O 12
ATOM 19022 N N . ALA A 1 68 ? -6.281 -3.356 4.868 1.00 0.00 68 ALA A N 12
ATOM 19023 C CA . ALA A 1 68 ? -6.315 -2.116 4.110 1.00 0.00 68 ALA A CA 12
ATOM 19024 C C . ALA A 1 68 ? -6.337 -0.933 5.079 1.00 0.00 68 ALA A C 12
ATOM 19025 O O . ALA A 1 68 ? -6.594 -1.105 6.270 1.00 0.00 68 ALA A O 12
ATOM 19032 N N . LYS A 1 69 ? -6.063 0.243 4.532 1.00 0.00 69 LYS A N 12
ATOM 19033 C CA . LYS A 1 69 ? -6.048 1.455 5.334 1.00 0.00 69 LYS A CA 12
ATOM 19034 C C . LYS A 1 69 ? -6.545 2.628 4.485 1.00 0.00 69 LYS A C 12
ATOM 19035 O O . LYS A 1 69 ? -6.340 2.653 3.273 1.00 0.00 69 LYS A O 12
ATOM 19053 N N . ILE A 1 70 ? -7.190 3.571 5.157 1.00 0.00 70 ILE A N 12
ATOM 19054 C CA . ILE A 1 70 ? -7.718 4.743 4.480 1.00 0.00 70 ILE A CA 12
ATOM 19055 C C . ILE A 1 70 ? -7.587 5.959 5.399 1.00 0.00 70 ILE A C 12
ATOM 19056 O O . ILE A 1 70 ? -7.757 5.847 6.612 1.00 0.00 70 ILE A O 12
ATOM 19072 N N . TYR A 1 71 ? -7.285 7.095 4.787 1.00 0.00 71 TYR A N 12
ATOM 19073 C CA . TYR A 1 71 ? -7.129 8.330 5.534 1.00 0.00 71 TYR A CA 12
ATOM 19074 C C . TYR A 1 71 ? -8.107 9.397 5.040 1.00 0.00 71 TYR A C 12
ATOM 19075 O O . TYR A 1 71 ? -8.942 9.128 4.178 1.00 0.00 71 TYR A O 12
ATOM 19093 N N . ASN A 1 72 ? -7.972 10.587 5.607 1.00 0.00 72 ASN A N 12
ATOM 19094 C CA . ASN A 1 72 ? -8.833 11.696 5.235 1.00 0.00 72 ASN A CA 12
ATOM 19095 C C . ASN A 1 72 ? -8.050 12.673 4.356 1.00 0.00 72 ASN A C 12
ATOM 19096 O O . ASN A 1 72 ? -8.467 12.981 3.241 1.00 0.00 72 ASN A O 12
ATOM 19107 N N . ASP A 1 73 ? -6.928 13.133 4.891 1.00 0.00 73 ASP A N 12
ATOM 19108 C CA . ASP A 1 73 ? -6.083 14.067 4.168 1.00 0.00 73 ASP A CA 12
ATOM 19109 C C . ASP A 1 73 ? -4.627 13.604 4.255 1.00 0.00 73 ASP A C 12
ATOM 19110 O O . ASP A 1 73 ? -4.130 13.305 5.340 1.00 0.00 73 ASP A O 12
ATOM 19120 N N . GLU A 1 74 ? -3.984 13.558 3.097 1.00 0.00 74 GLU A N 12
ATOM 19121 C CA . GLU A 1 74 ? -2.596 13.136 3.028 1.00 0.00 74 GLU A CA 12
ATOM 19122 C C . GLU A 1 74 ? -1.709 14.096 3.821 1.00 0.00 74 GLU A C 12
ATOM 19123 O O . GLU A 1 74 ? -0.588 13.751 4.192 1.00 0.00 74 GLU A O 12
ATOM 19136 N N . LYS A 1 75 ? -2.244 15.285 4.060 1.00 0.00 75 LYS A N 12
ATOM 19137 C CA . LYS A 1 75 ? -1.514 16.299 4.803 1.00 0.00 75 LYS A CA 12
ATOM 19138 C C . LYS A 1 75 ? -1.158 15.753 6.187 1.00 0.00 75 LYS A C 12
ATOM 19139 O O . LYS A 1 75 ? -0.004 15.824 6.608 1.00 0.00 75 LYS A O 12
ATOM 19157 N N . ALA A 1 76 ? -2.170 15.220 6.856 1.00 0.00 76 ALA A N 12
ATOM 19158 C CA . ALA A 1 76 ? -1.978 14.663 8.184 1.00 0.00 76 ALA A CA 12
ATOM 19159 C C . ALA A 1 76 ? -1.191 13.356 8.075 1.00 0.00 76 ALA A C 12
ATOM 19160 O O . ALA A 1 76 ? -0.182 13.176 8.754 1.00 0.00 76 ALA A O 12
ATOM 19167 N N . MET A 1 77 ? -1.683 12.477 7.213 1.00 0.00 77 MET A N 12
ATOM 19168 C CA . MET A 1 77 ? -1.038 11.191 7.007 1.00 0.00 77 MET A CA 12
ATOM 19169 C C . MET A 1 77 ? 0.449 11.368 6.696 1.00 0.00 77 MET A C 12
ATOM 19170 O O . MET A 1 77 ? 1.294 10.688 7.278 1.00 0.00 77 MET A O 12
ATOM 19184 N N . ALA A 1 78 ? 0.725 12.284 5.780 1.00 0.00 78 ALA A N 12
ATOM 19185 C CA . ALA A 1 78 ? 2.097 12.558 5.386 1.00 0.00 78 ALA A CA 12
ATOM 19186 C C . ALA A 1 78 ? 2.956 12.749 6.638 1.00 0.00 78 ALA A C 12
ATOM 19187 O O . ALA A 1 78 ? 4.151 12.465 6.625 1.00 0.00 78 ALA A O 12
ATOM 19194 N N . THR A 1 79 ? 2.310 13.230 7.691 1.00 0.00 79 THR A N 12
ATOM 19195 C CA . THR A 1 79 ? 2.999 13.462 8.950 1.00 0.00 79 THR A CA 12
ATOM 19196 C C . THR A 1 79 ? 2.940 12.211 9.828 1.00 0.00 79 THR A C 12
ATOM 19197 O O . THR A 1 79 ? 3.968 11.597 10.111 1.00 0.00 79 THR A O 12
ATOM 19208 N N . ILE A 1 80 ? 1.727 11.871 10.236 1.00 0.00 80 ILE A N 12
ATOM 19209 C CA . ILE A 1 80 ? 1.520 10.704 11.077 1.00 0.00 80 ILE A CA 12
ATOM 19210 C C . ILE A 1 80 ? 2.289 9.517 10.493 1.00 0.00 80 ILE A C 12
ATOM 19211 O O . ILE A 1 80 ? 3.338 9.136 11.011 1.00 0.00 80 ILE A O 12
ATOM 19227 N N . GLU A 1 81 ? 1.737 8.964 9.423 1.00 0.00 81 GLU A N 12
ATOM 19228 C CA . GLU A 1 81 ? 2.357 7.829 8.762 1.00 0.00 81 GLU A CA 12
ATOM 19229 C C . GLU A 1 81 ? 3.865 8.051 8.630 1.00 0.00 81 GLU A C 12
ATOM 19230 O O . GLU A 1 81 ? 4.354 9.160 8.840 1.00 0.00 81 GLU A O 12
ATOM 19243 N N . THR A 1 82 ? 4.561 6.978 8.282 1.00 0.00 82 THR A N 12
ATOM 19244 C CA . THR A 1 82 ? 6.003 7.041 8.119 1.00 0.00 82 THR A CA 12
ATOM 19245 C C . THR A 1 82 ? 6.397 6.639 6.697 1.00 0.00 82 THR A C 12
ATOM 19246 O O . THR A 1 82 ? 5.543 6.269 5.894 1.00 0.00 82 THR A O 12
ATOM 19257 N N . LYS A 1 83 ? 7.692 6.727 6.429 1.00 0.00 83 LYS A N 12
ATOM 19258 C CA . LYS A 1 83 ? 8.210 6.377 5.117 1.00 0.00 83 LYS A CA 12
ATOM 19259 C C . LYS A 1 83 ? 7.884 4.913 4.819 1.00 0.00 83 LYS A C 12
ATOM 19260 O O . LYS A 1 83 ? 7.964 4.477 3.671 1.00 0.00 83 LYS A O 12
ATOM 19278 N N . SER A 1 84 ? 7.524 4.194 5.871 1.00 0.00 84 SER A N 12
ATOM 19279 C CA . SER A 1 84 ? 7.186 2.786 5.736 1.00 0.00 84 SER A CA 12
ATOM 19280 C C . SER A 1 84 ? 5.792 2.640 5.123 1.00 0.00 84 SER A C 12
ATOM 19281 O O . SER A 1 84 ? 5.588 1.827 4.223 1.00 0.00 84 SER A O 12
ATOM 19289 N N . VAL A 1 85 ? 4.868 3.440 5.635 1.00 0.00 85 VAL A N 12
ATOM 19290 C CA . VAL A 1 85 ? 3.499 3.409 5.150 1.00 0.00 85 VAL A CA 12
ATOM 19291 C C . VAL A 1 85 ? 3.437 4.067 3.769 1.00 0.00 85 VAL A C 12
ATOM 19292 O O . VAL A 1 85 ? 2.950 3.466 2.813 1.00 0.00 85 VAL A O 12
ATOM 19305 N N . LEU A 1 86 ? 3.938 5.292 3.711 1.00 0.00 86 LEU A N 12
ATOM 19306 C CA . LEU A 1 86 ? 3.946 6.038 2.463 1.00 0.00 86 LEU A CA 12
ATOM 19307 C C . LEU A 1 86 ? 4.704 5.238 1.401 1.00 0.00 86 LEU A C 12
ATOM 19308 O O . LEU A 1 86 ? 4.457 5.398 0.207 1.00 0.00 86 LEU A O 12
ATOM 19324 N N . GLU A 1 87 ? 5.609 4.395 1.874 1.00 0.00 87 GLU A N 12
ATOM 19325 C CA . GLU A 1 87 ? 6.404 3.571 0.980 1.00 0.00 87 GLU A CA 12
ATOM 19326 C C . GLU A 1 87 ? 5.492 2.760 0.056 1.00 0.00 87 GLU A C 12
ATOM 19327 O O . GLU A 1 87 ? 5.684 2.751 -1.159 1.00 0.00 87 GLU A O 12
ATOM 19340 N N . LYS A 1 88 ? 4.522 2.097 0.669 1.00 0.00 88 LYS A N 12
ATOM 19341 C CA . LYS A 1 88 ? 3.581 1.284 -0.083 1.00 0.00 88 LYS A CA 12
ATOM 19342 C C . LYS A 1 88 ? 3.030 2.101 -1.254 1.00 0.00 88 LYS A C 12
ATOM 19343 O O . LYS A 1 88 ? 3.258 1.761 -2.414 1.00 0.00 88 LYS A O 12
ATOM 19361 N N . ASN A 1 89 ? 2.316 3.163 -0.909 1.00 0.00 89 ASN A N 12
ATOM 19362 C CA . ASN A 1 89 ? 1.731 4.030 -1.918 1.00 0.00 89 ASN A CA 12
ATOM 19363 C C . ASN A 1 89 ? 2.849 4.747 -2.678 1.00 0.00 89 ASN A C 12
ATOM 19364 O O . ASN A 1 89 ? 3.497 5.642 -2.137 1.00 0.00 89 ASN A O 12
ATOM 19375 N N . LYS A 1 90 ? 3.040 4.327 -3.920 1.00 0.00 90 LYS A N 12
ATOM 19376 C CA . LYS A 1 90 ? 4.067 4.917 -4.760 1.00 0.00 90 LYS A CA 12
ATOM 19377 C C . LYS A 1 90 ? 3.983 6.442 -4.667 1.00 0.00 90 LYS A C 12
ATOM 19378 O O . LYS A 1 90 ? 2.900 6.997 -4.486 1.00 0.00 90 LYS A O 12
ATOM 19396 N N . ILE A 1 91 ? 5.139 7.077 -4.794 1.00 0.00 91 ILE A N 12
ATOM 19397 C CA . ILE A 1 91 ? 5.208 8.526 -4.727 1.00 0.00 91 ILE A CA 12
ATOM 19398 C C . ILE A 1 91 ? 5.697 9.072 -6.070 1.00 0.00 91 ILE A C 12
ATOM 19399 O O . ILE A 1 91 ? 4.891 9.412 -6.935 1.00 0.00 91 ILE A O 12
ATOM 19415 N N . GLU A 1 92 ? 7.013 9.140 -6.202 1.00 0.00 92 GLU A N 12
ATOM 19416 C CA . GLU A 1 92 ? 7.618 9.638 -7.426 1.00 0.00 92 GLU A CA 12
ATOM 19417 C C . GLU A 1 92 ? 9.101 9.268 -7.475 1.00 0.00 92 GLU A C 12
ATOM 19418 O O . GLU A 1 92 ? 9.583 8.510 -6.634 1.00 0.00 92 GLU A O 12
ATOM 19431 N N . GLU A 1 93 ? 9.784 9.820 -8.466 1.00 0.00 93 GLU A N 12
ATOM 19432 C CA . GLU A 1 93 ? 11.204 9.558 -8.634 1.00 0.00 93 GLU A CA 12
ATOM 19433 C C . GLU A 1 93 ? 11.995 10.866 -8.582 1.00 0.00 93 GLU A C 12
ATOM 19434 O O . GLU A 1 93 ? 11.420 11.936 -8.397 1.00 0.00 93 GLU A O 12
ATOM 19447 N N . GLU A 1 94 ? 13.303 10.736 -8.749 1.00 0.00 94 GLU A N 12
ATOM 19448 C CA . GLU A 1 94 ? 14.180 11.894 -8.723 1.00 0.00 94 GLU A CA 12
ATOM 19449 C C . GLU A 1 94 ? 14.221 12.560 -10.100 1.00 0.00 94 GLU A C 12
ATOM 19450 O O . GLU A 1 94 ? 13.336 12.341 -10.925 1.00 0.00 94 GLU A O 12
ATOM 19463 N N . ALA A 1 95 ? 15.259 13.358 -10.305 1.00 0.00 95 ALA A N 12
ATOM 19464 C CA . ALA A 1 95 ? 15.427 14.057 -11.568 1.00 0.00 95 ALA A CA 12
ATOM 19465 C C . ALA A 1 95 ? 16.480 15.155 -11.402 1.00 0.00 95 ALA A C 12
ATOM 19466 O O . ALA A 1 95 ? 16.172 16.250 -10.934 1.00 0.00 95 ALA A O 12
ATOM 19473 N N . GLU A 1 96 ? 17.702 14.822 -11.794 1.00 0.00 96 GLU A N 12
ATOM 19474 C CA . GLU A 1 96 ? 18.802 15.766 -11.695 1.00 0.00 96 GLU A CA 12
ATOM 19475 C C . GLU A 1 96 ? 18.365 17.145 -12.192 1.00 0.00 96 GLU A C 12
ATOM 19476 O O . GLU A 1 96 ? 18.332 18.104 -11.422 1.00 0.00 96 GLU A O 12
ATOM 19489 N N . ALA A 1 97 ? 18.039 17.201 -13.475 1.00 0.00 97 ALA A N 12
ATOM 19490 C CA . ALA A 1 97 ? 17.606 18.447 -14.083 1.00 0.00 97 ALA A CA 12
ATOM 19491 C C . ALA A 1 97 ? 17.072 18.164 -15.489 1.00 0.00 97 ALA A C 12
ATOM 19492 O O . ALA A 1 97 ? 17.766 17.571 -16.313 1.00 0.00 97 ALA A O 12
ATOM 19499 N N . GLU A 1 98 ? 15.842 18.603 -15.719 1.00 0.00 98 GLU A N 12
ATOM 19500 C CA . GLU A 1 98 ? 15.207 18.404 -17.011 1.00 0.00 98 GLU A CA 12
ATOM 19501 C C . GLU A 1 98 ? 16.128 18.884 -18.135 1.00 0.00 98 GLU A C 12
ATOM 19502 O O . GLU A 1 98 ? 16.449 18.124 -19.047 1.00 0.00 98 GLU A O 12
ATOM 19515 N N . VAL A 1 99 ? 16.529 20.143 -18.032 1.00 0.00 99 VAL A N 12
ATOM 19516 C CA . VAL A 1 99 ? 17.406 20.734 -19.028 1.00 0.00 99 VAL A CA 12
ATOM 19517 C C . VAL A 1 99 ? 18.448 21.609 -18.329 1.00 0.00 99 VAL A C 12
ATOM 19518 O O . VAL A 1 99 ? 18.136 22.294 -17.355 1.00 0.00 99 VAL A O 12
ATOM 19531 N N . ALA A 1 100 ? 19.664 21.559 -18.852 1.00 0.00 100 ALA A N 12
ATOM 19532 C CA . ALA A 1 100 ? 20.754 22.338 -18.290 1.00 0.00 100 ALA A CA 12
ATOM 19533 C C . ALA A 1 100 ? 20.345 23.811 -18.234 1.00 0.00 100 ALA A C 12
ATOM 19534 O O . ALA A 1 100 ? 19.849 24.360 -19.216 1.00 0.00 100 ALA A O 12
ATOM 19541 N N . GLU A 1 101 ? 20.568 24.409 -17.073 1.00 0.00 101 GLU A N 12
ATOM 19542 C CA . GLU A 1 101 ? 20.228 25.809 -16.875 1.00 0.00 101 GLU A CA 12
ATOM 19543 C C . GLU A 1 101 ? 21.499 26.646 -16.721 1.00 0.00 101 GLU A C 12
ATOM 19544 O O . GLU A 1 101 ? 22.593 26.102 -16.574 1.00 0.00 101 GLU A O 12
ATOM 19557 N N . GLU A 1 102 ? 21.314 27.957 -16.760 1.00 0.00 102 GLU A N 12
ATOM 19558 C CA . GLU A 1 102 ? 22.432 28.876 -16.626 1.00 0.00 102 GLU A CA 12
ATOM 19559 C C . GLU A 1 102 ? 23.232 28.558 -15.361 1.00 0.00 102 GLU A C 12
ATOM 19560 O O . GLU A 1 102 ? 24.461 28.518 -15.394 1.00 0.00 102 GLU A O 12
ATOM 19573 N N . MET A 1 1 ? -11.038 -14.275 -8.847 1.00 0.00 1 MET A N 13
ATOM 19574 C CA . MET A 1 1 ? -10.839 -13.235 -7.852 1.00 0.00 1 MET A CA 13
ATOM 19575 C C . MET A 1 1 ? -12.103 -13.027 -7.016 1.00 0.00 1 MET A C 13
ATOM 19576 O O . MET A 1 1 ? -13.190 -12.840 -7.561 1.00 0.00 1 MET A O 13
ATOM 19590 N N . ASP A 1 2 ? -11.919 -13.068 -5.703 1.00 0.00 2 ASP A N 13
ATOM 19591 C CA . ASP A 1 2 ? -13.030 -12.887 -4.786 1.00 0.00 2 ASP A CA 13
ATOM 19592 C C . ASP A 1 2 ? -12.505 -12.338 -3.458 1.00 0.00 2 ASP A C 13
ATOM 19593 O O . ASP A 1 2 ? -11.611 -12.924 -2.849 1.00 0.00 2 ASP A O 13
ATOM 19603 N N . ILE A 1 3 ? -13.083 -11.218 -3.047 1.00 0.00 3 ILE A N 13
ATOM 19604 C CA . ILE A 1 3 ? -12.685 -10.583 -1.802 1.00 0.00 3 ILE A CA 13
ATOM 19605 C C . ILE A 1 3 ? -13.779 -10.795 -0.754 1.00 0.00 3 ILE A C 13
ATOM 19606 O O . ILE A 1 3 ? -14.966 -10.772 -1.076 1.00 0.00 3 ILE A O 13
ATOM 19622 N N . SER A 1 4 ? -13.341 -10.998 0.480 1.00 0.00 4 SER A N 13
ATOM 19623 C CA . SER A 1 4 ? -14.268 -11.214 1.578 1.00 0.00 4 SER A CA 13
ATOM 19624 C C . SER A 1 4 ? -13.877 -10.341 2.772 1.00 0.00 4 SER A C 13
ATOM 19625 O O . SER A 1 4 ? -12.736 -10.384 3.230 1.00 0.00 4 SER A O 13
ATOM 19633 N N . ILE A 1 5 ? -14.846 -9.568 3.242 1.00 0.00 5 ILE A N 13
ATOM 19634 C CA . ILE A 1 5 ? -14.617 -8.686 4.373 1.00 0.00 5 ILE A CA 13
ATOM 19635 C C . ILE A 1 5 ? -14.656 -9.503 5.667 1.00 0.00 5 ILE A C 13
ATOM 19636 O O . ILE A 1 5 ? -15.543 -10.334 5.853 1.00 0.00 5 ILE A O 13
ATOM 19652 N N . ILE A 1 6 ? -13.682 -9.238 6.526 1.00 0.00 6 ILE A N 13
ATOM 19653 C CA . ILE A 1 6 ? -13.594 -9.938 7.796 1.00 0.00 6 ILE A CA 13
ATOM 19654 C C . ILE A 1 6 ? -14.205 -9.068 8.896 1.00 0.00 6 ILE A C 13
ATOM 19655 O O . ILE A 1 6 ? -15.133 -9.491 9.584 1.00 0.00 6 ILE A O 13
ATOM 19671 N N . SER A 1 7 ? -13.661 -7.868 9.028 1.00 0.00 7 SER A N 13
ATOM 19672 C CA . SER A 1 7 ? -14.140 -6.934 10.034 1.00 0.00 7 SER A CA 13
ATOM 19673 C C . SER A 1 7 ? -14.168 -5.517 9.461 1.00 0.00 7 SER A C 13
ATOM 19674 O O . SER A 1 7 ? -13.630 -5.268 8.382 1.00 0.00 7 SER A O 13
ATOM 19682 N N . ASP A 1 8 ? -14.800 -4.623 10.207 1.00 0.00 8 ASP A N 13
ATOM 19683 C CA . ASP A 1 8 ? -14.905 -3.236 9.787 1.00 0.00 8 ASP A CA 13
ATOM 19684 C C . ASP A 1 8 ? -14.574 -2.323 10.969 1.00 0.00 8 ASP A C 13
ATOM 19685 O O . ASP A 1 8 ? -15.406 -2.115 11.850 1.00 0.00 8 ASP A O 13
ATOM 19695 N N . ARG A 1 9 ? -13.355 -1.801 10.950 1.00 0.00 9 ARG A N 13
ATOM 19696 C CA . ARG A 1 9 ? -12.904 -0.915 12.010 1.00 0.00 9 ARG A CA 13
ATOM 19697 C C . ARG A 1 9 ? -12.819 0.525 11.497 1.00 0.00 9 ARG A C 13
ATOM 19698 O O . ARG A 1 9 ? -12.366 0.763 10.379 1.00 0.00 9 ARG A O 13
ATOM 19718 N N . ASN A 1 10 ? -13.261 1.446 12.340 1.00 0.00 10 ASN A N 13
ATOM 19719 C CA . ASN A 1 10 ? -13.239 2.855 11.987 1.00 0.00 10 ASN A CA 13
ATOM 19720 C C . ASN A 1 10 ? -12.505 3.639 13.077 1.00 0.00 10 ASN A C 13
ATOM 19721 O O . ASN A 1 10 ? -12.853 3.548 14.253 1.00 0.00 10 ASN A O 13
ATOM 19732 N N . ASN A 1 11 ? -11.504 4.392 12.646 1.00 0.00 11 ASN A N 13
ATOM 19733 C CA . ASN A 1 11 ? -10.718 5.192 13.570 1.00 0.00 11 ASN A CA 13
ATOM 19734 C C . ASN A 1 11 ? -10.743 6.654 13.122 1.00 0.00 11 ASN A C 13
ATOM 19735 O O . ASN A 1 11 ? -9.909 7.077 12.324 1.00 0.00 11 ASN A O 13
ATOM 19746 N N . PRO A 1 12 ? -11.735 7.406 13.670 1.00 0.00 12 PRO A N 13
ATOM 19747 C CA . PRO A 1 12 ? -11.880 8.812 13.3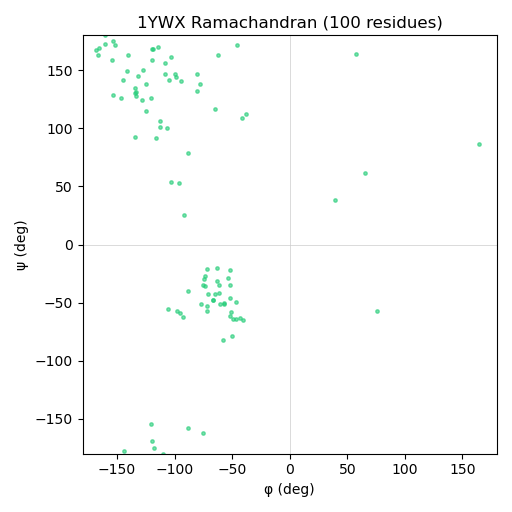35 1.00 0.00 12 PRO A CA 13
ATOM 19748 C C . PRO A 1 12 ? -10.810 9.655 14.031 1.00 0.00 12 PRO A C 13
ATOM 19749 O O . PRO A 1 12 ? -10.338 10.647 13.477 1.00 0.00 12 PRO A O 13
ATOM 19760 N N . LEU A 1 13 ? -10.458 9.230 15.236 1.00 0.00 13 LEU A N 13
ATOM 19761 C CA . LEU A 1 13 ? -9.452 9.934 16.013 1.00 0.00 13 LEU A CA 13
ATOM 19762 C C . LEU A 1 13 ? -8.242 10.229 15.126 1.00 0.00 13 LEU A C 13
ATOM 19763 O O . LEU A 1 13 ? -7.988 11.382 14.781 1.00 0.00 13 LEU A O 13
ATOM 19779 N N . LEU A 1 14 ? -7.527 9.168 14.781 1.00 0.00 14 LEU A N 13
ATOM 19780 C CA . LEU A 1 14 ? -6.350 9.300 13.939 1.00 0.00 14 LEU A CA 13
ATOM 19781 C C . LEU A 1 14 ? -6.764 9.849 12.573 1.00 0.00 14 LEU A C 13
ATOM 19782 O O . LEU A 1 14 ? -5.919 10.287 11.795 1.00 0.00 14 LEU A O 13
ATOM 19798 N N . GLN A 1 15 ? -8.065 9.809 12.324 1.00 0.00 15 GLN A N 13
ATOM 19799 C CA . GLN A 1 15 ? -8.601 10.299 11.065 1.00 0.00 15 GLN A CA 13
ATOM 19800 C C . GLN A 1 15 ? -8.264 9.328 9.932 1.00 0.00 15 GLN A C 13
ATOM 19801 O O . GLN A 1 15 ? -7.748 9.736 8.892 1.00 0.00 15 GLN A O 13
ATOM 19815 N N . ARG A 1 16 ? -8.570 8.060 10.170 1.00 0.00 16 ARG A N 13
ATOM 19816 C CA . ARG A 1 16 ? -8.306 7.028 9.183 1.00 0.00 16 ARG A CA 13
ATOM 19817 C C . ARG A 1 16 ? -9.158 5.789 9.469 1.00 0.00 16 ARG A C 13
ATOM 19818 O O . ARG A 1 16 ? -9.423 5.468 10.627 1.00 0.00 16 ARG A O 13
ATOM 19838 N N . ARG A 1 17 ? -9.562 5.127 8.395 1.00 0.00 17 ARG A N 13
ATOM 19839 C CA . ARG A 1 17 ? -10.378 3.931 8.517 1.00 0.00 17 ARG A CA 13
ATOM 19840 C C . ARG A 1 17 ? -9.537 2.684 8.237 1.00 0.00 17 ARG A C 13
ATOM 19841 O O . ARG A 1 17 ? -8.760 2.657 7.284 1.00 0.00 17 ARG A O 13
ATOM 19861 N N . GLU A 1 18 ? -9.722 1.682 9.084 1.00 0.00 18 GLU A N 13
ATOM 19862 C CA . GLU A 1 18 ? -8.990 0.436 8.939 1.00 0.00 18 GLU A CA 13
ATOM 19863 C C . GLU A 1 18 ? -9.961 -0.736 8.785 1.00 0.00 18 GLU A C 13
ATOM 19864 O O . GLU A 1 18 ? -10.723 -1.040 9.700 1.00 0.00 18 GLU A O 13
ATOM 19877 N N . ILE A 1 19 ? -9.901 -1.362 7.619 1.00 0.00 19 ILE A N 13
ATOM 19878 C CA . ILE A 1 19 ? -10.767 -2.494 7.333 1.00 0.00 19 ILE A CA 13
ATOM 19879 C C . ILE A 1 19 ? -9.913 -3.690 6.908 1.00 0.00 19 ILE A C 13
ATOM 19880 O O . ILE A 1 19 ? -8.976 -3.541 6.126 1.00 0.00 19 ILE A O 13
ATOM 19896 N N . LYS A 1 20 ? -10.266 -4.849 7.444 1.00 0.00 20 LYS A N 13
ATOM 19897 C CA . LYS A 1 20 ? -9.543 -6.069 7.130 1.00 0.00 20 LYS A CA 13
ATOM 19898 C C . LYS A 1 20 ? -10.439 -6.988 6.297 1.00 0.00 20 LYS A C 13
ATOM 19899 O O . LYS A 1 20 ? -11.644 -7.066 6.531 1.00 0.00 20 LYS A O 13
ATOM 19917 N N . PHE A 1 21 ? -9.815 -7.660 5.341 1.00 0.00 21 PHE A N 13
ATOM 19918 C CA . PHE A 1 21 ? -10.541 -8.571 4.471 1.00 0.00 21 PHE A CA 13
ATOM 19919 C C . PHE A 1 21 ? -9.602 -9.615 3.863 1.00 0.00 21 PHE A C 13
ATOM 19920 O O . PHE A 1 21 ? -8.402 -9.609 4.136 1.00 0.00 21 PHE A O 13
ATOM 19937 N N . THR A 1 22 ? -10.183 -10.486 3.052 1.00 0.00 22 THR A N 13
ATOM 19938 C CA . THR A 1 22 ? -9.412 -11.534 2.403 1.00 0.00 22 THR A CA 13
ATOM 19939 C C . THR A 1 22 ? -9.711 -11.565 0.904 1.00 0.00 22 THR A C 13
ATOM 19940 O O . THR A 1 22 ? -10.851 -11.362 0.490 1.00 0.00 22 THR A O 13
ATOM 19951 N N . VAL A 1 23 ? -8.665 -11.820 0.131 1.00 0.00 23 VAL A N 13
ATOM 19952 C CA . VAL A 1 23 ? -8.800 -11.879 -1.315 1.00 0.00 23 VAL A CA 13
ATOM 19953 C C . VAL A 1 23 ? -8.268 -13.223 -1.818 1.00 0.00 23 VAL A C 13
ATOM 19954 O O . VAL A 1 23 ? -7.155 -13.620 -1.479 1.00 0.00 23 VAL A O 13
ATOM 19967 N N . SER A 1 24 ? -9.091 -13.886 -2.619 1.00 0.00 24 SER A N 13
ATOM 19968 C CA . SER A 1 24 ? -8.716 -15.177 -3.171 1.00 0.00 24 SER A CA 13
ATOM 19969 C C . SER A 1 24 ? -8.119 -14.995 -4.568 1.00 0.00 24 SER A C 13
ATOM 19970 O O . SER A 1 24 ? -8.612 -14.193 -5.358 1.00 0.00 24 SER A O 13
ATOM 19978 N N . PHE A 1 25 ? -7.064 -15.752 -4.828 1.00 0.00 25 PHE A N 13
ATOM 19979 C CA . PHE A 1 25 ? -6.393 -15.686 -6.116 1.00 0.00 25 PHE A CA 13
ATOM 19980 C C . PHE A 1 25 ? -6.219 -17.081 -6.717 1.00 0.00 25 PHE A C 13
ATOM 19981 O O . PHE A 1 25 ? -6.383 -18.085 -6.024 1.00 0.00 25 PHE A O 13
ATOM 19998 N N . ASP A 1 26 ? -5.887 -17.101 -7.999 1.00 0.00 26 ASP A N 13
ATOM 19999 C CA . ASP A 1 26 ? -5.689 -18.357 -8.702 1.00 0.00 26 ASP A CA 13
ATOM 20000 C C . ASP A 1 26 ? -4.812 -18.116 -9.933 1.00 0.00 26 ASP A C 13
ATOM 20001 O O . ASP A 1 26 ? -5.283 -18.219 -11.065 1.00 0.00 26 ASP A O 13
ATOM 20011 N N . ALA A 1 27 ? -3.553 -17.799 -9.669 1.00 0.00 27 ALA A N 13
ATOM 20012 C CA . ALA A 1 27 ? -2.606 -17.542 -10.742 1.00 0.00 27 ALA A CA 13
ATOM 20013 C C . ALA A 1 27 ? -1.415 -16.758 -10.187 1.00 0.00 27 ALA A C 13
ATOM 20014 O O . ALA A 1 27 ? -0.343 -17.322 -9.969 1.00 0.00 27 ALA A O 13
ATOM 20021 N N . ALA A 1 28 ? -1.643 -15.471 -9.974 1.00 0.00 28 ALA A N 13
ATOM 20022 C CA . ALA A 1 28 ? -0.601 -14.604 -9.450 1.00 0.00 28 ALA A CA 13
ATOM 20023 C C . ALA A 1 28 ? -1.224 -13.279 -9.002 1.00 0.00 28 ALA A C 13
ATOM 20024 O O . ALA A 1 28 ? -2.289 -12.897 -9.481 1.00 0.00 28 ALA A O 13
ATOM 20031 N N . THR A 1 29 ? -0.531 -12.615 -8.088 1.00 0.00 29 THR A N 13
ATOM 20032 C CA . THR A 1 29 ? -1.001 -11.341 -7.571 1.00 0.00 29 THR A CA 13
ATOM 20033 C C . THR A 1 29 ? -0.625 -10.206 -8.526 1.00 0.00 29 THR A C 13
ATOM 20034 O O . THR A 1 29 ? 0.501 -10.151 -9.016 1.00 0.00 29 THR A O 13
ATOM 20045 N N . PRO A 1 30 ? -1.615 -9.305 -8.766 1.00 0.00 30 PRO A N 13
ATOM 20046 C CA . PRO A 1 30 ? -1.398 -8.175 -9.653 1.00 0.00 30 PRO A CA 13
ATOM 20047 C C . PRO A 1 30 ? -0.541 -7.104 -8.976 1.00 0.00 30 PRO A C 13
ATOM 20048 O O . PRO A 1 30 ? 0.685 -7.133 -9.073 1.00 0.00 30 PRO A O 13
ATOM 20059 N N . SER A 1 31 ? -1.218 -6.184 -8.306 1.00 0.00 31 SER A N 13
ATOM 20060 C CA . SER A 1 31 ? -0.534 -5.105 -7.614 1.00 0.00 31 SER A CA 13
ATOM 20061 C C . SER A 1 31 ? -1.450 -4.501 -6.548 1.00 0.00 31 SER A C 13
ATOM 20062 O O . SER A 1 31 ? -2.566 -4.977 -6.342 1.00 0.00 31 SER A O 13
ATOM 20070 N N . ILE A 1 32 ? -0.946 -3.463 -5.898 1.00 0.00 32 ILE A N 13
ATOM 20071 C CA . ILE A 1 32 ? -1.705 -2.790 -4.858 1.00 0.00 32 ILE A CA 13
ATOM 20072 C C . ILE A 1 32 ? -2.852 -2.004 -5.498 1.00 0.00 32 ILE A C 13
ATOM 20073 O O . ILE A 1 32 ? -4.014 -2.200 -5.148 1.00 0.00 32 ILE A O 13
ATOM 20089 N N . LYS A 1 33 ? -2.485 -1.132 -6.425 1.00 0.00 33 LYS A N 13
ATOM 20090 C CA . LYS A 1 33 ? -3.467 -0.316 -7.117 1.00 0.00 33 LYS A CA 13
ATOM 20091 C C . LYS A 1 33 ? -4.444 -1.227 -7.864 1.00 0.00 33 LYS A C 13
ATOM 20092 O O . LYS A 1 33 ? -5.650 -0.981 -7.867 1.00 0.00 33 LYS A O 13
ATOM 20110 N N . ASP A 1 34 ? -3.887 -2.259 -8.481 1.00 0.00 34 ASP A N 13
ATOM 20111 C CA . ASP A 1 34 ? -4.695 -3.207 -9.230 1.00 0.00 34 ASP A CA 13
ATOM 20112 C C . ASP A 1 34 ? -5.754 -3.810 -8.306 1.00 0.00 34 ASP A C 13
ATOM 20113 O O . ASP A 1 34 ? -6.873 -4.087 -8.735 1.00 0.00 34 ASP A O 13
ATOM 20123 N N . VAL A 1 35 ? -5.364 -3.998 -7.054 1.00 0.00 35 VAL A N 13
ATOM 20124 C CA . VAL A 1 35 ? -6.265 -4.565 -6.066 1.00 0.00 35 VAL A CA 13
ATOM 20125 C C . VAL A 1 35 ? -7.209 -3.472 -5.558 1.00 0.00 35 VAL A C 13
ATOM 20126 O O . VAL A 1 35 ? -8.425 -3.652 -5.551 1.00 0.00 35 VAL A O 13
ATOM 20139 N N . LYS A 1 36 ? -6.612 -2.364 -5.144 1.00 0.00 36 LYS A N 13
ATOM 20140 C CA . LYS A 1 36 ? -7.384 -1.244 -4.635 1.00 0.00 36 LYS A CA 13
ATOM 20141 C C . LYS A 1 36 ? -8.515 -0.923 -5.615 1.00 0.00 36 LYS A C 13
ATOM 20142 O O . LYS A 1 36 ? -9.550 -0.391 -5.219 1.00 0.00 36 LYS A O 13
ATOM 20160 N N . MET A 1 37 ? -8.277 -1.259 -6.874 1.00 0.00 37 MET A N 13
ATOM 20161 C CA . MET A 1 37 ? -9.262 -1.014 -7.913 1.00 0.00 37 MET A CA 13
ATOM 20162 C C . MET A 1 37 ? -10.629 -1.576 -7.516 1.00 0.00 37 MET A C 13
ATOM 20163 O O . MET A 1 37 ? -11.616 -0.843 -7.469 1.00 0.00 37 MET A O 13
ATOM 20177 N N . LYS A 1 38 ? -10.642 -2.872 -7.243 1.00 0.00 38 LYS A N 13
ATOM 20178 C CA . LYS A 1 38 ? -11.872 -3.542 -6.852 1.00 0.00 38 LYS A CA 13
ATOM 20179 C C . LYS A 1 38 ? -12.277 -3.077 -5.452 1.00 0.00 38 LYS A C 13
ATOM 20180 O O . LYS A 1 38 ? -13.422 -2.684 -5.232 1.00 0.00 38 LYS A O 13
ATOM 20198 N N . LEU A 1 39 ? -11.317 -3.139 -4.541 1.00 0.00 39 LEU A N 13
ATOM 20199 C CA . LEU A 1 39 ? -11.560 -2.730 -3.169 1.00 0.00 39 LEU A CA 13
ATOM 20200 C C . LEU A 1 39 ? -12.215 -1.347 -3.161 1.00 0.00 39 LEU A C 13
ATOM 20201 O O . LEU A 1 39 ? -13.072 -1.068 -2.325 1.00 0.00 39 LEU A O 13
ATOM 20217 N N . VAL A 1 40 ? -11.787 -0.520 -4.103 1.00 0.00 40 VAL A N 13
ATOM 20218 C CA . VAL A 1 40 ? -12.321 0.827 -4.215 1.00 0.00 40 VAL A CA 13
ATOM 20219 C C . VAL A 1 40 ? -13.835 0.754 -4.426 1.00 0.00 40 VAL A C 13
ATOM 20220 O O . VAL A 1 40 ? -14.586 1.522 -3.828 1.00 0.00 40 VAL A O 13
ATOM 20233 N N . ALA A 1 41 ? -14.237 -0.176 -5.279 1.00 0.00 41 ALA A N 13
ATOM 20234 C CA . ALA A 1 41 ? -15.647 -0.360 -5.576 1.00 0.00 41 ALA A CA 13
ATOM 20235 C C . ALA A 1 41 ? -16.329 -1.045 -4.390 1.00 0.00 41 ALA A C 13
ATOM 20236 O O . ALA A 1 41 ? -17.480 -0.747 -4.075 1.00 0.00 41 ALA A O 13
ATOM 20243 N N . VAL A 1 42 ? -15.590 -1.949 -3.765 1.00 0.00 42 VAL A N 13
ATOM 20244 C CA . VAL A 1 42 ? -16.109 -2.678 -2.621 1.00 0.00 42 VAL A CA 13
ATOM 20245 C C . VAL A 1 42 ? -16.347 -1.704 -1.465 1.00 0.00 42 VAL A C 13
ATOM 20246 O O . VAL A 1 42 ? -17.434 -1.672 -0.889 1.00 0.00 42 VAL A O 13
ATOM 20259 N N . LEU A 1 43 ? -15.314 -0.934 -1.161 1.00 0.00 43 LEU A N 13
ATOM 20260 C CA . LEU A 1 43 ? -15.397 0.039 -0.085 1.00 0.00 43 LEU A CA 13
ATOM 20261 C C . LEU A 1 43 ? -16.297 1.198 -0.519 1.00 0.00 43 LEU A C 13
ATOM 20262 O O . LEU A 1 43 ? -16.997 1.787 0.304 1.00 0.00 43 LEU A O 13
ATOM 20278 N N . ASN A 1 44 ? -16.251 1.489 -1.810 1.00 0.00 44 ASN A N 13
ATOM 20279 C CA . ASN A 1 44 ? -17.053 2.567 -2.363 1.00 0.00 44 ASN A CA 13
ATOM 20280 C C . ASN A 1 44 ? -16.488 3.910 -1.896 1.00 0.00 44 ASN A C 13
ATOM 20281 O O . ASN A 1 44 ? -17.159 4.658 -1.187 1.00 0.00 44 ASN A O 13
ATOM 20292 N N . ALA A 1 45 ? -15.258 4.175 -2.314 1.00 0.00 45 ALA A N 13
ATOM 20293 C CA . ALA A 1 45 ? -14.595 5.415 -1.949 1.00 0.00 45 ALA A CA 13
ATOM 20294 C C . ALA A 1 45 ? -13.660 5.842 -3.082 1.00 0.00 45 ALA A C 13
ATOM 20295 O O . ALA A 1 45 ? -13.698 5.271 -4.171 1.00 0.00 45 ALA A O 13
ATOM 20302 N N . ASN A 1 46 ? -12.843 6.842 -2.786 1.00 0.00 46 ASN A N 13
ATOM 20303 C CA . ASN A 1 46 ? -11.899 7.351 -3.767 1.00 0.00 46 ASN A CA 13
ATOM 20304 C C . ASN A 1 46 ? -10.643 6.478 -3.762 1.00 0.00 46 ASN A C 13
ATOM 20305 O O . ASN A 1 46 ? -10.609 5.437 -3.109 1.00 0.00 46 ASN A O 13
ATOM 20316 N N . LYS A 1 47 ? -9.640 6.935 -4.497 1.00 0.00 47 LYS A N 13
ATOM 20317 C CA . LYS A 1 47 ? -8.385 6.209 -4.586 1.00 0.00 47 LYS A CA 13
ATOM 20318 C C . LYS A 1 47 ? -7.283 7.018 -3.900 1.00 0.00 47 LYS A C 13
ATOM 20319 O O . LYS A 1 47 ? -7.470 7.510 -2.788 1.00 0.00 47 LYS A O 13
ATOM 20337 N N . GLN A 1 48 ? -6.158 7.130 -4.590 1.00 0.00 48 GLN A N 13
ATOM 20338 C CA . GLN A 1 48 ? -5.026 7.871 -4.061 1.00 0.00 48 GLN A CA 13
ATOM 20339 C C . GLN A 1 48 ? -4.946 7.705 -2.543 1.00 0.00 48 GLN A C 13
ATOM 20340 O O . GLN A 1 48 ? -4.387 6.726 -2.050 1.00 0.00 48 GLN A O 13
ATOM 20354 N N . VAL A 1 49 ? -5.512 8.677 -1.842 1.00 0.00 49 VAL A N 13
ATOM 20355 C CA . VAL A 1 49 ? -5.511 8.651 -0.390 1.00 0.00 49 VAL A CA 13
ATOM 20356 C C . VAL A 1 49 ? -5.767 7.222 0.091 1.00 0.00 49 VAL A C 13
ATOM 20357 O O . VAL A 1 49 ? -5.301 6.829 1.159 1.00 0.00 49 VAL A O 13
ATOM 20370 N N . LEU A 1 50 ? -6.508 6.481 -0.722 1.00 0.00 50 LEU A N 13
ATOM 20371 C CA . LEU A 1 50 ? -6.832 5.104 -0.393 1.00 0.00 50 LEU A CA 13
ATOM 20372 C C . LEU A 1 50 ? -5.672 4.198 -0.813 1.00 0.00 50 LEU A C 13
ATOM 20373 O O . LEU A 1 50 ? -5.140 4.336 -1.914 1.00 0.00 50 LEU A O 13
ATOM 20389 N N . VAL A 1 51 ? -5.315 3.293 0.085 1.00 0.00 51 VAL A N 13
ATOM 20390 C CA . VAL A 1 51 ? -4.229 2.365 -0.179 1.00 0.00 51 VAL A CA 13
ATOM 20391 C C . VAL A 1 51 ? -4.425 1.103 0.664 1.00 0.00 51 VAL A C 13
ATOM 20392 O O . VAL A 1 51 ? -5.345 1.033 1.478 1.00 0.00 51 VAL A O 13
ATOM 20405 N N . VAL A 1 52 ? -3.545 0.137 0.440 1.00 0.00 52 VAL A N 13
ATOM 20406 C CA . VAL A 1 52 ? -3.611 -1.117 1.170 1.00 0.00 52 VAL A CA 13
ATOM 20407 C C . VAL A 1 52 ? -2.510 -1.144 2.232 1.00 0.00 52 VAL A C 13
ATOM 20408 O O . VAL A 1 52 ? -1.413 -0.635 2.007 1.00 0.00 52 VAL A O 13
ATOM 20421 N N . ASP A 1 53 ? -2.843 -1.739 3.368 1.00 0.00 53 ASP A N 13
ATOM 20422 C CA . ASP A 1 53 ? -1.895 -1.838 4.466 1.00 0.00 53 ASP A CA 13
ATOM 20423 C C . ASP A 1 53 ? -0.837 -2.891 4.128 1.00 0.00 53 ASP A C 13
ATOM 20424 O O . ASP A 1 53 ? 0.357 -2.595 4.121 1.00 0.00 53 ASP A O 13
ATOM 20434 N N . THR A 1 54 ? -1.314 -4.096 3.858 1.00 0.00 54 THR A N 13
ATOM 20435 C CA . THR A 1 54 ? -0.424 -5.195 3.520 1.00 0.00 54 THR A CA 13
ATOM 20436 C C . THR A 1 54 ? -1.231 -6.437 3.140 1.00 0.00 54 THR A C 13
ATOM 20437 O O . THR A 1 54 ? -2.411 -6.542 3.474 1.00 0.00 54 THR A O 13
ATOM 20448 N N . LEU A 1 55 ? -0.563 -7.348 2.447 1.00 0.00 55 LEU A N 13
ATOM 20449 C CA . LEU A 1 55 ? -1.203 -8.580 2.018 1.00 0.00 55 LEU A CA 13
ATOM 20450 C C . LEU A 1 55 ? -0.255 -9.755 2.263 1.00 0.00 55 LEU A C 13
ATOM 20451 O O . LEU A 1 55 ? 0.924 -9.556 2.553 1.00 0.00 55 LEU A O 13
ATOM 20467 N N . ASP A 1 56 ? -0.804 -10.954 2.136 1.00 0.00 56 ASP A N 13
ATOM 20468 C CA . ASP A 1 56 ? -0.021 -12.161 2.340 1.00 0.00 56 ASP A CA 13
ATOM 20469 C C . ASP A 1 56 ? -0.755 -13.351 1.718 1.00 0.00 56 ASP A C 13
ATOM 20470 O O . ASP A 1 56 ? -1.884 -13.656 2.097 1.00 0.00 56 ASP A O 13
ATOM 20480 N N . GLN A 1 57 ? -0.082 -13.991 0.773 1.00 0.00 57 GLN A N 13
ATOM 20481 C CA . GLN A 1 57 ? -0.656 -15.140 0.094 1.00 0.00 57 GLN A CA 13
ATOM 20482 C C . GLN A 1 57 ? -0.788 -16.317 1.062 1.00 0.00 57 GLN A C 13
ATOM 20483 O O . GLN A 1 57 ? 0.095 -16.547 1.887 1.00 0.00 57 GLN A O 13
ATOM 20497 N N . ILE A 1 58 ? -1.895 -17.032 0.928 1.00 0.00 58 ILE A N 13
ATOM 20498 C CA . ILE A 1 58 ? -2.153 -18.179 1.781 1.00 0.00 58 ILE A CA 13
ATOM 20499 C C . ILE A 1 58 ? -1.548 -19.430 1.141 1.00 0.00 58 ILE A C 13
ATOM 20500 O O . ILE A 1 58 ? -1.715 -19.662 -0.055 1.00 0.00 58 ILE A O 13
ATOM 20516 N N . PHE A 1 59 ? -0.861 -20.206 1.967 1.00 0.00 59 PHE A N 13
ATOM 20517 C CA . PHE A 1 59 ? -0.231 -21.428 1.496 1.00 0.00 59 PHE A CA 13
ATOM 20518 C C . PHE A 1 59 ? -1.252 -22.562 1.384 1.00 0.00 59 PHE A C 13
ATOM 20519 O O . PHE A 1 59 ? -1.283 -23.277 0.384 1.00 0.00 59 PHE A O 13
ATOM 20536 N N . GLY A 1 60 ? -2.062 -22.692 2.425 1.00 0.00 60 GLY A N 13
ATOM 20537 C CA . GLY A 1 60 ? -3.080 -23.727 2.455 1.00 0.00 60 GLY A CA 13
ATOM 20538 C C . GLY A 1 60 ? -3.715 -23.912 1.075 1.00 0.00 60 GLY A C 13
ATOM 20539 O O . GLY A 1 60 ? -3.835 -25.035 0.589 1.00 0.00 60 GLY A O 13
ATOM 20543 N N . LYS A 1 61 ? -4.105 -22.792 0.483 1.00 0.00 61 LYS A N 13
ATOM 20544 C CA . LYS A 1 61 ? -4.725 -22.817 -0.831 1.00 0.00 61 LYS A CA 13
ATOM 20545 C C . LYS A 1 61 ? -4.285 -21.583 -1.621 1.00 0.00 61 LYS A C 13
ATOM 20546 O O . LYS A 1 61 ? -3.237 -21.004 -1.341 1.00 0.00 61 LYS A O 13
ATOM 20564 N N . LEU A 1 62 ? -5.108 -21.217 -2.592 1.00 0.00 62 LEU A N 13
ATOM 20565 C CA . LEU A 1 62 ? -4.816 -20.062 -3.425 1.00 0.00 62 LEU A CA 13
ATOM 20566 C C . LEU A 1 62 ? -5.508 -18.829 -2.838 1.00 0.00 62 LEU A C 13
ATOM 20567 O O . LEU A 1 62 ? -6.040 -18.001 -3.577 1.00 0.00 62 LEU A O 13
ATOM 20583 N N . GLU A 1 63 ? -5.479 -18.746 -1.517 1.00 0.00 63 GLU A N 13
ATOM 20584 C CA . GLU A 1 63 ? -6.096 -17.628 -0.824 1.00 0.00 63 GLU A CA 13
ATOM 20585 C C . GLU A 1 63 ? -5.042 -16.580 -0.461 1.00 0.00 63 GLU A C 13
ATOM 20586 O O . GLU A 1 63 ? -3.844 -16.860 -0.502 1.00 0.00 63 GLU A O 13
ATOM 20599 N N . ALA A 1 64 ? -5.525 -15.397 -0.112 1.00 0.00 64 ALA A N 13
ATOM 20600 C CA . ALA A 1 64 ? -4.638 -14.307 0.258 1.00 0.00 64 ALA A CA 13
ATOM 20601 C C . ALA A 1 64 ? -5.367 -13.367 1.220 1.00 0.00 64 ALA A C 13
ATOM 20602 O O . ALA A 1 64 ? -6.511 -12.986 0.974 1.00 0.00 64 ALA A O 13
ATOM 20609 N N . GLU A 1 65 ? -4.677 -13.020 2.295 1.00 0.00 65 GLU A N 13
ATOM 20610 C CA . GLU A 1 65 ? -5.244 -12.132 3.295 1.00 0.00 65 GLU A CA 13
ATOM 20611 C C . GLU A 1 65 ? -4.460 -10.819 3.346 1.00 0.00 65 GLU A C 13
ATOM 20612 O O . GLU A 1 65 ? -3.234 -10.820 3.255 1.00 0.00 65 GLU A O 13
ATOM 20625 N N . GLY A 1 66 ? -5.201 -9.730 3.489 1.00 0.00 66 GLY A N 13
ATOM 20626 C CA . GLY A 1 66 ? -4.592 -8.413 3.551 1.00 0.00 66 GLY A CA 13
ATOM 20627 C C . GLY A 1 66 ? -5.503 -7.420 4.277 1.00 0.00 66 GLY A C 13
ATOM 20628 O O . GLY A 1 66 ? -6.678 -7.702 4.501 1.00 0.00 66 GLY A O 13
ATOM 20632 N N . TYR A 1 67 ? -4.924 -6.280 4.623 1.00 0.00 67 TYR A N 13
ATOM 20633 C CA . TYR A 1 67 ? -5.669 -5.244 5.319 1.00 0.00 67 TYR A CA 13
ATOM 20634 C C . TYR A 1 67 ? -5.704 -3.951 4.502 1.00 0.00 67 TYR A C 13
ATOM 20635 O O . TYR A 1 67 ? -4.699 -3.559 3.910 1.00 0.00 67 TYR A O 13
ATOM 20653 N N . ALA A 1 68 ? -6.870 -3.323 4.496 1.00 0.00 68 ALA A N 13
ATOM 20654 C CA . ALA A 1 68 ? -7.048 -2.081 3.763 1.00 0.00 68 ALA A CA 13
ATOM 20655 C C . ALA A 1 68 ? -7.183 -0.923 4.753 1.00 0.00 68 ALA A C 13
ATOM 20656 O O . ALA A 1 68 ? -7.797 -1.072 5.808 1.00 0.00 68 ALA A O 13
ATOM 20663 N N . LYS A 1 69 ? -6.598 0.205 4.377 1.00 0.00 69 LYS A N 13
ATOM 20664 C CA . LYS A 1 69 ? -6.645 1.389 5.219 1.00 0.00 69 LYS A CA 13
ATOM 20665 C C . LYS A 1 69 ? -7.003 2.605 4.363 1.00 0.00 69 LYS A C 13
ATOM 20666 O O . LYS A 1 69 ? -6.601 2.692 3.204 1.00 0.00 69 LYS A O 13
ATOM 20684 N N . ILE A 1 70 ? -7.755 3.513 4.968 1.00 0.00 70 ILE A N 13
ATOM 20685 C CA . ILE A 1 70 ? -8.173 4.719 4.274 1.00 0.00 70 ILE A CA 13
ATOM 20686 C C . ILE A 1 70 ? -7.974 5.925 5.196 1.00 0.00 70 ILE A C 13
ATOM 20687 O O . ILE A 1 70 ? -8.304 5.867 6.379 1.00 0.00 70 ILE A O 13
ATOM 20703 N N . TYR A 1 71 ? -7.437 6.989 4.617 1.00 0.00 71 TYR A N 13
ATOM 20704 C CA . TYR A 1 71 ? -7.191 8.207 5.372 1.00 0.00 71 TYR A CA 13
ATOM 20705 C C . TYR A 1 71 ? -8.081 9.348 4.875 1.00 0.00 71 TYR A C 13
ATOM 20706 O O . TYR A 1 71 ? -8.918 9.151 3.996 1.00 0.00 71 TYR A O 13
ATOM 20724 N N . ASN A 1 72 ? -7.868 10.518 5.460 1.00 0.00 72 ASN A N 13
ATOM 20725 C CA . ASN A 1 72 ? -8.641 11.691 5.088 1.00 0.00 72 ASN A CA 13
ATOM 20726 C C . ASN A 1 72 ? -7.723 12.702 4.397 1.00 0.00 72 ASN A C 13
ATOM 20727 O O . ASN A 1 72 ? -8.017 13.160 3.294 1.00 0.00 72 ASN A O 13
ATOM 20738 N N . ASP A 1 73 ? -6.632 13.023 5.076 1.00 0.00 73 ASP A N 13
ATOM 20739 C CA . ASP A 1 73 ? -5.669 13.971 4.541 1.00 0.00 73 ASP A CA 13
ATOM 20740 C C . ASP A 1 73 ? -4.258 13.405 4.702 1.00 0.00 73 ASP A C 13
ATOM 20741 O O . ASP A 1 73 ? -3.836 13.084 5.813 1.00 0.00 73 ASP A O 13
ATOM 20751 N N . GLU A 1 74 ? -3.566 13.297 3.578 1.00 0.00 74 GLU A N 13
ATOM 20752 C CA . GLU A 1 74 ? -2.210 12.774 3.579 1.00 0.00 74 GLU A CA 13
ATOM 20753 C C . GLU A 1 74 ? -1.311 13.634 4.472 1.00 0.00 74 GLU A C 13
ATOM 20754 O O . GLU A 1 74 ? -0.245 13.190 4.896 1.00 0.00 74 GLU A O 13
ATOM 20767 N N . LYS A 1 75 ? -1.774 14.848 4.729 1.00 0.00 75 LYS A N 13
ATOM 20768 C CA . LYS A 1 75 ? -1.026 15.773 5.562 1.00 0.00 75 LYS A CA 13
ATOM 20769 C C . LYS A 1 75 ? -0.807 15.149 6.942 1.00 0.00 75 LYS A C 13
ATOM 20770 O O . LYS A 1 75 ? 0.288 15.225 7.496 1.00 0.00 75 LYS A O 13
ATOM 20788 N N . ALA A 1 76 ? -1.868 14.544 7.457 1.00 0.00 76 ALA A N 13
ATOM 20789 C CA . ALA A 1 76 ? -1.806 13.906 8.761 1.00 0.00 76 ALA A CA 13
ATOM 20790 C C . ALA A 1 76 ? -1.060 12.576 8.639 1.00 0.00 76 ALA A C 13
ATOM 20791 O O . ALA A 1 76 ? -0.106 12.326 9.374 1.00 0.00 76 ALA A O 13
ATOM 20798 N N . MET A 1 77 ? -1.522 11.758 7.705 1.00 0.00 77 MET A N 13
ATOM 20799 C CA . MET A 1 77 ? -0.911 10.460 7.477 1.00 0.00 77 MET A CA 13
ATOM 20800 C C . MET A 1 77 ? 0.590 10.600 7.218 1.00 0.00 77 MET A C 13
ATOM 20801 O O . MET A 1 77 ? 1.397 9.901 7.831 1.00 0.00 77 MET A O 13
ATOM 20815 N N . ALA A 1 78 ? 0.920 11.506 6.310 1.00 0.00 78 ALA A N 13
ATOM 20816 C CA . ALA A 1 78 ? 2.311 11.745 5.963 1.00 0.00 78 ALA A CA 13
ATOM 20817 C C . ALA A 1 78 ? 3.116 11.989 7.240 1.00 0.00 78 ALA A C 13
ATOM 20818 O O . ALA A 1 78 ? 4.307 11.685 7.295 1.00 0.00 78 ALA A O 13
ATOM 20825 N N . THR A 1 79 ? 2.434 12.534 8.237 1.00 0.00 79 THR A N 13
ATOM 20826 C CA . THR A 1 79 ? 3.072 12.823 9.511 1.00 0.00 79 THR A CA 13
ATOM 20827 C C . THR A 1 79 ? 2.919 11.635 10.464 1.00 0.00 79 THR A C 13
ATOM 20828 O O . THR A 1 79 ? 3.906 11.004 10.837 1.00 0.00 79 THR A O 13
ATOM 20839 N N . ILE A 1 80 ? 1.674 11.367 10.829 1.00 0.00 80 ILE A N 13
ATOM 20840 C CA . ILE A 1 80 ? 1.379 10.267 11.730 1.00 0.00 80 ILE A CA 13
ATOM 20841 C C . ILE A 1 80 ? 2.147 9.023 11.279 1.00 0.00 80 ILE A C 13
ATOM 20842 O O . ILE A 1 80 ? 3.086 8.592 11.948 1.00 0.00 80 ILE A O 13
ATOM 20858 N N . GLU A 1 81 ? 1.720 8.482 10.148 1.00 0.00 81 GLU A N 13
ATOM 20859 C CA . GLU A 1 81 ? 2.356 7.296 9.599 1.00 0.00 81 GLU A CA 13
ATOM 20860 C C . GLU A 1 81 ? 3.845 7.556 9.357 1.00 0.00 81 GLU A C 13
ATOM 20861 O O . GLU A 1 81 ? 4.287 8.703 9.363 1.00 0.00 81 GLU A O 13
ATOM 20874 N N . THR A 1 82 ? 4.575 6.470 9.148 1.00 0.00 82 THR A N 13
ATOM 20875 C CA . THR A 1 82 ? 6.005 6.566 8.905 1.00 0.00 82 THR A CA 13
ATOM 20876 C C . THR A 1 82 ? 6.341 6.057 7.502 1.00 0.00 82 THR A C 13
ATOM 20877 O O . THR A 1 82 ? 5.467 5.567 6.789 1.00 0.00 82 THR A O 13
ATOM 20888 N N . LYS A 1 83 ? 7.611 6.192 7.147 1.00 0.00 83 LYS A N 13
ATOM 20889 C CA . LYS A 1 83 ? 8.074 5.751 5.842 1.00 0.00 83 LYS A CA 13
ATOM 20890 C C . LYS A 1 83 ? 7.601 4.318 5.595 1.00 0.00 83 LYS A C 13
ATOM 20891 O O . LYS A 1 83 ? 7.429 3.906 4.449 1.00 0.00 83 LYS A O 13
ATOM 20909 N N . SER A 1 84 ? 7.404 3.596 6.689 1.00 0.00 84 SER A N 13
ATOM 20910 C CA . SER A 1 84 ? 6.954 2.218 6.605 1.00 0.00 84 SER A CA 13
ATOM 20911 C C . SER A 1 84 ? 5.635 2.143 5.832 1.00 0.00 84 SER A C 13
ATOM 20912 O O . SER A 1 84 ? 5.464 1.280 4.972 1.00 0.00 84 SER A O 13
ATOM 20920 N N . VAL A 1 85 ? 4.739 3.060 6.165 1.00 0.00 85 VAL A N 13
ATOM 20921 C CA . VAL A 1 85 ? 3.441 3.109 5.512 1.00 0.00 85 VAL A CA 13
ATOM 20922 C C . VAL A 1 85 ? 3.584 3.803 4.156 1.00 0.00 85 VAL A C 13
ATOM 20923 O O . VAL A 1 85 ? 3.234 3.234 3.123 1.00 0.00 85 VAL A O 13
ATOM 20936 N N . LEU A 1 86 ? 4.098 5.023 4.204 1.00 0.00 86 LEU A N 13
ATOM 20937 C CA . LEU A 1 86 ? 4.291 5.802 2.991 1.00 0.00 86 LEU A CA 13
ATOM 20938 C C . LEU A 1 86 ? 5.089 4.975 1.981 1.00 0.00 86 LEU A C 13
ATOM 20939 O O . LEU A 1 86 ? 5.029 5.231 0.779 1.00 0.00 86 LEU A O 13
ATOM 20955 N N . GLU A 1 87 ? 5.817 4.000 2.505 1.00 0.00 87 GLU A N 13
ATOM 20956 C CA . GLU A 1 87 ? 6.625 3.134 1.664 1.00 0.00 87 GLU A CA 13
ATOM 20957 C C . GLU A 1 87 ? 5.752 2.455 0.606 1.00 0.00 87 GLU A C 13
ATOM 20958 O O . GLU A 1 87 ? 6.069 2.491 -0.582 1.00 0.00 87 GLU A O 13
ATOM 20971 N N . LYS A 1 88 ? 4.670 1.852 1.077 1.00 0.00 88 LYS A N 13
ATOM 20972 C CA . LYS A 1 88 ? 3.749 1.166 0.187 1.00 0.00 88 LYS A CA 13
ATOM 20973 C C . LYS A 1 88 ? 3.392 2.089 -0.980 1.00 0.00 88 LYS A C 13
ATOM 20974 O O . LYS A 1 88 ? 3.761 1.821 -2.123 1.00 0.00 88 LYS A O 13
ATOM 20992 N N . ASN A 1 89 ? 2.678 3.155 -0.653 1.00 0.00 89 ASN A N 13
ATOM 20993 C CA . ASN A 1 89 ? 2.267 4.119 -1.660 1.00 0.00 89 ASN A CA 13
ATOM 20994 C C . ASN A 1 89 ? 3.489 4.914 -2.127 1.00 0.00 89 ASN A C 13
ATOM 20995 O O . ASN A 1 89 ? 4.036 5.716 -1.374 1.00 0.00 89 ASN A O 13
ATOM 21006 N N . LYS A 1 90 ? 3.878 4.663 -3.368 1.00 0.00 90 LYS A N 13
ATOM 21007 C CA . LYS A 1 90 ? 5.025 5.344 -3.946 1.00 0.00 90 LYS A CA 13
ATOM 21008 C C . LYS A 1 90 ? 5.003 6.814 -3.523 1.00 0.00 90 LYS A C 13
ATOM 21009 O O . LYS A 1 90 ? 3.935 7.394 -3.334 1.00 0.00 90 LYS A O 13
ATOM 21027 N N . ILE A 1 91 ? 6.196 7.376 -3.388 1.00 0.00 91 ILE A N 13
ATOM 21028 C CA . ILE A 1 91 ? 6.328 8.767 -2.991 1.00 0.00 91 ILE A CA 13
ATOM 21029 C C . ILE A 1 91 ? 6.922 9.569 -4.152 1.00 0.00 91 ILE A C 13
ATOM 21030 O O . ILE A 1 91 ? 6.189 10.089 -4.991 1.00 0.00 91 ILE A O 13
ATOM 21046 N N . GLU A 1 92 ? 8.245 9.643 -4.161 1.00 0.00 92 GLU A N 13
ATOM 21047 C CA . GLU A 1 92 ? 8.946 10.373 -5.203 1.00 0.00 92 GLU A CA 13
ATOM 21048 C C . GLU A 1 92 ? 10.419 9.958 -5.243 1.00 0.00 92 GLU A C 13
ATOM 21049 O O . GLU A 1 92 ? 10.881 9.217 -4.378 1.00 0.00 92 GLU A O 13
ATOM 21062 N N . GLU A 1 93 ? 11.113 10.455 -6.256 1.00 0.00 93 GLU A N 13
ATOM 21063 C CA . GLU A 1 93 ? 12.523 10.145 -6.420 1.00 0.00 93 GLU A CA 13
ATOM 21064 C C . GLU A 1 93 ? 13.385 11.262 -5.828 1.00 0.00 93 GLU A C 13
ATOM 21065 O O . GLU A 1 93 ? 12.863 12.199 -5.224 1.00 0.00 93 GLU A O 13
ATOM 21078 N N . GLU A 1 94 ? 14.688 11.127 -6.022 1.00 0.00 94 GLU A N 13
ATOM 21079 C CA . GLU A 1 94 ? 15.627 12.114 -5.515 1.00 0.00 94 GLU A CA 13
ATOM 21080 C C . GLU A 1 94 ? 15.804 13.247 -6.527 1.00 0.00 94 GLU A C 13
ATOM 21081 O O . GLU A 1 94 ? 15.015 13.378 -7.462 1.00 0.00 94 GLU A O 13
ATOM 21094 N N . ALA A 1 95 ? 16.843 14.038 -6.306 1.00 0.00 95 ALA A N 13
ATOM 21095 C CA . ALA A 1 95 ? 17.134 15.156 -7.187 1.00 0.00 95 ALA A CA 13
ATOM 21096 C C . ALA A 1 95 ? 18.405 15.859 -6.708 1.00 0.00 95 ALA A C 13
ATOM 21097 O O . ALA A 1 95 ? 18.346 16.747 -5.858 1.00 0.00 95 ALA A O 13
ATOM 21104 N N . GLU A 1 96 ? 19.527 15.437 -7.275 1.00 0.00 96 GLU A N 13
ATOM 21105 C CA . GLU A 1 96 ? 20.810 16.016 -6.917 1.00 0.00 96 GLU A CA 13
ATOM 21106 C C . GLU A 1 96 ? 20.674 17.527 -6.716 1.00 0.00 96 GLU A C 13
ATOM 21107 O O . GLU A 1 96 ? 20.879 18.030 -5.612 1.00 0.00 96 GLU A O 13
ATOM 21120 N N . ALA A 1 97 ? 20.328 18.207 -7.798 1.00 0.00 97 ALA A N 13
ATOM 21121 C CA . ALA A 1 97 ? 20.162 19.650 -7.754 1.00 0.00 97 ALA A CA 13
ATOM 21122 C C . ALA A 1 97 ? 18.752 20.011 -8.225 1.00 0.00 97 ALA A C 13
ATOM 21123 O O . ALA A 1 97 ? 18.341 19.625 -9.318 1.00 0.00 97 ALA A O 13
ATOM 21130 N N . GLU A 1 98 ? 18.049 20.748 -7.376 1.00 0.00 98 GLU A N 13
ATOM 21131 C CA . GLU A 1 98 ? 16.695 21.166 -7.692 1.00 0.00 98 GLU A CA 13
ATOM 21132 C C . GLU A 1 98 ? 16.220 22.226 -6.696 1.00 0.00 98 GLU A C 13
ATOM 21133 O O . GLU A 1 98 ? 16.106 23.401 -7.042 1.00 0.00 98 GLU A O 13
ATOM 21146 N N . VAL A 1 99 ? 15.956 21.772 -5.479 1.00 0.00 99 VAL A N 13
ATOM 21147 C CA . VAL A 1 99 ? 15.496 22.667 -4.431 1.00 0.00 99 VAL A CA 13
ATOM 21148 C C . VAL A 1 99 ? 16.443 22.571 -3.234 1.00 0.00 99 VAL A C 13
ATOM 21149 O O . VAL A 1 99 ? 17.285 21.677 -3.174 1.00 0.00 99 VAL A O 13
ATOM 21162 N N . ALA A 1 100 ? 16.273 23.505 -2.309 1.00 0.00 100 ALA A N 13
ATOM 21163 C CA . ALA A 1 100 ? 17.102 23.536 -1.116 1.00 0.00 100 ALA A CA 13
ATOM 21164 C C . ALA A 1 100 ? 16.280 23.065 0.085 1.00 0.00 100 ALA A C 13
ATOM 21165 O O . ALA A 1 100 ? 15.073 23.296 0.144 1.00 0.00 100 ALA A O 13
ATOM 21172 N N . GLU A 1 101 ? 16.965 22.412 1.011 1.00 0.00 101 GLU A N 13
ATOM 21173 C CA . GLU A 1 101 ? 16.313 21.906 2.207 1.00 0.00 101 GLU A CA 13
ATOM 21174 C C . GLU A 1 101 ? 17.354 21.553 3.271 1.00 0.00 101 GLU A C 13
ATOM 21175 O O . GLU A 1 101 ? 18.533 21.386 2.960 1.00 0.00 101 GLU A O 13
ATOM 21188 N N . GLU A 1 102 ? 16.881 21.449 4.505 1.00 0.00 102 GLU A N 13
ATOM 21189 C CA . GLU A 1 102 ? 17.756 21.118 5.616 1.00 0.00 102 GLU A CA 13
ATOM 21190 C C . GLU A 1 102 ? 18.397 19.746 5.398 1.00 0.00 102 GLU A C 13
ATOM 21191 O O . GLU A 1 102 ? 19.281 19.342 6.153 1.00 0.00 102 GLU A O 13
ATOM 21204 N N . MET A 1 1 ? -11.802 -11.491 -9.702 1.00 0.00 1 MET A N 14
ATOM 21205 C CA . MET A 1 1 ? -11.280 -11.255 -8.366 1.00 0.00 1 MET A CA 14
ATOM 21206 C C . MET A 1 1 ? -12.394 -11.336 -7.320 1.00 0.00 1 MET A C 14
ATOM 21207 O O . MET A 1 1 ? -13.469 -10.769 -7.509 1.00 0.00 1 MET A O 14
ATOM 21221 N N . ASP A 1 2 ? -12.100 -12.046 -6.242 1.00 0.00 2 ASP A N 14
ATOM 21222 C CA . ASP A 1 2 ? -13.063 -12.207 -5.166 1.00 0.00 2 ASP A CA 14
ATOM 21223 C C . ASP A 1 2 ? -12.401 -11.841 -3.835 1.00 0.00 2 ASP A C 14
ATOM 21224 O O . ASP A 1 2 ? -11.422 -12.466 -3.432 1.00 0.00 2 ASP A O 14
ATOM 21234 N N . ILE A 1 3 ? -12.964 -10.830 -3.190 1.00 0.00 3 ILE A N 14
ATOM 21235 C CA . ILE A 1 3 ? -12.443 -10.374 -1.914 1.00 0.00 3 ILE A CA 14
ATOM 21236 C C . ILE A 1 3 ? -13.496 -10.594 -0.827 1.00 0.00 3 ILE A C 14
ATOM 21237 O O . ILE A 1 3 ? -14.685 -10.378 -1.058 1.00 0.00 3 ILE A O 14
ATOM 21253 N N . SER A 1 4 ? -13.023 -11.023 0.334 1.00 0.00 4 SER A N 14
ATOM 21254 C CA . SER A 1 4 ? -13.911 -11.275 1.457 1.00 0.00 4 SER A CA 14
ATOM 21255 C C . SER A 1 4 ? -13.575 -10.329 2.612 1.00 0.00 4 SER A C 14
ATOM 21256 O O . SER A 1 4 ? -12.432 -10.277 3.063 1.00 0.00 4 SER A O 14
ATOM 21264 N N . ILE A 1 5 ? -14.591 -9.606 3.058 1.00 0.00 5 ILE A N 14
ATOM 21265 C CA . ILE A 1 5 ? -14.418 -8.667 4.152 1.00 0.00 5 ILE A CA 14
ATOM 21266 C C . ILE A 1 5 ? -14.571 -9.405 5.483 1.00 0.00 5 ILE A C 14
ATOM 21267 O O . ILE A 1 5 ? -15.545 -10.128 5.688 1.00 0.00 5 ILE A O 14
ATOM 21283 N N . ILE A 1 6 ? -13.593 -9.200 6.354 1.00 0.00 6 ILE A N 14
ATOM 21284 C CA . ILE A 1 6 ? -13.607 -9.838 7.659 1.00 0.00 6 ILE A CA 14
ATOM 21285 C C . ILE A 1 6 ? -14.232 -8.886 8.681 1.00 0.00 6 ILE A C 14
ATOM 21286 O O . ILE A 1 6 ? -15.251 -9.205 9.291 1.00 0.00 6 ILE A O 14
ATOM 21302 N N . SER A 1 7 ? -13.594 -7.734 8.836 1.00 0.00 7 SER A N 14
ATOM 21303 C CA . SER A 1 7 ? -14.075 -6.733 9.773 1.00 0.00 7 SER A CA 14
ATOM 21304 C C . SER A 1 7 ? -13.998 -5.342 9.140 1.00 0.00 7 SER A C 14
ATOM 21305 O O . SER A 1 7 ? -13.244 -5.130 8.191 1.00 0.00 7 SER A O 14
ATOM 21313 N N . ASP A 1 8 ? -14.789 -4.432 9.688 1.00 0.00 8 ASP A N 14
ATOM 21314 C CA . ASP A 1 8 ? -14.819 -3.069 9.188 1.00 0.00 8 ASP A CA 14
ATOM 21315 C C . ASP A 1 8 ? -14.718 -2.096 10.365 1.00 0.00 8 ASP A C 14
ATOM 21316 O O . ASP A 1 8 ? -15.735 -1.660 10.904 1.00 0.00 8 ASP A O 14
ATOM 21326 N N . ARG A 1 9 ? -13.483 -1.785 10.730 1.00 0.00 9 ARG A N 14
ATOM 21327 C CA . ARG A 1 9 ? -13.235 -0.872 11.833 1.00 0.00 9 ARG A CA 14
ATOM 21328 C C . ARG A 1 9 ? -13.002 0.546 11.307 1.00 0.00 9 ARG A C 14
ATOM 21329 O O . ARG A 1 9 ? -12.626 0.728 10.150 1.00 0.00 9 ARG A O 14
ATOM 21349 N N . ASN A 1 10 ? -13.234 1.513 12.182 1.00 0.00 10 ASN A N 14
ATOM 21350 C CA . ASN A 1 10 ? -13.053 2.909 11.820 1.00 0.00 10 ASN A CA 14
ATOM 21351 C C . ASN A 1 10 ? -12.147 3.585 12.850 1.00 0.00 10 ASN A C 14
ATOM 21352 O O . ASN A 1 10 ? -12.284 3.353 14.051 1.00 0.00 10 ASN A O 14
ATOM 21363 N N . ASN A 1 11 ? -11.239 4.406 12.344 1.00 0.00 11 ASN A N 14
ATOM 21364 C CA . ASN A 1 11 ? -10.309 5.117 13.204 1.00 0.00 11 ASN A CA 14
ATOM 21365 C C . ASN A 1 11 ? -10.551 6.623 13.074 1.00 0.00 11 ASN A C 14
ATOM 21366 O O . ASN A 1 11 ? -9.972 7.275 12.207 1.00 0.00 11 ASN A O 14
ATOM 21377 N N . PRO A 1 12 ? -11.427 7.145 13.973 1.00 0.00 12 PRO A N 14
ATOM 21378 C CA . PRO A 1 12 ? -11.753 8.561 13.967 1.00 0.00 12 PRO A CA 14
ATOM 21379 C C . PRO A 1 12 ? -10.608 9.389 14.553 1.00 0.00 12 PRO A C 14
ATOM 21380 O O . PRO A 1 12 ? -10.242 10.427 14.004 1.00 0.00 12 PRO A O 14
ATOM 21391 N N . LEU A 1 13 ? -10.071 8.897 15.661 1.00 0.00 13 LEU A N 14
ATOM 21392 C CA . LEU A 1 13 ? -8.974 9.578 16.328 1.00 0.00 13 LEU A CA 14
ATOM 21393 C C . LEU A 1 13 ? -7.936 10.002 15.288 1.00 0.00 13 LEU A C 14
ATOM 21394 O O . LEU A 1 13 ? -7.752 11.193 15.039 1.00 0.00 13 LEU A O 14
ATOM 21410 N N . LEU A 1 14 ? -7.284 9.006 14.709 1.00 0.00 14 LEU A N 14
ATOM 21411 C CA . LEU A 1 14 ? -6.268 9.260 13.702 1.00 0.00 14 LEU A CA 14
ATOM 21412 C C . LEU A 1 14 ? -6.941 9.741 12.415 1.00 0.00 14 LEU A C 14
ATOM 21413 O O . LEU A 1 14 ? -6.277 10.257 11.518 1.00 0.00 14 LEU A O 14
ATOM 21429 N N . GLN A 1 15 ? -8.252 9.553 12.365 1.00 0.00 15 GLN A N 14
ATOM 21430 C CA . GLN A 1 15 ? -9.023 9.961 11.203 1.00 0.00 15 GLN A CA 14
ATOM 21431 C C . GLN A 1 15 ? -8.760 9.012 10.033 1.00 0.00 15 GLN A C 14
ATOM 21432 O O . GLN A 1 15 ? -8.912 9.393 8.873 1.00 0.00 15 GLN A O 14
ATOM 21446 N N . ARG A 1 16 ? -8.371 7.793 10.377 1.00 0.00 16 ARG A N 14
ATOM 21447 C CA . ARG A 1 16 ? -8.086 6.786 9.368 1.00 0.00 16 ARG A CA 14
ATOM 21448 C C . ARG A 1 16 ? -9.179 5.714 9.365 1.00 0.00 16 ARG A C 14
ATOM 21449 O O . ARG A 1 16 ? -10.114 5.774 10.162 1.00 0.00 16 ARG A O 14
ATOM 21469 N N . ARG A 1 17 ? -9.025 4.762 8.457 1.00 0.00 17 ARG A N 14
ATOM 21470 C CA . ARG A 1 17 ? -9.987 3.680 8.339 1.00 0.00 17 ARG A CA 14
ATOM 21471 C C . ARG A 1 17 ? -9.284 2.326 8.473 1.00 0.00 17 ARG A C 14
ATOM 21472 O O . ARG A 1 17 ? -8.287 2.072 7.799 1.00 0.00 17 ARG A O 14
ATOM 21492 N N . GLU A 1 18 ? -9.831 1.496 9.347 1.00 0.00 18 GLU A N 14
ATOM 21493 C CA . GLU A 1 18 ? -9.269 0.175 9.577 1.00 0.00 18 GLU A CA 14
ATOM 21494 C C . GLU A 1 18 ? -10.225 -0.906 9.068 1.00 0.00 18 GLU A C 14
ATOM 21495 O O . GLU A 1 18 ? -11.218 -1.219 9.722 1.00 0.00 18 GLU A O 14
ATOM 21508 N N . ILE A 1 19 ? -9.891 -1.445 7.905 1.00 0.00 19 ILE A N 14
ATOM 21509 C CA . ILE A 1 19 ? -10.708 -2.484 7.301 1.00 0.00 19 ILE A CA 14
ATOM 21510 C C . ILE A 1 19 ? -9.835 -3.708 7.010 1.00 0.00 19 ILE A C 14
ATOM 21511 O O . ILE A 1 19 ? -8.731 -3.576 6.485 1.00 0.00 19 ILE A O 14
ATOM 21527 N N . LYS A 1 20 ? -10.365 -4.869 7.364 1.00 0.00 20 LYS A N 14
ATOM 21528 C CA . LYS A 1 20 ? -9.648 -6.115 7.148 1.00 0.00 20 LYS A CA 14
ATOM 21529 C C . LYS A 1 20 ? -10.472 -7.018 6.228 1.00 0.00 20 LYS A C 14
ATOM 21530 O O . LYS A 1 20 ? -11.681 -7.156 6.407 1.00 0.00 20 LYS A O 14
ATOM 21548 N N . PHE A 1 21 ? -9.784 -7.611 5.262 1.00 0.00 21 PHE A N 14
ATOM 21549 C CA . PHE A 1 21 ? -10.436 -8.497 4.315 1.00 0.00 21 PHE A CA 14
ATOM 21550 C C . PHE A 1 21 ? -9.421 -9.424 3.642 1.00 0.00 21 PHE A C 14
ATOM 21551 O O . PHE A 1 21 ? -8.225 -9.348 3.922 1.00 0.00 21 PHE A O 14
ATOM 21568 N N . THR A 1 22 ? -9.934 -10.276 2.768 1.00 0.00 22 THR A N 14
ATOM 21569 C CA . THR A 1 22 ? -9.088 -11.216 2.054 1.00 0.00 22 THR A CA 14
ATOM 21570 C C . THR A 1 22 ? -9.281 -11.066 0.543 1.00 0.00 22 THR A C 14
ATOM 21571 O O . THR A 1 22 ? -10.320 -10.588 0.091 1.00 0.00 22 THR A O 14
ATOM 21582 N N . VAL A 1 23 ? -8.264 -11.485 -0.196 1.00 0.00 23 VAL A N 14
ATOM 21583 C CA . VAL A 1 23 ? -8.309 -11.405 -1.645 1.00 0.00 23 VAL A CA 14
ATOM 21584 C C . VAL A 1 23 ? -7.873 -12.744 -2.241 1.00 0.00 23 VAL A C 14
ATOM 21585 O O . VAL A 1 23 ? -6.829 -13.280 -1.874 1.00 0.00 23 VAL A O 14
ATOM 21598 N N . SER A 1 24 ? -8.694 -13.246 -3.151 1.00 0.00 24 SER A N 14
ATOM 21599 C CA . SER A 1 24 ? -8.406 -14.513 -3.802 1.00 0.00 24 SER A CA 14
ATOM 21600 C C . SER A 1 24 ? -8.371 -14.326 -5.320 1.00 0.00 24 SER A C 14
ATOM 21601 O O . SER A 1 24 ? -9.179 -13.583 -5.876 1.00 0.00 24 SER A O 14
ATOM 21609 N N . PHE A 1 25 ? -7.428 -15.014 -5.948 1.00 0.00 25 PHE A N 14
ATOM 21610 C CA . PHE A 1 25 ? -7.278 -14.933 -7.390 1.00 0.00 25 PHE A CA 14
ATOM 21611 C C . PHE A 1 25 ? -6.933 -16.301 -7.984 1.00 0.00 25 PHE A C 14
ATOM 21612 O O . PHE A 1 25 ? -6.815 -17.285 -7.255 1.00 0.00 25 PHE A O 14
ATOM 21629 N N . ASP A 1 26 ? -6.781 -16.318 -9.299 1.00 0.00 26 ASP A N 14
ATOM 21630 C CA . ASP A 1 26 ? -6.452 -17.549 -9.998 1.00 0.00 26 ASP A CA 14
ATOM 21631 C C . ASP A 1 26 ? -4.952 -17.576 -10.297 1.00 0.00 26 ASP A C 14
ATOM 21632 O O . ASP A 1 26 ? -4.534 -17.293 -11.419 1.00 0.00 26 ASP A O 14
ATOM 21642 N N . ALA A 1 27 ? -4.183 -17.918 -9.273 1.00 0.00 27 ALA A N 14
ATOM 21643 C CA . ALA A 1 27 ? -2.738 -17.985 -9.413 1.00 0.00 27 ALA A CA 14
ATOM 21644 C C . ALA A 1 27 ? -2.207 -16.612 -9.825 1.00 0.00 27 ALA A C 14
ATOM 21645 O O . ALA A 1 27 ? -2.920 -15.825 -10.445 1.00 0.00 27 ALA A O 14
ATOM 21652 N N . ALA A 1 28 ? -0.956 -16.364 -9.464 1.00 0.00 28 ALA A N 14
ATOM 21653 C CA . ALA A 1 28 ? -0.319 -15.099 -9.789 1.00 0.00 28 ALA A CA 14
ATOM 21654 C C . ALA A 1 28 ? -1.082 -13.960 -9.110 1.00 0.00 28 ALA A C 14
ATOM 21655 O O . ALA A 1 28 ? -2.301 -13.861 -9.239 1.00 0.00 28 ALA A O 14
ATOM 21662 N N . THR A 1 29 ? -0.333 -13.128 -8.401 1.00 0.00 29 THR A N 14
ATOM 21663 C CA . THR A 1 29 ? -0.924 -11.999 -7.702 1.00 0.00 29 THR A CA 14
ATOM 21664 C C . THR A 1 29 ? -0.856 -10.741 -8.568 1.00 0.00 29 THR A C 14
ATOM 21665 O O . THR A 1 29 ? 0.086 -10.563 -9.340 1.00 0.00 29 THR A O 14
ATOM 21676 N N . PRO A 1 30 ? -1.894 -9.876 -8.409 1.00 0.00 30 PRO A N 14
ATOM 21677 C CA . PRO A 1 30 ? -1.961 -8.639 -9.167 1.00 0.00 30 PRO A CA 14
ATOM 21678 C C . PRO A 1 30 ? -0.972 -7.606 -8.622 1.00 0.00 30 PRO A C 14
ATOM 21679 O O . PRO A 1 30 ? 0.177 -7.551 -9.057 1.00 0.00 30 PRO A O 14
ATOM 21690 N N . SER A 1 31 ? -1.455 -6.814 -7.676 1.00 0.00 31 SER A N 14
ATOM 21691 C CA . SER A 1 31 ? -0.628 -5.786 -7.066 1.00 0.00 31 SER A CA 14
ATOM 21692 C C . SER A 1 31 ? -1.448 -4.989 -6.051 1.00 0.00 31 SER A C 14
ATOM 21693 O O . SER A 1 31 ? -2.632 -5.259 -5.854 1.00 0.00 31 SER A O 14
ATOM 21701 N N . ILE A 1 32 ? -0.787 -4.020 -5.434 1.00 0.00 32 ILE A N 14
ATOM 21702 C CA . ILE A 1 32 ? -1.441 -3.181 -4.443 1.00 0.00 32 ILE A CA 14
ATOM 21703 C C . ILE A 1 32 ? -2.417 -2.235 -5.147 1.00 0.00 32 ILE A C 14
ATOM 21704 O O . ILE A 1 32 ? -3.610 -2.232 -4.847 1.00 0.00 32 ILE A O 14
ATOM 21720 N N . LYS A 1 33 ? -1.872 -1.456 -6.071 1.00 0.00 33 LYS A N 14
ATOM 21721 C CA . LYS A 1 33 ? -2.679 -0.508 -6.820 1.00 0.00 33 LYS A CA 14
ATOM 21722 C C . LYS A 1 33 ? -3.791 -1.260 -7.556 1.00 0.00 33 LYS A C 14
ATOM 21723 O O . LYS A 1 33 ? -4.866 -0.711 -7.791 1.00 0.00 33 LYS A O 14
ATOM 21741 N N . ASP A 1 34 ? -3.492 -2.504 -7.898 1.00 0.00 34 ASP A N 14
ATOM 21742 C CA . ASP A 1 34 ? -4.452 -3.337 -8.603 1.00 0.00 34 ASP A CA 14
ATOM 21743 C C . ASP A 1 34 ? -5.441 -3.929 -7.597 1.00 0.00 34 ASP A C 14
ATOM 21744 O O . ASP A 1 34 ? -6.596 -4.187 -7.935 1.00 0.00 34 ASP A O 14
ATOM 21754 N N . VAL A 1 35 ? -4.953 -4.128 -6.381 1.00 0.00 35 VAL A N 14
ATOM 21755 C CA . VAL A 1 35 ? -5.780 -4.685 -5.324 1.00 0.00 35 VAL A CA 14
ATOM 21756 C C . VAL A 1 35 ? -6.687 -3.589 -4.761 1.00 0.00 35 VAL A C 14
ATOM 21757 O O . VAL A 1 35 ? -7.849 -3.841 -4.446 1.00 0.00 35 VAL A O 14
ATOM 21770 N N . LYS A 1 36 ? -6.121 -2.396 -4.650 1.00 0.00 36 LYS A N 14
ATOM 21771 C CA . LYS A 1 36 ? -6.864 -1.261 -4.130 1.00 0.00 36 LYS A CA 14
ATOM 21772 C C . LYS A 1 36 ? -7.920 -0.837 -5.152 1.00 0.00 36 LYS A C 14
ATOM 21773 O O . LYS A 1 36 ? -8.902 -0.184 -4.801 1.00 0.00 36 LYS A O 14
ATOM 21791 N N . MET A 1 37 ? -7.683 -1.224 -6.397 1.00 0.00 37 MET A N 14
ATOM 21792 C CA . MET A 1 37 ? -8.602 -0.893 -7.472 1.00 0.00 37 MET A CA 14
ATOM 21793 C C . MET A 1 37 ? -9.980 -1.510 -7.226 1.00 0.00 37 MET A C 14
ATOM 21794 O O . MET A 1 37 ? -10.962 -0.793 -7.043 1.00 0.00 37 MET A O 14
ATOM 21808 N N . LYS A 1 38 ? -10.008 -2.835 -7.229 1.00 0.00 38 LYS A N 14
ATOM 21809 C CA . LYS A 1 38 ? -11.249 -3.557 -7.009 1.00 0.00 38 LYS A CA 14
ATOM 21810 C C . LYS A 1 38 ? -11.777 -3.240 -5.607 1.00 0.00 38 LYS A C 14
ATOM 21811 O O . LYS A 1 38 ? -12.987 -3.218 -5.387 1.00 0.00 38 LYS A O 14
ATOM 21829 N N . LEU A 1 39 ? -10.843 -3.004 -4.698 1.00 0.00 39 LEU A N 14
ATOM 21830 C CA . LEU A 1 39 ? -11.199 -2.689 -3.325 1.00 0.00 39 LEU A CA 14
ATOM 21831 C C . LEU A 1 39 ? -12.055 -1.421 -3.302 1.00 0.00 39 LEU A C 14
ATOM 21832 O O . LEU A 1 39 ? -12.908 -1.260 -2.431 1.00 0.00 39 LEU A O 14
ATOM 21848 N N . VAL A 1 40 ? -11.796 -0.554 -4.270 1.00 0.00 40 VAL A N 14
ATOM 21849 C CA . VAL A 1 40 ? -12.533 0.695 -4.371 1.00 0.00 40 VAL A CA 14
ATOM 21850 C C . VAL A 1 40 ? -14.033 0.395 -4.418 1.00 0.00 40 VAL A C 14
ATOM 21851 O O . VAL A 1 40 ? -14.835 1.132 -3.845 1.00 0.00 40 VAL A O 14
ATOM 21864 N N . ALA A 1 41 ? -14.366 -0.688 -5.103 1.00 0.00 41 ALA A N 14
ATOM 21865 C CA . ALA A 1 41 ? -15.756 -1.095 -5.232 1.00 0.00 41 ALA A CA 14
ATOM 21866 C C . ALA A 1 41 ? -16.229 -1.705 -3.911 1.00 0.00 41 ALA A C 14
ATOM 21867 O O . ALA A 1 41 ? -17.290 -1.349 -3.403 1.00 0.00 41 ALA A O 14
ATOM 21874 N N . VAL A 1 42 ? -15.415 -2.614 -3.392 1.00 0.00 42 VAL A N 14
ATOM 21875 C CA . VAL A 1 42 ? -15.737 -3.278 -2.140 1.00 0.00 42 VAL A CA 14
ATOM 21876 C C . VAL A 1 42 ? -15.885 -2.229 -1.036 1.00 0.00 42 VAL A C 14
ATOM 21877 O O . VAL A 1 42 ? -16.888 -2.210 -0.323 1.00 0.00 42 VAL A O 14
ATOM 21890 N N . LEU A 1 43 ? -14.871 -1.382 -0.928 1.00 0.00 43 LEU A N 14
ATOM 21891 C CA . LEU A 1 43 ? -14.876 -0.334 0.077 1.00 0.00 43 LEU A CA 14
ATOM 21892 C C . LEU A 1 43 ? -15.886 0.745 -0.320 1.00 0.00 43 LEU A C 14
ATOM 21893 O O . LEU A 1 43 ? -16.584 1.292 0.532 1.00 0.00 43 LEU A O 14
ATOM 21909 N N . ASN A 1 44 ? -15.933 1.016 -1.616 1.00 0.00 44 ASN A N 14
ATOM 21910 C CA . ASN A 1 44 ? -16.846 2.020 -2.137 1.00 0.00 44 ASN A CA 14
ATOM 21911 C C . ASN A 1 44 ? -16.415 3.402 -1.642 1.00 0.00 44 ASN A C 14
ATOM 21912 O O . ASN A 1 44 ? -17.210 4.126 -1.044 1.00 0.00 44 ASN A O 14
ATOM 21923 N N . ALA A 1 45 ? -15.159 3.726 -1.911 1.00 0.00 45 ALA A N 14
ATOM 21924 C CA . ALA A 1 45 ? -14.614 5.009 -1.500 1.00 0.00 45 ALA A CA 14
ATOM 21925 C C . ALA A 1 45 ? -13.852 5.633 -2.671 1.00 0.00 45 ALA A C 14
ATOM 21926 O O . ALA A 1 45 ? -13.924 5.141 -3.795 1.00 0.00 45 ALA A O 14
ATOM 21933 N N . ASN A 1 46 ? -13.140 6.708 -2.367 1.00 0.00 46 ASN A N 14
ATOM 21934 C CA . ASN A 1 46 ? -12.365 7.404 -3.379 1.00 0.00 46 ASN A CA 14
ATOM 21935 C C . ASN A 1 46 ? -11.169 6.539 -3.785 1.00 0.00 46 ASN A C 14
ATOM 21936 O O . ASN A 1 46 ? -10.487 5.978 -2.930 1.00 0.00 46 ASN A O 14
ATOM 21947 N N . LYS A 1 47 ? -10.952 6.461 -5.090 1.00 0.00 47 LYS A N 14
ATOM 21948 C CA . LYS A 1 47 ? -9.851 5.674 -5.618 1.00 0.00 47 LYS A CA 14
ATOM 21949 C C . LYS A 1 47 ? -8.527 6.265 -5.129 1.00 0.00 47 LYS A C 14
ATOM 21950 O O . LYS A 1 47 ? -7.498 5.591 -5.146 1.00 0.00 47 LYS A O 14
ATOM 21968 N N . GLN A 1 48 ? -8.596 7.519 -4.706 1.00 0.00 48 GLN A N 14
ATOM 21969 C CA . GLN A 1 48 ? -7.416 8.208 -4.214 1.00 0.00 48 GLN A CA 14
ATOM 21970 C C . GLN A 1 48 ? -7.380 8.173 -2.684 1.00 0.00 48 GLN A C 14
ATOM 21971 O O . GLN A 1 48 ? -8.331 7.724 -2.048 1.00 0.00 48 GLN A O 14
ATOM 21985 N N . VAL A 1 49 ? -6.273 8.655 -2.139 1.00 0.00 49 VAL A N 14
ATOM 21986 C CA . VAL A 1 49 ? -6.101 8.685 -0.696 1.00 0.00 49 VAL A CA 14
ATOM 21987 C C . VAL A 1 49 ? -6.449 7.311 -0.117 1.00 0.00 49 VAL A C 14
ATOM 21988 O O . VAL A 1 49 ? -6.832 7.204 1.047 1.00 0.00 49 VAL A O 14
ATOM 22001 N N . LEU A 1 50 ? -6.301 6.297 -0.956 1.00 0.00 50 LEU A N 14
ATOM 22002 C CA . LEU A 1 50 ? -6.595 4.936 -0.541 1.00 0.00 50 LEU A CA 14
ATOM 22003 C C . LEU A 1 50 ? -5.412 4.031 -0.898 1.00 0.00 50 LEU A C 14
ATOM 22004 O O . LEU A 1 50 ? -4.879 4.110 -2.004 1.00 0.00 50 LEU A O 14
ATOM 22020 N N . VAL A 1 51 ? -5.038 3.195 0.059 1.00 0.00 51 VAL A N 14
ATOM 22021 C CA . VAL A 1 51 ? -3.929 2.278 -0.142 1.00 0.00 51 VAL A CA 14
ATOM 22022 C C . VAL A 1 51 ? -4.117 1.053 0.757 1.00 0.00 51 VAL A C 14
ATOM 22023 O O . VAL A 1 51 ? -5.030 1.019 1.581 1.00 0.00 51 VAL A O 14
ATOM 22036 N N . VAL A 1 52 ? -3.240 0.079 0.566 1.00 0.00 52 VAL A N 14
ATOM 22037 C CA . VAL A 1 52 ? -3.298 -1.143 1.348 1.00 0.00 52 VAL A CA 14
ATOM 22038 C C . VAL A 1 52 ? -2.252 -1.080 2.464 1.00 0.00 52 VAL A C 14
ATOM 22039 O O . VAL A 1 52 ? -1.221 -0.426 2.317 1.00 0.00 52 VAL A O 14
ATOM 22052 N N . ASP A 1 53 ? -2.556 -1.769 3.555 1.00 0.00 53 ASP A N 14
ATOM 22053 C CA . ASP A 1 53 ? -1.654 -1.800 4.695 1.00 0.00 53 ASP A CA 14
ATOM 22054 C C . ASP A 1 53 ? -0.632 -2.921 4.501 1.00 0.00 53 ASP A C 14
ATOM 22055 O O . ASP A 1 53 ? 0.574 -2.681 4.540 1.00 0.00 53 ASP A O 14
ATOM 22065 N N . THR A 1 54 ? -1.151 -4.123 4.297 1.00 0.00 54 THR A N 14
ATOM 22066 C CA . THR A 1 54 ? -0.299 -5.283 4.099 1.00 0.00 54 THR A CA 14
ATOM 22067 C C . THR A 1 54 ? -1.124 -6.473 3.605 1.00 0.00 54 THR A C 14
ATOM 22068 O O . THR A 1 54 ? -2.341 -6.505 3.782 1.00 0.00 54 THR A O 14
ATOM 22079 N N . LEU A 1 55 ? -0.429 -7.423 2.998 1.00 0.00 55 LEU A N 14
ATOM 22080 C CA . LEU A 1 55 ? -1.082 -8.612 2.479 1.00 0.00 55 LEU A CA 14
ATOM 22081 C C . LEU A 1 55 ? -0.208 -9.836 2.765 1.00 0.00 55 LEU A C 14
ATOM 22082 O O . LEU A 1 55 ? 0.944 -9.697 3.171 1.00 0.00 55 LEU A O 14
ATOM 22098 N N . ASP A 1 56 ? -0.791 -11.004 2.543 1.00 0.00 56 ASP A N 14
ATOM 22099 C CA . ASP A 1 56 ? -0.080 -12.251 2.774 1.00 0.00 56 ASP A CA 14
ATOM 22100 C C . ASP A 1 56 ? -0.794 -13.384 2.035 1.00 0.00 56 ASP A C 14
ATOM 22101 O O . ASP A 1 56 ? -2.005 -13.553 2.172 1.00 0.00 56 ASP A O 14
ATOM 22111 N N . GLN A 1 57 ? -0.015 -14.131 1.267 1.00 0.00 57 GLN A N 14
ATOM 22112 C CA . GLN A 1 57 ? -0.557 -15.244 0.506 1.00 0.00 57 GLN A CA 14
ATOM 22113 C C . GLN A 1 57 ? -0.957 -16.384 1.444 1.00 0.00 57 GLN A C 14
ATOM 22114 O O . GLN A 1 57 ? -0.320 -16.597 2.475 1.00 0.00 57 GLN A O 14
ATOM 22128 N N . ILE A 1 58 ? -2.010 -17.088 1.054 1.00 0.00 58 ILE A N 14
ATOM 22129 C CA . ILE A 1 58 ? -2.502 -18.201 1.847 1.00 0.00 58 ILE A CA 14
ATOM 22130 C C . ILE A 1 58 ? -1.973 -19.512 1.263 1.00 0.00 58 ILE A C 14
ATOM 22131 O O . ILE A 1 58 ? -2.051 -19.732 0.055 1.00 0.00 58 ILE A O 14
ATOM 22147 N N . PHE A 1 59 ? -1.447 -20.347 2.147 1.00 0.00 59 PHE A N 14
ATOM 22148 C CA . PHE A 1 59 ? -0.906 -21.631 1.732 1.00 0.00 59 PHE A CA 14
ATOM 22149 C C . PHE A 1 59 ? -2.026 -22.642 1.480 1.00 0.00 59 PHE A C 14
ATOM 22150 O O . PHE A 1 59 ? -1.982 -23.391 0.505 1.00 0.00 59 PHE A O 14
ATOM 22167 N N . GLY A 1 60 ? -3.003 -22.632 2.375 1.00 0.00 60 GLY A N 14
ATOM 22168 C CA . GLY A 1 60 ? -4.132 -23.539 2.261 1.00 0.00 60 GLY A CA 14
ATOM 22169 C C . GLY A 1 60 ? -4.621 -23.626 0.814 1.00 0.00 60 GLY A C 14
ATOM 22170 O O . GLY A 1 60 ? -4.782 -24.720 0.274 1.00 0.00 60 GLY A O 14
ATOM 22174 N N . LYS A 1 61 ? -4.844 -22.459 0.228 1.00 0.00 61 LYS A N 14
ATOM 22175 C CA . LYS A 1 61 ? -5.312 -22.390 -1.147 1.00 0.00 61 LYS A CA 14
ATOM 22176 C C . LYS A 1 61 ? -4.656 -21.198 -1.845 1.00 0.00 61 LYS A C 14
ATOM 22177 O O . LYS A 1 61 ? -3.564 -20.775 -1.465 1.00 0.00 61 LYS A O 14
ATOM 22195 N N . LEU A 1 62 ? -5.347 -20.689 -2.854 1.00 0.00 62 LEU A N 14
ATOM 22196 C CA . LEU A 1 62 ? -4.845 -19.553 -3.609 1.00 0.00 62 LEU A CA 14
ATOM 22197 C C . LEU A 1 62 ? -5.486 -18.270 -3.080 1.00 0.00 62 LEU A C 14
ATOM 22198 O O . LEU A 1 62 ? -5.993 -17.460 -3.853 1.00 0.00 62 LEU A O 14
ATOM 22214 N N . GLU A 1 63 ? -5.444 -18.124 -1.763 1.00 0.00 63 GLU A N 14
ATOM 22215 C CA . GLU A 1 63 ? -6.014 -16.952 -1.121 1.00 0.00 63 GLU A CA 14
ATOM 22216 C C . GLU A 1 63 ? -4.903 -16.022 -0.628 1.00 0.00 63 GLU A C 14
ATOM 22217 O O . GLU A 1 63 ? -3.737 -16.412 -0.582 1.00 0.00 63 GLU A O 14
ATOM 22230 N N . ALA A 1 64 ? -5.303 -14.811 -0.272 1.00 0.00 64 ALA A N 14
ATOM 22231 C CA . ALA A 1 64 ? -4.356 -13.823 0.216 1.00 0.00 64 ALA A CA 14
ATOM 22232 C C . ALA A 1 64 ? -5.091 -12.812 1.098 1.00 0.00 64 ALA A C 14
ATOM 22233 O O . ALA A 1 64 ? -6.013 -12.138 0.642 1.00 0.00 64 ALA A O 14
ATOM 22240 N N . GLU A 1 65 ? -4.654 -12.738 2.348 1.00 0.00 65 GLU A N 14
ATOM 22241 C CA . GLU A 1 65 ? -5.258 -11.821 3.299 1.00 0.00 65 GLU A CA 14
ATOM 22242 C C . GLU A 1 65 ? -4.376 -10.583 3.475 1.00 0.00 65 GLU A C 14
ATOM 22243 O O . GLU A 1 65 ? -3.151 -10.687 3.500 1.00 0.00 65 GLU A O 14
ATOM 22256 N N . GLY A 1 66 ? -5.035 -9.438 3.592 1.00 0.00 66 GLY A N 14
ATOM 22257 C CA . GLY A 1 66 ? -4.327 -8.182 3.764 1.00 0.00 66 GLY A CA 14
ATOM 22258 C C . GLY A 1 66 ? -5.243 -7.115 4.368 1.00 0.00 66 GLY A C 14
ATOM 22259 O O . GLY A 1 66 ? -6.465 -7.213 4.269 1.00 0.00 66 GLY A O 14
ATOM 22263 N N . TYR A 1 67 ? -4.617 -6.121 4.980 1.00 0.00 67 TYR A N 14
ATOM 22264 C CA . TYR A 1 67 ? -5.360 -5.037 5.599 1.00 0.00 67 TYR A CA 14
ATOM 22265 C C . TYR A 1 67 ? -5.313 -3.775 4.735 1.00 0.00 67 TYR A C 14
ATOM 22266 O O . TYR A 1 67 ? -4.314 -3.514 4.065 1.00 0.00 67 TYR A O 14
ATOM 22284 N N . ALA A 1 68 ? -6.405 -3.026 4.778 1.00 0.00 68 ALA A N 14
ATOM 22285 C CA . ALA A 1 68 ? -6.500 -1.798 4.007 1.00 0.00 68 ALA A CA 14
ATOM 22286 C C . ALA A 1 68 ? -6.655 -0.612 4.961 1.00 0.00 68 ALA A C 14
ATOM 22287 O O . ALA A 1 68 ? -7.187 -0.761 6.061 1.00 0.00 68 ALA A O 14
ATOM 22294 N N . LYS A 1 69 ? -6.181 0.538 4.507 1.00 0.00 69 LYS A N 14
ATOM 22295 C CA . LYS A 1 69 ? -6.259 1.749 5.306 1.00 0.00 69 LYS A CA 14
ATOM 22296 C C . LYS A 1 69 ? -6.701 2.914 4.418 1.00 0.00 69 LYS A C 14
ATOM 22297 O O . LYS A 1 69 ? -6.320 2.988 3.251 1.00 0.00 69 LYS A O 14
ATOM 22315 N N . ILE A 1 70 ? -7.497 3.795 5.005 1.00 0.00 70 ILE A N 14
ATOM 22316 C CA . ILE A 1 70 ? -7.994 4.953 4.282 1.00 0.00 70 ILE A CA 14
ATOM 22317 C C . ILE A 1 70 ? -7.922 6.184 5.187 1.00 0.00 70 ILE A C 14
ATOM 22318 O O . ILE A 1 70 ? -8.348 6.137 6.341 1.00 0.00 70 ILE A O 14
ATOM 22334 N N . TYR A 1 71 ? -7.379 7.258 4.631 1.00 0.00 71 TYR A N 14
ATOM 22335 C CA . TYR A 1 71 ? -7.246 8.499 5.374 1.00 0.00 71 TYR A CA 14
ATOM 22336 C C . TYR A 1 71 ? -8.107 9.602 4.756 1.00 0.00 71 TYR A C 14
ATOM 22337 O O . TYR A 1 71 ? -8.649 9.435 3.665 1.00 0.00 71 TYR A O 14
ATOM 22355 N N . ASN A 1 72 ? -8.205 10.707 5.481 1.00 0.00 72 ASN A N 14
ATOM 22356 C CA . ASN A 1 72 ? -8.991 11.838 5.017 1.00 0.00 72 ASN A CA 14
ATOM 22357 C C . ASN A 1 72 ? -8.133 12.705 4.093 1.00 0.00 72 ASN A C 14
ATOM 22358 O O . ASN A 1 72 ? -8.630 13.245 3.105 1.00 0.00 72 ASN A O 14
ATOM 22369 N N . ASP A 1 73 ? -6.860 12.810 4.445 1.00 0.00 73 ASP A N 14
ATOM 22370 C CA . ASP A 1 73 ? -5.930 13.601 3.658 1.00 0.00 73 ASP A CA 14
ATOM 22371 C C . ASP A 1 73 ? -4.505 13.106 3.912 1.00 0.00 73 ASP A C 14
ATOM 22372 O O . ASP A 1 73 ? -4.205 12.593 4.989 1.00 0.00 73 ASP A O 14
ATOM 22382 N N . GLU A 1 74 ? -3.664 13.277 2.902 1.00 0.00 74 GLU A N 14
ATOM 22383 C CA . GLU A 1 74 ? -2.278 12.854 3.002 1.00 0.00 74 GLU A CA 14
ATOM 22384 C C . GLU A 1 74 ? -1.510 13.772 3.955 1.00 0.00 74 GLU A C 14
ATOM 22385 O O . GLU A 1 74 ? -0.449 13.405 4.456 1.00 0.00 74 GLU A O 14
ATOM 22398 N N . LYS A 1 75 ? -2.077 14.950 4.176 1.00 0.00 75 LYS A N 14
ATOM 22399 C CA . LYS A 1 75 ? -1.459 15.923 5.059 1.00 0.00 75 LYS A CA 14
ATOM 22400 C C . LYS A 1 75 ? -1.235 15.289 6.433 1.00 0.00 75 LYS A C 14
ATOM 22401 O O . LYS A 1 75 ? -0.185 15.482 7.047 1.00 0.00 75 LYS A O 14
ATOM 22419 N N . ALA A 1 76 ? -2.238 14.546 6.877 1.00 0.00 76 ALA A N 14
ATOM 22420 C CA . ALA A 1 76 ? -2.163 13.882 8.168 1.00 0.00 76 ALA A CA 14
ATOM 22421 C C . ALA A 1 76 ? -1.276 12.641 8.048 1.00 0.00 76 ALA A C 14
ATOM 22422 O O . ALA A 1 76 ? -0.331 12.474 8.818 1.00 0.00 76 ALA A O 14
ATOM 22429 N N . MET A 1 77 ? -1.612 11.804 7.077 1.00 0.00 77 MET A N 14
ATOM 22430 C CA . MET A 1 77 ? -0.857 10.585 6.847 1.00 0.00 77 MET A CA 14
ATOM 22431 C C . MET A 1 77 ? 0.639 10.880 6.725 1.00 0.00 77 MET A C 14
ATOM 22432 O O . MET A 1 77 ? 1.462 10.194 7.330 1.00 0.00 77 MET A O 14
ATOM 22446 N N . ALA A 1 78 ? 0.946 11.902 5.939 1.00 0.00 78 ALA A N 14
ATOM 22447 C CA . ALA A 1 78 ? 2.329 12.296 5.730 1.00 0.00 78 ALA A CA 14
ATOM 22448 C C . ALA A 1 78 ? 3.003 12.513 7.085 1.00 0.00 78 ALA A C 14
ATOM 22449 O O . ALA A 1 78 ? 4.215 12.350 7.213 1.00 0.00 78 ALA A O 14
ATOM 22456 N N . THR A 1 79 ? 2.188 12.877 8.065 1.00 0.00 79 THR A N 14
ATOM 22457 C CA . THR A 1 79 ? 2.690 13.119 9.406 1.00 0.00 79 THR A CA 14
ATOM 22458 C C . THR A 1 79 ? 2.533 11.865 10.269 1.00 0.00 79 THR A C 14
ATOM 22459 O O . THR A 1 79 ? 3.509 11.363 10.825 1.00 0.00 79 THR A O 14
ATOM 22470 N N . ILE A 1 80 ? 1.297 11.396 10.353 1.00 0.00 80 ILE A N 14
ATOM 22471 C CA . ILE A 1 80 ? 0.998 10.210 11.138 1.00 0.00 80 ILE A CA 14
ATOM 22472 C C . ILE A 1 80 ? 2.110 9.178 10.938 1.00 0.00 80 ILE A C 14
ATOM 22473 O O . ILE A 1 80 ? 2.903 8.930 11.844 1.00 0.00 80 ILE A O 14
ATOM 22489 N N . GLU A 1 81 ? 2.132 8.604 9.744 1.00 0.00 81 GLU A N 14
ATOM 22490 C CA . GLU A 1 81 ? 3.134 7.604 9.412 1.00 0.00 81 GLU A CA 14
ATOM 22491 C C . GLU A 1 81 ? 4.338 8.263 8.739 1.00 0.00 81 GLU A C 14
ATOM 22492 O O . GLU A 1 81 ? 4.351 9.475 8.530 1.00 0.00 81 GLU A O 14
ATOM 22505 N N . THR A 1 82 ? 5.323 7.436 8.417 1.00 0.00 82 THR A N 14
ATOM 22506 C CA . THR A 1 82 ? 6.530 7.923 7.772 1.00 0.00 82 THR A CA 14
ATOM 22507 C C . THR A 1 82 ? 6.734 7.223 6.427 1.00 0.00 82 THR A C 14
ATOM 22508 O O . THR A 1 82 ? 5.794 6.664 5.864 1.00 0.00 82 THR A O 14
ATOM 22519 N N . LYS A 1 83 ? 7.969 7.277 5.950 1.00 0.00 83 LYS A N 14
ATOM 22520 C CA . LYS A 1 83 ? 8.310 6.655 4.681 1.00 0.00 83 LYS A CA 14
ATOM 22521 C C . LYS A 1 83 ? 8.090 5.145 4.784 1.00 0.00 83 LYS A C 14
ATOM 22522 O O . LYS A 1 83 ? 8.048 4.450 3.769 1.00 0.00 83 LYS A O 14
ATOM 22540 N N . SER A 1 84 ? 7.956 4.680 6.017 1.00 0.00 84 SER A N 14
ATOM 22541 C CA . SER A 1 84 ? 7.741 3.265 6.265 1.00 0.00 84 SER A CA 14
ATOM 22542 C C . SER A 1 84 ? 6.448 2.806 5.591 1.00 0.00 84 SER A C 14
ATOM 22543 O O . SER A 1 84 ? 6.441 1.816 4.860 1.00 0.00 84 SER A O 14
ATOM 22551 N N . VAL A 1 85 ? 5.382 3.546 5.861 1.00 0.00 85 VAL A N 14
ATOM 22552 C CA . VAL A 1 85 ? 4.085 3.226 5.289 1.00 0.00 85 VAL A CA 14
ATOM 22553 C C . VAL A 1 85 ? 4.001 3.801 3.873 1.00 0.00 85 VAL A C 14
ATOM 22554 O O . VAL A 1 85 ? 3.500 3.144 2.962 1.00 0.00 85 VAL A O 14
ATOM 22567 N N . LEU A 1 86 ? 4.499 5.020 3.734 1.00 0.00 86 LEU A N 14
ATOM 22568 C CA . LEU A 1 86 ? 4.486 5.690 2.445 1.00 0.00 86 LEU A CA 14
ATOM 22569 C C . LEU A 1 86 ? 5.349 4.902 1.456 1.00 0.00 86 LEU A C 14
ATOM 22570 O O . LEU A 1 86 ? 5.223 5.072 0.244 1.00 0.00 86 LEU A O 14
ATOM 22586 N N . GLU A 1 87 ? 6.205 4.057 2.011 1.00 0.00 87 GLU A N 14
ATOM 22587 C CA . GLU A 1 87 ? 7.087 3.242 1.194 1.00 0.00 87 GLU A CA 14
ATOM 22588 C C . GLU A 1 87 ? 6.270 2.295 0.313 1.00 0.00 87 GLU A C 14
ATOM 22589 O O . GLU A 1 87 ? 6.446 2.266 -0.905 1.00 0.00 87 GLU A O 14
ATOM 22602 N N . LYS A 1 88 ? 5.394 1.542 0.962 1.00 0.00 88 LYS A N 14
ATOM 22603 C CA . LYS A 1 88 ? 4.550 0.595 0.253 1.00 0.00 88 LYS A CA 14
ATOM 22604 C C . LYS A 1 88 ? 3.803 1.324 -0.865 1.00 0.00 88 LYS A C 14
ATOM 22605 O O . LYS A 1 88 ? 3.556 0.753 -1.926 1.00 0.00 88 LYS A O 14
ATOM 22623 N N . ASN A 1 89 ? 3.462 2.574 -0.589 1.00 0.00 89 ASN A N 14
ATOM 22624 C CA . ASN A 1 89 ? 2.748 3.387 -1.558 1.00 0.00 89 ASN A CA 14
ATOM 22625 C C . ASN A 1 89 ? 3.752 4.215 -2.363 1.00 0.00 89 ASN A C 14
ATOM 22626 O O . ASN A 1 89 ? 4.925 4.299 -2.000 1.00 0.00 89 ASN A O 14
ATOM 22637 N N . LYS A 1 90 ? 3.256 4.806 -3.440 1.00 0.00 90 LYS A N 14
ATOM 22638 C CA . LYS A 1 90 ? 4.095 5.624 -4.297 1.00 0.00 90 LYS A CA 14
ATOM 22639 C C . LYS A 1 90 ? 5.049 6.451 -3.433 1.00 0.00 90 LYS A C 14
ATOM 22640 O O . LYS A 1 90 ? 4.728 6.785 -2.294 1.00 0.00 90 LYS A O 14
ATOM 22658 N N . ILE A 1 91 ? 6.203 6.757 -4.008 1.00 0.00 91 ILE A N 14
ATOM 22659 C CA . ILE A 1 91 ? 7.206 7.537 -3.304 1.00 0.00 91 ILE A CA 14
ATOM 22660 C C . ILE A 1 91 ? 6.731 8.988 -3.192 1.00 0.00 91 ILE A C 14
ATOM 22661 O O . ILE A 1 91 ? 6.217 9.398 -2.153 1.00 0.00 91 ILE A O 14
ATOM 22677 N N . GLU A 1 92 ? 6.920 9.724 -4.277 1.00 0.00 92 GLU A N 14
ATOM 22678 C CA . GLU A 1 92 ? 6.519 11.120 -4.314 1.00 0.00 92 GLU A CA 14
ATOM 22679 C C . GLU A 1 92 ? 7.381 11.947 -3.359 1.00 0.00 92 GLU A C 14
ATOM 22680 O O . GLU A 1 92 ? 7.815 11.450 -2.320 1.00 0.00 92 GLU A O 14
ATOM 22693 N N . GLU A 1 93 ? 7.604 13.195 -3.744 1.00 0.00 93 GLU A N 14
ATOM 22694 C CA . GLU A 1 93 ? 8.407 14.096 -2.934 1.00 0.00 93 GLU A CA 14
ATOM 22695 C C . GLU A 1 93 ? 7.540 15.230 -2.384 1.00 0.00 93 GLU A C 14
ATOM 22696 O O . GLU A 1 93 ? 6.355 15.318 -2.699 1.00 0.00 93 GLU A O 14
ATOM 22709 N N . GLU A 1 94 ? 8.166 16.070 -1.572 1.00 0.00 94 GLU A N 14
ATOM 22710 C CA . GLU A 1 94 ? 7.466 17.195 -0.975 1.00 0.00 94 GLU A CA 14
ATOM 22711 C C . GLU A 1 94 ? 7.650 18.449 -1.833 1.00 0.00 94 GLU A C 14
ATOM 22712 O O . GLU A 1 94 ? 7.897 18.353 -3.034 1.00 0.00 94 GLU A O 14
ATOM 22725 N N . ALA A 1 95 ? 7.520 19.595 -1.183 1.00 0.00 95 ALA A N 14
ATOM 22726 C CA . ALA A 1 95 ? 7.669 20.866 -1.871 1.00 0.00 95 ALA A CA 14
ATOM 22727 C C . ALA A 1 95 ? 6.554 21.012 -2.910 1.00 0.00 95 ALA A C 14
ATOM 22728 O O . ALA A 1 95 ? 6.771 20.767 -4.095 1.00 0.00 95 ALA A O 14
ATOM 22735 N N . GLU A 1 96 ? 5.387 21.411 -2.427 1.00 0.00 96 GLU A N 14
ATOM 22736 C CA . GLU A 1 96 ? 4.239 21.592 -3.298 1.00 0.00 96 GLU A CA 14
ATOM 22737 C C . GLU A 1 96 ? 4.644 22.360 -4.558 1.00 0.00 96 GLU A C 14
ATOM 22738 O O . GLU A 1 96 ? 4.583 21.823 -5.663 1.00 0.00 96 GLU A O 14
ATOM 22751 N N . ALA A 1 97 ? 5.049 23.604 -4.349 1.00 0.00 97 ALA A N 14
ATOM 22752 C CA . ALA A 1 97 ? 5.465 24.452 -5.454 1.00 0.00 97 ALA A CA 14
ATOM 22753 C C . ALA A 1 97 ? 4.293 24.633 -6.421 1.00 0.00 97 ALA A C 14
ATOM 22754 O O . ALA A 1 97 ? 3.444 23.750 -6.544 1.00 0.00 97 ALA A O 14
ATOM 22761 N N . GLU A 1 98 ? 4.285 25.781 -7.081 1.00 0.00 98 GLU A N 14
ATOM 22762 C CA . GLU A 1 98 ? 3.231 26.088 -8.034 1.00 0.00 98 GLU A CA 14
ATOM 22763 C C . GLU A 1 98 ? 3.605 27.321 -8.859 1.00 0.00 98 GLU A C 14
ATOM 22764 O O . GLU A 1 98 ? 3.923 27.207 -10.042 1.00 0.00 98 GLU A O 14
ATOM 22777 N N . VAL A 1 99 ? 3.555 28.471 -8.203 1.00 0.00 99 VAL A N 14
ATOM 22778 C CA . VAL A 1 99 ? 3.885 29.724 -8.861 1.00 0.00 99 VAL A CA 14
ATOM 22779 C C . VAL A 1 99 ? 4.824 30.534 -7.965 1.00 0.00 99 VAL A C 14
ATOM 22780 O O . VAL A 1 99 ? 4.442 30.944 -6.870 1.00 0.00 99 VAL A O 14
ATOM 22793 N N . ALA A 1 100 ? 6.033 30.740 -8.464 1.00 0.00 100 ALA A N 14
ATOM 22794 C CA . ALA A 1 100 ? 7.031 31.494 -7.723 1.00 0.00 100 ALA A CA 14
ATOM 22795 C C . ALA A 1 100 ? 8.347 31.495 -8.502 1.00 0.00 100 ALA A C 14
ATOM 22796 O O . ALA A 1 100 ? 8.445 30.883 -9.564 1.00 0.00 100 ALA A O 14
ATOM 22803 N N . GLU A 1 101 ? 9.327 32.189 -7.943 1.00 0.00 101 GLU A N 14
ATOM 22804 C CA . GLU A 1 101 ? 10.635 32.278 -8.573 1.00 0.00 101 GLU A CA 14
ATOM 22805 C C . GLU A 1 101 ? 11.734 31.941 -7.563 1.00 0.00 101 GLU A C 14
ATOM 22806 O O . GLU A 1 101 ? 11.468 31.820 -6.368 1.00 0.00 101 GLU A O 14
ATOM 22819 N N . GLU A 1 102 ? 12.945 31.800 -8.081 1.00 0.00 102 GLU A N 14
ATOM 22820 C CA . GLU A 1 102 ? 14.086 31.480 -7.239 1.00 0.00 102 GLU A CA 14
ATOM 22821 C C . GLU A 1 102 ? 14.005 32.252 -5.920 1.00 0.00 102 GLU A C 14
ATOM 22822 O O . GLU A 1 102 ? 13.990 33.481 -5.916 1.00 0.00 102 GLU A O 14
ATOM 22835 N N . MET A 1 1 ? -10.813 -10.665 -9.537 1.00 0.00 1 MET A N 15
ATOM 22836 C CA . MET A 1 1 ? -10.531 -11.508 -8.388 1.00 0.00 1 MET A CA 15
ATOM 22837 C C . MET A 1 1 ? -11.697 -11.493 -7.397 1.00 0.00 1 MET A C 15
ATOM 22838 O O . MET A 1 1 ? -12.670 -10.766 -7.591 1.00 0.00 1 MET A O 15
ATOM 22852 N N . ASP A 1 2 ? -11.561 -12.304 -6.359 1.00 0.00 2 ASP A N 15
ATOM 22853 C CA . ASP A 1 2 ? -12.590 -12.393 -5.339 1.00 0.00 2 ASP A CA 15
ATOM 22854 C C . ASP A 1 2 ? -12.042 -11.850 -4.018 1.00 0.00 2 ASP A C 15
ATOM 22855 O O . ASP A 1 2 ? -10.932 -12.194 -3.615 1.00 0.00 2 ASP A O 15
ATOM 22865 N N . ILE A 1 3 ? -12.845 -11.011 -3.381 1.00 0.00 3 ILE A N 15
ATOM 22866 C CA . ILE A 1 3 ? -12.455 -10.416 -2.114 1.00 0.00 3 ILE A CA 15
ATOM 22867 C C . ILE A 1 3 ? -13.623 -10.508 -1.131 1.00 0.00 3 ILE A C 15
ATOM 22868 O O . ILE A 1 3 ? -14.778 -10.337 -1.516 1.00 0.00 3 ILE A O 15
ATOM 22884 N N . SER A 1 4 ? -13.281 -10.776 0.121 1.00 0.00 4 SER A N 15
ATOM 22885 C CA . SER A 1 4 ? -14.287 -10.892 1.163 1.00 0.00 4 SER A CA 15
ATOM 22886 C C . SER A 1 4 ? -13.886 -10.049 2.375 1.00 0.00 4 SER A C 15
ATOM 22887 O O . SER A 1 4 ? -12.774 -10.176 2.883 1.00 0.00 4 SER A O 15
ATOM 22895 N N . ILE A 1 5 ? -14.815 -9.207 2.803 1.00 0.00 5 ILE A N 15
ATOM 22896 C CA . ILE A 1 5 ? -14.571 -8.343 3.945 1.00 0.00 5 ILE A CA 15
ATOM 22897 C C . ILE A 1 5 ? -14.625 -9.174 5.229 1.00 0.00 5 ILE A C 15
ATOM 22898 O O . ILE A 1 5 ? -15.460 -10.068 5.359 1.00 0.00 5 ILE A O 15
ATOM 22914 N N . ILE A 1 6 ? -13.724 -8.850 6.145 1.00 0.00 6 ILE A N 15
ATOM 22915 C CA . ILE A 1 6 ? -13.659 -9.555 7.413 1.00 0.00 6 ILE A CA 15
ATOM 22916 C C . ILE A 1 6 ? -14.251 -8.673 8.514 1.00 0.00 6 ILE A C 15
ATOM 22917 O O . ILE A 1 6 ? -15.189 -9.075 9.200 1.00 0.00 6 ILE A O 15
ATOM 22933 N N . SER A 1 7 ? -13.678 -7.486 8.648 1.00 0.00 7 SER A N 15
ATOM 22934 C CA . SER A 1 7 ? -14.137 -6.543 9.654 1.00 0.00 7 SER A CA 15
ATOM 22935 C C . SER A 1 7 ? -14.091 -5.119 9.096 1.00 0.00 7 SER A C 15
ATOM 22936 O O . SER A 1 7 ? -13.388 -4.853 8.123 1.00 0.00 7 SER A O 15
ATOM 22944 N N . ASP A 1 8 ? -14.850 -4.242 9.737 1.00 0.00 8 ASP A N 15
ATOM 22945 C CA . ASP A 1 8 ? -14.904 -2.853 9.317 1.00 0.00 8 ASP A CA 15
ATOM 22946 C C . ASP A 1 8 ? -14.786 -1.947 10.545 1.00 0.00 8 ASP A C 15
ATOM 22947 O O . ASP A 1 8 ? -15.787 -1.625 11.183 1.00 0.00 8 ASP A O 15
ATOM 22957 N N . ARG A 1 9 ? -13.553 -1.564 10.840 1.00 0.00 9 ARG A N 15
ATOM 22958 C CA . ARG A 1 9 ? -13.289 -0.703 11.980 1.00 0.00 9 ARG A CA 15
ATOM 22959 C C . ARG A 1 9 ? -13.161 0.754 11.527 1.00 0.00 9 ARG A C 15
ATOM 22960 O O . ARG A 1 9 ? -12.806 1.022 10.381 1.00 0.00 9 ARG A O 15
ATOM 22980 N N . ASN A 1 10 ? -13.460 1.655 12.451 1.00 0.00 10 ASN A N 15
ATOM 22981 C CA . ASN A 1 10 ? -13.383 3.076 12.162 1.00 0.00 10 ASN A CA 15
ATOM 22982 C C . ASN A 1 10 ? -12.571 3.773 13.256 1.00 0.00 10 ASN A C 15
ATOM 22983 O O . ASN A 1 10 ? -12.921 3.704 14.433 1.00 0.00 10 ASN A O 15
ATOM 22994 N N . ASN A 1 11 ? -11.501 4.427 12.828 1.00 0.00 11 ASN A N 15
ATOM 22995 C CA . ASN A 1 11 ? -10.636 5.135 13.756 1.00 0.00 11 ASN A CA 15
ATOM 22996 C C . ASN A 1 11 ? -10.541 6.604 13.339 1.00 0.00 11 ASN A C 15
ATOM 22997 O O . ASN A 1 11 ? -9.686 6.970 12.534 1.00 0.00 11 ASN A O 15
ATOM 23008 N N . PRO A 1 12 ? -11.453 7.426 13.922 1.00 0.00 12 PRO A N 15
ATOM 23009 C CA . PRO A 1 12 ? -11.481 8.847 13.619 1.00 0.00 12 PRO A CA 15
ATOM 23010 C C . PRO A 1 12 ? -10.328 9.578 14.312 1.00 0.00 12 PRO A C 15
ATOM 23011 O O . PRO A 1 12 ? -9.809 10.563 13.789 1.00 0.00 12 PRO A O 15
ATOM 23022 N N . LEU A 1 13 ? -9.963 9.068 15.478 1.00 0.00 13 LEU A N 15
ATOM 23023 C CA . LEU A 1 13 ? -8.881 9.658 16.248 1.00 0.00 13 LEU A CA 15
ATOM 23024 C C . LEU A 1 13 ? -7.756 10.078 15.300 1.00 0.00 13 LEU A C 15
ATOM 23025 O O . LEU A 1 13 ? -7.410 11.256 15.226 1.00 0.00 13 LEU A O 15
ATOM 23041 N N . LEU A 1 14 ? -7.216 9.091 14.601 1.00 0.00 14 LEU A N 15
ATOM 23042 C CA . LEU A 1 14 ? -6.137 9.342 13.661 1.00 0.00 14 LEU A CA 15
ATOM 23043 C C . LEU A 1 14 ? -6.719 9.901 12.362 1.00 0.00 14 LEU A C 15
ATOM 23044 O O . LEU A 1 14 ? -6.004 10.516 11.571 1.00 0.00 14 LEU A O 15
ATOM 23060 N N . GLN A 1 15 ? -8.010 9.668 12.180 1.00 0.00 15 GLN A N 15
ATOM 23061 C CA . GLN A 1 15 ? -8.695 10.140 10.989 1.00 0.00 15 GLN A CA 15
ATOM 23062 C C . GLN A 1 15 ? -8.495 9.156 9.836 1.00 0.00 15 GLN A C 15
ATOM 23063 O O . GLN A 1 15 ? -8.526 9.547 8.669 1.00 0.00 15 GLN A O 15
ATOM 23077 N N . ARG A 1 16 ? -8.294 7.898 10.200 1.00 0.00 16 ARG A N 15
ATOM 23078 C CA . ARG A 1 16 ? -8.088 6.855 9.210 1.00 0.00 16 ARG A CA 15
ATOM 23079 C C . ARG A 1 16 ? -9.132 5.750 9.379 1.00 0.00 16 ARG A C 15
ATOM 23080 O O . ARG A 1 16 ? -9.866 5.730 10.366 1.00 0.00 16 ARG A O 15
ATOM 23100 N N . ARG A 1 17 ? -9.164 4.856 8.402 1.00 0.00 17 ARG A N 15
ATOM 23101 C CA . ARG A 1 17 ? -10.106 3.749 8.430 1.00 0.00 17 ARG A CA 15
ATOM 23102 C C . ARG A 1 17 ? -9.365 2.418 8.292 1.00 0.00 17 ARG A C 15
ATOM 23103 O O . ARG A 1 17 ? -8.644 2.205 7.319 1.00 0.00 17 ARG A O 15
ATOM 23123 N N . GLU A 1 18 ? -9.570 1.558 9.278 1.00 0.00 18 GLU A N 15
ATOM 23124 C CA . GLU A 1 18 ? -8.930 0.253 9.277 1.00 0.00 18 GLU A CA 15
ATOM 23125 C C . GLU A 1 18 ? -9.957 -0.841 8.981 1.00 0.00 18 GLU A C 15
ATOM 23126 O O . GLU A 1 18 ? -10.796 -1.156 9.825 1.00 0.00 18 GLU A O 15
ATOM 23139 N N . ILE A 1 19 ? -9.858 -1.391 7.780 1.00 0.00 19 ILE A N 15
ATOM 23140 C CA . ILE A 1 19 ? -10.769 -2.444 7.362 1.00 0.00 19 ILE A CA 15
ATOM 23141 C C . ILE A 1 19 ? -9.961 -3.664 6.916 1.00 0.00 19 ILE A C 15
ATOM 23142 O O . ILE A 1 19 ? -9.025 -3.539 6.127 1.00 0.00 19 ILE A O 15
ATOM 23158 N N . LYS A 1 20 ? -10.351 -4.816 7.440 1.00 0.00 20 LYS A N 15
ATOM 23159 C CA . LYS A 1 20 ? -9.674 -6.058 7.107 1.00 0.00 20 LYS A CA 15
ATOM 23160 C C . LYS A 1 20 ? -10.537 -6.857 6.127 1.00 0.00 20 LYS A C 15
ATOM 23161 O O . LYS A 1 20 ? -11.764 -6.826 6.208 1.00 0.00 20 LYS A O 15
ATOM 23179 N N . PHE A 1 21 ? -9.861 -7.554 5.226 1.00 0.00 21 PHE A N 15
ATOM 23180 C CA . PHE A 1 21 ? -10.551 -8.359 4.232 1.00 0.00 21 PHE A CA 15
ATOM 23181 C C . PHE A 1 21 ? -9.652 -9.488 3.722 1.00 0.00 21 PHE A C 15
ATOM 23182 O O . PHE A 1 21 ? -8.509 -9.619 4.154 1.00 0.00 21 PHE A O 15
ATOM 23199 N N . THR A 1 22 ? -10.204 -10.273 2.809 1.00 0.00 22 THR A N 15
ATOM 23200 C CA . THR A 1 22 ? -9.467 -11.386 2.235 1.00 0.00 22 THR A CA 15
ATOM 23201 C C . THR A 1 22 ? -9.587 -11.375 0.709 1.00 0.00 22 THR A C 15
ATOM 23202 O O . THR A 1 22 ? -10.505 -10.768 0.160 1.00 0.00 22 THR A O 15
ATOM 23213 N N . VAL A 1 23 ? -8.647 -12.055 0.069 1.00 0.00 23 VAL A N 15
ATOM 23214 C CA . VAL A 1 23 ? -8.636 -12.131 -1.382 1.00 0.00 23 VAL A CA 15
ATOM 23215 C C . VAL A 1 23 ? -8.375 -13.576 -1.810 1.00 0.00 23 VAL A C 15
ATOM 23216 O O . VAL A 1 23 ? -7.442 -14.213 -1.325 1.00 0.00 23 VAL A O 15
ATOM 23229 N N . SER A 1 24 ? -9.217 -14.052 -2.716 1.00 0.00 24 SER A N 15
ATOM 23230 C CA . SER A 1 24 ? -9.089 -15.411 -3.216 1.00 0.00 24 SER A CA 15
ATOM 23231 C C . SER A 1 24 ? -8.775 -15.391 -4.712 1.00 0.00 24 SER A C 15
ATOM 23232 O O . SER A 1 24 ? -9.403 -14.655 -5.472 1.00 0.00 24 SER A O 15
ATOM 23240 N N . PHE A 1 25 ? -7.803 -16.209 -5.092 1.00 0.00 25 PHE A N 15
ATOM 23241 C CA . PHE A 1 25 ? -7.399 -16.293 -6.485 1.00 0.00 25 PHE A CA 15
ATOM 23242 C C . PHE A 1 25 ? -6.416 -17.446 -6.701 1.00 0.00 25 PHE A C 15
ATOM 23243 O O . PHE A 1 25 ? -5.640 -17.781 -5.807 1.00 0.00 25 PHE A O 15
ATOM 23260 N N . ASP A 1 26 ? -6.481 -18.021 -7.892 1.00 0.00 26 ASP A N 15
ATOM 23261 C CA . ASP A 1 26 ? -5.605 -19.129 -8.237 1.00 0.00 26 ASP A CA 15
ATOM 23262 C C . ASP A 1 26 ? -4.816 -18.776 -9.500 1.00 0.00 26 ASP A C 15
ATOM 23263 O O . ASP A 1 26 ? -5.259 -19.059 -10.612 1.00 0.00 26 ASP A O 15
ATOM 23273 N N . ALA A 1 27 ? -3.661 -18.163 -9.286 1.00 0.00 27 ALA A N 15
ATOM 23274 C CA . ALA A 1 27 ? -2.806 -17.769 -10.393 1.00 0.00 27 ALA A CA 15
ATOM 23275 C C . ALA A 1 27 ? -1.611 -16.983 -9.852 1.00 0.00 27 ALA A C 15
ATOM 23276 O O . ALA A 1 27 ? -0.519 -17.530 -9.703 1.00 0.00 27 ALA A O 15
ATOM 23283 N N . ALA A 1 28 ? -1.856 -15.711 -9.575 1.00 0.00 28 ALA A N 15
ATOM 23284 C CA . ALA A 1 28 ? -0.813 -14.843 -9.054 1.00 0.00 28 ALA A CA 15
ATOM 23285 C C . ALA A 1 28 ? -1.435 -13.523 -8.597 1.00 0.00 28 ALA A C 15
ATOM 23286 O O . ALA A 1 28 ? -2.507 -13.142 -9.065 1.00 0.00 28 ALA A O 15
ATOM 23293 N N . THR A 1 29 ? -0.736 -12.859 -7.687 1.00 0.00 29 THR A N 15
ATOM 23294 C CA . THR A 1 29 ? -1.206 -11.590 -7.161 1.00 0.00 29 THR A CA 15
ATOM 23295 C C . THR A 1 29 ? -0.853 -10.451 -8.120 1.00 0.00 29 THR A C 15
ATOM 23296 O O . THR A 1 29 ? 0.246 -10.418 -8.671 1.00 0.00 29 THR A O 15
ATOM 23307 N N . PRO A 1 30 ? -1.830 -9.522 -8.295 1.00 0.00 30 PRO A N 15
ATOM 23308 C CA . PRO A 1 30 ? -1.634 -8.384 -9.178 1.00 0.00 30 PRO A CA 15
ATOM 23309 C C . PRO A 1 30 ? -0.712 -7.346 -8.536 1.00 0.00 30 PRO A C 15
ATOM 23310 O O . PRO A 1 30 ? 0.505 -7.400 -8.706 1.00 0.00 30 PRO A O 15
ATOM 23321 N N . SER A 1 31 ? -1.328 -6.422 -7.813 1.00 0.00 31 SER A N 15
ATOM 23322 C CA . SER A 1 31 ? -0.578 -5.372 -7.145 1.00 0.00 31 SER A CA 15
ATOM 23323 C C . SER A 1 31 ? -1.497 -4.591 -6.203 1.00 0.00 31 SER A C 15
ATOM 23324 O O . SER A 1 31 ? -2.693 -4.868 -6.126 1.00 0.00 31 SER A O 15
ATOM 23332 N N . ILE A 1 32 ? -0.903 -3.632 -5.508 1.00 0.00 32 ILE A N 15
ATOM 23333 C CA . ILE A 1 32 ? -1.653 -2.809 -4.575 1.00 0.00 32 ILE A CA 15
ATOM 23334 C C . ILE A 1 32 ? -2.616 -1.911 -5.352 1.00 0.00 32 ILE A C 15
ATOM 23335 O O . ILE A 1 32 ? -3.824 -1.947 -5.128 1.00 0.00 32 ILE A O 15
ATOM 23351 N N . LYS A 1 33 ? -2.044 -1.124 -6.252 1.00 0.00 33 LYS A N 15
ATOM 23352 C CA . LYS A 1 33 ? -2.836 -0.216 -7.065 1.00 0.00 33 LYS A CA 15
ATOM 23353 C C . LYS A 1 33 ? -3.905 -1.013 -7.817 1.00 0.00 33 LYS A C 15
ATOM 23354 O O . LYS A 1 33 ? -5.020 -0.532 -8.011 1.00 0.00 33 LYS A O 15
ATOM 23372 N N . ASP A 1 34 ? -3.526 -2.218 -8.218 1.00 0.00 34 ASP A N 15
ATOM 23373 C CA . ASP A 1 34 ? -4.438 -3.085 -8.943 1.00 0.00 34 ASP A CA 15
ATOM 23374 C C . ASP A 1 34 ? -5.449 -3.688 -7.965 1.00 0.00 34 ASP A C 15
ATOM 23375 O O . ASP A 1 34 ? -6.577 -3.997 -8.345 1.00 0.00 34 ASP A O 15
ATOM 23385 N N . VAL A 1 35 ? -5.007 -3.837 -6.725 1.00 0.00 35 VAL A N 15
ATOM 23386 C CA . VAL A 1 35 ? -5.859 -4.397 -5.690 1.00 0.00 35 VAL A CA 15
ATOM 23387 C C . VAL A 1 35 ? -6.822 -3.318 -5.188 1.00 0.00 35 VAL A C 15
ATOM 23388 O O . VAL A 1 35 ? -7.972 -3.611 -4.864 1.00 0.00 35 VAL A O 15
ATOM 23401 N N . LYS A 1 36 ? -6.316 -2.094 -5.141 1.00 0.00 36 LYS A N 15
ATOM 23402 C CA . LYS A 1 36 ? -7.117 -0.971 -4.685 1.00 0.00 36 LYS A CA 15
ATOM 23403 C C . LYS A 1 36 ? -8.237 -0.707 -5.693 1.00 0.00 36 LYS A C 15
ATOM 23404 O O . LYS A 1 36 ? -9.270 -0.137 -5.343 1.00 0.00 36 LYS A O 15
ATOM 23422 N N . MET A 1 37 ? -7.995 -1.133 -6.924 1.00 0.00 37 MET A N 15
ATOM 23423 C CA . MET A 1 37 ? -8.970 -0.949 -7.985 1.00 0.00 37 MET A CA 15
ATOM 23424 C C . MET A 1 37 ? -10.310 -1.589 -7.616 1.00 0.00 37 MET A C 15
ATOM 23425 O O . MET A 1 37 ? -11.319 -0.898 -7.490 1.00 0.00 37 MET A O 15
ATOM 23439 N N . LYS A 1 38 ? -10.276 -2.904 -7.452 1.00 0.00 38 LYS A N 15
ATOM 23440 C CA . LYS A 1 38 ? -11.475 -3.645 -7.100 1.00 0.00 38 LYS A CA 15
ATOM 23441 C C . LYS A 1 38 ? -11.903 -3.269 -5.680 1.00 0.00 38 LYS A C 15
ATOM 23442 O O . LYS A 1 38 ? -13.095 -3.179 -5.390 1.00 0.00 38 LYS A O 15
ATOM 23460 N N . LEU A 1 39 ? -10.906 -3.060 -4.831 1.00 0.00 39 LEU A N 15
ATOM 23461 C CA . LEU A 1 39 ? -11.164 -2.696 -3.448 1.00 0.00 39 LEU A CA 15
ATOM 23462 C C . LEU A 1 39 ? -11.859 -1.334 -3.405 1.00 0.00 39 LEU A C 15
ATOM 23463 O O . LEU A 1 39 ? -12.659 -1.069 -2.508 1.00 0.00 39 LEU A O 15
ATOM 23479 N N . VAL A 1 40 ? -11.529 -0.505 -4.386 1.00 0.00 40 VAL A N 15
ATOM 23480 C CA . VAL A 1 40 ? -12.112 0.822 -4.471 1.00 0.00 40 VAL A CA 15
ATOM 23481 C C . VAL A 1 40 ? -13.632 0.701 -4.596 1.00 0.00 40 VAL A C 15
ATOM 23482 O O . VAL A 1 40 ? -14.373 1.407 -3.913 1.00 0.00 40 VAL A O 15
ATOM 23495 N N . ALA A 1 41 ? -14.053 -0.200 -5.471 1.00 0.00 41 ALA A N 15
ATOM 23496 C CA . ALA A 1 41 ? -15.471 -0.424 -5.693 1.00 0.00 41 ALA A CA 15
ATOM 23497 C C . ALA A 1 41 ? -16.059 -1.169 -4.495 1.00 0.00 41 ALA A C 15
ATOM 23498 O O . ALA A 1 41 ? -17.215 -0.956 -4.132 1.00 0.00 41 ALA A O 15
ATOM 23505 N N . VAL A 1 42 ? -15.238 -2.031 -3.913 1.00 0.00 42 VAL A N 15
ATOM 23506 C CA . VAL A 1 42 ? -15.662 -2.810 -2.762 1.00 0.00 42 VAL A CA 15
ATOM 23507 C C . VAL A 1 42 ? -15.871 -1.876 -1.567 1.00 0.00 42 VAL A C 15
ATOM 23508 O O . VAL A 1 42 ? -16.928 -1.893 -0.940 1.00 0.00 42 VAL A O 15
ATOM 23521 N N . LEU A 1 43 ? -14.844 -1.085 -1.290 1.00 0.00 43 LEU A N 15
ATOM 23522 C CA . LEU A 1 43 ? -14.903 -0.146 -0.183 1.00 0.00 43 LEU A CA 15
ATOM 23523 C C . LEU A 1 43 ? -15.815 1.023 -0.557 1.00 0.00 43 LEU A C 15
ATOM 23524 O O . LEU A 1 43 ? -16.533 1.552 0.290 1.00 0.00 43 LEU A O 15
ATOM 23540 N N . ASN A 1 44 ? -15.757 1.393 -1.828 1.00 0.00 44 ASN A N 15
ATOM 23541 C CA . ASN A 1 44 ? -16.569 2.490 -2.326 1.00 0.00 44 ASN A CA 15
ATOM 23542 C C . ASN A 1 44 ? -16.229 3.764 -1.548 1.00 0.00 44 ASN A C 15
ATOM 23543 O O . ASN A 1 44 ? -17.031 4.237 -0.745 1.00 0.00 44 ASN A O 15
ATOM 23554 N N . ALA A 1 45 ? -15.038 4.282 -1.813 1.00 0.00 45 ALA A N 15
ATOM 23555 C CA . ALA A 1 45 ? -14.583 5.491 -1.149 1.00 0.00 45 ALA A CA 15
ATOM 23556 C C . ALA A 1 45 ? -13.573 6.211 -2.044 1.00 0.00 45 ALA A C 15
ATOM 23557 O O . ALA A 1 45 ? -13.353 5.809 -3.186 1.00 0.00 45 ALA A O 15
ATOM 23564 N N . ASN A 1 46 ? -12.985 7.263 -1.493 1.00 0.00 46 ASN A N 15
ATOM 23565 C CA . ASN A 1 46 ? -12.004 8.042 -2.228 1.00 0.00 46 ASN A CA 15
ATOM 23566 C C . ASN A 1 46 ? -10.838 7.137 -2.629 1.00 0.00 46 ASN A C 15
ATOM 23567 O O . ASN A 1 46 ? -10.155 6.581 -1.771 1.00 0.00 46 ASN A O 15
ATOM 23578 N N . LYS A 1 47 ? -10.645 7.018 -3.936 1.00 0.00 47 LYS A N 15
ATOM 23579 C CA . LYS A 1 47 ? -9.573 6.190 -4.462 1.00 0.00 47 LYS A CA 15
ATOM 23580 C C . LYS A 1 47 ? -8.249 6.949 -4.354 1.00 0.00 47 LYS A C 15
ATOM 23581 O O . LYS A 1 47 ? -7.185 6.339 -4.266 1.00 0.00 47 LYS A O 15
ATOM 23599 N N . GLN A 1 48 ? -8.358 8.270 -4.366 1.00 0.00 48 GLN A N 15
ATOM 23600 C CA . GLN A 1 48 ? -7.183 9.118 -4.271 1.00 0.00 48 GLN A CA 15
ATOM 23601 C C . GLN A 1 48 ? -6.427 8.835 -2.972 1.00 0.00 48 GLN A C 15
ATOM 23602 O O . GLN A 1 48 ? -5.261 8.444 -3.000 1.00 0.00 48 GLN A O 15
ATOM 23616 N N . VAL A 1 49 ? -7.122 9.044 -1.863 1.00 0.00 49 VAL A N 15
ATOM 23617 C CA . VAL A 1 49 ? -6.532 8.816 -0.555 1.00 0.00 49 VAL A CA 15
ATOM 23618 C C . VAL A 1 49 ? -6.916 7.419 -0.063 1.00 0.00 49 VAL A C 15
ATOM 23619 O O . VAL A 1 49 ? -7.444 7.269 1.039 1.00 0.00 49 VAL A O 15
ATOM 23632 N N . LEU A 1 50 ? -6.637 6.433 -0.902 1.00 0.00 50 LEU A N 15
ATOM 23633 C CA . LEU A 1 50 ? -6.947 5.054 -0.566 1.00 0.00 50 LEU A CA 15
ATOM 23634 C C . LEU A 1 50 ? -5.751 4.166 -0.915 1.00 0.00 50 LEU A C 15
ATOM 23635 O O . LEU A 1 50 ? -5.166 4.302 -1.988 1.00 0.00 50 LEU A O 15
ATOM 23651 N N . VAL A 1 51 ? -5.423 3.279 0.013 1.00 0.00 51 VAL A N 15
ATOM 23652 C CA . VAL A 1 51 ? -4.306 2.370 -0.183 1.00 0.00 51 VAL A CA 15
ATOM 23653 C C . VAL A 1 51 ? -4.530 1.107 0.650 1.00 0.00 51 VAL A C 15
ATOM 23654 O O . VAL A 1 51 ? -5.529 0.996 1.359 1.00 0.00 51 VAL A O 15
ATOM 23667 N N . VAL A 1 52 ? -3.583 0.188 0.540 1.00 0.00 52 VAL A N 15
ATOM 23668 C CA . VAL A 1 52 ? -3.664 -1.063 1.275 1.00 0.00 52 VAL A CA 15
ATOM 23669 C C . VAL A 1 52 ? -2.571 -1.092 2.346 1.00 0.00 52 VAL A C 15
ATOM 23670 O O . VAL A 1 52 ? -1.466 -0.600 2.123 1.00 0.00 52 VAL A O 15
ATOM 23683 N N . ASP A 1 53 ? -2.918 -1.675 3.484 1.00 0.00 53 ASP A N 15
ATOM 23684 C CA . ASP A 1 53 ? -1.980 -1.775 4.589 1.00 0.00 53 ASP A CA 15
ATOM 23685 C C . ASP A 1 53 ? -0.963 -2.879 4.291 1.00 0.00 53 ASP A C 15
ATOM 23686 O O . ASP A 1 53 ? 0.242 -2.630 4.275 1.00 0.00 53 ASP A O 15
ATOM 23696 N N . THR A 1 54 ? -1.485 -4.075 4.062 1.00 0.00 54 THR A N 15
ATOM 23697 C CA . THR A 1 54 ? -0.637 -5.217 3.766 1.00 0.00 54 THR A CA 15
ATOM 23698 C C . THR A 1 54 ? -1.486 -6.412 3.330 1.00 0.00 54 THR A C 15
ATOM 23699 O O . THR A 1 54 ? -2.691 -6.445 3.575 1.00 0.00 54 THR A O 15
ATOM 23710 N N . LEU A 1 55 ? -0.824 -7.366 2.690 1.00 0.00 55 LEU A N 15
ATOM 23711 C CA . LEU A 1 55 ? -1.503 -8.560 2.218 1.00 0.00 55 LEU A CA 15
ATOM 23712 C C . LEU A 1 55 ? -0.581 -9.769 2.394 1.00 0.00 55 LEU A C 15
ATOM 23713 O O . LEU A 1 55 ? 0.607 -9.613 2.670 1.00 0.00 55 LEU A O 15
ATOM 23729 N N . ASP A 1 56 ? -1.165 -10.947 2.228 1.00 0.00 56 ASP A N 15
ATOM 23730 C CA . ASP A 1 56 ? -0.411 -12.182 2.365 1.00 0.00 56 ASP A CA 15
ATOM 23731 C C . ASP A 1 56 ? -1.187 -13.324 1.708 1.00 0.00 56 ASP A C 15
ATOM 23732 O O . ASP A 1 56 ? -2.332 -13.591 2.070 1.00 0.00 56 ASP A O 15
ATOM 23742 N N . GLN A 1 57 ? -0.534 -13.969 0.752 1.00 0.00 57 GLN A N 15
ATOM 23743 C CA . GLN A 1 57 ? -1.149 -15.076 0.041 1.00 0.00 57 GLN A CA 15
ATOM 23744 C C . GLN A 1 57 ? -0.950 -16.380 0.815 1.00 0.00 57 GLN A C 15
ATOM 23745 O O . GLN A 1 57 ? 0.177 -16.732 1.166 1.00 0.00 57 GLN A O 15
ATOM 23759 N N . ILE A 1 58 ? -2.059 -17.062 1.058 1.00 0.00 58 ILE A N 15
ATOM 23760 C CA . ILE A 1 58 ? -2.020 -18.320 1.785 1.00 0.00 58 ILE A CA 15
ATOM 23761 C C . ILE A 1 58 ? -1.321 -19.377 0.928 1.00 0.00 58 ILE A C 15
ATOM 23762 O O . ILE A 1 58 ? -1.676 -19.573 -0.234 1.00 0.00 58 ILE A O 15
ATOM 23778 N N . PHE A 1 59 ? -0.341 -20.031 1.534 1.00 0.00 59 PHE A N 15
ATOM 23779 C CA . PHE A 1 59 ? 0.411 -21.064 0.840 1.00 0.00 59 PHE A CA 15
ATOM 23780 C C . PHE A 1 59 ? -0.355 -22.390 0.836 1.00 0.00 59 PHE A C 15
ATOM 23781 O O . PHE A 1 59 ? -0.214 -23.188 -0.088 1.00 0.00 59 PHE A O 15
ATOM 23798 N N . GLY A 1 60 ? -1.146 -22.581 1.881 1.00 0.00 60 GLY A N 15
ATOM 23799 C CA . GLY A 1 60 ? -1.933 -23.796 2.009 1.00 0.00 60 GLY A CA 15
ATOM 23800 C C . GLY A 1 60 ? -2.788 -24.030 0.762 1.00 0.00 60 GLY A C 15
ATOM 23801 O O . GLY A 1 60 ? -2.705 -25.086 0.137 1.00 0.00 60 GLY A O 15
ATOM 23805 N N . LYS A 1 61 ? -3.591 -23.028 0.438 1.00 0.00 61 LYS A N 15
ATOM 23806 C CA . LYS A 1 61 ? -4.461 -23.111 -0.724 1.00 0.00 61 LYS A CA 15
ATOM 23807 C C . LYS A 1 61 ? -4.162 -21.941 -1.664 1.00 0.00 61 LYS A C 15
ATOM 23808 O O . LYS A 1 61 ? -3.016 -21.512 -1.781 1.00 0.00 61 LYS A O 15
ATOM 23826 N N . LEU A 1 62 ? -5.215 -21.458 -2.309 1.00 0.00 62 LEU A N 15
ATOM 23827 C CA . LEU A 1 62 ? -5.080 -20.346 -3.234 1.00 0.00 62 LEU A CA 15
ATOM 23828 C C . LEU A 1 62 ? -5.809 -19.126 -2.668 1.00 0.00 62 LEU A C 15
ATOM 23829 O O . LEU A 1 62 ? -6.493 -18.413 -3.400 1.00 0.00 62 LEU A O 15
ATOM 23845 N N . GLU A 1 63 ? -5.638 -18.923 -1.369 1.00 0.00 63 GLU A N 15
ATOM 23846 C CA . GLU A 1 63 ? -6.271 -17.802 -0.698 1.00 0.00 63 GLU A CA 15
ATOM 23847 C C . GLU A 1 63 ? -5.241 -16.711 -0.399 1.00 0.00 63 GLU A C 15
ATOM 23848 O O . GLU A 1 63 ? -4.046 -16.907 -0.612 1.00 0.00 63 GLU A O 15
ATOM 23861 N N . ALA A 1 64 ? -5.742 -15.586 0.089 1.00 0.00 64 ALA A N 15
ATOM 23862 C CA . ALA A 1 64 ? -4.879 -14.464 0.419 1.00 0.00 64 ALA A CA 15
ATOM 23863 C C . ALA A 1 64 ? -5.603 -13.542 1.402 1.00 0.00 64 ALA A C 15
ATOM 23864 O O . ALA A 1 64 ? -6.788 -13.258 1.236 1.00 0.00 64 ALA A O 15
ATOM 23871 N N . GLU A 1 65 ? -4.860 -13.100 2.405 1.00 0.00 65 GLU A N 15
ATOM 23872 C CA . GLU A 1 65 ? -5.415 -12.216 3.416 1.00 0.00 65 GLU A CA 15
ATOM 23873 C C . GLU A 1 65 ? -4.582 -10.937 3.518 1.00 0.00 65 GLU A C 15
ATOM 23874 O O . GLU A 1 65 ? -3.356 -10.981 3.435 1.00 0.00 65 GLU A O 15
ATOM 23887 N N . GLY A 1 66 ? -5.282 -9.826 3.697 1.00 0.00 66 GLY A N 15
ATOM 23888 C CA . GLY A 1 66 ? -4.622 -8.536 3.811 1.00 0.00 66 GLY A CA 15
ATOM 23889 C C . GLY A 1 66 ? -5.551 -7.499 4.447 1.00 0.00 66 GLY A C 15
ATOM 23890 O O . GLY A 1 66 ? -6.761 -7.711 4.529 1.00 0.00 66 GLY A O 15
ATOM 23894 N N . TYR A 1 67 ? -4.951 -6.401 4.881 1.00 0.00 67 TYR A N 15
ATOM 23895 C CA . TYR A 1 67 ? -5.710 -5.331 5.506 1.00 0.00 67 TYR A CA 15
ATOM 23896 C C . TYR A 1 67 ? -5.725 -4.081 4.624 1.00 0.00 67 TYR A C 15
ATOM 23897 O O . TYR A 1 67 ? -4.684 -3.659 4.121 1.00 0.00 67 TYR A O 15
ATOM 23915 N N . ALA A 1 68 ? -6.916 -3.523 4.463 1.00 0.00 68 ALA A N 15
ATOM 23916 C CA . ALA A 1 68 ? -7.080 -2.331 3.650 1.00 0.00 68 ALA A CA 15
ATOM 23917 C C . ALA A 1 68 ? -7.283 -1.120 4.563 1.00 0.00 68 ALA A C 15
ATOM 23918 O O . ALA A 1 68 ? -8.158 -1.131 5.429 1.00 0.00 68 ALA A O 15
ATOM 23925 N N . LYS A 1 69 ? -6.461 -0.106 4.341 1.00 0.00 69 LYS A N 15
ATOM 23926 C CA . LYS A 1 69 ? -6.540 1.109 5.133 1.00 0.00 69 LYS A CA 15
ATOM 23927 C C . LYS A 1 69 ? -6.864 2.291 4.217 1.00 0.00 69 LYS A C 15
ATOM 23928 O O . LYS A 1 69 ? -6.331 2.390 3.113 1.00 0.00 69 LYS A O 15
ATOM 23946 N N . ILE A 1 70 ? -7.739 3.157 4.708 1.00 0.00 70 ILE A N 15
ATOM 23947 C CA . ILE A 1 70 ? -8.142 4.326 3.947 1.00 0.00 70 ILE A CA 15
ATOM 23948 C C . ILE A 1 70 ? -7.751 5.590 4.717 1.00 0.00 70 ILE A C 15
ATOM 23949 O O . ILE A 1 70 ? -8.016 5.699 5.914 1.00 0.00 70 ILE A O 15
ATOM 23965 N N . TYR A 1 71 ? -7.126 6.512 4.000 1.00 0.00 71 TYR A N 15
ATOM 23966 C CA . TYR A 1 71 ? -6.697 7.763 4.601 1.00 0.00 71 TYR A CA 15
ATOM 23967 C C . TYR A 1 71 ? -7.784 8.833 4.478 1.00 0.00 71 TYR A C 15
ATOM 23968 O O . TYR A 1 71 ? -8.870 8.564 3.967 1.00 0.00 71 TYR A O 15
ATOM 23986 N N . ASN A 1 72 ? -7.454 10.024 4.954 1.00 0.00 72 ASN A N 15
ATOM 23987 C CA . ASN A 1 72 ? -8.388 11.136 4.905 1.00 0.00 72 ASN A CA 15
ATOM 23988 C C . ASN A 1 72 ? -7.665 12.382 4.392 1.00 0.00 72 ASN A C 15
ATOM 23989 O O . ASN A 1 72 ? -8.171 13.081 3.515 1.00 0.00 72 ASN A O 15
ATOM 24000 N N . ASP A 1 73 ? -6.493 12.622 4.959 1.00 0.00 73 ASP A N 15
ATOM 24001 C CA . ASP A 1 73 ? -5.694 13.773 4.570 1.00 0.00 73 ASP A CA 15
ATOM 24002 C C . ASP A 1 73 ? -4.212 13.398 4.613 1.00 0.00 73 ASP A C 15
ATOM 24003 O O . ASP A 1 73 ? -3.727 12.884 5.621 1.00 0.00 73 ASP A O 15
ATOM 24013 N N . GLU A 1 74 ? -3.532 13.669 3.509 1.00 0.00 74 GLU A N 15
ATOM 24014 C CA . GLU A 1 74 ? -2.115 13.367 3.409 1.00 0.00 74 GLU A CA 15
ATOM 24015 C C . GLU A 1 74 ? -1.311 14.276 4.340 1.00 0.00 74 GLU A C 15
ATOM 24016 O O . GLU A 1 74 ? -0.246 13.892 4.822 1.00 0.00 74 GLU A O 15
ATOM 24029 N N . LYS A 1 75 ? -1.852 15.465 4.567 1.00 0.00 75 LYS A N 15
ATOM 24030 C CA . LYS A 1 75 ? -1.199 16.432 5.432 1.00 0.00 75 LYS A CA 15
ATOM 24031 C C . LYS A 1 75 ? -0.915 15.785 6.790 1.00 0.00 75 LYS A C 15
ATOM 24032 O O . LYS A 1 75 ? 0.204 15.862 7.296 1.00 0.00 75 LYS A O 15
ATOM 24050 N N . ALA A 1 76 ? -1.947 15.163 7.340 1.00 0.00 76 ALA A N 15
ATOM 24051 C CA . ALA A 1 76 ? -1.823 14.505 8.629 1.00 0.00 76 ALA A CA 15
ATOM 24052 C C . ALA A 1 76 ? -0.971 13.243 8.473 1.00 0.00 76 ALA A C 15
ATOM 24053 O O . ALA A 1 76 ? 0.002 13.052 9.201 1.00 0.00 76 ALA A O 15
ATOM 24060 N N . MET A 1 77 ? -1.368 12.415 7.517 1.00 0.00 77 MET A N 15
ATOM 24061 C CA . MET A 1 77 ? -0.654 11.177 7.256 1.00 0.00 77 MET A CA 15
ATOM 24062 C C . MET A 1 77 ? 0.841 11.437 7.061 1.00 0.00 77 MET A C 15
ATOM 24063 O O . MET A 1 77 ? 1.677 10.735 7.628 1.00 0.00 77 MET A O 15
ATOM 24077 N N . ALA A 1 78 ? 1.134 12.450 6.257 1.00 0.00 78 ALA A N 15
ATOM 24078 C CA . ALA A 1 78 ? 2.514 12.811 5.980 1.00 0.00 78 ALA A CA 15
ATOM 24079 C C . ALA A 1 78 ? 3.293 12.872 7.295 1.00 0.00 78 ALA A C 15
ATOM 24080 O O . ALA A 1 78 ? 4.483 12.561 7.330 1.00 0.00 78 ALA A O 15
ATOM 24087 N N . THR A 1 79 ? 2.592 13.274 8.345 1.00 0.00 79 THR A N 15
ATOM 24088 C CA . THR A 1 79 ? 3.204 13.379 9.658 1.00 0.00 79 THR A CA 15
ATOM 24089 C C . THR A 1 79 ? 2.867 12.150 10.504 1.00 0.00 79 THR A C 15
ATOM 24090 O O . THR A 1 79 ? 3.752 11.370 10.853 1.00 0.00 79 THR A O 15
ATOM 24101 N N . ILE A 1 80 ? 1.584 12.013 10.809 1.00 0.00 80 ILE A N 15
ATOM 24102 C CA . ILE A 1 80 ? 1.119 10.892 11.606 1.00 0.00 80 ILE A CA 15
ATOM 24103 C C . ILE A 1 80 ? 1.835 9.618 11.153 1.00 0.00 80 ILE A C 15
ATOM 24104 O O . ILE A 1 80 ? 2.678 9.086 11.872 1.00 0.00 80 ILE A O 15
ATOM 24120 N N . GLU A 1 81 ? 1.471 9.166 9.961 1.00 0.00 81 GLU A N 15
ATOM 24121 C CA . GLU A 1 81 ? 2.068 7.963 9.403 1.00 0.00 81 GLU A CA 15
ATOM 24122 C C . GLU A 1 81 ? 3.590 8.106 9.342 1.00 0.00 81 GLU A C 15
ATOM 24123 O O . GLU A 1 81 ? 4.121 9.202 9.511 1.00 0.00 81 GLU A O 15
ATOM 24136 N N . THR A 1 82 ? 4.247 6.982 9.100 1.00 0.00 82 THR A N 15
ATOM 24137 C CA . THR A 1 82 ? 5.698 6.967 9.014 1.00 0.00 82 THR A CA 15
ATOM 24138 C C . THR A 1 82 ? 6.146 6.474 7.637 1.00 0.00 82 THR A C 15
ATOM 24139 O O . THR A 1 82 ? 5.328 6.018 6.840 1.00 0.00 82 THR A O 15
ATOM 24150 N N . LYS A 1 83 ? 7.445 6.581 7.400 1.00 0.00 83 LYS A N 15
ATOM 24151 C CA . LYS A 1 83 ? 8.013 6.152 6.133 1.00 0.00 83 LYS A CA 15
ATOM 24152 C C . LYS A 1 83 ? 7.647 4.686 5.886 1.00 0.00 83 LYS A C 15
ATOM 24153 O O . LYS A 1 83 ? 7.715 4.208 4.755 1.00 0.00 83 LYS A O 15
ATOM 24171 N N . SER A 1 84 ? 7.269 4.014 6.964 1.00 0.00 84 SER A N 15
ATOM 24172 C CA . SER A 1 84 ? 6.892 2.614 6.879 1.00 0.00 84 SER A CA 15
ATOM 24173 C C . SER A 1 84 ? 5.575 2.471 6.114 1.00 0.00 84 SER A C 15
ATOM 24174 O O . SER A 1 84 ? 5.422 1.564 5.297 1.00 0.00 84 SER A O 15
ATOM 24182 N N . VAL A 1 85 ? 4.657 3.380 6.406 1.00 0.00 85 VAL A N 15
ATOM 24183 C CA . VAL A 1 85 ? 3.357 3.367 5.756 1.00 0.00 85 VAL A CA 15
ATOM 24184 C C . VAL A 1 85 ? 3.497 3.917 4.334 1.00 0.00 85 VAL A C 15
ATOM 24185 O O . VAL A 1 85 ? 3.220 3.215 3.363 1.00 0.00 85 VAL A O 15
ATOM 24198 N N . LEU A 1 86 ? 3.927 5.167 4.259 1.00 0.00 86 LEU A N 15
ATOM 24199 C CA . LEU A 1 86 ? 4.107 5.820 2.973 1.00 0.00 86 LEU A CA 15
ATOM 24200 C C . LEU A 1 86 ? 4.950 4.923 2.064 1.00 0.00 86 LEU A C 15
ATOM 24201 O O . LEU A 1 86 ? 4.894 5.043 0.841 1.00 0.00 86 LEU A O 15
ATOM 24217 N N . GLU A 1 87 ? 5.714 4.044 2.697 1.00 0.00 87 GLU A N 15
ATOM 24218 C CA . GLU A 1 87 ? 6.567 3.127 1.962 1.00 0.00 87 GLU A CA 15
ATOM 24219 C C . GLU A 1 87 ? 5.732 2.282 0.998 1.00 0.00 87 GLU A C 15
ATOM 24220 O O . GLU A 1 87 ? 6.023 2.224 -0.196 1.00 0.00 87 GLU A O 15
ATOM 24233 N N . LYS A 1 88 ? 4.712 1.645 1.553 1.00 0.00 88 LYS A N 15
ATOM 24234 C CA . LYS A 1 88 ? 3.833 0.804 0.759 1.00 0.00 88 LYS A CA 15
ATOM 24235 C C . LYS A 1 88 ? 3.242 1.630 -0.386 1.00 0.00 88 LYS A C 15
ATOM 24236 O O . LYS A 1 88 ? 3.018 1.111 -1.479 1.00 0.00 88 LYS A O 15
ATOM 24254 N N . ASN A 1 89 ? 3.008 2.902 -0.097 1.00 0.00 89 ASN A N 15
ATOM 24255 C CA . ASN A 1 89 ? 2.448 3.804 -1.088 1.00 0.00 89 ASN A CA 15
ATOM 24256 C C . ASN A 1 89 ? 3.585 4.519 -1.820 1.00 0.00 89 ASN A C 15
ATOM 24257 O O . ASN A 1 89 ? 3.433 5.664 -2.243 1.00 0.00 89 ASN A O 15
ATOM 24268 N N . LYS A 1 90 ? 4.700 3.815 -1.948 1.00 0.00 90 LYS A N 15
ATOM 24269 C CA . LYS A 1 90 ? 5.862 4.368 -2.621 1.00 0.00 90 LYS A CA 15
ATOM 24270 C C . LYS A 1 90 ? 5.415 5.081 -3.898 1.00 0.00 90 LYS A C 15
ATOM 24271 O O . LYS A 1 90 ? 4.294 4.884 -4.364 1.00 0.00 90 LYS A O 15
ATOM 24289 N N . ILE A 1 91 ? 6.315 5.897 -4.429 1.00 0.00 91 ILE A N 15
ATOM 24290 C CA . ILE A 1 91 ? 6.026 6.641 -5.643 1.00 0.00 91 ILE A CA 15
ATOM 24291 C C . ILE A 1 91 ? 5.835 5.662 -6.803 1.00 0.00 91 ILE A C 15
ATOM 24292 O O . ILE A 1 91 ? 4.737 5.146 -7.010 1.00 0.00 91 ILE A O 15
ATOM 24308 N N . GLU A 1 92 ? 6.919 5.435 -7.530 1.00 0.00 92 GLU A N 15
ATOM 24309 C CA . GLU A 1 92 ? 6.885 4.527 -8.663 1.00 0.00 92 GLU A CA 15
ATOM 24310 C C . GLU A 1 92 ? 8.296 4.039 -8.995 1.00 0.00 92 GLU A C 15
ATOM 24311 O O . GLU A 1 92 ? 9.281 4.641 -8.570 1.00 0.00 92 GLU A O 15
ATOM 24324 N N . GLU A 1 93 ? 8.350 2.952 -9.752 1.00 0.00 93 GLU A N 15
ATOM 24325 C CA . GLU A 1 93 ? 9.623 2.376 -10.146 1.00 0.00 93 GLU A CA 15
ATOM 24326 C C . GLU A 1 93 ? 9.617 2.043 -11.639 1.00 0.00 93 GLU A C 15
ATOM 24327 O O . GLU A 1 93 ? 8.605 2.227 -12.315 1.00 0.00 93 GLU A O 15
ATOM 24340 N N . GLU A 1 94 ? 10.756 1.560 -12.111 1.00 0.00 94 GLU A N 15
ATOM 24341 C CA . GLU A 1 94 ? 10.894 1.199 -13.512 1.00 0.00 94 GLU A CA 15
ATOM 24342 C C . GLU A 1 94 ? 10.387 -0.226 -13.745 1.00 0.00 94 GLU A C 15
ATOM 24343 O O . GLU A 1 94 ? 9.559 -0.726 -12.985 1.00 0.00 94 GLU A O 15
ATOM 24356 N N . ALA A 1 95 ? 10.904 -0.839 -14.800 1.00 0.00 95 ALA A N 15
ATOM 24357 C CA . ALA A 1 95 ? 10.515 -2.196 -15.143 1.00 0.00 95 ALA A CA 15
ATOM 24358 C C . ALA A 1 95 ? 9.033 -2.216 -15.522 1.00 0.00 95 ALA A C 15
ATOM 24359 O O . ALA A 1 95 ? 8.171 -2.401 -14.663 1.00 0.00 95 ALA A O 15
ATOM 24366 N N . GLU A 1 96 ? 8.781 -2.022 -16.808 1.00 0.00 96 GLU A N 15
ATOM 24367 C CA . GLU A 1 96 ? 7.417 -2.016 -17.311 1.00 0.00 96 GLU A CA 15
ATOM 24368 C C . GLU A 1 96 ? 6.586 -3.088 -16.604 1.00 0.00 96 GLU A C 15
ATOM 24369 O O . GLU A 1 96 ? 5.608 -2.774 -15.926 1.00 0.00 96 GLU A O 15
ATOM 24382 N N . ALA A 1 97 ? 7.004 -4.332 -16.788 1.00 0.00 97 ALA A N 15
ATOM 24383 C CA . ALA A 1 97 ? 6.310 -5.452 -16.177 1.00 0.00 97 ALA A CA 15
ATOM 24384 C C . ALA A 1 97 ? 7.280 -6.626 -16.022 1.00 0.00 97 ALA A C 15
ATOM 24385 O O . ALA A 1 97 ? 7.893 -7.060 -16.997 1.00 0.00 97 ALA A O 15
ATOM 24392 N N . GLU A 1 98 ? 7.390 -7.104 -14.792 1.00 0.00 98 GLU A N 15
ATOM 24393 C CA . GLU A 1 98 ? 8.275 -8.218 -14.499 1.00 0.00 98 GLU A CA 15
ATOM 24394 C C . GLU A 1 98 ? 8.019 -8.741 -13.084 1.00 0.00 98 GLU A C 15
ATOM 24395 O O . GLU A 1 98 ? 7.858 -9.943 -12.881 1.00 0.00 98 GLU A O 15
ATOM 24408 N N . VAL A 1 99 ? 7.990 -7.811 -12.140 1.00 0.00 99 VAL A N 15
ATOM 24409 C CA . VAL A 1 99 ? 7.757 -8.163 -10.750 1.00 0.00 99 VAL A CA 15
ATOM 24410 C C . VAL A 1 99 ? 6.548 -9.096 -10.660 1.00 0.00 99 VAL A C 15
ATOM 24411 O O . VAL A 1 99 ? 5.629 -9.008 -11.473 1.00 0.00 99 VAL A O 15
ATOM 24424 N N . ALA A 1 100 ? 6.588 -9.970 -9.665 1.00 0.00 100 ALA A N 15
ATOM 24425 C CA . ALA A 1 100 ? 5.506 -10.918 -9.459 1.00 0.00 100 ALA A CA 15
ATOM 24426 C C . ALA A 1 100 ? 5.790 -11.743 -8.201 1.00 0.00 100 ALA A C 15
ATOM 24427 O O . ALA A 1 100 ? 6.198 -12.899 -8.291 1.00 0.00 100 ALA A O 15
ATOM 24434 N N . GLU A 1 101 ? 5.563 -11.115 -7.058 1.00 0.00 101 GLU A N 15
ATOM 24435 C CA . GLU A 1 101 ? 5.789 -11.775 -5.782 1.00 0.00 101 GLU A CA 15
ATOM 24436 C C . GLU A 1 101 ? 4.957 -11.110 -4.685 1.00 0.00 101 GLU A C 15
ATOM 24437 O O . GLU A 1 101 ? 4.414 -10.024 -4.884 1.00 0.00 101 GLU A O 15
ATOM 24450 N N . GLU A 1 102 ? 4.882 -11.788 -3.550 1.00 0.00 102 GLU A N 15
ATOM 24451 C CA . GLU A 1 102 ? 4.126 -11.277 -2.419 1.00 0.00 102 GLU A CA 15
ATOM 24452 C C . GLU A 1 102 ? 4.677 -9.918 -1.983 1.00 0.00 102 GLU A C 15
ATOM 24453 O O . GLU A 1 102 ? 4.416 -8.902 -2.626 1.00 0.00 102 GLU A O 15
ATOM 24466 N N . MET A 1 1 ? -12.228 -11.026 -9.303 1.00 0.00 1 MET A N 16
ATOM 24467 C CA . MET A 1 1 ? -11.622 -11.408 -8.039 1.00 0.00 1 MET A CA 16
ATOM 24468 C C . MET A 1 1 ? -12.692 -11.702 -6.985 1.00 0.00 1 MET A C 16
ATOM 24469 O O . MET A 1 1 ? -13.815 -11.210 -7.081 1.00 0.00 1 MET A O 16
ATOM 24483 N N . ASP A 1 2 ? -12.305 -12.503 -6.003 1.00 0.00 2 ASP A N 16
ATOM 24484 C CA . ASP A 1 2 ? -13.217 -12.867 -4.932 1.00 0.00 2 ASP A CA 16
ATOM 24485 C C . ASP A 1 2 ? -12.605 -12.469 -3.588 1.00 0.00 2 ASP A C 16
ATOM 24486 O O . ASP A 1 2 ? -11.699 -13.137 -3.091 1.00 0.00 2 ASP A O 16
ATOM 24496 N N . ILE A 1 3 ? -13.123 -11.380 -3.038 1.00 0.00 3 ILE A N 16
ATOM 24497 C CA . ILE A 1 3 ? -12.638 -10.884 -1.761 1.00 0.00 3 ILE A CA 16
ATOM 24498 C C . ILE A 1 3 ? -13.721 -11.082 -0.698 1.00 0.00 3 ILE A C 16
ATOM 24499 O O . ILE A 1 3 ? -14.911 -11.021 -1.000 1.00 0.00 3 ILE A O 16
ATOM 24515 N N . SER A 1 4 ? -13.268 -11.317 0.524 1.00 0.00 4 SER A N 16
ATOM 24516 C CA . SER A 1 4 ? -14.183 -11.525 1.634 1.00 0.00 4 SER A CA 16
ATOM 24517 C C . SER A 1 4 ? -13.842 -10.569 2.779 1.00 0.00 4 SER A C 16
ATOM 24518 O O . SER A 1 4 ? -12.698 -10.513 3.227 1.00 0.00 4 SER A O 16
ATOM 24526 N N . ILE A 1 5 ? -14.857 -9.842 3.221 1.00 0.00 5 ILE A N 16
ATOM 24527 C CA . ILE A 1 5 ? -14.680 -8.891 4.306 1.00 0.00 5 ILE A CA 16
ATOM 24528 C C . ILE A 1 5 ? -14.734 -9.633 5.643 1.00 0.00 5 ILE A C 16
ATOM 24529 O O . ILE A 1 5 ? -15.620 -10.456 5.865 1.00 0.00 5 ILE A O 16
ATOM 24545 N N . ILE A 1 6 ? -13.774 -9.314 6.499 1.00 0.00 6 ILE A N 16
ATOM 24546 C CA . ILE A 1 6 ? -13.700 -9.941 7.808 1.00 0.00 6 ILE A CA 16
ATOM 24547 C C . ILE A 1 6 ? -14.368 -9.031 8.842 1.00 0.00 6 ILE A C 16
ATOM 24548 O O . ILE A 1 6 ? -15.298 -9.447 9.530 1.00 0.00 6 ILE A O 16
ATOM 24564 N N . SER A 1 7 ? -13.867 -7.807 8.918 1.00 0.00 7 SER A N 16
ATOM 24565 C CA . SER A 1 7 ? -14.403 -6.836 9.855 1.00 0.00 7 SER A CA 16
ATOM 24566 C C . SER A 1 7 ? -14.335 -5.432 9.251 1.00 0.00 7 SER A C 16
ATOM 24567 O O . SER A 1 7 ? -13.655 -5.216 8.249 1.00 0.00 7 SER A O 16
ATOM 24575 N N . ASP A 1 8 ? -15.047 -4.512 9.887 1.00 0.00 8 ASP A N 16
ATOM 24576 C CA . ASP A 1 8 ? -15.075 -3.136 9.424 1.00 0.00 8 ASP A CA 16
ATOM 24577 C C . ASP A 1 8 ? -14.889 -2.197 10.617 1.00 0.00 8 ASP A C 16
ATOM 24578 O O . ASP A 1 8 ? -15.840 -1.917 11.346 1.00 0.00 8 ASP A O 16
ATOM 24588 N N . ARG A 1 9 ? -13.657 -1.737 10.782 1.00 0.00 9 ARG A N 16
ATOM 24589 C CA . ARG A 1 9 ? -13.334 -0.837 11.876 1.00 0.00 9 ARG A CA 16
ATOM 24590 C C . ARG A 1 9 ? -13.287 0.609 11.376 1.00 0.00 9 ARG A C 16
ATOM 24591 O O . ARG A 1 9 ? -13.060 0.853 10.192 1.00 0.00 9 ARG A O 16
ATOM 24611 N N . ASN A 1 10 ? -13.507 1.529 12.303 1.00 0.00 10 ASN A N 16
ATOM 24612 C CA . ASN A 1 10 ? -13.492 2.944 11.973 1.00 0.00 10 ASN A CA 16
ATOM 24613 C C . ASN A 1 10 ? -12.627 3.693 12.988 1.00 0.00 10 ASN A C 16
ATOM 24614 O O . ASN A 1 10 ? -12.783 3.513 14.194 1.00 0.00 10 ASN A O 16
ATOM 24625 N N . ASN A 1 11 ? -11.733 4.516 12.462 1.00 0.00 11 ASN A N 16
ATOM 24626 C CA . ASN A 1 11 ? -10.841 5.292 13.307 1.00 0.00 11 ASN A CA 16
ATOM 24627 C C . ASN A 1 11 ? -11.024 6.781 13.002 1.00 0.00 11 ASN A C 16
ATOM 24628 O O . ASN A 1 11 ? -10.361 7.323 12.119 1.00 0.00 11 ASN A O 16
ATOM 24639 N N . PRO A 1 12 ? -11.950 7.416 13.770 1.00 0.00 12 PRO A N 16
ATOM 24640 C CA . PRO A 1 12 ? -12.228 8.830 13.591 1.00 0.00 12 PRO A CA 16
ATOM 24641 C C . PRO A 1 12 ? -11.104 9.689 14.175 1.00 0.00 12 PRO A C 16
ATOM 24642 O O . PRO A 1 12 ? -10.711 10.691 13.581 1.00 0.00 12 PRO A O 16
ATOM 24653 N N . LEU A 1 13 ? -10.619 9.263 15.332 1.00 0.00 13 LEU A N 16
ATOM 24654 C CA . LEU A 1 13 ? -9.549 9.980 16.005 1.00 0.00 13 LEU A CA 16
ATOM 24655 C C . LEU A 1 13 ? -8.512 10.424 14.971 1.00 0.00 13 LEU A C 16
ATOM 24656 O O . LEU A 1 13 ? -8.458 11.597 14.605 1.00 0.00 13 LEU A O 16
ATOM 24672 N N . LEU A 1 14 ? -7.714 9.463 14.529 1.00 0.00 14 LEU A N 16
ATOM 24673 C CA . LEU A 1 14 ? -6.681 9.740 13.545 1.00 0.00 14 LEU A CA 16
ATOM 24674 C C . LEU A 1 14 ? -7.338 10.142 12.223 1.00 0.00 14 LEU A C 16
ATOM 24675 O O . LEU A 1 14 ? -6.674 10.666 11.330 1.00 0.00 14 LEU A O 16
ATOM 24691 N N . GLN A 1 15 ? -8.635 9.883 12.141 1.00 0.00 15 GLN A N 16
ATOM 24692 C CA . GLN A 1 15 ? -9.389 10.211 10.942 1.00 0.00 15 GLN A CA 16
ATOM 24693 C C . GLN A 1 15 ? -8.980 9.292 9.790 1.00 0.00 15 GLN A C 16
ATOM 24694 O O . GLN A 1 15 ? -8.617 9.764 8.713 1.00 0.00 15 GLN A O 16
ATOM 24708 N N . ARG A 1 16 ? -9.054 7.996 10.054 1.00 0.00 16 ARG A N 16
ATOM 24709 C CA . ARG A 1 16 ? -8.696 7.006 9.053 1.00 0.00 16 ARG A CA 16
ATOM 24710 C C . ARG A 1 16 ? -9.670 5.826 9.101 1.00 0.00 16 ARG A C 16
ATOM 24711 O O . ARG A 1 16 ? -10.442 5.693 10.049 1.00 0.00 16 ARG A O 16
ATOM 24731 N N . ARG A 1 17 ? -9.600 5.000 8.068 1.00 0.00 17 ARG A N 16
ATOM 24732 C CA . ARG A 1 17 ? -10.465 3.836 7.981 1.00 0.00 17 ARG A CA 16
ATOM 24733 C C . ARG A 1 17 ? -9.636 2.551 8.046 1.00 0.00 17 ARG A C 16
ATOM 24734 O O . ARG A 1 17 ? -8.677 2.389 7.293 1.00 0.00 17 ARG A O 16
ATOM 24754 N N . GLU A 1 18 ? -10.034 1.672 8.953 1.00 0.00 18 GLU A N 16
ATOM 24755 C CA . GLU A 1 18 ? -9.340 0.407 9.127 1.00 0.00 18 GLU A CA 16
ATOM 24756 C C . GLU A 1 18 ? -10.267 -0.759 8.780 1.00 0.00 18 GLU A C 16
ATOM 24757 O O . GLU A 1 18 ? -11.116 -1.142 9.584 1.00 0.00 18 GLU A O 16
ATOM 24770 N N . ILE A 1 19 ? -10.073 -1.292 7.583 1.00 0.00 19 ILE A N 16
ATOM 24771 C CA . ILE A 1 19 ? -10.882 -2.407 7.119 1.00 0.00 19 ILE A CA 16
ATOM 24772 C C . ILE A 1 19 ? -9.967 -3.580 6.760 1.00 0.00 19 ILE A C 16
ATOM 24773 O O . ILE A 1 19 ? -8.951 -3.397 6.092 1.00 0.00 19 ILE A O 16
ATOM 24789 N N . LYS A 1 20 ? -10.360 -4.759 7.221 1.00 0.00 20 LYS A N 16
ATOM 24790 C CA . LYS A 1 20 ? -9.588 -5.960 6.956 1.00 0.00 20 LYS A CA 16
ATOM 24791 C C . LYS A 1 20 ? -10.458 -6.963 6.193 1.00 0.00 20 LYS A C 16
ATOM 24792 O O . LYS A 1 20 ? -11.639 -7.121 6.497 1.00 0.00 20 LYS A O 16
ATOM 24810 N N . PHE A 1 21 ? -9.840 -7.610 5.218 1.00 0.00 21 PHE A N 16
ATOM 24811 C CA . PHE A 1 21 ? -10.543 -8.592 4.409 1.00 0.00 21 PHE A CA 16
ATOM 24812 C C . PHE A 1 21 ? -9.561 -9.563 3.749 1.00 0.00 21 PHE A C 16
ATOM 24813 O O . PHE A 1 21 ? -8.351 -9.451 3.937 1.00 0.00 21 PHE A O 16
ATOM 24830 N N . THR A 1 22 ? -10.120 -10.494 2.988 1.00 0.00 22 THR A N 16
ATOM 24831 C CA . THR A 1 22 ? -9.309 -11.484 2.301 1.00 0.00 22 THR A CA 16
ATOM 24832 C C . THR A 1 22 ? -9.482 -11.355 0.786 1.00 0.00 22 THR A C 16
ATOM 24833 O O . THR A 1 22 ? -10.501 -10.850 0.314 1.00 0.00 22 THR A O 16
ATOM 24844 N N . VAL A 1 23 ? -8.473 -11.820 0.065 1.00 0.00 23 VAL A N 16
ATOM 24845 C CA . VAL A 1 23 ? -8.502 -11.764 -1.386 1.00 0.00 23 VAL A CA 16
ATOM 24846 C C . VAL A 1 23 ? -8.080 -13.121 -1.954 1.00 0.00 23 VAL A C 16
ATOM 24847 O O . VAL A 1 23 ? -7.036 -13.655 -1.582 1.00 0.00 23 VAL A O 16
ATOM 24860 N N . SER A 1 24 ? -8.912 -13.638 -2.844 1.00 0.00 24 SER A N 16
ATOM 24861 C CA . SER A 1 24 ? -8.637 -14.922 -3.467 1.00 0.00 24 SER A CA 16
ATOM 24862 C C . SER A 1 24 ? -8.707 -14.791 -4.990 1.00 0.00 24 SER A C 16
ATOM 24863 O O . SER A 1 24 ? -9.521 -14.034 -5.515 1.00 0.00 24 SER A O 16
ATOM 24871 N N . PHE A 1 25 ? -7.841 -15.541 -5.656 1.00 0.00 25 PHE A N 16
ATOM 24872 C CA . PHE A 1 25 ? -7.793 -15.518 -7.109 1.00 0.00 25 PHE A CA 16
ATOM 24873 C C . PHE A 1 25 ? -7.348 -16.873 -7.664 1.00 0.00 25 PHE A C 16
ATOM 24874 O O . PHE A 1 25 ? -7.193 -17.835 -6.913 1.00 0.00 25 PHE A O 16
ATOM 24891 N N . ASP A 1 26 ? -7.153 -16.904 -8.974 1.00 0.00 26 ASP A N 16
ATOM 24892 C CA . ASP A 1 26 ? -6.728 -18.124 -9.639 1.00 0.00 26 ASP A CA 16
ATOM 24893 C C . ASP A 1 26 ? -5.277 -17.970 -10.098 1.00 0.00 26 ASP A C 16
ATOM 24894 O O . ASP A 1 26 ? -5.019 -17.681 -11.266 1.00 0.00 26 ASP A O 16
ATOM 24904 N N . ALA A 1 27 ? -4.367 -18.170 -9.157 1.00 0.00 27 ALA A N 16
ATOM 24905 C CA . ALA A 1 27 ? -2.948 -18.056 -9.451 1.00 0.00 27 ALA A CA 16
ATOM 24906 C C . ALA A 1 27 ? -2.597 -16.587 -9.689 1.00 0.00 27 ALA A C 16
ATOM 24907 O O . ALA A 1 27 ? -1.772 -16.018 -8.974 1.00 0.00 27 ALA A O 16
ATOM 24914 N N . ALA A 1 28 ? -3.240 -16.012 -10.695 1.00 0.00 28 ALA A N 16
ATOM 24915 C CA . ALA A 1 28 ? -3.006 -14.619 -11.035 1.00 0.00 28 ALA A CA 16
ATOM 24916 C C . ALA A 1 28 ? -2.839 -13.806 -9.750 1.00 0.00 28 ALA A C 16
ATOM 24917 O O . ALA A 1 28 ? -3.793 -13.636 -8.991 1.00 0.00 28 ALA A O 16
ATOM 24924 N N . THR A 1 29 ? -1.622 -13.324 -9.546 1.00 0.00 29 THR A N 16
ATOM 24925 C CA . THR A 1 29 ? -1.319 -12.532 -8.366 1.00 0.00 29 THR A CA 16
ATOM 24926 C C . THR A 1 29 ? -1.010 -11.086 -8.759 1.00 0.00 29 THR A C 16
ATOM 24927 O O . THR A 1 29 ? 0.093 -10.784 -9.211 1.00 0.00 29 THR A O 16
ATOM 24938 N N . PRO A 1 30 ? -2.030 -10.208 -8.566 1.00 0.00 30 PRO A N 16
ATOM 24939 C CA . PRO A 1 30 ? -1.879 -8.801 -8.896 1.00 0.00 30 PRO A CA 16
ATOM 24940 C C . PRO A 1 30 ? -1.019 -8.084 -7.853 1.00 0.00 30 PRO A C 16
ATOM 24941 O O . PRO A 1 30 ? -0.297 -8.724 -7.091 1.00 0.00 30 PRO A O 16
ATOM 24952 N N . SER A 1 31 ? -1.126 -6.763 -7.853 1.00 0.00 31 SER A N 16
ATOM 24953 C CA . SER A 1 31 ? -0.367 -5.951 -6.916 1.00 0.00 31 SER A CA 16
ATOM 24954 C C . SER A 1 31 ? -1.318 -5.229 -5.960 1.00 0.00 31 SER A C 16
ATOM 24955 O O . SER A 1 31 ? -2.518 -5.500 -5.950 1.00 0.00 31 SER A O 16
ATOM 24963 N N . ILE A 1 32 ? -0.746 -4.325 -5.177 1.00 0.00 32 ILE A N 16
ATOM 24964 C CA . ILE A 1 32 ? -1.527 -3.562 -4.220 1.00 0.00 32 ILE A CA 16
ATOM 24965 C C . ILE A 1 32 ? -2.392 -2.545 -4.968 1.00 0.00 32 ILE A C 16
ATOM 24966 O O . ILE A 1 32 ? -3.614 -2.547 -4.834 1.00 0.00 32 ILE A O 16
ATOM 24982 N N . LYS A 1 33 ? -1.721 -1.700 -5.738 1.00 0.00 33 LYS A N 16
ATOM 24983 C CA . LYS A 1 33 ? -2.413 -0.680 -6.507 1.00 0.00 33 LYS A CA 16
ATOM 24984 C C . LYS A 1 33 ? -3.401 -1.350 -7.463 1.00 0.00 33 LYS A C 16
ATOM 24985 O O . LYS A 1 33 ? -4.483 -0.822 -7.713 1.00 0.00 33 LYS A O 16
ATOM 25003 N N . ASP A 1 34 ? -2.993 -2.502 -7.973 1.00 0.00 34 ASP A N 16
ATOM 25004 C CA . ASP A 1 34 ? -3.829 -3.250 -8.897 1.00 0.00 34 ASP A CA 16
ATOM 25005 C C . ASP A 1 34 ? -5.039 -3.807 -8.146 1.00 0.00 34 ASP A C 16
ATOM 25006 O O . ASP A 1 34 ? -6.141 -3.863 -8.690 1.00 0.00 34 ASP A O 16
ATOM 25016 N N . VAL A 1 35 ? -4.794 -4.207 -6.906 1.00 0.00 35 VAL A N 16
ATOM 25017 C CA . VAL A 1 35 ? -5.850 -4.759 -6.075 1.00 0.00 35 VAL A CA 16
ATOM 25018 C C . VAL A 1 35 ? -6.716 -3.618 -5.535 1.00 0.00 35 VAL A C 16
ATOM 25019 O O . VAL A 1 35 ? -7.919 -3.784 -5.344 1.00 0.00 35 VAL A O 16
ATOM 25032 N N . LYS A 1 36 ? -6.069 -2.485 -5.303 1.00 0.00 36 LYS A N 16
ATOM 25033 C CA . LYS A 1 36 ? -6.763 -1.318 -4.789 1.00 0.00 36 LYS A CA 16
ATOM 25034 C C . LYS A 1 36 ? -7.963 -1.006 -5.686 1.00 0.00 36 LYS A C 16
ATOM 25035 O O . LYS A 1 36 ? -8.993 -0.533 -5.210 1.00 0.00 36 LYS A O 16
ATOM 25053 N N . MET A 1 37 ? -7.788 -1.286 -6.970 1.00 0.00 37 MET A N 16
ATOM 25054 C CA . MET A 1 37 ? -8.842 -1.040 -7.940 1.00 0.00 37 MET A CA 16
ATOM 25055 C C . MET A 1 37 ? -10.156 -1.686 -7.494 1.00 0.00 37 MET A C 16
ATOM 25056 O O . MET A 1 37 ? -11.183 -1.015 -7.409 1.00 0.00 37 MET A O 16
ATOM 25070 N N . LYS A 1 38 ? -10.079 -2.981 -7.223 1.00 0.00 38 LYS A N 16
ATOM 25071 C CA . LYS A 1 38 ? -11.250 -3.725 -6.790 1.00 0.00 38 LYS A CA 16
ATOM 25072 C C . LYS A 1 38 ? -11.634 -3.284 -5.375 1.00 0.00 38 LYS A C 16
ATOM 25073 O O . LYS A 1 38 ? -12.809 -3.065 -5.087 1.00 0.00 38 LYS A O 16
ATOM 25091 N N . LEU A 1 39 ? -10.619 -3.169 -4.530 1.00 0.00 39 LEU A N 16
ATOM 25092 C CA . LEU A 1 39 ? -10.836 -2.759 -3.153 1.00 0.00 39 LEU A CA 16
ATOM 25093 C C . LEU A 1 39 ? -11.584 -1.424 -3.134 1.00 0.00 39 LEU A C 16
ATOM 25094 O O . LEU A 1 39 ? -12.439 -1.201 -2.280 1.00 0.00 39 LEU A O 16
ATOM 25110 N N . VAL A 1 40 ? -11.234 -0.573 -4.086 1.00 0.00 40 VAL A N 16
ATOM 25111 C CA . VAL A 1 40 ? -11.861 0.734 -4.190 1.00 0.00 40 VAL A CA 16
ATOM 25112 C C . VAL A 1 40 ? -13.377 0.558 -4.311 1.00 0.00 40 VAL A C 16
ATOM 25113 O O . VAL A 1 40 ? -14.142 1.299 -3.695 1.00 0.00 40 VAL A O 16
ATOM 25126 N N . ALA A 1 41 ? -13.765 -0.425 -5.109 1.00 0.00 41 ALA A N 16
ATOM 25127 C CA . ALA A 1 41 ? -15.175 -0.708 -5.318 1.00 0.00 41 ALA A CA 16
ATOM 25128 C C . ALA A 1 41 ? -15.743 -1.393 -4.073 1.00 0.00 41 ALA A C 16
ATOM 25129 O O . ALA A 1 41 ? -16.869 -1.112 -3.666 1.00 0.00 41 ALA A O 16
ATOM 25136 N N . VAL A 1 42 ? -14.938 -2.279 -3.505 1.00 0.00 42 VAL A N 16
ATOM 25137 C CA . VAL A 1 42 ? -15.347 -3.006 -2.317 1.00 0.00 42 VAL A CA 16
ATOM 25138 C C . VAL A 1 42 ? -15.545 -2.020 -1.163 1.00 0.00 42 VAL A C 16
ATOM 25139 O O . VAL A 1 42 ? -16.564 -2.061 -0.475 1.00 0.00 42 VAL A O 16
ATOM 25152 N N . LEU A 1 43 ? -14.555 -1.158 -0.988 1.00 0.00 43 LEU A N 16
ATOM 25153 C CA . LEU A 1 43 ? -14.607 -0.163 0.070 1.00 0.00 43 LEU A CA 16
ATOM 25154 C C . LEU A 1 43 ? -15.576 0.951 -0.331 1.00 0.00 43 LEU A C 16
ATOM 25155 O O . LEU A 1 43 ? -16.389 1.393 0.479 1.00 0.00 43 LEU A O 16
ATOM 25171 N N . ASN A 1 44 ? -15.456 1.374 -1.581 1.00 0.00 44 ASN A N 16
ATOM 25172 C CA . ASN A 1 44 ? -16.312 2.429 -2.099 1.00 0.00 44 ASN A CA 16
ATOM 25173 C C . ASN A 1 44 ? -15.968 3.746 -1.402 1.00 0.00 44 ASN A C 16
ATOM 25174 O O . ASN A 1 44 ? -16.702 4.198 -0.523 1.00 0.00 44 ASN A O 16
ATOM 25185 N N . ALA A 1 45 ? -14.854 4.328 -1.820 1.00 0.00 45 ALA A N 16
ATOM 25186 C CA . ALA A 1 45 ? -14.404 5.584 -1.246 1.00 0.00 45 ALA A CA 16
ATOM 25187 C C . ALA A 1 45 ? -13.405 6.246 -2.198 1.00 0.00 45 ALA A C 16
ATOM 25188 O O . ALA A 1 45 ? -13.233 5.800 -3.331 1.00 0.00 45 ALA A O 16
ATOM 25195 N N . ASN A 1 46 ? -12.773 7.300 -1.703 1.00 0.00 46 ASN A N 16
ATOM 25196 C CA . ASN A 1 46 ? -11.797 8.028 -2.496 1.00 0.00 46 ASN A CA 16
ATOM 25197 C C . ASN A 1 46 ? -10.618 7.107 -2.815 1.00 0.00 46 ASN A C 16
ATOM 25198 O O . ASN A 1 46 ? -9.966 6.590 -1.909 1.00 0.00 46 ASN A O 16
ATOM 25209 N N . LYS A 1 47 ? -10.379 6.931 -4.105 1.00 0.00 47 LYS A N 16
ATOM 25210 C CA . LYS A 1 47 ? -9.290 6.081 -4.556 1.00 0.00 47 LYS A CA 16
ATOM 25211 C C . LYS A 1 47 ? -7.982 6.877 -4.527 1.00 0.00 47 LYS A C 16
ATOM 25212 O O . LYS A 1 47 ? -6.905 6.303 -4.372 1.00 0.00 47 LYS A O 16
ATOM 25230 N N . GLN A 1 48 ? -8.121 8.186 -4.678 1.00 0.00 48 GLN A N 16
ATOM 25231 C CA . GLN A 1 48 ? -6.964 9.066 -4.671 1.00 0.00 48 GLN A CA 16
ATOM 25232 C C . GLN A 1 48 ? -6.206 8.936 -3.350 1.00 0.00 48 GLN A C 16
ATOM 25233 O O . GLN A 1 48 ? -4.976 8.943 -3.332 1.00 0.00 48 GLN A O 16
ATOM 25247 N N . VAL A 1 49 ? -6.971 8.821 -2.274 1.00 0.00 49 VAL A N 16
ATOM 25248 C CA . VAL A 1 49 ? -6.386 8.690 -0.950 1.00 0.00 49 VAL A CA 16
ATOM 25249 C C . VAL A 1 49 ? -6.768 7.330 -0.361 1.00 0.00 49 VAL A C 16
ATOM 25250 O O . VAL A 1 49 ? -7.344 7.259 0.723 1.00 0.00 49 VAL A O 16
ATOM 25263 N N . LEU A 1 50 ? -6.431 6.285 -1.102 1.00 0.00 50 LEU A N 16
ATOM 25264 C CA . LEU A 1 50 ? -6.731 4.931 -0.668 1.00 0.00 50 LEU A CA 16
ATOM 25265 C C . LEU A 1 50 ? -5.514 4.039 -0.917 1.00 0.00 50 LEU A C 16
ATOM 25266 O O . LEU A 1 50 ? -4.907 4.093 -1.986 1.00 0.00 50 LEU A O 16
ATOM 25282 N N . VAL A 1 51 ? -5.192 3.237 0.088 1.00 0.00 51 VAL A N 16
ATOM 25283 C CA . VAL A 1 51 ? -4.057 2.334 -0.009 1.00 0.00 51 VAL A CA 16
ATOM 25284 C C . VAL A 1 51 ? -4.274 1.147 0.933 1.00 0.00 51 VAL A C 16
ATOM 25285 O O . VAL A 1 51 ? -5.250 1.114 1.680 1.00 0.00 51 VAL A O 16
ATOM 25298 N N . VAL A 1 52 ? -3.346 0.204 0.867 1.00 0.00 52 VAL A N 16
ATOM 25299 C CA . VAL A 1 52 ? -3.423 -0.981 1.704 1.00 0.00 52 VAL A CA 16
ATOM 25300 C C . VAL A 1 52 ? -2.286 -0.951 2.728 1.00 0.00 52 VAL A C 16
ATOM 25301 O O . VAL A 1 52 ? -1.249 -0.334 2.491 1.00 0.00 52 VAL A O 16
ATOM 25314 N N . ASP A 1 53 ? -2.519 -1.626 3.844 1.00 0.00 53 ASP A N 16
ATOM 25315 C CA . ASP A 1 53 ? -1.527 -1.685 4.905 1.00 0.00 53 ASP A CA 16
ATOM 25316 C C . ASP A 1 53 ? -0.532 -2.808 4.604 1.00 0.00 53 ASP A C 16
ATOM 25317 O O . ASP A 1 53 ? 0.674 -2.572 4.542 1.00 0.00 53 ASP A O 16
ATOM 25327 N N . THR A 1 54 ? -1.073 -4.003 4.425 1.00 0.00 54 THR A N 16
ATOM 25328 C CA . THR A 1 54 ? -0.247 -5.163 4.133 1.00 0.00 54 THR A CA 16
ATOM 25329 C C . THR A 1 54 ? -1.114 -6.327 3.651 1.00 0.00 54 THR A C 16
ATOM 25330 O O . THR A 1 54 ? -2.325 -6.336 3.869 1.00 0.00 54 THR A O 16
ATOM 25341 N N . LEU A 1 55 ? -0.461 -7.283 3.006 1.00 0.00 55 LEU A N 16
ATOM 25342 C CA . LEU A 1 55 ? -1.157 -8.449 2.492 1.00 0.00 55 LEU A CA 16
ATOM 25343 C C . LEU A 1 55 ? -0.278 -9.686 2.680 1.00 0.00 55 LEU A C 16
ATOM 25344 O O . LEU A 1 55 ? 0.901 -9.570 3.012 1.00 0.00 55 LEU A O 16
ATOM 25360 N N . ASP A 1 56 ? -0.884 -10.844 2.460 1.00 0.00 56 ASP A N 16
ATOM 25361 C CA . ASP A 1 56 ? -0.170 -12.102 2.601 1.00 0.00 56 ASP A CA 16
ATOM 25362 C C . ASP A 1 56 ? -0.946 -13.207 1.881 1.00 0.00 56 ASP A C 16
ATOM 25363 O O . ASP A 1 56 ? -2.101 -13.475 2.210 1.00 0.00 56 ASP A O 16
ATOM 25373 N N . GLN A 1 57 ? -0.280 -13.819 0.913 1.00 0.00 57 GLN A N 16
ATOM 25374 C CA . GLN A 1 57 ? -0.892 -14.889 0.144 1.00 0.00 57 GLN A CA 16
ATOM 25375 C C . GLN A 1 57 ? -0.733 -16.225 0.874 1.00 0.00 57 GLN A C 16
ATOM 25376 O O . GLN A 1 57 ? 0.366 -16.578 1.296 1.00 0.00 57 GLN A O 16
ATOM 25390 N N . ILE A 1 58 ? -1.848 -16.931 0.998 1.00 0.00 58 ILE A N 16
ATOM 25391 C CA . ILE A 1 58 ? -1.847 -18.219 1.668 1.00 0.00 58 ILE A CA 16
ATOM 25392 C C . ILE A 1 58 ? -1.175 -19.258 0.767 1.00 0.00 58 ILE A C 16
ATOM 25393 O O . ILE A 1 58 ? -1.422 -19.291 -0.438 1.00 0.00 58 ILE A O 16
ATOM 25409 N N . PHE A 1 59 ? -0.341 -20.081 1.385 1.00 0.00 59 PHE A N 16
ATOM 25410 C CA . PHE A 1 59 ? 0.367 -21.117 0.653 1.00 0.00 59 PHE A CA 16
ATOM 25411 C C . PHE A 1 59 ? -0.500 -22.368 0.499 1.00 0.00 59 PHE A C 16
ATOM 25412 O O . PHE A 1 59 ? -0.542 -22.969 -0.573 1.00 0.00 59 PHE A O 16
ATOM 25429 N N . GLY A 1 60 ? -1.169 -22.723 1.585 1.00 0.00 60 GLY A N 16
ATOM 25430 C CA . GLY A 1 60 ? -2.033 -23.892 1.584 1.00 0.00 60 GLY A CA 16
ATOM 25431 C C . GLY A 1 60 ? -2.852 -23.967 0.293 1.00 0.00 60 GLY A C 16
ATOM 25432 O O . GLY A 1 60 ? -2.662 -24.876 -0.514 1.00 0.00 60 GLY A O 16
ATOM 25436 N N . LYS A 1 61 ? -3.745 -23.000 0.140 1.00 0.00 61 LYS A N 16
ATOM 25437 C CA . LYS A 1 61 ? -4.592 -22.946 -1.038 1.00 0.00 61 LYS A CA 16
ATOM 25438 C C . LYS A 1 61 ? -4.180 -21.753 -1.904 1.00 0.00 61 LYS A C 16
ATOM 25439 O O . LYS A 1 61 ? -2.997 -21.428 -1.996 1.00 0.00 61 LYS A O 16
ATOM 25457 N N . LEU A 1 62 ? -5.179 -21.134 -2.517 1.00 0.00 62 LEU A N 16
ATOM 25458 C CA . LEU A 1 62 ? -4.934 -19.985 -3.371 1.00 0.00 62 LEU A CA 16
ATOM 25459 C C . LEU A 1 62 ? -5.631 -18.757 -2.780 1.00 0.00 62 LEU A C 16
ATOM 25460 O O . LEU A 1 62 ? -6.261 -17.988 -3.503 1.00 0.00 62 LEU A O 16
ATOM 25476 N N . GLU A 1 63 ? -5.495 -18.613 -1.470 1.00 0.00 63 GLU A N 16
ATOM 25477 C CA . GLU A 1 63 ? -6.104 -17.493 -0.773 1.00 0.00 63 GLU A CA 16
ATOM 25478 C C . GLU A 1 63 ? -5.036 -16.469 -0.380 1.00 0.00 63 GLU A C 16
ATOM 25479 O O . GLU A 1 63 ? -3.841 -16.739 -0.492 1.00 0.00 63 GLU A O 16
ATOM 25492 N N . ALA A 1 64 ? -5.506 -15.315 0.071 1.00 0.00 64 ALA A N 16
ATOM 25493 C CA . ALA A 1 64 ? -4.608 -14.250 0.480 1.00 0.00 64 ALA A CA 16
ATOM 25494 C C . ALA A 1 64 ? -5.353 -13.290 1.410 1.00 0.00 64 ALA A C 16
ATOM 25495 O O . ALA A 1 64 ? -6.480 -12.891 1.123 1.00 0.00 64 ALA A O 16
ATOM 25502 N N . GLU A 1 65 ? -4.692 -12.945 2.506 1.00 0.00 65 GLU A N 16
ATOM 25503 C CA . GLU A 1 65 ? -5.277 -12.040 3.480 1.00 0.00 65 GLU A CA 16
ATOM 25504 C C . GLU A 1 65 ? -4.459 -10.749 3.562 1.00 0.00 65 GLU A C 16
ATOM 25505 O O . GLU A 1 65 ? -3.231 -10.782 3.501 1.00 0.00 65 GLU A O 16
ATOM 25518 N N . GLY A 1 66 ? -5.174 -9.641 3.699 1.00 0.00 66 GLY A N 16
ATOM 25519 C CA . GLY A 1 66 ? -4.530 -8.341 3.790 1.00 0.00 66 GLY A CA 16
ATOM 25520 C C . GLY A 1 66 ? -5.456 -7.316 4.447 1.00 0.00 66 GLY A C 16
ATOM 25521 O O . GLY A 1 66 ? -6.668 -7.518 4.509 1.00 0.00 66 GLY A O 16
ATOM 25525 N N . TYR A 1 67 ? -4.850 -6.237 4.920 1.00 0.00 67 TYR A N 16
ATOM 25526 C CA . TYR A 1 67 ? -5.604 -5.180 5.570 1.00 0.00 67 TYR A CA 16
ATOM 25527 C C . TYR A 1 67 ? -5.546 -3.885 4.757 1.00 0.00 67 TYR A C 16
ATOM 25528 O O . TYR A 1 67 ? -4.474 -3.473 4.314 1.00 0.00 67 TYR A O 16
ATOM 25546 N N . ALA A 1 68 ? -6.710 -3.277 4.587 1.00 0.00 68 ALA A N 16
ATOM 25547 C CA . ALA A 1 68 ? -6.805 -2.037 3.835 1.00 0.00 68 ALA A CA 16
ATOM 25548 C C . ALA A 1 68 ? -6.996 -0.870 4.806 1.00 0.00 68 ALA A C 16
ATOM 25549 O O . ALA A 1 68 ? -7.762 -0.974 5.763 1.00 0.00 68 ALA A O 16
ATOM 25556 N N . LYS A 1 69 ? -6.286 0.213 4.526 1.00 0.00 69 LYS A N 16
ATOM 25557 C CA . LYS A 1 69 ? -6.367 1.398 5.363 1.00 0.00 69 LYS A CA 16
ATOM 25558 C C . LYS A 1 69 ? -6.564 2.630 4.478 1.00 0.00 69 LYS A C 16
ATOM 25559 O O . LYS A 1 69 ? -6.035 2.693 3.369 1.00 0.00 69 LYS A O 16
ATOM 25577 N N . ILE A 1 70 ? -7.326 3.579 5.001 1.00 0.00 70 ILE A N 16
ATOM 25578 C CA . ILE A 1 70 ? -7.599 4.806 4.271 1.00 0.00 70 ILE A CA 16
ATOM 25579 C C . ILE A 1 70 ? -7.356 6.005 5.190 1.00 0.00 70 ILE A C 16
ATOM 25580 O O . ILE A 1 70 ? -7.746 5.987 6.356 1.00 0.00 70 ILE A O 16
ATOM 25596 N N . TYR A 1 71 ? -6.714 7.019 4.629 1.00 0.00 71 TYR A N 16
ATOM 25597 C CA . TYR A 1 71 ? -6.414 8.224 5.383 1.00 0.00 71 TYR A CA 16
ATOM 25598 C C . TYR A 1 71 ? -7.489 9.291 5.162 1.00 0.00 71 TYR A C 16
ATOM 25599 O O . TYR A 1 71 ? -8.474 9.049 4.467 1.00 0.00 71 TYR A O 16
ATOM 25617 N N . ASN A 1 72 ? -7.263 10.447 5.767 1.00 0.00 72 ASN A N 16
ATOM 25618 C CA . ASN A 1 72 ? -8.200 11.551 5.646 1.00 0.00 72 ASN A CA 16
ATOM 25619 C C . ASN A 1 72 ? -7.591 12.634 4.752 1.00 0.00 72 ASN A C 16
ATOM 25620 O O . ASN A 1 72 ? -8.188 13.025 3.750 1.00 0.00 72 ASN A O 16
ATOM 25631 N N . ASP A 1 73 ? -6.413 13.089 5.148 1.00 0.00 73 ASP A N 16
ATOM 25632 C CA . ASP A 1 73 ? -5.717 14.119 4.396 1.00 0.00 73 ASP A CA 16
ATOM 25633 C C . ASP A 1 73 ? -4.212 13.850 4.442 1.00 0.00 73 ASP A C 16
ATOM 25634 O O . ASP A 1 73 ? -3.631 13.727 5.520 1.00 0.00 73 ASP A O 16
ATOM 25644 N N . GLU A 1 74 ? -3.621 13.767 3.259 1.00 0.00 74 GLU A N 16
ATOM 25645 C CA . GLU A 1 74 ? -2.194 13.514 3.150 1.00 0.00 74 GLU A CA 16
ATOM 25646 C C . GLU A 1 74 ? -1.414 14.488 4.035 1.00 0.00 74 GLU A C 16
ATOM 25647 O O . GLU A 1 74 ? -0.273 14.218 4.405 1.00 0.00 74 GLU A O 16
ATOM 25660 N N . LYS A 1 75 ? -2.060 15.602 4.346 1.00 0.00 75 LYS A N 16
ATOM 25661 C CA . LYS A 1 75 ? -1.441 16.618 5.180 1.00 0.00 75 LYS A CA 16
ATOM 25662 C C . LYS A 1 75 ? -1.018 15.992 6.510 1.00 0.00 75 LYS A C 16
ATOM 25663 O O . LYS A 1 75 ? 0.125 16.148 6.937 1.00 0.00 75 LYS A O 16
ATOM 25681 N N . ALA A 1 76 ? -1.961 15.296 7.127 1.00 0.00 76 ALA A N 16
ATOM 25682 C CA . ALA A 1 76 ? -1.699 14.645 8.400 1.00 0.00 76 ALA A CA 16
ATOM 25683 C C . ALA A 1 76 ? -0.873 13.381 8.160 1.00 0.00 76 ALA A C 16
ATOM 25684 O O . ALA A 1 76 ? 0.177 13.196 8.773 1.00 0.00 76 ALA A O 16
ATOM 25691 N N . MET A 1 77 ? -1.378 12.541 7.268 1.00 0.00 77 MET A N 16
ATOM 25692 C CA . MET A 1 77 ? -0.700 11.299 6.940 1.00 0.00 77 MET A CA 16
ATOM 25693 C C . MET A 1 77 ? 0.775 11.548 6.617 1.00 0.00 77 MET A C 16
ATOM 25694 O O . MET A 1 77 ? 1.657 10.924 7.205 1.00 0.00 77 MET A O 16
ATOM 25708 N N . ALA A 1 78 ? 0.997 12.462 5.684 1.00 0.00 78 ALA A N 16
ATOM 25709 C CA . ALA A 1 78 ? 2.349 12.801 5.275 1.00 0.00 78 ALA A CA 16
ATOM 25710 C C . ALA A 1 78 ? 3.219 13.000 6.519 1.00 0.00 78 ALA A C 16
ATOM 25711 O O . ALA A 1 78 ? 4.433 12.819 6.467 1.00 0.00 78 ALA A O 16
ATOM 25718 N N . THR A 1 79 ? 2.560 13.371 7.608 1.00 0.00 79 THR A N 16
ATOM 25719 C CA . THR A 1 79 ? 3.257 13.596 8.862 1.00 0.00 79 THR A CA 16
ATOM 25720 C C . THR A 1 79 ? 3.112 12.380 9.780 1.00 0.00 79 THR A C 16
ATOM 25721 O O . THR A 1 79 ? 4.089 11.685 10.056 1.00 0.00 79 THR A O 16
ATOM 25732 N N . ILE A 1 80 ? 1.884 12.160 10.228 1.00 0.00 80 ILE A N 16
ATOM 25733 C CA . ILE A 1 80 ? 1.599 11.039 11.107 1.00 0.00 80 ILE A CA 16
ATOM 25734 C C . ILE A 1 80 ? 2.234 9.771 10.534 1.00 0.00 80 ILE A C 16
ATOM 25735 O O . ILE A 1 80 ? 3.097 9.164 11.167 1.00 0.00 80 ILE A O 16
ATOM 25751 N N . GLU A 1 81 ? 1.783 9.409 9.342 1.00 0.00 81 GLU A N 16
ATOM 25752 C CA . GLU A 1 81 ? 2.297 8.223 8.676 1.00 0.00 81 GLU A CA 16
ATOM 25753 C C . GLU A 1 81 ? 3.825 8.201 8.737 1.00 0.00 81 GLU A C 16
ATOM 25754 O O . GLU A 1 81 ? 4.445 9.155 9.203 1.00 0.00 81 GLU A O 16
ATOM 25767 N N . THR A 1 82 ? 4.388 7.101 8.259 1.00 0.00 82 THR A N 16
ATOM 25768 C CA . THR A 1 82 ? 5.832 6.942 8.252 1.00 0.00 82 THR A CA 16
ATOM 25769 C C . THR A 1 82 ? 6.304 6.403 6.900 1.00 0.00 82 THR A C 16
ATOM 25770 O O . THR A 1 82 ? 5.496 5.939 6.097 1.00 0.00 82 THR A O 16
ATOM 25781 N N . LYS A 1 83 ? 7.609 6.484 6.689 1.00 0.00 83 LYS A N 16
ATOM 25782 C CA . LYS A 1 83 ? 8.198 6.011 5.448 1.00 0.00 83 LYS A CA 16
ATOM 25783 C C . LYS A 1 83 ? 7.838 4.537 5.248 1.00 0.00 83 LYS A C 16
ATOM 25784 O O . LYS A 1 83 ? 7.943 4.014 4.139 1.00 0.00 83 LYS A O 16
ATOM 25802 N N . SER A 1 84 ? 7.420 3.909 6.337 1.00 0.00 84 SER A N 16
ATOM 25803 C CA . SER A 1 84 ? 7.044 2.506 6.295 1.00 0.00 84 SER A CA 16
ATOM 25804 C C . SER A 1 84 ? 5.648 2.358 5.684 1.00 0.00 84 SER A C 16
ATOM 25805 O O . SER A 1 84 ? 5.401 1.434 4.910 1.00 0.00 84 SER A O 16
ATOM 25813 N N . VAL A 1 85 ? 4.774 3.280 6.055 1.00 0.00 85 VAL A N 16
ATOM 25814 C CA . VAL A 1 85 ? 3.410 3.262 5.554 1.00 0.00 85 VAL A CA 16
ATOM 25815 C C . VAL A 1 85 ? 3.412 3.626 4.068 1.00 0.00 85 VAL A C 16
ATOM 25816 O O . VAL A 1 85 ? 3.104 2.790 3.220 1.00 0.00 85 VAL A O 16
ATOM 25829 N N . LEU A 1 86 ? 3.766 4.874 3.797 1.00 0.00 86 LEU A N 16
ATOM 25830 C CA . LEU A 1 86 ? 3.813 5.359 2.428 1.00 0.00 86 LEU A CA 16
ATOM 25831 C C . LEU A 1 86 ? 4.587 4.360 1.565 1.00 0.00 86 LEU A C 16
ATOM 25832 O O . LEU A 1 86 ? 4.353 4.264 0.361 1.00 0.00 86 LEU A O 16
ATOM 25848 N N . GLU A 1 87 ? 5.492 3.643 2.214 1.00 0.00 87 GLU A N 16
ATOM 25849 C CA . GLU A 1 87 ? 6.301 2.655 1.521 1.00 0.00 87 GLU A CA 16
ATOM 25850 C C . GLU A 1 87 ? 5.407 1.684 0.747 1.00 0.00 87 GLU A C 16
ATOM 25851 O O . GLU A 1 87 ? 5.664 1.393 -0.420 1.00 0.00 87 GLU A O 16
ATOM 25864 N N . LYS A 1 88 ? 4.374 1.210 1.428 1.00 0.00 88 LYS A N 16
ATOM 25865 C CA . LYS A 1 88 ? 3.439 0.279 0.819 1.00 0.00 88 LYS A CA 16
ATOM 25866 C C . LYS A 1 88 ? 2.979 0.834 -0.531 1.00 0.00 88 LYS A C 16
ATOM 25867 O O . LYS A 1 88 ? 3.335 0.297 -1.580 1.00 0.00 88 LYS A O 16
ATOM 25885 N N . ASN A 1 89 ? 2.197 1.900 -0.461 1.00 0.00 89 ASN A N 16
ATOM 25886 C CA . ASN A 1 89 ? 1.685 2.533 -1.664 1.00 0.00 89 ASN A CA 16
ATOM 25887 C C . ASN A 1 89 ? 2.784 2.558 -2.730 1.00 0.00 89 ASN A C 16
ATOM 25888 O O . ASN A 1 89 ? 3.761 3.293 -2.601 1.00 0.00 89 ASN A O 16
ATOM 25899 N N . LYS A 1 90 ? 2.586 1.745 -3.757 1.00 0.00 90 LYS A N 16
ATOM 25900 C CA . LYS A 1 90 ? 3.548 1.665 -4.843 1.00 0.00 90 LYS A CA 16
ATOM 25901 C C . LYS A 1 90 ? 4.057 3.068 -5.172 1.00 0.00 90 LYS A C 16
ATOM 25902 O O . LYS A 1 90 ? 3.405 4.061 -4.850 1.00 0.00 90 LYS A O 16
ATOM 25920 N N . ILE A 1 91 ? 5.217 3.109 -5.810 1.00 0.00 91 ILE A N 16
ATOM 25921 C CA . ILE A 1 91 ? 5.822 4.375 -6.187 1.00 0.00 91 ILE A CA 16
ATOM 25922 C C . ILE A 1 91 ? 4.734 5.320 -6.703 1.00 0.00 91 ILE A C 16
ATOM 25923 O O . ILE A 1 91 ? 4.208 6.136 -5.948 1.00 0.00 91 ILE A O 16
ATOM 25939 N N . GLU A 1 92 ? 4.432 5.178 -7.985 1.00 0.00 92 GLU A N 16
ATOM 25940 C CA . GLU A 1 92 ? 3.417 6.010 -8.609 1.00 0.00 92 GLU A CA 16
ATOM 25941 C C . GLU A 1 92 ? 3.822 7.483 -8.543 1.00 0.00 92 GLU A C 16
ATOM 25942 O O . GLU A 1 92 ? 4.500 7.902 -7.606 1.00 0.00 92 GLU A O 16
ATOM 25955 N N . GLU A 1 93 ? 3.389 8.230 -9.549 1.00 0.00 93 GLU A N 16
ATOM 25956 C CA . GLU A 1 93 ? 3.699 9.648 -9.616 1.00 0.00 93 GLU A CA 16
ATOM 25957 C C . GLU A 1 93 ? 2.472 10.478 -9.234 1.00 0.00 93 GLU A C 16
ATOM 25958 O O . GLU A 1 93 ? 1.414 9.926 -8.934 1.00 0.00 93 GLU A O 16
ATOM 25971 N N . GLU A 1 94 ? 2.654 11.790 -9.258 1.00 0.00 94 GLU A N 16
ATOM 25972 C CA . GLU A 1 94 ? 1.575 12.701 -8.918 1.00 0.00 94 GLU A CA 16
ATOM 25973 C C . GLU A 1 94 ? 0.777 13.070 -10.171 1.00 0.00 94 GLU A C 16
ATOM 25974 O O . GLU A 1 94 ? 0.864 12.386 -11.189 1.00 0.00 94 GLU A O 16
ATOM 25987 N N . ALA A 1 95 ? 0.018 14.150 -10.053 1.00 0.00 95 ALA A N 16
ATOM 25988 C CA . ALA A 1 95 ? -0.794 14.618 -11.164 1.00 0.00 95 ALA A CA 16
ATOM 25989 C C . ALA A 1 95 ? -1.729 15.725 -10.674 1.00 0.00 95 ALA A C 16
ATOM 25990 O O . ALA A 1 95 ? -2.944 15.538 -10.621 1.00 0.00 95 ALA A O 16
ATOM 25997 N N . GLU A 1 96 ? -1.129 16.854 -10.329 1.00 0.00 96 GLU A N 16
ATOM 25998 C CA . GLU A 1 96 ? -1.894 17.991 -9.846 1.00 0.00 96 GLU A CA 16
ATOM 25999 C C . GLU A 1 96 ? -2.935 18.411 -10.885 1.00 0.00 96 GLU A C 16
ATOM 26000 O O . GLU A 1 96 ? -4.136 18.316 -10.639 1.00 0.00 96 GLU A O 16
ATOM 26013 N N . ALA A 1 97 ? -2.436 18.867 -12.025 1.00 0.00 97 ALA A N 16
ATOM 26014 C CA . ALA A 1 97 ? -3.309 19.301 -13.103 1.00 0.00 97 ALA A CA 16
ATOM 26015 C C . ALA A 1 97 ? -2.477 19.528 -14.367 1.00 0.00 97 ALA A C 16
ATOM 26016 O O . ALA A 1 97 ? -1.249 19.584 -14.304 1.00 0.00 97 ALA A O 16
ATOM 26023 N N . GLU A 1 98 ? -3.177 19.653 -15.484 1.00 0.00 98 GLU A N 16
ATOM 26024 C CA . GLU A 1 98 ? -2.519 19.872 -16.761 1.00 0.00 98 GLU A CA 16
ATOM 26025 C C . GLU A 1 98 ? -1.352 20.848 -16.595 1.00 0.00 98 GLU A C 16
ATOM 26026 O O . GLU A 1 98 ? -0.231 20.555 -17.006 1.00 0.00 98 GLU A O 16
ATOM 26039 N N . VAL A 1 99 ? -1.657 21.988 -15.992 1.00 0.00 99 VAL A N 16
ATOM 26040 C CA . VAL A 1 99 ? -0.647 23.008 -15.767 1.00 0.00 99 VAL A CA 16
ATOM 26041 C C . VAL A 1 99 ? -0.380 23.133 -14.266 1.00 0.00 99 VAL A C 16
ATOM 26042 O O . VAL A 1 99 ? -1.200 22.717 -13.449 1.00 0.00 99 VAL A O 16
ATOM 26055 N N . ALA A 1 100 ? 0.770 23.709 -13.948 1.00 0.00 100 ALA A N 16
ATOM 26056 C CA . ALA A 1 100 ? 1.155 23.894 -12.559 1.00 0.00 100 ALA A CA 16
ATOM 26057 C C . ALA A 1 100 ? 2.476 24.665 -12.499 1.00 0.00 100 ALA A C 16
ATOM 26058 O O . ALA A 1 100 ? 3.062 24.981 -13.533 1.00 0.00 100 ALA A O 16
ATOM 26065 N N . GLU A 1 101 ? 2.905 24.946 -11.276 1.00 0.00 101 GLU A N 16
ATOM 26066 C CA . GLU A 1 101 ? 4.145 25.673 -11.069 1.00 0.00 101 GLU A CA 16
ATOM 26067 C C . GLU A 1 101 ? 4.743 25.323 -9.704 1.00 0.00 101 GLU A C 16
ATOM 26068 O O . GLU A 1 101 ? 4.045 24.811 -8.830 1.00 0.00 101 GLU A O 16
ATOM 26081 N N . GLU A 1 102 ? 6.028 25.615 -9.564 1.00 0.00 102 GLU A N 16
ATOM 26082 C CA . GLU A 1 102 ? 6.728 25.337 -8.322 1.00 0.00 102 GLU A CA 16
ATOM 26083 C C . GLU A 1 102 ? 6.299 23.978 -7.763 1.00 0.00 102 GLU A C 16
ATOM 26084 O O . GLU A 1 102 ? 5.432 23.906 -6.894 1.00 0.00 102 GLU A O 16
ATOM 26097 N N . MET A 1 1 ? -10.750 -14.470 -9.168 1.00 0.00 1 MET A N 17
ATOM 26098 C CA . MET A 1 1 ? -10.506 -13.421 -8.194 1.00 0.00 1 MET A CA 17
ATOM 26099 C C . MET A 1 1 ? -11.781 -13.085 -7.417 1.00 0.00 1 MET A C 17
ATOM 26100 O O . MET A 1 1 ? -12.821 -12.813 -8.013 1.00 0.00 1 MET A O 17
ATOM 26114 N N . ASP A 1 2 ? -11.658 -13.117 -6.098 1.00 0.00 2 ASP A N 17
ATOM 26115 C CA . ASP A 1 2 ? -12.787 -12.819 -5.233 1.00 0.00 2 ASP A CA 17
ATOM 26116 C C . ASP A 1 2 ? -12.273 -12.263 -3.903 1.00 0.00 2 ASP A C 17
ATOM 26117 O O . ASP A 1 2 ? -11.394 -12.853 -3.277 1.00 0.00 2 ASP A O 17
ATOM 26127 N N . ILE A 1 3 ? -12.843 -11.133 -3.512 1.00 0.00 3 ILE A N 17
ATOM 26128 C CA . ILE A 1 3 ? -12.454 -10.490 -2.269 1.00 0.00 3 ILE A CA 17
ATOM 26129 C C . ILE A 1 3 ? -13.594 -10.617 -1.255 1.00 0.00 3 ILE A C 17
ATOM 26130 O O . ILE A 1 3 ? -14.765 -10.522 -1.617 1.00 0.00 3 ILE A O 17
ATOM 26146 N N . SER A 1 4 ? -13.210 -10.832 -0.006 1.00 0.00 4 SER A N 17
ATOM 26147 C CA . SER A 1 4 ? -14.184 -10.974 1.063 1.00 0.00 4 SER A CA 17
ATOM 26148 C C . SER A 1 4 ? -13.775 -10.116 2.262 1.00 0.00 4 SER A C 17
ATOM 26149 O O . SER A 1 4 ? -12.644 -10.205 2.736 1.00 0.00 4 SER A O 17
ATOM 26157 N N . ILE A 1 5 ? -14.718 -9.305 2.718 1.00 0.00 5 ILE A N 17
ATOM 26158 C CA . ILE A 1 5 ? -14.470 -8.431 3.852 1.00 0.00 5 ILE A CA 17
ATOM 26159 C C . ILE A 1 5 ? -14.510 -9.254 5.142 1.00 0.00 5 ILE A C 17
ATOM 26160 O O . ILE A 1 5 ? -15.383 -10.103 5.314 1.00 0.00 5 ILE A O 17
ATOM 26176 N N . ILE A 1 6 ? -13.552 -8.974 6.014 1.00 0.00 6 ILE A N 17
ATOM 26177 C CA . ILE A 1 6 ? -13.466 -9.677 7.282 1.00 0.00 6 ILE A CA 17
ATOM 26178 C C . ILE A 1 6 ? -14.133 -8.837 8.373 1.00 0.00 6 ILE A C 17
ATOM 26179 O O . ILE A 1 6 ? -15.086 -9.283 9.009 1.00 0.00 6 ILE A O 17
ATOM 26195 N N . SER A 1 7 ? -13.604 -7.636 8.555 1.00 0.00 7 SER A N 17
ATOM 26196 C CA . SER A 1 7 ? -14.136 -6.728 9.558 1.00 0.00 7 SER A CA 17
ATOM 26197 C C . SER A 1 7 ? -14.167 -5.302 9.009 1.00 0.00 7 SER A C 17
ATOM 26198 O O . SER A 1 7 ? -13.618 -5.031 7.942 1.00 0.00 7 SER A O 17
ATOM 26206 N N . ASP A 1 8 ? -14.816 -4.425 9.762 1.00 0.00 8 ASP A N 17
ATOM 26207 C CA . ASP A 1 8 ? -14.925 -3.032 9.364 1.00 0.00 8 ASP A CA 17
ATOM 26208 C C . ASP A 1 8 ? -14.610 -2.137 10.564 1.00 0.00 8 ASP A C 17
ATOM 26209 O O . ASP A 1 8 ? -15.505 -1.772 11.323 1.00 0.00 8 ASP A O 17
ATOM 26219 N N . ARG A 1 9 ? -13.332 -1.808 10.696 1.00 0.00 9 ARG A N 17
ATOM 26220 C CA . ARG A 1 9 ? -12.887 -0.962 11.791 1.00 0.00 9 ARG A CA 17
ATOM 26221 C C . ARG A 1 9 ? -12.483 0.417 11.265 1.00 0.00 9 ARG A C 17
ATOM 26222 O O . ARG A 1 9 ? -11.909 0.529 10.184 1.00 0.00 9 ARG A O 17
ATOM 26242 N N . ASN A 1 10 ? -12.800 1.432 12.055 1.00 0.00 10 ASN A N 17
ATOM 26243 C CA . ASN A 1 10 ? -12.478 2.799 11.683 1.00 0.00 10 ASN A CA 17
ATOM 26244 C C . ASN A 1 10 ? -11.719 3.470 12.830 1.00 0.00 10 ASN A C 17
ATOM 26245 O O . ASN A 1 10 ? -11.998 3.209 13.999 1.00 0.00 10 ASN A O 17
ATOM 26256 N N . ASN A 1 11 ? -10.776 4.321 12.455 1.00 0.00 11 ASN A N 17
ATOM 26257 C CA . ASN A 1 11 ? -9.975 5.031 13.438 1.00 0.00 11 ASN A CA 17
ATOM 26258 C C . ASN A 1 11 ? -9.988 6.526 13.116 1.00 0.00 11 ASN A C 17
ATOM 26259 O O . ASN A 1 11 ? -9.152 7.008 12.352 1.00 0.00 11 ASN A O 17
ATOM 26270 N N . PRO A 1 12 ? -10.971 7.238 13.729 1.00 0.00 12 PRO A N 17
ATOM 26271 C CA . PRO A 1 12 ? -11.103 8.669 13.515 1.00 0.00 12 PRO A CA 17
ATOM 26272 C C . PRO A 1 12 ? -10.023 9.440 14.276 1.00 0.00 12 PRO A C 17
ATOM 26273 O O . PRO A 1 12 ? -9.532 10.462 13.798 1.00 0.00 12 PRO A O 17
ATOM 26284 N N . LEU A 1 13 ? -9.684 8.920 15.446 1.00 0.00 13 LEU A N 17
ATOM 26285 C CA . LEU A 1 13 ? -8.669 9.547 16.277 1.00 0.00 13 LEU A CA 17
ATOM 26286 C C . LEU A 1 13 ? -7.397 9.755 15.453 1.00 0.00 13 LEU A C 17
ATOM 26287 O O . LEU A 1 13 ? -6.942 10.885 15.283 1.00 0.00 13 LEU A O 17
ATOM 26303 N N . LEU A 1 14 ? -6.860 8.648 14.962 1.00 0.00 14 LEU A N 17
ATOM 26304 C CA . LEU A 1 14 ? -5.651 8.696 14.160 1.00 0.00 14 LEU A CA 17
ATOM 26305 C C . LEU A 1 14 ? -5.984 9.251 12.773 1.00 0.00 14 LEU A C 17
ATOM 26306 O O . LEU A 1 14 ? -5.086 9.572 11.997 1.00 0.00 14 LEU A O 17
ATOM 26322 N N . GLN A 1 15 ? -7.279 9.347 12.506 1.00 0.00 15 GLN A N 17
ATOM 26323 C CA . GLN A 1 15 ? -7.742 9.858 11.227 1.00 0.00 15 GLN A CA 17
ATOM 26324 C C . GLN A 1 15 ? -7.447 8.850 10.114 1.00 0.00 15 GLN A C 17
ATOM 26325 O O . GLN A 1 15 ? -6.670 9.136 9.203 1.00 0.00 15 GLN A O 17
ATOM 26339 N N . ARG A 1 16 ? -8.082 7.693 10.224 1.00 0.00 16 ARG A N 17
ATOM 26340 C CA . ARG A 1 16 ? -7.897 6.641 9.238 1.00 0.00 16 ARG A CA 17
ATOM 26341 C C . ARG A 1 16 ? -8.784 5.439 9.572 1.00 0.00 16 ARG A C 17
ATOM 26342 O O . ARG A 1 16 ? -8.959 5.098 10.740 1.00 0.00 16 ARG A O 17
ATOM 26362 N N . ARG A 1 17 ? -9.320 4.831 8.523 1.00 0.00 17 ARG A N 17
ATOM 26363 C CA . ARG A 1 17 ? -10.184 3.676 8.690 1.00 0.00 17 ARG A CA 17
ATOM 26364 C C . ARG A 1 17 ? -9.396 2.385 8.457 1.00 0.00 17 ARG A C 17
ATOM 26365 O O . ARG A 1 17 ? -8.728 2.238 7.435 1.00 0.00 17 ARG A O 17
ATOM 26385 N N . GLU A 1 18 ? -9.499 1.483 9.423 1.00 0.00 18 GLU A N 17
ATOM 26386 C CA . GLU A 1 18 ? -8.804 0.210 9.336 1.00 0.00 18 GLU A CA 17
ATOM 26387 C C . GLU A 1 18 ? -9.761 -0.886 8.865 1.00 0.00 18 GLU A C 17
ATOM 26388 O O . GLU A 1 18 ? -10.456 -1.498 9.675 1.00 0.00 18 GLU A O 17
ATOM 26401 N N . ILE A 1 19 ? -9.768 -1.100 7.557 1.00 0.00 19 ILE A N 17
ATOM 26402 C CA . ILE A 1 19 ? -10.628 -2.113 6.969 1.00 0.00 19 ILE A CA 17
ATOM 26403 C C . ILE A 1 19 ? -9.833 -3.405 6.781 1.00 0.00 19 ILE A C 17
ATOM 26404 O O . ILE A 1 19 ? -8.644 -3.367 6.468 1.00 0.00 19 ILE A O 17
ATOM 26420 N N . LYS A 1 20 ? -10.521 -4.520 6.979 1.00 0.00 20 LYS A N 17
ATOM 26421 C CA . LYS A 1 20 ? -9.893 -5.823 6.837 1.00 0.00 20 LYS A CA 17
ATOM 26422 C C . LYS A 1 20 ? -10.683 -6.657 5.825 1.00 0.00 20 LYS A C 17
ATOM 26423 O O . LYS A 1 20 ? -11.914 -6.632 5.822 1.00 0.00 20 LYS A O 17
ATOM 26441 N N . PHE A 1 21 ? -9.945 -7.374 4.991 1.00 0.00 21 PHE A N 17
ATOM 26442 C CA . PHE A 1 21 ? -10.562 -8.213 3.978 1.00 0.00 21 PHE A CA 17
ATOM 26443 C C . PHE A 1 21 ? -9.577 -9.265 3.464 1.00 0.00 21 PHE A C 17
ATOM 26444 O O . PHE A 1 21 ? -8.437 -9.330 3.923 1.00 0.00 21 PHE A O 17
ATOM 26461 N N . THR A 1 22 ? -10.053 -10.064 2.520 1.00 0.00 22 THR A N 17
ATOM 26462 C CA . THR A 1 22 ? -9.229 -11.111 1.940 1.00 0.00 22 THR A CA 17
ATOM 26463 C C . THR A 1 22 ? -9.403 -11.145 0.421 1.00 0.00 22 THR A C 17
ATOM 26464 O O . THR A 1 22 ? -10.364 -10.591 -0.111 1.00 0.00 22 THR A O 17
ATOM 26475 N N . VAL A 1 23 ? -8.458 -11.802 -0.236 1.00 0.00 23 VAL A N 17
ATOM 26476 C CA . VAL A 1 23 ? -8.493 -11.915 -1.684 1.00 0.00 23 VAL A CA 17
ATOM 26477 C C . VAL A 1 23 ? -8.003 -13.306 -2.094 1.00 0.00 23 VAL A C 17
ATOM 26478 O O . VAL A 1 23 ? -6.992 -13.787 -1.585 1.00 0.00 23 VAL A O 17
ATOM 26491 N N . SER A 1 24 ? -8.743 -13.911 -3.012 1.00 0.00 24 SER A N 17
ATOM 26492 C CA . SER A 1 24 ? -8.396 -15.237 -3.497 1.00 0.00 24 SER A CA 17
ATOM 26493 C C . SER A 1 24 ? -7.944 -15.159 -4.957 1.00 0.00 24 SER A C 17
ATOM 26494 O O . SER A 1 24 ? -8.450 -14.340 -5.722 1.00 0.00 24 SER A O 17
ATOM 26502 N N . PHE A 1 25 ? -6.999 -16.021 -5.298 1.00 0.00 25 PHE A N 17
ATOM 26503 C CA . PHE A 1 25 ? -6.474 -16.061 -6.652 1.00 0.00 25 PHE A CA 17
ATOM 26504 C C . PHE A 1 25 ? -5.602 -17.299 -6.867 1.00 0.00 25 PHE A C 17
ATOM 26505 O O . PHE A 1 25 ? -5.185 -17.944 -5.906 1.00 0.00 25 PHE A O 17
ATOM 26522 N N . ASP A 1 26 ? -5.353 -17.595 -8.134 1.00 0.00 26 ASP A N 17
ATOM 26523 C CA . ASP A 1 26 ? -4.538 -18.745 -8.487 1.00 0.00 26 ASP A CA 17
ATOM 26524 C C . ASP A 1 26 ? -3.321 -18.276 -9.286 1.00 0.00 26 ASP A C 17
ATOM 26525 O O . ASP A 1 26 ? -3.407 -18.076 -10.497 1.00 0.00 26 ASP A O 17
ATOM 26535 N N . ALA A 1 27 ? -2.213 -18.115 -8.576 1.00 0.00 27 ALA A N 17
ATOM 26536 C CA . ALA A 1 27 ? -0.980 -17.672 -9.204 1.00 0.00 27 ALA A CA 17
ATOM 26537 C C . ALA A 1 27 ? -1.067 -16.172 -9.489 1.00 0.00 27 ALA A C 17
ATOM 26538 O O . ALA A 1 27 ? -0.248 -15.395 -8.999 1.00 0.00 27 ALA A O 17
ATOM 26545 N N . ALA A 1 28 ? -2.066 -15.808 -10.279 1.00 0.00 28 ALA A N 17
ATOM 26546 C CA . ALA A 1 28 ? -2.270 -14.415 -10.634 1.00 0.00 28 ALA A CA 17
ATOM 26547 C C . ALA A 1 28 ? -2.010 -13.536 -9.409 1.00 0.00 28 ALA A C 17
ATOM 26548 O O . ALA A 1 28 ? -2.855 -13.440 -8.520 1.00 0.00 28 ALA A O 17
ATOM 26555 N N . THR A 1 29 ? -0.837 -12.919 -9.401 1.00 0.00 29 THR A N 17
ATOM 26556 C CA . THR A 1 29 ? -0.456 -12.053 -8.298 1.00 0.00 29 THR A CA 17
ATOM 26557 C C . THR A 1 29 ? -0.858 -10.606 -8.593 1.00 0.00 29 THR A C 17
ATOM 26558 O O . THR A 1 29 ? -0.307 -9.975 -9.493 1.00 0.00 29 THR A O 17
ATOM 26569 N N . PRO A 1 30 ? -1.843 -10.110 -7.796 1.00 0.00 30 PRO A N 17
ATOM 26570 C CA . PRO A 1 30 ? -2.326 -8.750 -7.962 1.00 0.00 30 PRO A CA 17
ATOM 26571 C C . PRO A 1 30 ? -1.320 -7.740 -7.408 1.00 0.00 30 PRO A C 17
ATOM 26572 O O . PRO A 1 30 ? -0.151 -8.066 -7.209 1.00 0.00 30 PRO A O 17
ATOM 26583 N N . SER A 1 31 ? -1.810 -6.531 -7.175 1.00 0.00 31 SER A N 17
ATOM 26584 C CA . SER A 1 31 ? -0.969 -5.470 -6.647 1.00 0.00 31 SER A CA 17
ATOM 26585 C C . SER A 1 31 ? -1.824 -4.451 -5.892 1.00 0.00 31 SER A C 17
ATOM 26586 O O . SER A 1 31 ? -3.039 -4.611 -5.787 1.00 0.00 31 SER A O 17
ATOM 26594 N N . ILE A 1 32 ? -1.155 -3.426 -5.385 1.00 0.00 32 ILE A N 17
ATOM 26595 C CA . ILE A 1 32 ? -1.838 -2.380 -4.642 1.00 0.00 32 ILE A CA 17
ATOM 26596 C C . ILE A 1 32 ? -2.887 -1.724 -5.541 1.00 0.00 32 ILE A C 17
ATOM 26597 O O . ILE A 1 32 ? -4.069 -1.692 -5.202 1.00 0.00 32 ILE A O 17
ATOM 26613 N N . LYS A 1 33 ? -2.417 -1.217 -6.671 1.00 0.00 33 LYS A N 17
ATOM 26614 C CA . LYS A 1 33 ? -3.300 -0.563 -7.622 1.00 0.00 33 LYS A CA 17
ATOM 26615 C C . LYS A 1 33 ? -4.366 -1.556 -8.088 1.00 0.00 33 LYS A C 17
ATOM 26616 O O . LYS A 1 33 ? -5.560 -1.262 -8.033 1.00 0.00 33 LYS A O 17
ATOM 26634 N N . ASP A 1 34 ? -3.898 -2.711 -8.536 1.00 0.00 34 ASP A N 17
ATOM 26635 C CA . ASP A 1 34 ? -4.797 -3.750 -9.011 1.00 0.00 34 ASP A CA 17
ATOM 26636 C C . ASP A 1 34 ? -5.799 -4.094 -7.908 1.00 0.00 34 ASP A C 17
ATOM 26637 O O . ASP A 1 34 ? -6.933 -4.476 -8.191 1.00 0.00 34 ASP A O 17
ATOM 26647 N N . VAL A 1 35 ? -5.344 -3.948 -6.672 1.00 0.00 35 VAL A N 17
ATOM 26648 C CA . VAL A 1 35 ? -6.187 -4.238 -5.525 1.00 0.00 35 VAL A CA 17
ATOM 26649 C C . VAL A 1 35 ? -7.138 -3.064 -5.285 1.00 0.00 35 VAL A C 17
ATOM 26650 O O . VAL A 1 35 ? -8.352 -3.246 -5.227 1.00 0.00 35 VAL A O 17
ATOM 26663 N N . LYS A 1 36 ? -6.548 -1.885 -5.152 1.00 0.00 36 LYS A N 17
ATOM 26664 C CA . LYS A 1 36 ? -7.327 -0.681 -4.919 1.00 0.00 36 LYS A CA 17
ATOM 26665 C C . LYS A 1 36 ? -8.365 -0.527 -6.034 1.00 0.00 36 LYS A C 17
ATOM 26666 O O . LYS A 1 36 ? -9.398 0.112 -5.841 1.00 0.00 36 LYS A O 17
ATOM 26684 N N . MET A 1 37 ? -8.053 -1.123 -7.175 1.00 0.00 37 MET A N 17
ATOM 26685 C CA . MET A 1 37 ? -8.945 -1.060 -8.320 1.00 0.00 37 MET A CA 17
ATOM 26686 C C . MET A 1 37 ? -10.319 -1.640 -7.978 1.00 0.00 37 MET A C 17
ATOM 26687 O O . MET A 1 37 ? -11.320 -0.925 -7.995 1.00 0.00 37 MET A O 17
ATOM 26701 N N . LYS A 1 38 ? -10.322 -2.929 -7.675 1.00 0.00 38 LYS A N 17
ATOM 26702 C CA . LYS A 1 38 ? -11.557 -3.613 -7.329 1.00 0.00 38 LYS A CA 17
ATOM 26703 C C . LYS A 1 38 ? -12.005 -3.173 -5.934 1.00 0.00 38 LYS A C 17
ATOM 26704 O O . LYS A 1 38 ? -13.201 -3.090 -5.661 1.00 0.00 38 LYS A O 17
ATOM 26722 N N . LEU A 1 39 ? -11.021 -2.902 -5.089 1.00 0.00 39 LEU A N 17
ATOM 26723 C CA . LEU A 1 39 ? -11.300 -2.472 -3.730 1.00 0.00 39 LEU A CA 17
ATOM 26724 C C . LEU A 1 39 ? -12.000 -1.112 -3.763 1.00 0.00 39 LEU A C 17
ATOM 26725 O O . LEU A 1 39 ? -12.811 -0.806 -2.889 1.00 0.00 39 LEU A O 17
ATOM 26741 N N . VAL A 1 40 ? -11.664 -0.334 -4.780 1.00 0.00 40 VAL A N 17
ATOM 26742 C CA . VAL A 1 40 ? -12.251 0.986 -4.939 1.00 0.00 40 VAL A CA 17
ATOM 26743 C C . VAL A 1 40 ? -13.776 0.862 -4.958 1.00 0.00 40 VAL A C 17
ATOM 26744 O O . VAL A 1 40 ? -14.472 1.618 -4.282 1.00 0.00 40 VAL A O 17
ATOM 26757 N N . ALA A 1 41 ? -14.250 -0.097 -5.740 1.00 0.00 41 ALA A N 17
ATOM 26758 C CA . ALA A 1 41 ? -15.680 -0.329 -5.856 1.00 0.00 41 ALA A CA 17
ATOM 26759 C C . ALA A 1 41 ? -16.186 -1.008 -4.581 1.00 0.00 41 ALA A C 17
ATOM 26760 O O . ALA A 1 41 ? -17.273 -0.695 -4.096 1.00 0.00 41 ALA A O 17
ATOM 26767 N N . VAL A 1 42 ? -15.376 -1.926 -4.075 1.00 0.00 42 VAL A N 17
ATOM 26768 C CA . VAL A 1 42 ? -15.729 -2.651 -2.866 1.00 0.00 42 VAL A CA 17
ATOM 26769 C C . VAL A 1 42 ? -15.910 -1.660 -1.716 1.00 0.00 42 VAL A C 17
ATOM 26770 O O . VAL A 1 42 ? -16.939 -1.666 -1.043 1.00 0.00 42 VAL A O 17
ATOM 26783 N N . LEU A 1 43 ? -14.894 -0.830 -1.526 1.00 0.00 43 LEU A N 17
ATOM 26784 C CA . LEU A 1 43 ? -14.928 0.165 -0.467 1.00 0.00 43 LEU A CA 17
ATOM 26785 C C . LEU A 1 43 ? -15.789 1.348 -0.915 1.00 0.00 43 LEU A C 17
ATOM 26786 O O . LEU A 1 43 ? -16.334 2.073 -0.085 1.00 0.00 43 LEU A O 17
ATOM 26802 N N . ASN A 1 44 ? -15.884 1.508 -2.227 1.00 0.00 44 ASN A N 17
ATOM 26803 C CA . ASN A 1 44 ? -16.668 2.590 -2.795 1.00 0.00 44 ASN A CA 17
ATOM 26804 C C . ASN A 1 44 ? -16.359 3.887 -2.044 1.00 0.00 44 ASN A C 17
ATOM 26805 O O . ASN A 1 44 ? -17.260 4.523 -1.499 1.00 0.00 44 ASN A O 17
ATOM 26816 N N . ALA A 1 45 ? -15.082 4.240 -2.039 1.00 0.00 45 ALA A N 17
ATOM 26817 C CA . ALA A 1 45 ? -14.642 5.450 -1.363 1.00 0.00 45 ALA A CA 17
ATOM 26818 C C . ALA A 1 45 ? -13.679 6.215 -2.274 1.00 0.00 45 ALA A C 17
ATOM 26819 O O . ALA A 1 45 ? -13.502 5.857 -3.436 1.00 0.00 45 ALA A O 17
ATOM 26826 N N . ASN A 1 46 ? -13.083 7.254 -1.708 1.00 0.00 46 ASN A N 17
ATOM 26827 C CA . ASN A 1 46 ? -12.142 8.074 -2.454 1.00 0.00 46 ASN A CA 17
ATOM 26828 C C . ASN A 1 46 ? -10.943 7.217 -2.867 1.00 0.00 46 ASN A C 17
ATOM 26829 O O . ASN A 1 46 ? -10.198 6.734 -2.016 1.00 0.00 46 ASN A O 17
ATOM 26840 N N . LYS A 1 47 ? -10.794 7.056 -4.173 1.00 0.00 47 LYS A N 17
ATOM 26841 C CA . LYS A 1 47 ? -9.699 6.267 -4.710 1.00 0.00 47 LYS A CA 17
ATOM 26842 C C . LYS A 1 47 ? -8.419 7.106 -4.702 1.00 0.00 47 LYS A C 17
ATOM 26843 O O . LYS A 1 47 ? -7.323 6.576 -4.876 1.00 0.00 47 LYS A O 17
ATOM 26861 N N . GLN A 1 48 ? -8.602 8.403 -4.498 1.00 0.00 48 GLN A N 17
ATOM 26862 C CA . GLN A 1 48 ? -7.476 9.320 -4.465 1.00 0.00 48 GLN A CA 17
ATOM 26863 C C . GLN A 1 48 ? -6.677 9.134 -3.173 1.00 0.00 48 GLN A C 17
ATOM 26864 O O . GLN A 1 48 ? -5.447 9.134 -3.194 1.00 0.00 48 GLN A O 17
ATOM 26878 N N . VAL A 1 49 ? -7.408 8.979 -2.080 1.00 0.00 49 VAL A N 17
ATOM 26879 C CA . VAL A 1 49 ? -6.783 8.792 -0.781 1.00 0.00 49 VAL A CA 17
ATOM 26880 C C . VAL A 1 49 ? -7.124 7.397 -0.252 1.00 0.00 49 VAL A C 17
ATOM 26881 O O . VAL A 1 49 ? -7.571 7.253 0.885 1.00 0.00 49 VAL A O 17
ATOM 26894 N N . LEU A 1 50 ? -6.898 6.406 -1.102 1.00 0.00 50 LEU A N 17
ATOM 26895 C CA . LEU A 1 50 ? -7.176 5.028 -0.734 1.00 0.00 50 LEU A CA 17
ATOM 26896 C C . LEU A 1 50 ? -6.007 4.143 -1.171 1.00 0.00 50 LEU A C 17
ATOM 26897 O O . LEU A 1 50 ? -5.513 4.268 -2.291 1.00 0.00 50 LEU A O 17
ATOM 26913 N N . VAL A 1 51 ? -5.597 3.268 -0.264 1.00 0.00 51 VAL A N 17
ATOM 26914 C CA . VAL A 1 51 ? -4.495 2.363 -0.542 1.00 0.00 51 VAL A CA 17
ATOM 26915 C C . VAL A 1 51 ? -4.633 1.116 0.333 1.00 0.00 51 VAL A C 17
ATOM 26916 O O . VAL A 1 51 ? -5.522 1.042 1.180 1.00 0.00 51 VAL A O 17
ATOM 26929 N N . VAL A 1 52 ? -3.740 0.165 0.098 1.00 0.00 52 VAL A N 17
ATOM 26930 C CA . VAL A 1 52 ? -3.751 -1.075 0.854 1.00 0.00 52 VAL A CA 17
ATOM 26931 C C . VAL A 1 52 ? -2.562 -1.092 1.816 1.00 0.00 52 VAL A C 17
ATOM 26932 O O . VAL A 1 52 ? -1.475 -0.629 1.474 1.00 0.00 52 VAL A O 17
ATOM 26945 N N . ASP A 1 53 ? -2.808 -1.630 3.002 1.00 0.00 53 ASP A N 17
ATOM 26946 C CA . ASP A 1 53 ? -1.771 -1.712 4.016 1.00 0.00 53 ASP A CA 17
ATOM 26947 C C . ASP A 1 53 ? -0.743 -2.768 3.603 1.00 0.00 53 ASP A C 17
ATOM 26948 O O . ASP A 1 53 ? 0.444 -2.472 3.488 1.00 0.00 53 ASP A O 17
ATOM 26958 N N . THR A 1 54 ? -1.238 -3.979 3.393 1.00 0.00 54 THR A N 17
ATOM 26959 C CA . THR A 1 54 ? -0.377 -5.081 2.996 1.00 0.00 54 THR A CA 17
ATOM 26960 C C . THR A 1 54 ? -1.205 -6.345 2.755 1.00 0.00 54 THR A C 17
ATOM 26961 O O . THR A 1 54 ? -2.367 -6.415 3.154 1.00 0.00 54 THR A O 17
ATOM 26972 N N . LEU A 1 55 ? -0.575 -7.311 2.104 1.00 0.00 55 LEU A N 17
ATOM 26973 C CA . LEU A 1 55 ? -1.239 -8.568 1.804 1.00 0.00 55 LEU A CA 17
ATOM 26974 C C . LEU A 1 55 ? -0.309 -9.729 2.163 1.00 0.00 55 LEU A C 17
ATOM 26975 O O . LEU A 1 55 ? 0.871 -9.521 2.438 1.00 0.00 55 LEU A O 17
ATOM 26991 N N . ASP A 1 56 ? -0.877 -10.925 2.150 1.00 0.00 56 ASP A N 17
ATOM 26992 C CA . ASP A 1 56 ? -0.115 -12.120 2.471 1.00 0.00 56 ASP A CA 17
ATOM 26993 C C . ASP A 1 56 ? -0.855 -13.351 1.942 1.00 0.00 56 ASP A C 17
ATOM 26994 O O . ASP A 1 56 ? -2.006 -13.589 2.302 1.00 0.00 56 ASP A O 17
ATOM 27004 N N . GLN A 1 57 ? -0.164 -14.099 1.096 1.00 0.00 57 GLN A N 17
ATOM 27005 C CA . GLN A 1 57 ? -0.740 -15.299 0.515 1.00 0.00 57 GLN A CA 17
ATOM 27006 C C . GLN A 1 57 ? -1.031 -16.331 1.606 1.00 0.00 57 GLN A C 17
ATOM 27007 O O . GLN A 1 57 ? -0.308 -16.412 2.597 1.00 0.00 57 GLN A O 17
ATOM 27021 N N . ILE A 1 58 ? -2.091 -17.094 1.386 1.00 0.00 58 ILE A N 17
ATOM 27022 C CA . ILE A 1 58 ? -2.487 -18.118 2.339 1.00 0.00 58 ILE A CA 17
ATOM 27023 C C . ILE A 1 58 ? -1.857 -19.454 1.936 1.00 0.00 58 ILE A C 17
ATOM 27024 O O . ILE A 1 58 ? -1.891 -19.832 0.767 1.00 0.00 58 ILE A O 17
ATOM 27040 N N . PHE A 1 59 ? -1.297 -20.131 2.928 1.00 0.00 59 PHE A N 17
ATOM 27041 C CA . PHE A 1 59 ? -0.661 -21.416 2.692 1.00 0.00 59 PHE A CA 17
ATOM 27042 C C . PHE A 1 59 ? -1.700 -22.538 2.630 1.00 0.00 59 PHE A C 17
ATOM 27043 O O . PHE A 1 59 ? -1.530 -23.504 1.889 1.00 0.00 59 PHE A O 17
ATOM 27060 N N . GLY A 1 60 ? -2.751 -22.372 3.418 1.00 0.00 60 GLY A N 17
ATOM 27061 C CA . GLY A 1 60 ? -3.817 -23.359 3.463 1.00 0.00 60 GLY A CA 17
ATOM 27062 C C . GLY A 1 60 ? -4.290 -23.717 2.052 1.00 0.00 60 GLY A C 17
ATOM 27063 O O . GLY A 1 60 ? -4.399 -24.894 1.710 1.00 0.00 60 GLY A O 17
ATOM 27067 N N . LYS A 1 61 ? -4.560 -22.682 1.272 1.00 0.00 61 LYS A N 17
ATOM 27068 C CA . LYS A 1 61 ? -5.020 -22.873 -0.093 1.00 0.00 61 LYS A CA 17
ATOM 27069 C C . LYS A 1 61 ? -4.529 -21.710 -0.959 1.00 0.00 61 LYS A C 17
ATOM 27070 O O . LYS A 1 61 ? -3.514 -21.088 -0.652 1.00 0.00 61 LYS A O 17
ATOM 27088 N N . LEU A 1 62 ? -5.274 -21.453 -2.024 1.00 0.00 62 LEU A N 17
ATOM 27089 C CA . LEU A 1 62 ? -4.928 -20.375 -2.936 1.00 0.00 62 LEU A CA 17
ATOM 27090 C C . LEU A 1 62 ? -5.613 -19.086 -2.480 1.00 0.00 62 LEU A C 17
ATOM 27091 O O . LEU A 1 62 ? -6.116 -18.321 -3.302 1.00 0.00 62 LEU A O 17
ATOM 27107 N N . GLU A 1 63 ? -5.610 -18.883 -1.170 1.00 0.00 63 GLU A N 17
ATOM 27108 C CA . GLU A 1 63 ? -6.226 -17.700 -0.595 1.00 0.00 63 GLU A CA 17
ATOM 27109 C C . GLU A 1 63 ? -5.156 -16.659 -0.253 1.00 0.00 63 GLU A C 17
ATOM 27110 O O . GLU A 1 63 ? -3.975 -16.987 -0.153 1.00 0.00 63 GLU A O 17
ATOM 27123 N N . ALA A 1 64 ? -5.610 -15.425 -0.086 1.00 0.00 64 ALA A N 17
ATOM 27124 C CA . ALA A 1 64 ? -4.707 -14.335 0.242 1.00 0.00 64 ALA A CA 17
ATOM 27125 C C . ALA A 1 64 ? -5.422 -13.348 1.169 1.00 0.00 64 ALA A C 17
ATOM 27126 O O . ALA A 1 64 ? -6.544 -12.930 0.890 1.00 0.00 64 ALA A O 17
ATOM 27133 N N . GLU A 1 65 ? -4.741 -13.006 2.254 1.00 0.00 65 GLU A N 17
ATOM 27134 C CA . GLU A 1 65 ? -5.296 -12.078 3.223 1.00 0.00 65 GLU A CA 17
ATOM 27135 C C . GLU A 1 65 ? -4.482 -10.782 3.245 1.00 0.00 65 GLU A C 17
ATOM 27136 O O . GLU A 1 65 ? -3.276 -10.800 3.008 1.00 0.00 65 GLU A O 17
ATOM 27149 N N . GLY A 1 66 ? -5.176 -9.690 3.529 1.00 0.00 66 GLY A N 17
ATOM 27150 C CA . GLY A 1 66 ? -4.532 -8.388 3.583 1.00 0.00 66 GLY A CA 17
ATOM 27151 C C . GLY A 1 66 ? -5.410 -7.373 4.319 1.00 0.00 66 GLY A C 17
ATOM 27152 O O . GLY A 1 66 ? -6.589 -7.627 4.562 1.00 0.00 66 GLY A O 17
ATOM 27156 N N . TYR A 1 67 ? -4.800 -6.245 4.652 1.00 0.00 67 TYR A N 17
ATOM 27157 C CA . TYR A 1 67 ? -5.513 -5.190 5.355 1.00 0.00 67 TYR A CA 17
ATOM 27158 C C . TYR A 1 67 ? -5.625 -3.934 4.489 1.00 0.00 67 TYR A C 17
ATOM 27159 O O . TYR A 1 67 ? -4.660 -3.534 3.840 1.00 0.00 67 TYR A O 17
ATOM 27177 N N . ALA A 1 68 ? -6.813 -3.347 4.507 1.00 0.00 68 ALA A N 17
ATOM 27178 C CA . ALA A 1 68 ? -7.064 -2.144 3.731 1.00 0.00 68 ALA A CA 17
ATOM 27179 C C . ALA A 1 68 ? -7.327 -0.974 4.682 1.00 0.00 68 ALA A C 17
ATOM 27180 O O . ALA A 1 68 ? -8.206 -1.051 5.539 1.00 0.00 68 ALA A O 17
ATOM 27187 N N . LYS A 1 69 ? -6.547 0.082 4.500 1.00 0.00 69 LYS A N 17
ATOM 27188 C CA . LYS A 1 69 ? -6.684 1.266 5.331 1.00 0.00 69 LYS A CA 17
ATOM 27189 C C . LYS A 1 69 ? -6.906 2.487 4.438 1.00 0.00 69 LYS A C 17
ATOM 27190 O O . LYS A 1 69 ? -6.401 2.542 3.318 1.00 0.00 69 LYS A O 17
ATOM 27208 N N . ILE A 1 70 ? -7.664 3.437 4.967 1.00 0.00 70 ILE A N 17
ATOM 27209 C CA . ILE A 1 70 ? -7.960 4.654 4.232 1.00 0.00 70 ILE A CA 17
ATOM 27210 C C . ILE A 1 70 ? -7.678 5.866 5.123 1.00 0.00 70 ILE A C 17
ATOM 27211 O O . ILE A 1 70 ? -8.133 5.920 6.265 1.00 0.00 70 ILE A O 17
ATOM 27227 N N . TYR A 1 71 ? -6.928 6.806 4.569 1.00 0.00 71 TYR A N 17
ATOM 27228 C CA . TYR A 1 71 ? -6.579 8.012 5.300 1.00 0.00 71 TYR A CA 17
ATOM 27229 C C . TYR A 1 71 ? -7.648 9.092 5.118 1.00 0.00 71 TYR A C 17
ATOM 27230 O O . TYR A 1 71 ? -8.196 9.252 4.029 1.00 0.00 71 TYR A O 17
ATOM 27248 N N . ASN A 1 72 ? -7.914 9.805 6.203 1.00 0.00 72 ASN A N 17
ATOM 27249 C CA . ASN A 1 72 ? -8.907 10.864 6.178 1.00 0.00 72 ASN A CA 17
ATOM 27250 C C . ASN A 1 72 ? -8.276 12.136 5.609 1.00 0.00 72 ASN A C 17
ATOM 27251 O O . ASN A 1 72 ? -8.961 12.953 4.993 1.00 0.00 72 ASN A O 17
ATOM 27262 N N . ASP A 1 73 ? -6.977 12.266 5.834 1.00 0.00 73 ASP A N 17
ATOM 27263 C CA . ASP A 1 73 ? -6.245 13.425 5.352 1.00 0.00 73 ASP A CA 17
ATOM 27264 C C . ASP A 1 73 ? -4.750 13.102 5.322 1.00 0.00 73 ASP A C 17
ATOM 27265 O O . ASP A 1 73 ? -4.172 12.727 6.341 1.00 0.00 73 ASP A O 17
ATOM 27275 N N . GLU A 1 74 ? -4.166 13.261 4.143 1.00 0.00 74 GLU A N 17
ATOM 27276 C CA . GLU A 1 74 ? -2.749 12.991 3.966 1.00 0.00 74 GLU A CA 17
ATOM 27277 C C . GLU A 1 74 ? -1.919 13.912 4.862 1.00 0.00 74 GLU A C 17
ATOM 27278 O O . GLU A 1 74 ? -0.823 13.549 5.285 1.00 0.00 74 GLU A O 17
ATOM 27291 N N . LYS A 1 75 ? -2.473 15.086 5.126 1.00 0.00 75 LYS A N 17
ATOM 27292 C CA . LYS A 1 75 ? -1.797 16.061 5.965 1.00 0.00 75 LYS A CA 17
ATOM 27293 C C . LYS A 1 75 ? -1.502 15.437 7.330 1.00 0.00 75 LYS A C 17
ATOM 27294 O O . LYS A 1 75 ? -0.395 15.566 7.849 1.00 0.00 75 LYS A O 17
ATOM 27312 N N . ALA A 1 76 ? -2.512 14.773 7.872 1.00 0.00 76 ALA A N 17
ATOM 27313 C CA . ALA A 1 76 ? -2.375 14.128 9.166 1.00 0.00 76 ALA A CA 17
ATOM 27314 C C . ALA A 1 76 ? -1.513 12.872 9.017 1.00 0.00 76 ALA A C 17
ATOM 27315 O O . ALA A 1 76 ? -0.531 12.699 9.737 1.00 0.00 76 ALA A O 17
ATOM 27322 N N . MET A 1 77 ? -1.913 12.027 8.077 1.00 0.00 77 MET A N 17
ATOM 27323 C CA . MET A 1 77 ? -1.191 10.793 7.824 1.00 0.00 77 MET A CA 17
ATOM 27324 C C . MET A 1 77 ? 0.291 11.069 7.557 1.00 0.00 77 MET A C 17
ATOM 27325 O O . MET A 1 77 ? 1.161 10.396 8.107 1.00 0.00 77 MET A O 17
ATOM 27339 N N . ALA A 1 78 ? 0.532 12.062 6.713 1.00 0.00 78 ALA A N 17
ATOM 27340 C CA . ALA A 1 78 ? 1.892 12.436 6.367 1.00 0.00 78 ALA A CA 17
ATOM 27341 C C . ALA A 1 78 ? 2.727 12.544 7.644 1.00 0.00 78 ALA A C 17
ATOM 27342 O O . ALA A 1 78 ? 3.838 12.021 7.710 1.00 0.00 78 ALA A O 17
ATOM 27349 N N . THR A 1 79 ? 2.162 13.229 8.627 1.00 0.00 79 THR A N 17
ATOM 27350 C CA . THR A 1 79 ? 2.840 13.413 9.898 1.00 0.00 79 THR A CA 17
ATOM 27351 C C . THR A 1 79 ? 2.676 12.170 10.775 1.00 0.00 79 THR A C 17
ATOM 27352 O O . THR A 1 79 ? 3.663 11.571 11.199 1.00 0.00 79 THR A O 17
ATOM 27363 N N . ILE A 1 80 ? 1.422 11.820 11.022 1.00 0.00 80 ILE A N 17
ATOM 27364 C CA . ILE A 1 80 ? 1.116 10.659 11.841 1.00 0.00 80 ILE A CA 17
ATOM 27365 C C . ILE A 1 80 ? 2.092 9.530 11.502 1.00 0.00 80 ILE A C 17
ATOM 27366 O O . ILE A 1 80 ? 2.898 9.129 12.339 1.00 0.00 80 ILE A O 17
ATOM 27382 N N . GLU A 1 81 ? 1.986 9.050 10.271 1.00 0.00 81 GLU A N 17
ATOM 27383 C CA . GLU A 1 81 ? 2.848 7.975 9.811 1.00 0.00 81 GLU A CA 17
ATOM 27384 C C . GLU A 1 81 ? 4.149 8.545 9.240 1.00 0.00 81 GLU A C 17
ATOM 27385 O O . GLU A 1 81 ? 4.383 9.751 9.304 1.00 0.00 81 GLU A O 17
ATOM 27398 N N . THR A 1 82 ? 4.960 7.651 8.694 1.00 0.00 82 THR A N 17
ATOM 27399 C CA . THR A 1 82 ? 6.230 8.050 8.113 1.00 0.00 82 THR A CA 17
ATOM 27400 C C . THR A 1 82 ? 6.330 7.566 6.665 1.00 0.00 82 THR A C 17
ATOM 27401 O O . THR A 1 82 ? 5.322 7.215 6.053 1.00 0.00 82 THR A O 17
ATOM 27412 N N . LYS A 1 83 ? 7.555 7.561 6.159 1.00 0.00 83 LYS A N 17
ATOM 27413 C CA . LYS A 1 83 ? 7.799 7.124 4.795 1.00 0.00 83 LYS A CA 17
ATOM 27414 C C . LYS A 1 83 ? 7.517 5.625 4.686 1.00 0.00 83 LYS A C 17
ATOM 27415 O O . LYS A 1 83 ? 7.437 5.084 3.583 1.00 0.00 83 LYS A O 17
ATOM 27433 N N . SER A 1 84 ? 7.375 4.995 5.843 1.00 0.00 84 SER A N 17
ATOM 27434 C CA . SER A 1 84 ? 7.104 3.569 5.891 1.00 0.00 84 SER A CA 17
ATOM 27435 C C . SER A 1 84 ? 5.743 3.273 5.256 1.00 0.00 84 SER A C 17
ATOM 27436 O O . SER A 1 84 ? 5.633 2.405 4.392 1.00 0.00 84 SER A O 17
ATOM 27444 N N . VAL A 1 85 ? 4.741 4.012 5.710 1.00 0.00 85 VAL A N 17
ATOM 27445 C CA . VAL A 1 85 ? 3.393 3.841 5.197 1.00 0.00 85 VAL A CA 17
ATOM 27446 C C . VAL A 1 85 ? 3.257 4.590 3.870 1.00 0.00 85 VAL A C 17
ATOM 27447 O O . VAL A 1 85 ? 2.646 4.085 2.927 1.00 0.00 85 VAL A O 17
ATOM 27460 N N . LEU A 1 86 ? 3.835 5.780 3.837 1.00 0.00 86 LEU A N 17
ATOM 27461 C CA . LEU A 1 86 ? 3.786 6.604 2.641 1.00 0.00 86 LEU A CA 17
ATOM 27462 C C . LEU A 1 86 ? 4.543 5.901 1.511 1.00 0.00 86 LEU A C 17
ATOM 27463 O O . LEU A 1 86 ? 4.346 6.214 0.339 1.00 0.00 86 LEU A O 17
ATOM 27479 N N . GLU A 1 87 ? 5.392 4.963 1.906 1.00 0.00 87 GLU A N 17
ATOM 27480 C CA . GLU A 1 87 ? 6.179 4.214 0.942 1.00 0.00 87 GLU A CA 17
ATOM 27481 C C . GLU A 1 87 ? 5.262 3.414 0.015 1.00 0.00 87 GLU A C 17
ATOM 27482 O O . GLU A 1 87 ? 5.367 3.515 -1.207 1.00 0.00 87 GLU A O 17
ATOM 27495 N N . LYS A 1 88 ? 4.383 2.637 0.630 1.00 0.00 88 LYS A N 17
ATOM 27496 C CA . LYS A 1 88 ? 3.447 1.820 -0.124 1.00 0.00 88 LYS A CA 17
ATOM 27497 C C . LYS A 1 88 ? 2.642 2.715 -1.068 1.00 0.00 88 LYS A C 17
ATOM 27498 O O . LYS A 1 88 ? 2.287 2.301 -2.170 1.00 0.00 88 LYS A O 17
ATOM 27516 N N . ASN A 1 89 ? 2.376 3.927 -0.600 1.00 0.00 89 ASN A N 17
ATOM 27517 C CA . ASN A 1 89 ? 1.619 4.884 -1.388 1.00 0.00 89 ASN A CA 17
ATOM 27518 C C . ASN A 1 89 ? 2.484 6.118 -1.653 1.00 0.00 89 ASN A C 17
ATOM 27519 O O . ASN A 1 89 ? 2.479 7.064 -0.867 1.00 0.00 89 ASN A O 17
ATOM 27530 N N . LYS A 1 90 ? 3.206 6.068 -2.763 1.00 0.00 90 LYS A N 17
ATOM 27531 C CA . LYS A 1 90 ? 4.075 7.170 -3.140 1.00 0.00 90 LYS A CA 17
ATOM 27532 C C . LYS A 1 90 ? 3.340 8.493 -2.916 1.00 0.00 90 LYS A C 17
ATOM 27533 O O . LYS A 1 90 ? 2.111 8.525 -2.870 1.00 0.00 90 LYS A O 17
ATOM 27551 N N . ILE A 1 91 ? 4.123 9.553 -2.782 1.00 0.00 91 ILE A N 17
ATOM 27552 C CA . ILE A 1 91 ? 3.561 10.875 -2.564 1.00 0.00 91 ILE A CA 17
ATOM 27553 C C . ILE A 1 91 ? 3.941 11.785 -3.734 1.00 0.00 91 ILE A C 17
ATOM 27554 O O . ILE A 1 91 ? 3.114 12.063 -4.601 1.00 0.00 91 ILE A O 17
ATOM 27570 N N . GLU A 1 92 ? 5.191 12.223 -3.720 1.00 0.00 92 GLU A N 17
ATOM 27571 C CA . GLU A 1 92 ? 5.689 13.097 -4.770 1.00 0.00 92 GLU A CA 17
ATOM 27572 C C . GLU A 1 92 ? 7.181 12.849 -5.002 1.00 0.00 92 GLU A C 17
ATOM 27573 O O . GLU A 1 92 ? 7.825 12.145 -4.226 1.00 0.00 92 GLU A O 17
ATOM 27586 N N . GLU A 1 93 ? 7.687 13.440 -6.074 1.00 0.00 93 GLU A N 17
ATOM 27587 C CA . GLU A 1 93 ? 9.091 13.292 -6.418 1.00 0.00 93 GLU A CA 17
ATOM 27588 C C . GLU A 1 93 ? 9.823 14.624 -6.240 1.00 0.00 93 GLU A C 17
ATOM 27589 O O . GLU A 1 93 ? 9.221 15.620 -5.844 1.00 0.00 93 GLU A O 17
ATOM 27602 N N . GLU A 1 94 ? 11.113 14.597 -6.541 1.00 0.00 94 GLU A N 17
ATOM 27603 C CA . GLU A 1 94 ? 11.935 15.790 -6.419 1.00 0.00 94 GLU A CA 17
ATOM 27604 C C . GLU A 1 94 ? 11.755 16.687 -7.645 1.00 0.00 94 GLU A C 17
ATOM 27605 O O . GLU A 1 94 ? 10.735 16.611 -8.330 1.00 0.00 94 GLU A O 17
ATOM 27618 N N . ALA A 1 95 ? 12.761 17.515 -7.886 1.00 0.00 95 ALA A N 17
ATOM 27619 C CA . ALA A 1 95 ? 12.725 18.425 -9.019 1.00 0.00 95 ALA A CA 17
ATOM 27620 C C . ALA A 1 95 ? 13.889 19.412 -8.909 1.00 0.00 95 ALA A C 17
ATOM 27621 O O . ALA A 1 95 ? 13.782 20.430 -8.227 1.00 0.00 95 ALA A O 17
ATOM 27628 N N . GLU A 1 96 ? 14.974 19.079 -9.593 1.00 0.00 96 GLU A N 17
ATOM 27629 C CA . GLU A 1 96 ? 16.156 19.923 -9.581 1.00 0.00 96 GLU A CA 17
ATOM 27630 C C . GLU A 1 96 ? 15.754 21.398 -9.654 1.00 0.00 96 GLU A C 17
ATOM 27631 O O . GLU A 1 96 ? 15.970 22.152 -8.706 1.00 0.00 96 GLU A O 17
ATOM 27644 N N . ALA A 1 97 ? 15.178 21.766 -10.789 1.00 0.00 97 ALA A N 17
ATOM 27645 C CA . ALA A 1 97 ? 14.745 23.137 -10.999 1.00 0.00 97 ALA A CA 17
ATOM 27646 C C . ALA A 1 97 ? 15.959 24.066 -10.935 1.00 0.00 97 ALA A C 17
ATOM 27647 O O . ALA A 1 97 ? 16.938 23.769 -10.252 1.00 0.00 97 ALA A O 17
ATOM 27654 N N . GLU A 1 98 ? 15.857 25.172 -11.658 1.00 0.00 98 GLU A N 17
ATOM 27655 C CA . GLU A 1 98 ? 16.934 26.146 -11.693 1.00 0.00 98 GLU A CA 17
ATOM 27656 C C . GLU A 1 98 ? 16.453 27.446 -12.340 1.00 0.00 98 GLU A C 17
ATOM 27657 O O . GLU A 1 98 ? 16.698 28.531 -11.816 1.00 0.00 98 GLU A O 17
ATOM 27670 N N . VAL A 1 99 ? 15.777 27.293 -13.469 1.00 0.00 99 VAL A N 17
ATOM 27671 C CA . VAL A 1 99 ? 15.260 28.442 -14.193 1.00 0.00 99 VAL A CA 17
ATOM 27672 C C . VAL A 1 99 ? 13.898 28.833 -13.615 1.00 0.00 99 VAL A C 17
ATOM 27673 O O . VAL A 1 99 ? 12.963 28.035 -13.628 1.00 0.00 99 VAL A O 17
ATOM 27686 N N . ALA A 1 100 ? 13.832 30.060 -13.122 1.00 0.00 100 ALA A N 17
ATOM 27687 C CA . ALA A 1 100 ? 12.600 30.567 -12.540 1.00 0.00 100 ALA A CA 17
ATOM 27688 C C . ALA A 1 100 ? 12.733 32.074 -12.309 1.00 0.00 100 ALA A C 17
ATOM 27689 O O . ALA A 1 100 ? 13.821 32.632 -12.439 1.00 0.00 100 ALA A O 17
ATOM 27696 N N . GLU A 1 101 ? 11.609 32.689 -11.972 1.00 0.00 101 GLU A N 17
ATOM 27697 C CA . GLU A 1 101 ? 11.586 34.120 -11.722 1.00 0.00 101 GLU A CA 17
ATOM 27698 C C . GLU A 1 101 ? 10.467 34.469 -10.738 1.00 0.00 101 GLU A C 17
ATOM 27699 O O . GLU A 1 101 ? 9.627 33.627 -10.423 1.00 0.00 101 GLU A O 17
ATOM 27712 N N . GLU A 1 102 ? 10.491 35.712 -10.280 1.00 0.00 102 GLU A N 17
ATOM 27713 C CA . GLU A 1 102 ? 9.490 36.183 -9.338 1.00 0.00 102 GLU A CA 17
ATOM 27714 C C . GLU A 1 102 ? 8.321 36.829 -10.085 1.00 0.00 102 GLU A C 17
ATOM 27715 O O . GLU A 1 102 ? 8.044 36.480 -11.232 1.00 0.00 102 GLU A O 17
ATOM 27728 N N . MET A 1 1 ? -11.191 -11.452 -9.936 1.00 0.00 1 MET A N 18
ATOM 27729 C CA . MET A 1 1 ? -10.722 -11.644 -8.575 1.00 0.00 1 MET A CA 18
ATOM 27730 C C . MET A 1 1 ? -11.885 -11.583 -7.581 1.00 0.00 1 MET A C 18
ATOM 27731 O O . MET A 1 1 ? -12.904 -10.949 -7.851 1.00 0.00 1 MET A O 18
ATOM 27745 N N . ASP A 1 2 ? -11.692 -12.250 -6.452 1.00 0.00 2 ASP A N 18
ATOM 27746 C CA . ASP A 1 2 ? -12.711 -12.279 -5.417 1.00 0.00 2 ASP A CA 18
ATOM 27747 C C . ASP A 1 2 ? -12.099 -11.822 -4.091 1.00 0.00 2 ASP A C 18
ATOM 27748 O O . ASP A 1 2 ? -10.993 -12.231 -3.741 1.00 0.00 2 ASP A O 18
ATOM 27758 N N . ILE A 1 3 ? -12.845 -10.979 -3.392 1.00 0.00 3 ILE A N 18
ATOM 27759 C CA . ILE A 1 3 ? -12.389 -10.461 -2.113 1.00 0.00 3 ILE A CA 18
ATOM 27760 C C . ILE A 1 3 ? -13.500 -10.628 -1.075 1.00 0.00 3 ILE A C 18
ATOM 27761 O O . ILE A 1 3 ? -14.678 -10.461 -1.389 1.00 0.00 3 ILE A O 18
ATOM 27777 N N . SER A 1 4 ? -13.088 -10.955 0.141 1.00 0.00 4 SER A N 18
ATOM 27778 C CA . SER A 1 4 ? -14.034 -11.145 1.226 1.00 0.00 4 SER A CA 18
ATOM 27779 C C . SER A 1 4 ? -13.661 -10.250 2.409 1.00 0.00 4 SER A C 18
ATOM 27780 O O . SER A 1 4 ? -12.524 -10.275 2.877 1.00 0.00 4 SER A O 18
ATOM 27788 N N . ILE A 1 5 ? -14.640 -9.480 2.859 1.00 0.00 5 ILE A N 18
ATOM 27789 C CA . ILE A 1 5 ? -14.429 -8.578 3.979 1.00 0.00 5 ILE A CA 18
ATOM 27790 C C . ILE A 1 5 ? -14.665 -9.332 5.288 1.00 0.00 5 ILE A C 18
ATOM 27791 O O . ILE A 1 5 ? -15.664 -10.036 5.432 1.00 0.00 5 ILE A O 18
ATOM 27807 N N . ILE A 1 6 ? -13.731 -9.161 6.211 1.00 0.00 6 ILE A N 18
ATOM 27808 C CA . ILE A 1 6 ? -13.825 -9.817 7.504 1.00 0.00 6 ILE A CA 18
ATOM 27809 C C . ILE A 1 6 ? -14.513 -8.879 8.498 1.00 0.00 6 ILE A C 18
ATOM 27810 O O . ILE A 1 6 ? -15.600 -9.179 8.989 1.00 0.00 6 ILE A O 18
ATOM 27826 N N . SER A 1 7 ? -13.851 -7.763 8.764 1.00 0.00 7 SER A N 18
ATOM 27827 C CA . SER A 1 7 ? -14.385 -6.779 9.691 1.00 0.00 7 SER A CA 18
ATOM 27828 C C . SER A 1 7 ? -14.279 -5.378 9.086 1.00 0.00 7 SER A C 18
ATOM 27829 O O . SER A 1 7 ? -13.521 -5.162 8.142 1.00 0.00 7 SER A O 18
ATOM 27837 N N . ASP A 1 8 ? -15.051 -4.463 9.653 1.00 0.00 8 ASP A N 18
ATOM 27838 C CA . ASP A 1 8 ? -15.053 -3.089 9.182 1.00 0.00 8 ASP A CA 18
ATOM 27839 C C . ASP A 1 8 ? -14.974 -2.142 10.381 1.00 0.00 8 ASP A C 18
ATOM 27840 O O . ASP A 1 8 ? -15.992 -1.835 11.002 1.00 0.00 8 ASP A O 18
ATOM 27850 N N . ARG A 1 9 ? -13.758 -1.706 10.672 1.00 0.00 9 ARG A N 18
ATOM 27851 C CA . ARG A 1 9 ? -13.534 -0.800 11.785 1.00 0.00 9 ARG A CA 18
ATOM 27852 C C . ARG A 1 9 ? -13.281 0.619 11.273 1.00 0.00 9 ARG A C 18
ATOM 27853 O O . ARG A 1 9 ? -12.910 0.809 10.116 1.00 0.00 9 ARG A O 18
ATOM 27873 N N . ASN A 1 10 ? -13.493 1.581 12.160 1.00 0.00 10 ASN A N 18
ATOM 27874 C CA . ASN A 1 10 ? -13.293 2.977 11.812 1.00 0.00 10 ASN A CA 18
ATOM 27875 C C . ASN A 1 10 ? -12.408 3.640 12.870 1.00 0.00 10 ASN A C 18
ATOM 27876 O O . ASN A 1 10 ? -12.545 3.363 14.061 1.00 0.00 10 ASN A O 18
ATOM 27887 N N . ASN A 1 11 ? -11.521 4.503 12.397 1.00 0.00 11 ASN A N 18
ATOM 27888 C CA . ASN A 1 11 ? -10.614 5.208 13.287 1.00 0.00 11 ASN A CA 18
ATOM 27889 C C . ASN A 1 11 ? -10.690 6.709 13.001 1.00 0.00 11 ASN A C 18
ATOM 27890 O O . ASN A 1 11 ? -9.959 7.221 12.155 1.00 0.00 11 ASN A O 18
ATOM 27901 N N . PRO A 1 12 ? -11.605 7.390 13.742 1.00 0.00 12 PRO A N 18
ATOM 27902 C CA . PRO A 1 12 ? -11.786 8.822 13.578 1.00 0.00 12 PRO A CA 18
ATOM 27903 C C . PRO A 1 12 ? -10.636 9.597 14.221 1.00 0.00 12 PRO A C 18
ATOM 27904 O O . PRO A 1 12 ? -10.211 10.629 13.703 1.00 0.00 12 PRO A O 18
ATOM 27915 N N . LEU A 1 13 ? -10.163 9.072 15.342 1.00 0.00 13 LEU A N 18
ATOM 27916 C CA . LEU A 1 13 ? -9.070 9.702 16.062 1.00 0.00 13 LEU A CA 18
ATOM 27917 C C . LEU A 1 13 ? -8.039 10.226 15.060 1.00 0.00 13 LEU A C 18
ATOM 27918 O O . LEU A 1 13 ? -7.971 11.427 14.804 1.00 0.00 13 LEU A O 18
ATOM 27934 N N . LEU A 1 14 ? -7.263 9.298 14.520 1.00 0.00 14 LEU A N 18
ATOM 27935 C CA . LEU A 1 14 ? -6.238 9.650 13.552 1.00 0.00 14 LEU A CA 18
ATOM 27936 C C . LEU A 1 14 ? -6.903 10.025 12.226 1.00 0.00 14 LEU A C 18
ATOM 27937 O O . LEU A 1 14 ? -6.257 10.575 11.337 1.00 0.00 14 LEU A O 18
ATOM 27953 N N . GLN A 1 15 ? -8.188 9.712 12.136 1.00 0.00 15 GLN A N 18
ATOM 27954 C CA . GLN A 1 15 ? -8.948 10.009 10.934 1.00 0.00 15 GLN A CA 18
ATOM 27955 C C . GLN A 1 15 ? -8.604 9.011 9.828 1.00 0.00 15 GLN A C 18
ATOM 27956 O O . GLN A 1 15 ? -8.587 9.365 8.649 1.00 0.00 15 GLN A O 18
ATOM 27970 N N . ARG A 1 16 ? -8.337 7.782 10.245 1.00 0.00 16 ARG A N 18
ATOM 27971 C CA . ARG A 1 16 ? -7.993 6.730 9.305 1.00 0.00 16 ARG A CA 18
ATOM 27972 C C . ARG A 1 16 ? -9.032 5.607 9.362 1.00 0.00 16 ARG A C 18
ATOM 27973 O O . ARG A 1 16 ? -9.901 5.604 10.232 1.00 0.00 16 ARG A O 18
ATOM 27993 N N . ARG A 1 17 ? -8.908 4.680 8.423 1.00 0.00 17 ARG A N 18
ATOM 27994 C CA . ARG A 1 17 ? -9.825 3.555 8.356 1.00 0.00 17 ARG A CA 18
ATOM 27995 C C . ARG A 1 17 ? -9.066 2.241 8.549 1.00 0.00 17 ARG A C 18
ATOM 27996 O O . ARG A 1 17 ? -7.944 2.090 8.067 1.00 0.00 17 ARG A O 18
ATOM 28016 N N . GLU A 1 18 ? -9.709 1.321 9.255 1.00 0.00 18 GLU A N 18
ATOM 28017 C CA . GLU A 1 18 ? -9.108 0.024 9.518 1.00 0.00 18 GLU A CA 18
ATOM 28018 C C . GLU A 1 18 ? -10.106 -1.094 9.209 1.00 0.00 18 GLU A C 18
ATOM 28019 O O . GLU A 1 18 ? -10.965 -1.409 10.032 1.00 0.00 18 GLU A O 18
ATOM 28032 N N . ILE A 1 19 ? -9.960 -1.663 8.021 1.00 0.00 19 ILE A N 18
ATOM 28033 C CA . ILE A 1 19 ? -10.838 -2.740 7.594 1.00 0.00 19 ILE A CA 18
ATOM 28034 C C . ILE A 1 19 ? -9.995 -3.959 7.216 1.00 0.00 19 ILE A C 18
ATOM 28035 O O . ILE A 1 19 ? -8.912 -3.817 6.648 1.00 0.00 19 ILE A O 18
ATOM 28051 N N . LYS A 1 20 ? -10.523 -5.129 7.545 1.00 0.00 20 LYS A N 18
ATOM 28052 C CA . LYS A 1 20 ? -9.832 -6.372 7.247 1.00 0.00 20 LYS A CA 18
ATOM 28053 C C . LYS A 1 20 ? -10.621 -7.147 6.189 1.00 0.00 20 LYS A C 18
ATOM 28054 O O . LYS A 1 20 ? -11.851 -7.152 6.207 1.00 0.00 20 LYS A O 18
ATOM 28072 N N . PHE A 1 21 ? -9.881 -7.783 5.294 1.00 0.00 21 PHE A N 18
ATOM 28073 C CA . PHE A 1 21 ? -10.496 -8.560 4.231 1.00 0.00 21 PHE A CA 18
ATOM 28074 C C . PHE A 1 21 ? -9.517 -9.597 3.673 1.00 0.00 21 PHE A C 18
ATOM 28075 O O . PHE A 1 21 ? -8.381 -9.693 4.133 1.00 0.00 21 PHE A O 18
ATOM 28092 N N . THR A 1 22 ? -9.996 -10.346 2.691 1.00 0.00 22 THR A N 18
ATOM 28093 C CA . THR A 1 22 ? -9.179 -11.372 2.066 1.00 0.00 22 THR A CA 18
ATOM 28094 C C . THR A 1 22 ? -9.374 -11.359 0.549 1.00 0.00 22 THR A C 18
ATOM 28095 O O . THR A 1 22 ? -10.403 -10.900 0.056 1.00 0.00 22 THR A O 18
ATOM 28106 N N . VAL A 1 23 ? -8.369 -11.868 -0.150 1.00 0.00 23 VAL A N 18
ATOM 28107 C CA . VAL A 1 23 ? -8.418 -11.921 -1.601 1.00 0.00 23 VAL A CA 18
ATOM 28108 C C . VAL A 1 23 ? -8.127 -13.349 -2.066 1.00 0.00 23 VAL A C 18
ATOM 28109 O O . VAL A 1 23 ? -7.145 -13.956 -1.640 1.00 0.00 23 VAL A O 18
ATOM 28122 N N . SER A 1 24 ? -8.998 -13.844 -2.932 1.00 0.00 24 SER A N 18
ATOM 28123 C CA . SER A 1 24 ? -8.846 -15.190 -3.459 1.00 0.00 24 SER A CA 18
ATOM 28124 C C . SER A 1 24 ? -8.637 -15.138 -4.974 1.00 0.00 24 SER A C 18
ATOM 28125 O O . SER A 1 24 ? -9.436 -14.543 -5.695 1.00 0.00 24 SER A O 18
ATOM 28133 N N . PHE A 1 25 ? -7.557 -15.769 -5.411 1.00 0.00 25 PHE A N 18
ATOM 28134 C CA . PHE A 1 25 ? -7.232 -15.804 -6.828 1.00 0.00 25 PHE A CA 18
ATOM 28135 C C . PHE A 1 25 ? -6.201 -16.893 -7.127 1.00 0.00 25 PHE A C 18
ATOM 28136 O O . PHE A 1 25 ? -5.332 -17.175 -6.304 1.00 0.00 25 PHE A O 18
ATOM 28153 N N . ASP A 1 26 ? -6.331 -17.476 -8.311 1.00 0.00 26 ASP A N 18
ATOM 28154 C CA . ASP A 1 26 ? -5.421 -18.528 -8.730 1.00 0.00 26 ASP A CA 18
ATOM 28155 C C . ASP A 1 26 ? -4.839 -18.177 -10.100 1.00 0.00 26 ASP A C 18
ATOM 28156 O O . ASP A 1 26 ? -5.434 -18.488 -11.131 1.00 0.00 26 ASP A O 18
ATOM 28166 N N . ALA A 1 27 ? -3.681 -17.533 -10.068 1.00 0.00 27 ALA A N 18
ATOM 28167 C CA . ALA A 1 27 ? -3.011 -17.136 -11.295 1.00 0.00 27 ALA A CA 18
ATOM 28168 C C . ALA A 1 27 ? -1.673 -16.481 -10.950 1.00 0.00 27 ALA A C 18
ATOM 28169 O O . ALA A 1 27 ? -0.629 -17.131 -10.996 1.00 0.00 27 ALA A O 18
ATOM 28176 N N . ALA A 1 28 ? -1.745 -15.201 -10.614 1.00 0.00 28 ALA A N 18
ATOM 28177 C CA . ALA A 1 28 ? -0.552 -14.451 -10.262 1.00 0.00 28 ALA A CA 18
ATOM 28178 C C . ALA A 1 28 ? -0.923 -13.347 -9.270 1.00 0.00 28 ALA A C 18
ATOM 28179 O O . ALA A 1 28 ? -2.071 -12.907 -9.225 1.00 0.00 28 ALA A O 18
ATOM 28186 N N . THR A 1 29 ? 0.070 -12.931 -8.498 1.00 0.00 29 THR A N 18
ATOM 28187 C CA . THR A 1 29 ? -0.137 -11.887 -7.509 1.00 0.00 29 THR A CA 18
ATOM 28188 C C . THR A 1 29 ? -0.208 -10.517 -8.186 1.00 0.00 29 THR A C 18
ATOM 28189 O O . THR A 1 29 ? 0.736 -10.103 -8.857 1.00 0.00 29 THR A O 18
ATOM 28200 N N . PRO A 1 30 ? -1.366 -9.835 -7.983 1.00 0.00 30 PRO A N 18
ATOM 28201 C CA . PRO A 1 30 ? -1.573 -8.520 -8.566 1.00 0.00 30 PRO A CA 18
ATOM 28202 C C . PRO A 1 30 ? -0.772 -7.454 -7.814 1.00 0.00 30 PRO A C 18
ATOM 28203 O O . PRO A 1 30 ? 0.162 -7.777 -7.083 1.00 0.00 30 PRO A O 18
ATOM 28214 N N . SER A 1 31 ? -1.170 -6.207 -8.019 1.00 0.00 31 SER A N 18
ATOM 28215 C CA . SER A 1 31 ? -0.501 -5.092 -7.370 1.00 0.00 31 SER A CA 18
ATOM 28216 C C . SER A 1 31 ? -1.468 -4.383 -6.420 1.00 0.00 31 SER A C 18
ATOM 28217 O O . SER A 1 31 ? -2.659 -4.694 -6.395 1.00 0.00 31 SER A O 18
ATOM 28225 N N . ILE A 1 32 ? -0.922 -3.444 -5.662 1.00 0.00 32 ILE A N 18
ATOM 28226 C CA . ILE A 1 32 ? -1.721 -2.689 -4.713 1.00 0.00 32 ILE A CA 18
ATOM 28227 C C . ILE A 1 32 ? -2.767 -1.869 -5.473 1.00 0.00 32 ILE A C 18
ATOM 28228 O O . ILE A 1 32 ? -3.961 -1.972 -5.198 1.00 0.00 32 ILE A O 18
ATOM 28244 N N . LYS A 1 33 ? -2.279 -1.073 -6.414 1.00 0.00 33 LYS A N 18
ATOM 28245 C CA . LYS A 1 33 ? -3.157 -0.237 -7.214 1.00 0.00 33 LYS A CA 18
ATOM 28246 C C . LYS A 1 33 ? -4.285 -1.094 -7.791 1.00 0.00 33 LYS A C 18
ATOM 28247 O O . LYS A 1 33 ? -5.440 -0.671 -7.817 1.00 0.00 33 LYS A O 18
ATOM 28265 N N . ASP A 1 34 ? -3.911 -2.284 -8.240 1.00 0.00 34 ASP A N 18
ATOM 28266 C CA . ASP A 1 34 ? -4.878 -3.205 -8.815 1.00 0.00 34 ASP A CA 18
ATOM 28267 C C . ASP A 1 34 ? -5.812 -3.709 -7.713 1.00 0.00 34 ASP A C 18
ATOM 28268 O O . ASP A 1 34 ? -6.966 -4.042 -7.978 1.00 0.00 34 ASP A O 18
ATOM 28278 N N . VAL A 1 35 ? -5.278 -3.751 -6.502 1.00 0.00 35 VAL A N 18
ATOM 28279 C CA . VAL A 1 35 ? -6.049 -4.210 -5.358 1.00 0.00 35 VAL A CA 18
ATOM 28280 C C . VAL A 1 35 ? -6.967 -3.082 -4.882 1.00 0.00 35 VAL A C 18
ATOM 28281 O O . VAL A 1 35 ? -8.126 -3.321 -4.546 1.00 0.00 35 VAL A O 18
ATOM 28294 N N . LYS A 1 36 ? -6.415 -1.878 -4.870 1.00 0.00 36 LYS A N 18
ATOM 28295 C CA . LYS A 1 36 ? -7.170 -0.714 -4.440 1.00 0.00 36 LYS A CA 18
ATOM 28296 C C . LYS A 1 36 ? -8.332 -0.478 -5.408 1.00 0.00 36 LYS A C 18
ATOM 28297 O O . LYS A 1 36 ? -9.332 0.137 -5.044 1.00 0.00 36 LYS A O 18
ATOM 28315 N N . MET A 1 37 ? -8.159 -0.981 -6.622 1.00 0.00 37 MET A N 18
ATOM 28316 C CA . MET A 1 37 ? -9.181 -0.835 -7.644 1.00 0.00 37 MET A CA 18
ATOM 28317 C C . MET A 1 37 ? -10.502 -1.463 -7.195 1.00 0.00 37 MET A C 18
ATOM 28318 O O . MET A 1 37 ? -11.499 -0.764 -7.020 1.00 0.00 37 MET A O 18
ATOM 28332 N N . LYS A 1 38 ? -10.466 -2.776 -7.019 1.00 0.00 38 LYS A N 18
ATOM 28333 C CA . LYS A 1 38 ? -11.647 -3.507 -6.594 1.00 0.00 38 LYS A CA 18
ATOM 28334 C C . LYS A 1 38 ? -11.993 -3.116 -5.155 1.00 0.00 38 LYS A C 18
ATOM 28335 O O . LYS A 1 38 ? -13.166 -3.008 -4.803 1.00 0.00 38 LYS A O 18
ATOM 28353 N N . LEU A 1 39 ? -10.949 -2.914 -4.364 1.00 0.00 39 LEU A N 18
ATOM 28354 C CA . LEU A 1 39 ? -11.128 -2.537 -2.972 1.00 0.00 39 LEU A CA 18
ATOM 28355 C C . LEU A 1 39 ? -11.938 -1.241 -2.899 1.00 0.00 39 LEU A C 18
ATOM 28356 O O . LEU A 1 39 ? -12.697 -1.031 -1.954 1.00 0.00 39 LEU A O 18
ATOM 28372 N N . VAL A 1 40 ? -11.750 -0.405 -3.910 1.00 0.00 40 VAL A N 18
ATOM 28373 C CA . VAL A 1 40 ? -12.453 0.864 -3.972 1.00 0.00 40 VAL A CA 18
ATOM 28374 C C . VAL A 1 40 ? -13.944 0.606 -4.199 1.00 0.00 40 VAL A C 18
ATOM 28375 O O . VAL A 1 40 ? -14.790 1.260 -3.592 1.00 0.00 40 VAL A O 18
ATOM 28388 N N . ALA A 1 41 ? -14.219 -0.348 -5.076 1.00 0.00 41 ALA A N 18
ATOM 28389 C CA . ALA A 1 41 ? -15.593 -0.701 -5.392 1.00 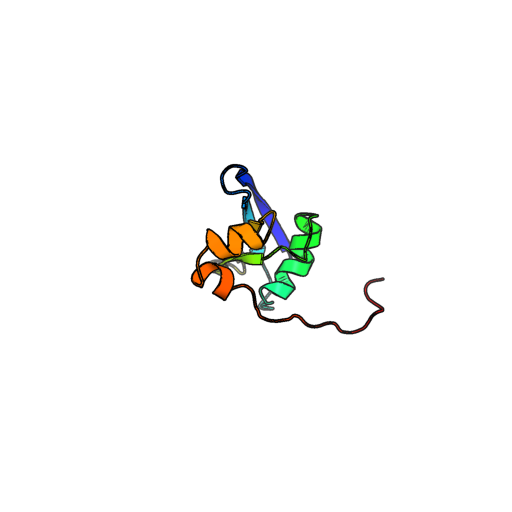0.00 41 ALA A CA 18
ATOM 28390 C C . ALA A 1 41 ? -16.192 -1.492 -4.227 1.00 0.00 41 ALA A C 18
ATOM 28391 O O . ALA A 1 41 ? -17.407 -1.496 -4.034 1.00 0.00 41 ALA A O 18
ATOM 28398 N N . VAL A 1 42 ? -15.311 -2.144 -3.481 1.00 0.00 42 VAL A N 18
ATOM 28399 C CA . VAL A 1 42 ? -15.738 -2.936 -2.341 1.00 0.00 42 VAL A CA 18
ATOM 28400 C C . VAL A 1 42 ? -15.949 -2.017 -1.137 1.00 0.00 42 VAL A C 18
ATOM 28401 O O . VAL A 1 42 ? -16.994 -2.065 -0.490 1.00 0.00 42 VAL A O 18
ATOM 28414 N N . LEU A 1 43 ? -14.941 -1.200 -0.872 1.00 0.00 43 LEU A N 18
ATOM 28415 C CA . LEU A 1 43 ? -15.003 -0.271 0.243 1.00 0.00 43 LEU A CA 18
ATOM 28416 C C . LEU A 1 43 ? -15.955 0.875 -0.105 1.00 0.00 43 LEU A C 18
ATOM 28417 O O . LEU A 1 43 ? -16.693 1.356 0.754 1.00 0.00 43 LEU A O 18
ATOM 28433 N N . ASN A 1 44 ? -15.909 1.278 -1.366 1.00 0.00 44 ASN A N 18
ATOM 28434 C CA . ASN A 1 44 ? -16.758 2.357 -1.838 1.00 0.00 44 ASN A CA 18
ATOM 28435 C C . ASN A 1 44 ? -16.277 3.680 -1.238 1.00 0.00 44 ASN A C 18
ATOM 28436 O O . ASN A 1 44 ? -16.992 4.309 -0.460 1.00 0.00 44 ASN A O 18
ATOM 28447 N N . ALA A 1 45 ? -15.068 4.062 -1.622 1.00 0.00 45 ALA A N 18
ATOM 28448 C CA . ALA A 1 45 ? -14.483 5.297 -1.131 1.00 0.00 45 ALA A CA 18
ATOM 28449 C C . ALA A 1 45 ? -13.549 5.873 -2.198 1.00 0.00 45 ALA A C 18
ATOM 28450 O O . ALA A 1 45 ? -13.472 5.350 -3.309 1.00 0.00 45 ALA A O 18
ATOM 28457 N N . ASN A 1 46 ? -12.862 6.943 -1.823 1.00 0.00 46 ASN A N 18
ATOM 28458 C CA . ASN A 1 46 ? -11.937 7.595 -2.734 1.00 0.00 46 ASN A CA 18
ATOM 28459 C C . ASN A 1 46 ? -10.720 6.694 -2.950 1.00 0.00 46 ASN A C 18
ATOM 28460 O O . ASN A 1 46 ? -10.217 6.087 -2.006 1.00 0.00 46 ASN A O 18
ATOM 28471 N N . LYS A 1 47 ? -10.281 6.635 -4.199 1.00 0.00 47 LYS A N 18
ATOM 28472 C CA . LYS A 1 47 ? -9.132 5.818 -4.551 1.00 0.00 47 LYS A CA 18
ATOM 28473 C C . LYS A 1 47 ? -7.868 6.679 -4.511 1.00 0.00 47 LYS A C 18
ATOM 28474 O O . LYS A 1 47 ? -6.755 6.155 -4.540 1.00 0.00 47 LYS A O 18
ATOM 28492 N N . GLN A 1 48 ? -8.082 7.985 -4.446 1.00 0.00 48 GLN A N 18
ATOM 28493 C CA . GLN A 1 48 ? -6.973 8.923 -4.402 1.00 0.00 48 GLN A CA 18
ATOM 28494 C C . GLN A 1 48 ? -6.277 8.860 -3.041 1.00 0.00 48 GLN A C 18
ATOM 28495 O O . GLN A 1 48 ? -5.054 8.955 -2.960 1.00 0.00 48 GLN A O 18
ATOM 28509 N N . VAL A 1 49 ? -7.088 8.700 -2.005 1.00 0.00 49 VAL A N 18
ATOM 28510 C CA . VAL A 1 49 ? -6.566 8.623 -0.651 1.00 0.00 49 VAL A CA 18
ATOM 28511 C C . VAL A 1 49 ? -6.901 7.253 -0.057 1.00 0.00 49 VAL A C 18
ATOM 28512 O O . VAL A 1 49 ? -7.392 7.164 1.067 1.00 0.00 49 VAL A O 18
ATOM 28525 N N . LEU A 1 50 ? -6.623 6.221 -0.838 1.00 0.00 50 LEU A N 18
ATOM 28526 C CA . LEU A 1 50 ? -6.888 4.860 -0.403 1.00 0.00 50 LEU A CA 18
ATOM 28527 C C . LEU A 1 50 ? -5.699 3.970 -0.771 1.00 0.00 50 LEU A C 18
ATOM 28528 O O . LEU A 1 50 ? -5.171 4.059 -1.878 1.00 0.00 50 LEU A O 18
ATOM 28544 N N . VAL A 1 51 ? -5.312 3.132 0.180 1.00 0.00 51 VAL A N 18
ATOM 28545 C CA . VAL A 1 51 ? -4.195 2.227 -0.030 1.00 0.00 51 VAL A CA 18
ATOM 28546 C C . VAL A 1 51 ? -4.353 1.009 0.882 1.00 0.00 51 VAL A C 18
ATOM 28547 O O . VAL A 1 51 ? -5.145 1.032 1.824 1.00 0.00 51 VAL A O 18
ATOM 28560 N N . VAL A 1 52 ? -3.588 -0.027 0.571 1.00 0.00 52 VAL A N 18
ATOM 28561 C CA . VAL A 1 52 ? -3.634 -1.252 1.350 1.00 0.00 52 VAL A CA 18
ATOM 28562 C C . VAL A 1 52 ? -2.515 -1.229 2.395 1.00 0.00 52 VAL A C 18
ATOM 28563 O O . VAL A 1 52 ? -1.429 -0.716 2.134 1.00 0.00 52 VAL A O 18
ATOM 28576 N N . ASP A 1 53 ? -2.821 -1.792 3.555 1.00 0.00 53 ASP A N 18
ATOM 28577 C CA . ASP A 1 53 ? -1.855 -1.843 4.639 1.00 0.00 53 ASP A CA 18
ATOM 28578 C C . ASP A 1 53 ? -0.807 -2.915 4.333 1.00 0.00 53 ASP A C 18
ATOM 28579 O O . ASP A 1 53 ? 0.388 -2.626 4.286 1.00 0.00 53 ASP A O 18
ATOM 28589 N N . THR A 1 54 ? -1.293 -4.132 4.134 1.00 0.00 54 THR A N 18
ATOM 28590 C CA . THR A 1 54 ? -0.414 -5.248 3.834 1.00 0.00 54 THR A CA 18
ATOM 28591 C C . THR A 1 54 ? -1.231 -6.482 3.446 1.00 0.00 54 THR A C 18
ATOM 28592 O O . THR A 1 54 ? -2.422 -6.561 3.744 1.00 0.00 54 THR A O 18
ATOM 28603 N N . LEU A 1 55 ? -0.559 -7.415 2.785 1.00 0.00 55 LEU A N 18
ATOM 28604 C CA . LEU A 1 55 ? -1.209 -8.640 2.354 1.00 0.00 55 LEU A CA 18
ATOM 28605 C C . LEU A 1 55 ? -0.274 -9.824 2.607 1.00 0.00 55 LEU A C 18
ATOM 28606 O O . LEU A 1 55 ? 0.902 -9.637 2.914 1.00 0.00 55 LEU A O 18
ATOM 28622 N N . ASP A 1 56 ? -0.832 -11.018 2.468 1.00 0.00 56 ASP A N 18
ATOM 28623 C CA . ASP A 1 56 ? -0.063 -12.233 2.678 1.00 0.00 56 ASP A CA 18
ATOM 28624 C C . ASP A 1 56 ? -0.795 -13.413 2.037 1.00 0.00 56 ASP A C 18
ATOM 28625 O O . ASP A 1 56 ? -1.932 -13.713 2.398 1.00 0.00 56 ASP A O 18
ATOM 28635 N N . GLN A 1 57 ? -0.115 -14.049 1.095 1.00 0.00 57 GLN A N 18
ATOM 28636 C CA . GLN A 1 57 ? -0.687 -15.189 0.399 1.00 0.00 57 GLN A CA 18
ATOM 28637 C C . GLN A 1 57 ? -0.927 -16.341 1.377 1.00 0.00 57 GLN A C 18
ATOM 28638 O O . GLN A 1 57 ? -0.159 -16.531 2.318 1.00 0.00 57 GLN A O 18
ATOM 28652 N N . ILE A 1 58 ? -1.995 -17.081 1.118 1.00 0.00 58 ILE A N 18
ATOM 28653 C CA . ILE A 1 58 ? -2.346 -18.210 1.963 1.00 0.00 58 ILE A CA 18
ATOM 28654 C C . ILE A 1 58 ? -1.711 -19.481 1.397 1.00 0.00 58 ILE A C 18
ATOM 28655 O O . ILE A 1 58 ? -1.809 -19.749 0.200 1.00 0.00 58 ILE A O 18
ATOM 28671 N N . PHE A 1 59 ? -1.075 -20.233 2.284 1.00 0.00 59 PHE A N 18
ATOM 28672 C CA . PHE A 1 59 ? -0.424 -21.470 1.888 1.00 0.00 59 PHE A CA 18
ATOM 28673 C C . PHE A 1 59 ? -1.442 -22.604 1.749 1.00 0.00 59 PHE A C 18
ATOM 28674 O O . PHE A 1 59 ? -1.260 -23.510 0.937 1.00 0.00 59 PHE A O 18
ATOM 28691 N N . GLY A 1 60 ? -2.490 -22.517 2.554 1.00 0.00 60 GLY A N 18
ATOM 28692 C CA . GLY A 1 60 ? -3.537 -23.525 2.531 1.00 0.00 60 GLY A CA 18
ATOM 28693 C C . GLY A 1 60 ? -4.082 -23.717 1.114 1.00 0.00 60 GLY A C 18
ATOM 28694 O O . GLY A 1 60 ? -4.155 -24.842 0.620 1.00 0.00 60 GLY A O 18
ATOM 28698 N N . LYS A 1 61 ? -4.452 -22.602 0.501 1.00 0.00 61 LYS A N 18
ATOM 28699 C CA . LYS A 1 61 ? -4.989 -22.633 -0.849 1.00 0.00 61 LYS A CA 18
ATOM 28700 C C . LYS A 1 61 ? -4.475 -21.419 -1.626 1.00 0.00 61 LYS A C 18
ATOM 28701 O O . LYS A 1 61 ? -3.417 -20.877 -1.309 1.00 0.00 61 LYS A O 18
ATOM 28719 N N . LEU A 1 62 ? -5.248 -21.027 -2.628 1.00 0.00 62 LEU A N 18
ATOM 28720 C CA . LEU A 1 62 ? -4.885 -19.887 -3.451 1.00 0.00 62 LEU A CA 18
ATOM 28721 C C . LEU A 1 62 ? -5.523 -18.622 -2.875 1.00 0.00 62 LEU A C 18
ATOM 28722 O O . LEU A 1 62 ? -5.996 -17.765 -3.621 1.00 0.00 62 LEU A O 18
ATOM 28738 N N . GLU A 1 63 ? -5.517 -18.544 -1.552 1.00 0.00 63 GLU A N 18
ATOM 28739 C CA . GLU A 1 63 ? -6.090 -17.398 -0.867 1.00 0.00 63 GLU A CA 18
ATOM 28740 C C . GLU A 1 63 ? -4.992 -16.404 -0.484 1.00 0.00 63 GLU A C 18
ATOM 28741 O O . GLU A 1 63 ? -3.807 -16.728 -0.550 1.00 0.00 63 GLU A O 18
ATOM 28754 N N . ALA A 1 64 ? -5.425 -15.214 -0.094 1.00 0.00 64 ALA A N 18
ATOM 28755 C CA . ALA A 1 64 ? -4.493 -14.171 0.299 1.00 0.00 64 ALA A CA 18
ATOM 28756 C C . ALA A 1 64 ? -5.194 -13.197 1.247 1.00 0.00 64 ALA A C 18
ATOM 28757 O O . ALA A 1 64 ? -6.193 -12.579 0.880 1.00 0.00 64 ALA A O 18
ATOM 28764 N N . GLU A 1 65 ? -4.644 -13.088 2.446 1.00 0.00 65 GLU A N 18
ATOM 28765 C CA . GLU A 1 65 ? -5.205 -12.200 3.450 1.00 0.00 65 GLU A CA 18
ATOM 28766 C C . GLU A 1 65 ? -4.386 -10.911 3.534 1.00 0.00 65 GLU A C 18
ATOM 28767 O O . GLU A 1 65 ? -3.159 -10.943 3.440 1.00 0.00 65 GLU A O 18
ATOM 28780 N N . GLY A 1 66 ? -5.096 -9.806 3.711 1.00 0.00 66 GLY A N 18
ATOM 28781 C CA . GLY A 1 66 ? -4.449 -8.509 3.809 1.00 0.00 66 GLY A CA 18
ATOM 28782 C C . GLY A 1 66 ? -5.361 -7.493 4.500 1.00 0.00 66 GLY A C 18
ATOM 28783 O O . GLY A 1 66 ? -6.560 -7.726 4.643 1.00 0.00 66 GLY A O 18
ATOM 28787 N N . TYR A 1 67 ? -4.758 -6.386 4.910 1.00 0.00 67 TYR A N 18
ATOM 28788 C CA . TYR A 1 67 ? -5.501 -5.334 5.582 1.00 0.00 67 TYR A CA 18
ATOM 28789 C C . TYR A 1 67 ? -5.560 -4.070 4.722 1.00 0.00 67 TYR A C 18
ATOM 28790 O O . TYR A 1 67 ? -4.565 -3.685 4.108 1.00 0.00 67 TYR A O 18
ATOM 28808 N N . ALA A 1 68 ? -6.736 -3.459 4.705 1.00 0.00 68 ALA A N 18
ATOM 28809 C CA . ALA A 1 68 ? -6.937 -2.246 3.931 1.00 0.00 68 ALA A CA 18
ATOM 28810 C C . ALA A 1 68 ? -6.980 -1.043 4.875 1.00 0.00 68 ALA A C 18
ATOM 28811 O O . ALA A 1 68 ? -7.448 -1.155 6.007 1.00 0.00 68 ALA A O 18
ATOM 28818 N N . LYS A 1 69 ? -6.484 0.079 4.377 1.00 0.00 69 LYS A N 18
ATOM 28819 C CA . LYS A 1 69 ? -6.459 1.301 5.162 1.00 0.00 69 LYS A CA 18
ATOM 28820 C C . LYS A 1 69 ? -6.878 2.479 4.279 1.00 0.00 69 LYS A C 18
ATOM 28821 O O . LYS A 1 69 ? -6.613 2.483 3.078 1.00 0.00 69 LYS A O 18
ATOM 28839 N N . ILE A 1 70 ? -7.523 3.449 4.909 1.00 0.00 70 ILE A N 18
ATOM 28840 C CA . ILE A 1 70 ? -7.982 4.629 4.196 1.00 0.00 70 ILE A CA 18
ATOM 28841 C C . ILE A 1 70 ? -7.677 5.874 5.031 1.00 0.00 70 ILE A C 18
ATOM 28842 O O . ILE A 1 70 ? -7.848 5.867 6.248 1.00 0.00 70 ILE A O 18
ATOM 28858 N N . TYR A 1 71 ? -7.230 6.914 4.342 1.00 0.00 71 TYR A N 18
ATOM 28859 C CA . TYR A 1 71 ? -6.900 8.165 5.004 1.00 0.00 71 TYR A CA 18
ATOM 28860 C C . TYR A 1 71 ? -7.848 9.284 4.567 1.00 0.00 71 TYR A C 18
ATOM 28861 O O . TYR A 1 71 ? -8.741 9.063 3.753 1.00 0.00 71 TYR A O 18
ATOM 28879 N N . ASN A 1 72 ? -7.618 10.463 5.128 1.00 0.00 72 ASN A N 18
ATOM 28880 C CA . ASN A 1 72 ? -8.439 11.617 4.807 1.00 0.00 72 ASN A CA 18
ATOM 28881 C C . ASN A 1 72 ? -7.646 12.567 3.908 1.00 0.00 72 ASN A C 18
ATOM 28882 O O . ASN A 1 72 ? -8.198 13.154 2.978 1.00 0.00 72 ASN A O 18
ATOM 28893 N N . ASP A 1 73 ? -6.363 12.689 4.216 1.00 0.00 73 ASP A N 18
ATOM 28894 C CA . ASP A 1 73 ? -5.489 13.559 3.449 1.00 0.00 73 ASP A CA 18
ATOM 28895 C C . ASP A 1 73 ? -4.033 13.154 3.691 1.00 0.00 73 ASP A C 18
ATOM 28896 O O . ASP A 1 73 ? -3.682 12.711 4.784 1.00 0.00 73 ASP A O 18
ATOM 28906 N N . GLU A 1 74 ? -3.225 13.320 2.654 1.00 0.00 74 GLU A N 18
ATOM 28907 C CA . GLU A 1 74 ? -1.815 12.978 2.741 1.00 0.00 74 GLU A CA 18
ATOM 28908 C C . GLU A 1 74 ? -1.105 13.902 3.732 1.00 0.00 74 GLU A C 18
ATOM 28909 O O . GLU A 1 74 ? -0.027 13.577 4.227 1.00 0.00 74 GLU A O 18
ATOM 28922 N N . LYS A 1 75 ? -1.738 15.037 3.993 1.00 0.00 75 LYS A N 18
ATOM 28923 C CA . LYS A 1 75 ? -1.179 16.010 4.916 1.00 0.00 75 LYS A CA 18
ATOM 28924 C C . LYS A 1 75 ? -1.052 15.378 6.303 1.00 0.00 75 LYS A C 18
ATOM 28925 O O . LYS A 1 75 ? -0.044 15.559 6.982 1.00 0.00 75 LYS A O 18
ATOM 28943 N N . ALA A 1 76 ? -2.091 14.648 6.682 1.00 0.00 76 ALA A N 18
ATOM 28944 C CA . ALA A 1 76 ? -2.108 13.987 7.976 1.00 0.00 76 ALA A CA 18
ATOM 28945 C C . ALA A 1 76 ? -1.276 12.705 7.901 1.00 0.00 76 ALA A C 18
ATOM 28946 O O . ALA A 1 76 ? -0.401 12.479 8.735 1.00 0.00 76 ALA A O 18
ATOM 28953 N N . MET A 1 77 ? -1.578 11.900 6.893 1.00 0.00 77 MET A N 18
ATOM 28954 C CA . MET A 1 77 ? -0.869 10.647 6.698 1.00 0.00 77 MET A CA 18
ATOM 28955 C C . MET A 1 77 ? 0.640 10.880 6.608 1.00 0.00 77 MET A C 18
ATOM 28956 O O . MET A 1 77 ? 1.419 10.195 7.271 1.00 0.00 77 MET A O 18
ATOM 28970 N N . ALA A 1 78 ? 1.010 11.847 5.783 1.00 0.00 78 ALA A N 18
ATOM 28971 C CA . ALA A 1 78 ? 2.412 12.180 5.597 1.00 0.00 78 ALA A CA 18
ATOM 28972 C C . ALA A 1 78 ? 3.091 12.289 6.965 1.00 0.00 78 ALA A C 18
ATOM 28973 O O . ALA A 1 78 ? 4.133 11.678 7.195 1.00 0.00 78 ALA A O 18
ATOM 28980 N N . THR A 1 79 ? 2.472 13.072 7.836 1.00 0.00 79 THR A N 18
ATOM 28981 C CA . THR A 1 79 ? 3.003 13.269 9.175 1.00 0.00 79 THR A CA 18
ATOM 28982 C C . THR A 1 79 ? 2.746 12.033 10.038 1.00 0.00 79 THR A C 18
ATOM 28983 O O . THR A 1 79 ? 3.683 11.427 10.557 1.00 0.00 79 THR A O 18
ATOM 28994 N N . ILE A 1 80 ? 1.471 11.693 10.165 1.00 0.00 80 ILE A N 18
ATOM 28995 C CA . ILE A 1 80 ? 1.079 10.539 10.957 1.00 0.00 80 ILE A CA 18
ATOM 28996 C C . ILE A 1 80 ? 2.070 9.400 10.714 1.00 0.00 80 ILE A C 18
ATOM 28997 O O . ILE A 1 80 ? 2.807 9.009 11.618 1.00 0.00 80 ILE A O 18
ATOM 29013 N N . GLU A 1 81 ? 2.057 8.897 9.488 1.00 0.00 81 GLU A N 18
ATOM 29014 C CA . GLU A 1 81 ? 2.944 7.809 9.114 1.00 0.00 81 GLU A CA 18
ATOM 29015 C C . GLU A 1 81 ? 4.270 8.363 8.588 1.00 0.00 81 GLU A C 18
ATOM 29016 O O . GLU A 1 81 ? 4.515 9.566 8.657 1.00 0.00 81 GLU A O 18
ATOM 29029 N N . THR A 1 82 ? 5.090 7.459 8.074 1.00 0.00 82 THR A N 18
ATOM 29030 C CA . THR A 1 82 ? 6.385 7.842 7.537 1.00 0.00 82 THR A CA 18
ATOM 29031 C C . THR A 1 82 ? 6.502 7.415 6.073 1.00 0.00 82 THR A C 18
ATOM 29032 O O . THR A 1 82 ? 5.500 7.097 5.433 1.00 0.00 82 THR A O 18
ATOM 29043 N N . LYS A 1 83 ? 7.734 7.420 5.585 1.00 0.00 83 LYS A N 18
ATOM 29044 C CA . LYS A 1 83 ? 7.995 7.037 4.207 1.00 0.00 83 LYS A CA 18
ATOM 29045 C C . LYS A 1 83 ? 7.760 5.533 4.048 1.00 0.00 83 LYS A C 18
ATOM 29046 O O . LYS A 1 83 ? 7.445 5.063 2.956 1.00 0.00 83 LYS A O 18
ATOM 29064 N N . SER A 1 84 ? 7.921 4.820 5.153 1.00 0.00 84 SER A N 18
ATOM 29065 C CA . SER A 1 84 ? 7.731 3.380 5.150 1.00 0.00 84 SER A CA 18
ATOM 29066 C C . SER A 1 84 ? 6.329 3.039 4.639 1.00 0.00 84 SER A C 18
ATOM 29067 O O . SER A 1 84 ? 6.168 2.154 3.801 1.00 0.00 84 SER A O 18
ATOM 29075 N N . VAL A 1 85 ? 5.351 3.760 5.167 1.00 0.00 85 VAL A N 18
ATOM 29076 C CA . VAL A 1 85 ? 3.968 3.545 4.775 1.00 0.00 85 VAL A CA 18
ATOM 29077 C C . VAL A 1 85 ? 3.710 4.229 3.431 1.00 0.00 85 VAL A C 18
ATOM 29078 O O . VAL A 1 85 ? 3.112 3.637 2.534 1.00 0.00 85 VAL A O 18
ATOM 29091 N N . LEU A 1 86 ? 4.175 5.466 3.334 1.00 0.00 86 LEU A N 18
ATOM 29092 C CA . LEU A 1 86 ? 4.003 6.236 2.114 1.00 0.00 86 LEU A CA 18
ATOM 29093 C C . LEU A 1 86 ? 4.707 5.520 0.959 1.00 0.00 86 LEU A C 18
ATOM 29094 O O . LEU A 1 86 ? 4.411 5.775 -0.207 1.00 0.00 86 LEU A O 18
ATOM 29110 N N . GLU A 1 87 ? 5.626 4.638 1.325 1.00 0.00 87 GLU A N 18
ATOM 29111 C CA . GLU A 1 87 ? 6.374 3.883 0.335 1.00 0.00 87 GLU A CA 18
ATOM 29112 C C . GLU A 1 87 ? 5.432 2.992 -0.477 1.00 0.00 87 GLU A C 18
ATOM 29113 O O . GLU A 1 87 ? 5.428 3.044 -1.706 1.00 0.00 87 GLU A O 18
ATOM 29126 N N . LYS A 1 88 ? 4.655 2.196 0.243 1.00 0.00 88 LYS A N 18
ATOM 29127 C CA . LYS A 1 88 ? 3.710 1.295 -0.396 1.00 0.00 88 LYS A CA 18
ATOM 29128 C C . LYS A 1 88 ? 2.687 2.113 -1.186 1.00 0.00 88 LYS A C 18
ATOM 29129 O O . LYS A 1 88 ? 2.216 1.677 -2.235 1.00 0.00 88 LYS A O 18
ATOM 29147 N N . ASN A 1 89 ? 2.373 3.283 -0.652 1.00 0.00 89 ASN A N 18
ATOM 29148 C CA . ASN A 1 89 ? 1.414 4.166 -1.294 1.00 0.00 89 ASN A CA 18
ATOM 29149 C C . ASN A 1 89 ? 2.126 4.989 -2.370 1.00 0.00 89 ASN A C 18
ATOM 29150 O O . ASN A 1 89 ? 2.845 5.937 -2.058 1.00 0.00 89 ASN A O 18
ATOM 29161 N N . LYS A 1 90 ? 1.900 4.596 -3.616 1.00 0.00 90 LYS A N 18
ATOM 29162 C CA . LYS A 1 90 ? 2.512 5.286 -4.740 1.00 0.00 90 LYS A CA 18
ATOM 29163 C C . LYS A 1 90 ? 2.032 6.738 -4.763 1.00 0.00 90 LYS A C 18
ATOM 29164 O O . LYS A 1 90 ? 0.903 7.030 -4.369 1.00 0.00 90 LYS A O 18
ATOM 29182 N N . ILE A 1 91 ? 2.913 7.611 -5.229 1.00 0.00 91 ILE A N 18
ATOM 29183 C CA . ILE A 1 91 ? 2.593 9.027 -5.309 1.00 0.00 91 ILE A CA 18
ATOM 29184 C C . ILE A 1 91 ? 2.600 9.465 -6.775 1.00 0.00 91 ILE A C 18
ATOM 29185 O O . ILE A 1 91 ? 1.548 9.565 -7.403 1.00 0.00 91 ILE A O 18
ATOM 29201 N N . GLU A 1 92 ? 3.801 9.714 -7.279 1.00 0.00 92 GLU A N 18
ATOM 29202 C CA . GLU A 1 92 ? 3.959 10.139 -8.660 1.00 0.00 92 GLU A CA 18
ATOM 29203 C C . GLU A 1 92 ? 4.250 8.933 -9.556 1.00 0.00 92 GLU A C 18
ATOM 29204 O O . GLU A 1 92 ? 4.453 7.824 -9.064 1.00 0.00 92 GLU A O 18
ATOM 29217 N N . GLU A 1 93 ? 4.261 9.191 -10.856 1.00 0.00 93 GLU A N 18
ATOM 29218 C CA . GLU A 1 93 ? 4.524 8.141 -11.825 1.00 0.00 93 GLU A CA 18
ATOM 29219 C C . GLU A 1 93 ? 6.023 7.844 -11.892 1.00 0.00 93 GLU A C 18
ATOM 29220 O O . GLU A 1 93 ? 6.791 8.315 -11.055 1.00 0.00 93 GLU A O 18
ATOM 29233 N N . GLU A 1 94 ? 6.394 7.062 -12.896 1.00 0.00 94 GLU A N 18
ATOM 29234 C CA . GLU A 1 94 ? 7.787 6.696 -13.083 1.00 0.00 94 GLU A CA 18
ATOM 29235 C C . GLU A 1 94 ? 8.552 7.842 -13.749 1.00 0.00 94 GLU A C 18
ATOM 29236 O O . GLU A 1 94 ? 8.158 9.002 -13.640 1.00 0.00 94 GLU A O 18
ATOM 29249 N N . ALA A 1 95 ? 9.632 7.477 -14.423 1.00 0.00 95 ALA A N 18
ATOM 29250 C CA . ALA A 1 95 ? 10.456 8.460 -15.107 1.00 0.00 95 ALA A CA 18
ATOM 29251 C C . ALA A 1 95 ? 10.988 9.471 -14.087 1.00 0.00 95 ALA A C 18
ATOM 29252 O O . ALA A 1 95 ? 10.631 10.647 -14.131 1.00 0.00 95 ALA A O 18
ATOM 29259 N N . GLU A 1 96 ? 11.831 8.974 -13.194 1.00 0.00 96 GLU A N 18
ATOM 29260 C CA . GLU A 1 96 ? 12.415 9.819 -12.167 1.00 0.00 96 GLU A CA 18
ATOM 29261 C C . GLU A 1 96 ? 13.107 11.027 -12.802 1.00 0.00 96 GLU A C 18
ATOM 29262 O O . GLU A 1 96 ? 12.734 12.169 -12.540 1.00 0.00 96 GLU A O 18
ATOM 29275 N N . ALA A 1 97 ? 14.103 10.733 -13.625 1.00 0.00 97 ALA A N 18
ATOM 29276 C CA . ALA A 1 97 ? 14.851 11.781 -14.299 1.00 0.00 97 ALA A CA 18
ATOM 29277 C C . ALA A 1 97 ? 15.568 12.641 -13.257 1.00 0.00 97 ALA A C 18
ATOM 29278 O O . ALA A 1 97 ? 14.951 13.110 -12.303 1.00 0.00 97 ALA A O 18
ATOM 29285 N N . GLU A 1 98 ? 16.863 12.820 -13.476 1.00 0.00 98 GLU A N 18
ATOM 29286 C CA . GLU A 1 98 ? 17.672 13.615 -12.568 1.00 0.00 98 GLU A CA 18
ATOM 29287 C C . GLU A 1 98 ? 19.038 13.909 -13.192 1.00 0.00 98 GLU A C 18
ATOM 29288 O O . GLU A 1 98 ? 19.432 15.068 -13.315 1.00 0.00 98 GLU A O 18
ATOM 29301 N N . VAL A 1 99 ? 19.722 12.840 -13.571 1.00 0.00 99 VAL A N 18
ATOM 29302 C CA . VAL A 1 99 ? 21.035 12.969 -14.180 1.00 0.00 99 VAL A CA 18
ATOM 29303 C C . VAL A 1 99 ? 21.860 13.989 -13.391 1.00 0.00 99 VAL A C 18
ATOM 29304 O O . VAL A 1 99 ? 21.670 15.195 -13.541 1.00 0.00 99 VAL A O 18
ATOM 29317 N N . ALA A 1 100 ? 22.759 13.466 -12.570 1.00 0.00 100 ALA A N 18
ATOM 29318 C CA . ALA A 1 100 ? 23.613 14.315 -11.758 1.00 0.00 100 ALA A CA 18
ATOM 29319 C C . ALA A 1 100 ? 24.292 15.354 -12.654 1.00 0.00 100 ALA A C 18
ATOM 29320 O O . ALA A 1 100 ? 24.401 15.158 -13.864 1.00 0.00 100 ALA A O 18
ATOM 29327 N N . GLU A 1 101 ? 24.730 16.434 -12.025 1.00 0.00 101 GLU A N 18
ATOM 29328 C CA . GLU A 1 101 ? 25.395 17.504 -12.750 1.00 0.00 101 GLU A CA 18
ATOM 29329 C C . GLU A 1 101 ? 24.362 18.436 -13.386 1.00 0.00 101 GLU A C 18
ATOM 29330 O O . GLU A 1 101 ? 23.189 18.084 -13.499 1.00 0.00 101 GLU A O 18
ATOM 29343 N N . GLU A 1 102 ? 24.835 19.607 -13.786 1.00 0.00 102 GLU A N 18
ATOM 29344 C CA . GLU A 1 102 ? 23.968 20.592 -14.409 1.00 0.00 102 GLU A CA 18
ATOM 29345 C C . GLU A 1 102 ? 24.798 21.733 -15.000 1.00 0.00 102 GLU A C 18
ATOM 29346 O O . GLU A 1 102 ? 25.110 21.726 -16.190 1.00 0.00 102 GLU A O 18
ATOM 29359 N N . MET A 1 1 ? -11.105 -12.091 -9.741 1.00 0.00 1 MET A N 19
ATOM 29360 C CA . MET A 1 1 ? -10.574 -11.977 -8.393 1.00 0.00 1 MET A CA 19
ATOM 29361 C C . MET A 1 1 ? -11.700 -11.993 -7.356 1.00 0.00 1 MET A C 19
ATOM 29362 O O . MET A 1 1 ? -12.716 -11.322 -7.529 1.00 0.00 1 MET A O 19
ATOM 29376 N N . ASP A 1 2 ? -11.481 -12.767 -6.303 1.00 0.00 2 ASP A N 19
ATOM 29377 C CA . ASP A 1 2 ? -12.465 -12.879 -5.240 1.00 0.00 2 ASP A CA 19
ATOM 29378 C C . ASP A 1 2 ? -11.901 -12.252 -3.963 1.00 0.00 2 ASP A C 19
ATOM 29379 O O . ASP A 1 2 ? -10.749 -12.491 -3.605 1.00 0.00 2 ASP A O 19
ATOM 29389 N N . ILE A 1 3 ? -12.741 -11.461 -3.311 1.00 0.00 3 ILE A N 19
ATOM 29390 C CA . ILE A 1 3 ? -12.342 -10.796 -2.081 1.00 0.00 3 ILE A CA 19
ATOM 29391 C C . ILE A 1 3 ? -13.457 -10.940 -1.045 1.00 0.00 3 ILE A C 19
ATOM 29392 O O . ILE A 1 3 ? -14.638 -10.882 -1.384 1.00 0.00 3 ILE A O 19
ATOM 29408 N N . SER A 1 4 ? -13.044 -11.124 0.201 1.00 0.00 4 SER A N 19
ATOM 29409 C CA . SER A 1 4 ? -13.994 -11.276 1.290 1.00 0.00 4 SER A CA 19
ATOM 29410 C C . SER A 1 4 ? -13.625 -10.337 2.440 1.00 0.00 4 SER A C 19
ATOM 29411 O O . SER A 1 4 ? -12.498 -10.365 2.933 1.00 0.00 4 SER A O 19
ATOM 29419 N N . ILE A 1 5 ? -14.597 -9.529 2.836 1.00 0.00 5 ILE A N 19
ATOM 29420 C CA . ILE A 1 5 ? -14.389 -8.583 3.920 1.00 0.00 5 ILE A CA 19
ATOM 29421 C C . ILE A 1 5 ? -14.422 -9.329 5.255 1.00 0.00 5 ILE A C 19
ATOM 29422 O O . ILE A 1 5 ? -15.280 -10.183 5.473 1.00 0.00 5 ILE A O 19
ATOM 29438 N N . ILE A 1 6 ? -13.476 -8.979 6.115 1.00 0.00 6 ILE A N 19
ATOM 29439 C CA . ILE A 1 6 ? -13.386 -9.605 7.424 1.00 0.00 6 ILE A CA 19
ATOM 29440 C C . ILE A 1 6 ? -14.001 -8.676 8.471 1.00 0.00 6 ILE A C 19
ATOM 29441 O O . ILE A 1 6 ? -14.918 -9.068 9.192 1.00 0.00 6 ILE A O 19
ATOM 29457 N N . SER A 1 7 ? -13.474 -7.462 8.523 1.00 0.00 7 SER A N 19
ATOM 29458 C CA . SER A 1 7 ? -13.959 -6.473 9.471 1.00 0.00 7 SER A CA 19
ATOM 29459 C C . SER A 1 7 ? -13.863 -5.073 8.864 1.00 0.00 7 SER A C 19
ATOM 29460 O O . SER A 1 7 ? -13.062 -4.839 7.960 1.00 0.00 7 SER A O 19
ATOM 29468 N N . ASP A 1 8 ? -14.688 -4.178 9.385 1.00 0.00 8 ASP A N 19
ATOM 29469 C CA . ASP A 1 8 ? -14.705 -2.807 8.905 1.00 0.00 8 ASP A CA 19
ATOM 29470 C C . ASP A 1 8 ? -14.719 -1.852 10.101 1.00 0.00 8 ASP A C 19
ATOM 29471 O O . ASP A 1 8 ? -15.784 -1.485 10.595 1.00 0.00 8 ASP A O 19
ATOM 29481 N N . ARG A 1 9 ? -13.524 -1.478 10.533 1.00 0.00 9 ARG A N 19
ATOM 29482 C CA . ARG A 1 9 ? -13.384 -0.574 11.661 1.00 0.00 9 ARG A CA 19
ATOM 29483 C C . ARG A 1 9 ? -13.258 0.870 11.172 1.00 0.00 9 ARG A C 19
ATOM 29484 O O . ARG A 1 9 ? -12.893 1.110 10.021 1.00 0.00 9 ARG A O 19
ATOM 29504 N N . ASN A 1 10 ? -13.566 1.795 12.070 1.00 0.00 10 ASN A N 19
ATOM 29505 C CA . ASN A 1 10 ? -13.491 3.208 11.744 1.00 0.00 10 ASN A CA 19
ATOM 29506 C C . ASN A 1 10 ? -12.699 3.937 12.831 1.00 0.00 10 ASN A C 19
ATOM 29507 O O . ASN A 1 10 ? -12.965 3.764 14.019 1.00 0.00 10 ASN A O 19
ATOM 29518 N N . ASN A 1 11 ? -11.740 4.735 12.385 1.00 0.00 11 ASN A N 19
ATOM 29519 C CA . ASN A 1 11 ? -10.907 5.491 13.306 1.00 0.00 11 ASN A CA 19
ATOM 29520 C C . ASN A 1 11 ? -11.012 6.981 12.976 1.00 0.00 11 ASN A C 19
ATOM 29521 O O . ASN A 1 11 ? -10.254 7.494 12.154 1.00 0.00 11 ASN A O 19
ATOM 29532 N N . PRO A 1 12 ? -11.983 7.652 13.651 1.00 0.00 12 PRO A N 19
ATOM 29533 C CA . PRO A 1 12 ? -12.197 9.073 13.437 1.00 0.00 12 PRO A CA 19
ATOM 29534 C C . PRO A 1 12 ? -11.104 9.900 14.118 1.00 0.00 12 PRO A C 19
ATOM 29535 O O . PRO A 1 12 ? -10.597 10.861 13.540 1.00 0.00 12 PRO A O 19
ATOM 29546 N N . LEU A 1 13 ? -10.774 9.498 15.337 1.00 0.00 13 LEU A N 19
ATOM 29547 C CA . LEU A 1 13 ? -9.752 10.190 16.102 1.00 0.00 13 LEU A CA 19
ATOM 29548 C C . LEU A 1 13 ? -8.593 10.565 15.175 1.00 0.00 13 LEU A C 19
ATOM 29549 O O . LEU A 1 13 ? -8.444 11.727 14.800 1.00 0.00 13 LEU A O 19
ATOM 29565 N N . LEU A 1 14 ? -7.803 9.558 14.831 1.00 0.00 14 LEU A N 19
ATOM 29566 C CA . LEU A 1 14 ? -6.662 9.767 13.956 1.00 0.00 14 LEU A CA 19
ATOM 29567 C C . LEU A 1 14 ? -7.160 10.178 12.568 1.00 0.00 14 LEU A C 19
ATOM 29568 O O . LEU A 1 14 ? -6.388 10.676 11.751 1.00 0.00 14 LEU A O 19
ATOM 29584 N N . GLN A 1 15 ? -8.445 9.951 12.344 1.00 0.00 15 GLN A N 19
ATOM 29585 C CA . GLN A 1 15 ? -9.054 10.291 11.070 1.00 0.00 15 GLN A CA 19
ATOM 29586 C C . GLN A 1 15 ? -8.614 9.300 9.990 1.00 0.00 15 GLN A C 19
ATOM 29587 O O . GLN A 1 15 ? -8.337 9.693 8.858 1.00 0.00 15 GLN A O 19
ATOM 29601 N N . ARG A 1 16 ? -8.563 8.035 10.380 1.00 0.00 16 ARG A N 19
ATOM 29602 C CA . ARG A 1 16 ? -8.161 6.984 9.459 1.00 0.00 16 ARG A CA 19
ATOM 29603 C C . ARG A 1 16 ? -9.195 5.857 9.456 1.00 0.00 16 ARG A C 19
ATOM 29604 O O . ARG A 1 16 ? -10.103 5.839 10.286 1.00 0.00 16 ARG A O 19
ATOM 29624 N N . ARG A 1 17 ? -9.023 4.942 8.513 1.00 0.00 17 ARG A N 19
ATOM 29625 C CA . ARG A 1 17 ? -9.930 3.814 8.391 1.00 0.00 17 ARG A CA 19
ATOM 29626 C C . ARG A 1 17 ? -9.153 2.497 8.475 1.00 0.00 17 ARG A C 19
ATOM 29627 O O . ARG A 1 17 ? -8.066 2.377 7.913 1.00 0.00 17 ARG A O 19
ATOM 29647 N N . GLU A 1 18 ? -9.744 1.545 9.183 1.00 0.00 18 GLU A N 19
ATOM 29648 C CA . GLU A 1 18 ? -9.121 0.242 9.348 1.00 0.00 18 GLU A CA 19
ATOM 29649 C C . GLU A 1 18 ? -10.103 -0.867 8.966 1.00 0.00 18 GLU A C 19
ATOM 29650 O O . GLU A 1 18 ? -10.976 -1.227 9.755 1.00 0.00 18 GLU A O 19
ATOM 29663 N N . ILE A 1 19 ? -9.927 -1.380 7.757 1.00 0.00 19 ILE A N 19
ATOM 29664 C CA . ILE A 1 19 ? -10.786 -2.442 7.261 1.00 0.00 19 ILE A CA 19
ATOM 29665 C C . ILE A 1 19 ? -9.924 -3.629 6.827 1.00 0.00 19 ILE A C 19
ATOM 29666 O O . ILE A 1 19 ? -8.987 -3.468 6.047 1.00 0.00 19 ILE A O 19
ATOM 29682 N N . LYS A 1 20 ? -10.272 -4.794 7.352 1.00 0.00 20 LYS A N 19
ATOM 29683 C CA . LYS A 1 20 ? -9.542 -6.008 7.029 1.00 0.00 20 LYS A CA 19
ATOM 29684 C C . LYS A 1 20 ? -10.360 -6.842 6.040 1.00 0.00 20 LYS A C 19
ATOM 29685 O O . LYS A 1 20 ? -11.590 -6.817 6.070 1.00 0.00 20 LYS A O 19
ATOM 29703 N N . PHE A 1 21 ? -9.645 -7.562 5.188 1.00 0.00 21 PHE A N 19
ATOM 29704 C CA . PHE A 1 21 ? -10.289 -8.401 4.193 1.00 0.00 21 PHE A CA 19
ATOM 29705 C C . PHE A 1 21 ? -9.320 -9.458 3.656 1.00 0.00 21 PHE A C 19
ATOM 29706 O O . PHE A 1 21 ? -8.165 -9.515 4.075 1.00 0.00 21 PHE A O 19
ATOM 29723 N N . THR A 1 22 ? -9.828 -10.266 2.737 1.00 0.00 22 THR A N 19
ATOM 29724 C CA . THR A 1 22 ? -9.021 -11.317 2.140 1.00 0.00 22 THR A CA 19
ATOM 29725 C C . THR A 1 22 ? -9.228 -11.351 0.624 1.00 0.00 22 THR A C 19
ATOM 29726 O O . THR A 1 22 ? -10.314 -11.043 0.135 1.00 0.00 22 THR A O 19
ATOM 29737 N N . VAL A 1 23 ? -8.170 -11.727 -0.078 1.00 0.00 23 VAL A N 19
ATOM 29738 C CA . VAL A 1 23 ? -8.221 -11.805 -1.528 1.00 0.00 23 VAL A CA 19
ATOM 29739 C C . VAL A 1 23 ? -7.683 -13.163 -1.981 1.00 0.00 23 VAL A C 19
ATOM 29740 O O . VAL A 1 23 ? -6.617 -13.591 -1.540 1.00 0.00 23 VAL A O 19
ATOM 29753 N N . SER A 1 24 ? -8.444 -13.804 -2.856 1.00 0.00 24 SER A N 19
ATOM 29754 C CA . SER A 1 24 ? -8.056 -15.105 -3.373 1.00 0.00 24 SER A CA 19
ATOM 29755 C C . SER A 1 24 ? -7.904 -15.038 -4.895 1.00 0.00 24 SER A C 19
ATOM 29756 O O . SER A 1 24 ? -8.504 -14.185 -5.546 1.00 0.00 24 SER A O 19
ATOM 29764 N N . PHE A 1 25 ? -7.097 -15.951 -5.416 1.00 0.00 25 PHE A N 19
ATOM 29765 C CA . PHE A 1 25 ? -6.858 -16.007 -6.848 1.00 0.00 25 PHE A CA 19
ATOM 29766 C C . PHE A 1 25 ? -6.114 -17.288 -7.231 1.00 0.00 25 PHE A C 19
ATOM 29767 O O . PHE A 1 25 ? -5.587 -17.985 -6.365 1.00 0.00 25 PHE A O 19
ATOM 29784 N N . ASP A 1 26 ? -6.096 -17.560 -8.527 1.00 0.00 26 ASP A N 19
ATOM 29785 C CA . ASP A 1 26 ? -5.426 -18.745 -9.034 1.00 0.00 26 ASP A CA 19
ATOM 29786 C C . ASP A 1 26 ? -4.027 -18.364 -9.525 1.00 0.00 26 ASP A C 19
ATOM 29787 O O . ASP A 1 26 ? -3.826 -18.129 -10.715 1.00 0.00 26 ASP A O 19
ATOM 29797 N N . ALA A 1 27 ? -3.097 -18.314 -8.582 1.00 0.00 27 ALA A N 19
ATOM 29798 C CA . ALA A 1 27 ? -1.724 -17.966 -8.903 1.00 0.00 27 ALA A CA 19
ATOM 29799 C C . ALA A 1 27 ? -1.645 -16.475 -9.237 1.00 0.00 27 ALA A C 19
ATOM 29800 O O . ALA A 1 27 ? -0.926 -15.725 -8.578 1.00 0.00 27 ALA A O 19
ATOM 29807 N N . ALA A 1 28 ? -2.395 -16.090 -10.259 1.00 0.00 28 ALA A N 19
ATOM 29808 C CA . ALA A 1 28 ? -2.418 -14.702 -10.688 1.00 0.00 28 ALA A CA 19
ATOM 29809 C C . ALA A 1 28 ? -2.380 -13.791 -9.459 1.00 0.00 28 ALA A C 19
ATOM 29810 O O . ALA A 1 28 ? -3.359 -13.697 -8.721 1.00 0.00 28 ALA A O 19
ATOM 29817 N N . THR A 1 29 ? -1.237 -13.146 -9.277 1.00 0.00 29 THR A N 19
ATOM 29818 C CA . THR A 1 29 ? -1.057 -12.247 -8.149 1.00 0.00 29 THR A CA 19
ATOM 29819 C C . THR A 1 29 ? -1.009 -10.794 -8.628 1.00 0.00 29 THR A C 19
ATOM 29820 O O . THR A 1 29 ? -0.043 -10.379 -9.266 1.00 0.00 29 THR A O 19
ATOM 29831 N N . PRO A 1 30 ? -2.092 -10.042 -8.292 1.00 0.00 30 PRO A N 19
ATOM 29832 C CA . PRO A 1 30 ? -2.181 -8.645 -8.680 1.00 0.00 30 PRO A CA 19
ATOM 29833 C C . PRO A 1 30 ? -1.266 -7.775 -7.816 1.00 0.00 30 PRO A C 19
ATOM 29834 O O . PRO A 1 30 ? -0.351 -8.283 -7.169 1.00 0.00 30 PRO A O 19
ATOM 29845 N N . SER A 1 31 ? -1.543 -6.480 -7.834 1.00 0.00 31 SER A N 19
ATOM 29846 C CA . SER A 1 31 ? -0.756 -5.535 -7.061 1.00 0.00 31 SER A CA 19
ATOM 29847 C C . SER A 1 31 ? -1.663 -4.758 -6.104 1.00 0.00 31 SER A C 19
ATOM 29848 O O . SER A 1 31 ? -2.855 -5.044 -6.003 1.00 0.00 31 SER A O 19
ATOM 29856 N N . ILE A 1 32 ? -1.063 -3.792 -5.425 1.00 0.00 32 ILE A N 19
ATOM 29857 C CA . ILE A 1 32 ? -1.802 -2.972 -4.479 1.00 0.00 32 ILE A CA 19
ATOM 29858 C C . ILE A 1 32 ? -2.792 -2.089 -5.241 1.00 0.00 32 ILE A C 19
ATOM 29859 O O . ILE A 1 32 ? -3.994 -2.136 -4.988 1.00 0.00 32 ILE A O 19
ATOM 29875 N N . LYS A 1 33 ? -2.248 -1.303 -6.159 1.00 0.00 33 LYS A N 19
ATOM 29876 C CA . LYS A 1 33 ? -3.069 -0.409 -6.960 1.00 0.00 33 LYS A CA 19
ATOM 29877 C C . LYS A 1 33 ? -4.092 -1.232 -7.746 1.00 0.00 33 LYS A C 19
ATOM 29878 O O . LYS A 1 33 ? -5.220 -0.790 -7.953 1.00 0.00 33 LYS A O 19
ATOM 29896 N N . ASP A 1 34 ? -3.659 -2.412 -8.164 1.00 0.00 34 ASP A N 19
ATOM 29897 C CA . ASP A 1 34 ? -4.523 -3.300 -8.923 1.00 0.00 34 ASP A CA 19
ATOM 29898 C C . ASP A 1 34 ? -5.547 -3.937 -7.982 1.00 0.00 34 ASP A C 19
ATOM 29899 O O . ASP A 1 34 ? -6.646 -4.292 -8.402 1.00 0.00 34 ASP A O 19
ATOM 29909 N N . VAL A 1 35 ? -5.147 -4.064 -6.724 1.00 0.00 35 VAL A N 19
ATOM 29910 C CA . VAL A 1 35 ? -6.017 -4.653 -5.719 1.00 0.00 35 VAL A CA 19
ATOM 29911 C C . VAL A 1 35 ? -7.004 -3.596 -5.222 1.00 0.00 35 VAL A C 19
ATOM 29912 O O . VAL A 1 35 ? -8.216 -3.801 -5.268 1.00 0.00 35 VAL A O 19
ATOM 29925 N N . LYS A 1 36 ? -6.449 -2.485 -4.758 1.00 0.00 36 LYS A N 19
ATOM 29926 C CA . LYS A 1 36 ? -7.266 -1.395 -4.253 1.00 0.00 36 LYS A CA 19
ATOM 29927 C C . LYS A 1 36 ? -8.334 -1.041 -5.289 1.00 0.00 36 LYS A C 19
ATOM 29928 O O . LYS A 1 36 ? -9.393 -0.522 -4.942 1.00 0.00 36 LYS A O 19
ATOM 29946 N N . MET A 1 37 ? -8.018 -1.336 -6.542 1.00 0.00 37 MET A N 19
ATOM 29947 C CA . MET A 1 37 ? -8.938 -1.055 -7.631 1.00 0.00 37 MET A CA 19
ATOM 29948 C C . MET A 1 37 ? -10.326 -1.629 -7.338 1.00 0.00 37 MET A C 19
ATOM 29949 O O . MET A 1 37 ? -11.327 -0.921 -7.440 1.00 0.00 37 MET A O 19
ATOM 29963 N N . LYS A 1 38 ? -10.341 -2.904 -6.980 1.00 0.00 38 LYS A N 19
ATOM 29964 C CA . LYS A 1 38 ? -11.590 -3.580 -6.672 1.00 0.00 38 LYS A CA 19
ATOM 29965 C C . LYS A 1 38 ? -12.099 -3.105 -5.309 1.00 0.00 38 LYS A C 19
ATOM 29966 O O . LYS A 1 38 ? -13.264 -2.734 -5.173 1.00 0.00 38 LYS A O 19
ATOM 29984 N N . LEU A 1 39 ? -11.201 -3.134 -4.335 1.00 0.00 39 LEU A N 19
ATOM 29985 C CA . LEU A 1 39 ? -11.544 -2.711 -2.988 1.00 0.00 39 LEU A CA 19
ATOM 29986 C C . LEU A 1 39 ? -12.194 -1.328 -3.042 1.00 0.00 39 LEU A C 19
ATOM 29987 O O . LEU A 1 39 ? -13.101 -1.033 -2.265 1.00 0.00 39 LEU A O 19
ATOM 30003 N N . VAL A 1 40 ? -11.705 -0.515 -3.967 1.00 0.00 40 VAL A N 19
ATOM 30004 C CA . VAL A 1 40 ? -12.226 0.831 -4.133 1.00 0.00 40 VAL A CA 19
ATOM 30005 C C . VAL A 1 40 ? -13.738 0.764 -4.353 1.00 0.00 40 VAL A C 19
ATOM 30006 O O . VAL A 1 40 ? -14.488 1.555 -3.782 1.00 0.00 40 VAL A O 19
ATOM 30019 N N . ALA A 1 41 ? -14.142 -0.189 -5.180 1.00 0.00 41 ALA A N 19
ATOM 30020 C CA . ALA A 1 41 ? -15.552 -0.370 -5.483 1.00 0.00 41 ALA A CA 19
ATOM 30021 C C . ALA A 1 41 ? -16.246 -1.024 -4.286 1.00 0.00 41 ALA A C 19
ATOM 30022 O O . ALA A 1 41 ? -17.369 -0.660 -3.939 1.00 0.00 41 ALA A O 19
ATOM 30029 N N . VAL A 1 42 ? -15.549 -1.978 -3.687 1.00 0.00 42 VAL A N 19
ATOM 30030 C CA . VAL A 1 42 ? -16.083 -2.686 -2.537 1.00 0.00 42 VAL A CA 19
ATOM 30031 C C . VAL A 1 42 ? -16.333 -1.691 -1.401 1.00 0.00 42 VAL A C 19
ATOM 30032 O O . VAL A 1 42 ? -17.431 -1.634 -0.851 1.00 0.00 42 VAL A O 19
ATOM 30045 N N . LEU A 1 43 ? -15.295 -0.931 -1.085 1.00 0.00 43 LEU A N 19
ATOM 30046 C CA . LEU A 1 43 ? -15.388 0.059 -0.026 1.00 0.00 43 LEU A CA 19
ATOM 30047 C C . LEU A 1 43 ? -16.197 1.258 -0.523 1.00 0.00 43 LEU A C 19
ATOM 30048 O O . LEU A 1 43 ? -17.020 1.804 0.210 1.00 0.00 43 LEU A O 19
ATOM 30064 N N . ASN A 1 44 ? -15.934 1.634 -1.767 1.00 0.00 44 ASN A N 19
ATOM 30065 C CA . ASN A 1 44 ? -16.627 2.759 -2.371 1.00 0.00 44 ASN A CA 19
ATOM 30066 C C . ASN A 1 44 ? -16.207 4.050 -1.667 1.00 0.00 44 ASN A C 19
ATOM 30067 O O . ASN A 1 44 ? -17.042 4.750 -1.097 1.00 0.00 44 ASN A O 19
ATOM 30078 N N . ALA A 1 45 ? -14.913 4.326 -1.729 1.00 0.00 45 ALA A N 19
ATOM 30079 C CA . ALA A 1 45 ? -14.372 5.521 -1.104 1.00 0.00 45 ALA A CA 19
ATOM 30080 C C . ALA A 1 45 ? -13.487 6.261 -2.109 1.00 0.00 45 ALA A C 19
ATOM 30081 O O . ALA A 1 45 ? -13.471 5.924 -3.292 1.00 0.00 45 ALA A O 19
ATOM 30088 N N . ASN A 1 46 ? -12.774 7.255 -1.602 1.00 0.00 46 ASN A N 19
ATOM 30089 C CA . ASN A 1 46 ? -11.889 8.045 -2.441 1.00 0.00 46 ASN A CA 19
ATOM 30090 C C . ASN A 1 46 ? -10.658 7.213 -2.804 1.00 0.00 46 ASN A C 19
ATOM 30091 O O . ASN A 1 46 ? -9.668 7.210 -2.074 1.00 0.00 46 ASN A O 19
ATOM 30102 N N . LYS A 1 47 ? -10.760 6.526 -3.933 1.00 0.00 47 LYS A N 19
ATOM 30103 C CA . LYS A 1 47 ? -9.668 5.691 -4.402 1.00 0.00 47 LYS A CA 19
ATOM 30104 C C . LYS A 1 47 ? -8.372 6.505 -4.400 1.00 0.00 47 LYS A C 19
ATOM 30105 O O . LYS A 1 47 ? -7.280 5.941 -4.339 1.00 0.00 47 LYS A O 19
ATOM 30123 N N . GLN A 1 48 ? -8.535 7.818 -4.466 1.00 0.00 48 GLN A N 19
ATOM 30124 C CA . GLN A 1 48 ? -7.392 8.715 -4.472 1.00 0.00 48 GLN A CA 19
ATOM 30125 C C . GLN A 1 48 ? -6.547 8.506 -3.214 1.00 0.00 48 GLN A C 19
ATOM 30126 O O . GLN A 1 48 ? -5.444 7.966 -3.287 1.00 0.00 48 GLN A O 19
ATOM 30140 N N . VAL A 1 49 ? -7.096 8.943 -2.091 1.00 0.00 49 VAL A N 19
ATOM 30141 C CA . VAL A 1 49 ? -6.406 8.811 -0.819 1.00 0.00 49 VAL A CA 19
ATOM 30142 C C . VAL A 1 49 ? -6.749 7.455 -0.197 1.00 0.00 49 VAL A C 19
ATOM 30143 O O . VAL A 1 49 ? -7.225 7.391 0.935 1.00 0.00 49 VAL A O 19
ATOM 30156 N N . LEU A 1 50 ? -6.493 6.407 -0.964 1.00 0.00 50 LEU A N 19
ATOM 30157 C CA . LEU A 1 50 ? -6.769 5.057 -0.502 1.00 0.00 50 LEU A CA 19
ATOM 30158 C C . LEU A 1 50 ? -5.593 4.148 -0.864 1.00 0.00 50 LEU A C 19
ATOM 30159 O O . LEU A 1 50 ? -5.064 4.224 -1.973 1.00 0.00 50 LEU A O 19
ATOM 30175 N N . VAL A 1 51 ? -5.218 3.308 0.090 1.00 0.00 51 VAL A N 19
ATOM 30176 C CA . VAL A 1 51 ? -4.115 2.385 -0.115 1.00 0.00 51 VAL A CA 19
ATOM 30177 C C . VAL A 1 51 ? -4.306 1.161 0.781 1.00 0.00 51 VAL A C 19
ATOM 30178 O O . VAL A 1 51 ? -5.228 1.121 1.595 1.00 0.00 51 VAL A O 19
ATOM 30191 N N . VAL A 1 52 ? -3.422 0.191 0.601 1.00 0.00 52 VAL A N 19
ATOM 30192 C CA . VAL A 1 52 ? -3.482 -1.032 1.383 1.00 0.00 52 VAL A CA 19
ATOM 30193 C C . VAL A 1 52 ? -2.287 -1.082 2.336 1.00 0.00 52 VAL A C 19
ATOM 30194 O O . VAL A 1 52 ? -1.249 -0.477 2.068 1.00 0.00 52 VAL A O 19
ATOM 30207 N N . ASP A 1 53 ? -2.471 -1.808 3.428 1.00 0.00 53 ASP A N 19
ATOM 30208 C CA . ASP A 1 53 ? -1.420 -1.945 4.423 1.00 0.00 53 ASP A CA 19
ATOM 30209 C C . ASP A 1 53 ? -0.440 -3.033 3.978 1.00 0.00 53 ASP A C 19
ATOM 30210 O O . ASP A 1 53 ? 0.755 -2.779 3.843 1.00 0.00 53 ASP A O 19
ATOM 30220 N N . THR A 1 54 ? -0.985 -4.221 3.760 1.00 0.00 54 THR A N 19
ATOM 30221 C CA . THR A 1 54 ? -0.174 -5.348 3.333 1.00 0.00 54 THR A CA 19
ATOM 30222 C C . THR A 1 54 ? -1.065 -6.532 2.952 1.00 0.00 54 THR A C 19
ATOM 30223 O O . THR A 1 54 ? -2.264 -6.526 3.229 1.00 0.00 54 THR A O 19
ATOM 30234 N N . LEU A 1 55 ? -0.445 -7.520 2.322 1.00 0.00 55 LEU A N 19
ATOM 30235 C CA . LEU A 1 55 ? -1.167 -8.708 1.901 1.00 0.00 55 LEU A CA 19
ATOM 30236 C C . LEU A 1 55 ? -0.238 -9.921 1.984 1.00 0.00 55 LEU A C 19
ATOM 30237 O O . LEU A 1 55 ? 0.971 -9.770 2.145 1.00 0.00 55 LEU A O 19
ATOM 30253 N N . ASP A 1 56 ? -0.840 -11.096 1.872 1.00 0.00 56 ASP A N 19
ATOM 30254 C CA . ASP A 1 56 ? -0.082 -12.334 1.933 1.00 0.00 56 ASP A CA 19
ATOM 30255 C C . ASP A 1 56 ? -0.922 -13.471 1.349 1.00 0.00 56 ASP A C 19
ATOM 30256 O O . ASP A 1 56 ? -2.030 -13.732 1.816 1.00 0.00 56 ASP A O 19
ATOM 30266 N N . GLN A 1 57 ? -0.363 -14.117 0.337 1.00 0.00 57 GLN A N 19
ATOM 30267 C CA . GLN A 1 57 ? -1.048 -15.221 -0.315 1.00 0.00 57 GLN A CA 19
ATOM 30268 C C . GLN A 1 57 ? -0.881 -16.506 0.499 1.00 0.00 57 GLN A C 19
ATOM 30269 O O . GLN A 1 57 ? 0.237 -16.984 0.689 1.00 0.00 57 GLN A O 19
ATOM 30283 N N . ILE A 1 58 ? -2.008 -17.027 0.959 1.00 0.00 58 ILE A N 19
ATOM 30284 C CA . ILE A 1 58 ? -2.001 -18.248 1.749 1.00 0.00 58 ILE A CA 19
ATOM 30285 C C . ILE A 1 58 ? -1.485 -19.404 0.890 1.00 0.00 58 ILE A C 19
ATOM 30286 O O . ILE A 1 58 ? -1.725 -19.441 -0.316 1.00 0.00 58 ILE A O 19
ATOM 30302 N N . PHE A 1 59 ? -0.785 -20.319 1.544 1.00 0.00 59 PHE A N 19
ATOM 30303 C CA . PHE A 1 59 ? -0.233 -21.472 0.854 1.00 0.00 59 PHE A CA 19
ATOM 30304 C C . PHE A 1 59 ? -1.201 -22.656 0.906 1.00 0.00 59 PHE A C 19
ATOM 30305 O O . PHE A 1 59 ? -1.279 -23.441 -0.038 1.00 0.00 59 PHE A O 19
ATOM 30322 N N . GLY A 1 60 ? -1.913 -22.748 2.019 1.00 0.00 60 GLY A N 19
ATOM 30323 C CA . GLY A 1 60 ? -2.873 -23.824 2.206 1.00 0.00 60 GLY A CA 19
ATOM 30324 C C . GLY A 1 60 ? -3.672 -24.075 0.925 1.00 0.00 60 GLY A C 19
ATOM 30325 O O . GLY A 1 60 ? -3.636 -25.173 0.372 1.00 0.00 60 GLY A O 19
ATOM 30329 N N . LYS A 1 61 ? -4.374 -23.038 0.492 1.00 0.00 61 LYS A N 19
ATOM 30330 C CA . LYS A 1 61 ? -5.181 -23.133 -0.713 1.00 0.00 61 LYS A CA 19
ATOM 30331 C C . LYS A 1 61 ? -4.609 -22.195 -1.779 1.00 0.00 61 LYS A C 19
ATOM 30332 O O . LYS A 1 61 ? -3.522 -22.436 -2.303 1.00 0.00 61 LYS A O 19
ATOM 30350 N N . LEU A 1 62 ? -5.366 -21.147 -2.068 1.00 0.00 62 LEU A N 19
ATOM 30351 C CA . LEU A 1 62 ? -4.947 -20.173 -3.062 1.00 0.00 62 LEU A CA 19
ATOM 30352 C C . LEU A 1 62 ? -5.513 -18.800 -2.693 1.00 0.00 62 LEU A C 19
ATOM 30353 O O . LEU A 1 62 ? -5.630 -17.923 -3.548 1.00 0.00 62 LEU A O 19
ATOM 30369 N N . GLU A 1 63 ? -5.848 -18.656 -1.419 1.00 0.00 63 GLU A N 19
ATOM 30370 C CA . GLU A 1 63 ? -6.398 -17.405 -0.927 1.00 0.00 63 GLU A CA 19
ATOM 30371 C C . GLU A 1 63 ? -5.279 -16.505 -0.397 1.00 0.00 63 GLU A C 19
ATOM 30372 O O . GLU A 1 63 ? -4.117 -16.907 -0.369 1.00 0.00 63 GLU A O 19
ATOM 30385 N N . ALA A 1 64 ? -5.670 -15.306 0.009 1.00 0.00 64 ALA A N 19
ATOM 30386 C CA . ALA A 1 64 ? -4.714 -14.347 0.536 1.00 0.00 64 ALA A CA 19
ATOM 30387 C C . ALA A 1 64 ? -5.423 -13.418 1.524 1.00 0.00 64 ALA A C 19
ATOM 30388 O O . ALA A 1 64 ? -6.619 -13.161 1.391 1.00 0.00 64 ALA A O 19
ATOM 30395 N N . GLU A 1 65 ? -4.655 -12.939 2.492 1.00 0.00 65 GLU A N 19
ATOM 30396 C CA . GLU A 1 65 ? -5.195 -12.044 3.501 1.00 0.00 65 GLU A CA 19
ATOM 30397 C C . GLU A 1 65 ? -4.381 -10.750 3.553 1.00 0.00 65 GLU A C 19
ATOM 30398 O O . GLU A 1 65 ? -3.160 -10.774 3.402 1.00 0.00 65 GLU A O 19
ATOM 30411 N N . GLY A 1 66 ? -5.089 -9.650 3.765 1.00 0.00 66 GLY A N 19
ATOM 30412 C CA . GLY A 1 66 ? -4.447 -8.349 3.838 1.00 0.00 66 GLY A CA 19
ATOM 30413 C C . GLY A 1 66 ? -5.382 -7.311 4.462 1.00 0.00 66 GLY A C 19
ATOM 30414 O O . GLY A 1 66 ? -6.600 -7.483 4.455 1.00 0.00 66 GLY A O 19
ATOM 30418 N N . TYR A 1 67 ? -4.777 -6.256 4.988 1.00 0.00 67 TYR A N 19
ATOM 30419 C CA . TYR A 1 67 ? -5.539 -5.191 5.615 1.00 0.00 67 TYR A CA 19
ATOM 30420 C C . TYR A 1 67 ? -5.536 -3.930 4.748 1.00 0.00 67 TYR A C 19
ATOM 30421 O O . TYR A 1 67 ? -4.535 -3.617 4.105 1.00 0.00 67 TYR A O 19
ATOM 30439 N N . ALA A 1 68 ? -6.668 -3.240 4.758 1.00 0.00 68 ALA A N 19
ATOM 30440 C CA . ALA A 1 68 ? -6.807 -2.021 3.981 1.00 0.00 68 ALA A CA 19
ATOM 30441 C C . ALA A 1 68 ? -6.904 -0.824 4.929 1.00 0.00 68 ALA A C 19
ATOM 30442 O O . ALA A 1 68 ? -7.556 -0.903 5.970 1.00 0.00 68 ALA A O 19
ATOM 30449 N N . LYS A 1 69 ? -6.245 0.257 4.537 1.00 0.00 69 LYS A N 19
ATOM 30450 C CA . LYS A 1 69 ? -6.249 1.468 5.339 1.00 0.00 69 LYS A CA 19
ATOM 30451 C C . LYS A 1 69 ? -6.566 2.667 4.444 1.00 0.00 69 LYS A C 19
ATOM 30452 O O . LYS A 1 69 ? -6.154 2.707 3.286 1.00 0.00 69 LYS A O 19
ATOM 30470 N N . ILE A 1 70 ? -7.296 3.615 5.014 1.00 0.00 70 ILE A N 19
ATOM 30471 C CA . ILE A 1 70 ? -7.673 4.811 4.281 1.00 0.00 70 ILE A CA 19
ATOM 30472 C C . ILE A 1 70 ? -7.540 6.029 5.199 1.00 0.00 70 ILE A C 19
ATOM 30473 O O . ILE A 1 70 ? -7.974 5.994 6.349 1.00 0.00 70 ILE A O 19
ATOM 30489 N N . TYR A 1 71 ? -6.938 7.076 4.656 1.00 0.00 71 TYR A N 19
ATOM 30490 C CA . TYR A 1 71 ? -6.742 8.302 5.411 1.00 0.00 71 TYR A CA 19
ATOM 30491 C C . TYR A 1 71 ? -7.555 9.452 4.810 1.00 0.00 71 TYR A C 19
ATOM 30492 O O . TYR A 1 71 ? -7.812 9.472 3.608 1.00 0.00 71 TYR A O 19
ATOM 30510 N N . ASN A 1 72 ? -7.935 10.380 5.675 1.00 0.00 72 ASN A N 19
ATOM 30511 C CA . ASN A 1 72 ? -8.712 11.530 5.245 1.00 0.00 72 ASN A CA 19
ATOM 30512 C C . ASN A 1 72 ? -7.792 12.526 4.538 1.00 0.00 72 ASN A C 19
ATOM 30513 O O . ASN A 1 72 ? -8.202 13.188 3.585 1.00 0.00 72 ASN A O 19
ATOM 30524 N N . ASP A 1 73 ? -6.565 12.604 5.032 1.00 0.00 73 ASP A N 19
ATOM 30525 C CA . ASP A 1 73 ? -5.583 13.509 4.459 1.00 0.00 73 ASP A CA 19
ATOM 30526 C C . ASP A 1 73 ? -4.181 12.936 4.674 1.00 0.00 73 ASP A C 19
ATOM 30527 O O . ASP A 1 73 ? -3.894 12.363 5.724 1.00 0.00 73 ASP A O 19
ATOM 30537 N N . GLU A 1 74 ? -3.344 13.108 3.661 1.00 0.00 74 GLU A N 19
ATOM 30538 C CA . GLU A 1 74 ? -1.979 12.615 3.725 1.00 0.00 74 GLU A CA 19
ATOM 30539 C C . GLU A 1 74 ? -1.145 13.481 4.671 1.00 0.00 74 GLU A C 19
ATOM 30540 O O . GLU A 1 74 ? -0.218 12.990 5.313 1.00 0.00 74 GLU A O 19
ATOM 30553 N N . LYS A 1 75 ? -1.506 14.755 4.729 1.00 0.00 75 LYS A N 19
ATOM 30554 C CA . LYS A 1 75 ? -0.803 15.694 5.585 1.00 0.00 75 LYS A CA 19
ATOM 30555 C C . LYS A 1 75 ? -0.783 15.154 7.018 1.00 0.00 75 LYS A C 19
ATOM 30556 O O . LYS A 1 75 ? 0.246 15.206 7.689 1.00 0.00 75 LYS A O 19
ATOM 30574 N N . ALA A 1 76 ? -1.932 14.650 7.441 1.00 0.00 76 ALA A N 19
ATOM 30575 C CA . ALA A 1 76 ? -2.059 14.101 8.781 1.00 0.00 76 ALA A CA 19
ATOM 30576 C C . ALA A 1 76 ? -1.380 12.732 8.833 1.00 0.00 76 ALA A C 19
ATOM 30577 O O . ALA A 1 76 ? -0.532 12.487 9.692 1.00 0.00 76 ALA A O 19
ATOM 30584 N N . MET A 1 77 ? -1.775 11.873 7.905 1.00 0.00 77 MET A N 19
ATOM 30585 C CA . MET A 1 77 ? -1.215 10.535 7.835 1.00 0.00 77 MET A CA 19
ATOM 30586 C C . MET A 1 77 ? 0.314 10.583 7.773 1.00 0.00 77 MET A C 19
ATOM 30587 O O . MET A 1 77 ? 0.991 9.900 8.539 1.00 0.00 77 MET A O 19
ATOM 30601 N N . ALA A 1 78 ? 0.812 11.397 6.853 1.00 0.00 78 ALA A N 19
ATOM 30602 C CA . ALA A 1 78 ? 2.247 11.544 6.681 1.00 0.00 78 ALA A CA 19
ATOM 30603 C C . ALA A 1 78 ? 2.901 11.750 8.049 1.00 0.00 78 ALA A C 19
ATOM 30604 O O . ALA A 1 78 ? 4.037 11.329 8.268 1.00 0.00 78 ALA A O 19
ATOM 30611 N N . THR A 1 79 ? 2.157 12.398 8.934 1.00 0.00 79 THR A N 19
ATOM 30612 C CA . THR A 1 79 ? 2.651 12.665 10.274 1.00 0.00 79 THR A CA 19
ATOM 30613 C C . THR A 1 79 ? 2.314 11.501 11.208 1.00 0.00 79 THR A C 19
ATOM 30614 O O . THR A 1 79 ? 3.184 10.998 11.917 1.00 0.00 79 THR A O 19
ATOM 30625 N N . ILE A 1 80 ? 1.049 11.109 11.180 1.00 0.00 80 ILE A N 19
ATOM 30626 C CA . ILE A 1 80 ? 0.586 10.014 12.016 1.00 0.00 80 ILE A CA 19
ATOM 30627 C C . ILE A 1 80 ? 1.646 8.912 12.038 1.00 0.00 80 ILE A C 19
ATOM 30628 O O . ILE A 1 80 ? 2.261 8.656 13.071 1.00 0.00 80 ILE A O 19
ATOM 30644 N N . GLU A 1 81 ? 1.828 8.287 10.883 1.00 0.00 81 GLU A N 19
ATOM 30645 C CA . GLU A 1 81 ? 2.802 7.216 10.756 1.00 0.00 81 GLU A CA 19
ATOM 30646 C C . GLU A 1 81 ? 4.097 7.749 10.140 1.00 0.00 81 GLU A C 19
ATOM 30647 O O . GLU A 1 81 ? 4.224 8.947 9.893 1.00 0.00 81 GLU A O 19
ATOM 30660 N N . THR A 1 82 ? 5.025 6.832 9.909 1.00 0.00 82 THR A N 19
ATOM 30661 C CA . THR A 1 82 ? 6.306 7.194 9.326 1.00 0.00 82 THR A CA 19
ATOM 30662 C C . THR A 1 82 ? 6.355 6.789 7.852 1.00 0.00 82 THR A C 19
ATOM 30663 O O . THR A 1 82 ? 5.330 6.445 7.264 1.00 0.00 82 THR A O 19
ATOM 30674 N N . LYS A 1 83 ? 7.556 6.841 7.296 1.00 0.00 83 LYS A N 19
ATOM 30675 C CA . LYS A 1 83 ? 7.753 6.483 5.901 1.00 0.00 83 LYS A CA 19
ATOM 30676 C C . LYS A 1 83 ? 7.519 4.982 5.728 1.00 0.00 83 LYS A C 19
ATOM 30677 O O . LYS A 1 83 ? 7.410 4.493 4.603 1.00 0.00 83 LYS A O 19
ATOM 30695 N N . SER A 1 84 ? 7.448 4.291 6.855 1.00 0.00 84 SER A N 19
ATOM 30696 C CA . SER A 1 84 ? 7.229 2.855 6.841 1.00 0.00 84 SER A CA 19
ATOM 30697 C C . SER A 1 84 ? 5.870 2.539 6.215 1.00 0.00 84 SER A C 19
ATOM 30698 O O . SER A 1 84 ? 5.776 1.708 5.312 1.00 0.00 84 SER A O 19
ATOM 30706 N N . VAL A 1 85 ? 4.849 3.218 6.718 1.00 0.00 85 VAL A N 19
ATOM 30707 C CA . VAL A 1 85 ? 3.499 3.019 6.218 1.00 0.00 85 VAL A CA 19
ATOM 30708 C C . VAL A 1 85 ? 3.352 3.721 4.867 1.00 0.00 85 VAL A C 19
ATOM 30709 O O . VAL A 1 85 ? 2.728 3.187 3.951 1.00 0.00 85 VAL A O 19
ATOM 30722 N N . LEU A 1 86 ? 3.937 4.907 4.785 1.00 0.00 86 LEU A N 19
ATOM 30723 C CA . LEU A 1 86 ? 3.878 5.688 3.561 1.00 0.00 86 LEU A CA 19
ATOM 30724 C C . LEU A 1 86 ? 4.684 4.978 2.470 1.00 0.00 86 LEU A C 19
ATOM 30725 O O . LEU A 1 86 ? 4.455 5.199 1.281 1.00 0.00 86 LEU A O 19
ATOM 30741 N N . GLU A 1 87 ? 5.611 4.141 2.914 1.00 0.00 87 GLU A N 19
ATOM 30742 C CA . GLU A 1 87 ? 6.451 3.399 1.990 1.00 0.00 87 GLU A CA 19
ATOM 30743 C C . GLU A 1 87 ? 5.589 2.568 1.038 1.00 0.00 87 GLU A C 19
ATOM 30744 O O . GLU A 1 87 ? 5.826 2.555 -0.168 1.00 0.00 87 GLU A O 19
ATOM 30757 N N . LYS A 1 88 ? 4.606 1.893 1.617 1.00 0.00 88 LYS A N 19
ATOM 30758 C CA . LYS A 1 88 ? 3.708 1.061 0.835 1.00 0.00 88 LYS A CA 19
ATOM 30759 C C . LYS A 1 88 ? 3.117 1.890 -0.308 1.00 0.00 88 LYS A C 19
ATOM 30760 O O . LYS A 1 88 ? 3.445 1.670 -1.472 1.00 0.00 88 LYS A O 19
ATOM 30778 N N . ASN A 1 89 ? 2.257 2.826 0.067 1.00 0.00 89 ASN A N 19
ATOM 30779 C CA . ASN A 1 89 ? 1.617 3.689 -0.913 1.00 0.00 89 ASN A CA 19
ATOM 30780 C C . ASN A 1 89 ? 2.683 4.284 -1.835 1.00 0.00 89 ASN A C 19
ATOM 30781 O O . ASN A 1 89 ? 3.515 5.077 -1.397 1.00 0.00 89 ASN A O 19
ATOM 30792 N N . LYS A 1 90 ? 2.623 3.880 -3.095 1.00 0.00 90 LYS A N 19
ATOM 30793 C CA . LYS A 1 90 ? 3.573 4.363 -4.083 1.00 0.00 90 LYS A CA 19
ATOM 30794 C C . LYS A 1 90 ? 3.832 5.853 -3.848 1.00 0.00 90 LYS A C 19
ATOM 30795 O O . LYS A 1 90 ? 2.992 6.550 -3.284 1.00 0.00 90 LYS A O 19
ATOM 30813 N N . ILE A 1 91 ? 4.999 6.294 -4.294 1.00 0.00 91 ILE A N 19
ATOM 30814 C CA . ILE A 1 91 ? 5.380 7.688 -4.139 1.00 0.00 91 ILE A CA 19
ATOM 30815 C C . ILE A 1 91 ? 4.177 8.578 -4.458 1.00 0.00 91 ILE A C 19
ATOM 30816 O O . ILE A 1 91 ? 3.413 8.939 -3.562 1.00 0.00 91 ILE A O 19
ATOM 30832 N N . GLU A 1 92 ? 4.046 8.908 -5.734 1.00 0.00 92 GLU A N 19
ATOM 30833 C CA . GLU A 1 92 ? 2.949 9.751 -6.180 1.00 0.00 92 GLU A CA 19
ATOM 30834 C C . GLU A 1 92 ? 3.111 11.169 -5.631 1.00 0.00 92 GLU A C 19
ATOM 30835 O O . GLU A 1 92 ? 3.639 11.359 -4.536 1.00 0.00 92 GLU A O 19
ATOM 30848 N N . GLU A 1 93 ? 2.647 12.130 -6.416 1.00 0.00 93 GLU A N 19
ATOM 30849 C CA . GLU A 1 93 ? 2.734 13.526 -6.022 1.00 0.00 93 GLU A CA 19
ATOM 30850 C C . GLU A 1 93 ? 1.354 14.050 -5.620 1.00 0.00 93 GLU A C 19
ATOM 30851 O O . GLU A 1 93 ? 0.374 13.308 -5.641 1.00 0.00 93 GLU A O 19
ATOM 30864 N N . GLU A 1 94 ? 1.323 15.326 -5.261 1.00 0.00 94 GLU A N 19
ATOM 30865 C CA . GLU A 1 94 ? 0.080 15.959 -4.854 1.00 0.00 94 GLU A CA 19
ATOM 30866 C C . GLU A 1 94 ? -0.607 16.606 -6.059 1.00 0.00 94 GLU A C 19
ATOM 30867 O O . GLU A 1 94 ? -0.292 16.284 -7.203 1.00 0.00 94 GLU A O 19
ATOM 30880 N N . ALA A 1 95 ? -1.531 17.506 -5.760 1.00 0.00 95 ALA A N 19
ATOM 30881 C CA . ALA A 1 95 ? -2.264 18.201 -6.804 1.00 0.00 95 ALA A CA 19
ATOM 30882 C C . ALA A 1 95 ? -3.359 19.060 -6.168 1.00 0.00 95 ALA A C 19
ATOM 30883 O O . ALA A 1 95 ? -4.546 18.787 -6.338 1.00 0.00 95 ALA A O 19
ATOM 30890 N N . GLU A 1 96 ? -2.921 20.082 -5.447 1.00 0.00 96 GLU A N 19
ATOM 30891 C CA . GLU A 1 96 ? -3.848 20.983 -4.784 1.00 0.00 96 GLU A CA 19
ATOM 30892 C C . GLU A 1 96 ? -4.802 21.608 -5.805 1.00 0.00 96 GLU A C 19
ATOM 30893 O O . GLU A 1 96 ? -5.999 21.333 -5.791 1.00 0.00 96 GLU A O 19
ATOM 30906 N N . ALA A 1 97 ? -4.233 22.439 -6.667 1.00 0.00 97 ALA A N 19
ATOM 30907 C CA . ALA A 1 97 ? -5.016 23.105 -7.693 1.00 0.00 97 ALA A CA 19
ATOM 30908 C C . ALA A 1 97 ? -4.074 23.775 -8.694 1.00 0.00 97 ALA A C 19
ATOM 30909 O O . ALA A 1 97 ? -2.875 23.889 -8.444 1.00 0.00 97 ALA A O 19
ATOM 30916 N N . GLU A 1 98 ? -4.651 24.200 -9.809 1.00 0.00 98 GLU A N 19
ATOM 30917 C CA . GLU A 1 98 ? -3.878 24.855 -10.849 1.00 0.00 98 GLU A CA 19
ATOM 30918 C C . GLU A 1 98 ? -2.869 25.825 -10.231 1.00 0.00 98 GLU A C 19
ATOM 30919 O O . GLU A 1 98 ? -1.684 25.786 -10.557 1.00 0.00 98 GLU A O 19
ATOM 30932 N N . VAL A 1 99 ? -3.377 26.671 -9.348 1.00 0.00 99 VAL A N 19
ATOM 30933 C CA . VAL A 1 99 ? -2.535 27.650 -8.680 1.00 0.00 99 VAL A CA 19
ATOM 30934 C C . VAL A 1 99 ? -2.344 27.240 -7.219 1.00 0.00 99 VAL A C 19
ATOM 30935 O O . VAL A 1 99 ? -3.306 26.892 -6.537 1.00 0.00 99 VAL A O 19
ATOM 30948 N N . ALA A 1 100 ? -1.095 27.294 -6.781 1.00 0.00 100 ALA A N 19
ATOM 30949 C CA . ALA A 1 100 ? -0.764 26.931 -5.413 1.00 0.00 100 ALA A CA 19
ATOM 30950 C C . ALA A 1 100 ? 0.726 27.177 -5.169 1.00 0.00 100 ALA A C 19
ATOM 30951 O O . ALA A 1 100 ? 1.556 26.869 -6.023 1.00 0.00 100 ALA A O 19
ATOM 30958 N N . GLU A 1 101 ? 1.019 27.730 -4.002 1.00 0.00 101 GLU A N 19
ATOM 30959 C CA . GLU A 1 101 ? 2.396 28.020 -3.636 1.00 0.00 101 GLU A CA 19
ATOM 30960 C C . GLU A 1 101 ? 2.497 28.302 -2.136 1.00 0.00 101 GLU A C 19
ATOM 30961 O O . GLU A 1 101 ? 1.490 28.564 -1.479 1.00 0.00 101 GLU A O 19
ATOM 30974 N N . GLU A 1 102 ? 3.723 28.239 -1.636 1.00 0.00 102 GLU A N 19
ATOM 30975 C CA . GLU A 1 102 ? 3.970 28.485 -0.225 1.00 0.00 102 GLU A CA 19
ATOM 30976 C C . GLU A 1 102 ? 3.391 29.840 0.187 1.00 0.00 102 GLU A C 19
ATOM 30977 O O . GLU A 1 102 ? 2.900 29.996 1.303 1.00 0.00 102 GLU A O 19
ATOM 30990 N N . MET A 1 1 ? -12.546 -11.136 -9.239 1.00 0.00 1 MET A N 20
ATOM 30991 C CA . MET A 1 1 ? -11.831 -11.573 -8.052 1.00 0.00 1 MET A CA 20
ATOM 30992 C C . MET A 1 1 ? -12.804 -11.978 -6.943 1.00 0.00 1 MET A C 20
ATOM 30993 O O . MET A 1 1 ? -14.002 -11.714 -7.036 1.00 0.00 1 MET A O 20
ATOM 31007 N N . ASP A 1 2 ? -12.253 -12.613 -5.919 1.00 0.00 2 ASP A N 20
ATOM 31008 C CA . ASP A 1 2 ? -13.058 -13.057 -4.793 1.00 0.00 2 ASP A CA 20
ATOM 31009 C C . ASP A 1 2 ? -12.463 -12.502 -3.497 1.00 0.00 2 ASP A C 20
ATOM 31010 O O . ASP A 1 2 ? -11.527 -13.076 -2.944 1.00 0.00 2 ASP A O 20
ATOM 31020 N N . ILE A 1 3 ? -13.033 -11.393 -3.050 1.00 0.00 3 ILE A N 20
ATOM 31021 C CA . ILE A 1 3 ? -12.572 -10.755 -1.828 1.00 0.00 3 ILE A CA 20
ATOM 31022 C C . ILE A 1 3 ? -13.659 -10.867 -0.757 1.00 0.00 3 ILE A C 20
ATOM 31023 O O . ILE A 1 3 ? -14.843 -10.725 -1.053 1.00 0.00 3 ILE A O 20
ATOM 31039 N N . SER A 1 4 ? -13.215 -11.122 0.465 1.00 0.00 4 SER A N 20
ATOM 31040 C CA . SER A 1 4 ? -14.136 -11.255 1.582 1.00 0.00 4 SER A CA 20
ATOM 31041 C C . SER A 1 4 ? -13.700 -10.342 2.731 1.00 0.00 4 SER A C 20
ATOM 31042 O O . SER A 1 4 ? -12.553 -10.396 3.170 1.00 0.00 4 SER A O 20
ATOM 31050 N N . ILE A 1 5 ? -14.639 -9.523 3.182 1.00 0.00 5 ILE A N 20
ATOM 31051 C CA . ILE A 1 5 ? -14.367 -8.600 4.270 1.00 0.00 5 ILE A CA 20
ATOM 31052 C C . ILE A 1 5 ? -14.451 -9.348 5.602 1.00 0.00 5 ILE A C 20
ATOM 31053 O O . ILE A 1 5 ? -15.430 -10.047 5.864 1.00 0.00 5 ILE A O 20
ATOM 31069 N N . ILE A 1 6 ? -13.414 -9.177 6.407 1.00 0.00 6 ILE A N 20
ATOM 31070 C CA . ILE A 1 6 ? -13.359 -9.828 7.705 1.00 0.00 6 ILE A CA 20
ATOM 31071 C C . ILE A 1 6 ? -13.933 -8.888 8.767 1.00 0.00 6 ILE A C 20
ATOM 31072 O O . ILE A 1 6 ? -14.892 -9.234 9.455 1.00 0.00 6 ILE A O 20
ATOM 31088 N N . SER A 1 7 ? -13.321 -7.717 8.867 1.00 0.00 7 SER A N 20
ATOM 31089 C CA . SER A 1 7 ? -13.759 -6.725 9.834 1.00 0.00 7 SER A CA 20
ATOM 31090 C C . SER A 1 7 ? -13.765 -5.336 9.192 1.00 0.00 7 SER A C 20
ATOM 31091 O O . SER A 1 7 ? -13.053 -5.095 8.218 1.00 0.00 7 SER A O 20
ATOM 31099 N N . ASP A 1 8 ? -14.578 -4.458 9.763 1.00 0.00 8 ASP A N 20
ATOM 31100 C CA . ASP A 1 8 ? -14.686 -3.100 9.258 1.00 0.00 8 ASP A CA 20
ATOM 31101 C C . ASP A 1 8 ? -14.627 -2.118 10.431 1.00 0.00 8 ASP A C 20
ATOM 31102 O O . ASP A 1 8 ? -15.655 -1.783 11.017 1.00 0.00 8 ASP A O 20
ATOM 31112 N N . ARG A 1 9 ? -13.413 -1.687 10.739 1.00 0.00 9 ARG A N 20
ATOM 31113 C CA . ARG A 1 9 ? -13.206 -0.751 11.831 1.00 0.00 9 ARG A CA 20
ATOM 31114 C C . ARG A 1 9 ? -13.129 0.681 11.296 1.00 0.00 9 ARG A C 20
ATOM 31115 O O . ARG A 1 9 ? -12.797 0.895 10.130 1.00 0.00 9 ARG A O 20
ATOM 31135 N N . ASN A 1 10 ? -13.440 1.624 12.172 1.00 0.00 10 ASN A N 20
ATOM 31136 C CA . ASN A 1 10 ? -13.410 3.029 11.802 1.00 0.00 10 ASN A CA 20
ATOM 31137 C C . ASN A 1 10 ? -12.642 3.816 12.867 1.00 0.00 10 ASN A C 20
ATOM 31138 O O . ASN A 1 10 ? -12.865 3.629 14.062 1.00 0.00 10 ASN A O 20
ATOM 31149 N N . ASN A 1 11 ? -11.754 4.679 12.395 1.00 0.00 11 ASN A N 20
ATOM 31150 C CA . ASN A 1 11 ? -10.953 5.494 13.292 1.00 0.00 11 ASN A CA 20
ATOM 31151 C C . ASN A 1 11 ? -11.118 6.969 12.917 1.00 0.00 11 ASN A C 20
ATOM 31152 O O . ASN A 1 11 ? -10.379 7.486 12.081 1.00 0.00 11 ASN A O 20
ATOM 31163 N N . PRO A 1 12 ? -12.117 7.620 13.570 1.00 0.00 12 PRO A N 20
ATOM 31164 C CA . PRO A 1 12 ? -12.387 9.024 13.314 1.00 0.00 12 PRO A CA 20
ATOM 31165 C C . PRO A 1 12 ? -11.331 9.915 13.970 1.00 0.00 12 PRO A C 20
ATOM 31166 O O . PRO A 1 12 ? -10.852 10.869 13.359 1.00 0.00 12 PRO A O 20
ATOM 31177 N N . LEU A 1 13 ? -11.000 9.573 15.206 1.00 0.00 13 LEU A N 20
ATOM 31178 C CA . LEU A 1 13 ? -10.008 10.329 15.953 1.00 0.00 13 LEU A CA 20
ATOM 31179 C C . LEU A 1 13 ? -8.858 10.713 15.019 1.00 0.00 13 LEU A C 20
ATOM 3118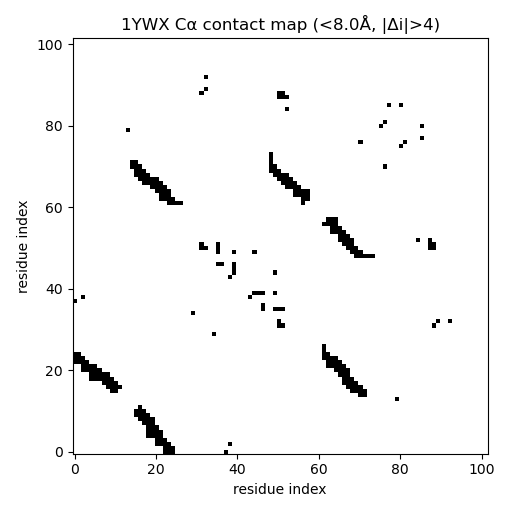0 O O . LEU A 1 13 ? -8.791 11.845 14.545 1.00 0.00 13 LEU A O 20
ATOM 31196 N N . LEU A 1 14 ? -7.981 9.748 14.785 1.00 0.00 14 LEU A N 20
ATOM 31197 C CA . LEU A 1 14 ? -6.838 9.971 13.917 1.00 0.00 14 LEU A CA 20
ATOM 31198 C C . LEU A 1 14 ? -7.329 10.280 12.501 1.00 0.00 14 LEU A C 20
ATOM 31199 O O . LEU A 1 14 ? -6.560 10.748 11.663 1.00 0.00 14 LEU A O 20
ATOM 31215 N N . GLN A 1 15 ? -8.606 10.006 12.280 1.00 0.00 15 GLN A N 20
ATOM 31216 C CA . GLN A 1 15 ? -9.209 10.249 10.981 1.00 0.00 15 GLN A CA 20
ATOM 31217 C C . GLN A 1 15 ? -8.729 9.206 9.969 1.00 0.00 15 GLN A C 20
ATOM 31218 O O . GLN A 1 15 ? -8.547 9.515 8.792 1.00 0.00 15 GLN A O 20
ATOM 31232 N N . ARG A 1 16 ? -8.539 7.992 10.464 1.00 0.00 16 ARG A N 20
ATOM 31233 C CA . ARG A 1 16 ? -8.084 6.901 9.618 1.00 0.00 16 ARG A CA 20
ATOM 31234 C C . ARG A 1 16 ? -9.140 5.796 9.565 1.00 0.00 16 ARG A C 20
ATOM 31235 O O . ARG A 1 16 ? -10.135 5.846 10.288 1.00 0.00 16 ARG A O 20
ATOM 31255 N N . ARG A 1 17 ? -8.888 4.821 8.702 1.00 0.00 17 ARG A N 20
ATOM 31256 C CA . ARG A 1 17 ? -9.804 3.705 8.545 1.00 0.00 17 ARG A CA 20
ATOM 31257 C C . ARG A 1 17 ? -9.028 2.390 8.453 1.00 0.00 17 ARG A C 20
ATOM 31258 O O . ARG A 1 17 ? -8.117 2.259 7.636 1.00 0.00 17 ARG A O 20
ATOM 31278 N N . GLU A 1 18 ? -9.415 1.449 9.301 1.00 0.00 18 GLU A N 20
ATOM 31279 C CA . GLU A 1 18 ? -8.766 0.150 9.325 1.00 0.00 18 GLU A CA 20
ATOM 31280 C C . GLU A 1 18 ? -9.783 -0.956 9.034 1.00 0.00 18 GLU A C 20
ATOM 31281 O O . GLU A 1 18 ? -10.623 -1.269 9.877 1.00 0.00 18 GLU A O 20
ATOM 31294 N N . ILE A 1 19 ? -9.674 -1.518 7.840 1.00 0.00 19 ILE A N 20
ATOM 31295 C CA . ILE A 1 19 ? -10.573 -2.582 7.428 1.00 0.00 19 ILE A CA 20
ATOM 31296 C C . ILE A 1 19 ? -9.752 -3.800 6.997 1.00 0.00 19 ILE A C 20
ATOM 31297 O O . ILE A 1 19 ? -8.854 -3.685 6.166 1.00 0.00 19 ILE A O 20
ATOM 31313 N N . LYS A 1 20 ? -10.092 -4.940 7.583 1.00 0.00 20 LYS A N 20
ATOM 31314 C CA . LYS A 1 20 ? -9.396 -6.176 7.271 1.00 0.00 20 LYS A CA 20
ATOM 31315 C C . LYS A 1 20 ? -10.269 -7.026 6.345 1.00 0.00 20 LYS A C 20
ATOM 31316 O O . LYS A 1 20 ? -11.492 -7.047 6.484 1.00 0.00 20 LYS A O 20
ATOM 31334 N N . PHE A 1 21 ? -9.608 -7.707 5.420 1.00 0.00 21 PHE A N 20
ATOM 31335 C CA . PHE A 1 21 ? -10.308 -8.556 4.472 1.00 0.00 21 PHE A CA 20
ATOM 31336 C C . PHE A 1 21 ? -9.357 -9.579 3.846 1.00 0.00 21 PHE A C 20
ATOM 31337 O O . PHE A 1 21 ? -8.172 -9.611 4.173 1.00 0.00 21 PHE A O 20
ATOM 31354 N N . THR A 1 22 ? -9.914 -10.390 2.959 1.00 0.00 22 THR A N 20
ATOM 31355 C CA . THR A 1 22 ? -9.130 -11.411 2.284 1.00 0.00 22 THR A CA 20
ATOM 31356 C C . THR A 1 22 ? -9.396 -11.378 0.777 1.00 0.00 22 THR A C 20
ATOM 31357 O O . THR A 1 22 ? -10.499 -11.047 0.345 1.00 0.00 22 THR A O 20
ATOM 31368 N N . VAL A 1 23 ? -8.366 -11.726 0.020 1.00 0.00 23 VAL A N 20
ATOM 31369 C CA . VAL A 1 23 ? -8.474 -11.741 -1.429 1.00 0.00 23 VAL A CA 20
ATOM 31370 C C . VAL A 1 23 ? -8.151 -13.145 -1.946 1.00 0.00 23 VAL A C 20
ATOM 31371 O O . VAL A 1 23 ? -7.132 -13.726 -1.579 1.00 0.00 23 VAL A O 20
ATOM 31384 N N . SER A 1 24 ? -9.041 -13.649 -2.789 1.00 0.00 24 SER A N 20
ATOM 31385 C CA . SER A 1 24 ? -8.865 -14.973 -3.359 1.00 0.00 24 SER A CA 20
ATOM 31386 C C . SER A 1 24 ? -8.768 -14.877 -4.884 1.00 0.00 24 SER A C 20
ATOM 31387 O O . SER A 1 24 ? -9.539 -14.157 -5.515 1.00 0.00 24 SER A O 20
ATOM 31395 N N . PHE A 1 25 ? -7.811 -15.613 -5.431 1.00 0.00 25 PHE A N 20
ATOM 31396 C CA . PHE A 1 25 ? -7.603 -15.621 -6.869 1.00 0.00 25 PHE A CA 20
ATOM 31397 C C . PHE A 1 25 ? -6.670 -16.761 -7.282 1.00 0.00 25 PHE A C 20
ATOM 31398 O O . PHE A 1 25 ? -5.751 -17.113 -6.544 1.00 0.00 25 PHE A O 20
ATOM 31415 N N . ASP A 1 26 ? -6.937 -17.304 -8.460 1.00 0.00 26 ASP A N 20
ATOM 31416 C CA . ASP A 1 26 ? -6.133 -18.397 -8.980 1.00 0.00 26 ASP A CA 20
ATOM 31417 C C . ASP A 1 26 ? -5.551 -17.996 -10.336 1.00 0.00 26 ASP A C 20
ATOM 31418 O O . ASP A 1 26 ? -6.188 -18.188 -11.371 1.00 0.00 26 ASP A O 20
ATOM 31428 N N . ALA A 1 27 ? -4.346 -17.445 -10.288 1.00 0.00 27 ALA A N 20
ATOM 31429 C CA . ALA A 1 27 ? -3.672 -17.015 -11.500 1.00 0.00 27 ALA A CA 20
ATOM 31430 C C . ALA A 1 27 ? -2.279 -16.489 -11.144 1.00 0.00 27 ALA A C 20
ATOM 31431 O O . ALA A 1 27 ? -1.284 -17.192 -11.318 1.00 0.00 27 ALA A O 20
ATOM 31438 N N . ALA A 1 28 ? -2.253 -15.259 -10.653 1.00 0.00 28 ALA A N 20
ATOM 31439 C CA . ALA A 1 28 ? -1.000 -14.632 -10.271 1.00 0.00 28 ALA A CA 20
ATOM 31440 C C . ALA A 1 28 ? -1.280 -13.510 -9.269 1.00 0.00 28 ALA A C 20
ATOM 31441 O O . ALA A 1 28 ? -2.399 -13.005 -9.195 1.00 0.00 28 ALA A O 20
ATOM 31448 N N . THR A 1 29 ? -0.245 -13.153 -8.525 1.00 0.00 29 THR A N 20
ATOM 31449 C CA . THR A 1 29 ? -0.365 -12.099 -7.532 1.00 0.00 29 THR A CA 20
ATOM 31450 C C . THR A 1 29 ? -0.328 -10.725 -8.203 1.00 0.00 29 THR A C 20
ATOM 31451 O O . THR A 1 29 ? 0.677 -10.352 -8.807 1.00 0.00 29 THR A O 20
ATOM 31462 N N . PRO A 1 30 ? -1.465 -9.991 -8.072 1.00 0.00 30 PRO A N 20
ATOM 31463 C CA . PRO A 1 30 ? -1.572 -8.666 -8.660 1.00 0.00 30 PRO A CA 20
ATOM 31464 C C . PRO A 1 30 ? -0.776 -7.641 -7.849 1.00 0.00 30 PRO A C 20
ATOM 31465 O O . PRO A 1 30 ? 0.096 -8.008 -7.063 1.00 0.00 30 PRO A O 20
ATOM 31476 N N . SER A 1 31 ? -1.104 -6.376 -8.070 1.00 0.00 31 SER A N 20
ATOM 31477 C CA . SER A 1 31 ? -0.431 -5.296 -7.370 1.00 0.00 31 SER A CA 20
ATOM 31478 C C . SER A 1 31 ? -1.412 -4.583 -6.438 1.00 0.00 31 SER A C 20
ATOM 31479 O O . SER A 1 31 ? -2.606 -4.884 -6.441 1.00 0.00 31 SER A O 20
ATOM 31487 N N . ILE A 1 32 ? -0.875 -3.653 -5.663 1.00 0.00 32 ILE A N 20
ATOM 31488 C CA . ILE A 1 32 ? -1.688 -2.895 -4.729 1.00 0.00 32 ILE A CA 20
ATOM 31489 C C . ILE A 1 32 ? -2.669 -2.017 -5.508 1.00 0.00 32 ILE A C 20
ATOM 31490 O O . ILE A 1 32 ? -3.881 -2.120 -5.324 1.00 0.00 32 ILE A O 20
ATOM 31506 N N . LYS A 1 33 ? -2.108 -1.173 -6.363 1.00 0.00 33 LYS A N 20
ATOM 31507 C CA . LYS A 1 33 ? -2.918 -0.278 -7.171 1.00 0.00 33 LYS A CA 20
ATOM 31508 C C . LYS A 1 33 ? -3.896 -1.101 -8.011 1.00 0.00 33 LYS A C 20
ATOM 31509 O O . LYS A 1 33 ? -4.983 -0.631 -8.343 1.00 0.00 33 LYS A O 20
ATOM 31527 N N . ASP A 1 34 ? -3.475 -2.315 -8.332 1.00 0.00 34 ASP A N 20
ATOM 31528 C CA . ASP A 1 34 ? -4.300 -3.207 -9.128 1.00 0.00 34 ASP A CA 20
ATOM 31529 C C . ASP A 1 34 ? -5.427 -3.766 -8.257 1.00 0.00 34 ASP A C 20
ATOM 31530 O O . ASP A 1 34 ? -6.536 -3.990 -8.739 1.00 0.00 34 ASP A O 20
ATOM 31540 N N . VAL A 1 35 ? -5.104 -3.973 -6.988 1.00 0.00 35 VAL A N 20
ATOM 31541 C CA . VAL A 1 35 ? -6.076 -4.501 -6.045 1.00 0.00 35 VAL A CA 20
ATOM 31542 C C . VAL A 1 35 ? -6.999 -3.371 -5.585 1.00 0.00 35 VAL A C 20
ATOM 31543 O O . VAL A 1 35 ? -8.218 -3.527 -5.571 1.00 0.00 35 VAL A O 20
ATOM 31556 N N . LYS A 1 36 ? -6.381 -2.257 -5.219 1.00 0.00 36 LYS A N 20
ATOM 31557 C CA . LYS A 1 36 ? -7.132 -1.102 -4.759 1.00 0.00 36 LYS A CA 20
ATOM 31558 C C . LYS A 1 36 ? -8.255 -0.800 -5.754 1.00 0.00 36 LYS A C 20
ATOM 31559 O O . LYS A 1 36 ? -9.292 -0.256 -5.379 1.00 0.00 36 LYS A O 20
ATOM 31577 N N . MET A 1 37 ? -8.009 -1.165 -7.004 1.00 0.00 37 MET A N 20
ATOM 31578 C CA . MET A 1 37 ? -8.986 -0.941 -8.055 1.00 0.00 37 MET A CA 20
ATOM 31579 C C . MET A 1 37 ? -10.354 -1.503 -7.661 1.00 0.00 37 MET A C 20
ATOM 31580 O O . MET A 1 37 ? -11.348 -0.779 -7.655 1.00 0.00 37 MET A O 20
ATOM 31594 N N . LYS A 1 38 ? -10.360 -2.788 -7.344 1.00 0.00 38 LYS A N 20
ATOM 31595 C CA . LYS A 1 38 ? -11.589 -3.456 -6.950 1.00 0.00 38 LYS A CA 20
ATOM 31596 C C . LYS A 1 38 ? -11.998 -2.983 -5.555 1.00 0.00 38 LYS A C 20
ATOM 31597 O O . LYS A 1 38 ? -13.163 -2.668 -5.317 1.00 0.00 38 LYS A O 20
ATOM 31615 N N . LEU A 1 39 ? -11.016 -2.947 -4.665 1.00 0.00 39 LEU A N 20
ATOM 31616 C CA . LEU A 1 39 ? -11.258 -2.517 -3.299 1.00 0.00 39 LEU A CA 20
ATOM 31617 C C . LEU A 1 39 ? -12.023 -1.192 -3.314 1.00 0.00 39 LEU A C 20
ATOM 31618 O O . LEU A 1 39 ? -12.917 -0.977 -2.496 1.00 0.00 39 LEU A O 20
ATOM 31634 N N . VAL A 1 40 ? -11.645 -0.337 -4.254 1.00 0.00 40 VAL A N 20
ATOM 31635 C CA . VAL A 1 40 ? -12.284 0.960 -4.386 1.00 0.00 40 VAL A CA 20
ATOM 31636 C C . VAL A 1 40 ? -13.794 0.767 -4.538 1.00 0.00 40 VAL A C 20
ATOM 31637 O O . VAL A 1 40 ? -14.581 1.502 -3.943 1.00 0.00 40 VAL A O 20
ATOM 31650 N N . ALA A 1 41 ? -14.154 -0.226 -5.340 1.00 0.00 41 ALA A N 20
ATOM 31651 C CA . ALA A 1 41 ? -15.555 -0.524 -5.578 1.00 0.00 41 ALA A CA 20
ATOM 31652 C C . ALA A 1 41 ? -16.143 -1.212 -4.343 1.00 0.00 41 ALA A C 20
ATOM 31653 O O . ALA A 1 41 ? -17.274 -0.929 -3.951 1.00 0.00 41 ALA A O 20
ATOM 31660 N N . VAL A 1 42 ? -15.348 -2.101 -3.765 1.00 0.00 42 VAL A N 20
ATOM 31661 C CA . VAL A 1 42 ? -15.776 -2.830 -2.584 1.00 0.00 42 VAL A CA 20
ATOM 31662 C C . VAL A 1 42 ? -16.038 -1.841 -1.447 1.00 0.00 42 VAL A C 20
ATOM 31663 O O . VAL A 1 42 ? -17.108 -1.855 -0.841 1.00 0.00 42 VAL A O 20
ATOM 31676 N N . LEU A 1 43 ? -15.042 -1.006 -1.191 1.00 0.00 43 LEU A N 20
ATOM 31677 C CA . LEU A 1 43 ? -15.152 -0.011 -0.136 1.00 0.00 43 LEU A CA 20
ATOM 31678 C C . LEU A 1 43 ? -16.094 1.104 -0.591 1.00 0.00 43 LEU A C 20
ATOM 31679 O O . LEU A 1 43 ? -16.911 1.588 0.193 1.00 0.00 43 LEU A O 20
ATOM 31695 N N . ASN A 1 44 ? -15.950 1.481 -1.852 1.00 0.00 44 ASN A N 20
ATOM 31696 C CA . ASN A 1 44 ? -16.779 2.531 -2.418 1.00 0.00 44 ASN A CA 20
ATOM 31697 C C . ASN A 1 44 ? -16.373 3.878 -1.815 1.00 0.00 44 ASN A C 20
ATOM 31698 O O . ASN A 1 44 ? -17.211 4.597 -1.273 1.00 0.00 44 ASN A O 20
ATOM 31709 N N . ALA A 1 45 ? -15.087 4.178 -1.929 1.00 0.00 45 ALA A N 20
ATOM 31710 C CA . ALA A 1 45 ? -14.560 5.425 -1.401 1.00 0.00 45 ALA A CA 20
ATOM 31711 C C . ALA A 1 45 ? -13.703 6.104 -2.472 1.00 0.00 45 ALA A C 20
ATOM 31712 O O . ALA A 1 45 ? -13.667 5.659 -3.618 1.00 0.00 45 ALA A O 20
ATOM 31719 N N . ASN A 1 46 ? -13.033 7.170 -2.059 1.00 0.00 46 ASN A N 20
ATOM 31720 C CA . ASN A 1 46 ? -12.179 7.915 -2.968 1.00 0.00 46 ASN A CA 20
ATOM 31721 C C . ASN A 1 46 ? -11.066 6.999 -3.480 1.00 0.00 46 ASN A C 20
ATOM 31722 O O . ASN A 1 46 ? -10.303 6.442 -2.692 1.00 0.00 46 ASN A O 20
ATOM 31733 N N . LYS A 1 47 ? -11.009 6.872 -4.798 1.00 0.00 47 LYS A N 20
ATOM 31734 C CA . LYS A 1 47 ? -10.001 6.033 -5.425 1.00 0.00 47 LYS A CA 20
ATOM 31735 C C . LYS A 1 47 ? -8.623 6.395 -4.868 1.00 0.00 47 LYS A C 20
ATOM 31736 O O . LYS A 1 47 ? -7.785 5.520 -4.659 1.00 0.00 47 LYS A O 20
ATOM 31754 N N . GLN A 1 48 ? -8.431 7.687 -4.643 1.00 0.00 48 GLN A N 20
ATOM 31755 C CA . GLN A 1 48 ? -7.169 8.175 -4.114 1.00 0.00 48 GLN A CA 20
ATOM 31756 C C . GLN A 1 48 ? -7.179 8.122 -2.585 1.00 0.00 48 GLN A C 20
ATOM 31757 O O . GLN A 1 48 ? -8.161 7.693 -1.981 1.00 0.00 48 GLN A O 20
ATOM 31771 N N . VAL A 1 49 ? -6.074 8.564 -2.003 1.00 0.00 49 VAL A N 20
ATOM 31772 C CA . VAL A 1 49 ? -5.942 8.574 -0.556 1.00 0.00 49 VAL A CA 20
ATOM 31773 C C . VAL A 1 49 ? -6.373 7.214 -0.001 1.00 0.00 49 VAL A C 20
ATOM 31774 O O . VAL A 1 49 ? -6.897 7.130 1.108 1.00 0.00 49 VAL A O 20
ATOM 31787 N N . LEU A 1 50 ? -6.134 6.183 -0.798 1.00 0.00 50 LEU A N 20
ATOM 31788 C CA . LEU A 1 50 ? -6.490 4.831 -0.401 1.00 0.00 50 LEU A CA 20
ATOM 31789 C C . LEU A 1 50 ? -5.334 3.886 -0.730 1.00 0.00 50 LEU A C 20
ATOM 31790 O O . LEU A 1 50 ? -4.781 3.935 -1.828 1.00 0.00 50 LEU A O 20
ATOM 31806 N N . VAL A 1 51 ? -5.003 3.047 0.240 1.00 0.00 51 VAL A N 20
ATOM 31807 C CA . VAL A 1 51 ? -3.922 2.091 0.067 1.00 0.00 51 VAL A CA 20
ATOM 31808 C C . VAL A 1 51 ? -4.154 0.893 0.989 1.00 0.00 51 VAL A C 20
ATOM 31809 O O . VAL A 1 51 ? -5.086 0.894 1.791 1.00 0.00 51 VAL A O 20
ATOM 31822 N N . VAL A 1 52 ? -3.290 -0.102 0.843 1.00 0.00 52 VAL A N 20
ATOM 31823 C CA . VAL A 1 52 ? -3.390 -1.304 1.652 1.00 0.00 52 VAL A CA 20
ATOM 31824 C C . VAL A 1 52 ? -2.304 -1.281 2.729 1.00 0.00 52 VAL A C 20
ATOM 31825 O O . VAL A 1 52 ? -1.238 -0.700 2.529 1.00 0.00 52 VAL A O 20
ATOM 31838 N N . ASP A 1 53 ? -2.611 -1.918 3.849 1.00 0.00 53 ASP A N 20
ATOM 31839 C CA . ASP A 1 53 ? -1.675 -1.977 4.958 1.00 0.00 53 ASP A CA 20
ATOM 31840 C C . ASP A 1 53 ? -0.639 -3.069 4.688 1.00 0.00 53 ASP A C 20
ATOM 31841 O O . ASP A 1 53 ? 0.562 -2.806 4.692 1.00 0.00 53 ASP A O 20
ATOM 31851 N N . THR A 1 54 ? -1.142 -4.274 4.460 1.00 0.00 54 THR A N 20
ATOM 31852 C CA . THR A 1 54 ? -0.276 -5.407 4.187 1.00 0.00 54 THR A CA 20
ATOM 31853 C C . THR A 1 54 ? -1.096 -6.599 3.688 1.00 0.00 54 THR A C 20
ATOM 31854 O O . THR A 1 54 ? -2.318 -6.616 3.825 1.00 0.00 54 THR A O 20
ATOM 31865 N N . LEU A 1 55 ? -0.391 -7.565 3.119 1.00 0.00 55 LEU A N 20
ATOM 31866 C CA . LEU A 1 55 ? -1.039 -8.757 2.598 1.00 0.00 55 LEU A CA 20
ATOM 31867 C C . LEU A 1 55 ? -0.129 -9.967 2.824 1.00 0.00 55 LEU A C 20
ATOM 31868 O O . LEU A 1 55 ? 1.042 -9.812 3.169 1.00 0.00 55 LEU A O 20
ATOM 31884 N N . ASP A 1 56 ? -0.702 -11.144 2.621 1.00 0.00 56 ASP A N 20
ATOM 31885 C CA . ASP A 1 56 ? 0.042 -12.379 2.799 1.00 0.00 56 ASP A CA 20
ATOM 31886 C C . ASP A 1 56 ? -0.694 -13.518 2.091 1.00 0.00 56 ASP A C 20
ATOM 31887 O O . ASP A 1 56 ? -1.827 -13.843 2.441 1.00 0.00 56 ASP A O 20
ATOM 31897 N N . GLN A 1 57 ? -0.019 -14.095 1.107 1.00 0.00 57 GLN A N 20
ATOM 31898 C CA . GLN A 1 57 ? -0.594 -15.192 0.347 1.00 0.00 57 GLN A CA 20
ATOM 31899 C C . GLN A 1 57 ? -0.802 -16.411 1.248 1.00 0.00 57 GLN A C 20
ATOM 31900 O O . GLN A 1 57 ? 0.010 -16.679 2.133 1.00 0.00 57 GLN A O 20
ATOM 31914 N N . ILE A 1 58 ? -1.894 -17.116 0.993 1.00 0.00 58 ILE A N 20
ATOM 31915 C CA . ILE A 1 58 ? -2.219 -18.300 1.770 1.00 0.00 58 ILE A CA 20
ATOM 31916 C C . ILE A 1 58 ? -1.619 -19.532 1.090 1.00 0.00 58 ILE A C 20
ATOM 31917 O O . ILE A 1 58 ? -1.750 -19.702 -0.122 1.00 0.00 58 ILE A O 20
ATOM 31933 N N . PHE A 1 59 ? -0.974 -20.360 1.898 1.00 0.00 59 PHE A N 20
ATOM 31934 C CA . PHE A 1 59 ? -0.354 -21.572 1.389 1.00 0.00 59 PHE A CA 20
ATOM 31935 C C . PHE A 1 59 ? -1.396 -22.670 1.168 1.00 0.00 59 PHE A C 20
ATOM 31936 O O . PHE A 1 59 ? -1.383 -23.345 0.140 1.00 0.00 59 PHE A O 20
ATOM 31953 N N . GLY A 1 60 ? -2.274 -22.814 2.150 1.00 0.00 60 GLY A N 20
ATOM 31954 C CA . GLY A 1 60 ? -3.320 -23.820 2.076 1.00 0.00 60 GLY A CA 20
ATOM 31955 C C . GLY A 1 60 ? -3.881 -23.923 0.656 1.00 0.00 60 GLY A C 20
ATOM 31956 O O . GLY A 1 60 ? -3.860 -24.994 0.053 1.00 0.00 60 GLY A O 20
ATOM 31960 N N . LYS A 1 61 ? -4.371 -22.795 0.165 1.00 0.00 61 LYS A N 20
ATOM 31961 C CA . LYS A 1 61 ? -4.938 -22.744 -1.173 1.00 0.00 61 LYS A CA 20
ATOM 31962 C C . LYS A 1 61 ? -4.464 -21.470 -1.875 1.00 0.00 61 LYS A C 20
ATOM 31963 O O . LYS A 1 61 ? -3.426 -20.913 -1.523 1.00 0.00 61 LYS A O 20
ATOM 31981 N N . LEU A 1 62 ? -5.247 -21.047 -2.855 1.00 0.00 62 LEU A N 20
ATOM 31982 C CA . LEU A 1 62 ? -4.921 -19.849 -3.611 1.00 0.00 62 LEU A CA 20
ATOM 31983 C C . LEU A 1 62 ? -5.597 -18.640 -2.959 1.00 0.00 62 LEU A C 20
ATOM 31984 O O . LEU A 1 62 ? -6.193 -17.813 -3.646 1.00 0.00 62 LEU A O 20
ATOM 32000 N N . GLU A 1 63 ? -5.480 -18.578 -1.641 1.00 0.00 63 GLU A N 20
ATOM 32001 C CA . GLU A 1 63 ? -6.071 -17.483 -0.889 1.00 0.00 63 GLU A CA 20
ATOM 32002 C C . GLU A 1 63 ? -4.989 -16.496 -0.448 1.00 0.00 63 GLU A C 20
ATOM 32003 O O . GLU A 1 63 ? -3.803 -16.820 -0.468 1.00 0.00 63 GLU A O 20
ATOM 32016 N N . ALA A 1 64 ? -5.438 -15.311 -0.060 1.00 0.00 64 ALA A N 20
ATOM 32017 C CA . ALA A 1 64 ? -4.522 -14.274 0.384 1.00 0.00 64 ALA A CA 20
ATOM 32018 C C . ALA A 1 64 ? -5.235 -13.368 1.391 1.00 0.00 64 ALA A C 20
ATOM 32019 O O . ALA A 1 64 ? -6.343 -12.900 1.135 1.00 0.00 64 ALA A O 20
ATOM 32026 N N . GLU A 1 65 ? -4.569 -13.149 2.516 1.00 0.00 65 GLU A N 20
ATOM 32027 C CA . GLU A 1 65 ? -5.125 -12.308 3.562 1.00 0.00 65 GLU A CA 20
ATOM 32028 C C . GLU A 1 65 ? -4.282 -11.041 3.729 1.00 0.00 65 GLU A C 20
ATOM 32029 O O . GLU A 1 65 ? -3.056 -11.094 3.661 1.00 0.00 65 GLU A O 20
ATOM 32042 N N . GLY A 1 66 ? -4.976 -9.932 3.944 1.00 0.00 66 GLY A N 20
ATOM 32043 C CA . GLY A 1 66 ? -4.307 -8.655 4.120 1.00 0.00 66 GLY A CA 20
ATOM 32044 C C . GLY A 1 66 ? -5.246 -7.628 4.756 1.00 0.00 66 GLY A C 20
ATOM 32045 O O . GLY A 1 66 ? -6.443 -7.876 4.889 1.00 0.00 66 GLY A O 20
ATOM 32049 N N . TYR A 1 67 ? -4.667 -6.497 5.130 1.00 0.00 67 TYR A N 20
ATOM 32050 C CA . TYR A 1 67 ? -5.438 -5.430 5.747 1.00 0.00 67 TYR A CA 20
ATOM 32051 C C . TYR A 1 67 ? -5.432 -4.173 4.876 1.00 0.00 67 TYR A C 20
ATOM 32052 O O . TYR A 1 67 ? -4.432 -3.867 4.229 1.00 0.00 67 TYR A O 20
ATOM 32070 N N . ALA A 1 68 ? -6.560 -3.478 4.888 1.00 0.00 68 ALA A N 20
ATOM 32071 C CA . ALA A 1 68 ? -6.697 -2.262 4.106 1.00 0.00 68 ALA A CA 20
ATOM 32072 C C . ALA A 1 68 ? -6.591 -1.049 5.034 1.00 0.00 68 ALA A C 20
ATOM 32073 O O . ALA A 1 68 ? -6.803 -1.167 6.239 1.00 0.00 68 ALA A O 20
ATOM 32080 N N . LYS A 1 69 ? -6.261 0.086 4.436 1.00 0.00 69 LYS A N 20
ATOM 32081 C CA . LYS A 1 69 ? -6.124 1.318 5.194 1.00 0.00 69 LYS A CA 20
ATOM 32082 C C . LYS A 1 69 ? -6.598 2.494 4.339 1.00 0.00 69 LYS A C 20
ATOM 32083 O O . LYS A 1 69 ? -6.466 2.470 3.115 1.00 0.00 69 LYS A O 20
ATOM 32101 N N . ILE A 1 70 ? -7.143 3.495 5.014 1.00 0.00 70 ILE A N 20
ATOM 32102 C CA . ILE A 1 70 ? -7.638 4.678 4.330 1.00 0.00 70 ILE A CA 20
ATOM 32103 C C . ILE A 1 70 ? -7.370 5.911 5.196 1.00 0.00 70 ILE A C 20
ATOM 32104 O O . ILE A 1 70 ? -7.724 5.936 6.373 1.00 0.00 70 ILE A O 20
ATOM 32120 N N . TYR A 1 71 ? -6.747 6.904 4.578 1.00 0.00 71 TYR A N 20
ATOM 32121 C CA . TYR A 1 71 ? -6.428 8.137 5.277 1.00 0.00 71 TYR A CA 20
ATOM 32122 C C . TYR A 1 71 ? -7.336 9.279 4.817 1.00 0.00 71 TYR A C 20
ATOM 32123 O O . TYR A 1 71 ? -7.871 9.244 3.709 1.00 0.00 71 TYR A O 20
ATOM 32141 N N . ASN A 1 72 ? -7.482 10.265 5.689 1.00 0.00 72 ASN A N 20
ATOM 32142 C CA . ASN A 1 72 ? -8.316 11.416 5.387 1.00 0.00 72 ASN A CA 20
ATOM 32143 C C . ASN A 1 72 ? -7.580 12.328 4.402 1.00 0.00 72 ASN A C 20
ATOM 32144 O O . ASN A 1 72 ? -7.926 12.379 3.221 1.00 0.00 72 ASN A O 20
ATOM 32155 N N . ASP A 1 73 ? -6.582 13.025 4.923 1.00 0.00 73 ASP A N 20
ATOM 32156 C CA . ASP A 1 73 ? -5.796 13.933 4.104 1.00 0.00 73 ASP A CA 20
ATOM 32157 C C . ASP A 1 73 ? -4.310 13.617 4.283 1.00 0.00 73 ASP A C 20
ATOM 32158 O O . ASP A 1 73 ? -3.816 13.551 5.408 1.00 0.00 73 ASP A O 20
ATOM 32168 N N . GLU A 1 74 ? -3.637 13.430 3.157 1.00 0.00 74 GLU A N 20
ATOM 32169 C CA . GLU A 1 74 ? -2.218 13.123 3.176 1.00 0.00 74 GLU A CA 20
ATOM 32170 C C . GLU A 1 74 ? -1.481 14.072 4.123 1.00 0.00 74 GLU A C 20
ATOM 32171 O O . GLU A 1 74 ? -0.410 13.742 4.630 1.00 0.00 74 GLU A O 20
ATOM 32184 N N . LYS A 1 75 ? -2.085 15.232 4.335 1.00 0.00 75 LYS A N 20
ATOM 32185 C CA . LYS A 1 75 ? -1.500 16.231 5.213 1.00 0.00 75 LYS A CA 20
ATOM 32186 C C . LYS A 1 75 ? -1.260 15.614 6.592 1.00 0.00 75 LYS A C 20
ATOM 32187 O O . LYS A 1 75 ? -0.169 15.731 7.146 1.00 0.00 75 LYS A O 20
ATOM 32205 N N . ALA A 1 76 ? -2.298 14.971 7.106 1.00 0.00 76 ALA A N 20
ATOM 32206 C CA . ALA A 1 76 ? -2.213 14.335 8.410 1.00 0.00 76 ALA A CA 20
ATOM 32207 C C . ALA A 1 76 ? -1.327 13.091 8.309 1.00 0.00 76 ALA A C 20
ATOM 32208 O O . ALA A 1 76 ? -0.374 12.941 9.072 1.00 0.00 76 ALA A O 20
ATOM 32215 N N . MET A 1 77 ? -1.672 12.233 7.361 1.00 0.00 77 MET A N 20
ATOM 32216 C CA . MET A 1 77 ? -0.919 11.008 7.152 1.00 0.00 77 MET A CA 20
ATOM 32217 C C . MET A 1 77 ? 0.575 11.300 7.008 1.00 0.00 77 MET A C 20
ATOM 32218 O O . MET A 1 77 ? 1.405 10.612 7.601 1.00 0.00 77 MET A O 20
ATOM 32232 N N . ALA A 1 78 ? 0.873 12.322 6.219 1.00 0.00 78 ALA A N 20
ATOM 32233 C CA . ALA A 1 78 ? 2.254 12.714 5.991 1.00 0.00 78 ALA A CA 20
ATOM 32234 C C . ALA A 1 78 ? 2.968 12.857 7.337 1.00 0.00 78 ALA A C 20
ATOM 32235 O O . ALA A 1 78 ? 4.174 12.636 7.430 1.00 0.00 78 ALA A O 20
ATOM 32242 N N . THR A 1 79 ? 2.192 13.226 8.346 1.00 0.00 79 THR A N 20
ATOM 32243 C CA . THR A 1 79 ? 2.735 13.402 9.681 1.00 0.00 79 THR A CA 20
ATOM 32244 C C . THR A 1 79 ? 2.454 12.167 10.538 1.00 0.00 79 THR A C 20
ATOM 32245 O O . THR A 1 79 ? 3.380 11.512 11.014 1.00 0.00 79 THR A O 20
ATOM 32256 N N . ILE A 1 80 ? 1.170 11.885 10.710 1.00 0.00 80 ILE A N 20
ATOM 32257 C CA . ILE A 1 80 ? 0.755 10.739 11.502 1.00 0.00 80 ILE A CA 20
ATOM 32258 C C . ILE A 1 80 ? 1.609 9.527 11.125 1.00 0.00 80 ILE A C 20
ATOM 32259 O O . ILE A 1 80 ? 2.500 9.134 11.876 1.00 0.00 80 ILE A O 20
ATOM 32275 N N . GLU A 1 81 ? 1.307 8.970 9.961 1.00 0.00 81 GLU A N 20
ATOM 32276 C CA . GLU A 1 81 ? 2.037 7.811 9.475 1.00 0.00 81 GLU A CA 20
ATOM 32277 C C . GLU A 1 81 ? 3.534 8.115 9.411 1.00 0.00 81 GLU A C 20
ATOM 32278 O O . GLU A 1 81 ? 3.954 9.241 9.671 1.00 0.00 81 GLU A O 20
ATOM 32291 N N . THR A 1 82 ? 4.299 7.091 9.062 1.00 0.00 82 THR A N 20
ATOM 32292 C CA . THR A 1 82 ? 5.741 7.235 8.960 1.00 0.00 82 THR A CA 20
ATOM 32293 C C . THR A 1 82 ? 6.238 6.691 7.618 1.00 0.00 82 THR A C 20
ATOM 32294 O O . THR A 1 82 ? 5.452 6.181 6.822 1.00 0.00 82 THR A O 20
ATOM 32305 N N . LYS A 1 83 ? 7.541 6.819 7.410 1.00 0.00 83 LYS A N 20
ATOM 32306 C CA . LYS A 1 83 ? 8.151 6.346 6.179 1.00 0.00 83 LYS A CA 20
ATOM 32307 C C . LYS A 1 83 ? 7.865 4.852 6.014 1.00 0.00 83 LYS A C 20
ATOM 32308 O O . LYS A 1 83 ? 7.857 4.339 4.896 1.00 0.00 83 LYS A O 20
ATOM 32326 N N . SER A 1 84 ? 7.640 4.197 7.142 1.00 0.00 84 SER A N 20
ATOM 32327 C CA . SER A 1 84 ? 7.354 2.773 7.137 1.00 0.00 84 SER A CA 20
ATOM 32328 C C . SER A 1 84 ? 6.043 2.504 6.394 1.00 0.00 84 SER A C 20
ATOM 32329 O O . SER A 1 84 ? 5.948 1.552 5.622 1.00 0.00 84 SER A O 20
ATOM 32337 N N . VAL A 1 85 ? 5.067 3.361 6.653 1.00 0.00 85 VAL A N 20
ATOM 32338 C CA . VAL A 1 85 ? 3.767 3.229 6.019 1.00 0.00 85 VAL A CA 20
ATOM 32339 C C . VAL A 1 85 ? 3.847 3.757 4.584 1.00 0.00 85 VAL A C 20
ATOM 32340 O O . VAL A 1 85 ? 3.622 3.013 3.631 1.00 0.00 85 VAL A O 20
ATOM 32353 N N . LEU A 1 86 ? 4.169 5.038 4.478 1.00 0.00 86 LEU A N 20
ATOM 32354 C CA . LEU A 1 86 ? 4.282 5.675 3.177 1.00 0.00 86 LEU A CA 20
ATOM 32355 C C . LEU A 1 86 ? 5.144 4.804 2.260 1.00 0.00 86 LEU A C 20
ATOM 32356 O O . LEU A 1 86 ? 5.031 4.882 1.037 1.00 0.00 86 LEU A O 20
ATOM 32372 N N . GLU A 1 87 ? 5.985 3.994 2.886 1.00 0.00 87 GLU A N 20
ATOM 32373 C CA . GLU A 1 87 ? 6.866 3.109 2.143 1.00 0.00 87 GLU A CA 20
ATOM 32374 C C . GLU A 1 87 ? 6.050 2.202 1.220 1.00 0.00 87 GLU A C 20
ATOM 32375 O O . GLU A 1 87 ? 6.377 2.053 0.043 1.00 0.00 87 GLU A O 20
ATOM 32388 N N . LYS A 1 88 ? 5.004 1.619 1.788 1.00 0.00 88 LYS A N 20
ATOM 32389 C CA . LYS A 1 88 ? 4.138 0.732 1.030 1.00 0.00 88 LYS A CA 20
ATOM 32390 C C . LYS A 1 88 ? 3.474 1.516 -0.103 1.00 0.00 88 LYS A C 20
ATOM 32391 O O . LYS A 1 88 ? 3.243 0.978 -1.184 1.00 0.00 88 LYS A O 20
ATOM 32409 N N . ASN A 1 89 ? 3.185 2.777 0.184 1.00 0.00 89 ASN A N 20
ATOM 32410 C CA . ASN A 1 89 ? 2.552 3.643 -0.796 1.00 0.00 89 ASN A CA 20
ATOM 32411 C C . ASN A 1 89 ? 3.538 3.929 -1.930 1.00 0.00 89 ASN A C 20
ATOM 32412 O O . ASN A 1 89 ? 4.483 4.697 -1.756 1.00 0.00 89 ASN A O 20
ATOM 32423 N N . LYS A 1 90 ? 3.286 3.296 -3.066 1.00 0.00 90 LYS A N 20
ATOM 32424 C CA . LYS A 1 90 ? 4.140 3.474 -4.227 1.00 0.00 90 LYS A CA 20
ATOM 32425 C C . LYS A 1 90 ? 4.483 4.956 -4.381 1.00 0.00 90 LYS A C 20
ATOM 32426 O O . LYS A 1 90 ? 3.693 5.822 -4.007 1.00 0.00 90 LYS A O 20
ATOM 32444 N N . ILE A 1 91 ? 5.662 5.204 -4.932 1.00 0.00 91 ILE A N 20
ATOM 32445 C CA . ILE A 1 91 ? 6.119 6.568 -5.141 1.00 0.00 91 ILE A CA 20
ATOM 32446 C C . ILE A 1 91 ? 6.120 6.879 -6.639 1.00 0.00 91 ILE A C 20
ATOM 32447 O O . ILE A 1 91 ? 5.165 7.452 -7.158 1.00 0.00 91 ILE A O 20
ATOM 32463 N N . GLU A 1 92 ? 7.204 6.484 -7.291 1.00 0.00 92 GLU A N 20
ATOM 32464 C CA . GLU A 1 92 ? 7.342 6.713 -8.719 1.00 0.00 92 GLU A CA 20
ATOM 32465 C C . GLU A 1 92 ? 8.583 5.994 -9.254 1.00 0.00 92 GLU A C 20
ATOM 32466 O O . GLU A 1 92 ? 8.507 4.836 -9.659 1.00 0.00 92 GLU A O 20
ATOM 32479 N N . GLU A 1 93 ? 9.696 6.712 -9.239 1.00 0.00 93 GLU A N 20
ATOM 32480 C CA . GLU A 1 93 ? 10.951 6.157 -9.716 1.00 0.00 93 GLU A CA 20
ATOM 32481 C C . GLU A 1 93 ? 11.924 5.963 -8.552 1.00 0.00 93 GLU A C 20
ATOM 32482 O O . GLU A 1 93 ? 11.601 6.284 -7.409 1.00 0.00 93 GLU A O 20
ATOM 32495 N N . GLU A 1 94 ? 13.094 5.437 -8.881 1.00 0.00 94 GLU A N 20
ATOM 32496 C CA . GLU A 1 94 ? 14.116 5.196 -7.877 1.00 0.00 94 GLU A CA 20
ATOM 32497 C C . GLU A 1 94 ? 14.936 6.465 -7.638 1.00 0.00 94 GLU A C 20
ATOM 32498 O O . GLU A 1 94 ? 14.517 7.560 -8.012 1.00 0.00 94 GLU A O 20
ATOM 32511 N N . ALA A 1 95 ? 16.090 6.277 -7.017 1.00 0.00 95 ALA A N 20
ATOM 32512 C CA . ALA A 1 95 ? 16.974 7.393 -6.723 1.00 0.00 95 ALA A CA 20
ATOM 32513 C C . ALA A 1 95 ? 18.089 6.925 -5.789 1.00 0.00 95 ALA A C 20
ATOM 32514 O O . ALA A 1 95 ? 17.968 7.034 -4.569 1.00 0.00 95 ALA A O 20
ATOM 32521 N N . GLU A 1 96 ? 19.150 6.412 -6.395 1.00 0.00 96 GLU A N 20
ATOM 32522 C CA . GLU A 1 96 ? 20.286 5.925 -5.631 1.00 0.00 96 GLU A CA 20
ATOM 32523 C C . GLU A 1 96 ? 20.563 6.849 -4.443 1.00 0.00 96 GLU A C 20
ATOM 32524 O O . GLU A 1 96 ? 20.475 6.428 -3.291 1.00 0.00 96 GLU A O 20
ATOM 32537 N N . ALA A 1 97 ? 20.891 8.092 -4.765 1.00 0.00 97 ALA A N 20
ATOM 32538 C CA . ALA A 1 97 ? 21.181 9.079 -3.738 1.00 0.00 97 ALA A CA 20
ATOM 32539 C C . ALA A 1 97 ? 21.339 10.454 -4.390 1.00 0.00 97 ALA A C 20
ATOM 32540 O O . ALA A 1 97 ? 21.472 10.556 -5.609 1.00 0.00 97 ALA A O 20
ATOM 32547 N N . GLU A 1 98 ? 21.321 11.477 -3.550 1.00 0.00 98 GLU A N 20
ATOM 32548 C CA . GLU A 1 98 ? 21.462 12.842 -4.028 1.00 0.00 98 GLU A CA 20
ATOM 32549 C C . GLU A 1 98 ? 21.702 13.795 -2.855 1.00 0.00 98 GLU A C 20
ATOM 32550 O O . GLU A 1 98 ? 22.699 14.515 -2.830 1.00 0.00 98 GLU A O 20
ATOM 32563 N N . VAL A 1 99 ? 20.772 13.767 -1.912 1.00 0.00 99 VAL A N 20
ATOM 32564 C CA . VAL A 1 99 ? 20.870 14.618 -0.739 1.00 0.00 99 VAL A CA 20
ATOM 32565 C C . VAL A 1 99 ? 21.273 16.030 -1.171 1.00 0.00 99 VAL A C 20
ATOM 32566 O O . VAL A 1 99 ? 22.442 16.285 -1.458 1.00 0.00 99 VAL A O 20
ATOM 32579 N N . ALA A 1 100 ? 20.283 16.909 -1.204 1.00 0.00 100 ALA A N 20
ATOM 32580 C CA . ALA A 1 100 ? 20.519 18.288 -1.596 1.00 0.00 100 ALA A CA 20
ATOM 32581 C C . ALA A 1 100 ? 20.783 19.132 -0.346 1.00 0.00 100 ALA A C 20
ATOM 32582 O O . ALA A 1 100 ? 21.903 19.587 -0.125 1.00 0.00 100 ALA A O 20
ATOM 32589 N N . GLU A 1 101 ? 19.730 19.314 0.437 1.00 0.00 101 GLU A N 20
ATOM 32590 C CA . GLU A 1 101 ? 19.832 20.095 1.659 1.00 0.00 101 GLU A CA 20
ATOM 32591 C C . GLU A 1 101 ? 18.525 20.015 2.451 1.00 0.00 101 GLU A C 20
ATOM 32592 O O . GLU A 1 101 ? 17.522 19.510 1.951 1.00 0.00 101 GLU A O 20
ATOM 32605 N N . GLU A 1 102 ? 18.581 20.522 3.674 1.00 0.00 102 GLU A N 20
ATOM 32606 C CA . GLU A 1 102 ? 17.414 20.516 4.540 1.00 0.00 102 GLU A CA 20
ATOM 32607 C C . GLU A 1 102 ? 16.577 21.778 4.313 1.00 0.00 102 GLU A C 20
ATOM 32608 O O . GLU A 1 102 ? 16.839 22.542 3.386 1.00 0.00 102 GLU A O 20
#

Solvent-accessible surface area: 7471 Å² total; per-residue (Å²): 97,96,34,66,73,101,55,115,170,96,26,79,159,76,80,58,102,63,21,58,0,16,4,21,29,122,78,57,104,29,53,55,27,51,15,16,101,61,2,23,80,66,30,128,30,80,85,149,31,4,10,13,43,88,60,100,120,62,204,74,144,108,32,0,71,6,48,2,6,10,8,98,62,101,169,31,7,58,112,76,13,78,163,69,30,56,134,48,30,117,167,142,94,121,87,167,60,188,129,79,179,223